Protein AF-0000000079272754 (afdb_homodimer)

Structure (mmCIF, N/CA/C/O backbone):
data_AF-0000000079272754-model_v1
#
loop_
_entity.id
_entity.type
_entity.pdbx_description
1 polymer 'C2H2-type domain-containing protein'
#
loop_
_atom_site.group_PDB
_atom_site.id
_atom_site.type_symbol
_atom_site.label_atom_id
_atom_site.label_alt_id
_atom_site.label_comp_id
_atom_site.label_asym_id
_atom_site.label_entity_id
_atom_site.label_seq_id
_atom_site.pdbx_PDB_ins_code
_atom_site.Cartn_x
_atom_site.Cartn_y
_atom_site.Cartn_z
_atom_site.occupancy
_atom_site.B_iso_or_equiv
_atom_site.auth_seq_id
_atom_site.auth_comp_id
_atom_site.auth_asym_id
_atom_site.auth_atom_id
_atom_site.pdbx_PDB_model_num
ATOM 1 N N . MET A 1 1 ? 47.031 -36.406 32.594 1 21.75 1 MET A N 1
ATOM 2 C CA . MET A 1 1 ? 46.781 -36.312 31.172 1 21.75 1 MET A CA 1
ATOM 3 C C . MET A 1 1 ? 46.438 -34.906 30.766 1 21.75 1 MET A C 1
ATOM 5 O O . MET A 1 1 ? 45.438 -34.344 31.234 1 21.75 1 MET A O 1
ATOM 9 N N . GLY A 1 2 ? 47.312 -34.031 30.391 1 20.77 2 GLY A N 1
ATOM 10 C CA . GLY A 1 2 ? 47.938 -32.781 30.734 1 20.77 2 GLY A CA 1
ATOM 11 C C . GLY A 1 2 ? 47.562 -31.641 29.797 1 20.77 2 GLY A C 1
ATOM 12 O O . GLY A 1 2 ? 47.281 -31.875 28.625 1 20.77 2 GLY A O 1
ATOM 13 N N . LYS A 1 3 ? 46.906 -30.625 30.281 1 23.05 3 LYS A N 1
ATOM 14 C CA . LYS A 1 3 ? 45.938 -29.672 29.719 1 23.05 3 LYS A CA 1
ATOM 15 C C . LYS A 1 3 ? 46.562 -28.828 28.625 1 23.05 3 LYS A C 1
ATOM 17 O O . LYS A 1 3 ? 47.375 -27.922 28.922 1 23.05 3 LYS A O 1
ATOM 22 N N . THR A 1 4 ? 47.156 -29.562 27.641 1 20.47 4 THR A N 1
ATOM 23 C CA . THR A 1 4 ? 48.188 -28.891 26.812 1 20.47 4 THR A CA 1
ATOM 24 C C . THR A 1 4 ? 47.594 -27.656 26.141 1 20.47 4 THR A C 1
ATOM 26 O O . THR A 1 4 ? 46.469 -27.719 25.578 1 20.47 4 THR A O 1
ATOM 29 N N . LYS A 1 5 ? 48.031 -26.531 26.547 1 23.23 5 LYS A N 1
ATOM 30 C CA . LYS A 1 5 ? 47.688 -25.141 26.281 1 23.23 5 LYS A CA 1
ATOM 31 C C . LYS A 1 5 ? 47.812 -24.812 24.797 1 23.23 5 LYS A C 1
ATOM 33 O O . LYS A 1 5 ? 48.875 -24.938 24.203 1 23.23 5 LYS A O 1
ATOM 38 N N . PRO A 1 6 ? 46.781 -25.141 23.984 1 23.52 6 PRO A N 1
ATOM 39 C CA . PRO A 1 6 ? 47.062 -25.219 22.547 1 23.52 6 PRO A CA 1
ATOM 40 C C . PRO A 1 6 ? 47.625 -23.922 21.984 1 23.52 6 PRO A C 1
ATOM 42 O O . PRO A 1 6 ? 47.25 -22.828 22.453 1 23.52 6 PRO A O 1
ATOM 45 N N . VAL A 1 7 ? 48.844 -23.938 21.562 1 22.88 7 VAL A N 1
ATOM 46 C CA . VAL A 1 7 ? 49.75 -22.891 21.109 1 22.88 7 VAL A CA 1
ATOM 47 C C . VAL A 1 7 ? 49.094 -22.047 20.031 1 22.88 7 VAL A C 1
ATOM 49 O O . VAL A 1 7 ? 48.5 -22.594 19.078 1 22.88 7 VAL A O 1
ATOM 52 N N . ALA A 1 8 ? 48.75 -20.844 20.359 1 24.11 8 ALA A N 1
ATOM 53 C CA . ALA A 1 8 ? 48.094 -19.719 19.719 1 24.11 8 ALA A CA 1
ATOM 54 C C . ALA A 1 8 ? 48.688 -19.406 18.359 1 24.11 8 ALA A C 1
ATOM 56 O O . ALA A 1 8 ? 49.844 -18.938 18.281 1 24.11 8 ALA A O 1
ATOM 57 N N . GLN A 1 9 ? 48.719 -20.438 17.5 1 20.28 9 GLN A N 1
ATOM 58 C CA . GLN A 1 9 ? 49.531 -20.281 16.312 1 20.28 9 GLN A CA 1
ATOM 59 C C . GLN A 1 9 ? 49.344 -18.906 15.68 1 20.28 9 GLN A C 1
ATOM 61 O O . GLN A 1 9 ? 48.188 -18.438 15.555 1 20.28 9 GLN A O 1
ATOM 66 N N . ARG A 1 10 ? 50.344 -18.094 15.664 1 21.95 10 ARG A N 1
ATOM 67 C CA . ARG A 1 10 ? 50.594 -16.75 15.172 1 21.95 10 ARG A CA 1
ATOM 68 C C . ARG A 1 10 ? 50.188 -16.609 13.711 1 21.95 10 ARG A C 1
ATOM 70 O O . ARG A 1 10 ? 50.688 -17.344 12.844 1 21.95 10 ARG A O 1
ATOM 77 N N . ARG A 1 11 ? 48.969 -16.25 13.492 1 21.3 11 ARG A N 1
ATOM 78 C CA . ARG A 1 11 ? 48.375 -16.078 12.156 1 21.3 11 ARG A CA 1
ATOM 79 C C . ARG A 1 11 ? 49.281 -15.211 11.281 1 21.3 11 ARG A C 1
ATOM 81 O O . ARG A 1 11 ? 49.531 -14.047 11.609 1 21.3 11 ARG A O 1
ATOM 88 N N . THR A 1 12 ? 50.344 -15.758 10.758 1 20.27 12 THR A N 1
ATOM 89 C CA . THR A 1 12 ? 51.25 -15.039 9.852 1 20.27 12 THR A CA 1
ATOM 90 C C . THR A 1 12 ? 50.438 -14.336 8.758 1 20.27 12 THR A C 1
ATOM 92 O O . THR A 1 12 ? 49.531 -14.914 8.188 1 20.27 12 THR A O 1
ATOM 95 N N . ARG A 1 13 ? 50.375 -13.016 8.75 1 22.41 13 ARG A N 1
ATOM 96 C CA . ARG A 1 13 ? 49.844 -11.93 7.93 1 22.41 13 ARG A CA 1
ATOM 97 C C . ARG A 1 13 ? 50.25 -12.109 6.465 1 22.41 13 ARG A C 1
ATOM 99 O O . ARG A 1 13 ? 51.406 -12 6.121 1 22.41 13 ARG A O 1
ATOM 106 N N . SER A 1 14 ? 49.875 -13.227 5.871 1 19.48 14 SER A N 1
ATOM 107 C CA . SER A 1 14 ? 50.281 -13.359 4.48 1 19.48 14 SER A CA 1
ATOM 108 C C . SER A 1 14 ? 50 -12.086 3.693 1 19.48 14 SER A C 1
ATOM 110 O O . SER A 1 14 ? 48.875 -11.57 3.727 1 19.48 14 SER A O 1
ATOM 112 N N . SER A 1 15 ? 51 -11.234 3.277 1 20.02 15 SER A N 1
ATOM 113 C CA . SER A 1 15 ? 51.312 -9.93 2.703 1 20.02 15 SER A CA 1
ATOM 114 C C . SER A 1 15 ? 50.625 -9.742 1.356 1 20.02 15 SER A C 1
ATOM 116 O O . SER A 1 15 ? 50.094 -8.656 1.068 1 20.02 15 SER A O 1
ATOM 118 N N . ALA A 1 16 ? 50.938 -10.57 0.319 1 23.11 16 ALA A N 1
ATOM 119 C CA . ALA A 1 16 ? 51.188 -10.008 -1.006 1 23.11 16 ALA A CA 1
ATOM 120 C C . ALA A 1 16 ? 49.875 -9.773 -1.757 1 23.11 16 ALA A C 1
ATOM 122 O O . ALA A 1 16 ? 49.906 -9.508 -2.961 1 23.11 16 ALA A O 1
ATOM 123 N N . GLY A 1 17 ? 48.781 -10.016 -1.236 1 22.55 17 GLY A N 1
ATOM 124 C CA . GLY A 1 17 ? 47.719 -10.148 -2.205 1 22.55 17 GLY A CA 1
ATOM 125 C C . GLY A 1 17 ? 47.594 -8.961 -3.135 1 22.55 17 GLY A C 1
ATOM 126 O O . GLY A 1 17 ? 47.781 -7.812 -2.709 1 22.55 17 GLY A O 1
ATOM 127 N N . ASP A 1 18 ? 47.781 -9.203 -4.469 1 23.08 18 ASP A N 1
ATOM 128 C CA . ASP A 1 18 ? 47.938 -8.297 -5.602 1 23.08 18 ASP A CA 1
ATOM 129 C C . ASP A 1 18 ? 46.844 -7.227 -5.629 1 23.08 18 ASP A C 1
ATOM 131 O O . ASP A 1 18 ? 45.656 -7.547 -5.727 1 23.08 18 ASP A O 1
ATOM 135 N N . SER A 1 19 ? 46.875 -6.211 -4.859 1 24.22 19 SER A N 1
ATOM 136 C CA . SER A 1 19 ? 46.094 -4.992 -4.707 1 24.22 19 SER A CA 1
ATOM 137 C C . SER A 1 19 ? 45.844 -4.32 -6.055 1 24.22 19 SER A C 1
ATOM 139 O O . SER A 1 19 ? 46.75 -3.662 -6.594 1 24.22 19 SER A O 1
ATOM 141 N N . SER A 1 20 ? 45.281 -5.109 -7.008 1 24.42 20 SER A N 1
ATOM 142 C CA . SER A 1 20 ? 45.062 -4.488 -8.312 1 24.42 20 SER A CA 1
ATOM 143 C C . SER A 1 20 ? 44.469 -3.096 -8.172 1 24.42 20 SER A C 1
ATOM 145 O O . SER A 1 20 ? 43.281 -2.959 -7.883 1 24.42 20 SER A O 1
ATOM 147 N N . TRP A 1 21 ? 45.156 -2.191 -7.5 1 25.19 21 TRP A N 1
ATOM 148 C CA . TRP A 1 21 ? 44.938 -0.749 -7.488 1 25.19 21 TRP A CA 1
ATOM 149 C C . TRP A 1 21 ? 44.656 -0.228 -8.891 1 25.19 21 TRP A C 1
ATOM 151 O O . TRP A 1 21 ? 45.438 -0.428 -9.812 1 25.19 21 TRP A O 1
ATOM 161 N N . SER A 1 22 ? 43.5 -0.342 -9.352 1 26.34 22 SER A N 1
ATOM 162 C CA . SER A 1 22 ? 43.188 0.251 -10.648 1 26.34 22 SER A CA 1
ATOM 163 C C . SER A 1 22 ? 43.969 1.544 -10.859 1 26.34 22 SER A C 1
ATOM 165 O O . SER A 1 22 ? 43.938 2.434 -10.008 1 26.34 22 SER A O 1
ATOM 167 N N . GLN A 1 23 ? 45.125 1.495 -11.469 1 28.06 23 GLN A N 1
ATOM 168 C CA . GLN A 1 23 ? 46 2.561 -11.891 1 28.06 23 GLN A CA 1
ATOM 169 C C . GLN A 1 23 ? 45.219 3.793 -12.344 1 28.06 23 GLN A C 1
ATOM 171 O O . GLN A 1 23 ? 44.25 3.678 -13.07 1 28.06 23 GLN A O 1
ATOM 176 N N . PHE A 1 24 ? 45.188 4.797 -11.562 1 31 24 PHE A N 1
ATOM 177 C CA . PHE A 1 24 ? 44.75 6.152 -11.891 1 31 24 PHE A CA 1
ATOM 178 C C . PHE A 1 24 ? 45.125 6.512 -13.32 1 31 24 PHE A C 1
ATOM 180 O O . PHE A 1 24 ? 46.312 6.719 -13.617 1 31 24 PHE A O 1
ATOM 187 N N . THR A 1 25 ? 44.531 6.004 -14.281 1 40.19 25 THR A N 1
ATOM 188 C CA . THR A 1 25 ? 44.906 6.289 -15.664 1 40.19 25 THR A CA 1
ATOM 189 C C . THR A 1 25 ? 44.969 7.797 -15.906 1 40.19 25 THR A C 1
ATOM 191 O O . THR A 1 25 ? 44.031 8.531 -15.539 1 40.19 25 THR A O 1
ATOM 194 N N . LYS A 1 26 ? 46.062 8.469 -16.094 1 54.81 26 LYS A N 1
ATOM 195 C CA . LYS A 1 26 ? 46.344 9.82 -16.562 1 54.81 26 LYS A CA 1
ATOM 196 C C . LYS A 1 26 ? 45.531 10.164 -17.812 1 54.81 26 LYS A C 1
ATOM 198 O O . LYS A 1 26 ? 45.531 9.422 -18.797 1 54.81 26 LYS A O 1
ATOM 203 N N . SER A 1 27 ? 44.406 10.898 -17.609 1 65.44 27 SER A N 1
ATOM 204 C CA . SER A 1 27 ? 43.625 11.305 -18.781 1 65.44 27 SER A CA 1
ATOM 205 C C . SER A 1 27 ? 43.812 12.789 -19.078 1 65.44 27 SER A C 1
ATOM 207 O O . SER A 1 27 ? 44.219 13.562 -18.203 1 65.44 27 SER A O 1
ATOM 209 N N . CYS A 1 28 ? 43.562 13.289 -20.219 1 69.19 28 CYS A N 1
ATOM 210 C CA . CYS A 1 28 ? 43.656 14.68 -20.656 1 69.19 28 CYS A CA 1
ATOM 211 C C . CYS A 1 28 ? 42.594 15.539 -19.984 1 69.19 28 CYS A C 1
ATOM 213 O O . CYS A 1 28 ? 41.438 15.156 -19.938 1 69.19 28 CYS A O 1
ATOM 215 N N . LYS A 1 29 ? 42.969 16.688 -19.359 1 67.31 29 LYS A N 1
ATOM 216 C CA . LYS A 1 29 ? 42.094 17.578 -18.594 1 67.31 29 LYS A CA 1
ATOM 217 C C . LYS A 1 29 ? 41.531 18.688 -19.469 1 67.31 29 LYS A C 1
ATOM 219 O O . LYS A 1 29 ? 40.938 19.625 -18.953 1 67.31 29 LYS A O 1
ATOM 224 N N . CYS A 1 30 ? 41.656 18.656 -20.766 1 71.94 30 CYS A N 1
ATOM 225 C CA . CYS A 1 30 ? 41.125 19.609 -21.734 1 71.94 30 CYS A CA 1
ATOM 226 C C . CYS A 1 30 ? 39.625 19.406 -21.922 1 71.94 30 CYS A C 1
ATOM 228 O O . CYS A 1 30 ? 39.188 18.297 -22.266 1 71.94 30 CYS A O 1
ATOM 230 N N . ILE A 1 31 ? 38.844 20.422 -21.688 1 72.5 31 ILE A N 1
ATOM 231 C CA . ILE A 1 31 ? 37.375 20.375 -21.734 1 72.5 31 ILE A CA 1
ATOM 232 C C . ILE A 1 31 ? 36.938 20.047 -23.156 1 72.5 31 ILE A C 1
ATOM 234 O O . ILE A 1 31 ? 35.844 19.5 -23.344 1 72.5 31 ILE A O 1
ATOM 238 N N . MET A 1 32 ? 37.812 20.25 -24.141 1 71.06 32 MET A N 1
ATOM 239 C CA . MET A 1 32 ? 37.469 20.016 -25.547 1 71.06 32 MET A CA 1
ATOM 240 C C . MET A 1 32 ? 38.094 18.734 -26.062 1 71.06 32 MET A C 1
ATOM 242 O O . MET A 1 32 ? 38.25 18.547 -27.266 1 71.06 32 MET A O 1
ATOM 246 N N . HIS A 1 33 ? 38.531 17.828 -25.234 1 73.5 33 HIS A N 1
ATOM 247 C CA . HIS A 1 33 ? 39.281 16.625 -25.609 1 73.5 33 HIS A CA 1
ATOM 248 C C . HIS A 1 33 ? 38.5 15.773 -26.609 1 73.5 33 HIS A C 1
ATOM 250 O O . HIS A 1 33 ? 39.062 15.305 -27.594 1 73.5 33 HIS A O 1
ATOM 256 N N . ASP A 1 34 ? 37.344 15.703 -26.531 1 73.75 34 ASP A N 1
ATOM 257 C CA . ASP A 1 34 ? 36.531 14.82 -27.375 1 73.75 34 ASP A CA 1
ATOM 258 C C . ASP A 1 34 ? 36.406 15.367 -28.797 1 73.75 34 ASP A C 1
ATOM 260 O O . ASP A 1 34 ? 36.188 14.602 -29.734 1 73.75 34 ASP A O 1
ATOM 264 N N . VAL A 1 35 ? 36.562 16.672 -28.922 1 74.5 35 VAL A N 1
ATOM 265 C CA . VAL A 1 35 ? 36.5 17.328 -30.219 1 74.5 35 VAL A CA 1
ATOM 266 C C . VAL A 1 35 ? 37.906 17.344 -30.844 1 74.5 35 VAL A C 1
ATOM 268 O O . VAL A 1 35 ? 38.062 17.156 -32.062 1 74.5 35 VAL A O 1
ATOM 271 N N . PHE A 1 36 ? 38.906 17.391 -29.938 1 74 36 PHE A N 1
ATOM 272 C CA . PHE A 1 36 ? 40.281 17.625 -30.406 1 74 36 PHE A CA 1
ATOM 273 C C . PHE A 1 36 ? 41 16.297 -30.594 1 74 36 PHE A C 1
ATOM 275 O O . PHE A 1 36 ? 42.062 16.25 -31.25 1 74 36 PHE A O 1
ATOM 282 N N . LYS A 1 37 ? 40.406 15.305 -30 1 74.06 37 LYS A N 1
ATOM 283 C CA . LYS A 1 37 ? 41.094 14.016 -30.016 1 74.06 37 LYS A CA 1
ATOM 284 C C . LYS A 1 37 ? 41.094 13.398 -31.406 1 74.06 37 LYS A C 1
ATOM 286 O O . LYS A 1 37 ? 40.031 13.273 -32.031 1 74.06 37 LYS A O 1
ATOM 291 N N . THR A 1 38 ? 42.156 13.172 -32 1 75.38 38 THR A N 1
ATOM 292 C CA . THR A 1 38 ? 42.312 12.57 -33.344 1 75.38 38 THR A CA 1
ATOM 293 C C . THR A 1 38 ? 42.688 11.094 -33.219 1 75.38 38 THR A C 1
ATOM 295 O O . THR A 1 38 ? 42.594 10.344 -34.188 1 75.38 38 THR A O 1
ATOM 298 N N . SER A 1 39 ? 43.312 10.797 -32.094 1 69.62 39 SER A N 1
ATOM 299 C CA . SER A 1 39 ? 43.688 9.406 -31.891 1 69.62 39 SER A CA 1
ATOM 300 C C . SER A 1 39 ? 42.969 8.789 -30.719 1 69.62 39 SER A C 1
ATOM 302 O O . SER A 1 39 ? 42.5 9.5 -29.812 1 69.62 39 SER A O 1
ATOM 304 N N . GLU A 1 40 ? 42.656 7.57 -30.688 1 71.88 40 GLU A N 1
ATOM 305 C CA . GLU A 1 40 ? 41.875 6.867 -29.672 1 71.88 40 GLU A CA 1
ATOM 306 C C . GLU A 1 40 ? 42.594 6.863 -28.328 1 71.88 40 GLU A C 1
ATOM 308 O O . GLU A 1 40 ? 41.938 6.914 -27.281 1 71.88 40 GLU A O 1
ATOM 313 N N . SER A 1 41 ? 43.938 6.84 -28.281 1 66.94 41 SER A N 1
ATOM 314 C CA . SER A 1 41 ? 44.75 6.875 -27.062 1 66.94 41 SER A CA 1
ATOM 315 C C . SER A 1 41 ? 45.875 7.891 -27.172 1 66.94 41 SER A C 1
ATOM 317 O O . SER A 1 41 ? 47.031 7.523 -27.344 1 66.94 41 SER A O 1
ATOM 319 N N . PRO A 1 42 ? 45.469 9.242 -27.094 1 70.12 42 PRO A N 1
ATOM 320 C CA . PRO A 1 42 ? 46.531 10.227 -27.312 1 70.12 42 PRO A CA 1
ATOM 321 C C . PRO A 1 42 ? 47.531 10.289 -26.156 1 70.12 42 PRO A C 1
ATOM 323 O O . PRO A 1 42 ? 47.188 9.992 -25.016 1 70.12 42 PRO A O 1
ATOM 326 N N . LYS A 1 43 ? 48.875 10.469 -26.391 1 75 43 LYS A N 1
ATOM 327 C CA . LYS A 1 43 ? 49.938 10.609 -25.391 1 75 43 LYS A CA 1
ATOM 328 C C . LYS A 1 43 ? 49.656 11.773 -24.438 1 75 43 LYS A C 1
ATOM 330 O O . LYS A 1 43 ? 49.344 12.883 -24.891 1 75 43 LYS A O 1
ATOM 335 N N . LEU A 1 44 ? 49.625 11.469 -23.188 1 71 44 LEU A N 1
ATOM 336 C CA . LEU A 1 44 ? 49.344 12.469 -22.156 1 71 44 LEU A CA 1
ATOM 337 C C . LEU A 1 44 ? 50.625 13.164 -21.703 1 71 44 LEU A C 1
ATOM 339 O O . LEU A 1 44 ? 51.688 12.523 -21.578 1 71 44 LEU A O 1
ATOM 343 N N . PHE A 1 45 ? 50.656 14.531 -21.625 1 72 45 PHE A N 1
ATOM 344 C CA . PHE A 1 45 ? 51.75 15.336 -21.109 1 72 45 PHE A CA 1
ATOM 345 C C . PHE A 1 45 ? 51.438 15.859 -19.703 1 72 45 PHE A C 1
ATOM 347 O O . PHE A 1 45 ? 50.281 16.281 -19.453 1 72 45 PHE A O 1
ATOM 354 N N . ASN A 1 46 ? 52.375 15.82 -18.812 1 70.44 46 ASN A N 1
ATOM 355 C CA . ASN A 1 46 ? 52.312 16.469 -17.516 1 70.44 46 ASN A CA 1
ATOM 356 C C . ASN A 1 46 ? 52.688 17.938 -17.594 1 70.44 46 ASN A C 1
ATOM 358 O O . ASN A 1 46 ? 53.812 18.281 -17.922 1 70.44 46 ASN A O 1
ATOM 362 N N . ILE A 1 47 ? 51.75 18.797 -17.312 1 66.38 47 ILE A N 1
ATOM 363 C CA . ILE A 1 47 ? 51.906 20.234 -17.484 1 66.38 47 ILE A CA 1
ATOM 364 C C . ILE A 1 47 ? 53.062 20.75 -16.609 1 66.38 47 ILE A C 1
ATOM 366 O O . ILE A 1 47 ? 53.781 21.688 -16.984 1 66.38 47 ILE A O 1
ATOM 370 N N . ALA A 1 48 ? 53.406 20.219 -15.398 1 60 48 ALA A N 1
ATOM 371 C CA . ALA A 1 48 ? 54.469 20.672 -14.516 1 60 48 ALA A CA 1
ATOM 372 C C . ALA A 1 48 ? 55.844 20.297 -15.078 1 60 48 ALA A C 1
ATOM 374 O O . ALA A 1 48 ? 56.875 20.859 -14.672 1 60 48 ALA A O 1
ATOM 375 N N . LEU A 1 49 ? 55.938 19.344 -15.953 1 51.69 49 LEU A N 1
ATOM 376 C CA . LEU A 1 49 ? 57.25 18.938 -16.453 1 51.69 49 LEU A CA 1
ATOM 377 C C . LEU A 1 49 ? 57.719 19.875 -17.562 1 51.69 49 LEU A C 1
ATOM 379 O O . LEU A 1 49 ? 56.906 20.297 -18.406 1 51.69 49 LEU A O 1
ATOM 383 N N . LYS A 1 50 ? 58.812 20.766 -17.453 1 47.78 50 LYS A N 1
ATOM 384 C CA . LYS A 1 50 ? 59.5 21.891 -18.094 1 47.78 50 LYS A CA 1
ATOM 385 C C . LYS A 1 50 ? 59.562 21.688 -19.609 1 47.78 50 LYS A C 1
ATOM 387 O O . LYS A 1 50 ? 59.656 22.656 -20.359 1 47.78 50 LYS A O 1
ATOM 392 N N . SER A 1 51 ? 59.594 20.469 -20.156 1 47.72 51 SER A N 1
ATOM 393 C CA . SER A 1 51 ? 60.062 20.438 -21.547 1 47.72 51 SER A CA 1
ATOM 394 C C . SER A 1 51 ? 58.969 20.859 -22.516 1 47.72 51 SER A C 1
ATOM 396 O O . SER A 1 51 ? 59.094 20.688 -23.719 1 47.72 51 SER A O 1
ATOM 398 N N . HIS A 1 52 ? 57.781 21.297 -22.109 1 49.19 52 HIS A N 1
ATOM 399 C CA . HIS A 1 52 ? 56.594 21.234 -22.984 1 49.19 52 HIS A CA 1
ATOM 400 C C . HIS A 1 52 ? 56.438 22.531 -23.766 1 49.19 52 HIS A C 1
ATOM 402 O O . HIS A 1 52 ? 56.906 23.578 -23.344 1 49.19 52 HIS A O 1
ATOM 408 N N . PRO A 1 53 ? 56.031 22.406 -25.031 1 55.16 53 PRO A N 1
ATOM 409 C CA . PRO A 1 53 ? 55.812 23.625 -25.828 1 55.16 53 PRO A CA 1
ATOM 410 C C . PRO A 1 53 ? 54.844 24.594 -25.172 1 55.16 53 PRO A C 1
ATOM 412 O O . PRO A 1 53 ? 53.656 24.344 -25.125 1 55.16 53 PRO A O 1
ATOM 415 N N . THR A 1 54 ? 55.25 25.484 -24.359 1 62.19 54 THR A N 1
ATOM 416 C CA . THR A 1 54 ? 54.656 26.469 -23.453 1 62.19 54 THR A CA 1
ATOM 417 C C . THR A 1 54 ? 53.594 27.281 -24.172 1 62.19 54 THR A C 1
ATOM 419 O O . THR A 1 54 ? 52.562 27.609 -23.578 1 62.19 54 THR A O 1
ATOM 422 N N . ARG A 1 55 ? 53.75 27.453 -25.453 1 68.12 55 ARG A N 1
ATOM 423 C CA . ARG A 1 55 ? 52.844 28.328 -26.188 1 68.12 55 ARG A CA 1
ATOM 424 C C . ARG A 1 55 ? 51.531 27.625 -26.484 1 68.12 55 ARG A C 1
ATOM 426 O O . ARG A 1 55 ? 50.469 28.234 -26.375 1 68.12 55 ARG A O 1
ATOM 433 N N . LYS A 1 56 ? 51.531 26.344 -26.953 1 71.44 56 LYS A N 1
ATOM 434 C CA . LYS A 1 56 ? 50.312 25.562 -27.219 1 71.44 56 LYS A CA 1
ATOM 435 C C . LYS A 1 56 ? 49.5 25.328 -25.953 1 71.44 56 LYS A C 1
ATOM 437 O O . LYS A 1 56 ? 48.281 25.438 -25.953 1 71.44 56 LYS A O 1
ATOM 442 N N . LEU A 1 57 ? 50.25 25.172 -24.875 1 72 57 LEU A N 1
ATOM 443 C CA . LEU A 1 57 ? 49.625 25.031 -23.547 1 72 57 LEU A CA 1
ATOM 444 C C . LEU A 1 57 ? 48.969 26.344 -23.125 1 72 57 LEU A C 1
ATOM 446 O O . LEU A 1 57 ? 47.844 26.328 -22.641 1 72 57 LEU A O 1
ATOM 450 N N . GLN A 1 58 ? 49.656 27.469 -23.391 1 74.38 58 GLN A N 1
ATOM 451 C CA . GLN A 1 58 ? 49.156 28.797 -23.047 1 74.38 58 GLN A CA 1
ATOM 452 C C . GLN A 1 58 ? 47.906 29.109 -23.875 1 74.38 58 GLN A C 1
ATOM 454 O O . GLN A 1 58 ? 46.938 29.703 -23.359 1 74.38 58 GLN A O 1
ATOM 459 N N . TRP A 1 59 ? 47.812 28.672 -25.141 1 76 59 TRP A N 1
ATOM 460 C CA . TRP A 1 59 ? 46.625 28.859 -25.984 1 76 59 TRP A CA 1
ATOM 461 C C . TRP A 1 59 ? 45.438 28.094 -25.422 1 76 59 TRP A C 1
ATOM 463 O O . TRP A 1 59 ? 44.344 28.641 -25.328 1 76 59 TRP A O 1
ATOM 473 N N . LEU A 1 60 ? 45.594 26.875 -24.906 1 74.94 60 LEU A N 1
ATOM 474 C CA . LEU A 1 60 ? 44.531 26.078 -24.312 1 74.94 60 LEU A CA 1
ATOM 475 C C . LEU A 1 60 ? 44.062 26.719 -23 1 74.94 60 LEU A C 1
ATOM 477 O O . LEU A 1 60 ? 42.875 26.719 -22.703 1 74.94 60 LEU A O 1
ATOM 481 N N . LEU A 1 61 ? 45 27.328 -22.25 1 74.56 61 LEU A N 1
ATOM 482 C CA . LEU A 1 61 ? 44.719 28.016 -20.984 1 74.56 61 LEU A CA 1
ATOM 483 C C . LEU A 1 61 ? 44 29.328 -21.219 1 74.56 61 LEU A C 1
ATOM 485 O O . LEU A 1 61 ? 43 29.641 -20.531 1 74.56 61 LEU A O 1
ATOM 489 N N . ASP A 1 62 ? 44.344 30.016 -22.297 1 72.25 62 ASP A N 1
ATOM 490 C CA . ASP A 1 62 ? 43.75 31.297 -22.672 1 72.25 62 ASP A CA 1
ATOM 491 C C . ASP A 1 62 ? 42.312 31.109 -23.188 1 72.25 62 ASP A C 1
ATOM 493 O O . ASP A 1 62 ? 41.438 31.922 -22.891 1 72.25 62 ASP A O 1
ATOM 497 N N . LYS A 1 63 ? 42.125 30.016 -23.938 1 71.69 63 LYS A N 1
ATOM 498 C CA . LYS A 1 63 ? 40.812 29.75 -24.516 1 71.69 63 LYS A CA 1
ATOM 499 C C . LYS A 1 63 ? 39.938 29.031 -23.5 1 71.69 63 LYS A C 1
ATOM 501 O O . LYS A 1 63 ? 38.781 28.672 -23.828 1 71.69 63 LYS A O 1
ATOM 506 N N . LYS A 1 64 ? 40.5 28.828 -22.219 1 70 64 LYS A N 1
ATOM 507 C CA . LYS A 1 64 ? 39.844 28.219 -21.062 1 70 64 LYS A CA 1
ATOM 508 C C . LYS A 1 64 ? 39.406 26.797 -21.375 1 70 64 LYS A C 1
ATOM 510 O O . LYS A 1 64 ? 38.406 26.312 -20.797 1 70 64 LYS A O 1
ATOM 515 N N . TYR A 1 65 ? 40.062 26.109 -22.344 1 76 65 TYR A N 1
ATOM 516 C CA . TYR A 1 65 ? 39.812 24.719 -22.656 1 76 65 TYR A CA 1
ATOM 517 C C . TYR A 1 65 ? 40.5 23.797 -21.641 1 76 65 TYR A C 1
ATOM 519 O O . TYR A 1 65 ? 40.094 22.641 -21.484 1 76 65 TYR A O 1
ATOM 527 N N . LEU A 1 66 ? 41.531 24.484 -20.969 1 72.12 66 LEU A N 1
ATOM 528 C CA . LEU A 1 66 ? 42.312 23.781 -19.953 1 72.12 66 LEU A CA 1
ATOM 529 C C . LEU A 1 66 ? 42.375 24.578 -18.656 1 72.12 66 LEU A C 1
ATOM 531 O O . LEU A 1 66 ? 42.625 25.781 -18.688 1 72.12 66 LEU A O 1
ATOM 535 N N . SER A 1 67 ? 42.031 24.016 -17.562 1 71.5 67 SER A N 1
ATOM 536 C CA . SER A 1 67 ? 42.125 24.656 -16.266 1 71.5 67 SER A CA 1
ATOM 537 C C . SER A 1 67 ? 43.594 24.906 -15.891 1 71.5 67 SER A C 1
ATOM 539 O O . SER A 1 67 ? 44.469 24.062 -16.156 1 71.5 67 SER A O 1
ATOM 541 N N . PRO A 1 68 ? 43.969 26.109 -15.312 1 68.12 68 PRO A N 1
ATOM 542 C CA . PRO A 1 68 ? 45.344 26.375 -14.891 1 68.12 68 PRO A CA 1
ATOM 543 C C . PRO A 1 68 ? 45.875 25.344 -13.914 1 68.12 68 PRO A C 1
ATOM 545 O O . PRO A 1 68 ? 47.094 25.188 -13.766 1 68.12 68 PRO A O 1
ATOM 548 N N . ARG A 1 69 ? 45.156 24.609 -13.305 1 63.88 69 ARG A N 1
ATOM 549 C CA . ARG A 1 69 ? 45.562 23.594 -12.344 1 63.88 69 ARG A CA 1
ATOM 550 C C . ARG A 1 69 ? 45.594 22.203 -12.977 1 63.88 69 ARG A C 1
ATOM 552 O O . ARG A 1 69 ? 45.75 21.203 -12.289 1 63.88 69 ARG A O 1
ATOM 559 N N . ALA A 1 70 ? 45.344 22.094 -14.234 1 67.81 70 ALA A N 1
ATOM 560 C CA . ALA A 1 70 ? 45.375 20.828 -14.945 1 67.81 70 ALA A CA 1
ATOM 561 C C . ALA A 1 70 ? 46.781 20.188 -14.867 1 67.81 70 ALA A C 1
ATOM 563 O O . ALA A 1 70 ? 47.781 20.859 -15.047 1 67.81 70 ALA A O 1
ATOM 564 N N . LYS A 1 71 ? 46.875 18.938 -14.602 1 71.62 71 LYS A N 1
ATOM 565 C CA . LYS A 1 71 ? 48.188 18.281 -14.469 1 71.62 71 LYS A CA 1
ATOM 566 C C . LYS A 1 71 ? 48.562 17.547 -15.75 1 71.62 71 LYS A C 1
ATOM 568 O O . LYS A 1 71 ? 49.75 17.344 -16.031 1 71.62 71 LYS A O 1
ATOM 573 N N . HIS A 1 72 ? 47.5 17.125 -16.625 1 74.5 72 HIS A N 1
ATOM 574 C CA . HIS A 1 72 ? 47.781 16.359 -17.828 1 74.5 72 HIS A CA 1
ATOM 575 C C . HIS A 1 72 ? 47 16.875 -19.016 1 74.5 72 HIS A C 1
ATOM 577 O O . HIS A 1 72 ? 45.844 17.281 -18.859 1 74.5 72 HIS A O 1
ATOM 583 N N . VAL A 1 73 ? 47.562 17.031 -20.219 1 76.38 73 VAL A N 1
ATOM 584 C CA . VAL A 1 73 ? 46.938 17.328 -21.516 1 76.38 73 VAL A CA 1
ATOM 585 C C . VAL A 1 73 ? 47.469 16.391 -22.578 1 76.38 73 VAL A C 1
ATOM 587 O O . VAL A 1 73 ? 48.656 16.031 -22.562 1 76.38 73 VAL A O 1
ATOM 590 N N . CYS A 1 74 ? 46.562 16 -23.469 1 74.75 74 CYS A N 1
ATOM 591 C CA . CYS A 1 74 ? 47.031 15.062 -24.469 1 74.75 74 CYS A CA 1
ATOM 592 C C . CYS A 1 74 ? 47.625 15.797 -25.688 1 74.75 74 CYS A C 1
ATOM 594 O O . CYS A 1 74 ? 47.344 16.984 -25.859 1 74.75 74 CYS A O 1
ATOM 596 N N . ILE A 1 75 ? 48.438 15.203 -26.578 1 76.44 75 ILE A N 1
ATOM 597 C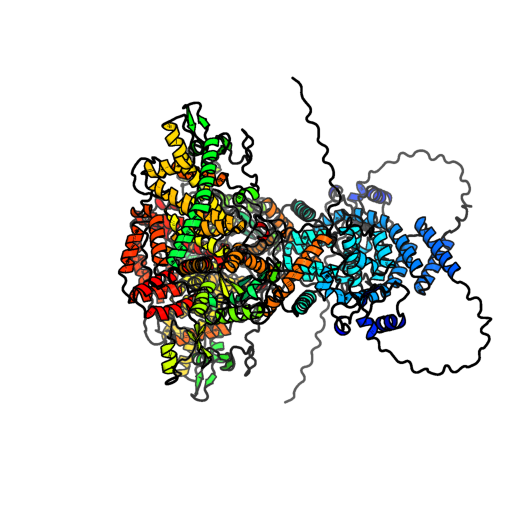 CA . ILE A 1 75 ? 49.125 15.773 -27.734 1 76.44 75 ILE A CA 1
ATOM 598 C C . ILE A 1 75 ? 48.094 16.25 -28.766 1 76.44 75 ILE A C 1
ATOM 600 O O . ILE A 1 75 ? 48.312 17.266 -29.422 1 76.44 75 ILE A O 1
ATOM 604 N N . ASP A 1 76 ? 46.906 15.656 -28.828 1 77.19 76 ASP A N 1
ATOM 605 C CA . ASP A 1 76 ? 45.906 16.016 -29.812 1 77.19 76 ASP A CA 1
ATOM 606 C C . ASP A 1 76 ? 45.281 17.375 -29.5 1 77.19 76 ASP A C 1
ATOM 608 O O . ASP A 1 76 ? 45.094 18.203 -30.391 1 77.19 76 ASP A O 1
ATOM 612 N N . CYS A 1 77 ? 45.062 17.609 -28.219 1 76.19 77 CYS A N 1
ATOM 613 C CA . CYS A 1 77 ? 44.5 18.875 -27.781 1 76.19 77 CYS A CA 1
ATOM 614 C C . CYS A 1 77 ? 45.5 20.016 -27.906 1 76.19 77 CYS A C 1
ATOM 616 O O . CYS A 1 77 ? 45.156 21.141 -28.25 1 76.19 77 CYS A O 1
ATOM 618 N N . LEU A 1 78 ? 46.75 19.688 -27.734 1 75 78 LEU A N 1
ATOM 619 C CA . LEU A 1 78 ? 47.812 20.672 -27.891 1 75 78 LEU A CA 1
ATOM 620 C C . LEU A 1 78 ? 48 21.047 -29.359 1 75 78 LEU A C 1
ATOM 622 O O . LEU A 1 78 ? 48.219 22.219 -29.672 1 75 78 LEU A O 1
ATOM 626 N N . ASP A 1 79 ? 47.844 20.172 -30.234 1 74.88 79 ASP A N 1
ATOM 627 C CA . ASP A 1 79 ? 48.156 20.344 -31.656 1 74.88 79 ASP A CA 1
ATOM 628 C C . ASP A 1 79 ? 47.062 21.125 -32.375 1 74.88 79 ASP A C 1
ATOM 630 O O . ASP A 1 79 ? 47.25 21.578 -33.5 1 74.88 79 ASP A O 1
ATOM 634 N N . GLN A 1 80 ? 45.875 21.234 -31.766 1 72.5 80 GLN A N 1
ATOM 635 C CA . GLN A 1 80 ? 44.812 22 -32.406 1 72.5 80 GLN A CA 1
ATOM 636 C C . GLN A 1 80 ? 45.031 23.5 -32.25 1 72.5 80 GLN A C 1
ATOM 638 O O . GLN A 1 80 ? 44.344 24.312 -32.875 1 72.5 80 GLN A O 1
ATOM 643 N N . ALA A 1 81 ? 45.781 23.953 -31.406 1 64.88 81 ALA A N 1
ATOM 644 C CA . ALA A 1 81 ? 46.156 25.359 -31.312 1 64.88 81 ALA A CA 1
ATOM 645 C C . ALA A 1 81 ? 46.812 25.844 -32.625 1 64.88 81 ALA A C 1
ATOM 647 O O . ALA A 1 81 ? 47.625 25.125 -33.219 1 64.88 81 ALA A O 1
ATOM 648 N N . PRO A 1 82 ? 46.062 26.859 -33.312 1 58.34 82 PRO A N 1
ATOM 649 C CA . PRO A 1 82 ? 46.594 27.297 -34.594 1 58.34 82 PRO A CA 1
ATOM 650 C C . PRO A 1 82 ? 48.094 27.531 -34.594 1 58.34 82 PRO A C 1
ATOM 652 O O . PRO A 1 82 ? 48.656 27.875 -33.562 1 58.34 82 PRO A O 1
ATOM 655 N N . SER A 1 83 ? 48.719 26.969 -35.562 1 45.59 83 SER A N 1
ATOM 656 C CA . SER A 1 83 ? 50.125 27.266 -35.812 1 45.59 83 SER A CA 1
ATOM 657 C C . SER A 1 83 ? 50.312 28.734 -36.188 1 45.59 83 SER A C 1
ATOM 659 O O . SER A 1 83 ? 49.938 29.156 -37.281 1 45.59 83 SER A O 1
ATOM 661 N N . THR A 1 84 ? 49.781 29.812 -35.531 1 36.16 84 THR A N 1
ATOM 662 C CA . THR A 1 84 ? 50.031 31.141 -36.094 1 36.16 84 THR A CA 1
ATOM 663 C C . THR A 1 84 ? 51.469 31.281 -36.594 1 36.16 84 THR A C 1
ATOM 665 O O . THR A 1 84 ? 52.406 31.109 -35.781 1 36.16 84 THR A O 1
ATOM 668 N N . SER A 1 85 ? 51.688 31 -37.906 1 33.28 85 SER A N 1
ATOM 669 C CA . SER A 1 85 ? 52.875 31.484 -38.594 1 33.28 85 SER A CA 1
ATOM 670 C C . SER A 1 85 ? 53.125 32.969 -38.312 1 33.28 85 SER A C 1
ATOM 672 O O . SER A 1 85 ? 52.344 33.812 -38.688 1 33.28 85 SER A O 1
ATOM 674 N N . GLY A 1 86 ? 53.625 33.406 -37.25 1 29.77 86 GLY A N 1
ATOM 675 C CA . GLY A 1 86 ? 53.938 34.781 -36.938 1 29.77 86 GLY A CA 1
ATOM 676 C C . GLY A 1 86 ? 54.75 35.469 -38 1 29.77 86 GLY A C 1
ATOM 677 O O . GLY A 1 86 ? 55.781 34.938 -38.438 1 29.77 86 GLY A O 1
ATOM 678 N N . THR A 1 87 ? 54.156 36.031 -39.062 1 28.72 87 THR A N 1
ATOM 679 C CA . THR A 1 87 ? 54.906 37.031 -39.844 1 28.72 87 THR A CA 1
ATOM 680 C C . THR A 1 87 ? 55.812 37.875 -38.938 1 28.72 87 THR A C 1
ATOM 682 O O . THR A 1 87 ? 55.438 38.219 -37.812 1 28.72 87 THR A O 1
ATOM 685 N N . GLY A 1 88 ? 57.188 38 -39.281 1 26.97 88 GLY A N 1
ATOM 686 C CA . GLY A 1 88 ? 58.438 38.5 -38.719 1 26.97 88 GLY A CA 1
ATOM 687 C C . GLY A 1 88 ? 58.438 40 -38.5 1 26.97 88 GLY A C 1
ATOM 688 O O . GLY A 1 88 ? 59.031 40.75 -39.25 1 26.97 88 GLY A O 1
ATOM 689 N N . SER A 1 89 ? 57.375 40.781 -38.312 1 23.23 89 SER A N 1
ATOM 690 C CA . SER A 1 89 ? 57.656 42.219 -38.344 1 23.23 89 SER A CA 1
ATOM 691 C C . SER A 1 89 ? 58.938 42.531 -37.562 1 23.23 89 SER A C 1
ATOM 693 O O . SER A 1 89 ? 59.156 42 -36.5 1 23.23 89 SER A O 1
ATOM 695 N N . LYS A 1 90 ? 59.875 43.344 -38.344 1 25.58 90 LYS A N 1
ATOM 696 C CA . LYS A 1 90 ? 61.219 43.844 -38.156 1 25.58 90 LYS A CA 1
ATOM 697 C C . LYS A 1 90 ? 61.375 44.562 -36.812 1 25.58 90 LYS A C 1
ATOM 699 O O . LYS A 1 90 ? 60.656 45.5 -36.531 1 25.58 90 LYS A O 1
ATOM 704 N N . ARG A 1 91 ? 61.781 43.906 -35.875 1 25.97 91 ARG A N 1
ATOM 705 C CA . ARG A 1 91 ? 62.344 44.562 -34.688 1 25.97 91 ARG A CA 1
ATOM 706 C C . ARG A 1 91 ? 63.469 45.5 -35.031 1 25.97 91 ARG A C 1
ATOM 708 O O . ARG A 1 91 ? 64.438 45.094 -35.625 1 25.97 91 ARG A O 1
ATOM 715 N N . ASP A 1 92 ? 63.125 46.719 -35.375 1 22.09 92 ASP A N 1
ATOM 716 C CA . ASP A 1 92 ? 64.188 47.719 -35.469 1 22.09 92 ASP A CA 1
ATOM 717 C C . ASP A 1 92 ? 65.188 47.562 -34.312 1 22.09 92 ASP A C 1
ATOM 719 O O . ASP A 1 92 ? 64.75 47.312 -33.156 1 22.09 92 ASP A O 1
ATOM 723 N N . THR A 1 93 ? 66.438 47.281 -34.562 1 23.67 93 THR A N 1
ATOM 724 C CA . THR A 1 93 ? 67.688 46.938 -33.906 1 23.67 93 THR A CA 1
ATOM 725 C C . THR A 1 93 ? 68.125 48.031 -32.938 1 23.67 93 THR A C 1
ATOM 727 O O . THR A 1 93 ? 69.25 48.031 -32.469 1 23.67 93 THR A O 1
ATOM 730 N N . THR A 1 94 ? 67.375 49.125 -32.719 1 23.77 94 THR A N 1
ATOM 731 C CA . THR A 1 94 ? 68.125 50.25 -32.156 1 23.77 94 THR A CA 1
ATOM 732 C C . THR A 1 94 ? 68.938 49.844 -30.906 1 23.77 94 THR A C 1
ATOM 734 O O . THR A 1 94 ? 68.562 48.812 -30.281 1 23.77 94 THR A O 1
ATOM 737 N N . GLY A 1 95 ? 69.875 50.719 -30.422 1 22.91 95 GLY A N 1
ATOM 738 C CA . GLY A 1 95 ? 71.125 50.562 -29.688 1 22.91 95 GLY A CA 1
ATOM 739 C C . GLY A 1 95 ? 71 49.875 -28.359 1 22.91 95 GLY A C 1
ATOM 740 O O . GLY A 1 95 ? 69.875 49.812 -27.812 1 22.91 95 GLY A O 1
ATOM 741 N N . LYS A 1 96 ? 71.875 49 -27.984 1 27.86 96 LYS A N 1
ATOM 742 C CA . LYS A 1 96 ? 72 48.094 -26.859 1 27.86 96 LYS A CA 1
ATOM 743 C C . LYS A 1 96 ? 72.062 48.844 -25.531 1 27.86 96 LYS A C 1
ATOM 745 O O . LYS A 1 96 ? 73.062 49.375 -25.156 1 27.86 96 LYS A O 1
ATOM 750 N N . LYS A 1 97 ? 71.312 49.969 -25.359 1 27.61 97 LYS A N 1
ATOM 751 C CA . LYS A 1 97 ? 71.938 50.594 -24.188 1 27.61 97 LYS A CA 1
ATOM 752 C C . LYS A 1 97 ? 72.062 49.594 -23.047 1 27.61 97 LYS A C 1
ATOM 754 O O . LYS A 1 97 ? 71.312 48.625 -22.969 1 27.61 97 LYS A O 1
ATOM 759 N N . ASP A 1 98 ? 73.25 49.625 -22.297 1 24.95 98 ASP A N 1
ATOM 760 C CA . ASP A 1 98 ? 73.875 48.75 -21.328 1 24.95 98 ASP A CA 1
ATOM 761 C C . ASP A 1 98 ? 72.938 48.438 -20.172 1 24.95 98 ASP A C 1
ATOM 763 O O . ASP A 1 98 ? 72.438 49.312 -19.469 1 24.95 98 ASP A O 1
ATOM 767 N N . PRO A 1 99 ? 71.938 47.656 -20.344 1 26.69 99 PRO A N 1
ATOM 768 C CA . PRO A 1 99 ? 70.75 47.531 -19.562 1 26.69 99 PRO A CA 1
ATOM 769 C C . PRO A 1 99 ? 71 47.219 -18.094 1 26.69 99 PRO A C 1
ATOM 771 O O . PRO A 1 99 ? 70.062 46.75 -17.391 1 26.69 99 PRO A O 1
ATOM 774 N N . SER A 1 100 ? 72.25 47.375 -17.641 1 26.42 100 SER A N 1
ATOM 775 C CA . SER A 1 100 ? 72.75 46.969 -16.344 1 26.42 100 SER A CA 1
ATOM 776 C C . SER A 1 100 ? 71.938 47.562 -15.195 1 26.42 100 SER A C 1
ATOM 778 O O . SER A 1 100 ? 71.938 47 -14.102 1 26.42 100 SER A O 1
ATOM 780 N N . GLN A 1 101 ? 71.875 48.875 -15.266 1 25.89 101 GLN A N 1
ATOM 781 C CA . GLN A 1 101 ? 71.562 49.594 -14.047 1 25.89 101 GLN A CA 1
ATOM 782 C C . GLN A 1 101 ? 70.062 49.5 -13.711 1 25.89 101 GLN A C 1
ATOM 784 O O . GLN A 1 101 ? 69.312 50.375 -14.039 1 25.89 101 GLN A O 1
ATOM 789 N N . LEU A 1 102 ? 69.562 48.469 -14 1 26.34 102 LEU A N 1
ATOM 790 C CA . LEU A 1 102 ? 68.125 48.375 -13.711 1 26.34 102 LEU A CA 1
ATOM 791 C C . LEU A 1 102 ? 67.812 48.719 -12.258 1 26.34 102 LEU A C 1
ATOM 793 O O . LEU A 1 102 ? 68.5 48.25 -11.352 1 26.34 102 LEU A O 1
ATOM 797 N N . PRO A 1 103 ? 67.312 49.938 -12.086 1 26.75 103 PRO A N 1
ATOM 798 C CA . PRO A 1 103 ? 67.312 50.281 -10.672 1 26.75 103 PRO A CA 1
ATOM 799 C C . PRO A 1 103 ? 66.75 49.188 -9.781 1 26.75 103 PRO A C 1
ATOM 801 O O . PRO A 1 103 ? 66 48.344 -10.258 1 26.75 103 PRO A O 1
ATOM 804 N N . GLU A 1 104 ? 67.5 48.875 -8.641 1 24.08 104 GLU A N 1
ATOM 805 C CA . GLU A 1 104 ? 67.062 47.969 -7.562 1 24.08 104 GLU A CA 1
ATOM 806 C C . GLU A 1 104 ? 65.625 48.125 -7.203 1 24.08 104 GLU A C 1
ATOM 808 O O . GLU A 1 104 ? 65.188 49.25 -6.859 1 24.08 104 GLU A O 1
ATOM 813 N N . GLU A 1 105 ? 64.812 47.75 -8.031 1 27.67 105 GLU A N 1
ATOM 814 C CA . GLU A 1 105 ? 63.406 47.719 -7.668 1 27.67 105 GLU A CA 1
ATOM 815 C C . GLU A 1 105 ? 63.219 47.438 -6.184 1 27.67 105 GLU A C 1
ATOM 817 O O . GLU A 1 105 ? 63.75 46.438 -5.66 1 27.67 105 GLU A O 1
ATOM 822 N N . GLU A 1 106 ? 63.125 48.438 -5.48 1 27.89 106 GLU A N 1
ATOM 823 C CA . GLU A 1 106 ? 63 48.469 -4.027 1 27.89 106 GLU A CA 1
ATOM 824 C C . GLU A 1 106 ? 62.062 47.375 -3.531 1 27.89 106 GLU A C 1
ATOM 826 O O . GLU A 1 106 ? 60.969 47.219 -4.043 1 27.89 106 GLU A O 1
ATOM 831 N N . GLU A 1 107 ? 62.562 46.312 -3.205 1 30.16 107 GLU A N 1
ATOM 832 C CA . GLU A 1 107 ? 61.969 45.125 -2.57 1 30.16 107 GLU A CA 1
ATOM 833 C C . GLU A 1 107 ? 60.844 45.531 -1.612 1 30.16 107 GLU A C 1
ATOM 835 O O . GLU A 1 107 ? 61.094 46.094 -0.557 1 30.16 107 GLU A O 1
ATOM 840 N N . PRO A 1 108 ? 59.938 46.094 -2.08 1 37.97 108 PRO A N 1
ATOM 841 C CA . PRO A 1 108 ? 58.812 46.438 -1.201 1 37.97 108 PRO A CA 1
ATOM 842 C C . PRO A 1 108 ? 58.469 45.312 -0.23 1 37.97 108 PRO A C 1
ATOM 844 O O . PRO A 1 108 ? 57.375 45.344 0.389 1 37.97 108 PRO A O 1
ATOM 847 N N . SER A 1 109 ? 58.906 44.219 -0.431 1 43.91 109 SER A N 1
ATOM 848 C CA . SER A 1 109 ? 58.719 42.938 0.216 1 43.91 109 SER A CA 1
ATOM 849 C C . SER A 1 109 ? 59.031 43 1.71 1 43.91 109 SER A C 1
ATOM 851 O O . SER A 1 109 ? 58.562 42.188 2.486 1 43.91 109 SER A O 1
ATOM 853 N N . ASN A 1 110 ? 59.875 43.812 1.936 1 52.56 110 ASN A N 1
ATOM 854 C CA . ASN A 1 110 ? 60.375 43.875 3.307 1 52.56 110 ASN A CA 1
ATOM 855 C C . ASN A 1 110 ? 59.344 44.469 4.258 1 52.56 110 ASN A C 1
ATOM 857 O O . ASN A 1 110 ? 59.188 44 5.395 1 52.56 110 ASN A O 1
ATOM 861 N N . SER A 1 111 ? 58.625 45.438 3.621 1 64.88 111 SER A N 1
ATOM 862 C CA . SER A 1 111 ? 57.688 46.125 4.508 1 64.88 111 SER A CA 1
ATOM 863 C C . SER A 1 111 ? 56.469 45.25 4.754 1 64.88 111 SER A C 1
ATOM 865 O O . SER A 1 111 ? 55.969 45.156 5.883 1 64.88 111 SER A O 1
ATOM 867 N N . GLU A 1 112 ? 55.938 44.562 3.627 1 74.81 112 GLU A N 1
ATOM 868 C CA . GLU A 1 112 ? 54.781 43.656 3.789 1 74.81 112 GLU A CA 1
ATOM 869 C C . GLU A 1 112 ? 55.125 42.531 4.77 1 74.81 112 GLU A C 1
ATOM 871 O O . GLU A 1 112 ? 54.344 42.25 5.672 1 74.81 112 GLU A O 1
ATOM 876 N N . SER A 1 113 ? 56.344 42 4.473 1 78.19 113 SER A N 1
ATOM 877 C CA . SER A 1 113 ? 56.75 40.875 5.309 1 78.19 113 SER A CA 1
ATOM 878 C C . SER A 1 113 ? 56.875 41.281 6.77 1 78.19 113 SER A C 1
ATOM 880 O O . SER A 1 113 ? 56.562 40.5 7.672 1 78.19 113 SER A O 1
ATOM 882 N N . ALA A 1 114 ? 57.25 42.531 6.906 1 79.44 114 ALA A N 1
ATOM 883 C CA . ALA A 1 114 ? 57.406 43.031 8.273 1 79.44 114 ALA A CA 1
ATOM 884 C C . ALA A 1 114 ? 56.062 43.219 8.945 1 79.44 114 ALA A C 1
ATOM 886 O O . ALA A 1 114 ? 55.844 42.812 10.086 1 79.44 114 ALA A O 1
ATOM 887 N N . ILE A 1 115 ? 55.125 43.812 8.133 1 84.81 115 ILE A N 1
ATOM 888 C CA . ILE A 1 115 ? 53.781 44.094 8.672 1 84.81 115 ILE A CA 1
ATOM 889 C C . ILE A 1 115 ? 53.062 42.781 8.938 1 84.81 115 ILE A C 1
ATOM 891 O O . ILE A 1 115 ? 52.406 42.625 9.969 1 84.81 115 ILE A O 1
ATOM 895 N N . VAL A 1 116 ? 53.156 41.781 7.996 1 89.38 116 VAL A N 1
ATOM 896 C CA . VAL A 1 116 ? 52.5 40.5 8.133 1 89.38 116 VAL A CA 1
ATOM 897 C C . VAL A 1 116 ? 53.125 39.719 9.305 1 89.38 116 VAL A C 1
ATOM 899 O O . VAL A 1 116 ? 52.406 39.062 10.07 1 89.38 116 VAL A O 1
ATOM 902 N N . GLY A 1 117 ? 54.438 39.812 9.414 1 88 117 GLY A N 1
ATOM 903 C CA . GLY A 1 117 ? 55.094 39.188 10.547 1 88 117 GLY A CA 1
ATOM 904 C C . GLY A 1 117 ? 54.625 39.719 11.883 1 88 117 GLY A C 1
ATOM 905 O O . GLY A 1 117 ? 54.469 38.969 12.836 1 88 117 GLY A O 1
ATOM 906 N N . GLU A 1 118 ? 54.375 40.969 11.945 1 86.94 118 GLU A N 1
ATOM 907 C CA . GLU A 1 118 ? 53.938 41.594 13.18 1 86.94 118 GLU A CA 1
ATOM 908 C C . GLU A 1 118 ? 52.5 41.188 13.539 1 86.94 118 GLU A C 1
ATOM 910 O O . GLU A 1 118 ? 52.219 40.875 14.703 1 86.94 118 GLU A O 1
ATOM 915 N N . ILE A 1 119 ? 51.625 41.188 12.523 1 88.62 119 ILE A N 1
ATOM 916 C CA . ILE A 1 119 ? 50.25 40.812 12.805 1 88.62 119 ILE A CA 1
ATOM 917 C C . ILE A 1 119 ? 50.219 39.344 13.211 1 88.62 119 ILE A C 1
ATOM 919 O O . ILE A 1 119 ? 49.438 38.938 14.102 1 88.62 119 ILE A O 1
ATOM 923 N N . LEU A 1 120 ? 50.969 38.5 12.539 1 91.38 120 LEU A N 1
ATOM 924 C CA . LEU A 1 120 ? 51 37.094 12.875 1 91.38 120 LEU A CA 1
ATOM 925 C C . LEU A 1 120 ? 51.5 36.875 14.305 1 91.38 120 LEU A C 1
ATOM 927 O O . LEU A 1 120 ? 51.031 36 15.023 1 91.38 120 LEU A O 1
ATOM 931 N N . ASN A 1 121 ? 52.438 37.688 14.664 1 87.5 121 ASN A N 1
ATOM 932 C CA . ASN A 1 121 ? 52.938 37.656 16.031 1 87.5 121 ASN A CA 1
ATOM 933 C C . ASN A 1 121 ? 51.875 38.062 17.031 1 87.5 121 ASN A C 1
ATOM 935 O O . ASN A 1 121 ? 51.75 37.469 18.109 1 87.5 121 ASN A O 1
ATOM 939 N N . LEU A 1 122 ? 51.156 39.094 16.656 1 89.56 122 LEU A N 1
ATOM 940 C CA . LEU A 1 122 ? 50.094 39.562 17.531 1 89.56 122 LEU A CA 1
ATOM 941 C C . LEU A 1 122 ? 49 38.5 17.672 1 89.56 122 LEU A C 1
ATOM 943 O O . LEU A 1 122 ? 48.469 38.312 18.766 1 89.56 122 LEU A O 1
ATOM 947 N N . ILE A 1 123 ? 48.719 37.781 16.562 1 88.19 123 ILE A N 1
ATOM 948 C CA . ILE A 1 123 ? 47.719 36.719 16.562 1 88.19 123 ILE A CA 1
ATOM 949 C C . ILE A 1 123 ? 48.219 35.531 17.391 1 88.19 123 ILE A C 1
ATOM 951 O O . ILE A 1 123 ? 47.5 35 18.234 1 88.19 123 ILE A O 1
ATOM 955 N N . ALA A 1 124 ? 49.406 35.094 17.234 1 87.19 124 ALA A N 1
ATOM 956 C CA . ALA A 1 124 ? 50 33.938 17.922 1 87.19 124 ALA A CA 1
ATOM 957 C C . ALA A 1 124 ? 50 34.156 19.438 1 87.19 124 ALA A C 1
ATOM 959 O O . ALA A 1 124 ? 49.812 33.219 20.203 1 87.19 124 ALA A O 1
ATOM 960 N N . ASN A 1 125 ? 50.219 35.438 19.797 1 81.06 125 ASN A N 1
ATOM 961 C CA . ASN A 1 125 ? 50.344 35.75 21.219 1 81.06 125 ASN A CA 1
ATOM 962 C C . ASN A 1 125 ? 49.031 36.219 21.797 1 81.06 125 ASN A C 1
ATOM 964 O O . ASN A 1 125 ? 48.969 36.656 22.953 1 81.06 125 ASN A O 1
ATOM 968 N N . ARG A 1 126 ? 47.938 36.281 20.953 1 85.38 126 ARG A N 1
ATOM 969 C CA . ARG A 1 126 ? 46.562 36.656 21.359 1 85.38 126 ARG A CA 1
ATOM 970 C C . ARG A 1 126 ? 46.531 38.062 21.906 1 85.38 126 ARG A C 1
ATOM 972 O O . ARG A 1 126 ? 45.938 38.312 22.969 1 85.38 126 ARG A O 1
ATOM 979 N N . LYS A 1 127 ? 47.219 39.031 21.266 1 83.5 127 LYS A N 1
ATOM 980 C CA . LYS A 1 127 ? 47.312 40.406 21.719 1 83.5 127 LYS A CA 1
ATOM 981 C C . LYS A 1 127 ? 46.344 41.312 20.953 1 83.5 127 LYS A C 1
ATOM 983 O O . LYS A 1 127 ? 46.188 42.5 21.297 1 83.5 127 LYS A O 1
ATOM 988 N N . LEU A 1 128 ? 45.688 40.688 20.016 1 88.81 128 LEU A N 1
ATOM 989 C CA . LEU A 1 128 ? 44.719 41.469 19.266 1 88.81 128 LEU A CA 1
ATOM 990 C C . LEU A 1 128 ? 43.375 41.562 20.016 1 88.81 128 LEU A C 1
ATOM 992 O O . LEU A 1 128 ? 42.906 40.531 20.516 1 88.81 128 LEU A O 1
ATOM 996 N N . SER A 1 129 ? 42.781 42.812 20.062 1 87.88 129 SER A N 1
ATOM 997 C CA . SER A 1 129 ? 41.469 42.969 20.625 1 87.88 129 SER A CA 1
ATOM 998 C C . SER A 1 129 ? 40.406 42.281 19.766 1 87.88 129 SER A C 1
ATOM 1000 O O . SER A 1 129 ? 40.625 42.031 18.578 1 87.88 129 SER A O 1
ATOM 1002 N N . GLN A 1 130 ? 39.281 41.938 20.281 1 87.88 130 GLN A N 1
ATOM 1003 C CA . GLN A 1 130 ? 38.188 41.281 19.547 1 87.88 130 GLN A CA 1
ATOM 1004 C C . GLN A 1 130 ? 37.688 42.156 18.391 1 87.88 130 GLN A C 1
ATOM 1006 O O . GLN A 1 130 ? 37.344 41.656 17.328 1 87.88 130 GLN A O 1
ATOM 1011 N N . GLU A 1 131 ? 37.688 43.406 18.625 1 89.75 131 GLU A N 1
ATOM 1012 C CA . GLU A 1 131 ? 37.25 44.344 17.594 1 89.75 131 GLU A CA 1
ATOM 1013 C C . GLU A 1 131 ? 38.219 44.344 16.406 1 89.75 131 GLU A C 1
ATOM 1015 O O . GLU A 1 131 ? 37.781 44.344 15.25 1 89.75 131 GLU A O 1
ATOM 1020 N N . SER A 1 132 ? 39.469 44.344 16.75 1 90.5 132 SER A N 1
ATOM 1021 C CA . SER A 1 132 ? 40.5 44.344 15.703 1 90.5 132 SER A CA 1
ATOM 1022 C C . SER A 1 132 ? 40.438 43.031 14.898 1 90.5 132 SER A C 1
ATOM 1024 O O . SER A 1 132 ? 40.562 43.062 13.672 1 90.5 132 SER A O 1
ATOM 1026 N N . VAL A 1 133 ? 40.25 41.906 15.602 1 92.44 133 VAL A N 1
ATOM 1027 C CA . VAL A 1 133 ? 40.125 40.625 14.922 1 92.44 133 VAL A CA 1
ATOM 1028 C C . VAL A 1 133 ? 38.938 40.625 13.984 1 92.44 133 VAL A C 1
ATOM 1030 O O . VAL A 1 133 ? 39.031 40.188 12.844 1 92.44 133 VAL A O 1
ATOM 1033 N N . THR A 1 134 ? 37.781 41.125 14.445 1 94.19 134 THR A N 1
ATOM 1034 C CA . THR A 1 134 ? 36.562 41.188 13.664 1 94.19 134 THR A CA 1
ATOM 1035 C C . THR A 1 134 ? 36.75 42.062 12.414 1 94.19 134 THR A C 1
ATOM 1037 O O . THR A 1 134 ? 36.281 41.688 11.328 1 94.19 134 THR A O 1
ATOM 1040 N N . ARG A 1 135 ? 37.438 43.156 12.562 1 92.81 135 ARG A N 1
ATOM 1041 C CA . ARG A 1 135 ? 37.688 44.031 11.438 1 92.81 135 ARG A CA 1
ATOM 1042 C C . ARG A 1 135 ? 38.562 43.375 10.391 1 92.81 135 ARG A C 1
ATOM 1044 O O . ARG A 1 135 ? 38.312 43.5 9.188 1 92.81 135 ARG A O 1
ATOM 1051 N N . VAL A 1 136 ? 39.594 42.688 10.883 1 92.5 136 VAL A N 1
ATOM 1052 C CA . VAL A 1 136 ? 40.5 42 9.969 1 92.5 136 VAL A CA 1
ATOM 1053 C C . VAL A 1 136 ? 39.75 40.875 9.25 1 92.5 136 VAL A C 1
ATOM 1055 O O . VAL A 1 136 ? 39.906 40.719 8.039 1 92.5 136 VAL A O 1
ATOM 1058 N N . CYS A 1 137 ? 38.969 40.156 10 1 94.81 137 CYS A N 1
ATOM 1059 C CA . CYS A 1 137 ? 38.188 39.062 9.414 1 94.81 137 CYS A CA 1
ATOM 1060 C C . CYS A 1 137 ? 37.219 39.562 8.367 1 94.81 137 CYS A C 1
ATOM 1062 O O . CYS A 1 137 ? 37.062 39 7.297 1 94.81 137 CYS A O 1
ATOM 1064 N N . SER A 1 138 ? 36.5 40.656 8.664 1 94.25 138 SER A N 1
ATOM 1065 C CA . SER A 1 138 ? 35.562 41.25 7.723 1 94.25 138 SER A CA 1
ATOM 1066 C C . SER A 1 138 ? 36.281 41.688 6.453 1 94.25 138 SER A C 1
ATOM 1068 O O . SER A 1 138 ? 35.781 41.469 5.348 1 94.25 138 SER A O 1
ATOM 1070 N N . ALA A 1 139 ? 37.438 42.312 6.66 1 93.75 139 ALA A N 1
ATOM 1071 C CA . ALA A 1 139 ? 38.219 42.812 5.523 1 93.75 139 ALA A CA 1
ATOM 1072 C C . ALA A 1 139 ? 38.688 41.656 4.652 1 93.75 139 ALA A C 1
ATOM 1074 O O . ALA A 1 139 ? 38.656 41.75 3.424 1 93.75 139 ALA A O 1
ATOM 1075 N N . LEU A 1 140 ? 39.156 40.656 5.293 1 93.44 140 LEU A N 1
ATOM 1076 C CA . LEU A 1 140 ? 39.594 39.469 4.555 1 93.44 140 LEU A CA 1
ATOM 1077 C C . LEU A 1 140 ? 38.438 38.812 3.812 1 93.44 140 LEU A C 1
ATOM 1079 O O . LEU A 1 140 ? 38.594 38.375 2.674 1 93.44 140 LEU A O 1
ATOM 1083 N N . GLY A 1 141 ? 37.281 38.688 4.555 1 94.88 141 GLY A N 1
ATOM 1084 C CA . GLY A 1 141 ? 36.125 38.156 3.9 1 94.88 141 GLY A CA 1
ATOM 1085 C C . GLY A 1 141 ? 35.75 38.938 2.639 1 94.88 141 GLY A C 1
ATOM 1086 O O . GLY A 1 141 ? 35.438 38.312 1.609 1 94.88 141 GLY A O 1
ATOM 1087 N N . ASN A 1 142 ? 35.781 40.188 2.699 1 93.44 142 ASN A N 1
ATOM 1088 C CA . ASN A 1 142 ? 35.469 41.031 1.546 1 93.44 142 ASN A CA 1
ATOM 1089 C C . ASN A 1 142 ? 36.469 40.844 0.421 1 93.44 142 ASN A C 1
ATOM 1091 O O . ASN A 1 142 ? 36.125 40.844 -0.756 1 93.44 142 ASN A O 1
ATOM 1095 N N . LEU A 1 143 ? 37.688 40.719 0.828 1 92.81 143 LEU A N 1
ATOM 1096 C CA . LEU A 1 143 ? 38.75 40.5 -0.145 1 92.81 143 LEU A CA 1
ATOM 1097 C C . LEU A 1 143 ? 38.562 39.188 -0.904 1 92.81 143 LEU A C 1
ATOM 1099 O O . LEU A 1 143 ? 38.688 39.156 -2.129 1 92.81 143 LEU A O 1
ATOM 1103 N N . LEU A 1 144 ? 38.219 38.156 -0.18 1 94.06 144 LEU A N 1
ATOM 1104 C CA . LEU A 1 144 ? 38.125 36.812 -0.746 1 94.06 144 LEU A CA 1
ATOM 1105 C C . LEU A 1 144 ? 36.781 36.625 -1.476 1 94.06 144 LEU A C 1
ATOM 1107 O O . LEU A 1 144 ? 36.625 35.688 -2.26 1 94.06 144 LEU A O 1
ATOM 1111 N N . SER A 1 145 ? 35.781 37.438 -1.182 1 95.31 145 SER A N 1
ATOM 1112 C CA . SER A 1 145 ? 34.438 37.312 -1.72 1 95.31 145 SER A CA 1
ATOM 1113 C C . SER A 1 145 ? 34.469 37.219 -3.242 1 95.31 145 SER A C 1
ATOM 1115 O O . SER A 1 145 ? 33.75 36.406 -3.838 1 95.31 145 SER A O 1
ATOM 1117 N N . SER A 1 146 ? 35.281 38.062 -3.865 1 91.44 146 SER A N 1
ATOM 1118 C CA . SER A 1 146 ? 35.344 38.062 -5.32 1 91.44 146 SER A CA 1
ATOM 1119 C C . SER A 1 146 ? 36 36.781 -5.84 1 91.44 146 SER A C 1
ATOM 1121 O O . SER A 1 146 ? 35.594 36.25 -6.879 1 91.44 146 SER A O 1
ATOM 1123 N N . ASP A 1 147 ? 37.031 36.312 -5.125 1 90.88 147 ASP A N 1
ATOM 1124 C CA . ASP A 1 147 ? 37.688 35.062 -5.508 1 90.88 147 ASP A CA 1
ATOM 1125 C C . ASP A 1 147 ? 36.688 33.875 -5.43 1 90.88 147 ASP A C 1
ATOM 1127 O O . ASP A 1 147 ? 36.719 33 -6.293 1 90.88 147 ASP A O 1
ATOM 1131 N N . ILE A 1 148 ? 35.969 33.844 -4.438 1 94.25 148 ILE A N 1
ATOM 1132 C CA . ILE A 1 148 ? 35 32.781 -4.211 1 94.25 148 ILE A CA 1
ATOM 1133 C C . ILE A 1 148 ? 33.938 32.812 -5.316 1 94.25 148 ILE A C 1
ATOM 1135 O O . ILE A 1 148 ? 33.531 31.781 -5.82 1 94.25 148 ILE A O 1
ATOM 1139 N N . LEU A 1 149 ? 33.469 33.969 -5.609 1 95.12 149 LEU A N 1
ATOM 1140 C CA . LEU A 1 149 ? 32.5 34.125 -6.684 1 95.12 149 LEU A CA 1
ATOM 1141 C C . LEU A 1 149 ? 33.062 33.594 -8 1 95.12 149 LEU A C 1
ATOM 1143 O O . LEU A 1 149 ? 32.375 32.844 -8.711 1 95.12 149 LEU A O 1
ATOM 1147 N N . GLN A 1 150 ? 34.281 33.938 -8.289 1 92.5 150 GLN A N 1
ATOM 1148 C CA . GLN A 1 150 ? 34.906 33.5 -9.531 1 92.5 150 GLN A CA 1
ATOM 1149 C C . GLN A 1 150 ? 35.125 31.984 -9.523 1 92.5 150 GLN A C 1
ATOM 1151 O O . GLN A 1 150 ? 34.875 31.312 -10.523 1 92.5 150 GLN A O 1
ATOM 1156 N N . ASP A 1 151 ? 35.594 31.484 -8.453 1 95.12 151 ASP A N 1
ATOM 1157 C CA . ASP A 1 151 ? 35.812 30.047 -8.344 1 95.12 151 ASP A CA 1
ATOM 1158 C C . ASP A 1 151 ? 34.5 29.281 -8.438 1 95.12 151 ASP A C 1
ATOM 1160 O O . ASP A 1 151 ? 34.469 28.203 -9.023 1 95.12 151 ASP A O 1
ATOM 1164 N N . SER A 1 152 ? 33.469 29.75 -7.793 1 95.31 152 SER A N 1
ATOM 1165 C CA . SER A 1 152 ? 32.156 29.109 -7.852 1 95.31 152 SER A CA 1
ATOM 1166 C C . SER A 1 152 ? 31.625 29.031 -9.281 1 95.31 152 SER A C 1
ATOM 1168 O O . SER A 1 152 ? 30.984 28.047 -9.664 1 95.31 152 SER A O 1
ATOM 1170 N N . LYS A 1 153 ? 31.906 30.047 -10.039 1 93.25 153 LYS A N 1
ATOM 1171 C CA . LYS A 1 153 ? 31.5 30.031 -11.445 1 93.25 153 LYS A CA 1
ATOM 1172 C C . LYS A 1 153 ? 32.312 29 -12.242 1 93.25 153 LYS A C 1
ATOM 1174 O O . LYS A 1 153 ? 31.781 28.375 -13.156 1 93.25 153 LYS A O 1
ATOM 1179 N N . ALA A 1 154 ? 33.5 28.812 -11.805 1 90.75 154 ALA A N 1
ATOM 1180 C CA . ALA A 1 154 ? 34.375 27.875 -12.5 1 90.75 154 ALA A CA 1
ATOM 1181 C C . ALA A 1 154 ? 33.938 26.438 -12.234 1 90.75 154 ALA A C 1
ATOM 1183 O O . ALA A 1 154 ? 34.094 25.562 -13.102 1 90.75 154 ALA A O 1
ATOM 1184 N N . VAL A 1 155 ? 33.375 26.156 -11.078 1 91.31 155 VAL A N 1
ATOM 1185 C CA . VAL A 1 155 ? 33.031 24.797 -10.656 1 91.31 155 VAL A CA 1
ATOM 1186 C C . VAL A 1 155 ? 31.562 24.516 -10.977 1 91.31 155 VAL A C 1
ATOM 1188 O O . VAL A 1 155 ? 31.156 23.359 -11.023 1 91.31 155 VAL A O 1
ATOM 1191 N N . GLN A 1 156 ? 30.688 25.422 -11.172 1 85.62 156 GLN A N 1
ATOM 1192 C CA . GLN A 1 156 ? 29.234 25.359 -11.297 1 85.62 156 GLN A CA 1
ATOM 1193 C C . GLN A 1 156 ? 28.828 24.344 -12.359 1 85.62 156 GLN A C 1
ATOM 1195 O O . GLN A 1 156 ? 27.766 23.703 -12.25 1 85.62 156 GLN A O 1
ATOM 1200 N N . GLY A 1 157 ? 29.594 23.906 -13.289 1 83.88 157 GLY A N 1
ATOM 1201 C CA . GLY A 1 157 ? 29.219 23 -14.352 1 83.88 157 GLY A CA 1
ATOM 1202 C C . GLY A 1 157 ? 29.609 21.562 -14.07 1 83.88 157 GLY A C 1
ATOM 1203 O O . GLY A 1 157 ? 29.156 20.641 -14.75 1 83.88 157 GLY A O 1
ATOM 1204 N N . SER A 1 158 ? 30.172 21.312 -12.945 1 87.94 158 SER A N 1
ATOM 1205 C CA . SER A 1 158 ? 30.75 20 -12.688 1 87.94 158 SER A CA 1
ATOM 1206 C C . SER A 1 158 ? 29.688 19 -12.289 1 87.94 158 SER A C 1
ATOM 1208 O O . SER A 1 158 ? 29.859 17.797 -12.453 1 87.94 158 SER A O 1
ATOM 1210 N N . TYR A 1 159 ? 28.578 19.438 -11.719 1 92.44 159 TYR A N 1
ATOM 1211 C CA . TYR A 1 159 ? 27.547 18.531 -11.234 1 92.44 159 TYR A CA 1
ATOM 1212 C C . TYR A 1 159 ? 26.703 18.016 -12.383 1 92.44 159 TYR A C 1
ATOM 1214 O O . TYR A 1 159 ? 25.984 17.016 -12.234 1 92.44 159 TYR A O 1
ATOM 1222 N N . LYS A 1 160 ? 26.703 18.594 -13.5 1 90 160 LYS A N 1
ATOM 1223 C CA . LYS A 1 160 ? 25.797 18.328 -14.609 1 90 160 LYS A CA 1
ATOM 1224 C C . LYS A 1 160 ? 26.094 16.969 -15.25 1 90 160 LYS A C 1
ATOM 1226 O O . LYS A 1 160 ? 25.234 16.406 -15.922 1 90 160 LYS A O 1
ATOM 1231 N N . ASN A 1 161 ? 27.281 16.469 -15.039 1 86.69 161 ASN A N 1
ATOM 1232 C CA . ASN A 1 161 ? 27.656 15.164 -15.57 1 86.69 161 ASN A CA 1
ATOM 1233 C C . ASN A 1 161 ? 27.766 14.125 -14.461 1 86.69 161 ASN A C 1
ATOM 1235 O O . ASN A 1 161 ? 28.641 14.227 -13.586 1 86.69 161 ASN A O 1
ATOM 1239 N N . LEU A 1 162 ? 27.062 13.117 -14.555 1 87.12 162 LEU A N 1
ATOM 1240 C CA . LEU A 1 162 ? 27.016 12.094 -13.516 1 87.12 162 LEU A CA 1
ATOM 1241 C C . LEU A 1 162 ? 28.344 11.367 -13.398 1 87.12 162 LEU A C 1
ATOM 1243 O O . LEU A 1 162 ? 28.734 10.945 -12.312 1 87.12 162 LEU A O 1
ATOM 1247 N N . GLU A 1 163 ? 29 11.188 -14.484 1 84.69 163 GLU A N 1
ATOM 1248 C CA . GLU A 1 163 ? 30.281 10.484 -14.461 1 84.69 163 GLU A CA 1
ATOM 1249 C C . GLU A 1 163 ? 31.328 11.258 -13.656 1 84.69 163 GLU A C 1
ATOM 1251 O O . GLU A 1 163 ? 32.156 10.664 -12.984 1 84.69 163 GLU A O 1
ATOM 1256 N N . ASN A 1 164 ? 31.188 12.586 -13.773 1 86.38 164 ASN A N 1
ATOM 1257 C CA . ASN A 1 164 ? 32.094 13.43 -12.984 1 86.38 164 ASN A CA 1
ATOM 1258 C C . ASN A 1 164 ? 31.875 13.234 -11.492 1 86.38 164 ASN A C 1
ATOM 1260 O O . ASN A 1 164 ? 32.812 13.383 -10.695 1 86.38 164 ASN A O 1
ATOM 1264 N N . LEU A 1 165 ? 30.703 12.93 -11.102 1 89.69 165 LEU A N 1
ATOM 1265 C CA . LEU A 1 165 ? 30.359 12.789 -9.695 1 89.69 165 LEU A CA 1
ATOM 1266 C C . LEU A 1 165 ? 30.969 11.516 -9.109 1 89.69 165 LEU A C 1
ATOM 1268 O O . LEU A 1 165 ? 31.203 11.43 -7.902 1 89.69 165 LEU A O 1
ATOM 1272 N N . LEU A 1 166 ? 31.219 10.562 -9.961 1 87.69 166 LEU A N 1
ATOM 1273 C CA . LEU A 1 166 ? 31.734 9.273 -9.531 1 87.69 166 LEU A CA 1
ATOM 1274 C C . LEU A 1 166 ? 33.188 9.383 -9.109 1 87.69 166 LEU A C 1
ATOM 1276 O O . LEU A 1 166 ? 33.656 8.656 -8.227 1 87.69 166 LEU A O 1
ATOM 1280 N N . ASP A 1 167 ? 33.875 10.305 -9.703 1 85.06 167 ASP A N 1
ATOM 1281 C CA . ASP A 1 167 ? 35.312 10.414 -9.5 1 85.06 167 ASP A CA 1
ATOM 1282 C C . ASP A 1 167 ? 35.656 11.562 -8.547 1 85.06 167 ASP A C 1
ATOM 1284 O O . ASP A 1 167 ? 36.812 11.961 -8.43 1 85.06 167 ASP A O 1
ATOM 1288 N N . LEU A 1 168 ? 34.656 12.039 -7.883 1 89.12 168 LEU A N 1
ATOM 1289 C CA . LEU A 1 168 ? 34.906 13.148 -6.969 1 89.12 168 LEU A CA 1
ATOM 1290 C C . LEU A 1 168 ? 35.781 12.711 -5.801 1 89.12 168 LEU A C 1
ATOM 1292 O O . LEU A 1 168 ? 35.469 11.719 -5.125 1 89.12 168 LEU A O 1
ATOM 1296 N N . ASN A 1 169 ? 36.844 13.336 -5.691 1 88.88 169 ASN A N 1
ATOM 1297 C CA . ASN A 1 169 ? 37.781 13.141 -4.586 1 88.88 169 ASN A CA 1
ATOM 1298 C C . ASN A 1 169 ? 37.875 14.383 -3.709 1 88.88 169 ASN A C 1
ATOM 1300 O O . ASN A 1 169 ? 38.281 15.445 -4.172 1 88.88 169 ASN A O 1
ATOM 1304 N N . CYS A 1 170 ? 37.594 14.289 -2.457 1 92.19 170 CYS A N 1
ATOM 1305 C CA . CYS A 1 170 ? 37.469 15.43 -1.552 1 92.19 170 CYS A CA 1
ATOM 1306 C C . CYS A 1 170 ? 38.812 16.141 -1.391 1 92.19 170 CYS A C 1
ATOM 1308 O O . CYS A 1 170 ? 38.875 17.359 -1.315 1 92.19 170 CYS A O 1
ATOM 1310 N N . VAL A 1 171 ? 39.875 15.406 -1.357 1 90.75 171 VAL A N 1
ATOM 1311 C CA . VAL A 1 171 ? 41.219 15.977 -1.166 1 90.75 171 VAL A CA 1
ATOM 1312 C C . VAL A 1 171 ? 41.625 16.797 -2.395 1 90.75 171 VAL A C 1
ATOM 1314 O O . VAL A 1 171 ? 42.094 17.922 -2.268 1 90.75 171 VAL A O 1
ATOM 1317 N N . GLU A 1 172 ? 41.375 16.219 -3.516 1 90.5 172 GLU A N 1
ATOM 1318 C CA . GLU A 1 172 ? 41.656 16.922 -4.758 1 90.5 172 GLU A CA 1
ATOM 1319 C C . GLU A 1 172 ? 40.75 18.156 -4.902 1 90.5 172 GLU A C 1
ATOM 1321 O O . GLU A 1 172 ? 41.219 19.219 -5.34 1 90.5 172 GLU A O 1
ATOM 1326 N N . TYR A 1 173 ? 39.562 18.016 -4.484 1 93.31 173 TYR A N 1
ATOM 1327 C CA . TYR A 1 173 ? 38.625 19.109 -4.551 1 93.31 173 TYR A CA 1
ATOM 1328 C C . TYR A 1 173 ? 39.062 20.281 -3.678 1 93.31 173 TYR A C 1
ATOM 1330 O O . TYR A 1 173 ? 39.031 21.438 -4.109 1 93.31 173 TYR A O 1
ATOM 1338 N N . LEU A 1 174 ? 39.469 20.016 -2.527 1 93.94 174 LEU A N 1
ATOM 1339 C CA . LEU A 1 174 ? 39.906 21.047 -1.598 1 93.94 174 LEU A CA 1
ATOM 1340 C C . LEU A 1 174 ? 41.188 21.703 -2.084 1 93.94 174 LEU A C 1
ATOM 1342 O O . LEU A 1 174 ? 41.406 22.906 -1.869 1 93.94 174 LEU A O 1
ATOM 1346 N N . GLY A 1 175 ? 42.031 20.906 -2.756 1 91.19 175 GLY A N 1
ATOM 1347 C CA . GLY A 1 175 ? 43.281 21.438 -3.275 1 91.19 175 GLY A CA 1
ATOM 1348 C C . GLY A 1 175 ? 43.094 22.438 -4.395 1 91.19 175 GLY A C 1
ATOM 1349 O O . GLY A 1 175 ? 43.969 23.281 -4.625 1 91.19 175 GLY A O 1
ATOM 1350 N N . GLU A 1 176 ? 41.938 22.391 -5.035 1 92.19 176 GLU A N 1
ATOM 1351 C CA . GLU A 1 176 ? 41.688 23.25 -6.184 1 92.19 176 GLU A CA 1
ATOM 1352 C C . GLU A 1 176 ? 40.906 24.5 -5.762 1 92.19 176 GLU A C 1
ATOM 1354 O O . GLU A 1 176 ? 40.688 25.391 -6.574 1 92.19 176 GLU A O 1
ATOM 1359 N N . ARG A 1 177 ? 40.531 24.594 -4.484 1 94.19 177 ARG A N 1
ATOM 1360 C CA . ARG A 1 177 ? 39.781 25.75 -3.977 1 94.19 177 ARG A CA 1
ATOM 1361 C C . ARG A 1 177 ? 40.75 26.859 -3.543 1 94.19 177 ARG A C 1
ATOM 1363 O O . ARG A 1 177 ? 41.938 26.625 -3.357 1 94.19 177 ARG A O 1
ATOM 1370 N N . PRO A 1 178 ? 40.188 28.109 -3.43 1 94.5 178 PRO A N 1
ATOM 1371 C CA . PRO A 1 178 ? 41.062 29.172 -2.932 1 94.5 178 PRO A CA 1
ATOM 1372 C C . PRO A 1 178 ? 41.75 28.781 -1.629 1 94.5 178 PRO A C 1
ATOM 1374 O O . PRO A 1 178 ? 41.094 28.531 -0.619 1 94.5 178 PRO A O 1
ATOM 1377 N N . PRO A 1 179 ? 43.062 28.781 -1.617 1 94.12 179 PRO A N 1
ATOM 1378 C CA . PRO A 1 179 ? 43.812 28.25 -0.477 1 94.12 179 PRO A CA 1
ATOM 1379 C C . PRO A 1 179 ? 43.531 29.016 0.816 1 94.12 179 PRO A C 1
ATOM 1381 O O . PRO A 1 179 ? 43.531 28.438 1.898 1 94.12 179 PRO A O 1
ATOM 1384 N N . ALA A 1 180 ? 43.344 30.359 0.697 1 95 180 ALA A N 1
ATOM 1385 C CA . ALA A 1 180 ? 43.094 31.172 1.889 1 95 180 ALA A CA 1
ATOM 1386 C C . ALA A 1 180 ? 41.812 30.703 2.607 1 95 180 ALA A C 1
ATOM 1388 O O . ALA A 1 180 ? 41.812 30.609 3.836 1 95 180 ALA A O 1
ATOM 1389 N N . LEU A 1 181 ? 40.781 30.422 1.819 1 96.25 181 LEU A N 1
ATOM 1390 C CA . LEU A 1 181 ? 39.531 29.953 2.391 1 96.25 181 LEU A CA 1
ATOM 1391 C C . LEU A 1 181 ? 39.688 28.578 3.021 1 96.25 181 LEU A C 1
ATOM 1393 O O . LEU A 1 181 ? 39.25 28.359 4.152 1 96.25 181 LEU A O 1
ATOM 1397 N N . VAL A 1 182 ? 40.312 27.641 2.289 1 96.12 182 VAL A N 1
ATOM 1398 C CA . VAL A 1 182 ? 40.5 26.266 2.754 1 96.12 182 VAL A CA 1
ATOM 1399 C C . VAL A 1 182 ? 41.344 26.25 4.031 1 96.12 182 VAL A C 1
ATOM 1401 O O . VAL A 1 182 ? 41 25.547 4.984 1 96.12 182 VAL A O 1
ATOM 1404 N N . SER A 1 183 ? 42.375 27.141 4.027 1 94.94 183 SER A N 1
ATOM 1405 C CA . SER A 1 183 ? 43.25 27.203 5.191 1 94.94 183 SER A CA 1
ATOM 1406 C C . SER A 1 183 ? 42.531 27.75 6.41 1 94.94 183 SER A C 1
ATOM 1408 O O . SER A 1 183 ? 42.719 27.281 7.527 1 94.94 183 SER A O 1
ATOM 1410 N N . PHE A 1 184 ? 41.75 28.781 6.227 1 96.12 184 PHE A N 1
ATOM 1411 C CA . PHE A 1 184 ? 40.969 29.359 7.32 1 96.12 184 PHE A CA 1
ATOM 1412 C C . PHE A 1 184 ? 40.031 28.312 7.91 1 96.12 184 PHE A C 1
ATOM 1414 O O . PHE A 1 184 ? 40 28.094 9.125 1 96.12 184 PHE A O 1
ATOM 1421 N N . LEU A 1 185 ? 39.219 27.625 6.957 1 96.69 185 LEU A N 1
ATOM 1422 C CA . LEU A 1 185 ? 38.156 26.703 7.387 1 96.69 185 LEU A CA 1
ATOM 1423 C C . LEU A 1 185 ? 38.781 25.438 7.988 1 96.69 185 LEU A C 1
ATOM 1425 O O . LEU A 1 185 ? 38.281 24.891 8.961 1 96.69 185 LEU A O 1
ATOM 1429 N N . SER A 1 186 ? 39.844 24.938 7.418 1 95.44 186 SER A N 1
ATOM 1430 C CA . SER A 1 186 ? 40.531 23.75 7.961 1 95.44 186 SER A CA 1
ATOM 1431 C C . SER A 1 186 ? 41.125 24.047 9.336 1 95.44 186 SER A C 1
ATOM 1433 O O . SER A 1 186 ? 41.062 23.188 10.227 1 95.44 186 SER A O 1
ATOM 1435 N N . SER A 1 187 ? 41.656 25.281 9.508 1 95.06 187 SER A N 1
ATOM 1436 C CA . SER A 1 187 ? 42.281 25.656 10.773 1 95.06 187 SER A CA 1
ATOM 1437 C C . SER A 1 187 ? 41.219 25.891 11.859 1 95.06 187 SER A C 1
ATOM 1439 O O . SER A 1 187 ? 41.406 25.438 12.992 1 95.06 187 SER A O 1
ATOM 1441 N N . ILE A 1 188 ? 40.188 26.594 11.391 1 95.94 188 ILE A N 1
ATOM 1442 C CA . ILE A 1 188 ? 39.156 26.906 12.375 1 95.94 188 ILE A CA 1
ATOM 1443 C C . ILE A 1 188 ? 38.469 25.625 12.828 1 95.94 188 ILE A C 1
ATOM 1445 O O . ILE A 1 188 ? 38.062 25.5 13.992 1 95.94 188 ILE A O 1
ATOM 1449 N N . SER A 1 189 ? 38.281 24.609 11.953 1 94 189 SER A N 1
ATOM 1450 C CA . SER A 1 189 ? 37.594 23.359 12.25 1 94 189 SER A CA 1
ATOM 1451 C C . SER A 1 189 ? 38.562 22.297 12.727 1 94 189 SER A C 1
ATOM 1453 O O . SER A 1 189 ? 38.156 21.203 13.148 1 94 189 SER A O 1
ATOM 1455 N N . ASN A 1 190 ? 39.812 22.516 12.664 1 91 190 ASN A N 1
ATOM 1456 C CA . ASN A 1 190 ? 40.844 21.578 13.055 1 91 190 ASN A CA 1
ATOM 1457 C C . ASN A 1 190 ? 40.781 20.297 12.25 1 91 190 ASN A C 1
ATOM 1459 O O . ASN A 1 190 ? 40.75 19.203 12.82 1 91 190 ASN A O 1
ATOM 1463 N N . VAL A 1 191 ? 40.562 20.406 10.969 1 91.06 191 VAL A N 1
ATOM 1464 C CA . VAL A 1 191 ? 40.5 19.266 10.055 1 91.06 191 VAL A CA 1
ATOM 1465 C C . VAL A 1 191 ? 41.812 19.188 9.258 1 91.06 191 VAL A C 1
ATOM 1467 O O . VAL A 1 191 ? 42.219 20.156 8.625 1 91.06 191 VAL A O 1
ATOM 1470 N N . THR A 1 192 ? 42.438 18.062 9.391 1 86.69 192 THR A N 1
ATOM 1471 C CA . THR A 1 192 ? 43.625 17.828 8.586 1 86.69 192 THR A CA 1
ATOM 1472 C C . THR A 1 192 ? 43.25 17.188 7.25 1 86.69 192 THR A C 1
ATOM 1474 O O . THR A 1 192 ? 42.562 16.172 7.207 1 86.69 192 THR A O 1
ATOM 1477 N N . ILE A 1 193 ? 43.656 17.922 6.293 1 85.88 193 ILE A N 1
ATOM 1478 C CA . ILE A 1 193 ? 43.406 17.406 4.949 1 85.88 193 ILE A CA 1
ATOM 1479 C C . ILE A 1 193 ? 44.469 16.391 4.562 1 85.88 193 ILE A C 1
ATOM 1481 O O . ILE A 1 193 ? 45.594 16.75 4.25 1 85.88 193 ILE A O 1
ATOM 1485 N N . ASP A 1 194 ? 44.344 15.133 5.203 1 70.62 194 ASP A N 1
ATOM 1486 C CA . ASP A 1 194 ? 45.312 14.07 4.945 1 70.62 194 ASP A CA 1
ATOM 1487 C C . ASP A 1 194 ? 44.781 13.094 3.885 1 70.62 194 ASP A C 1
ATOM 1489 O O . ASP A 1 194 ? 43.562 12.875 3.777 1 70.62 194 ASP A O 1
ATOM 1493 N N . LYS A 1 195 ? 45.656 12.805 3.057 1 58.72 195 LYS A N 1
ATOM 1494 C CA . LYS A 1 195 ? 45.375 11.844 1.993 1 58.72 195 LYS A CA 1
ATOM 1495 C C . LYS A 1 195 ? 44.906 10.508 2.566 1 58.72 195 LYS A C 1
ATOM 1497 O O . LYS A 1 195 ? 44.281 9.719 1.874 1 58.72 195 LYS A O 1
ATOM 1502 N N . ASP A 1 196 ? 45.281 10.273 3.838 1 55.19 196 ASP A N 1
ATOM 1503 C CA . ASP A 1 196 ? 44.969 8.953 4.367 1 55.19 196 ASP A CA 1
ATOM 1504 C C . ASP A 1 196 ? 43.531 8.898 4.871 1 55.19 196 ASP A C 1
ATOM 1506 O O . ASP A 1 196 ? 42.969 9.914 5.293 1 55.19 196 ASP A O 1
ATOM 1510 N N . GLN A 1 197 ? 42.656 8.109 4.293 1 55.81 197 GLN A N 1
ATOM 1511 C CA . GLN A 1 197 ? 41.25 7.773 4.344 1 55.81 197 GLN A CA 1
ATOM 1512 C C . GLN A 1 197 ? 40.688 7.859 5.773 1 55.81 197 GLN A C 1
ATOM 1514 O O . GLN A 1 197 ? 39.5 7.637 6.012 1 55.81 197 GLN A O 1
ATOM 1519 N N . GLN A 1 198 ? 41.531 8.188 6.793 1 54.66 198 GLN A N 1
ATOM 1520 C CA . GLN A 1 198 ? 41.031 8.031 8.156 1 54.66 198 GLN A CA 1
ATOM 1521 C C . GLN A 1 198 ? 40.031 9.133 8.508 1 54.66 198 GLN A C 1
ATOM 1523 O O . GLN A 1 198 ? 39.125 8.914 9.297 1 54.66 198 GLN A O 1
ATOM 1528 N N . ASN A 1 199 ? 40.062 10.242 7.656 1 77.5 199 ASN A N 1
ATOM 1529 C CA . ASN A 1 199 ? 39.188 11.352 8.023 1 77.5 199 ASN A CA 1
ATOM 1530 C C . ASN A 1 199 ? 38.25 11.734 6.887 1 77.5 199 ASN A C 1
ATOM 1532 O O . ASN A 1 199 ? 38 12.914 6.66 1 77.5 199 ASN A O 1
ATOM 1536 N N . ALA A 1 200 ? 37.844 10.703 6.238 1 81.06 200 ALA A N 1
ATOM 1537 C CA . ALA A 1 200 ? 37.031 10.93 5.047 1 81.06 200 ALA A CA 1
ATOM 1538 C C . ALA A 1 200 ? 35.781 11.703 5.387 1 81.06 200 ALA A C 1
ATOM 1540 O O . ALA A 1 200 ? 35.375 12.625 4.664 1 81.06 200 ALA A O 1
ATOM 1541 N N . LYS A 1 201 ? 35.188 11.414 6.445 1 87.44 201 LYS A N 1
ATOM 1542 C CA . LYS A 1 201 ? 33.938 12.062 6.863 1 87.44 201 LYS A CA 1
ATOM 1543 C C . LYS A 1 201 ? 34.156 13.555 7.098 1 87.44 201 LYS A C 1
ATOM 1545 O O . LYS A 1 201 ? 33.375 14.383 6.637 1 87.44 201 LYS A O 1
ATOM 1550 N N . LYS A 1 202 ? 35.25 13.945 7.703 1 90.06 202 LYS A N 1
ATOM 1551 C CA . LYS A 1 202 ? 35.531 15.344 8.023 1 90.06 202 LYS A CA 1
ATOM 1552 C C . LYS A 1 202 ? 35.938 16.125 6.77 1 90.06 202 LYS A C 1
ATOM 1554 O O . LYS A 1 202 ? 35.562 17.281 6.605 1 90.06 202 LYS A O 1
ATOM 1559 N N . THR A 1 203 ? 36.719 15.406 5.996 1 92.44 203 THR A N 1
ATOM 1560 C CA . THR A 1 203 ? 37.125 16.047 4.754 1 92.44 203 THR A CA 1
ATOM 1561 C C . THR A 1 203 ? 35.906 16.312 3.865 1 92.44 203 THR A C 1
ATOM 1563 O O . THR A 1 203 ? 35.812 17.375 3.23 1 92.44 203 THR A O 1
ATOM 1566 N N . ASN A 1 204 ? 35.062 15.359 3.824 1 93.38 204 ASN A N 1
ATOM 1567 C CA . ASN A 1 204 ? 33.812 15.555 3.082 1 93.38 204 ASN A CA 1
ATOM 1568 C C . ASN A 1 204 ? 32.969 16.688 3.662 1 93.38 204 ASN A C 1
ATOM 1570 O O . ASN A 1 204 ? 32.406 17.484 2.918 1 93.38 204 ASN A O 1
ATOM 1574 N N . GLY A 1 205 ? 32.938 16.75 4.961 1 93.69 205 GLY A N 1
ATOM 1575 C CA . GLY A 1 205 ? 32.219 17.828 5.621 1 93.69 205 GLY A CA 1
ATOM 1576 C C . GLY A 1 205 ? 32.75 19.203 5.262 1 93.69 205 GLY A C 1
ATOM 1577 O O . GLY A 1 205 ? 31.969 20.141 5.066 1 93.69 205 GLY A O 1
ATOM 1578 N N . LEU A 1 206 ? 34 19.281 5.18 1 95.5 206 LEU A N 1
ATOM 1579 C CA . LEU A 1 206 ? 34.656 20.547 4.824 1 95.5 206 LEU A CA 1
ATOM 1580 C C . LEU A 1 206 ? 34.281 20.953 3.402 1 95.5 206 LEU A C 1
ATOM 1582 O O . LEU A 1 206 ? 34.031 22.141 3.141 1 95.5 206 LEU A O 1
ATOM 1586 N N . CYS A 1 207 ? 34.281 19.984 2.539 1 96.31 207 CYS A N 1
ATOM 1587 C CA . CYS A 1 207 ? 33.875 20.266 1.163 1 96.31 207 CYS A CA 1
ATOM 1588 C C . CYS A 1 207 ? 32.469 20.812 1.104 1 96.31 207 CYS A C 1
ATOM 1590 O O . CYS A 1 207 ? 32.188 21.766 0.381 1 96.31 207 CYS A O 1
ATOM 1592 N N . LEU A 1 208 ? 31.594 20.219 1.857 1 96.62 208 LEU A N 1
ATOM 1593 C CA . LEU A 1 208 ? 30.188 20.609 1.844 1 96.62 208 LEU A CA 1
ATOM 1594 C C . LEU A 1 208 ? 30.031 22.031 2.391 1 96.62 208 LEU A C 1
ATOM 1596 O O . LEU A 1 208 ? 29.188 22.797 1.898 1 96.62 208 LEU A O 1
ATOM 1600 N N . VAL A 1 209 ? 30.797 22.391 3.355 1 97.31 209 VAL A N 1
ATOM 1601 C CA . VAL A 1 209 ? 30.75 23.734 3.914 1 97.31 209 VAL A CA 1
ATOM 1602 C C . VAL A 1 209 ? 31.172 24.75 2.85 1 97.31 209 VAL A C 1
ATOM 1604 O O . VAL A 1 209 ? 30.516 25.781 2.682 1 97.31 209 VAL A O 1
ATOM 1607 N N . ILE A 1 210 ? 32.219 24.438 2.201 1 97.38 210 ILE A N 1
ATOM 1608 C CA . ILE A 1 210 ? 32.719 25.328 1.16 1 97.38 210 ILE A CA 1
ATOM 1609 C C . ILE A 1 210 ? 31.641 25.516 0.082 1 97.38 210 ILE A C 1
ATOM 1611 O O . ILE A 1 210 ? 31.359 26.641 -0.34 1 97.38 210 ILE A O 1
ATOM 1615 N N . GLU A 1 211 ? 31.047 24.438 -0.288 1 97.25 211 GLU A N 1
ATOM 1616 C CA . GLU A 1 211 ? 30 24.5 -1.311 1 97.25 211 GLU A CA 1
ATOM 1617 C C . GLU A 1 211 ? 28.812 25.344 -0.836 1 97.25 211 GLU A C 1
ATOM 1619 O O . GLU A 1 211 ? 28.203 26.062 -1.625 1 97.25 211 GLU A O 1
ATOM 1624 N N . ASN A 1 212 ? 28.547 25.25 0.394 1 96.62 212 ASN A N 1
ATOM 1625 C CA . ASN A 1 212 ? 27.438 26.031 0.923 1 96.62 212 ASN A CA 1
ATOM 1626 C C . ASN A 1 212 ? 27.766 27.531 0.938 1 96.62 212 ASN A C 1
ATOM 1628 O O . ASN A 1 212 ? 26.891 28.359 0.733 1 96.62 212 ASN A O 1
ATOM 1632 N N . ILE A 1 213 ? 28.984 27.828 1.228 1 97.38 213 ILE A N 1
ATOM 1633 C CA . ILE A 1 213 ? 29.422 29.219 1.168 1 97.38 213 ILE A CA 1
ATOM 1634 C C . ILE A 1 213 ? 29.312 29.734 -0.264 1 97.38 213 ILE A C 1
ATOM 1636 O O . ILE A 1 213 ? 28.828 30.844 -0.49 1 97.38 213 ILE A O 1
ATOM 1640 N N . TYR A 1 214 ? 29.75 28.875 -1.153 1 97.44 214 TYR A N 1
ATOM 1641 C CA . TYR A 1 214 ? 29.625 29.234 -2.561 1 97.44 214 TYR A CA 1
ATOM 1642 C C . TYR A 1 214 ? 28.172 29.5 -2.924 1 97.44 214 TYR A C 1
ATOM 1644 O O . TYR A 1 214 ? 27.859 30.469 -3.629 1 97.44 214 TYR A O 1
ATOM 1652 N N . ALA A 1 215 ? 27.266 28.672 -2.457 1 95.56 215 ALA A N 1
ATOM 1653 C CA . ALA A 1 215 ? 25.844 28.781 -2.789 1 95.56 215 ALA A CA 1
ATOM 1654 C C . ALA A 1 215 ? 25.234 30.047 -2.197 1 95.56 215 ALA A C 1
ATOM 1656 O O . ALA A 1 215 ? 24.312 30.641 -2.775 1 95.56 215 ALA A O 1
ATOM 1657 N N . LEU A 1 216 ? 25.703 30.469 -1.069 1 94.5 216 LEU A N 1
ATOM 1658 C CA . LEU A 1 216 ? 25.234 31.703 -0.449 1 94.5 216 LEU A CA 1
ATOM 1659 C C . LEU A 1 216 ? 25.672 32.906 -1.253 1 94.5 216 LEU A C 1
ATOM 1661 O O . LEU A 1 216 ? 24.922 33.875 -1.4 1 94.5 216 LEU A O 1
ATOM 1665 N N . ARG A 1 217 ? 26.891 32.812 -1.71 1 95.81 217 ARG A N 1
ATOM 1666 C CA . ARG A 1 217 ? 27.453 33.938 -2.463 1 95.81 217 ARG A CA 1
ATOM 1667 C C . ARG A 1 217 ? 26.891 34 -3.879 1 95.81 217 ARG A C 1
ATOM 1669 O O . ARG A 1 217 ? 26.688 35.062 -4.434 1 95.81 217 ARG A O 1
ATOM 1676 N N . ASN A 1 218 ? 26.75 32.812 -4.473 1 94.25 218 ASN A N 1
ATOM 1677 C CA . ASN A 1 218 ? 26.219 32.625 -5.82 1 94.25 218 ASN A CA 1
ATOM 1678 C C . ASN A 1 218 ? 24.969 31.781 -5.812 1 94.25 218 ASN A C 1
ATOM 1680 O O . ASN A 1 218 ? 25.031 30.547 -5.844 1 94.25 218 ASN A O 1
ATOM 1684 N N . ALA A 1 219 ? 23.859 32.406 -5.965 1 88.12 219 ALA A N 1
ATOM 1685 C CA . ALA A 1 219 ? 22.562 31.75 -5.82 1 88.12 219 ALA A CA 1
ATOM 1686 C C . ALA A 1 219 ? 22.359 30.672 -6.887 1 88.12 219 ALA A C 1
ATOM 1688 O O . ALA A 1 219 ? 21.578 29.75 -6.707 1 88.12 219 ALA A O 1
ATOM 1689 N N . ASN A 1 220 ? 23.109 30.734 -7.93 1 90.56 220 ASN A N 1
ATOM 1690 C CA . ASN A 1 220 ? 22.953 29.766 -9.023 1 90.56 220 ASN A CA 1
ATOM 1691 C C . ASN A 1 220 ? 23.922 28.609 -8.891 1 90.56 220 ASN A C 1
ATOM 1693 O O . ASN A 1 220 ? 23.906 27.688 -9.711 1 90.56 220 ASN A O 1
ATOM 1697 N N . PHE A 1 221 ? 24.688 28.656 -7.848 1 95.38 221 PHE A N 1
ATOM 1698 C CA . PHE A 1 221 ? 25.719 27.641 -7.688 1 95.38 221 PHE A CA 1
ATOM 1699 C C . PHE A 1 221 ? 25.094 26.328 -7.188 1 95.38 221 PHE A C 1
ATOM 1701 O O . PHE A 1 221 ? 24.328 26.328 -6.23 1 95.38 221 PHE A O 1
ATOM 1708 N N . VAL A 1 222 ? 25.438 25.188 -7.859 1 96.19 222 VAL A N 1
ATOM 1709 C CA . VAL A 1 222 ? 25.156 23.828 -7.41 1 96.19 222 VAL A CA 1
ATOM 1710 C C . VAL A 1 222 ? 26.469 23.078 -7.203 1 96.19 222 VAL A C 1
ATOM 1712 O O . VAL A 1 222 ? 27.266 22.922 -8.133 1 96.19 222 VAL A O 1
ATOM 1715 N N . GLY A 1 223 ? 26.703 22.703 -5.957 1 96.38 223 GLY A N 1
ATOM 1716 C CA . GLY A 1 223 ? 27.938 22 -5.648 1 96.38 223 GLY A CA 1
ATOM 1717 C C . GLY A 1 223 ? 27.891 20.531 -6.055 1 96.38 223 GLY A C 1
ATOM 1718 O O . GLY A 1 223 ? 26.906 19.844 -5.824 1 96.38 223 GLY A O 1
ATOM 1719 N N . PRO A 1 224 ? 28.922 20.047 -6.652 1 95.62 224 PRO A N 1
ATOM 1720 C CA . PRO A 1 224 ? 28.938 18.656 -7.105 1 95.62 224 PRO A CA 1
ATOM 1721 C C . PRO A 1 224 ? 28.766 17.656 -5.957 1 95.62 224 PRO A C 1
ATOM 1723 O O . PRO A 1 224 ? 28.062 16.656 -6.094 1 95.62 224 PRO A O 1
ATOM 1726 N N . LEU A 1 225 ? 29.422 17.891 -4.879 1 95.44 225 LEU A N 1
ATOM 1727 C CA . LEU A 1 225 ? 29.344 16.953 -3.762 1 95.44 225 LEU A CA 1
ATOM 1728 C C . LEU A 1 225 ? 27.969 16.984 -3.111 1 95.44 225 LEU A C 1
ATOM 1730 O O . LEU A 1 225 ? 27.391 15.938 -2.816 1 95.44 225 LEU A O 1
ATOM 1734 N N . SER A 1 226 ? 27.438 18.188 -2.922 1 95.62 226 SER A N 1
ATOM 1735 C CA . SER A 1 226 ? 26.109 18.328 -2.354 1 95.62 226 SER A CA 1
ATOM 1736 C C . SER A 1 226 ? 25.047 17.75 -3.279 1 95.62 226 SER A C 1
ATOM 1738 O O . SER A 1 226 ? 24.078 17.141 -2.816 1 95.62 226 SER A O 1
ATOM 1740 N N . PHE A 1 227 ? 25.219 18 -4.504 1 96 227 PHE A N 1
ATOM 1741 C CA . PHE A 1 227 ? 24.281 17.469 -5.488 1 96 227 PHE A CA 1
ATOM 1742 C C . PHE A 1 227 ? 24.297 15.938 -5.484 1 96 227 PHE A C 1
ATOM 1744 O O . PHE A 1 227 ? 23.25 15.305 -5.531 1 96 227 PHE A O 1
ATOM 1751 N N . SER A 1 228 ? 25.469 15.391 -5.48 1 94.94 228 SER A N 1
ATOM 1752 C CA . SER A 1 228 ? 25.625 13.945 -5.438 1 94.94 228 SER A CA 1
ATOM 1753 C C . SER A 1 228 ? 24.891 13.344 -4.242 1 94.94 228 SER A C 1
ATOM 1755 O O . SER A 1 228 ? 24.219 12.32 -4.375 1 94.94 228 SER A O 1
ATOM 1757 N N . GLN A 1 229 ? 25.016 13.945 -3.168 1 93.44 229 GLN A N 1
ATOM 1758 C CA . GLN A 1 229 ? 24.328 13.484 -1.97 1 93.44 229 GLN A CA 1
ATOM 1759 C C . GLN A 1 229 ? 22.812 13.625 -2.119 1 93.44 229 GLN A C 1
ATOM 1761 O O . GLN A 1 229 ? 22.062 12.75 -1.694 1 93.44 229 GLN A O 1
ATOM 1766 N N . GLY A 1 230 ? 22.453 14.742 -2.662 1 92.69 230 GLY A N 1
ATOM 1767 C CA . GLY A 1 230 ? 21.047 14.961 -2.928 1 92.69 230 GLY A CA 1
ATOM 1768 C C . GLY A 1 230 ? 20.453 13.914 -3.852 1 92.69 230 GLY A C 1
ATOM 1769 O O . GLY A 1 230 ? 19.312 13.477 -3.65 1 92.69 230 GLY A O 1
ATOM 1770 N N . LEU A 1 231 ? 21.188 13.539 -4.773 1 91.75 231 LEU A N 1
ATOM 1771 C CA . LEU A 1 231 ? 20.75 12.531 -5.73 1 91.75 231 LEU A CA 1
ATOM 1772 C C . LEU A 1 231 ? 20.516 11.195 -5.039 1 91.75 231 LEU A C 1
ATOM 1774 O O . LEU A 1 231 ? 19.531 10.5 -5.34 1 91.75 231 LEU A O 1
ATOM 1778 N N . VAL A 1 232 ? 21.375 10.828 -4.188 1 90.56 232 VAL A N 1
ATOM 1779 C CA . VAL A 1 232 ? 21.25 9.57 -3.463 1 90.56 232 VAL A CA 1
ATOM 1780 C C . VAL A 1 232 ? 20.016 9.609 -2.561 1 90.56 232 VAL A C 1
ATOM 1782 O O . VAL A 1 232 ? 19.25 8.656 -2.512 1 90.56 232 VAL A O 1
ATOM 1785 N N . LYS A 1 233 ? 19.812 10.688 -1.89 1 90.31 233 LYS A N 1
ATOM 1786 C CA . LYS A 1 233 ? 18.641 10.828 -1.026 1 90.31 233 LYS A CA 1
ATOM 1787 C C . LYS A 1 233 ? 17.344 10.734 -1.833 1 90.31 233 LYS A C 1
ATOM 1789 O O . LYS A 1 233 ? 16.391 10.094 -1.405 1 90.31 233 LYS A O 1
ATOM 1794 N N . TRP A 1 234 ? 17.406 11.367 -2.93 1 87.88 234 TRP A N 1
ATOM 1795 C CA . TRP A 1 234 ? 16.266 11.32 -3.828 1 87.88 234 TRP A CA 1
ATOM 1796 C C . TRP A 1 234 ? 15.977 9.883 -4.266 1 87.88 234 TRP A C 1
ATOM 1798 O O . TRP A 1 234 ? 14.812 9.469 -4.309 1 87.88 234 TRP A O 1
ATOM 1808 N N . SER A 1 235 ? 16.938 9.172 -4.547 1 83.62 235 SER A N 1
ATOM 1809 C CA . SER A 1 235 ? 16.781 7.797 -5 1 83.62 235 SER A CA 1
ATOM 1810 C C . SER A 1 235 ? 16.234 6.91 -3.891 1 83.62 235 SER A C 1
ATOM 1812 O O . SER A 1 235 ? 15.594 5.891 -4.164 1 83.62 235 SER A O 1
ATOM 1814 N N . ILE A 1 236 ? 16.484 7.258 -2.674 1 83.19 236 ILE A N 1
ATOM 1815 C CA . ILE A 1 236 ? 16.078 6.434 -1.542 1 83.19 236 ILE A CA 1
ATOM 1816 C C . ILE A 1 236 ? 14.633 6.762 -1.165 1 83.19 236 ILE A C 1
ATOM 1818 O O . ILE A 1 236 ? 13.82 5.855 -0.967 1 83.19 236 ILE A O 1
ATOM 1822 N N . ASN A 1 237 ? 14.289 7.988 -1.051 1 80 237 ASN A N 1
ATOM 1823 C CA . ASN A 1 237 ? 12.969 8.305 -0.507 1 80 237 ASN A CA 1
ATOM 1824 C C . ASN A 1 237 ? 12.039 8.867 -1.579 1 80 237 ASN A C 1
ATOM 1826 O O . ASN A 1 237 ? 10.82 8.852 -1.417 1 80 237 ASN A O 1
ATOM 1830 N N . GLY A 1 238 ? 12.562 9.422 -2.646 1 78.12 238 GLY A N 1
ATOM 1831 C CA . GLY A 1 238 ? 11.773 9.883 -3.777 1 78.12 238 GLY A CA 1
ATOM 1832 C C . GLY A 1 238 ? 10.938 11.109 -3.461 1 78.12 238 GLY A C 1
ATOM 1833 O O . GLY A 1 238 ? 10.008 11.445 -4.199 1 78.12 238 GLY A O 1
ATOM 1834 N N . SER A 1 239 ? 11.172 11.859 -2.412 1 82.56 239 SER A N 1
ATOM 1835 C CA . SER A 1 239 ? 10.336 12.984 -1.987 1 82.56 239 SER A CA 1
ATOM 1836 C C . SER A 1 239 ? 10.773 14.281 -2.654 1 82.56 239 SER A C 1
ATOM 1838 O O . SER A 1 239 ? 11.859 14.789 -2.383 1 82.56 239 SER A O 1
ATOM 1840 N N . LYS A 1 240 ? 9.867 14.852 -3.387 1 83.81 240 LYS A N 1
ATOM 1841 C CA . LYS A 1 240 ? 10.125 16.141 -4.02 1 83.81 240 LYS A CA 1
ATOM 1842 C C . LYS A 1 240 ? 10.266 17.25 -2.975 1 83.81 240 LYS A C 1
ATOM 1844 O O . LYS A 1 240 ? 11.117 18.125 -3.107 1 83.81 240 LYS A O 1
ATOM 1849 N N . THR A 1 241 ? 9.523 17.141 -1.922 1 87.12 241 THR A N 1
ATOM 1850 C CA . THR A 1 241 ? 9.5 18.172 -0.892 1 87.12 241 THR A CA 1
ATOM 1851 C C . THR A 1 241 ? 10.812 18.188 -0.111 1 87.12 241 THR A C 1
ATOM 1853 O O . THR A 1 241 ? 11.375 19.25 0.141 1 87.12 241 THR A O 1
ATOM 1856 N N . THR A 1 242 ? 11.281 17.031 0.232 1 89.75 242 THR A N 1
ATOM 1857 C CA . THR A 1 242 ? 12.523 16.984 0.998 1 89.75 242 THR A CA 1
ATOM 1858 C C . THR A 1 242 ? 13.703 17.438 0.145 1 89.75 242 THR A C 1
ATOM 1860 O O . THR A 1 242 ? 14.625 18.078 0.646 1 89.75 242 THR A O 1
ATOM 1863 N N . HIS A 1 243 ? 13.656 17.109 -1.1 1 91.31 243 HIS A N 1
ATOM 1864 C CA . HIS A 1 243 ? 14.742 17.578 -1.968 1 91.31 243 HIS A CA 1
ATOM 1865 C C . HIS A 1 243 ? 14.688 19.094 -2.162 1 91.31 243 HIS A C 1
ATOM 1867 O O . HIS A 1 243 ? 15.727 19.75 -2.24 1 91.31 243 HIS A O 1
ATOM 1873 N N . ALA A 1 244 ? 13.508 19.594 -2.307 1 90.69 244 ALA A N 1
ATOM 1874 C CA . ALA A 1 244 ? 13.359 21.047 -2.428 1 90.69 244 ALA A CA 1
ATOM 1875 C C . ALA A 1 244 ? 13.883 21.75 -1.183 1 90.69 244 ALA A C 1
ATOM 1877 O O . ALA A 1 244 ? 14.5 22.812 -1.282 1 90.69 244 ALA A O 1
ATOM 1878 N N . LEU A 1 245 ? 13.617 21.203 -0.083 1 90.94 245 LEU A N 1
ATOM 1879 C CA . LEU A 1 245 ? 14.117 21.766 1.166 1 90.94 245 LEU A CA 1
ATOM 1880 C C . LEU A 1 245 ? 15.641 21.734 1.205 1 90.94 245 LEU A C 1
ATOM 1882 O O . LEU A 1 245 ? 16.281 22.688 1.653 1 90.94 245 LEU A O 1
ATOM 1886 N N . ASP A 1 246 ? 16.203 20.672 0.727 1 91.81 246 ASP A N 1
ATOM 1887 C CA . ASP A 1 246 ? 17.656 20.562 0.65 1 91.81 246 ASP A CA 1
ATOM 1888 C C . ASP A 1 246 ? 18.219 21.609 -0.302 1 91.81 246 ASP A C 1
ATOM 1890 O O . ASP A 1 246 ? 19.25 22.219 -0.012 1 91.81 246 ASP A O 1
ATOM 1894 N N . GLY A 1 247 ? 17.547 21.75 -1.388 1 90.12 247 GLY A N 1
ATOM 1895 C CA . GLY A 1 247 ? 18 22.734 -2.365 1 90.12 247 GLY A CA 1
ATOM 1896 C C . GLY A 1 247 ? 17.953 24.156 -1.856 1 90.12 247 GLY A C 1
ATOM 1897 O O . GLY A 1 247 ? 18.719 25.016 -2.301 1 90.12 247 GLY A O 1
ATOM 1898 N N . ALA A 1 248 ? 17.125 24.406 -0.924 1 88.38 248 ALA A N 1
ATOM 1899 C CA . ALA A 1 248 ? 16.984 25.75 -0.354 1 88.38 248 ALA A CA 1
ATOM 1900 C C . ALA A 1 248 ? 18.016 25.984 0.743 1 88.38 248 ALA A C 1
ATOM 1902 O O . ALA A 1 248 ? 18.375 27.125 1.025 1 88.38 248 ALA A O 1
ATOM 1903 N N . SER A 1 249 ? 18.516 24.891 1.269 1 88.38 249 SER A N 1
ATOM 1904 C CA . SER A 1 249 ? 19.344 25.016 2.459 1 88.38 249 SER A CA 1
ATOM 1905 C C . SER A 1 249 ? 20.797 24.625 2.166 1 88.38 249 SER A C 1
ATOM 1907 O O . SER A 1 249 ? 21.672 24.812 3.012 1 88.38 249 SER A O 1
ATOM 1909 N N . SER A 1 250 ? 21 24.016 1.047 1 91.5 250 SER A N 1
ATOM 1910 C CA . SER A 1 250 ? 22.344 23.578 0.67 1 91.5 250 SER A CA 1
ATOM 1911 C C . SER A 1 250 ? 22.578 23.766 -0.825 1 91.5 250 SER A C 1
ATOM 1913 O O . SER A 1 250 ? 21.688 24.203 -1.554 1 91.5 250 SER A O 1
ATOM 1915 N N . ALA A 1 251 ? 23.781 23.406 -1.191 1 95.31 251 ALA A N 1
ATOM 1916 C CA . ALA A 1 251 ? 24.172 23.578 -2.59 1 95.31 251 ALA A CA 1
ATOM 1917 C C . ALA A 1 251 ? 23.75 22.359 -3.422 1 95.31 251 ALA A C 1
ATOM 1919 O O . ALA A 1 251 ? 24.391 22.047 -4.43 1 95.31 251 ALA A O 1
ATOM 1920 N N . SER A 1 252 ? 22.688 21.641 -2.998 1 93.81 252 SER A N 1
ATOM 1921 C CA . SER A 1 252 ? 22.312 20.391 -3.631 1 93.81 252 SER A CA 1
ATOM 1922 C C . SER A 1 252 ? 21.5 20.641 -4.906 1 93.81 252 SER A C 1
ATOM 1924 O O . SER A 1 252 ? 21.234 19.703 -5.66 1 93.81 252 SER A O 1
ATOM 1926 N N . GLY A 1 253 ? 21.125 21.812 -5.207 1 92.62 253 GLY A N 1
ATOM 1927 C CA . GLY A 1 253 ? 20.375 22.109 -6.406 1 92.62 253 GLY A CA 1
ATOM 1928 C C . GLY A 1 253 ? 18.875 21.906 -6.23 1 92.62 253 GLY A C 1
ATOM 1929 O O . GLY A 1 253 ? 18.438 21.359 -5.223 1 92.62 253 GLY A O 1
ATOM 1930 N N . SER A 1 254 ? 18.125 22.344 -7.184 1 90.44 254 SER A N 1
ATOM 1931 C CA . SER A 1 254 ? 16.672 22.25 -7.168 1 90.44 254 SER A CA 1
ATOM 1932 C C . SER A 1 254 ? 16.188 20.938 -7.773 1 90.44 254 SER A C 1
ATOM 1934 O O . SER A 1 254 ? 17 20.188 -8.336 1 90.44 254 SER A O 1
ATOM 1936 N N . VAL A 1 255 ? 14.922 20.672 -7.633 1 88.94 255 VAL A N 1
ATOM 1937 C CA . VAL A 1 255 ? 14.328 19.484 -8.242 1 88.94 255 VAL A CA 1
ATOM 1938 C C . VAL A 1 255 ? 14.484 19.547 -9.758 1 88.94 255 VAL A C 1
ATOM 1940 O O . VAL A 1 255 ? 14.719 18.531 -10.406 1 88.94 255 VAL A O 1
ATOM 1943 N N . THR A 1 256 ? 14.414 20.719 -10.266 1 88.94 256 THR A N 1
ATOM 1944 C CA . THR A 1 256 ? 14.562 20.922 -11.703 1 88.94 256 THR A CA 1
ATOM 1945 C C . THR A 1 256 ? 15.977 20.578 -12.156 1 88.94 256 THR A C 1
ATOM 1947 O O . THR A 1 256 ? 16.172 19.938 -13.195 1 88.94 256 THR A O 1
ATOM 1950 N N . SER A 1 257 ? 16.984 21.047 -11.383 1 91.31 257 SER A N 1
ATOM 1951 C CA . SER A 1 257 ? 18.359 20.703 -11.695 1 91.31 257 SER A CA 1
ATOM 1952 C C . SER A 1 257 ? 18.578 19.203 -11.703 1 91.31 257 SER A C 1
ATOM 1954 O O . SER A 1 257 ? 19.266 18.672 -12.578 1 91.31 257 SER A O 1
ATOM 1956 N N . LEU A 1 258 ? 18.031 18.625 -10.742 1 90.44 258 LEU A N 1
ATOM 1957 C CA . LEU A 1 258 ? 18.156 17.172 -10.641 1 90.44 258 LEU A CA 1
ATOM 1958 C C . LEU A 1 258 ? 17.547 16.484 -11.859 1 90.44 258 LEU A C 1
ATOM 1960 O O . LEU A 1 258 ? 18.188 15.617 -12.469 1 90.44 258 LEU A O 1
ATOM 1964 N N . LYS A 1 259 ? 16.344 16.812 -12.25 1 85.94 259 LYS A N 1
ATOM 1965 C CA . LYS A 1 259 ? 15.664 16.219 -13.398 1 85.94 259 LYS A CA 1
ATOM 1966 C C . LYS A 1 259 ? 16.438 16.469 -14.688 1 85.94 259 LYS A C 1
ATOM 1968 O O . LYS A 1 259 ? 16.547 15.586 -15.539 1 85.94 259 LYS A O 1
ATOM 1973 N N . LYS A 1 260 ? 17 17.641 -14.773 1 88.81 260 LYS A N 1
ATOM 1974 C CA . LYS A 1 260 ? 17.766 18 -15.961 1 88.81 260 LYS A CA 1
ATOM 1975 C C . LYS A 1 260 ? 19.031 17.141 -16.078 1 88.81 260 LYS A C 1
ATOM 1977 O O . LYS A 1 260 ? 19.375 16.688 -17.172 1 88.81 260 LYS A O 1
ATOM 1982 N N . VAL A 1 261 ? 19.672 16.984 -15 1 91.06 261 VAL A N 1
ATOM 1983 C CA . VAL A 1 261 ? 20.891 16.172 -15.016 1 91.06 261 VAL A CA 1
ATOM 1984 C C . VAL A 1 261 ? 20.547 14.734 -15.398 1 91.06 261 VAL A C 1
ATOM 1986 O O . VAL A 1 261 ? 21.266 14.117 -16.203 1 91.06 261 VAL A O 1
ATOM 1989 N N . LEU A 1 262 ? 19.547 14.188 -14.836 1 88.94 262 LEU A N 1
ATOM 1990 C CA . LEU A 1 262 ? 19.141 12.828 -15.164 1 88.94 262 LEU A CA 1
ATOM 1991 C C . LEU A 1 262 ? 18.75 12.711 -16.625 1 88.94 262 LEU A C 1
ATOM 1993 O O . LEU A 1 262 ? 19.094 11.734 -17.297 1 88.94 262 LEU A O 1
ATOM 1997 N N . GLN A 1 263 ? 18.078 13.719 -17.094 1 88.31 263 GLN A N 1
ATOM 1998 C CA . GLN A 1 263 ? 17.672 13.727 -18.5 1 88.31 263 GLN A CA 1
ATOM 1999 C C . GLN A 1 263 ? 18.891 13.797 -19.422 1 88.31 263 GLN A C 1
ATOM 2001 O O . GLN A 1 263 ? 18.969 13.062 -20.406 1 88.31 263 GLN A O 1
ATOM 2006 N N . ASN A 1 264 ? 19.797 14.633 -19.062 1 88.81 264 ASN A N 1
ATOM 2007 C CA . ASN A 1 264 ? 21 14.766 -19.875 1 88.81 264 ASN A CA 1
ATOM 2008 C C . ASN A 1 264 ? 21.859 13.5 -19.828 1 88.81 264 ASN A C 1
ATOM 2010 O O . ASN A 1 264 ? 22.453 13.117 -20.828 1 88.81 264 ASN A O 1
ATOM 2014 N N . SER A 1 265 ? 21.922 12.914 -18.734 1 88.5 265 SER A N 1
ATOM 2015 C CA . SER A 1 265 ? 22.719 11.703 -18.578 1 88.5 265 SER A CA 1
ATOM 2016 C C . SER A 1 265 ? 22.062 10.516 -19.297 1 88.5 265 SER A C 1
ATOM 2018 O O . SER A 1 265 ? 22.719 9.508 -19.547 1 88.5 265 SER A O 1
ATOM 2020 N N . SER A 1 266 ? 20.875 10.656 -19.594 1 89.19 266 SER A N 1
ATOM 2021 C CA . SER A 1 266 ? 20.141 9.578 -20.25 1 89.19 266 SER A CA 1
ATOM 2022 C C . SER A 1 266 ? 20.25 9.695 -21.766 1 89.19 266 SER A C 1
ATOM 2024 O O . SER A 1 266 ? 19.578 8.961 -22.5 1 89.19 266 SER A O 1
ATOM 2026 N N . ALA A 1 267 ? 21.031 10.625 -22.266 1 87.75 267 ALA A N 1
ATOM 2027 C CA . ALA A 1 267 ? 21.172 10.82 -23.719 1 87.75 267 ALA A CA 1
ATOM 2028 C C . ALA A 1 267 ? 21.875 9.633 -24.359 1 87.75 267 ALA A C 1
ATOM 2030 O O . ALA A 1 267 ? 21.609 9.281 -25.5 1 87.75 267 ALA A O 1
ATOM 2031 N N . LYS A 1 268 ? 22.766 9.039 -23.578 1 86.62 268 LYS A N 1
ATOM 2032 C CA . LYS A 1 268 ? 23.469 7.883 -24.125 1 86.62 268 LYS A CA 1
ATOM 2033 C C . LYS A 1 268 ? 22.656 6.605 -23.953 1 86.62 268 LYS A C 1
ATOM 2035 O O . LYS A 1 268 ? 22.156 6.324 -22.859 1 86.62 268 LYS A O 1
ATOM 2040 N N . SER A 1 269 ? 22.578 5.871 -24.984 1 91.75 269 SER A N 1
ATOM 2041 C CA . SER A 1 269 ? 21.812 4.629 -24.953 1 91.75 269 SER A CA 1
ATOM 2042 C C . SER A 1 269 ? 22.609 3.51 -24.281 1 91.75 269 SER A C 1
ATOM 2044 O O . SER A 1 269 ? 23.844 3.523 -24.281 1 91.75 269 SER A O 1
ATOM 2046 N N . ASN A 1 270 ? 21.875 2.676 -23.625 1 93.25 270 ASN A N 1
ATOM 2047 C CA . ASN A 1 270 ? 22.484 1.45 -23.125 1 93.25 270 ASN A CA 1
ATOM 2048 C C . ASN A 1 270 ? 22.906 0.524 -24.266 1 93.25 270 ASN A C 1
ATOM 2050 O O . ASN A 1 270 ? 22.203 0.406 -25.266 1 93.25 270 ASN A O 1
ATOM 2054 N N . VAL A 1 271 ? 24.062 -0.002 -24.141 1 92.62 271 VAL A N 1
ATOM 2055 C CA . VAL A 1 271 ? 24.562 -0.895 -25.172 1 92.62 271 VAL A CA 1
ATOM 2056 C C . VAL A 1 271 ? 24.953 -2.236 -24.562 1 92.62 271 VAL A C 1
ATOM 2058 O O . VAL A 1 271 ? 25.438 -2.291 -23.422 1 92.62 271 VAL A O 1
ATOM 2061 N N . CYS A 1 272 ? 24.688 -3.297 -25.297 1 95.88 272 CYS A N 1
ATOM 2062 C CA . CYS A 1 272 ? 25.109 -4.641 -24.906 1 95.88 272 CYS A CA 1
ATOM 2063 C C . CYS A 1 272 ? 26.625 -4.785 -24.953 1 95.88 272 CYS A C 1
ATOM 2065 O O . CYS A 1 272 ? 27.312 -3.889 -25.438 1 95.88 272 CYS A O 1
ATOM 2067 N N . PHE A 1 273 ? 27.062 -5.895 -24.453 1 94.38 273 PHE A N 1
ATOM 2068 C CA . PHE A 1 273 ? 28.484 -6.223 -24.547 1 94.38 273 PHE A CA 1
ATOM 2069 C C . PHE A 1 273 ? 28.906 -6.402 -26 1 94.38 273 PHE A C 1
ATOM 2071 O O . PHE A 1 273 ? 28.156 -6.984 -26.797 1 94.38 273 PHE A O 1
ATOM 2078 N N . SER A 1 274 ? 30.062 -5.875 -26.359 1 88.31 274 SER A N 1
ATOM 2079 C CA . SER A 1 274 ? 30.5 -5.93 -27.75 1 88.31 274 SER A CA 1
ATOM 2080 C C . SER A 1 274 ? 31.094 -7.293 -28.094 1 88.31 274 SER A C 1
ATOM 2082 O O . SER A 1 274 ? 31.141 -7.68 -29.25 1 88.31 274 SER A O 1
ATOM 2084 N N . SER A 1 275 ? 31.562 -7.93 -27.078 1 89.5 275 SER A N 1
ATOM 2085 C CA . SER A 1 275 ? 32.156 -9.234 -27.328 1 89.5 275 SER A CA 1
ATOM 2086 C C . SER A 1 275 ? 31.734 -10.242 -26.25 1 89.5 275 SER A C 1
ATOM 2088 O O . SER A 1 275 ? 31.172 -9.867 -25.234 1 89.5 275 SER A O 1
ATOM 2090 N N . GLY A 1 276 ? 31.938 -11.547 -26.625 1 91.38 276 GLY A N 1
ATOM 2091 C CA . GLY A 1 276 ? 31.594 -12.602 -25.688 1 91.38 276 GLY A CA 1
ATOM 2092 C C . GLY A 1 276 ? 30.156 -13.062 -25.797 1 91.38 276 GLY A C 1
ATOM 2093 O O . GLY A 1 276 ? 29.359 -12.477 -26.531 1 91.38 276 GLY A O 1
ATOM 2094 N N . ASP A 1 277 ? 29.859 -14.172 -25.172 1 95.38 277 ASP A N 1
ATOM 2095 C CA . ASP A 1 277 ? 28.5 -14.703 -25.141 1 95.38 277 ASP A CA 1
ATOM 2096 C C . ASP A 1 277 ? 27.656 -13.984 -24.094 1 95.38 277 ASP A C 1
ATOM 2098 O O . ASP A 1 277 ? 28.156 -13.602 -23.047 1 95.38 277 ASP A O 1
ATOM 2102 N N . VAL A 1 278 ? 26.391 -13.734 -24.484 1 96.38 278 VAL A N 1
ATOM 2103 C CA . VAL A 1 278 ? 25.531 -12.977 -23.594 1 96.38 278 VAL A CA 1
ATOM 2104 C C . VAL A 1 278 ? 24.203 -13.703 -23.422 1 96.38 278 VAL A C 1
ATOM 2106 O O . VAL A 1 278 ? 23.672 -14.289 -24.375 1 96.38 278 VAL A O 1
ATOM 2109 N N . ASP A 1 279 ? 23.734 -13.789 -22.188 1 97.06 279 ASP A N 1
ATOM 2110 C CA . ASP A 1 279 ? 22.375 -14.188 -21.891 1 97.06 279 ASP A CA 1
ATOM 2111 C C . ASP A 1 279 ? 21.453 -12.977 -21.766 1 97.06 279 ASP A C 1
ATOM 2113 O O . ASP A 1 279 ? 21.734 -12.062 -20.969 1 97.06 279 ASP A O 1
ATOM 2117 N N . VAL A 1 280 ? 20.391 -12.992 -22.547 1 97.94 280 VAL A N 1
ATOM 2118 C CA . VAL A 1 280 ? 19.453 -11.867 -22.562 1 97.94 280 VAL A CA 1
ATOM 2119 C C . VAL A 1 280 ? 18.172 -12.25 -21.828 1 97.94 280 VAL A C 1
ATOM 2121 O O . VAL A 1 280 ? 17.547 -13.266 -22.141 1 97.94 280 VAL A O 1
ATOM 2124 N N . PHE A 1 281 ? 17.828 -11.484 -20.844 1 97.62 281 PHE A N 1
ATOM 2125 C CA . PHE A 1 281 ? 16.562 -11.688 -20.156 1 97.62 281 PHE A CA 1
ATOM 2126 C C . PHE A 1 281 ? 15.664 -10.461 -20.281 1 97.62 281 PHE A C 1
ATOM 2128 O O . PHE A 1 281 ? 16.141 -9.328 -20.219 1 97.62 281 PHE A O 1
ATOM 2135 N N . ALA A 1 282 ? 14.406 -10.688 -20.562 1 95.94 282 ALA A N 1
ATOM 2136 C CA . ALA A 1 282 ? 13.43 -9.609 -20.688 1 95.94 282 ALA A CA 1
ATOM 2137 C C . ALA A 1 282 ? 12.219 -9.859 -19.797 1 95.94 282 ALA A C 1
ATOM 2139 O O . ALA A 1 282 ? 11.766 -10.992 -19.656 1 95.94 282 ALA A O 1
ATOM 2140 N N . ASP A 1 283 ? 11.734 -8.836 -19.156 1 92.19 283 ASP A N 1
ATOM 2141 C CA . ASP A 1 283 ? 10.586 -8.898 -18.25 1 92.19 283 ASP A CA 1
ATOM 2142 C C . ASP A 1 283 ? 9.742 -7.629 -18.359 1 92.19 283 ASP A C 1
ATOM 2144 O O . ASP A 1 283 ? 10.273 -6.527 -18.5 1 92.19 283 ASP A O 1
ATOM 2148 N N . ASN A 1 284 ? 8.461 -7.867 -18.375 1 87.69 284 ASN A N 1
ATOM 2149 C CA . ASN A 1 284 ? 7.598 -6.695 -18.375 1 87.69 284 ASN A CA 1
ATOM 2150 C C . ASN A 1 284 ? 7.457 -6.105 -16.969 1 87.69 284 ASN A C 1
ATOM 2152 O O . ASN A 1 284 ? 7.422 -6.844 -15.992 1 87.69 284 ASN A O 1
ATOM 2156 N N . THR A 1 285 ? 7.539 -4.832 -16.875 1 84.56 285 THR A N 1
ATOM 2157 C CA . THR A 1 285 ? 7.355 -4.109 -15.617 1 84.56 285 THR A CA 1
ATOM 2158 C C . THR A 1 285 ? 6.316 -3.004 -15.781 1 84.56 285 THR A C 1
ATOM 2160 O O . THR A 1 285 ? 6.129 -2.475 -16.875 1 84.56 285 THR A O 1
ATOM 2163 N N . GLN A 1 286 ? 5.523 -2.879 -14.75 1 79.75 286 GLN A N 1
ATOM 2164 C CA . GLN A 1 286 ? 4.457 -1.884 -14.82 1 79.75 286 GLN A CA 1
ATOM 2165 C C . GLN A 1 286 ? 4.453 -0.997 -13.578 1 79.75 286 GLN A C 1
ATOM 2167 O O . GLN A 1 286 ? 4.969 -1.388 -12.523 1 79.75 286 GLN A O 1
ATOM 2172 N N . ARG A 1 287 ? 4.09 0.198 -13.695 1 80.31 287 ARG A N 1
ATOM 2173 C CA . ARG A 1 287 ? 3.773 1.12 -12.609 1 80.31 287 ARG A CA 1
ATOM 2174 C C . ARG A 1 287 ? 2.373 1.698 -12.773 1 80.31 287 ARG A C 1
ATOM 2176 O O . ARG A 1 287 ? 2.002 2.148 -13.859 1 80.31 287 ARG A O 1
ATOM 2183 N N . ILE A 1 288 ? 1.589 1.548 -11.68 1 67.31 288 ILE A N 1
ATOM 2184 C CA . ILE A 1 288 ? 0.207 2.018 -11.68 1 67.31 288 ILE A CA 1
ATOM 2185 C C . ILE A 1 288 ? 0.115 3.357 -10.953 1 67.31 288 ILE A C 1
ATOM 2187 O O . ILE A 1 288 ? 0.755 3.555 -9.922 1 67.31 288 ILE A O 1
ATOM 2191 N N . GLY A 1 289 ? -0.481 4.27 -11.664 1 64.44 289 GLY A N 1
ATOM 2192 C CA . GLY A 1 289 ? -0.712 5.562 -11.039 1 64.44 289 GLY A CA 1
ATOM 2193 C C . GLY A 1 289 ? -2.021 5.633 -10.273 1 64.44 289 GLY A C 1
ATOM 2194 O O . GLY A 1 289 ? -3.025 5.055 -10.703 1 64.44 289 GLY A O 1
ATOM 2195 N N . LYS A 1 290 ? -1.933 6.133 -9.031 1 58.34 290 LYS A N 1
ATOM 2196 C CA . LYS A 1 290 ? -3.164 6.359 -8.281 1 58.34 290 LYS A CA 1
ATOM 2197 C C . LYS A 1 290 ? -3.809 7.688 -8.664 1 58.34 290 LYS A C 1
ATOM 2199 O O . LYS A 1 290 ? -3.129 8.711 -8.75 1 58.34 290 LYS A O 1
ATOM 2204 N N . THR A 1 291 ? -4.988 7.523 -9.391 1 63.72 291 THR A N 1
ATOM 2205 C CA . THR A 1 291 ? -5.703 8.766 -9.656 1 63.72 291 THR A CA 1
ATOM 2206 C C . THR A 1 291 ? -6.938 8.883 -8.766 1 63.72 291 THR A C 1
ATOM 2208 O O . THR A 1 291 ? -7.641 7.898 -8.539 1 63.72 291 THR A O 1
ATOM 2211 N N . GLY A 1 292 ? -7.031 9.945 -8.055 1 65.5 292 GLY A N 1
ATOM 2212 C CA . GLY A 1 292 ? -8.227 10.195 -7.262 1 65.5 292 GLY A CA 1
ATOM 2213 C C . GLY A 1 292 ? -9.406 10.656 -8.094 1 65.5 292 GLY A C 1
ATOM 2214 O O . GLY A 1 292 ? -10.508 10.82 -7.57 1 65.5 292 GLY A O 1
ATOM 2215 N N . ARG A 1 293 ? -9.195 10.812 -9.445 1 74.5 293 ARG A N 1
ATOM 2216 C CA . ARG A 1 293 ? -10.258 11.344 -10.297 1 74.5 293 ARG A CA 1
ATOM 2217 C C . ARG A 1 293 ? -11 10.227 -11.016 1 74.5 293 ARG A C 1
ATOM 2219 O O . ARG A 1 293 ? -10.383 9.297 -11.539 1 74.5 293 ARG A O 1
ATOM 2226 N N . VAL A 1 294 ? -12.305 10.352 -10.914 1 84.25 294 VAL A N 1
ATOM 2227 C CA . VAL A 1 294 ? -13.164 9.43 -11.648 1 84.25 294 VAL A CA 1
ATOM 2228 C C . VAL A 1 294 ? -13.398 9.961 -13.062 1 84.25 294 VAL A C 1
ATOM 2230 O O . VAL A 1 294 ? -13.703 11.141 -13.25 1 84.25 294 VAL A O 1
ATOM 2233 N N . ARG A 1 295 ? -13.133 9.172 -14.094 1 79.25 295 ARG A N 1
ATOM 2234 C CA . ARG A 1 295 ? -13.328 9.547 -15.492 1 79.25 295 ARG A CA 1
ATOM 2235 C C . ARG A 1 295 ? -14.109 8.477 -16.25 1 79.25 295 ARG A C 1
ATOM 2237 O O . ARG A 1 295 ? -14.102 7.305 -15.852 1 79.25 295 ARG A O 1
ATOM 2244 N N . THR A 1 296 ? -14.734 8.969 -17.234 1 78.5 296 THR A N 1
ATOM 2245 C CA . THR A 1 296 ? -15.414 8.016 -18.109 1 78.5 296 THR A CA 1
ATOM 2246 C C . THR A 1 296 ? -14.414 7.086 -18.781 1 78.5 296 THR A C 1
ATOM 2248 O O . THR A 1 296 ? -13.406 7.539 -19.344 1 78.5 296 THR A O 1
ATOM 2251 N N . GLY A 1 297 ? -14.695 5.879 -18.734 1 71.62 297 GLY A N 1
ATOM 2252 C CA . GLY A 1 297 ? -13.773 4.906 -19.297 1 71.62 297 GLY A CA 1
ATOM 2253 C C . GLY A 1 297 ? -12.406 4.926 -18.641 1 71.62 297 GLY A C 1
ATOM 2254 O O . GLY A 1 297 ? -11.438 4.395 -19.188 1 71.62 297 GLY A O 1
ATOM 2255 N N . GLY A 1 298 ? -12.477 5.605 -17.516 1 66.25 298 GLY A N 1
ATOM 2256 C CA . GLY A 1 298 ? -11.18 5.793 -16.875 1 66.25 298 GLY A CA 1
ATOM 2257 C C . GLY A 1 298 ? -10.656 4.535 -16.219 1 66.25 298 GLY A C 1
ATOM 2258 O O . GLY A 1 298 ? -11.383 3.865 -15.477 1 66.25 298 GLY A O 1
ATOM 2259 N N . THR A 1 299 ? -9.547 3.945 -16.828 1 63.03 299 THR A N 1
ATOM 2260 C CA . THR A 1 299 ? -8.82 2.873 -16.156 1 63.03 299 THR A CA 1
ATOM 2261 C C . THR A 1 299 ? -7.66 3.434 -15.336 1 63.03 299 THR A C 1
ATOM 2263 O O . THR A 1 299 ? -7.25 4.578 -15.531 1 63.03 299 THR A O 1
ATOM 2266 N N . THR A 1 300 ? -7.383 2.752 -14.25 1 61.81 300 THR A N 1
ATOM 2267 C CA . THR A 1 300 ? -6.18 3.158 -13.539 1 61.81 300 THR A CA 1
ATOM 2268 C C . THR A 1 300 ? -5.004 3.301 -14.5 1 61.81 300 THR A C 1
ATOM 2270 O O . THR A 1 300 ? -4.691 2.373 -15.25 1 61.81 300 THR A O 1
ATOM 2273 N N . PRO A 1 301 ? -4.582 4.527 -14.664 1 65.25 301 PRO A N 1
ATOM 2274 C CA . PRO A 1 301 ? -3.459 4.715 -15.578 1 65.25 301 PRO A CA 1
ATOM 2275 C C . PRO A 1 301 ? -2.262 3.83 -15.242 1 65.25 301 PRO A C 1
ATOM 2277 O O . PRO A 1 301 ? -1.883 3.725 -14.07 1 65.25 301 PRO A O 1
ATOM 2280 N N . ALA A 1 302 ? -1.87 2.973 -16.141 1 68.81 302 ALA A N 1
ATOM 2281 C CA . ALA A 1 302 ? -0.687 2.131 -15.977 1 68.81 302 ALA A CA 1
ATOM 2282 C C . ALA A 1 302 ? 0.218 2.225 -17.203 1 68.81 302 ALA A C 1
ATOM 2284 O O . ALA A 1 302 ? -0.253 2.486 -18.312 1 68.81 302 ALA A O 1
ATOM 2285 N N . ASN A 1 303 ? 1.479 2.332 -17.016 1 77.62 303 ASN A N 1
ATOM 2286 C CA . ASN A 1 303 ? 2.455 2.189 -18.078 1 77.62 303 ASN A CA 1
ATOM 2287 C C . ASN A 1 303 ? 3.264 0.903 -17.938 1 77.62 303 ASN A C 1
ATOM 2289 O O . ASN A 1 303 ? 3.82 0.631 -16.875 1 77.62 303 ASN A O 1
ATOM 2293 N N . VAL A 1 304 ? 3.201 0.087 -19.031 1 83.81 304 VAL A N 1
ATOM 2294 C CA . VAL A 1 304 ? 3.914 -1.187 -19.031 1 83.81 304 VAL A CA 1
ATOM 2295 C C . VAL A 1 304 ? 5.043 -1.144 -20.062 1 83.81 304 VAL A C 1
ATOM 2297 O O . VAL A 1 304 ? 4.836 -0.731 -21.203 1 83.81 304 VAL A O 1
ATOM 2300 N N . VAL A 1 305 ? 6.18 -1.452 -19.625 1 91.06 305 VAL A N 1
ATOM 2301 C CA . VAL A 1 305 ? 7.336 -1.533 -20.516 1 91.06 305 VAL A CA 1
ATOM 2302 C C . VAL A 1 305 ? 8.055 -2.865 -20.312 1 91.06 305 VAL A C 1
ATOM 2304 O O . VAL A 1 305 ? 7.773 -3.586 -19.359 1 91.06 305 VAL A O 1
ATOM 2307 N N . THR A 1 306 ? 8.898 -3.225 -21.25 1 94.69 306 THR A N 1
ATOM 2308 C CA . THR A 1 306 ? 9.734 -4.414 -21.141 1 94.69 306 THR A CA 1
ATOM 2309 C C . THR A 1 306 ? 11.18 -4.031 -20.859 1 94.69 306 THR A C 1
ATOM 2311 O O . THR A 1 306 ? 11.805 -3.328 -21.656 1 94.69 306 THR A O 1
ATOM 2314 N N . ASN A 1 307 ? 11.617 -4.477 -19.719 1 94.38 307 ASN A N 1
ATOM 2315 C CA . ASN A 1 307 ? 13.016 -4.266 -19.359 1 94.38 307 ASN A CA 1
ATOM 2316 C C . ASN A 1 307 ? 13.914 -5.363 -19.922 1 94.38 307 ASN A C 1
ATOM 2318 O O . ASN A 1 307 ? 13.477 -6.508 -20.078 1 94.38 307 ASN A O 1
ATOM 2322 N N . VAL A 1 308 ? 15.125 -4.984 -20.281 1 96.75 308 VAL A N 1
ATOM 2323 C CA . VAL A 1 308 ? 16.094 -5.91 -20.859 1 96.75 308 VAL A CA 1
ATOM 2324 C C . VAL A 1 308 ? 17.375 -5.918 -20.031 1 96.75 308 VAL A C 1
ATOM 2326 O O . VAL A 1 308 ? 17.891 -4.859 -19.672 1 96.75 308 VAL A O 1
ATOM 2329 N N . VAL A 1 309 ? 17.875 -7.098 -19.719 1 96.94 309 VAL A N 1
ATOM 2330 C CA . VAL A 1 309 ? 19.125 -7.25 -18.969 1 96.94 309 VAL A CA 1
ATOM 2331 C C . VAL A 1 309 ? 20.062 -8.195 -19.719 1 96.94 309 VAL A C 1
ATOM 2333 O O . VAL A 1 309 ? 19.641 -9.242 -20.203 1 96.94 309 VAL A O 1
ATOM 2336 N N . PHE A 1 310 ? 21.297 -7.801 -19.922 1 97.19 310 PHE A N 1
ATOM 2337 C CA . PHE A 1 310 ? 22.359 -8.625 -20.5 1 97.19 310 PHE A CA 1
ATOM 2338 C C . PHE A 1 310 ? 23.266 -9.172 -19.406 1 97.19 310 PHE A C 1
ATOM 2340 O O . PHE A 1 310 ? 23.75 -8.422 -18.562 1 97.19 310 PHE A O 1
ATOM 2347 N N . ILE A 1 311 ? 23.5 -10.461 -19.375 1 96.56 311 ILE A N 1
ATOM 2348 C CA . ILE A 1 311 ? 24.391 -11.086 -18.422 1 96.56 311 ILE A CA 1
ATOM 2349 C C . ILE A 1 311 ? 25.547 -11.766 -19.156 1 96.56 311 ILE A C 1
ATOM 2351 O O . ILE A 1 311 ? 25.312 -12.562 -20.078 1 96.56 311 ILE A O 1
ATOM 2355 N N . GLN A 1 312 ? 26.75 -11.43 -18.781 1 94.75 312 GLN A N 1
ATOM 2356 C CA . GLN A 1 312 ? 27.938 -12.039 -19.359 1 94.75 312 GLN A CA 1
ATOM 2357 C C . GLN A 1 312 ? 28.797 -12.711 -18.297 1 94.75 312 GLN A C 1
ATOM 2359 O O . GLN A 1 312 ? 29.359 -12.039 -17.422 1 94.75 312 GLN A O 1
ATOM 2364 N N . SER A 1 313 ? 28.844 -13.953 -18.312 1 89.69 313 SER A N 1
ATOM 2365 C CA . SER A 1 313 ? 29.609 -14.711 -17.328 1 89.69 313 SER A CA 1
ATOM 2366 C C . SER A 1 313 ? 31.078 -14.859 -17.75 1 89.69 313 SER A C 1
ATOM 2368 O O . SER A 1 313 ? 31.969 -14.852 -16.906 1 89.69 313 SER A O 1
ATOM 2370 N N . ARG A 1 314 ? 31.344 -15.117 -19.094 1 86.5 314 ARG A N 1
ATOM 2371 C CA . ARG A 1 314 ? 32.688 -15.305 -19.609 1 86.5 314 ARG A CA 1
ATOM 2372 C C . ARG A 1 314 ? 32.938 -14.406 -20.812 1 86.5 314 ARG A C 1
ATOM 2374 O O . ARG A 1 314 ? 32.625 -14.773 -21.953 1 86.5 314 ARG A O 1
ATOM 2381 N N . PRO A 1 315 ? 33.656 -13.406 -20.641 1 85.44 315 PRO A N 1
ATOM 2382 C CA . PRO A 1 315 ? 33.906 -12.445 -21.719 1 85.44 315 PRO A CA 1
ATOM 2383 C C . PRO A 1 315 ? 34.688 -13.039 -22.875 1 85.44 315 PRO A C 1
ATOM 2385 O O . PRO A 1 315 ? 34.594 -12.57 -24.016 1 85.44 315 PRO A O 1
ATOM 2388 N N . ALA A 1 316 ? 35.375 -14.117 -22.625 1 85.12 316 ALA A N 1
ATOM 2389 C CA . ALA A 1 316 ? 36.281 -14.68 -23.656 1 85.12 316 ALA A CA 1
ATOM 2390 C C . ALA A 1 316 ? 35.562 -15.727 -24.484 1 85.12 316 ALA A C 1
ATOM 2392 O O . ALA A 1 316 ? 36.031 -16.125 -25.547 1 85.12 316 ALA A O 1
ATOM 2393 N N . SER A 1 317 ? 34.375 -16.094 -24.047 1 89.56 317 SER A N 1
ATOM 2394 C CA . SER A 1 317 ? 33.625 -17.125 -24.766 1 89.56 317 SER A CA 1
ATOM 2395 C C . SER A 1 317 ? 33.094 -16.578 -26.094 1 89.56 317 SER A C 1
ATOM 2397 O O . SER A 1 317 ? 32.688 -15.414 -26.172 1 89.56 317 SER A O 1
ATOM 2399 N N . ASN A 1 318 ? 33.094 -17.391 -27.25 1 93.19 318 ASN A N 1
ATOM 2400 C CA . ASN A 1 318 ? 32.688 -16.938 -28.562 1 93.19 318 ASN A CA 1
ATOM 2401 C C . ASN A 1 318 ? 31.719 -17.906 -29.234 1 93.19 318 ASN A C 1
ATOM 2403 O O . ASN A 1 318 ? 31.719 -18.047 -30.453 1 93.19 318 ASN A O 1
ATOM 2407 N N . LEU A 1 319 ? 31.016 -18.641 -28.484 1 96.81 319 LEU A N 1
ATOM 2408 C CA . LEU A 1 319 ? 30.078 -19.625 -29.016 1 96.81 319 LEU A CA 1
ATOM 2409 C C . LEU A 1 319 ? 29.016 -18.953 -29.891 1 96.81 319 LEU A C 1
ATOM 2411 O O . LEU A 1 319 ? 28.609 -19.516 -30.922 1 96.81 319 LEU A O 1
ATOM 2415 N N . GLN A 1 320 ? 28.625 -17.781 -29.594 1 97 320 GLN A N 1
ATOM 2416 C CA . GLN A 1 320 ? 27.531 -17.109 -30.266 1 97 320 GLN A CA 1
ATOM 2417 C C . GLN A 1 320 ? 27.984 -16.469 -31.562 1 97 320 GLN A C 1
ATOM 2419 O O . GLN A 1 320 ? 27.172 -16.031 -32.375 1 97 320 GLN A O 1
ATOM 2424 N N . THR A 1 321 ? 29.25 -16.375 -31.766 1 95.5 321 THR A N 1
ATOM 2425 C CA . THR A 1 321 ? 29.766 -15.891 -33.031 1 95.5 321 THR A CA 1
ATOM 2426 C C . THR A 1 321 ? 29.781 -17 -34.094 1 95.5 321 THR A C 1
ATOM 2428 O O . THR A 1 321 ? 29.922 -16.734 -35.281 1 95.5 321 THR A O 1
ATOM 2431 N N . GLN A 1 322 ? 29.609 -18.234 -33.625 1 95.62 322 GLN A N 1
ATOM 2432 C CA . GLN A 1 322 ? 29.625 -19.406 -34.5 1 95.62 322 GLN A CA 1
ATOM 2433 C C . GLN A 1 322 ? 28.219 -19.719 -35.031 1 95.62 322 GLN A C 1
ATOM 2435 O O . GLN A 1 322 ? 27.438 -20.391 -34.344 1 95.62 322 GLN A O 1
ATOM 2440 N N . GLY A 1 323 ? 27.984 -19.453 -36.25 1 93.19 323 GLY A N 1
ATOM 2441 C CA . GLY A 1 323 ? 26.672 -19.609 -36.875 1 93.19 323 GLY A CA 1
ATOM 2442 C C . GLY A 1 323 ? 26.203 -21.047 -36.906 1 93.19 323 GLY A C 1
ATOM 2443 O O . GLY A 1 323 ? 25 -21.312 -36.844 1 93.19 323 GLY A O 1
ATOM 2444 N N . GLN A 1 324 ? 27.078 -22 -36.875 1 93.31 324 GLN A N 1
ATOM 2445 C CA . GLN A 1 324 ? 26.75 -23.406 -36.969 1 93.31 324 GLN A CA 1
ATOM 2446 C C . GLN A 1 324 ? 26.141 -23.906 -35.656 1 93.31 324 GLN A C 1
ATOM 2448 O O . GLN A 1 324 ? 25.469 -24.953 -35.625 1 93.31 324 GLN A O 1
ATOM 2453 N N . LEU A 1 325 ? 26.359 -23.109 -34.625 1 95.81 325 LEU A N 1
ATOM 2454 C CA . LEU A 1 325 ? 25.844 -23.516 -33.312 1 95.81 325 LEU A CA 1
ATOM 2455 C C . LEU A 1 325 ? 24.484 -22.891 -33.062 1 95.81 325 LEU A C 1
ATOM 2457 O O . LEU A 1 325 ? 23.922 -23.062 -31.969 1 95.81 325 LEU A O 1
ATOM 2461 N N . ALA A 1 326 ? 23.969 -22.172 -34.062 1 95.44 326 ALA A N 1
ATOM 2462 C CA . ALA A 1 326 ? 22.625 -21.594 -33.906 1 95.44 326 ALA A CA 1
ATOM 2463 C C . ALA A 1 326 ? 21.578 -22.688 -33.75 1 95.44 326 ALA A C 1
ATOM 2465 O O . ALA A 1 326 ? 21.672 -23.75 -34.375 1 95.44 326 ALA A O 1
ATOM 2466 N N . PRO A 1 327 ? 20.484 -22.422 -32.938 1 95.12 327 PRO A N 1
ATOM 2467 C CA . PRO A 1 327 ? 19.438 -23.438 -32.719 1 95.12 327 PRO A CA 1
ATOM 2468 C C . PRO A 1 327 ? 18.797 -23.938 -34 1 95.12 327 PRO A C 1
ATOM 2470 O O . PRO A 1 327 ? 18.344 -25.078 -34.062 1 95.12 327 PRO A O 1
ATOM 2473 N N . SER A 1 328 ? 18.828 -23.156 -35.062 1 90.5 328 SER A N 1
ATOM 2474 C CA . SER A 1 328 ? 18.219 -23.516 -36.344 1 90.5 328 SER A CA 1
ATOM 2475 C C . SER A 1 328 ? 18.828 -24.797 -36.906 1 90.5 328 SER A C 1
ATOM 2477 O O . SER A 1 328 ? 18.172 -25.531 -37.656 1 90.5 328 SER A O 1
ATOM 2479 N N . HIS A 1 329 ? 19.969 -25.172 -36.469 1 92.69 329 HIS A N 1
ATOM 2480 C CA . HIS A 1 329 ? 20.719 -26.281 -37.062 1 92.69 329 HIS A CA 1
ATOM 2481 C C . HIS A 1 329 ? 20.516 -27.562 -36.281 1 92.69 329 HIS A C 1
ATOM 2483 O O . HIS A 1 329 ? 20.797 -28.656 -36.812 1 92.69 329 HIS A O 1
ATOM 2489 N N . TRP A 1 330 ? 20.062 -27.453 -35.125 1 94.19 330 TRP A N 1
ATOM 2490 C CA . TRP A 1 330 ? 20.062 -28.688 -34.344 1 94.19 330 TRP A CA 1
ATOM 2491 C C . TRP A 1 330 ? 18.75 -28.859 -33.594 1 94.19 330 TRP A C 1
ATOM 2493 O O . TRP A 1 330 ? 18.406 -29.969 -33.156 1 94.19 330 TRP A O 1
ATOM 2503 N N . LEU A 1 331 ? 17.953 -27.859 -33.344 1 93.44 331 LEU A N 1
ATOM 2504 C CA . LEU A 1 331 ? 16.734 -27.953 -32.562 1 93.44 331 LEU A CA 1
ATOM 2505 C C . LEU A 1 331 ? 15.57 -28.469 -33.406 1 93.44 331 LEU A C 1
ATOM 2507 O O . LEU A 1 331 ? 15.383 -28.016 -34.531 1 93.44 331 LEU A O 1
ATOM 2511 N N . ASP A 1 332 ? 14.742 -29.375 -32.938 1 88.69 332 ASP A N 1
ATOM 2512 C CA . ASP A 1 332 ? 13.57 -29.969 -33.531 1 88.69 332 ASP A CA 1
ATOM 2513 C C . ASP A 1 332 ? 13.961 -30.891 -34.688 1 88.69 332 ASP A C 1
ATOM 2515 O O . ASP A 1 332 ? 13.242 -30.984 -35.688 1 88.69 332 ASP A O 1
ATOM 2519 N N . LYS A 1 333 ? 15.078 -31.5 -34.594 1 86.81 333 LYS A N 1
ATOM 2520 C CA . LYS A 1 333 ? 15.547 -32.344 -35.688 1 86.81 333 LYS A CA 1
ATOM 2521 C C . LYS A 1 333 ? 15.688 -33.781 -35.25 1 86.81 333 LYS A C 1
ATOM 2523 O O . LYS A 1 333 ? 15.883 -34.688 -36.062 1 86.81 333 LYS A O 1
ATOM 2528 N N . THR A 1 334 ? 15.477 -34 -34.031 1 85.81 334 THR A N 1
ATOM 2529 C CA . THR A 1 334 ? 15.648 -35.344 -33.5 1 85.81 334 THR A CA 1
ATOM 2530 C C . THR A 1 334 ? 14.32 -36.094 -33.5 1 85.81 334 THR A C 1
ATOM 2532 O O . THR A 1 334 ? 13.305 -35.562 -33.031 1 85.81 334 THR A O 1
ATOM 2535 N N . GLU A 1 335 ? 14.242 -37.281 -34.125 1 82.31 335 GLU A N 1
ATOM 2536 C CA . GLU A 1 335 ? 13.023 -38.094 -34.188 1 82.31 335 GLU A CA 1
ATOM 2537 C C . GLU A 1 335 ? 12.703 -38.75 -32.844 1 82.31 335 GLU A C 1
ATOM 2539 O O . GLU A 1 335 ? 11.539 -38.844 -32.469 1 82.31 335 GLU A O 1
ATOM 2544 N N . ASP A 1 336 ? 13.68 -39.156 -32.031 1 89.69 336 ASP A N 1
ATOM 2545 C CA . ASP A 1 336 ? 13.445 -39.875 -30.781 1 89.69 336 ASP A CA 1
ATOM 2546 C C . ASP A 1 336 ? 13.719 -39 -29.578 1 89.69 336 ASP A C 1
ATOM 2548 O O . ASP A 1 336 ? 14.461 -39.375 -28.672 1 89.69 336 ASP A O 1
ATOM 2552 N N . VAL A 1 337 ? 13.023 -37.844 -29.609 1 93.19 337 VAL A N 1
ATOM 2553 C CA . VAL A 1 337 ? 13.297 -36.875 -28.578 1 93.19 337 VAL A CA 1
ATOM 2554 C C . VAL A 1 337 ? 12.758 -37.375 -27.234 1 93.19 337 VAL A C 1
ATOM 2556 O O . VAL A 1 337 ? 13.398 -37.188 -26.203 1 93.19 337 VAL A O 1
ATOM 2559 N N . ALA A 1 338 ? 11.586 -38 -27.203 1 93.56 338 ALA A N 1
ATOM 2560 C CA . ALA A 1 338 ? 10.961 -38.5 -25.984 1 93.56 338 ALA A CA 1
ATOM 2561 C C . ALA A 1 338 ? 11.859 -39.5 -25.266 1 93.56 338 ALA A C 1
ATOM 2563 O O . ALA A 1 338 ? 12.023 -39.469 -24.047 1 93.56 338 ALA A O 1
ATOM 2564 N N . ASP A 1 339 ? 12.461 -40.406 -26.031 1 93.62 339 ASP A N 1
ATOM 2565 C CA . ASP A 1 339 ? 13.336 -41.438 -25.469 1 93.62 339 ASP A CA 1
ATOM 2566 C C . ASP A 1 339 ? 14.617 -40.812 -24.922 1 93.62 339 ASP A C 1
ATOM 2568 O O . ASP A 1 339 ? 15.125 -41.25 -23.875 1 93.62 339 ASP A O 1
ATOM 2572 N N . LYS A 1 340 ? 15.07 -39.844 -25.578 1 95 340 LYS A N 1
ATOM 2573 C CA . LYS A 1 340 ? 16.281 -39.188 -25.125 1 95 340 LYS A CA 1
ATOM 2574 C C . LYS A 1 340 ? 16.047 -38.438 -23.812 1 95 340 LYS A C 1
ATOM 2576 O O . LYS A 1 340 ? 16.906 -38.438 -22.938 1 95 340 LYS A O 1
ATOM 2581 N N . ILE A 1 341 ? 14.922 -37.781 -23.75 1 96.19 341 ILE A N 1
ATOM 2582 C CA . ILE A 1 341 ? 14.578 -37.094 -22.516 1 96.19 341 ILE A CA 1
ATOM 2583 C C . ILE A 1 341 ? 14.461 -38.094 -21.375 1 96.19 341 ILE A C 1
ATOM 2585 O O . ILE A 1 341 ? 14.984 -37.875 -20.281 1 96.19 341 ILE A O 1
ATOM 2589 N N . THR A 1 342 ? 13.828 -39.188 -21.641 1 95.81 342 THR A N 1
ATOM 2590 C CA . THR A 1 342 ? 13.641 -40.219 -20.625 1 95.81 342 THR A CA 1
ATOM 2591 C C . THR A 1 342 ? 14.984 -40.781 -20.156 1 95.81 342 THR A C 1
ATOM 2593 O O . THR A 1 342 ? 15.195 -40.969 -18.969 1 95.81 342 THR A O 1
ATOM 2596 N N . ALA A 1 343 ? 15.828 -41 -21.109 1 95.5 343 ALA A N 1
ATOM 2597 C CA . ALA A 1 343 ? 17.156 -41.5 -20.766 1 95.5 343 ALA A CA 1
ATOM 2598 C C . ALA A 1 343 ? 17.938 -40.5 -19.938 1 95.5 343 ALA A C 1
ATOM 2600 O O . ALA A 1 343 ? 18.609 -40.875 -18.969 1 95.5 343 ALA A O 1
ATOM 2601 N N . PHE A 1 344 ? 17.875 -39.312 -20.359 1 96.38 344 PHE A N 1
ATOM 2602 C CA . PHE A 1 344 ? 18.562 -38.25 -19.656 1 96.38 344 PHE A CA 1
ATOM 2603 C C . PHE A 1 344 ? 18.031 -38.094 -18.234 1 96.38 344 PHE A C 1
ATOM 2605 O O . PHE A 1 344 ? 18.797 -37.938 -17.281 1 96.38 344 PHE A O 1
ATOM 2612 N N . GLU A 1 345 ? 16.766 -38.125 -18.062 1 96.81 345 GLU A N 1
ATOM 2613 C CA . GLU A 1 345 ? 16.125 -38 -16.75 1 96.81 345 GLU A CA 1
ATOM 2614 C C . GLU A 1 345 ? 16.516 -39.188 -15.852 1 96.81 345 GLU A C 1
ATOM 2616 O O . GLU A 1 345 ? 16.719 -39 -14.648 1 96.81 345 GLU A O 1
ATOM 2621 N N . LYS A 1 346 ? 16.578 -40.344 -16.438 1 95.38 346 LYS A N 1
ATOM 2622 C CA . LYS A 1 346 ? 16.984 -41.5 -15.672 1 95.38 346 LYS A CA 1
ATOM 2623 C C . LYS A 1 346 ? 18.422 -41.375 -15.164 1 95.38 346 LYS A C 1
ATOM 2625 O O . LYS A 1 346 ? 18.719 -41.719 -14.023 1 95.38 346 LYS A O 1
ATOM 2630 N N . GLU A 1 347 ? 19.203 -40.906 -15.969 1 95.69 347 GLU A N 1
ATOM 2631 C CA . GLU A 1 347 ? 20.578 -40.656 -15.578 1 95.69 347 GLU A CA 1
ATOM 2632 C C . GLU A 1 347 ? 20.672 -39.656 -14.43 1 95.69 347 GLU A C 1
ATOM 2634 O O . GLU A 1 347 ? 21.375 -39.875 -13.453 1 95.69 347 GLU A O 1
ATOM 2639 N N . LEU A 1 348 ? 19.969 -38.594 -14.594 1 96.94 348 LEU A N 1
ATOM 2640 C CA . LEU A 1 348 ? 19.953 -37.562 -13.562 1 96.94 348 LEU A CA 1
ATOM 2641 C C . LEU A 1 348 ? 19.375 -38.125 -12.258 1 96.94 348 LEU A C 1
ATOM 2643 O O . LEU A 1 348 ? 19.875 -37.781 -11.172 1 96.94 348 LEU A O 1
ATOM 2647 N N . ASN A 1 349 ? 18.359 -38.844 -12.391 1 96.25 349 ASN A N 1
ATOM 2648 C CA . ASN A 1 349 ? 17.75 -39.438 -11.195 1 96.25 349 ASN A CA 1
ATOM 2649 C C . ASN A 1 349 ? 18.719 -40.375 -10.477 1 96.25 349 ASN A C 1
ATOM 2651 O O . ASN A 1 349 ? 18.875 -40.281 -9.258 1 96.25 349 ASN A O 1
ATOM 2655 N N . ASP A 1 350 ? 19.406 -41.25 -11.219 1 95.12 350 ASP A N 1
ATOM 2656 C CA . ASP A 1 350 ? 20.25 -42.281 -10.641 1 95.12 350 ASP A CA 1
ATOM 2657 C C . ASP A 1 350 ? 21.547 -41.688 -10.094 1 95.12 350 ASP A C 1
ATOM 2659 O O . ASP A 1 350 ? 22.031 -42.125 -9.039 1 95.12 350 ASP A O 1
ATOM 2663 N N . ASN A 1 351 ? 22.016 -40.688 -10.742 1 94.81 351 ASN A N 1
ATOM 2664 C CA . ASN A 1 351 ? 23.359 -40.219 -10.406 1 94.81 351 ASN A CA 1
ATOM 2665 C C . ASN A 1 351 ? 23.312 -38.969 -9.508 1 94.81 351 ASN A C 1
ATOM 2667 O O . ASN A 1 351 ? 24.297 -38.656 -8.844 1 94.81 351 ASN A O 1
ATOM 2671 N N . VAL A 1 352 ? 22.219 -38.344 -9.539 1 97.5 352 VAL A N 1
ATOM 2672 C CA . VAL A 1 352 ? 22.219 -37.094 -8.828 1 97.5 352 VAL A CA 1
ATOM 2673 C C . VAL A 1 352 ? 21.125 -37.094 -7.762 1 97.5 352 VAL A C 1
ATOM 2675 O O . VAL A 1 352 ? 21.422 -37 -6.566 1 97.5 352 VAL A O 1
ATOM 2678 N N . PHE A 1 353 ? 19.859 -37.281 -8.141 1 97.75 353 PHE A N 1
ATOM 2679 C CA . PHE A 1 353 ? 18.781 -37.094 -7.191 1 97.75 353 PHE A CA 1
ATOM 2680 C C . PHE A 1 353 ? 18.75 -38.219 -6.16 1 97.75 353 PHE A C 1
ATOM 2682 O O . PHE A 1 353 ? 18.547 -37.969 -4.969 1 97.75 353 PHE A O 1
ATOM 2689 N N . ARG A 1 354 ? 18.922 -39.469 -6.609 1 96.06 354 ARG A N 1
ATOM 2690 C CA . ARG A 1 354 ? 18.891 -40.594 -5.688 1 96.06 354 ARG A CA 1
ATOM 2691 C C . ARG A 1 354 ? 19.938 -40.438 -4.598 1 96.06 354 ARG A C 1
ATOM 2693 O O . ARG A 1 354 ? 19.625 -40.562 -3.41 1 96.06 354 ARG A O 1
ATOM 2700 N N . PRO A 1 355 ? 21.172 -40.156 -4.957 1 95 355 PRO A N 1
ATOM 2701 C CA . PRO A 1 355 ? 22.156 -39.906 -3.896 1 95 355 PRO A CA 1
ATOM 2702 C C . PRO A 1 355 ? 21.781 -38.719 -3.014 1 95 355 PRO A C 1
ATOM 2704 O O . PRO A 1 355 ? 22.016 -38.719 -1.802 1 95 355 PRO A O 1
ATOM 2707 N N . TYR A 1 356 ? 21.266 -37.719 -3.633 1 96.25 356 TYR A N 1
ATOM 2708 C CA . TYR A 1 356 ? 20.844 -36.531 -2.877 1 96.25 356 TYR A CA 1
ATOM 2709 C C . TYR A 1 356 ? 19.75 -36.906 -1.872 1 96.25 356 TYR A C 1
ATOM 2711 O O . TYR A 1 356 ? 19.812 -36.5 -0.709 1 96.25 356 TYR A O 1
ATOM 2719 N N . ARG A 1 357 ? 18.75 -37.625 -2.318 1 96.56 357 ARG A N 1
ATOM 2720 C CA . ARG A 1 357 ? 17.672 -38.062 -1.447 1 96.56 357 ARG A CA 1
ATOM 2721 C C . ARG A 1 357 ? 18.203 -38.938 -0.312 1 96.56 357 ARG A C 1
ATOM 2723 O O . ARG A 1 357 ? 17.797 -38.781 0.841 1 96.56 357 ARG A O 1
ATOM 2730 N N . HIS A 1 358 ? 19.141 -39.812 -0.666 1 95.56 358 HIS A N 1
ATOM 2731 C CA . HIS A 1 358 ? 19.734 -40.688 0.336 1 95.56 358 HIS A CA 1
ATOM 2732 C C . HIS A 1 358 ? 20.469 -39.875 1.397 1 95.56 358 HIS A C 1
ATOM 2734 O O . HIS A 1 358 ? 20.359 -40.156 2.592 1 95.56 358 HIS A O 1
ATOM 2740 N N . MET A 1 359 ? 21.172 -39 0.948 1 95.31 359 MET A N 1
ATOM 2741 C CA . MET A 1 359 ? 21.906 -38.125 1.861 1 95.31 359 MET A CA 1
ATOM 2742 C C . MET A 1 359 ? 20.953 -37.375 2.797 1 95.31 359 MET A C 1
ATOM 2744 O O . MET A 1 359 ? 21.188 -37.312 4.008 1 95.31 359 MET A O 1
ATOM 2748 N N . CYS A 1 360 ? 19.906 -36.812 2.252 1 95.81 360 CYS A N 1
ATOM 2749 C CA . CYS A 1 360 ? 18.938 -36.094 3.051 1 95.81 360 CYS A CA 1
ATOM 2750 C C . CYS A 1 360 ? 18.25 -37 4.059 1 95.81 360 CYS A C 1
ATOM 2752 O O . CYS A 1 360 ? 18.094 -36.625 5.227 1 95.81 360 CYS A O 1
ATOM 2754 N N . GLN A 1 361 ? 17.859 -38.188 3.615 1 97.06 361 GLN A N 1
ATOM 2755 C CA . GLN A 1 361 ? 17.234 -39.156 4.5 1 97.06 361 GLN A CA 1
ATOM 2756 C C . GLN A 1 361 ? 18.156 -39.531 5.645 1 97.06 361 GLN A C 1
ATOM 2758 O O . GLN A 1 361 ? 17.719 -39.656 6.793 1 97.06 361 GLN A O 1
ATOM 2763 N N . SER A 1 362 ? 19.391 -39.688 5.328 1 96.06 362 SER A N 1
ATOM 2764 C CA . SER A 1 362 ? 20.359 -40 6.355 1 96.06 362 SER A CA 1
ATOM 2765 C C . SER A 1 362 ? 20.469 -38.906 7.395 1 96.06 362 SER A C 1
ATOM 2767 O O . SER A 1 362 ? 20.547 -39.188 8.594 1 96.06 362 SER A O 1
ATOM 2769 N N . LYS A 1 363 ? 20.438 -37.719 6.938 1 94.94 363 LYS A N 1
ATOM 2770 C CA . LYS A 1 363 ? 20.531 -36.594 7.84 1 94.94 363 LYS A CA 1
ATOM 2771 C C . LYS A 1 363 ? 19.297 -36.5 8.75 1 94.94 363 LYS A C 1
ATOM 2773 O O . LYS A 1 363 ? 19.422 -36.219 9.945 1 94.94 363 LYS A O 1
ATOM 2778 N N . PHE A 1 364 ? 18.172 -36.75 8.18 1 96.75 364 PHE A N 1
ATOM 2779 C CA . PHE A 1 364 ? 16.938 -36.688 8.969 1 96.75 364 PHE A CA 1
ATOM 2780 C C . PHE A 1 364 ? 16.922 -37.812 10 1 96.75 364 PHE A C 1
ATOM 2782 O O . PHE A 1 364 ? 16.484 -37.625 11.141 1 96.75 364 PHE A O 1
ATOM 2789 N N . ILE A 1 365 ? 17.359 -38.969 9.602 1 96.62 365 ILE A N 1
ATOM 2790 C CA . ILE A 1 365 ? 17.391 -40.125 10.5 1 96.62 365 ILE A CA 1
ATOM 2791 C C . ILE A 1 365 ? 18.375 -39.844 11.641 1 96.62 365 ILE A C 1
ATOM 2793 O O . ILE A 1 365 ? 18.094 -40.125 12.805 1 96.62 365 ILE A O 1
ATOM 2797 N N . GLU A 1 366 ? 19.469 -39.25 11.312 1 94.94 366 GLU A N 1
ATOM 2798 C CA . GLU A 1 366 ? 20.453 -38.906 12.336 1 94.94 366 GLU A CA 1
ATOM 2799 C C . GLU A 1 366 ? 19.891 -37.875 13.312 1 94.94 366 GLU A C 1
ATOM 2801 O O . GLU A 1 366 ? 20.156 -37.938 14.516 1 94.94 366 GLU A O 1
ATOM 2806 N N . GLN A 1 367 ? 19.203 -36.969 12.773 1 93.12 367 GLN A N 1
ATOM 2807 C CA . GLN A 1 367 ? 18.578 -35.969 13.625 1 93.12 367 GLN A CA 1
ATOM 2808 C C . GLN A 1 367 ? 17.562 -36.594 14.578 1 93.12 367 GLN A C 1
ATOM 2810 O O . GLN A 1 367 ? 17.531 -36.281 15.766 1 93.12 367 GLN A O 1
ATOM 2815 N N . VAL A 1 368 ? 16.719 -37.469 14.062 1 94.5 368 VAL A N 1
ATOM 2816 C CA . VAL A 1 368 ? 15.727 -38.125 14.875 1 94.5 368 VAL A CA 1
ATOM 2817 C C . VAL A 1 368 ? 16.406 -38.938 15.969 1 94.5 368 VAL A C 1
ATOM 2819 O O . VAL A 1 368 ? 15.984 -38.938 17.125 1 94.5 368 VAL A O 1
ATOM 2822 N N . LYS A 1 369 ? 17.5 -39.562 15.633 1 90.38 369 LYS A N 1
ATOM 2823 C CA . LYS A 1 369 ? 18.266 -40.312 16.609 1 90.38 369 LYS A CA 1
ATOM 2824 C C . LYS A 1 369 ? 18.781 -39.438 17.734 1 90.38 369 LYS A C 1
ATOM 2826 O O . LYS A 1 369 ? 18.734 -39.812 18.906 1 90.38 369 LYS A O 1
ATOM 2831 N N . SER A 1 370 ? 19.234 -38.375 17.297 1 87.81 370 SER A N 1
ATOM 2832 C CA . SER A 1 370 ? 19.828 -37.438 18.266 1 87.81 370 SER A CA 1
ATOM 2833 C C . SER A 1 370 ? 18.75 -36.844 19.172 1 87.81 370 SER A C 1
ATOM 2835 O O . SER A 1 370 ? 19.047 -36.438 20.297 1 87.81 370 SER A O 1
ATOM 2837 N N . GLU A 1 371 ? 17.562 -36.75 18.688 1 89.25 371 GLU A N 1
ATOM 2838 C CA . GLU A 1 371 ? 16.469 -36.125 19.422 1 89.25 371 GLU A CA 1
ATOM 2839 C C . GLU A 1 371 ? 15.852 -37.094 20.422 1 89.25 371 GLU A C 1
ATOM 2841 O O . GLU A 1 371 ? 15.203 -36.656 21.391 1 89.25 371 GLU A O 1
ATOM 2846 N N . LEU A 1 372 ? 16.047 -38.312 20.172 1 87.25 372 LEU A N 1
ATOM 2847 C CA . LEU A 1 372 ? 15.422 -39.312 21.016 1 87.25 372 LEU A CA 1
ATOM 2848 C C . LEU A 1 372 ? 16.156 -39.469 22.344 1 87.25 372 LEU A C 1
ATOM 2850 O O . LEU A 1 372 ? 17.375 -39.531 22.375 1 87.25 372 LEU A O 1
ATOM 2854 N N . HIS A 1 373 ? 15.344 -39.25 23.375 1 80.69 373 HIS A N 1
ATOM 2855 C CA . HIS A 1 373 ? 15.828 -39.469 24.734 1 80.69 373 HIS A CA 1
ATOM 2856 C C . HIS A 1 373 ? 15.086 -40.594 25.422 1 80.69 373 HIS A C 1
ATOM 2858 O O . HIS A 1 373 ? 13.945 -40.906 25.078 1 80.69 373 HIS A O 1
ATOM 2864 N N . VAL A 1 374 ? 15.805 -41.219 26.328 1 77.12 374 VAL A N 1
ATOM 2865 C CA . VAL A 1 374 ? 15.172 -42.312 27.062 1 77.12 374 VAL A CA 1
ATOM 2866 C C . VAL A 1 374 ? 14.484 -41.75 28.297 1 77.12 374 VAL A C 1
ATOM 2868 O O . VAL A 1 374 ? 15.102 -41.031 29.109 1 77.12 374 VAL A O 1
ATOM 2871 N N . ASP A 1 375 ? 13.203 -41.938 28.297 1 74.56 375 ASP A N 1
ATOM 2872 C CA . ASP A 1 375 ? 12.43 -41.531 29.469 1 74.56 375 ASP A CA 1
ATOM 2873 C C . ASP A 1 375 ? 12.805 -42.375 30.688 1 74.56 375 ASP A C 1
ATOM 2875 O O . ASP A 1 375 ? 12.711 -43.594 30.641 1 74.56 375 ASP A O 1
ATOM 2879 N N . ASP A 1 376 ? 13.195 -41.781 31.734 1 69.62 376 ASP A N 1
ATOM 2880 C CA . ASP A 1 376 ? 13.711 -42.469 32.906 1 69.62 376 ASP A CA 1
ATOM 2881 C C . ASP A 1 376 ? 12.617 -43.312 33.594 1 69.62 376 ASP A C 1
ATOM 2883 O O . ASP A 1 376 ? 12.914 -44.312 34.219 1 69.62 376 ASP A O 1
ATOM 2887 N N . ILE A 1 377 ? 11.375 -42.844 33.438 1 68.69 377 ILE A N 1
ATOM 2888 C CA . ILE A 1 377 ? 10.281 -43.5 34.125 1 68.69 377 ILE A CA 1
ATOM 2889 C C . ILE A 1 377 ? 9.812 -44.719 33.344 1 68.69 377 ILE A C 1
ATOM 2891 O O . ILE A 1 377 ? 9.656 -45.781 33.906 1 68.69 377 ILE A O 1
ATOM 2895 N N . THR A 1 378 ? 9.68 -44.562 32.094 1 72.62 378 THR A N 1
ATOM 2896 C CA . THR A 1 378 ? 9.047 -45.625 31.297 1 72.62 378 THR A CA 1
ATOM 2897 C C . THR A 1 378 ? 10.094 -46.438 30.562 1 72.62 378 THR A C 1
ATOM 2899 O O . THR A 1 378 ? 9.82 -47.562 30.109 1 72.62 378 THR A O 1
ATOM 2902 N N . GLY A 1 379 ? 11.281 -45.906 30.516 1 70.31 379 GLY A N 1
ATOM 2903 C CA . GLY A 1 379 ? 12.328 -46.562 29.766 1 70.31 379 GLY A CA 1
ATOM 2904 C C . GLY A 1 379 ? 12.141 -46.469 28.266 1 70.31 379 GLY A C 1
ATOM 2905 O O . GLY A 1 379 ? 12.914 -47.031 27.484 1 70.31 379 GLY A O 1
ATOM 2906 N N . GLU A 1 380 ? 11.07 -45.688 27.922 1 75.19 380 GLU A N 1
ATOM 2907 C CA . GLU A 1 380 ? 10.75 -45.531 26.516 1 75.19 380 GLU A CA 1
ATOM 2908 C C . GLU A 1 380 ? 11.516 -44.375 25.891 1 75.19 380 GLU A C 1
ATOM 2910 O O . GLU A 1 380 ? 11.781 -43.375 26.547 1 75.19 380 GLU A O 1
ATOM 2915 N N . SER A 1 381 ? 11.852 -44.594 24.609 1 78.31 381 SER A N 1
ATOM 2916 C CA . SER A 1 381 ? 12.516 -43.531 23.875 1 78.31 381 SER A CA 1
ATOM 2917 C C . SER A 1 381 ? 11.508 -42.5 23.375 1 78.31 381 SER A C 1
ATOM 2919 O O . SER A 1 381 ? 10.609 -42.812 22.594 1 78.31 381 SER A O 1
ATOM 2921 N N . LYS A 1 382 ? 11.656 -41.312 23.938 1 84.31 382 LYS A N 1
ATOM 2922 C CA . LYS A 1 382 ? 10.75 -40.25 23.578 1 84.31 382 LYS A CA 1
ATOM 2923 C C . LYS A 1 382 ? 11.516 -39 23.125 1 84.31 382 LYS A C 1
ATOM 2925 O O . LYS A 1 382 ? 12.656 -38.781 23.531 1 84.31 382 LYS A O 1
ATOM 2930 N N . ASP A 1 383 ? 10.906 -38.281 22.188 1 88.19 383 ASP A N 1
ATOM 2931 C CA . ASP A 1 383 ? 11.523 -37.031 21.734 1 88.19 383 ASP A CA 1
ATOM 2932 C C . ASP A 1 383 ? 10.773 -35.844 22.281 1 88.19 383 ASP A C 1
ATOM 2934 O O . ASP A 1 383 ? 9.828 -35.969 23.062 1 88.19 383 ASP A O 1
ATOM 2938 N N . HIS A 1 384 ? 11.32 -34.688 21.938 1 86.44 384 HIS A N 1
ATOM 2939 C CA . HIS A 1 384 ? 10.758 -33.438 22.438 1 86.44 384 HIS A CA 1
ATOM 2940 C C . HIS A 1 384 ? 9.344 -33.219 21.922 1 86.44 384 HIS A C 1
ATOM 2942 O O . HIS A 1 384 ? 8.531 -32.562 22.594 1 86.44 384 HIS A O 1
ATOM 2948 N N . VAL A 1 385 ? 8.969 -33.688 20.75 1 90.25 385 VAL A N 1
ATOM 2949 C CA . VAL A 1 385 ? 7.637 -33.5 20.172 1 90.25 385 VAL A CA 1
ATOM 2950 C C . VAL A 1 385 ? 6.613 -34.281 21.016 1 90.25 385 VAL A C 1
ATOM 2952 O O . VAL A 1 385 ? 5.492 -33.812 21.219 1 90.25 385 VAL A O 1
ATOM 2955 N N . TYR A 1 386 ? 7.023 -35.406 21.484 1 85.88 386 TYR A N 1
ATOM 2956 C CA . TYR A 1 386 ? 6.168 -36.188 22.375 1 85.88 386 TYR A CA 1
ATOM 2957 C C . TYR A 1 386 ? 5.754 -35.375 23.594 1 85.88 386 TYR A C 1
ATOM 2959 O O . TYR A 1 386 ? 4.57 -35.312 23.938 1 85.88 386 TYR A O 1
ATOM 2967 N N . TYR A 1 387 ? 6.676 -34.75 24.156 1 84.12 387 TYR A N 1
ATOM 2968 C CA . TYR A 1 387 ? 6.414 -33.938 25.344 1 84.12 387 TYR A CA 1
ATOM 2969 C C . TYR A 1 387 ? 5.57 -32.719 25.016 1 84.12 387 TYR A C 1
ATOM 2971 O O . TYR A 1 387 ? 4.758 -32.281 25.828 1 84.12 387 TYR A O 1
ATOM 2979 N N . SER A 1 388 ? 5.758 -32.188 23.828 1 87.12 388 SER A N 1
ATOM 2980 C CA . SER A 1 388 ? 5.004 -31.016 23.375 1 87.12 388 SER A CA 1
ATOM 2981 C C . SER A 1 388 ? 3.523 -31.344 23.219 1 87.12 388 SER A C 1
ATOM 2983 O O . SER A 1 388 ? 2.67 -30.469 23.375 1 87.12 388 SER A O 1
ATOM 2985 N N . CYS A 1 389 ? 3.221 -32.469 22.859 1 84.44 389 CYS A N 1
ATOM 2986 C CA . CYS A 1 389 ? 1.839 -32.906 22.656 1 84.44 389 CYS A CA 1
ATOM 2987 C C . CYS A 1 389 ? 1.054 -32.812 23.969 1 84.44 389 CYS A C 1
ATOM 2989 O O . CYS A 1 389 ? -0.157 -32.594 23.953 1 84.44 389 CYS A O 1
ATOM 2991 N N . SER A 1 390 ? 1.728 -32.906 25.062 1 78.94 390 SER A N 1
ATOM 2992 C CA . SER A 1 390 ? 1.069 -32.875 26.359 1 78.94 390 SER A CA 1
ATOM 2993 C C . SER A 1 390 ? 1.236 -31.516 27.031 1 78.94 390 SER A C 1
ATOM 2995 O O . SER A 1 390 ? 0.615 -31.25 28.062 1 78.94 390 SER A O 1
ATOM 2997 N N . ALA A 1 391 ? 2.061 -30.766 26.453 1 79.81 391 ALA A N 1
ATOM 2998 C CA . ALA A 1 391 ? 2.363 -29.469 27.047 1 79.81 391 ALA A CA 1
ATOM 2999 C C . ALA A 1 391 ? 1.201 -28.5 26.875 1 79.81 391 ALA A C 1
ATOM 3001 O O . ALA A 1 391 ? 0.424 -28.609 25.922 1 79.81 391 ALA A O 1
ATOM 3002 N N . GLN A 1 392 ? 1.13 -27.578 27.797 1 73.25 392 GLN A N 1
ATOM 3003 C CA . GLN A 1 392 ? 0.103 -26.531 27.734 1 73.25 392 GLN A CA 1
ATOM 3004 C C . GLN A 1 392 ? 0.424 -25.5 26.656 1 73.25 392 GLN A C 1
ATOM 3006 O O . GLN A 1 392 ? 1.567 -25.406 26.219 1 73.25 392 GLN A O 1
ATOM 3011 N N . GLU A 1 393 ? -0.512 -24.797 26.234 1 71.88 393 GLU A N 1
ATOM 3012 C CA . GLU A 1 393 ? -0.398 -23.828 25.141 1 71.88 393 GLU A CA 1
ATOM 3013 C C . GLU A 1 393 ? 0.622 -22.75 25.469 1 71.88 393 GLU A C 1
ATOM 3015 O O . GLU A 1 393 ? 1.273 -22.203 24.578 1 71.88 393 GLU A O 1
ATOM 3020 N N . GLN A 1 394 ? 0.816 -22.422 26.75 1 73.69 394 GLN A N 1
ATOM 3021 C CA . GLN A 1 394 ? 1.705 -21.344 27.156 1 73.69 394 GLN A CA 1
ATOM 3022 C C . GLN A 1 394 ? 3.145 -21.844 27.281 1 73.69 394 GLN A C 1
ATOM 3024 O O . GLN A 1 394 ? 4.07 -21.031 27.422 1 73.69 394 GLN A O 1
ATOM 3029 N N . ASP A 1 395 ? 3.234 -23.188 27.188 1 79.25 395 ASP A N 1
ATOM 3030 C CA . ASP A 1 395 ? 4.547 -23.797 27.375 1 79.25 395 ASP A CA 1
ATOM 3031 C C . ASP A 1 395 ? 5.207 -24.125 26.047 1 79.25 395 ASP A C 1
ATOM 3033 O O . ASP A 1 395 ? 4.527 -24.266 25.031 1 79.25 395 ASP A O 1
ATOM 3037 N N . CYS A 1 396 ? 6.52 -24.047 26.078 1 82 396 CYS A N 1
ATOM 3038 C CA . CYS A 1 396 ? 7.312 -24.547 24.953 1 82 396 CYS A CA 1
ATOM 3039 C C . CYS A 1 396 ? 8.281 -25.625 25.406 1 82 396 CYS A C 1
ATOM 3041 O O . CYS A 1 396 ? 8.68 -25.672 26.578 1 82 396 CYS A O 1
ATOM 3043 N N . VAL A 1 397 ? 8.531 -26.594 24.656 1 86.44 397 VAL A N 1
ATOM 3044 C CA . VAL A 1 397 ? 9.461 -27.672 24.953 1 86.44 397 VAL A CA 1
ATOM 3045 C C . VAL A 1 397 ? 10.742 -27.484 24.141 1 86.44 397 VAL A C 1
ATOM 3047 O O . VAL A 1 397 ? 10.688 -27.328 22.922 1 86.44 397 VAL A O 1
ATOM 3050 N N . CYS A 1 398 ? 11.781 -27.438 24.797 1 85.56 398 CYS A N 1
ATOM 3051 C CA . CYS A 1 398 ? 13.07 -27.25 24.141 1 85.56 398 CYS A CA 1
ATOM 3052 C C . CYS A 1 398 ? 13.375 -28.406 23.203 1 85.56 398 CYS A C 1
ATOM 3054 O O . CYS A 1 398 ? 13.336 -29.578 23.594 1 85.56 398 CYS A O 1
ATOM 3056 N N . PRO A 1 399 ? 13.781 -28.156 22 1 80.69 399 PRO A N 1
ATOM 3057 C CA . PRO A 1 399 ? 14.078 -29.219 21.047 1 80.69 399 PRO A CA 1
ATOM 3058 C C . PRO A 1 399 ? 15.391 -29.938 21.344 1 80.69 399 PRO A C 1
ATOM 3060 O O . PRO A 1 399 ? 15.633 -31.031 20.844 1 80.69 399 PRO A O 1
ATOM 3063 N N . LYS A 1 400 ? 16.172 -29.391 22.188 1 79.25 400 LYS A N 1
ATOM 3064 C CA . LYS A 1 400 ? 17.469 -29.984 22.484 1 79.25 400 LYS A CA 1
ATOM 3065 C C . LYS A 1 400 ? 17.422 -30.812 23.766 1 79.25 400 LYS A C 1
ATOM 3067 O O . LYS A 1 400 ? 17.922 -31.938 23.797 1 79.25 400 LYS A O 1
ATOM 3072 N N . CYS A 1 401 ? 16.875 -30.25 24.828 1 82.44 401 CYS A N 1
ATOM 3073 C CA . CYS A 1 401 ? 16.938 -30.938 26.109 1 82.44 401 CYS A CA 1
ATOM 3074 C C . CYS A 1 401 ? 15.539 -31.344 26.578 1 82.44 401 CYS A C 1
ATOM 3076 O O . CYS A 1 401 ? 15.383 -31.859 27.688 1 82.44 401 CYS A O 1
ATOM 3078 N N . CYS A 1 402 ? 14.492 -31 25.891 1 85.06 402 CYS A N 1
ATOM 3079 C CA . CYS A 1 402 ? 13.109 -31.391 26.109 1 85.06 402 CYS A CA 1
ATOM 3080 C C . CYS A 1 402 ? 12.547 -30.734 27.359 1 85.06 402 CYS A C 1
ATOM 3082 O O . CYS A 1 402 ? 11.477 -31.109 27.844 1 85.06 402 CYS A O 1
ATOM 3084 N N . LYS A 1 403 ? 13.25 -29.75 27.875 1 84.62 403 LYS A N 1
ATOM 3085 C CA . LYS A 1 403 ? 12.742 -29.031 29.047 1 84.62 403 LYS A CA 1
ATOM 3086 C C . LYS A 1 403 ? 11.539 -28.172 28.672 1 84.62 403 LYS A C 1
ATOM 3088 O O . LYS A 1 403 ? 11.523 -27.531 27.625 1 84.62 403 LYS A O 1
ATOM 3093 N N . VAL A 1 404 ? 10.547 -28.281 29.516 1 86.38 404 VAL A N 1
ATOM 3094 C CA . VAL A 1 404 ? 9.367 -27.438 29.359 1 86.38 404 VAL A CA 1
ATOM 3095 C C . VAL A 1 404 ? 9.609 -26.078 30.016 1 86.38 404 VAL A C 1
ATOM 3097 O O . VAL A 1 404 ? 10.125 -26 31.125 1 86.38 404 VAL A O 1
ATOM 3100 N N . TYR A 1 405 ? 9.406 -25.031 29.328 1 84.81 405 TYR A N 1
ATOM 3101 C CA . TYR A 1 405 ? 9.562 -23.688 29.875 1 84.81 405 TYR A CA 1
ATOM 3102 C C . TYR A 1 405 ? 8.547 -22.734 29.266 1 84.81 405 TYR A C 1
ATOM 3104 O O . TYR A 1 405 ? 7.84 -23.094 28.312 1 84.81 405 TYR A O 1
ATOM 3112 N N . ASP A 1 406 ? 8.43 -21.531 29.75 1 79.44 406 ASP A N 1
ATOM 3113 C CA . ASP A 1 406 ? 7.445 -20.547 29.344 1 79.44 406 ASP A CA 1
ATOM 3114 C C . ASP A 1 406 ? 7.797 -19.953 27.969 1 79.44 406 ASP A C 1
ATOM 3116 O O . ASP A 1 406 ? 8.961 -19.672 27.703 1 79.44 406 ASP A O 1
ATOM 3120 N N . LYS A 1 407 ? 6.789 -19.797 27.109 1 74.5 407 LYS A N 1
ATOM 3121 C CA . LYS A 1 407 ? 6.949 -19.312 25.734 1 74.5 407 LYS A CA 1
ATOM 3122 C C . LYS A 1 407 ? 7.555 -17.906 25.719 1 74.5 407 LYS A C 1
ATOM 3124 O O . LYS A 1 407 ? 8.156 -17.484 24.734 1 74.5 407 LYS A O 1
ATOM 3129 N N . VAL A 1 408 ? 7.395 -17.172 26.781 1 68.12 408 VAL A N 1
ATOM 3130 C CA . VAL A 1 408 ? 7.887 -15.805 26.859 1 68.12 408 VAL A CA 1
ATOM 3131 C C . VAL A 1 408 ? 9.406 -15.812 27.016 1 68.12 408 VAL A C 1
ATOM 3133 O O . VAL A 1 408 ? 10.078 -14.844 26.656 1 68.12 408 VAL A O 1
ATOM 3136 N N . THR A 1 409 ? 9.914 -17 27.516 1 73.69 409 THR A N 1
ATOM 3137 C CA . THR A 1 409 ? 11.352 -17.125 27.734 1 73.69 409 THR A CA 1
ATOM 3138 C C . THR A 1 409 ? 12.062 -17.375 26.406 1 73.69 409 THR A C 1
ATOM 3140 O O . THR A 1 409 ? 11.719 -18.312 25.688 1 73.69 409 THR A O 1
ATOM 3143 N N . VAL A 1 410 ? 13.07 -16.531 26.062 1 74.81 410 VAL A N 1
ATOM 3144 C CA . VAL A 1 410 ? 13.734 -16.578 24.766 1 74.81 410 VAL A CA 1
ATOM 3145 C C . VAL A 1 410 ? 14.742 -17.734 24.75 1 74.81 410 VAL A C 1
ATOM 3147 O O . VAL A 1 410 ? 14.836 -18.453 23.75 1 74.81 410 VAL A O 1
ATOM 3150 N N . GLU A 1 411 ? 15.453 -17.938 25.859 1 83.06 411 GLU A N 1
ATOM 3151 C CA . GLU A 1 411 ? 16.5 -18.969 25.953 1 83.06 411 GLU A CA 1
ATOM 3152 C C . GLU A 1 411 ? 16.078 -20.094 26.891 1 83.06 411 GLU A C 1
ATOM 3154 O O . GLU A 1 411 ? 15.594 -19.844 28 1 83.06 411 GLU A O 1
ATOM 3159 N N . CYS A 1 412 ? 16.281 -21.297 26.344 1 86.25 412 CYS A N 1
ATOM 3160 C CA . CYS A 1 412 ? 15.969 -22.453 27.188 1 86.25 412 CYS A CA 1
ATOM 3161 C C . CYS A 1 412 ? 16.828 -22.469 28.438 1 86.25 412 CYS A C 1
ATOM 3163 O O . CYS A 1 412 ? 18.047 -22.453 28.359 1 86.25 412 CYS A O 1
ATOM 3165 N N . PRO A 1 413 ? 16.281 -22.438 29.609 1 84.5 413 PRO A N 1
ATOM 3166 C CA . PRO A 1 413 ? 17.031 -22.422 30.859 1 84.5 413 PRO A CA 1
ATOM 3167 C C . PRO A 1 413 ? 17.844 -23.703 31.078 1 84.5 413 PRO A C 1
ATOM 3169 O O . PRO A 1 413 ? 18.812 -23.703 31.828 1 84.5 413 PRO A O 1
ATOM 3172 N N . GLY A 1 414 ? 17.469 -24.734 30.469 1 82.31 414 GLY A N 1
ATOM 3173 C CA . GLY A 1 414 ? 18.141 -26.016 30.672 1 82.31 414 GLY A CA 1
ATOM 3174 C C . GLY A 1 414 ? 19.438 -26.125 29.875 1 82.31 414 GLY A C 1
ATOM 3175 O O . GLY A 1 414 ? 20.453 -26.578 30.406 1 82.31 414 GLY A O 1
ATOM 3176 N N . CYS A 1 415 ? 19.422 -25.734 28.625 1 86.94 415 CYS A N 1
ATOM 3177 C CA . CYS A 1 415 ? 20.594 -26 27.797 1 86.94 415 CYS A CA 1
ATOM 3178 C C . CYS A 1 415 ? 21.047 -24.734 27.078 1 86.94 415 CYS A C 1
ATOM 3180 O O . CYS A 1 415 ? 22 -24.766 26.297 1 86.94 415 CYS A O 1
ATOM 3182 N N . GLY A 1 416 ? 20.344 -23.641 27.172 1 81.88 416 GLY A N 1
ATOM 3183 C CA . GLY A 1 416 ? 20.75 -22.391 26.547 1 81.88 416 GLY A CA 1
ATOM 3184 C C . GLY A 1 416 ? 20.328 -22.266 25.094 1 81.88 416 GLY A C 1
ATOM 3185 O O . GLY A 1 416 ? 20.781 -21.359 24.391 1 81.88 416 GLY A O 1
ATOM 3186 N N . TYR A 1 417 ? 19.609 -23.219 24.688 1 81.88 417 TYR A N 1
ATOM 3187 C CA . TYR A 1 417 ? 19.125 -23.156 23.312 1 81.88 417 TYR A CA 1
ATOM 3188 C C . TYR A 1 417 ? 18.344 -21.875 23.062 1 81.88 417 TYR A C 1
ATOM 3190 O O . TYR A 1 417 ? 17.469 -21.516 23.859 1 81.88 417 TYR A O 1
ATOM 3198 N N . ASN A 1 418 ? 18.812 -21.078 21.906 1 79.69 418 ASN A N 1
ATOM 3199 C CA . ASN A 1 418 ? 18.156 -19.828 21.531 1 79.69 418 ASN A CA 1
ATOM 3200 C C . ASN A 1 418 ? 17.578 -19.922 20.125 1 79.69 418 ASN A C 1
ATOM 3202 O O . ASN A 1 418 ? 18.312 -19.922 19.141 1 79.69 418 ASN A O 1
ATOM 3206 N N . PRO A 1 419 ? 16.234 -19.953 20.141 1 72.88 419 PRO A N 1
ATOM 3207 C CA . PRO A 1 419 ? 15.586 -20.125 18.844 1 72.88 419 PRO A CA 1
ATOM 3208 C C . PRO A 1 419 ? 15.766 -18.922 17.922 1 72.88 419 PRO A C 1
ATOM 3210 O O . PRO A 1 419 ? 15.539 -19.016 16.719 1 72.88 419 PRO A O 1
ATOM 3213 N N . VAL A 1 420 ? 16.188 -17.75 18.344 1 65.5 420 VAL A N 1
ATOM 3214 C CA . VAL A 1 420 ? 16.328 -16.531 17.547 1 65.5 420 VAL A CA 1
ATOM 3215 C C . VAL A 1 420 ? 17.641 -16.562 16.781 1 65.5 420 VAL A C 1
ATOM 3217 O O . VAL A 1 420 ? 17.797 -15.859 15.773 1 65.5 420 VAL A O 1
ATOM 3220 N N . ASN A 1 421 ? 18.516 -17.391 17.141 1 62.72 421 ASN A N 1
ATOM 3221 C CA . ASN A 1 421 ? 19.812 -17.438 16.484 1 62.72 421 ASN A CA 1
ATOM 3222 C C . ASN A 1 421 ? 19.688 -17.922 15.039 1 62.72 421 ASN A C 1
ATOM 3224 O O . ASN A 1 421 ? 19.047 -18.938 14.773 1 62.72 421 ASN A O 1
ATOM 3228 N N . VAL A 1 422 ? 20.172 -17.062 14.062 1 63.44 422 VAL A N 1
ATOM 3229 C CA . VAL A 1 422 ? 20.094 -17.266 12.617 1 63.44 422 VAL A CA 1
ATOM 3230 C C . VAL A 1 422 ? 21.078 -18.328 12.172 1 63.44 422 VAL A C 1
ATOM 3232 O O . VAL A 1 422 ? 22.266 -18.266 12.5 1 63.44 422 VAL A O 1
ATOM 3235 N N . PRO A 1 423 ? 20.469 -19.391 11.539 1 62.5 423 PRO A N 1
ATOM 3236 C CA . PRO A 1 423 ? 21.406 -20.391 11.008 1 62.5 423 PRO A CA 1
ATOM 3237 C C . PRO A 1 423 ? 22.281 -19.828 9.891 1 62.5 423 PRO A C 1
ATOM 3239 O O . PRO A 1 423 ? 21.906 -18.844 9.234 1 62.5 423 PRO A O 1
ATOM 3242 N N . ASP A 1 424 ? 23.484 -20.266 9.758 1 63.31 424 ASP A N 1
ATOM 3243 C CA . ASP A 1 424 ? 24.406 -19.938 8.672 1 63.31 424 ASP A CA 1
ATOM 3244 C C . ASP A 1 424 ? 23.828 -20.344 7.32 1 63.31 424 ASP A C 1
ATOM 3246 O O . ASP A 1 424 ? 23.281 -21.438 7.168 1 63.31 424 ASP A O 1
ATOM 3250 N N . ARG A 1 425 ? 23.766 -19.562 6.289 1 62.12 425 ARG A N 1
ATOM 3251 C CA . ARG A 1 425 ? 23.281 -19.828 4.941 1 62.12 425 ARG A CA 1
ATOM 3252 C C . ARG A 1 425 ? 24 -21.031 4.336 1 62.12 425 ARG A C 1
ATOM 3254 O O . ARG A 1 425 ? 23.453 -21.734 3.492 1 62.12 425 ARG A O 1
ATOM 3261 N N . SER A 1 426 ? 25.188 -21.141 4.723 1 63.81 426 SER A N 1
ATOM 3262 C CA . SER A 1 426 ? 25.969 -22.281 4.223 1 63.81 426 SER A CA 1
ATOM 3263 C C . SER A 1 426 ? 25.312 -23.609 4.586 1 63.81 426 SER A C 1
ATOM 3265 O O . SER A 1 426 ? 25.406 -24.578 3.832 1 63.81 426 SER A O 1
ATOM 3267 N N . SER A 1 427 ? 24.594 -23.531 5.543 1 63.53 427 SER A N 1
ATOM 3268 C CA . SER A 1 427 ? 23.938 -24.75 6 1 63.53 427 SER A CA 1
ATOM 3269 C C . SER A 1 427 ? 22.688 -25.047 5.184 1 63.53 427 SER A C 1
ATOM 3271 O O . SER A 1 427 ? 22.219 -26.188 5.133 1 63.53 427 SER A O 1
ATOM 3273 N N . MET A 1 428 ? 22.297 -24.125 4.441 1 75.75 428 MET A N 1
ATOM 3274 C CA . MET A 1 428 ? 21.047 -24.328 3.727 1 75.75 428 MET A CA 1
ATOM 3275 C C . MET A 1 428 ? 21.297 -24.938 2.354 1 75.75 428 MET A C 1
ATOM 3277 O O . MET A 1 428 ? 20.547 -25.812 1.915 1 75.75 428 MET A O 1
ATOM 3281 N N . TYR A 1 429 ? 22.359 -24.578 1.662 1 85.31 429 TYR A N 1
ATOM 3282 C CA . TYR A 1 429 ? 22.562 -25.031 0.288 1 85.31 429 TYR A CA 1
ATOM 3283 C C . TYR A 1 429 ? 23.938 -25.641 0.106 1 85.31 429 TYR A C 1
ATOM 3285 O O . TYR A 1 429 ? 24.312 -26.031 -1.001 1 85.31 429 TYR A O 1
ATOM 3293 N N . GLY A 1 430 ? 24.672 -25.844 1.179 1 81.81 430 GLY A N 1
ATOM 3294 C CA . GLY A 1 430 ? 26.047 -26.297 1.12 1 81.81 430 GLY A CA 1
ATOM 3295 C C . GLY A 1 430 ? 26.172 -27.766 0.752 1 81.81 430 GLY A C 1
ATOM 3296 O O . GLY A 1 430 ? 27.266 -28.234 0.388 1 81.81 430 GLY A O 1
ATOM 3297 N N . ASP A 1 431 ? 25.047 -28.438 0.72 1 85.5 431 ASP A N 1
ATOM 3298 C CA . ASP A 1 431 ? 25.078 -29.875 0.413 1 85.5 431 ASP A CA 1
ATOM 3299 C C . ASP A 1 431 ? 25.297 -30.109 -1.08 1 85.5 431 ASP A C 1
ATOM 3301 O O . ASP A 1 431 ? 25.656 -31.203 -1.493 1 85.5 431 ASP A O 1
ATOM 3305 N N . VAL A 1 432 ? 25.109 -29.109 -1.868 1 94.06 432 VAL A N 1
ATOM 3306 C CA . VAL A 1 432 ? 25.266 -29.188 -3.316 1 94.06 432 VAL A CA 1
ATOM 3307 C C . VAL A 1 432 ? 26.547 -28.469 -3.732 1 94.06 432 VAL A C 1
ATOM 3309 O O . VAL A 1 432 ? 26.781 -27.328 -3.318 1 94.06 432 VAL A O 1
ATOM 3312 N N . PRO A 1 433 ? 27.375 -29.109 -4.484 1 93.44 433 PRO A N 1
ATOM 3313 C CA . PRO A 1 433 ? 28.594 -28.453 -4.938 1 93.44 433 PRO A CA 1
ATOM 3314 C C . PRO A 1 433 ? 28.312 -27.234 -5.816 1 93.44 433 PRO A C 1
ATOM 3316 O O . PRO A 1 433 ? 27.406 -27.25 -6.637 1 93.44 433 PRO A O 1
ATOM 3319 N N . SER A 1 434 ? 29.203 -26.219 -5.66 1 93.94 434 SER A N 1
ATOM 3320 C CA . SER A 1 434 ? 29.031 -25 -6.449 1 93.94 434 SER A CA 1
ATOM 3321 C C . SER A 1 434 ? 29.703 -25.141 -7.816 1 93.94 434 SER A C 1
ATOM 3323 O O . SER A 1 434 ? 30.797 -25.703 -7.93 1 93.94 434 SER A O 1
ATOM 3325 N N . CYS A 1 435 ? 29 -24.641 -8.82 1 94.31 435 CYS A N 1
ATOM 3326 C CA . CYS A 1 435 ? 29.562 -24.641 -10.164 1 94.31 435 CYS A CA 1
ATOM 3327 C C . CYS A 1 435 ? 29.656 -23.219 -10.703 1 94.31 435 CYS A C 1
ATOM 3329 O O . CYS A 1 435 ? 29.703 -23.016 -11.922 1 94.31 435 CYS A O 1
ATOM 3331 N N . HIS A 1 436 ? 29.672 -22.297 -9.766 1 92.31 436 HIS A N 1
ATOM 3332 C CA . HIS A 1 436 ? 29.844 -20.906 -10.188 1 92.31 436 HIS A CA 1
ATOM 3333 C C . HIS A 1 436 ? 31.25 -20.672 -10.727 1 92.31 436 HIS A C 1
ATOM 3335 O O . HIS A 1 436 ? 32.219 -21.266 -10.25 1 92.31 436 HIS A O 1
ATOM 3341 N N . SER A 1 437 ? 31.25 -19.766 -11.695 1 85.5 437 SER A N 1
ATOM 3342 C CA . SER A 1 437 ? 32.562 -19.344 -12.164 1 85.5 437 SER A CA 1
ATOM 3343 C C . SER A 1 437 ? 33.312 -18.531 -11.102 1 85.5 437 SER A C 1
ATOM 3345 O O . SER A 1 437 ? 32.688 -18 -10.18 1 85.5 437 SER A O 1
ATOM 3347 N N . LYS A 1 438 ? 34.625 -18.547 -11.258 1 80.88 438 LYS A N 1
ATOM 3348 C CA . LYS A 1 438 ? 35.438 -17.797 -10.312 1 80.88 438 LYS A CA 1
ATOM 3349 C C . LYS A 1 438 ? 35.188 -16.297 -10.43 1 80.88 438 LYS A C 1
ATOM 3351 O O . LYS A 1 438 ? 35.188 -15.578 -9.43 1 80.88 438 LYS A O 1
ATOM 3356 N N . GLU A 1 439 ? 34.938 -15.969 -11.688 1 81.69 439 GLU A N 1
ATOM 3357 C CA . GLU A 1 439 ? 34.688 -14.547 -11.898 1 81.69 439 GLU A CA 1
ATOM 3358 C C . GLU A 1 439 ? 33.219 -14.219 -11.773 1 81.69 439 GLU A C 1
ATOM 3360 O O . GLU A 1 439 ? 32.375 -15 -12.195 1 81.69 439 GLU A O 1
ATOM 3365 N N . LYS A 1 440 ? 32.969 -13.086 -11.211 1 88.12 440 LYS A N 1
ATOM 3366 C CA . LYS A 1 440 ? 31.578 -12.602 -11.094 1 88.12 440 LYS A CA 1
ATOM 3367 C C . LYS A 1 440 ? 31.016 -12.211 -12.461 1 88.12 440 LYS A C 1
ATOM 3369 O O . LYS A 1 440 ? 31.688 -11.547 -13.25 1 88.12 440 LYS A O 1
ATOM 3374 N N . PRO A 1 441 ? 29.812 -12.625 -12.758 1 92.62 441 PRO A N 1
ATOM 3375 C CA . PRO A 1 441 ? 29.203 -12.234 -14.039 1 92.62 441 PRO A CA 1
ATOM 3376 C C . PRO A 1 441 ? 28.938 -10.734 -14.125 1 92.62 441 PRO A C 1
ATOM 3378 O O . PRO A 1 441 ? 28.578 -10.109 -13.125 1 92.62 441 PRO A O 1
ATOM 3381 N N . ALA A 1 442 ? 29.094 -10.211 -15.328 1 92.81 442 ALA A N 1
ATOM 3382 C CA . ALA A 1 442 ? 28.766 -8.805 -15.57 1 92.81 442 ALA A CA 1
ATOM 3383 C C . ALA A 1 442 ? 27.297 -8.648 -15.984 1 92.81 442 ALA A C 1
ATOM 3385 O O . ALA A 1 442 ? 26.797 -9.414 -16.797 1 92.81 442 ALA A O 1
ATOM 3386 N N . VAL A 1 443 ? 26.656 -7.77 -15.312 1 93.56 443 VAL A N 1
ATOM 3387 C CA . VAL A 1 443 ? 25.25 -7.52 -15.609 1 93.56 443 VAL A CA 1
ATOM 3388 C C . VAL A 1 443 ? 25.078 -6.098 -16.141 1 93.56 443 VAL A C 1
ATOM 3390 O O . VAL A 1 443 ? 25.547 -5.137 -15.516 1 93.56 443 VAL A O 1
ATOM 3393 N N . LYS A 1 444 ? 24.422 -5.926 -17.328 1 93.5 444 LYS A N 1
ATOM 3394 C CA . LYS A 1 444 ? 24.125 -4.621 -17.922 1 93.5 444 LYS A CA 1
ATOM 3395 C C . LYS A 1 444 ? 22.656 -4.492 -18.281 1 93.5 444 LYS A C 1
ATOM 3397 O O . LYS A 1 444 ? 22.031 -5.457 -18.734 1 93.5 444 LYS A O 1
ATOM 3402 N N . MET A 1 445 ? 22.234 -3.311 -18.109 1 94.25 445 MET A N 1
ATOM 3403 C CA . MET A 1 445 ? 20.875 -3.021 -18.531 1 94.25 445 MET A CA 1
ATOM 3404 C C . MET A 1 445 ? 20.812 -2.734 -20.031 1 94.25 445 MET A C 1
ATOM 3406 O O . MET A 1 445 ? 21.719 -2.104 -20.578 1 94.25 445 MET A O 1
ATOM 3410 N N . GLY A 1 446 ? 19.719 -3.25 -20.672 1 95.44 446 GLY A N 1
ATOM 3411 C CA . GLY A 1 446 ? 19.453 -2.887 -22.047 1 95.44 446 GLY A CA 1
ATOM 3412 C C . GLY A 1 446 ? 18.5 -1.712 -22.188 1 95.44 446 GLY A C 1
ATOM 3413 O O . GLY A 1 446 ? 18.141 -1.086 -21.188 1 95.44 446 GLY A O 1
ATOM 3414 N N . GLU A 1 447 ? 18.188 -1.373 -23.422 1 95.44 447 GLU A N 1
ATOM 3415 C CA . GLU A 1 447 ? 17.219 -0.317 -23.688 1 95.44 447 GLU A CA 1
ATOM 3416 C C . GLU A 1 447 ? 15.797 -0.795 -23.406 1 95.44 447 GLU A C 1
ATOM 3418 O O . GLU A 1 447 ? 15.445 -1.931 -23.734 1 95.44 447 GLU A O 1
ATOM 3423 N N . ILE A 1 448 ? 15.102 0.108 -22.844 1 95.06 448 ILE A N 1
ATOM 3424 C CA . ILE A 1 448 ? 13.711 -0.201 -22.547 1 95.06 448 ILE A CA 1
ATOM 3425 C C . ILE A 1 448 ? 12.93 -0.373 -23.859 1 95.06 448 ILE A C 1
ATOM 3427 O O . ILE A 1 448 ? 13.125 0.389 -24.812 1 95.06 448 ILE A O 1
ATOM 3431 N N . ILE A 1 449 ? 12.117 -1.416 -23.891 1 96 449 ILE A N 1
ATOM 3432 C CA . ILE A 1 449 ? 11.195 -1.61 -25.016 1 96 449 ILE A CA 1
ATOM 3433 C C . ILE A 1 449 ? 9.789 -1.184 -24.609 1 96 449 ILE A C 1
ATOM 3435 O O . ILE A 1 449 ? 9.18 -1.796 -23.734 1 96 449 ILE A O 1
ATOM 3439 N N . PRO A 1 450 ? 9.273 -0.152 -25.172 1 92.5 450 PRO A N 1
ATOM 3440 C CA . PRO A 1 450 ? 7.973 0.37 -24.766 1 92.5 450 PRO A CA 1
ATOM 3441 C C . PRO A 1 450 ? 6.809 -0.489 -25.25 1 92.5 450 PRO A C 1
ATOM 3443 O O . PRO A 1 450 ? 5.844 0.034 -25.812 1 92.5 450 PRO A O 1
ATOM 3446 N N . ILE A 1 451 ? 6.867 -1.752 -25.094 1 91.81 451 ILE A N 1
ATOM 3447 C CA . ILE A 1 451 ? 5.859 -2.713 -25.531 1 91.81 451 ILE A CA 1
ATOM 3448 C C . ILE A 1 451 ? 5.586 -3.721 -24.422 1 91.81 451 ILE A C 1
ATOM 3450 O O . ILE A 1 451 ? 6.512 -4.176 -23.75 1 91.81 451 ILE A O 1
ATOM 3454 N N . ASN A 1 452 ? 4.336 -3.951 -24.156 1 85.56 452 ASN A N 1
ATOM 3455 C CA . ASN A 1 452 ? 3.938 -5.066 -23.312 1 85.56 452 ASN A CA 1
ATOM 3456 C C . ASN A 1 452 ? 3.914 -6.383 -24.078 1 85.56 452 ASN A C 1
ATOM 3458 O O . ASN A 1 452 ? 3.146 -6.535 -25.031 1 85.56 452 ASN A O 1
ATOM 3462 N N . PRO A 1 453 ? 4.77 -7.297 -23.75 1 88.38 453 PRO A N 1
ATOM 3463 C CA . PRO A 1 453 ? 4.836 -8.555 -24.5 1 88.38 453 PRO A CA 1
ATOM 3464 C C . PRO A 1 453 ? 3.68 -9.5 -24.156 1 88.38 453 PRO A C 1
ATOM 3466 O O . PRO A 1 453 ? 3.889 -10.539 -23.531 1 88.38 453 PRO A O 1
ATOM 3469 N N . ASN A 1 454 ? 2.5 -9.188 -24.734 1 77.38 454 ASN A N 1
ATOM 3470 C CA . ASN A 1 454 ? 1.32 -9.945 -24.328 1 77.38 454 ASN A CA 1
ATOM 3471 C C . ASN A 1 454 ? 0.613 -10.562 -25.531 1 77.38 454 ASN A C 1
ATOM 3473 O O . ASN A 1 454 ? -0.454 -11.156 -25.391 1 77.38 454 ASN A O 1
ATOM 3477 N N . SER A 1 455 ? 1.148 -10.383 -26.781 1 79.56 455 SER A N 1
ATOM 3478 C CA . SER A 1 455 ? 0.583 -10.961 -28 1 79.56 455 SER A CA 1
ATOM 3479 C C . SER A 1 455 ? 1.679 -11.461 -28.938 1 79.56 455 SER A C 1
ATOM 3481 O O . SER A 1 455 ? 2.855 -11.133 -28.75 1 79.56 455 SER A O 1
ATOM 3483 N N . LYS A 1 456 ? 1.286 -12.227 -29.906 1 83.25 456 LYS A N 1
ATOM 3484 C CA . LYS A 1 456 ? 2.258 -12.734 -30.875 1 83.25 456 LYS A CA 1
ATOM 3485 C C . LYS A 1 456 ? 2.973 -11.586 -31.578 1 83.25 456 LYS A C 1
ATOM 3487 O O . LYS A 1 456 ? 4.191 -11.625 -31.766 1 83.25 456 LYS A O 1
ATOM 3492 N N . ALA A 1 457 ? 2.15 -10.609 -31.906 1 83 457 ALA A N 1
ATOM 3493 C CA . ALA A 1 457 ? 2.713 -9.469 -32.625 1 83 457 ALA A CA 1
ATOM 3494 C C . ALA A 1 457 ? 3.693 -8.695 -31.75 1 83 457 ALA A C 1
ATOM 3496 O O . ALA A 1 457 ? 4.777 -8.312 -32.219 1 83 457 ALA A O 1
ATOM 3497 N N . THR A 1 458 ? 3.332 -8.484 -30.531 1 89.81 458 THR A N 1
ATOM 3498 C CA . THR A 1 458 ? 4.168 -7.684 -29.641 1 89.81 458 THR A CA 1
ATOM 3499 C C . THR A 1 458 ? 5.414 -8.461 -29.219 1 89.81 458 THR A C 1
ATOM 3501 O O . THR A 1 458 ? 6.492 -7.883 -29.078 1 89.81 458 THR A O 1
ATOM 3504 N N . ILE A 1 459 ? 5.312 -9.711 -29.047 1 93.25 459 ILE A N 1
ATOM 3505 C CA . ILE A 1 459 ? 6.469 -10.531 -28.688 1 93.25 459 ILE A CA 1
ATOM 3506 C C . ILE A 1 459 ? 7.449 -10.586 -29.844 1 93.25 459 ILE A C 1
ATOM 3508 O O . ILE A 1 459 ? 8.664 -10.57 -29.641 1 93.25 459 ILE A O 1
ATOM 3512 N N . LYS A 1 460 ? 6.84 -10.719 -31.062 1 93.19 460 LYS A N 1
ATOM 3513 C CA . LYS A 1 460 ? 7.703 -10.68 -32.25 1 93.19 460 LYS A CA 1
ATOM 3514 C C . LYS A 1 460 ? 8.531 -9.398 -32.281 1 93.19 460 LYS A C 1
ATOM 3516 O O . LYS A 1 460 ? 9.742 -9.445 -32.5 1 93.19 460 LYS A O 1
ATOM 3521 N N . GLU A 1 461 ? 7.84 -8.352 -31.953 1 94.38 461 GLU A N 1
ATOM 3522 C CA . GLU A 1 461 ? 8.531 -7.066 -31.938 1 94.38 461 GLU A CA 1
ATOM 3523 C C . GLU A 1 461 ? 9.594 -7.02 -30.844 1 94.38 461 GLU A C 1
ATOM 3525 O O . GLU A 1 461 ? 10.688 -6.492 -31.047 1 94.38 461 GLU A O 1
ATOM 3530 N N . VAL A 1 462 ? 9.297 -7.508 -29.703 1 96.62 462 VAL A N 1
ATOM 3531 C CA . VAL A 1 462 ? 10.234 -7.531 -28.594 1 96.62 462 VAL A CA 1
ATOM 3532 C C . VAL A 1 462 ? 11.445 -8.383 -28.953 1 96.62 462 VAL A C 1
ATOM 3534 O O . VAL A 1 462 ? 12.594 -7.98 -28.719 1 96.62 462 VAL A O 1
ATOM 3537 N N . LEU A 1 463 ? 11.234 -9.539 -29.578 1 97.12 463 LEU A N 1
ATOM 3538 C CA . LEU A 1 463 ? 12.328 -10.438 -29.938 1 97.12 463 LEU A CA 1
ATOM 3539 C C . LEU A 1 463 ? 13.234 -9.797 -30.984 1 97.12 463 LEU A C 1
ATOM 3541 O O . LEU A 1 463 ? 14.453 -9.938 -30.922 1 97.12 463 LEU A O 1
ATOM 3545 N N . LEU A 1 464 ? 12.602 -9.125 -31.938 1 95.81 464 LEU A N 1
ATOM 3546 C CA . LEU A 1 464 ? 13.391 -8.445 -32.969 1 95.81 464 LEU A CA 1
ATOM 3547 C C . LEU A 1 464 ? 14.25 -7.348 -32.344 1 95.81 464 LEU A C 1
ATOM 3549 O O . LEU A 1 464 ? 15.414 -7.184 -32.688 1 95.81 464 LEU A O 1
ATOM 3553 N N . ASN A 1 465 ? 13.648 -6.652 -31.422 1 96.75 465 ASN A N 1
ATOM 3554 C CA . ASN A 1 465 ? 14.383 -5.609 -30.719 1 96.75 465 ASN A CA 1
ATOM 3555 C C . ASN A 1 465 ? 15.531 -6.184 -29.906 1 96.75 465 ASN A C 1
ATOM 3557 O O . ASN A 1 465 ? 16.625 -5.605 -29.859 1 96.75 465 ASN A O 1
ATOM 3561 N N . LEU A 1 466 ? 15.344 -7.328 -29.234 1 97.69 466 LEU A N 1
ATOM 3562 C CA . LEU A 1 466 ? 16.391 -7.969 -28.438 1 97.69 466 LEU A CA 1
ATOM 3563 C C . LEU A 1 466 ? 17.562 -8.398 -29.312 1 97.69 466 LEU A C 1
ATOM 3565 O O . LEU A 1 466 ? 18.719 -8.242 -28.922 1 97.69 466 LEU A O 1
ATOM 3569 N N . LYS A 1 467 ? 17.234 -8.914 -30.5 1 96.69 467 LYS A N 1
ATOM 3570 C CA . LYS A 1 467 ? 18.281 -9.297 -31.438 1 96.69 467 LYS A CA 1
ATOM 3571 C C . LYS A 1 467 ? 19.125 -8.094 -31.844 1 96.69 467 LYS A C 1
ATOM 3573 O O . LYS A 1 467 ? 20.359 -8.18 -31.859 1 96.69 467 LYS A O 1
ATOM 3578 N N . GLN A 1 468 ? 18.406 -7.066 -32.094 1 96.06 468 GLN A N 1
ATOM 3579 C CA . GLN A 1 468 ? 19.109 -5.848 -32.5 1 96.06 468 GLN A CA 1
ATOM 3580 C C . GLN A 1 468 ? 20 -5.328 -31.375 1 96.06 468 GLN A C 1
ATOM 3582 O O . GLN A 1 468 ? 21.172 -5.008 -31.609 1 96.06 468 GLN A O 1
ATOM 3587 N N . GLN A 1 469 ? 19.5 -5.289 -30.172 1 96.81 469 GLN A N 1
ATOM 3588 C CA . GLN A 1 469 ? 20.266 -4.77 -29.047 1 96.81 469 GLN A CA 1
ATOM 3589 C C . GLN A 1 469 ? 21.453 -5.664 -28.734 1 96.81 469 GLN A C 1
ATOM 3591 O O . GLN A 1 469 ? 22.5 -5.18 -28.297 1 96.81 469 GLN A O 1
ATOM 3596 N N . ALA A 1 470 ? 21.25 -6.98 -28.906 1 97.25 470 ALA A N 1
ATOM 3597 C CA . ALA A 1 470 ? 22.297 -7.934 -28.562 1 97.25 470 ALA A CA 1
ATOM 3598 C C . ALA A 1 470 ? 23.344 -8.031 -29.688 1 97.25 470 ALA A C 1
ATOM 3600 O O . ALA A 1 470 ? 24.391 -8.648 -29.5 1 97.25 470 ALA A O 1
ATOM 3601 N N . GLY A 1 471 ? 23.078 -7.457 -30.844 1 95.31 471 GLY A N 1
ATOM 3602 C CA . GLY A 1 471 ? 24.016 -7.43 -31.953 1 95.31 471 GLY A CA 1
ATOM 3603 C C . GLY A 1 471 ? 23.984 -8.68 -32.812 1 95.31 471 GLY A C 1
ATOM 3604 O O . GLY A 1 471 ? 25.016 -9.156 -33.281 1 95.31 471 GLY A O 1
ATOM 3605 N N . VAL A 1 472 ? 22.844 -9.305 -32.906 1 96.12 472 VAL A N 1
ATOM 3606 C CA . VAL A 1 472 ? 22.719 -10.461 -33.781 1 96.12 472 VAL A CA 1
ATOM 3607 C C . VAL A 1 472 ? 22.812 -10.008 -35.219 1 96.12 472 VAL A C 1
ATOM 3609 O O . VAL A 1 472 ? 22.062 -9.133 -35.656 1 96.12 472 VAL A O 1
ATOM 3612 N N . GLY A 1 473 ? 23.625 -10.602 -36.062 1 91.69 473 GLY A N 1
ATOM 3613 C CA . GLY A 1 473 ? 23.891 -10.195 -37.438 1 91.69 473 GLY A CA 1
ATOM 3614 C C . GLY A 1 473 ? 25.156 -9.367 -37.562 1 91.69 473 GLY A C 1
ATOM 3615 O O . GLY A 1 473 ? 25.703 -9.25 -38.656 1 91.69 473 GLY A O 1
ATOM 3616 N N . THR A 1 474 ? 25.594 -8.789 -36.406 1 92.88 474 THR A N 1
ATOM 3617 C CA . THR A 1 474 ? 26.812 -7.984 -36.438 1 92.88 474 THR A CA 1
ATOM 3618 C C . THR A 1 474 ? 27.875 -8.594 -35.5 1 92.88 474 THR A C 1
ATOM 3620 O O . THR A 1 474 ? 28.844 -9.195 -36 1 92.88 474 THR A O 1
ATOM 3623 N N . ASP A 1 475 ? 27.547 -8.648 -34.188 1 91.81 475 ASP A N 1
ATOM 3624 C CA . ASP A 1 475 ? 28.5 -9.109 -33.188 1 91.81 475 ASP A CA 1
ATOM 3625 C C . ASP A 1 475 ? 28.344 -10.602 -32.906 1 91.81 475 ASP A C 1
ATOM 3627 O O . ASP A 1 475 ? 29.281 -11.273 -32.469 1 91.81 475 ASP A O 1
ATOM 3631 N N . ARG A 1 476 ? 27.188 -11.078 -33.156 1 96 476 ARG A N 1
ATOM 3632 C CA . ARG A 1 476 ? 26.828 -12.453 -32.844 1 96 476 ARG A CA 1
ATOM 3633 C C . ARG A 1 476 ? 25.922 -13.031 -33.938 1 96 476 ARG A C 1
ATOM 3635 O O . ARG A 1 476 ? 25.312 -12.289 -34.719 1 96 476 ARG A O 1
ATOM 3642 N N . SER A 1 477 ? 25.844 -14.359 -33.969 1 96.06 477 SER A N 1
ATOM 3643 C CA . SER A 1 477 ? 24.984 -15.023 -34.969 1 96.06 477 SER A CA 1
ATOM 3644 C C . SER A 1 477 ? 23.688 -15.5 -34.312 1 96.06 477 SER A C 1
ATOM 3646 O O . SER A 1 477 ? 22.688 -15.703 -35.031 1 96.06 477 SER A O 1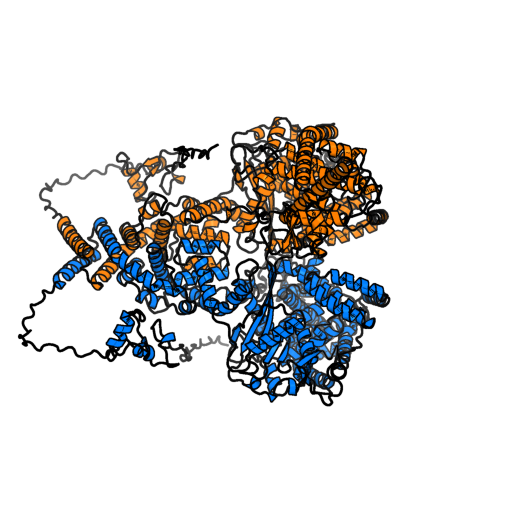
ATOM 3648 N N . TRP A 1 478 ? 23.703 -15.797 -33.094 1 97.19 478 TRP A N 1
ATOM 3649 C CA . TRP A 1 478 ? 22.531 -16.234 -32.344 1 97.19 478 TRP A CA 1
ATOM 3650 C C . TRP A 1 478 ? 22.625 -15.805 -30.875 1 97.19 478 TRP A C 1
ATOM 3652 O O . TRP A 1 478 ? 23.688 -15.336 -30.438 1 97.19 478 TRP A O 1
ATOM 3662 N N . ILE A 1 479 ? 21.547 -15.82 -30.172 1 97.19 479 ILE A N 1
ATOM 3663 C CA . ILE A 1 479 ? 21.578 -15.414 -28.766 1 97.19 479 ILE A CA 1
ATOM 3664 C C . ILE A 1 479 ? 20.641 -16.312 -27.953 1 97.19 479 ILE A C 1
ATOM 3666 O O . ILE A 1 479 ? 19.766 -16.969 -28.516 1 97.19 479 ILE A O 1
ATOM 3670 N N . ARG A 1 480 ? 20.859 -16.391 -26.641 1 97.44 480 ARG A N 1
ATOM 3671 C CA . ARG A 1 480 ? 19.969 -17.016 -25.688 1 97.44 480 ARG A CA 1
ATOM 3672 C C . ARG A 1 480 ? 19.094 -15.992 -24.969 1 97.44 480 ARG A C 1
ATOM 3674 O O . ARG A 1 480 ? 19.609 -15 -24.438 1 97.44 480 ARG A O 1
ATOM 3681 N N . VAL A 1 481 ? 17.797 -16.203 -25.016 1 97.62 481 VAL A N 1
ATOM 3682 C CA . VAL A 1 481 ? 16.844 -15.234 -24.469 1 97.62 481 VAL A CA 1
ATOM 3683 C C . VAL A 1 481 ? 15.984 -15.906 -23.406 1 97.62 481 VAL A C 1
ATOM 3685 O O . VAL A 1 481 ? 15.43 -16.984 -23.625 1 97.62 481 VAL A O 1
ATOM 3688 N N . GLY A 1 482 ? 15.961 -15.266 -22.219 1 96.38 482 GLY A N 1
ATOM 3689 C CA . GLY A 1 482 ? 15.109 -15.758 -21.141 1 96.38 482 GLY A CA 1
ATOM 3690 C C . GLY A 1 482 ? 13.82 -14.977 -20.984 1 96.38 482 GLY A C 1
ATOM 3691 O O . GLY A 1 482 ? 13.82 -13.75 -21 1 96.38 482 GLY A O 1
ATOM 3692 N N . PHE A 1 483 ? 12.625 -15.727 -20.969 1 92.75 483 PHE A N 1
ATOM 3693 C CA . PHE A 1 483 ? 11.297 -15.203 -20.688 1 92.75 483 PHE A CA 1
ATOM 3694 C C . PHE A 1 483 ? 10.609 -16.016 -19.609 1 92.75 483 PHE A C 1
ATOM 3696 O O . PHE A 1 483 ? 10.945 -17.188 -19.391 1 92.75 483 PHE A O 1
ATOM 3703 N N . ASP A 1 484 ? 9.625 -15.297 -19.016 1 86.69 484 ASP A N 1
ATOM 3704 C CA . ASP A 1 484 ? 8.852 -16.016 -18 1 86.69 484 ASP A CA 1
ATOM 3705 C C . ASP A 1 484 ? 7.418 -16.25 -18.484 1 86.69 484 ASP A C 1
ATOM 3707 O O . ASP A 1 484 ? 6.867 -15.445 -19.234 1 86.69 484 ASP A O 1
ATOM 3711 N N . GLY A 1 485 ? 6.891 -17.391 -18.234 1 82.31 485 GLY A N 1
ATOM 3712 C CA . GLY A 1 485 ? 5.465 -17.656 -18.297 1 82.31 485 GLY A CA 1
ATOM 3713 C C . GLY A 1 485 ? 4.891 -17.531 -19.703 1 82.31 485 GLY A C 1
ATOM 3714 O O . GLY A 1 485 ? 5.367 -18.188 -20.625 1 82.31 485 GLY A O 1
ATOM 3715 N N . VAL A 1 486 ? 4.012 -16.609 -19.891 1 78.88 486 VAL A N 1
ATOM 3716 C CA . VAL A 1 486 ? 3.213 -16.453 -21.094 1 78.88 486 VAL A CA 1
ATOM 3717 C C . VAL A 1 486 ? 4.086 -15.93 -22.234 1 78.88 486 VAL A C 1
ATOM 3719 O O . VAL A 1 486 ? 4.062 -16.469 -23.344 1 78.88 486 VAL A O 1
ATOM 3722 N N . PRO A 1 487 ? 4.934 -15 -21.906 1 89.06 487 PRO A N 1
ATOM 3723 C CA . PRO A 1 487 ? 5.797 -14.531 -22.984 1 89.06 487 PRO A CA 1
ATOM 3724 C C . PRO A 1 487 ? 6.688 -15.641 -23.547 1 89.06 487 PRO A C 1
ATOM 3726 O O . PRO A 1 487 ? 6.918 -15.688 -24.766 1 89.06 487 PRO A O 1
ATOM 3729 N N . TYR A 1 488 ? 7.145 -16.5 -22.688 1 92.81 488 TYR A N 1
ATOM 3730 C CA . TYR A 1 488 ? 7.945 -17.625 -23.156 1 92.81 488 TYR A CA 1
ATOM 3731 C C . TYR A 1 488 ? 7.137 -18.516 -24.109 1 92.81 488 TYR A C 1
ATOM 3733 O O . TYR A 1 488 ? 7.625 -18.906 -25.156 1 92.81 488 TYR A O 1
ATOM 3741 N N . ARG A 1 489 ? 5.93 -18.828 -23.719 1 87.62 489 ARG A N 1
ATOM 3742 C CA . ARG A 1 489 ? 5.074 -19.703 -24.516 1 87.62 489 ARG A CA 1
ATOM 3743 C C . ARG A 1 489 ? 4.789 -19.109 -25.891 1 87.62 489 ARG A C 1
ATOM 3745 O O . ARG A 1 489 ? 4.91 -19.797 -26.906 1 87.62 489 ARG A O 1
ATOM 3752 N N . ILE A 1 490 ? 4.492 -17.906 -25.922 1 87.12 490 ILE A N 1
ATOM 3753 C CA . ILE A 1 490 ? 4.164 -17.25 -27.172 1 87.12 490 ILE A CA 1
ATOM 3754 C C . ILE A 1 490 ? 5.41 -17.156 -28.047 1 87.12 490 ILE A C 1
ATOM 3756 O O . ILE A 1 490 ? 5.344 -17.391 -29.266 1 87.12 490 ILE A O 1
ATOM 3760 N N . ALA A 1 491 ? 6.5 -16.859 -27.422 1 93.12 491 ALA A N 1
ATOM 3761 C CA . ALA A 1 491 ? 7.758 -16.781 -28.156 1 93.12 491 ALA A CA 1
ATOM 3762 C C . ALA A 1 491 ? 8.102 -18.125 -28.781 1 93.12 491 ALA A C 1
ATOM 3764 O O . ALA A 1 491 ? 8.539 -18.188 -29.938 1 93.12 491 ALA A O 1
ATOM 3765 N N . ASN A 1 492 ? 7.891 -19.141 -28 1 91.5 492 ASN A N 1
ATOM 3766 C CA . ASN A 1 492 ? 8.18 -20.484 -28.5 1 91.5 492 ASN A CA 1
ATOM 3767 C C . ASN A 1 492 ? 7.293 -20.828 -29.688 1 91.5 492 ASN A C 1
ATOM 3769 O O . ASN A 1 492 ? 7.766 -21.391 -30.672 1 91.5 492 ASN A O 1
ATOM 3773 N N . LEU A 1 493 ? 6.059 -20.547 -29.656 1 87.31 493 LEU A N 1
ATOM 3774 C CA . LEU A 1 493 ? 5.121 -20.797 -30.75 1 87.31 493 LEU A CA 1
ATOM 3775 C C . LEU A 1 493 ? 5.484 -19.984 -31.984 1 87.31 493 LEU A C 1
ATOM 3777 O O . LEU A 1 493 ? 5.391 -20.484 -33.094 1 87.31 493 LEU A O 1
ATOM 3781 N N . LEU A 1 494 ? 5.867 -18.844 -31.734 1 90.31 494 LEU A N 1
ATOM 3782 C CA . LEU A 1 494 ? 6.266 -17.953 -32.812 1 90.31 494 LEU A CA 1
ATOM 3783 C C . LEU A 1 494 ? 7.48 -18.516 -33.562 1 90.31 494 LEU A C 1
ATOM 3785 O O . LEU A 1 494 ? 7.496 -18.578 -34.781 1 90.31 494 LEU A O 1
ATOM 3789 N N . ILE A 1 495 ? 8.445 -18.938 -32.812 1 91.69 495 ILE A N 1
ATOM 3790 C CA . ILE A 1 495 ? 9.688 -19.438 -33.375 1 91.69 495 ILE A CA 1
ATOM 3791 C C . ILE A 1 495 ? 9.422 -20.766 -34.094 1 91.69 495 ILE A C 1
ATOM 3793 O O . ILE A 1 495 ? 9.969 -21.016 -35.188 1 91.69 495 ILE A O 1
ATOM 3797 N N . LYS A 1 496 ? 8.57 -21.5 -33.594 1 87.25 496 LYS A N 1
ATOM 3798 C CA . LYS A 1 496 ? 8.297 -22.828 -34.156 1 87.25 496 LYS A CA 1
ATOM 3799 C C . LYS A 1 496 ? 7.41 -22.75 -35.375 1 87.25 496 LYS A C 1
ATOM 3801 O O . LYS A 1 496 ? 7.551 -23.547 -36.312 1 87.25 496 LYS A O 1
ATOM 3806 N N . ASN A 1 497 ? 6.516 -21.797 -35.406 1 85.75 497 ASN A N 1
ATOM 3807 C CA . ASN A 1 497 ? 5.426 -21.891 -36.344 1 85.75 497 ASN A CA 1
ATOM 3808 C C . ASN A 1 497 ? 5.523 -20.812 -37.406 1 85.75 497 ASN A C 1
ATOM 3810 O O . ASN A 1 497 ? 4.844 -20.875 -38.438 1 85.75 497 ASN A O 1
ATOM 3814 N N . THR A 1 498 ? 6.312 -19.891 -37.219 1 88.56 498 THR A N 1
ATOM 3815 C CA . THR A 1 498 ? 6.316 -18.781 -38.156 1 88.56 498 THR A CA 1
ATOM 3816 C C . THR A 1 498 ? 7.43 -18.953 -39.188 1 88.56 498 THR A C 1
ATOM 3818 O O . THR A 1 498 ? 8.594 -19.125 -38.812 1 88.56 498 THR A O 1
ATOM 3821 N N . ILE A 1 499 ? 6.984 -18.969 -40.438 1 89.25 499 ILE A N 1
ATOM 3822 C CA . ILE A 1 499 ? 7.934 -19.078 -41.531 1 89.25 499 ILE A CA 1
ATOM 3823 C C . ILE A 1 499 ? 7.777 -17.859 -42.469 1 89.25 499 ILE A C 1
ATOM 3825 O O . ILE A 1 499 ? 6.734 -17.203 -42.469 1 89.25 499 ILE A O 1
ATOM 3829 N N . MET A 1 500 ? 8.875 -17.516 -43.094 1 87.75 500 MET A N 1
ATOM 3830 C CA . MET A 1 500 ? 8.844 -16.453 -44.094 1 87.75 500 MET A CA 1
ATOM 3831 C C . MET A 1 500 ? 8.945 -17.016 -45.5 1 87.75 500 MET A C 1
ATOM 3833 O O . MET A 1 500 ? 9.836 -17.828 -45.781 1 87.75 500 MET A O 1
ATOM 3837 N N . CYS A 1 501 ? 7.996 -16.625 -46.312 1 88.69 501 CYS A N 1
ATOM 3838 C CA . CYS A 1 501 ? 8.039 -17.016 -47.719 1 88.69 501 CYS A CA 1
ATOM 3839 C C . CYS A 1 501 ? 9.18 -16.312 -48.438 1 88.69 501 CYS A C 1
ATOM 3841 O O . CYS A 1 501 ? 9.305 -15.086 -48.375 1 88.69 501 CYS A O 1
ATOM 3843 N N . GLU A 1 502 ? 10.008 -17.047 -49.031 1 86.5 502 GLU A N 1
ATOM 3844 C CA . GLU A 1 502 ? 11.203 -16.5 -49.688 1 86.5 502 GLU A CA 1
ATOM 3845 C C . GLU A 1 502 ? 10.852 -15.672 -50.906 1 86.5 502 GLU A C 1
ATOM 3847 O O . GLU A 1 502 ? 11.648 -14.859 -51.375 1 86.5 502 GLU A O 1
ATOM 3852 N N . VAL A 1 503 ? 9.703 -15.891 -51.375 1 86.75 503 VAL A N 1
ATOM 3853 C CA . VAL A 1 503 ? 9.289 -15.195 -52.594 1 86.75 503 VAL A CA 1
ATOM 3854 C C . VAL A 1 503 ? 8.602 -13.883 -52.25 1 86.75 503 VAL A C 1
ATOM 3856 O O . VAL A 1 503 ? 8.984 -12.82 -52.75 1 86.75 503 VAL A O 1
ATOM 3859 N N . CYS A 1 504 ? 7.637 -13.859 -51.375 1 87.56 504 CYS A N 1
ATOM 3860 C CA . CYS A 1 504 ? 6.883 -12.656 -51.062 1 87.56 504 CYS A CA 1
ATOM 3861 C C . CYS A 1 504 ? 7.312 -12.078 -49.719 1 87.56 504 CYS A C 1
ATOM 3863 O O . CYS A 1 504 ? 6.852 -11.016 -49.312 1 87.56 504 CYS A O 1
ATOM 3865 N N . ASN A 1 505 ? 8.07 -12.664 -48.938 1 84.06 505 ASN A N 1
ATOM 3866 C CA . ASN A 1 505 ? 8.609 -12.242 -47.656 1 84.06 505 ASN A CA 1
ATOM 3867 C C . ASN A 1 505 ? 7.504 -12.094 -46.625 1 84.06 505 ASN A C 1
ATOM 3869 O O . ASN A 1 505 ? 7.688 -11.414 -45.594 1 84.06 505 ASN A O 1
ATOM 3873 N N . GLU A 1 506 ? 6.418 -12.68 -46.875 1 86.56 506 GLU A N 1
ATOM 3874 C CA . GLU A 1 506 ? 5.332 -12.656 -45.906 1 86.56 506 GLU A CA 1
ATOM 3875 C C . GLU A 1 506 ? 5.57 -13.672 -44.781 1 86.56 506 GLU A C 1
ATOM 3877 O O . GLU A 1 506 ? 6.059 -14.773 -45.031 1 86.56 506 GLU A O 1
ATOM 3882 N N . HIS A 1 507 ? 5.227 -13.195 -43.562 1 87.25 507 HIS A N 1
ATOM 3883 C CA . HIS A 1 507 ? 5.316 -14.086 -42.406 1 87.25 507 HIS A CA 1
ATOM 3884 C C . HIS A 1 507 ? 4.035 -14.891 -42.219 1 87.25 507 HIS A C 1
ATOM 3886 O O . HIS A 1 507 ? 2.955 -14.312 -42.062 1 87.25 507 HIS A O 1
ATOM 3892 N N . ILE A 1 508 ? 4.184 -16.25 -42.312 1 85.88 508 ILE A N 1
ATOM 3893 C CA . ILE A 1 508 ? 3.033 -17.141 -42.281 1 85.88 508 ILE A CA 1
ATOM 3894 C C . ILE A 1 508 ? 3.109 -18.016 -41.031 1 85.88 508 ILE A C 1
ATOM 3896 O O . ILE A 1 508 ? 4.152 -18.594 -40.719 1 85.88 508 ILE A O 1
ATOM 3900 N N . ASP A 1 509 ? 2.074 -18.016 -40.312 1 82.88 509 ASP A N 1
ATOM 3901 C CA . ASP A 1 509 ? 1.918 -18.984 -39.219 1 82.88 509 ASP A CA 1
ATOM 3902 C C . ASP A 1 509 ? 1.384 -20.312 -39.75 1 82.88 509 ASP A C 1
ATOM 3904 O O . ASP A 1 509 ? 0.199 -20.438 -40.062 1 82.88 509 ASP A O 1
ATOM 3908 N N . ILE A 1 510 ? 2.221 -21.234 -39.781 1 84.62 510 ILE A N 1
ATOM 3909 C CA . ILE A 1 510 ? 1.926 -22.516 -40.438 1 84.62 510 ILE A CA 1
ATOM 3910 C C . ILE A 1 510 ? 0.887 -23.281 -39.625 1 84.62 510 ILE A C 1
ATOM 3912 O O . ILE A 1 510 ? 0.274 -24.219 -40.125 1 84.62 510 ILE A O 1
ATOM 3916 N N . SER A 1 511 ? 0.817 -22.891 -38.344 1 74.81 511 SER A N 1
ATOM 3917 C CA . SER A 1 511 ? -0.206 -23.562 -37.531 1 74.81 511 SER A CA 1
ATOM 3918 C C . SER A 1 511 ? -1.605 -23.125 -37.969 1 74.81 511 SER A C 1
ATOM 3920 O O . SER A 1 511 ? -2.58 -23.844 -37.719 1 74.81 511 SER A O 1
ATOM 3922 N N . VAL A 1 512 ? -1.692 -21.984 -38.594 1 71.81 512 VAL A N 1
ATOM 3923 C CA . VAL A 1 512 ? -2.973 -21.438 -39.031 1 71.81 512 VAL A CA 1
ATOM 3924 C C . VAL A 1 512 ? -3.17 -21.719 -40.531 1 71.81 512 VAL A C 1
ATOM 3926 O O . VAL A 1 512 ? -4.223 -22.203 -40.938 1 71.81 512 VAL A O 1
ATOM 3929 N N . THR A 1 513 ? -2.107 -21.328 -41.312 1 78.19 513 THR A N 1
ATOM 3930 C CA . THR A 1 513 ? -2.137 -21.516 -42.781 1 78.19 513 THR A CA 1
ATOM 3931 C C . THR A 1 513 ? -0.95 -22.359 -43.219 1 78.19 513 THR A C 1
ATOM 3933 O O . THR A 1 513 ? 0.192 -21.891 -43.219 1 78.19 513 THR A O 1
ATOM 3936 N N . PRO A 1 514 ? -1.329 -23.578 -43.625 1 85.25 514 PRO A N 1
ATOM 3937 C CA . PRO A 1 514 ? -0.22 -24.375 -44.125 1 85.25 514 PRO A CA 1
ATOM 3938 C C . PRO A 1 514 ? 0.508 -23.703 -45.281 1 85.25 514 PRO A C 1
ATOM 3940 O O . PRO A 1 514 ? -0.122 -23.016 -46.125 1 85.25 514 PRO A O 1
ATOM 3943 N N . PHE A 1 515 ? 1.794 -23.906 -45.344 1 87.19 515 PHE A N 1
ATOM 3944 C CA . PHE A 1 515 ? 2.635 -23.219 -46.312 1 87.19 515 PHE A CA 1
ATOM 3945 C C . PHE A 1 515 ? 2.209 -23.547 -47.719 1 87.19 515 PHE A C 1
ATOM 3947 O O . PHE A 1 515 ? 2.23 -22.688 -48.625 1 87.19 515 PHE A O 1
ATOM 3954 N N . ASP A 1 516 ? 1.806 -24.828 -47.938 1 85.31 516 ASP A N 1
ATOM 3955 C CA . ASP A 1 516 ? 1.367 -25.25 -49.281 1 85.31 516 ASP A CA 1
ATOM 3956 C C . ASP A 1 516 ? 0.136 -24.453 -49.719 1 85.31 516 ASP A C 1
ATOM 3958 O O . ASP A 1 516 ? 0.023 -24.078 -50.875 1 85.31 516 ASP A O 1
ATOM 3962 N N . ALA A 1 517 ? -0.663 -24.219 -48.812 1 87.06 517 ALA A N 1
ATOM 3963 C CA . ALA A 1 517 ? -1.862 -23.438 -49.094 1 87.06 517 ALA A CA 1
ATOM 3964 C C . ALA A 1 517 ? -1.506 -22 -49.469 1 87.06 517 ALA A C 1
ATOM 3966 O O . ALA A 1 517 ? -2.115 -21.406 -50.344 1 87.06 517 ALA A O 1
ATOM 3967 N N . HIS A 1 518 ? -0.572 -21.5 -48.719 1 88.88 518 HIS A N 1
ATOM 3968 C CA . HIS A 1 518 ? -0.079 -20.156 -49.031 1 88.88 518 HIS A CA 1
ATOM 3969 C C . HIS A 1 518 ? 0.47 -20.094 -50.438 1 88.88 518 HIS A C 1
ATOM 3971 O O . HIS A 1 518 ? 0.174 -19.141 -51.188 1 88.88 518 HIS A O 1
ATOM 3977 N N . CYS A 1 519 ? 1.189 -21.078 -50.781 1 89.31 519 CYS A N 1
ATOM 3978 C CA . CYS A 1 519 ? 1.806 -21.125 -52.094 1 89.31 519 CYS A CA 1
ATOM 3979 C C . CYS A 1 519 ? 0.75 -21.25 -53.188 1 89.31 519 CYS A C 1
ATOM 3981 O O . CYS A 1 519 ? 0.856 -20.625 -54.25 1 89.31 519 CYS A O 1
ATOM 3983 N N . GLU A 1 520 ? -0.257 -21.984 -52.906 1 86.94 520 GLU A N 1
ATOM 3984 C CA . GLU A 1 520 ? -1.331 -22.188 -53.875 1 86.94 520 GLU A CA 1
ATOM 3985 C C . GLU A 1 520 ? -2.131 -20.906 -54.094 1 86.94 520 GLU A C 1
ATOM 3987 O O . GLU A 1 520 ? -2.539 -20.609 -55.219 1 86.94 520 GLU A O 1
ATOM 3992 N N . ILE A 1 521 ? -2.256 -20.188 -53.031 1 88.19 521 ILE A N 1
ATOM 3993 C CA . ILE A 1 521 ? -3.129 -19.016 -53.062 1 88.19 521 ILE A CA 1
ATOM 3994 C C . ILE A 1 521 ? -2.359 -17.812 -53.594 1 88.19 521 ILE A C 1
ATOM 3996 O O . ILE A 1 521 ? -2.859 -17.078 -54.438 1 88.19 521 ILE A O 1
ATOM 4000 N N . LYS A 1 522 ? -1.151 -17.641 -53.125 1 87.88 522 LYS A N 1
ATOM 4001 C CA . LYS A 1 522 ? -0.437 -16.406 -53.406 1 87.88 522 LYS A CA 1
ATOM 4002 C C . LYS A 1 522 ? 0.515 -16.578 -54.594 1 87.88 522 LYS A C 1
ATOM 4004 O O . LYS A 1 522 ? 0.839 -15.609 -55.281 1 87.88 522 LYS A O 1
ATOM 4009 N N . HIS A 1 523 ? 1.033 -17.797 -54.75 1 90 523 HIS A N 1
ATOM 4010 C CA . HIS A 1 523 ? 2.01 -18.031 -55.781 1 90 523 HIS A CA 1
ATOM 4011 C C . HIS A 1 523 ? 1.584 -19.203 -56.688 1 90 523 HIS A C 1
ATOM 4013 O O . HIS A 1 523 ? 2.305 -20.188 -56.812 1 90 523 HIS A O 1
ATOM 4019 N N . PRO A 1 524 ? 0.464 -19 -57.375 1 82.81 524 PRO A N 1
ATOM 4020 C CA . PRO A 1 524 ? 0.007 -20.109 -58.188 1 82.81 524 PRO A CA 1
ATOM 4021 C C . PRO A 1 524 ? 0.969 -20.422 -59.344 1 82.81 524 PRO A C 1
ATOM 4023 O O . PRO A 1 524 ? 1.445 -19.516 -60.031 1 82.81 524 PRO A O 1
ATOM 4026 N N . GLY A 1 525 ? 1.369 -21.625 -59.656 1 81.69 525 GLY A N 1
ATOM 4027 C CA . GLY A 1 525 ? 2.168 -22.062 -60.781 1 81.69 525 GLY A CA 1
ATOM 4028 C C . GLY A 1 525 ? 3.66 -22.062 -60.5 1 81.69 525 GLY A C 1
ATOM 4029 O O . GLY A 1 525 ? 4.461 -22.438 -61.375 1 81.69 525 GLY A O 1
ATOM 4030 N N . VAL A 1 526 ? 4.027 -21.312 -59.438 1 79.19 526 VAL A N 1
ATOM 4031 C CA . VAL A 1 526 ? 5.449 -21.297 -59.125 1 79.19 526 VAL A CA 1
ATOM 4032 C C . VAL A 1 526 ? 5.793 -22.516 -58.25 1 79.19 526 VAL A C 1
ATOM 4034 O O . VAL A 1 526 ? 5.164 -22.766 -57.219 1 79.19 526 VAL A O 1
ATOM 4037 N N . TYR A 1 527 ? 6.664 -23.422 -58.812 1 76.62 527 TYR A N 1
ATOM 4038 C CA . TYR A 1 527 ? 7.016 -24.656 -58.094 1 76.62 527 TYR A CA 1
ATOM 4039 C C . TYR A 1 527 ? 8.305 -24.469 -57.312 1 76.62 527 TYR A C 1
ATOM 4041 O O . TYR A 1 527 ? 9.125 -23.594 -57.625 1 76.62 527 TYR A O 1
ATOM 4049 N N . ASP A 1 528 ? 8.562 -25.062 -56.125 1 81.25 528 ASP A N 1
ATOM 4050 C CA . ASP A 1 528 ? 9.766 -25.203 -55.312 1 81.25 528 ASP A CA 1
ATOM 4051 C C . ASP A 1 528 ? 10.094 -23.906 -54.562 1 81.25 528 ASP A C 1
ATOM 4053 O O . ASP A 1 528 ? 11.211 -23.391 -54.656 1 81.25 528 ASP A O 1
ATOM 4057 N N . ILE A 1 529 ? 8.945 -23.25 -54.031 1 84.44 529 ILE A N 1
ATOM 4058 C CA . ILE A 1 529 ? 9.156 -22.047 -53.219 1 84.44 529 ILE A CA 1
ATOM 4059 C C . ILE A 1 529 ? 9.727 -22.422 -51.875 1 84.44 529 ILE A C 1
ATOM 4061 O O . ILE A 1 529 ? 9.18 -23.281 -51.156 1 84.44 529 ILE A O 1
ATOM 4065 N N . GLY A 1 530 ? 10.891 -21.875 -51.562 1 82.25 530 GLY A N 1
ATOM 4066 C CA . GLY A 1 530 ? 11.523 -22.125 -50.281 1 82.25 530 GLY A CA 1
ATOM 4067 C C . GLY A 1 530 ? 10.969 -21.281 -49.156 1 82.25 530 GLY A C 1
ATOM 4068 O O . GLY A 1 530 ? 10.242 -20.312 -49.406 1 82.25 530 GLY A O 1
ATOM 4069 N N . SER A 1 531 ? 11.008 -21.812 -47.875 1 85.38 531 SER A N 1
ATOM 4070 C CA . SER A 1 531 ? 10.633 -21.062 -46.688 1 85.38 531 SER A CA 1
ATOM 4071 C C . SER A 1 531 ? 11.766 -21.047 -45.688 1 85.38 531 SER A C 1
ATOM 4073 O O . SER A 1 531 ? 12.602 -21.953 -45.656 1 85.38 531 SER A O 1
ATOM 4075 N N . LYS A 1 532 ? 11.836 -19.844 -45 1 83.12 532 LYS A N 1
ATOM 4076 C CA . LYS A 1 532 ? 12.82 -19.703 -43.938 1 83.12 532 LYS A CA 1
ATOM 4077 C C . LYS A 1 532 ? 12.141 -19.469 -42.594 1 83.12 532 LYS A C 1
ATOM 4079 O O . LYS A 1 532 ? 11.195 -18.672 -42.5 1 83.12 532 LYS A O 1
ATOM 4084 N N . LYS A 1 533 ? 12.625 -20.219 -41.594 1 86.88 533 LYS A N 1
ATOM 4085 C CA . LYS A 1 533 ? 12.086 -20.016 -40.25 1 86.88 533 LYS A CA 1
ATOM 4086 C C . LYS A 1 533 ? 12.469 -18.641 -39.688 1 86.88 533 LYS A C 1
ATOM 4088 O O . LYS A 1 533 ? 13.594 -18.188 -39.906 1 86.88 533 LYS A O 1
ATOM 4093 N N . LEU A 1 534 ? 11.461 -18.062 -39.156 1 87.5 534 LEU A N 1
ATOM 4094 C CA . LEU A 1 534 ? 11.68 -16.75 -38.531 1 87.5 534 LEU A CA 1
ATOM 4095 C C . LEU A 1 534 ? 12.258 -16.891 -37.125 1 87.5 534 LEU A C 1
ATOM 4097 O O . LEU A 1 534 ? 11.82 -17.75 -36.375 1 87.5 534 LEU A O 1
ATOM 4101 N N . LEU A 1 535 ? 13.32 -16.141 -36.719 1 92.5 535 LEU A N 1
ATOM 4102 C CA . LEU A 1 535 ? 13.875 -16.016 -35.375 1 92.5 535 LEU A CA 1
ATOM 4103 C C . LEU A 1 535 ? 14.5 -17.328 -34.906 1 92.5 535 LEU A C 1
ATOM 4105 O O . LEU A 1 535 ? 14.414 -17.672 -33.719 1 92.5 535 LEU A O 1
ATOM 4109 N N . ASP A 1 536 ? 14.945 -18.125 -35.812 1 90.81 536 ASP A N 1
ATOM 4110 C CA . ASP A 1 536 ? 15.516 -19.422 -35.5 1 90.81 536 ASP A CA 1
ATOM 4111 C C . ASP A 1 536 ? 16.938 -19.297 -34.969 1 90.81 536 ASP A C 1
ATOM 4113 O O . ASP A 1 536 ? 17.641 -20.281 -34.781 1 90.81 536 ASP A O 1
ATOM 4117 N N . ASP A 1 537 ? 17.359 -18.062 -34.812 1 94.88 537 ASP A N 1
ATOM 4118 C CA . ASP A 1 537 ? 18.656 -17.75 -34.219 1 94.88 537 ASP A CA 1
ATOM 4119 C C . ASP A 1 537 ? 18.516 -17.391 -32.75 1 94.88 537 ASP A C 1
ATOM 4121 O O . ASP A 1 537 ? 19.469 -16.922 -32.125 1 94.88 537 ASP A O 1
ATOM 4125 N N . ILE A 1 538 ? 17.359 -17.641 -32.188 1 96.69 538 ILE A N 1
ATOM 4126 C CA . ILE A 1 538 ? 17.109 -17.359 -30.781 1 96.69 538 ILE A CA 1
ATOM 4127 C C . ILE A 1 538 ? 16.906 -18.672 -30.031 1 96.69 538 ILE A C 1
ATOM 4129 O O . ILE A 1 538 ? 16.078 -19.5 -30.422 1 96.69 538 ILE A O 1
ATOM 4133 N N . LEU A 1 539 ? 17.672 -18.828 -29.016 1 97.25 539 LEU A N 1
ATOM 4134 C CA . LEU A 1 539 ? 17.484 -19.938 -28.078 1 97.25 539 LEU A CA 1
ATOM 4135 C C . LEU A 1 539 ? 16.719 -19.484 -26.844 1 97.25 539 LEU A C 1
ATOM 4137 O O . LEU A 1 539 ? 17.234 -18.688 -26.047 1 97.25 539 LEU A O 1
ATOM 4141 N N . LEU A 1 540 ? 15.578 -20.031 -26.609 1 95.94 540 LEU A N 1
ATOM 4142 C CA . LEU A 1 540 ? 14.75 -19.609 -25.484 1 95.94 540 LEU A CA 1
ATOM 4143 C C . LEU A 1 540 ? 15.109 -20.406 -24.219 1 95.94 540 LEU A C 1
ATOM 4145 O O . LEU A 1 540 ? 15.406 -21.594 -24.297 1 95.94 540 LEU A O 1
ATOM 4149 N N . THR A 1 541 ? 15.055 -19.75 -23.141 1 95.75 541 THR A N 1
ATOM 4150 C CA . THR A 1 541 ? 15.25 -20.391 -21.844 1 95.75 541 THR A CA 1
ATOM 4151 C C . THR A 1 541 ? 14.227 -19.891 -20.828 1 95.75 541 THR A C 1
ATOM 4153 O O . THR A 1 541 ? 13.914 -18.688 -20.797 1 95.75 541 THR A O 1
ATOM 4156 N N . PRO A 1 542 ? 13.664 -20.766 -20.078 1 94 542 PRO A N 1
ATOM 4157 C CA . PRO A 1 542 ? 12.734 -20.312 -19.031 1 94 542 PRO A CA 1
ATOM 4158 C C . PRO A 1 542 ? 13.438 -19.75 -17.812 1 94 542 PRO A C 1
ATOM 4160 O O . PRO A 1 542 ? 14.562 -20.156 -17.484 1 94 542 PRO A O 1
ATOM 4163 N N . GLY A 1 543 ? 12.719 -18.875 -17.125 1 93.06 543 GLY A N 1
ATOM 4164 C CA . GLY A 1 543 ? 13.25 -18.359 -15.867 1 93.06 543 GLY A CA 1
ATOM 4165 C C . GLY A 1 543 ? 13.18 -19.375 -14.734 1 93.06 543 GLY A C 1
ATOM 4166 O O . GLY A 1 543 ? 12.125 -19.953 -14.469 1 93.06 543 GLY A O 1
ATOM 4167 N N . ALA A 1 544 ? 14.266 -19.609 -14.094 1 94 544 ALA A N 1
ATOM 4168 C CA . ALA A 1 544 ? 14.344 -20.594 -13.016 1 94 544 ALA A CA 1
ATOM 4169 C C . ALA A 1 544 ? 13.5 -20.156 -11.82 1 94 544 ALA A C 1
ATOM 4171 O O . ALA A 1 544 ? 12.914 -21 -11.133 1 94 544 ALA A O 1
ATOM 4172 N N . GLY A 1 545 ? 13.547 -18.906 -11.547 1 92.44 545 GLY A N 1
ATOM 4173 C CA . GLY A 1 545 ? 12.719 -18.406 -10.461 1 92.44 545 GLY A CA 1
ATOM 4174 C C . GLY A 1 545 ? 11.234 -18.609 -10.688 1 92.44 545 GLY A C 1
ATOM 4175 O O . GLY A 1 545 ? 10.516 -19.031 -9.781 1 92.44 545 GLY A O 1
ATOM 4176 N N . HIS A 1 546 ? 10.828 -18.344 -11.828 1 90.44 546 HIS A N 1
ATOM 4177 C CA . HIS A 1 546 ? 9.422 -18.531 -12.18 1 90.44 546 HIS A CA 1
ATOM 4178 C C . HIS A 1 546 ? 9.047 -20.016 -12.125 1 90.44 546 HIS A C 1
ATOM 4180 O O . HIS A 1 546 ? 7.934 -20.359 -11.719 1 90.44 546 HIS A O 1
ATOM 4186 N N . ALA A 1 547 ? 9.922 -20.828 -12.562 1 92.44 547 ALA A N 1
ATOM 4187 C CA . ALA A 1 547 ? 9.68 -22.266 -12.461 1 92.44 547 ALA A CA 1
ATOM 4188 C C . ALA A 1 547 ? 9.484 -22.688 -11.008 1 92.44 547 ALA A C 1
ATOM 4190 O O . ALA A 1 547 ? 8.594 -23.484 -10.703 1 92.44 547 ALA A O 1
ATOM 4191 N N . GLU A 1 548 ? 10.305 -22.156 -10.164 1 93.81 548 GLU A N 1
ATOM 4192 C CA . GLU A 1 548 ? 10.203 -22.469 -8.742 1 93.81 548 GLU A CA 1
ATOM 4193 C C . GLU A 1 548 ? 8.852 -22.047 -8.18 1 93.81 548 GLU A C 1
ATOM 4195 O O . GLU A 1 548 ? 8.188 -22.812 -7.488 1 93.81 548 GLU A O 1
ATOM 4200 N N . ILE A 1 549 ? 8.484 -20.844 -8.5 1 91.88 549 ILE A N 1
ATOM 4201 C CA . ILE A 1 549 ? 7.238 -20.266 -7.996 1 91.88 549 ILE A CA 1
ATOM 4202 C C . ILE A 1 549 ? 6.059 -21.141 -8.43 1 91.88 549 ILE A C 1
ATOM 4204 O O . ILE A 1 549 ? 5.184 -21.453 -7.617 1 91.88 549 ILE A O 1
ATOM 4208 N N . ASN A 1 550 ? 6.074 -21.531 -9.656 1 89.44 550 ASN A N 1
ATOM 4209 C CA . ASN A 1 550 ? 4.926 -22.266 -10.172 1 89.44 550 ASN A CA 1
ATOM 4210 C C . ASN A 1 550 ? 4.918 -23.703 -9.672 1 89.44 550 ASN A C 1
ATOM 4212 O O . ASN A 1 550 ? 3.85 -24.297 -9.469 1 89.44 550 ASN A O 1
ATOM 4216 N N . LEU A 1 551 ? 6.051 -24.328 -9.477 1 93.75 551 LEU A N 1
ATOM 4217 C CA . LEU A 1 551 ? 6.109 -25.656 -8.867 1 93.75 551 LEU A CA 1
ATOM 4218 C C . LEU A 1 551 ? 5.539 -25.625 -7.453 1 93.75 551 LEU A C 1
ATOM 4220 O O . LEU A 1 551 ? 4.762 -26.5 -7.078 1 93.75 551 LEU A O 1
ATOM 4224 N N . LEU A 1 552 ? 5.906 -24.594 -6.715 1 95.38 552 LEU A N 1
ATOM 4225 C CA . LEU A 1 552 ? 5.406 -24.469 -5.348 1 95.38 552 LEU A CA 1
ATOM 4226 C C . LEU A 1 552 ? 3.896 -24.266 -5.34 1 95.38 552 LEU A C 1
ATOM 4228 O O . LEU A 1 552 ? 3.193 -24.859 -4.52 1 95.38 552 LEU A O 1
ATOM 4232 N N . ARG A 1 553 ? 3.459 -23.484 -6.246 1 91.44 553 ARG A N 1
ATOM 4233 C CA . ARG A 1 553 ? 2.021 -23.266 -6.344 1 91.44 553 ARG A CA 1
ATOM 4234 C C . ARG A 1 553 ? 1.279 -24.562 -6.637 1 91.44 553 ARG A C 1
ATOM 4236 O O . ARG A 1 553 ? 0.224 -24.828 -6.055 1 91.44 553 ARG A O 1
ATOM 4243 N N . ALA A 1 554 ? 1.819 -25.328 -7.52 1 91.69 554 ALA A N 1
ATOM 4244 C CA . ALA A 1 554 ? 1.204 -26.609 -7.883 1 91.69 554 ALA A CA 1
ATOM 4245 C C . ALA A 1 554 ? 1.162 -27.562 -6.691 1 91.69 554 ALA A C 1
ATOM 4247 O O . ALA A 1 554 ? 0.149 -28.219 -6.449 1 91.69 554 ALA A O 1
ATOM 4248 N N . ILE A 1 555 ? 2.188 -27.578 -5.926 1 95.06 555 ILE A N 1
ATOM 4249 C CA . ILE A 1 555 ? 2.291 -28.469 -4.781 1 95.06 555 ILE A CA 1
ATOM 4250 C C . ILE A 1 555 ? 1.314 -28.047 -3.693 1 95.06 555 ILE A C 1
ATOM 4252 O O . ILE A 1 555 ? 0.631 -28.875 -3.094 1 95.06 555 ILE A O 1
ATOM 4256 N N . PHE A 1 556 ? 1.299 -26.766 -3.438 1 95.31 556 PHE A N 1
ATOM 4257 C CA . PHE A 1 556 ? 0.422 -26.234 -2.395 1 95.31 556 PHE A CA 1
ATOM 4258 C C . PHE A 1 556 ? -1.042 -26.453 -2.76 1 95.31 556 PHE A C 1
ATOM 4260 O O . PHE A 1 556 ? -1.859 -26.797 -1.898 1 95.31 556 PHE A O 1
ATOM 4267 N N . SER A 1 557 ? -1.318 -26.328 -4.023 1 89.88 557 SER A N 1
ATOM 4268 C CA . SER A 1 557 ? -2.682 -26.562 -4.484 1 89.88 557 SER A CA 1
ATOM 4269 C C . SER A 1 557 ? -3.043 -28.047 -4.371 1 89.88 557 SER A C 1
ATOM 4271 O O . SER A 1 557 ? -4.164 -28.391 -3.986 1 89.88 557 SER A O 1
ATOM 4273 N N . LEU A 1 558 ? -2.146 -28.875 -4.703 1 92.06 558 LEU A N 1
ATOM 4274 C CA . LEU A 1 558 ? -2.355 -30.312 -4.668 1 92.06 558 LEU A CA 1
ATOM 4275 C C . LEU A 1 558 ? -2.557 -30.797 -3.234 1 92.06 558 LEU A C 1
ATOM 4277 O O . LEU A 1 558 ? -3.371 -31.688 -2.982 1 92.06 558 LEU A O 1
ATOM 4281 N N . THR A 1 559 ? -1.877 -30.219 -2.316 1 95.69 559 THR A N 1
ATOM 4282 C CA . THR A 1 559 ? -1.866 -30.719 -0.946 1 95.69 559 THR A CA 1
ATOM 4283 C C . THR A 1 559 ? -2.805 -29.906 -0.065 1 95.69 559 THR A C 1
ATOM 4285 O O . THR A 1 559 ? -2.781 -30.031 1.161 1 95.69 559 THR A O 1
ATOM 4288 N N . ARG A 1 560 ? -3.551 -29.062 -0.665 1 94.12 560 ARG A N 1
ATOM 4289 C CA . ARG A 1 560 ? -4.418 -28.141 0.08 1 94.12 560 ARG A CA 1
ATOM 4290 C C . ARG A 1 560 ? -5.254 -28.906 1.106 1 94.12 560 ARG A C 1
ATOM 4292 O O . ARG A 1 560 ? -5.168 -28.625 2.305 1 94.12 560 ARG A O 1
ATOM 4299 N N . VAL A 1 561 ? -5.949 -29.953 0.643 1 93 561 VAL A N 1
ATOM 4300 C CA . VAL A 1 561 ? -6.91 -30.688 1.473 1 93 561 VAL A CA 1
ATOM 4301 C C . VAL A 1 561 ? -6.18 -31.672 2.365 1 93 561 VAL A C 1
ATOM 4303 O O . VAL A 1 561 ? -6.621 -31.969 3.479 1 93 561 VAL A O 1
ATOM 4306 N N . ILE A 1 562 ? -5.078 -32.156 1.889 1 96.06 562 ILE A N 1
ATOM 4307 C CA . ILE A 1 562 ? -4.352 -33.188 2.598 1 96.06 562 ILE A CA 1
ATOM 4308 C C . ILE A 1 562 ? -3.811 -32.656 3.916 1 96.06 562 ILE A C 1
ATOM 4310 O O . ILE A 1 562 ? -4.035 -33.25 4.977 1 96.06 562 ILE A O 1
ATOM 4314 N N . PHE A 1 563 ? -3.084 -31.484 3.773 1 97.19 563 PHE A N 1
ATOM 4315 C CA . PHE A 1 563 ? -2.551 -31.016 5.043 1 97.19 563 PHE A CA 1
ATOM 4316 C C . PHE A 1 563 ? -2.252 -29.516 4.973 1 97.19 563 PHE A C 1
ATOM 4318 O O . PHE A 1 563 ? -2.066 -28.859 6 1 97.19 563 PHE A O 1
ATOM 4325 N N . MET A 1 564 ? -2.154 -28.891 3.807 1 96.62 564 MET A N 1
ATOM 4326 C CA . MET A 1 564 ? -1.599 -27.547 3.684 1 96.62 564 MET A CA 1
ATOM 4327 C C . MET A 1 564 ? -2.533 -26.516 4.301 1 96.62 564 MET A C 1
ATOM 4329 O O . MET A 1 564 ? -2.078 -25.531 4.906 1 96.62 564 MET A O 1
ATOM 4333 N N . GLU A 1 565 ? -3.77 -26.625 4.07 1 93.94 565 GLU A N 1
ATOM 4334 C CA . GLU A 1 565 ? -4.738 -25.703 4.645 1 93.94 565 GLU A CA 1
ATOM 4335 C C . GLU A 1 565 ? -4.68 -25.719 6.168 1 93.94 565 GLU A C 1
ATOM 4337 O O . GLU A 1 565 ? -4.754 -24.656 6.809 1 93.94 565 GLU A O 1
ATOM 4342 N N . HIS A 1 566 ? -4.57 -26.875 6.715 1 93.75 566 HIS A N 1
ATOM 4343 C CA . HIS A 1 566 ? -4.453 -27.031 8.156 1 93.75 566 HIS A CA 1
ATOM 4344 C C . HIS A 1 566 ? -3.164 -26.406 8.68 1 93.75 566 HIS A C 1
ATOM 4346 O O . HIS A 1 566 ? -3.182 -25.656 9.664 1 93.75 566 HIS A O 1
ATOM 4352 N N . ILE A 1 567 ? -2.146 -26.641 7.988 1 96 567 ILE A N 1
ATOM 4353 C CA . ILE A 1 567 ? -0.844 -26.141 8.406 1 96 567 ILE A CA 1
ATOM 4354 C C . ILE A 1 567 ? -0.831 -24.609 8.305 1 96 567 ILE A C 1
ATOM 4356 O O . ILE A 1 567 ? -0.277 -23.938 9.164 1 96 567 ILE A O 1
ATOM 4360 N N . ALA A 1 568 ? -1.396 -24.109 7.25 1 93.62 568 ALA A N 1
ATOM 4361 C CA . ALA A 1 568 ? -1.525 -22.656 7.141 1 93.62 568 ALA A CA 1
ATOM 4362 C C . ALA A 1 568 ? -2.238 -22.078 8.359 1 93.62 568 ALA A C 1
ATOM 4364 O O . ALA A 1 568 ? -1.813 -21.062 8.914 1 93.62 568 ALA A O 1
ATOM 4365 N N . GLY A 1 569 ? -3.289 -22.766 8.828 1 89.06 569 GLY A N 1
ATOM 4366 C CA . GLY A 1 569 ? -4.008 -22.328 10.016 1 89.06 569 GLY A CA 1
ATOM 4367 C C . GLY A 1 569 ? -3.15 -22.359 11.266 1 89.06 569 GLY A C 1
ATOM 4368 O O . GLY A 1 569 ? -3.207 -21.438 12.086 1 89.06 569 GLY A O 1
ATOM 4369 N N . CYS A 1 570 ? -2.287 -23.344 11.359 1 90.81 570 CYS A N 1
ATOM 4370 C CA . CYS A 1 570 ? -1.396 -23.484 12.508 1 90.81 570 CYS A CA 1
ATOM 4371 C C . CYS A 1 570 ? -0.356 -22.359 12.523 1 90.81 570 CYS A C 1
ATOM 4373 O O . CYS A 1 570 ? 0.096 -21.953 13.594 1 90.81 570 CYS A O 1
ATOM 4375 N N . LEU A 1 571 ? -0.079 -21.922 11.336 1 90.69 571 LEU A N 1
ATOM 4376 C CA . LEU A 1 571 ? 0.962 -20.906 11.211 1 90.69 571 LEU A CA 1
ATOM 4377 C C . LEU A 1 571 ? 0.364 -19.516 11.258 1 90.69 571 LEU A C 1
ATOM 4379 O O . LEU A 1 571 ? 1.05 -18.531 10.969 1 90.69 571 LEU A O 1
ATOM 4383 N N . GLY A 1 572 ? -0.811 -19.406 11.508 1 81.5 572 GLY A N 1
ATOM 4384 C CA . GLY A 1 572 ? -1.421 -18.109 11.773 1 81.5 572 GLY A CA 1
ATOM 4385 C C . GLY A 1 572 ? -2.287 -17.609 10.633 1 81.5 572 GLY A C 1
ATOM 4386 O O . GLY A 1 572 ? -2.928 -16.562 10.742 1 81.5 572 GLY A O 1
ATOM 4387 N N . PHE A 1 573 ? -2.35 -18.297 9.523 1 85.81 573 PHE A N 1
ATOM 4388 C CA . PHE A 1 573 ? -3.217 -17.953 8.406 1 85.81 573 PHE A CA 1
ATOM 4389 C C . PHE A 1 573 ? -4.586 -18.609 8.555 1 85.81 573 PHE A C 1
ATOM 4391 O O . PHE A 1 573 ? -4.863 -19.625 7.914 1 85.81 573 PHE A O 1
ATOM 4398 N N . CYS A 1 574 ? -5.461 -18.016 9.281 1 78.56 574 CYS A N 1
ATOM 4399 C CA . CYS A 1 574 ? -6.652 -18.703 9.766 1 78.56 574 CYS A CA 1
ATOM 4400 C C . CYS A 1 574 ? -7.859 -18.391 8.891 1 78.56 574 CYS A C 1
ATOM 4402 O O . CYS A 1 574 ? -8.664 -19.266 8.586 1 78.56 574 CYS A O 1
ATOM 4404 N N . SER A 1 575 ? -7.977 -17.203 8.422 1 67.81 575 SER A N 1
ATOM 4405 C CA . SER A 1 575 ? -9.133 -16.844 7.605 1 67.81 575 SER A CA 1
ATOM 4406 C C . SER A 1 575 ? -9.07 -17.516 6.238 1 67.81 575 SER A C 1
ATOM 4408 O O . SER A 1 575 ? -8 -17.953 5.797 1 67.81 575 SER A O 1
ATOM 4410 N N . LYS A 1 576 ? -10.219 -17.672 5.613 1 72.19 576 LYS A N 1
ATOM 4411 C CA . LYS A 1 576 ? -10.266 -18.281 4.289 1 72.19 576 LYS A CA 1
ATOM 4412 C C . LYS A 1 576 ? -9.352 -17.547 3.312 1 72.19 576 LYS A C 1
ATOM 4414 O O . LYS A 1 576 ? -8.609 -18.172 2.555 1 72.19 576 LYS A O 1
ATOM 4419 N N . ARG A 1 577 ? -9.32 -16.281 3.361 1 66.19 577 ARG A N 1
ATOM 4420 C CA . ARG A 1 577 ? -8.484 -15.484 2.473 1 66.19 577 ARG A CA 1
ATOM 4421 C C . ARG A 1 577 ? -7.008 -15.695 2.775 1 66.19 577 ARG A C 1
ATOM 4423 O O . ARG A 1 577 ? -6.18 -15.734 1.86 1 66.19 577 ARG A O 1
ATOM 4430 N N . ALA A 1 578 ? -6.699 -15.734 4.07 1 75.56 578 ALA A N 1
ATOM 4431 C CA . ALA A 1 578 ? -5.312 -15.961 4.473 1 75.56 578 ALA A CA 1
ATOM 4432 C C . ALA A 1 578 ? -4.824 -17.328 4.012 1 75.56 578 ALA A C 1
ATOM 4434 O O . ALA A 1 578 ? -3.68 -17.469 3.574 1 75.56 578 ALA A O 1
ATOM 4435 N N . LYS A 1 579 ? -5.715 -18.234 4.137 1 85.5 579 LYS A N 1
ATOM 4436 C CA . LYS A 1 579 ? -5.363 -19.578 3.686 1 85.5 579 LYS A CA 1
ATOM 4437 C C . LYS A 1 579 ? -5.191 -19.625 2.17 1 85.5 579 LYS A C 1
ATOM 4439 O O . LYS A 1 579 ? -4.254 -20.25 1.663 1 85.5 579 LYS A O 1
ATOM 4444 N N . ASP A 1 580 ? -6.102 -18.891 1.533 1 81.19 580 ASP A N 1
ATOM 4445 C CA . ASP A 1 580 ? -5.98 -18.812 0.081 1 81.19 580 ASP A CA 1
ATOM 4446 C C . ASP A 1 580 ? -4.688 -18.109 -0.325 1 81.19 580 ASP A C 1
ATOM 4448 O O . ASP A 1 580 ? -4.062 -18.469 -1.321 1 81.19 580 ASP A O 1
ATOM 4452 N N . PHE A 1 581 ? -4.238 -17.094 0.449 1 82.69 581 PHE A N 1
ATOM 4453 C CA . PHE A 1 581 ? -2.982 -16.391 0.231 1 82.69 581 PHE A CA 1
ATOM 4454 C C . PHE A 1 581 ? -1.802 -17.344 0.258 1 82.69 581 PHE A C 1
ATOM 4456 O O . PHE A 1 581 ? -0.906 -17.266 -0.585 1 82.69 581 PHE A O 1
ATOM 4463 N N . VAL A 1 582 ? -1.848 -18.312 1.102 1 88.62 582 VAL A N 1
ATOM 4464 C CA . VAL A 1 582 ? -0.771 -19.281 1.25 1 88.62 582 VAL A CA 1
ATOM 4465 C C . VAL A 1 582 ? -0.829 -20.297 0.108 1 88.62 582 VAL A C 1
ATOM 4467 O O . VAL A 1 582 ? 0.188 -20.578 -0.53 1 88.62 582 VAL A O 1
ATOM 4470 N N . ILE A 1 583 ? -2.008 -20.797 -0.125 1 91.44 583 ILE A N 1
ATOM 4471 C CA . ILE A 1 583 ? -2.18 -21.859 -1.102 1 91.44 583 ILE A CA 1
ATOM 4472 C C . ILE A 1 583 ? -1.839 -21.344 -2.498 1 91.44 583 ILE A C 1
ATOM 4474 O O . ILE A 1 583 ? -1.232 -22.062 -3.299 1 91.44 583 ILE A O 1
ATOM 4478 N N . ARG A 1 584 ? -2.041 -20.094 -2.711 1 84.81 584 ARG A N 1
ATOM 4479 C CA . ARG A 1 584 ? -1.792 -19.5 -4.02 1 84.81 584 ARG A CA 1
ATOM 4480 C C . ARG A 1 584 ? -0.333 -19.078 -4.16 1 84.81 584 ARG A C 1
ATOM 4482 O O . ARG A 1 584 ? 0.122 -18.75 -5.258 1 84.81 584 ARG A O 1
ATOM 4489 N N . GLY A 1 585 ? 0.337 -19.156 -3.111 1 88.06 585 GLY A N 1
ATOM 4490 C CA . GLY A 1 585 ? 1.722 -18.719 -3.172 1 88.06 585 GLY A CA 1
ATOM 4491 C C . GLY A 1 585 ? 1.865 -17.25 -3.521 1 88.06 585 GLY A C 1
ATOM 4492 O O . GLY A 1 585 ? 2.695 -16.891 -4.355 1 88.06 585 GLY A O 1
ATOM 4493 N N . SER A 1 586 ? 1.041 -16.359 -2.869 1 79.38 586 SER A N 1
ATOM 4494 C CA . SER A 1 586 ? 0.955 -14.945 -3.211 1 79.38 586 SER A CA 1
ATOM 4495 C C . SER A 1 586 ? 2.23 -14.203 -2.822 1 79.38 586 SER A C 1
ATOM 4497 O O . SER A 1 586 ? 2.512 -13.125 -3.346 1 79.38 586 SER A O 1
ATOM 4499 N N . ASN A 1 587 ? 2.975 -14.656 -1.906 1 85.19 587 ASN A N 1
ATOM 4500 C CA . ASN A 1 587 ? 4.285 -14.164 -1.501 1 85.19 587 ASN A CA 1
ATOM 4501 C C . ASN A 1 587 ? 5.332 -15.273 -1.512 1 85.19 587 ASN A C 1
ATOM 4503 O O . ASN A 1 587 ? 5.301 -16.172 -0.667 1 85.19 587 ASN A O 1
ATOM 4507 N N . HIS A 1 588 ? 6.234 -15.086 -2.344 1 87.12 588 HIS A N 1
ATOM 4508 C CA . HIS A 1 588 ? 7.18 -16.172 -2.58 1 87.12 588 HIS A CA 1
ATOM 4509 C C . HIS A 1 588 ? 8.023 -16.438 -1.341 1 87.12 588 HIS A C 1
ATOM 4511 O O . HIS A 1 588 ? 8.359 -17.594 -1.054 1 87.12 588 HIS A O 1
ATOM 4517 N N . HIS A 1 589 ? 8.383 -15.414 -0.652 1 85.38 589 HIS A N 1
ATOM 4518 C CA . HIS A 1 589 ? 9.211 -15.602 0.536 1 85.38 589 HIS A CA 1
ATOM 4519 C C . HIS A 1 589 ? 8.445 -16.359 1.622 1 85.38 589 HIS A C 1
ATOM 4521 O O . HIS A 1 589 ? 9 -17.25 2.26 1 85.38 589 HIS A O 1
ATOM 4527 N N . VAL A 1 590 ? 7.258 -16.031 1.809 1 87.44 590 VAL A N 1
ATOM 4528 C CA . VAL A 1 590 ? 6.406 -16.719 2.777 1 87.44 590 VAL A CA 1
ATOM 4529 C C . VAL A 1 590 ? 6.18 -18.172 2.34 1 87.44 590 VAL A C 1
ATOM 4531 O O . VAL A 1 590 ? 6.27 -19.094 3.154 1 87.44 590 VAL A O 1
ATOM 4534 N N . THR A 1 591 ? 5.953 -18.312 1.064 1 91.94 591 THR A N 1
ATOM 4535 C CA . THR A 1 591 ? 5.688 -19.641 0.518 1 91.94 591 THR A CA 1
ATOM 4536 C C . THR A 1 591 ? 6.895 -20.562 0.717 1 91.94 591 THR A C 1
ATOM 4538 O O . THR A 1 591 ? 6.742 -21.719 1.106 1 91.94 591 THR A O 1
ATOM 4541 N N . TRP A 1 592 ? 7.992 -20.047 0.48 1 92.88 592 TRP A N 1
ATOM 4542 C CA . TRP A 1 592 ? 9.203 -20.844 0.643 1 92.88 592 TRP A CA 1
ATOM 4543 C C . TRP A 1 592 ? 9.406 -21.234 2.104 1 92.88 592 TRP A C 1
ATOM 4545 O O . TRP A 1 592 ? 9.828 -22.344 2.402 1 92.88 592 TRP A O 1
ATOM 4555 N N . GLN A 1 593 ? 9.18 -20.328 2.992 1 92.25 593 GLN A N 1
ATOM 4556 C CA . GLN A 1 593 ? 9.32 -20.641 4.41 1 92.25 593 GLN A CA 1
ATOM 4557 C C . GLN A 1 593 ? 8.375 -21.75 4.828 1 92.25 593 GLN A C 1
ATOM 4559 O O . GLN A 1 593 ? 8.773 -22.688 5.52 1 92.25 593 GLN A O 1
ATOM 4564 N N . ILE A 1 594 ? 7.203 -21.641 4.355 1 95.81 594 ILE A N 1
ATOM 4565 C CA . ILE A 1 594 ? 6.207 -22.641 4.703 1 95.81 594 ILE A CA 1
ATOM 4566 C C . ILE A 1 594 ? 6.594 -23.984 4.086 1 95.81 594 ILE A C 1
ATOM 4568 O O . ILE A 1 594 ? 6.484 -25.031 4.734 1 95.81 594 ILE A O 1
ATOM 4572 N N . PHE A 1 595 ? 7.07 -23.891 2.902 1 96.94 595 PHE A N 1
ATOM 4573 C CA . PHE A 1 595 ? 7.539 -25.094 2.207 1 96.94 595 PHE A CA 1
ATOM 4574 C C . PHE A 1 595 ? 8.625 -25.781 3.01 1 96.94 595 PHE A C 1
ATOM 4576 O O . PHE A 1 595 ? 8.562 -27 3.229 1 96.94 595 PHE A O 1
ATOM 4583 N N . ASP A 1 596 ? 9.516 -25.047 3.43 1 94.62 596 ASP A N 1
ATOM 4584 C CA . ASP A 1 596 ? 10.648 -25.594 4.172 1 94.62 596 ASP A CA 1
ATOM 4585 C C . ASP A 1 596 ? 10.195 -26.188 5.504 1 94.62 596 ASP A C 1
ATOM 4587 O O . ASP A 1 596 ? 10.68 -27.25 5.918 1 94.62 596 ASP A O 1
ATOM 4591 N N . ILE A 1 597 ? 9.328 -25.562 6.148 1 96.06 597 ILE A N 1
ATOM 4592 C CA . ILE A 1 597 ? 8.781 -26.047 7.418 1 96.06 597 ILE A CA 1
ATOM 4593 C C . ILE A 1 597 ? 8.07 -27.375 7.203 1 96.06 597 ILE A C 1
ATOM 4595 O O . ILE A 1 597 ? 8.297 -28.344 7.953 1 96.06 597 ILE A O 1
ATOM 4599 N N . VAL A 1 598 ? 7.305 -27.438 6.191 1 98 598 VAL A N 1
ATOM 4600 C CA . VAL A 1 598 ? 6.5 -28.625 5.898 1 98 598 VAL A CA 1
ATOM 4601 C C . VAL A 1 598 ? 7.414 -29.797 5.52 1 98 598 VAL A C 1
ATOM 4603 O O . VAL A 1 598 ? 7.246 -30.906 6.02 1 98 598 VAL A O 1
ATOM 4606 N N . LEU A 1 599 ? 8.359 -29.516 4.656 1 98 599 LEU A N 1
ATOM 4607 C CA . LEU A 1 599 ? 9.305 -30.547 4.238 1 98 599 LEU A CA 1
ATOM 4608 C C . LEU A 1 599 ? 10.023 -31.156 5.441 1 98 599 LEU A C 1
ATOM 4610 O O . LEU A 1 599 ? 10.031 -32.375 5.617 1 98 599 LEU A O 1
ATOM 4614 N N . LYS A 1 600 ? 10.477 -30.344 6.281 1 96.69 600 LYS A N 1
ATOM 4615 C CA . LYS A 1 600 ? 11.258 -30.828 7.422 1 96.69 600 LYS A CA 1
ATOM 4616 C C . LYS A 1 600 ? 10.375 -31.547 8.43 1 96.69 600 LYS A C 1
ATOM 4618 O O . LYS A 1 600 ? 10.742 -32.594 8.945 1 96.69 600 LYS A O 1
ATOM 4623 N N . ALA A 1 601 ? 9.281 -30.969 8.672 1 97.88 601 ALA A N 1
ATOM 4624 C CA . ALA A 1 601 ? 8.383 -31.547 9.672 1 97.88 601 ALA A CA 1
ATOM 4625 C C . ALA A 1 601 ? 7.934 -32.938 9.266 1 97.88 601 ALA A C 1
ATOM 4627 O O . ALA A 1 601 ? 8.039 -33.906 10.047 1 97.88 601 ALA A O 1
ATOM 4628 N N . PHE A 1 602 ? 7.477 -33.125 8.086 1 98.44 602 PHE A N 1
ATOM 4629 C CA . PHE A 1 602 ? 6.984 -34.406 7.613 1 98.44 602 PHE A CA 1
ATOM 4630 C C . PHE A 1 602 ? 8.133 -35.406 7.449 1 98.44 602 PHE A C 1
ATOM 4632 O O . PHE A 1 602 ? 7.98 -36.594 7.746 1 98.44 602 PHE A O 1
ATOM 4639 N N . ALA A 1 603 ? 9.25 -34.906 6.934 1 98.38 603 ALA A N 1
ATOM 4640 C CA . ALA A 1 603 ? 10.406 -35.781 6.781 1 98.38 603 ALA A CA 1
ATOM 4641 C C . ALA A 1 603 ? 10.828 -36.375 8.125 1 98.38 603 ALA A C 1
ATOM 4643 O O . ALA A 1 603 ? 11.078 -37.562 8.234 1 98.38 603 ALA A O 1
ATOM 4644 N N . LEU A 1 604 ? 10.883 -35.594 9.102 1 97.5 604 LEU A N 1
ATOM 4645 C CA . LEU A 1 604 ? 11.289 -36.031 10.43 1 97.5 604 LEU A CA 1
ATOM 4646 C C . LEU A 1 604 ? 10.266 -36.969 11.023 1 97.5 604 LEU A C 1
ATOM 4648 O O . LEU A 1 604 ? 10.633 -37.969 11.672 1 97.5 604 LEU A O 1
ATOM 4652 N N . GLU A 1 605 ? 9.016 -36.719 10.812 1 97.44 605 GLU A N 1
ATOM 4653 C CA . GLU A 1 605 ? 7.98 -37.594 11.375 1 97.44 605 GLU A CA 1
ATOM 4654 C C . GLU A 1 605 ? 7.941 -38.938 10.664 1 97.44 605 GLU A C 1
ATOM 4656 O O . GLU A 1 605 ? 7.648 -39.969 11.281 1 97.44 605 GLU A O 1
ATOM 4661 N N . LEU A 1 606 ? 8.164 -38.969 9.328 1 97.94 606 LEU A N 1
ATOM 4662 C CA . LEU A 1 606 ? 8.297 -40.219 8.602 1 97.94 606 LEU A CA 1
ATOM 4663 C C . LEU A 1 606 ? 9.469 -41.031 9.148 1 97.94 606 LEU A C 1
ATOM 4665 O O . LEU A 1 606 ? 9.32 -42.219 9.406 1 97.94 606 LEU A O 1
ATOM 4669 N N . CYS A 1 607 ? 10.586 -40.375 9.312 1 97.31 607 CYS A N 1
ATOM 4670 C CA . CYS A 1 607 ? 11.773 -41.031 9.836 1 97.31 607 CYS A CA 1
ATOM 4671 C C . CYS A 1 607 ? 11.555 -41.5 11.281 1 97.31 607 CYS A C 1
ATOM 4673 O O . CYS A 1 607 ? 12.023 -42.562 11.68 1 97.31 607 CYS A O 1
ATOM 4675 N N . TYR A 1 608 ? 10.914 -40.625 12.008 1 96.19 608 TYR A N 1
ATOM 4676 C CA . TYR A 1 608 ? 10.602 -40.969 13.391 1 96.19 608 TYR A CA 1
ATOM 4677 C C . TYR A 1 608 ? 9.797 -42.281 13.469 1 96.19 608 TYR A C 1
ATOM 4679 O O . TYR A 1 608 ? 10.102 -43.156 14.273 1 96.19 608 TYR A O 1
ATOM 4687 N N . THR A 1 609 ? 8.742 -42.375 12.688 1 95.38 609 THR A N 1
ATOM 4688 C CA . THR A 1 609 ? 7.906 -43.562 12.664 1 95.38 609 THR A CA 1
ATOM 4689 C C . THR A 1 609 ? 8.742 -44.781 12.336 1 95.38 609 THR A C 1
ATOM 4691 O O . THR A 1 609 ? 8.594 -45.844 12.969 1 95.38 609 THR A O 1
ATOM 4694 N N . TYR A 1 610 ? 9.672 -44.719 11.406 1 95.06 610 TYR A N 1
ATOM 4695 C CA . TYR A 1 610 ? 10.586 -45.781 11.016 1 95.06 610 TYR A CA 1
ATOM 4696 C C . TYR A 1 610 ? 11.492 -46.156 12.172 1 95.06 610 TYR A C 1
ATOM 4698 O O . TYR A 1 610 ? 11.57 -47.344 12.539 1 95.06 610 TYR A O 1
ATOM 4706 N N . VAL A 1 611 ? 12.086 -45.156 12.758 1 94.06 611 VAL A N 1
ATOM 4707 C CA . VAL A 1 611 ? 13.055 -45.406 13.812 1 94.06 611 VAL A CA 1
ATOM 4708 C C . VAL A 1 611 ? 12.344 -45.969 15.039 1 94.06 611 VAL A C 1
ATOM 4710 O O . VAL A 1 611 ? 12.781 -46.969 15.633 1 94.06 611 VAL A O 1
ATOM 4713 N N . SER A 1 612 ? 11.266 -45.375 15.414 1 90.31 612 SER A N 1
ATOM 4714 C CA . SER A 1 612 ? 10.531 -45.781 16.609 1 90.31 612 SER A CA 1
ATOM 4715 C C . SER A 1 612 ? 9.953 -47.188 16.484 1 90.31 612 SER A C 1
ATOM 4717 O O . SER A 1 612 ? 10.07 -48 17.406 1 90.31 612 SER A O 1
ATOM 4719 N N . GLN A 1 613 ? 9.375 -47.531 15.359 1 89.62 613 GLN A N 1
ATOM 4720 C CA . GLN A 1 613 ? 8.766 -48.844 15.141 1 89.62 613 GLN A CA 1
ATOM 4721 C C . GLN A 1 613 ? 9.812 -49.938 15.148 1 89.62 613 GLN A C 1
ATOM 4723 O O . GLN A 1 613 ? 9.602 -51.031 15.734 1 89.62 613 GLN A O 1
ATOM 4728 N N . ASN A 1 614 ? 10.938 -49.719 14.578 1 89.44 614 ASN A N 1
ATOM 4729 C CA . ASN A 1 614 ? 11.977 -50.75 14.492 1 89.44 614 ASN A CA 1
ATOM 4730 C C . ASN A 1 614 ? 12.711 -50.906 15.828 1 89.44 614 ASN A C 1
ATOM 4732 O O . ASN A 1 614 ? 13.148 -52 16.172 1 89.44 614 ASN A O 1
ATOM 4736 N N . ARG A 1 615 ? 12.781 -49.875 16.516 1 86.81 615 ARG A N 1
ATOM 4737 C CA . ARG A 1 615 ? 13.406 -49.969 17.828 1 86.81 615 ARG A CA 1
ATOM 4738 C C . ARG A 1 615 ? 12.5 -50.688 18.812 1 86.81 615 ARG A C 1
ATOM 4740 O O . ARG A 1 615 ? 12.984 -51.312 19.766 1 86.81 615 ARG A O 1
ATOM 4747 N N . GLU A 1 616 ? 11.273 -50.5 18.656 1 83.06 616 GLU A N 1
ATOM 4748 C CA . GLU A 1 616 ? 10.328 -51.219 19.484 1 83.06 616 GLU A CA 1
ATOM 4749 C C . GLU A 1 616 ? 10.445 -52.75 19.234 1 83.06 616 GLU A C 1
ATOM 4751 O O . GLU A 1 616 ? 10.297 -53.531 20.156 1 83.06 616 GLU A O 1
ATOM 4756 N N . GLU A 1 617 ? 10.781 -53.062 18.031 1 82.88 617 GLU A N 1
ATOM 4757 C CA . GLU A 1 617 ? 10.93 -54.469 17.656 1 82.88 617 GLU A CA 1
ATOM 4758 C C . GLU A 1 617 ? 12.312 -54.969 18.031 1 82.88 617 GLU A C 1
ATOM 4760 O O . GLU A 1 617 ? 12.461 -56.125 18.438 1 82.88 617 GLU A O 1
ATOM 4765 N N . ASN A 1 618 ? 13.352 -54.094 17.781 1 83.69 618 ASN A N 1
ATOM 4766 C CA . ASN A 1 618 ? 14.734 -54.438 18.109 1 83.69 618 ASN A CA 1
ATOM 4767 C C . ASN A 1 618 ? 15.453 -53.25 18.75 1 83.69 618 ASN A C 1
ATOM 4769 O O . ASN A 1 618 ? 15.883 -52.312 18.047 1 83.69 618 ASN A O 1
ATOM 4773 N N . GLU A 1 619 ? 15.648 -53.344 20 1 77.69 619 GLU A N 1
ATOM 4774 C CA . GLU A 1 619 ? 16.234 -52.25 20.781 1 77.69 619 GLU A CA 1
ATOM 4775 C C . GLU A 1 619 ? 17.609 -51.875 20.234 1 77.69 619 GLU A C 1
ATOM 4777 O O . GLU A 1 619 ? 18.016 -50.688 20.344 1 77.69 619 GLU A O 1
ATOM 4782 N N . ASN A 1 620 ? 18.359 -52.75 19.609 1 79.31 620 ASN A N 1
ATOM 4783 C CA . ASN A 1 620 ? 19.719 -52.5 19.141 1 79.31 620 ASN A CA 1
ATOM 4784 C C . ASN A 1 620 ? 19.734 -52.125 17.656 1 79.31 620 ASN A C 1
ATOM 4786 O O . ASN A 1 620 ? 20.797 -52.156 17.031 1 79.31 620 ASN A O 1
ATOM 4790 N N . PHE A 1 621 ? 18.578 -51.75 17.219 1 86.56 621 PHE A N 1
ATOM 4791 C CA . PHE A 1 621 ? 18.438 -51.406 15.805 1 86.56 621 PHE A CA 1
ATOM 4792 C C . PHE A 1 621 ? 19.188 -50.125 15.461 1 86.56 621 PHE A C 1
ATOM 4794 O O . PHE A 1 621 ? 19.016 -49.125 16.125 1 86.56 621 PHE A O 1
ATOM 4801 N N . LEU A 1 622 ? 20.109 -50.25 14.461 1 88.44 622 LEU A N 1
ATOM 4802 C CA . LEU A 1 622 ? 20.797 -49.094 13.938 1 88.44 622 LEU A CA 1
ATOM 4803 C C . LEU A 1 622 ? 20.156 -48.594 12.641 1 88.44 622 LEU A C 1
ATOM 4805 O O . LEU A 1 622 ? 20.5 -49.094 11.555 1 88.44 622 LEU A O 1
ATOM 4809 N N . PRO A 1 623 ? 19.312 -47.625 12.742 1 91.56 623 PRO A N 1
ATOM 4810 C CA . PRO A 1 623 ? 18.562 -47.188 11.57 1 91.56 623 PRO A CA 1
ATOM 4811 C C . PRO A 1 623 ? 19.453 -46.531 10.508 1 91.56 623 PRO A C 1
ATOM 4813 O O . PRO A 1 623 ? 20.297 -45.719 10.836 1 91.56 623 PRO A O 1
ATOM 4816 N N . THR A 1 624 ? 19.344 -46.875 9.234 1 92.94 624 THR A N 1
ATOM 4817 C CA . THR A 1 624 ? 20.031 -46.312 8.094 1 92.94 624 THR A CA 1
ATOM 4818 C C . THR A 1 624 ? 19.031 -45.875 7.016 1 92.94 624 THR A C 1
ATOM 4820 O O . THR A 1 624 ? 17.875 -46.281 7.043 1 92.94 624 THR A O 1
ATOM 4823 N N . ALA A 1 625 ? 19.5 -45.094 6.125 1 94.25 625 ALA A N 1
ATOM 4824 C CA . ALA A 1 625 ? 18.625 -44.625 5.051 1 94.25 625 ALA A CA 1
ATOM 4825 C C . ALA A 1 625 ? 18.25 -45.75 4.109 1 94.25 625 ALA A C 1
ATOM 4827 O O . ALA A 1 625 ? 17.125 -45.781 3.58 1 94.25 625 ALA A O 1
ATOM 4828 N N . GLU A 1 626 ? 19.109 -46.688 3.924 1 91.31 626 GLU A N 1
ATOM 4829 C CA . GLU A 1 626 ? 18.859 -47.844 3.057 1 91.31 626 GLU A CA 1
ATOM 4830 C C . GLU A 1 626 ? 17.766 -48.75 3.635 1 91.31 626 GLU A C 1
ATOM 4832 O O . GLU A 1 626 ? 16.844 -49.125 2.924 1 91.31 626 GLU A O 1
ATOM 4837 N N . ASP A 1 627 ? 17.922 -48.938 4.863 1 92.94 627 ASP A N 1
ATOM 4838 C CA . ASP A 1 627 ? 16.922 -49.781 5.527 1 92.94 627 ASP A CA 1
ATOM 4839 C C . ASP A 1 627 ? 15.562 -49.094 5.566 1 92.94 627 ASP A C 1
ATOM 4841 O O . ASP A 1 627 ? 14.523 -49.75 5.527 1 92.94 627 ASP A O 1
ATOM 4845 N N . PHE A 1 628 ? 15.602 -47.781 5.691 1 95.19 628 PHE A N 1
ATOM 4846 C CA . PHE A 1 628 ? 14.359 -47 5.703 1 95.19 628 PHE A CA 1
ATOM 4847 C C . PHE A 1 628 ? 13.578 -47.219 4.41 1 95.19 628 PHE A C 1
ATOM 4849 O O . PHE A 1 628 ? 12.367 -47.469 4.445 1 95.19 628 PHE A O 1
ATOM 4856 N N . VAL A 1 629 ? 14.305 -47.156 3.295 1 93.94 629 VAL A N 1
ATOM 4857 C CA . VAL A 1 629 ? 13.672 -47.312 1.989 1 93.94 629 VAL A CA 1
ATOM 4858 C C . VAL A 1 629 ? 13.172 -48.75 1.836 1 93.94 629 VAL A C 1
ATOM 4860 O O . VAL A 1 629 ? 12.062 -48.969 1.333 1 93.94 629 VAL A O 1
ATOM 4863 N N . MET A 1 630 ? 13.906 -49.688 2.312 1 92.94 630 MET A N 1
ATOM 4864 C CA . MET A 1 630 ? 13.523 -51.094 2.242 1 92.94 630 MET A CA 1
ATOM 4865 C C . MET A 1 630 ? 12.297 -51.375 3.111 1 92.94 630 MET A C 1
ATOM 4867 O O . MET A 1 630 ? 11.359 -52.062 2.684 1 92.94 630 MET A O 1
ATOM 4871 N N . TRP A 1 631 ? 12.383 -50.844 4.285 1 95.62 631 TRP A N 1
ATOM 4872 C CA . TRP A 1 631 ? 11.273 -51 5.223 1 95.62 631 TRP A CA 1
ATOM 4873 C C . TRP A 1 631 ? 9.992 -50.406 4.641 1 95.62 631 TRP A C 1
ATOM 4875 O O . TRP A 1 631 ? 8.938 -51.062 4.684 1 95.62 631 TRP A O 1
ATOM 4885 N N . LYS A 1 632 ? 10.055 -49.25 4.062 1 95.25 632 LYS A N 1
ATOM 4886 C CA . LYS A 1 632 ? 8.906 -48.562 3.463 1 95.25 632 LYS A CA 1
ATOM 4887 C C . LYS A 1 632 ? 8.312 -49.406 2.322 1 95.25 632 LYS A C 1
ATOM 4889 O O . LYS A 1 632 ? 7.094 -49.531 2.217 1 95.25 632 LYS A O 1
ATOM 4894 N N . ASN A 1 633 ? 9.164 -50 1.495 1 91.81 633 ASN A N 1
ATOM 4895 C CA . ASN A 1 633 ? 8.719 -50.688 0.297 1 91.81 633 ASN A CA 1
ATOM 4896 C C . ASN A 1 633 ? 8.211 -52.094 0.625 1 91.81 633 ASN A C 1
ATOM 4898 O O . ASN A 1 633 ? 7.387 -52.656 -0.105 1 91.81 633 ASN A O 1
ATOM 4902 N N . THR A 1 634 ? 8.609 -52.688 1.804 1 92 634 THR A N 1
ATOM 4903 C CA . THR A 1 634 ? 8.32 -54.125 2.049 1 92 634 THR A CA 1
ATOM 4904 C C . THR A 1 634 ? 7.309 -54.281 3.178 1 92 634 THR A C 1
ATOM 4906 O O . THR A 1 634 ? 6.527 -55.219 3.188 1 92 634 THR A O 1
ATOM 4909 N N . ARG A 1 635 ? 7.316 -53.375 4.109 1 93.38 635 ARG A N 1
ATOM 4910 C CA . ARG A 1 635 ? 6.562 -53.656 5.328 1 93.38 635 ARG A CA 1
ATOM 4911 C C . ARG A 1 635 ? 5.406 -52.656 5.488 1 93.38 635 ARG A C 1
ATOM 4913 O O . ARG A 1 635 ? 4.398 -53 6.129 1 93.38 635 ARG A O 1
ATOM 4920 N N . VAL A 1 636 ? 5.578 -51.5 5.023 1 95.56 636 VAL A N 1
ATOM 4921 C CA . VAL A 1 636 ? 4.59 -50.469 5.277 1 95.56 636 VAL A CA 1
ATOM 4922 C C . VAL A 1 636 ? 3.408 -50.625 4.328 1 95.56 636 VAL A C 1
ATOM 4924 O O . VAL A 1 636 ? 3.584 -50.656 3.107 1 95.56 636 VAL A O 1
ATOM 4927 N N . ILE A 1 637 ? 2.199 -50.688 4.863 1 94.38 637 ILE A N 1
ATOM 4928 C CA . ILE A 1 637 ? 0.989 -50.875 4.07 1 94.38 637 ILE A CA 1
ATOM 4929 C C . ILE A 1 637 ? 0.079 -49.656 4.223 1 94.38 637 ILE A C 1
ATOM 4931 O O . ILE A 1 637 ? -0.807 -49.438 3.396 1 94.38 637 ILE A O 1
ATOM 4935 N N . ASN A 1 638 ? 0.297 -48.906 5.266 1 94.81 638 ASN A N 1
ATOM 4936 C CA . ASN A 1 638 ? -0.498 -47.688 5.543 1 94.81 638 ASN A CA 1
ATOM 4937 C C . ASN A 1 638 ? -0.479 -46.719 4.371 1 94.81 638 ASN A C 1
ATOM 4939 O O . ASN A 1 638 ? 0.572 -46.188 4.027 1 94.81 638 ASN A O 1
ATOM 4943 N N . PRO A 1 639 ? -1.639 -46.5 3.746 1 95.62 639 PRO A N 1
ATOM 4944 C CA . PRO A 1 639 ? -1.667 -45.656 2.549 1 95.62 639 PRO A CA 1
ATOM 4945 C C . PRO A 1 639 ? -1.25 -44.219 2.828 1 95.62 639 PRO A C 1
ATOM 4947 O O . PRO A 1 639 ? -0.661 -43.562 1.964 1 95.62 639 PRO A O 1
ATOM 4950 N N . ASN A 1 640 ? -1.594 -43.688 4.023 1 96.75 640 ASN A N 1
ATOM 4951 C CA . ASN A 1 640 ? -1.174 -42.344 4.363 1 96.75 640 ASN A CA 1
ATOM 4952 C C . ASN A 1 640 ? 0.347 -42.219 4.383 1 96.75 640 ASN A C 1
ATOM 4954 O O . ASN A 1 640 ? 0.9 -41.25 3.863 1 96.75 640 ASN A O 1
ATOM 4958 N N . PHE A 1 641 ? 0.965 -43.219 4.973 1 96.75 641 PHE A N 1
ATOM 4959 C CA . PHE A 1 641 ? 2.422 -43.188 5.039 1 96.75 641 PHE A CA 1
ATOM 4960 C C . PHE A 1 641 ? 3.031 -43.25 3.645 1 96.75 641 PHE A C 1
ATOM 4962 O O . PHE A 1 641 ? 3.969 -42.5 3.352 1 96.75 641 PHE A O 1
ATOM 4969 N N . ASN A 1 642 ? 2.48 -44.031 2.803 1 95.88 642 ASN A N 1
ATOM 4970 C CA . ASN A 1 642 ? 2.988 -44.188 1.442 1 95.88 642 ASN A CA 1
ATOM 4971 C C . ASN A 1 642 ? 2.805 -42.875 0.644 1 95.88 642 ASN A C 1
ATOM 4973 O O . ASN A 1 642 ? 3.719 -42.438 -0.061 1 95.88 642 ASN A O 1
ATOM 4977 N N . LEU A 1 643 ? 1.637 -42.312 0.771 1 96.88 643 LEU A N 1
ATOM 4978 C CA . LEU A 1 643 ? 1.353 -41.062 0.071 1 96.88 643 LEU A CA 1
ATOM 4979 C C . LEU A 1 643 ? 2.305 -39.969 0.519 1 96.88 643 LEU A C 1
ATOM 4981 O O . LEU A 1 643 ? 2.904 -39.281 -0.314 1 96.88 643 LEU A O 1
ATOM 4985 N N . ILE A 1 644 ? 2.426 -39.781 1.821 1 97.94 644 ILE A N 1
ATOM 4986 C CA . ILE A 1 644 ? 3.24 -38.688 2.363 1 97.94 644 ILE A CA 1
ATOM 4987 C C . ILE A 1 644 ? 4.707 -38.938 2.018 1 97.94 644 ILE A C 1
ATOM 4989 O O . ILE A 1 644 ? 5.449 -37.969 1.758 1 97.94 644 ILE A O 1
ATOM 4993 N N . TYR A 1 645 ? 5.141 -40.156 2.049 1 97.38 645 TYR A N 1
ATOM 4994 C CA . TYR A 1 645 ? 6.504 -40.469 1.646 1 97.38 645 TYR A CA 1
ATOM 4995 C C . TYR A 1 645 ? 6.781 -40 0.229 1 97.38 645 TYR A C 1
ATOM 4997 O O . TYR A 1 645 ? 7.805 -39.344 -0.028 1 97.38 645 TYR A O 1
ATOM 5005 N N . ASP A 1 646 ? 5.926 -40.281 -0.673 1 96.75 646 ASP A N 1
ATOM 5006 C CA . ASP A 1 646 ? 6.109 -39.875 -2.064 1 96.75 646 ASP A CA 1
ATOM 5007 C C . ASP A 1 646 ? 6.086 -38.375 -2.207 1 96.75 646 ASP A C 1
ATOM 5009 O O . ASP A 1 646 ? 6.902 -37.781 -2.934 1 96.75 646 ASP A O 1
ATOM 5013 N N . LEU A 1 647 ? 5.141 -37.781 -1.517 1 97.44 647 LEU A N 1
ATOM 5014 C CA . LEU A 1 647 ? 5.043 -36.344 -1.572 1 97.44 647 LEU A CA 1
ATOM 5015 C C . LEU A 1 647 ? 6.32 -35.688 -1.052 1 97.44 647 LEU A C 1
ATOM 5017 O O . LEU A 1 647 ? 6.859 -34.75 -1.683 1 97.44 647 LEU A O 1
ATOM 5021 N N . ILE A 1 648 ? 6.84 -36.156 0.024 1 98.12 648 ILE A N 1
ATOM 5022 C CA . ILE A 1 648 ? 7.918 -35.5 0.731 1 98.12 648 ILE A CA 1
ATOM 5023 C C . ILE A 1 648 ? 9.258 -35.844 0.094 1 98.12 648 ILE A C 1
ATOM 5025 O O . ILE A 1 648 ? 10.062 -34.969 -0.222 1 98.12 648 ILE A O 1
ATOM 5029 N N . PHE A 1 649 ? 9.547 -37.062 -0.19 1 97.88 649 PHE A N 1
ATOM 5030 C CA . PHE A 1 649 ? 10.891 -37.5 -0.546 1 97.88 649 PHE A CA 1
ATOM 5031 C C . PHE A 1 649 ? 11.055 -37.562 -2.059 1 97.88 649 PHE A C 1
ATOM 5033 O O . PHE A 1 649 ? 12.156 -37.812 -2.561 1 97.88 649 PHE A O 1
ATOM 5040 N N . HIS A 1 650 ? 9.984 -37.344 -2.807 1 96.69 650 HIS A N 1
ATOM 5041 C CA . HIS A 1 650 ? 10.102 -37.219 -4.254 1 96.69 650 HIS A CA 1
ATOM 5042 C C . HIS A 1 650 ? 9.75 -35.812 -4.723 1 96.69 650 HIS A C 1
ATOM 5044 O O . HIS A 1 650 ? 10.562 -35.156 -5.367 1 96.69 650 HIS A O 1
ATOM 5050 N N . ILE A 1 651 ? 8.672 -35.375 -4.277 1 97.25 651 ILE A N 1
ATOM 5051 C CA . ILE A 1 651 ? 8.156 -34.125 -4.828 1 97.25 651 ILE A CA 1
ATOM 5052 C C . ILE A 1 651 ? 8.758 -32.938 -4.07 1 97.25 651 ILE A C 1
ATOM 5054 O O . ILE A 1 651 ? 9.438 -32.094 -4.66 1 97.25 651 ILE A O 1
ATOM 5058 N N . PHE A 1 652 ? 8.547 -32.812 -2.725 1 98.31 652 PHE A N 1
ATOM 5059 C CA . PHE A 1 652 ? 9.055 -31.688 -1.943 1 98.31 652 PHE A CA 1
ATOM 5060 C C . PHE A 1 652 ? 10.578 -31.641 -1.995 1 98.31 652 PHE A C 1
ATOM 5062 O O . PHE A 1 652 ? 11.156 -30.578 -2.217 1 98.31 652 PHE A O 1
ATOM 5069 N N . LEU A 1 653 ? 11.164 -32.719 -1.799 1 97.5 653 LEU A N 1
ATOM 5070 C CA . LEU A 1 653 ? 12.625 -32.781 -1.818 1 97.5 653 LEU A CA 1
ATOM 5071 C C . LEU A 1 653 ? 13.156 -32.406 -3.201 1 97.5 653 LEU A C 1
ATOM 5073 O O . LEU A 1 653 ? 14.242 -31.844 -3.322 1 97.5 653 LEU A O 1
ATOM 5077 N N . GLY A 1 654 ? 12.406 -32.812 -4.215 1 97.88 654 GLY A N 1
ATOM 5078 C CA . GLY A 1 654 ? 12.773 -32.406 -5.562 1 97.88 654 GLY A CA 1
ATOM 5079 C C . GLY A 1 654 ? 12.883 -30.906 -5.723 1 97.88 654 GLY A C 1
ATOM 5080 O O . GLY A 1 654 ? 13.836 -30.422 -6.328 1 97.88 654 GLY A O 1
ATOM 5081 N N . VAL A 1 655 ? 11.961 -30.203 -5.168 1 97.69 655 VAL A N 1
ATOM 5082 C CA . VAL A 1 655 ? 11.969 -28.75 -5.254 1 97.69 655 VAL A CA 1
ATOM 5083 C C . VAL A 1 655 ? 13.156 -28.188 -4.469 1 97.69 655 VAL A C 1
ATOM 5085 O O . VAL A 1 655 ? 13.805 -27.234 -4.91 1 97.69 655 VAL A O 1
ATOM 5088 N N . LYS A 1 656 ? 13.406 -28.719 -3.303 1 96.81 656 LYS A N 1
ATOM 5089 C CA . LYS A 1 656 ? 14.562 -28.297 -2.525 1 96.81 656 LYS A CA 1
ATOM 5090 C C . LYS A 1 656 ? 15.859 -28.5 -3.303 1 96.81 656 LYS A C 1
ATOM 5092 O O . LYS A 1 656 ? 16.734 -27.641 -3.311 1 96.81 656 LYS A O 1
ATOM 5097 N N . CYS A 1 657 ? 15.977 -29.641 -3.908 1 97.5 657 CYS A N 1
ATOM 5098 C CA . CYS A 1 657 ? 17.141 -29.953 -4.738 1 97.5 657 CYS A CA 1
ATOM 5099 C C . CYS A 1 657 ? 17.266 -28.953 -5.879 1 97.5 657 CYS A C 1
ATOM 5101 O O . CYS A 1 657 ? 18.375 -28.453 -6.156 1 97.5 657 CYS A O 1
ATOM 5103 N N . PHE A 1 658 ? 16.188 -28.688 -6.527 1 97.25 658 PHE A N 1
ATOM 5104 C CA . PHE A 1 658 ? 16.156 -27.719 -7.609 1 97.25 658 PHE A CA 1
ATOM 5105 C C . PHE A 1 658 ? 16.688 -26.359 -7.133 1 97.25 658 PHE A C 1
ATOM 5107 O O . PHE A 1 658 ? 17.594 -25.797 -7.742 1 97.25 658 PHE A O 1
ATOM 5114 N N . ARG A 1 659 ? 16.141 -25.891 -6.059 1 96.44 659 ARG A N 1
ATOM 5115 C CA . ARG A 1 659 ? 16.562 -24.594 -5.52 1 96.44 659 ARG A CA 1
ATOM 5116 C C . ARG A 1 659 ? 18.031 -24.609 -5.141 1 96.44 659 ARG A C 1
ATOM 5118 O O . ARG A 1 659 ? 18.766 -23.656 -5.422 1 96.44 659 ARG A O 1
ATOM 5125 N N . SER A 1 660 ? 18.422 -25.672 -4.477 1 95.62 660 SER A N 1
ATOM 5126 C CA . SER A 1 660 ? 19.828 -25.781 -4.105 1 95.62 660 SER A CA 1
ATOM 5127 C C . SER A 1 660 ? 20.719 -25.75 -5.336 1 95.62 660 SER A C 1
ATOM 5129 O O . SER A 1 660 ? 21.797 -25.125 -5.316 1 95.62 660 SER A O 1
ATOM 5131 N N . GLY A 1 661 ? 20.266 -26.438 -6.332 1 97.06 661 GLY A N 1
ATOM 5132 C CA . GLY A 1 661 ? 21.016 -26.422 -7.578 1 97.06 661 GLY A CA 1
ATOM 5133 C C . GLY A 1 661 ? 21.125 -25.031 -8.188 1 97.06 661 GLY A C 1
ATOM 5134 O O . GLY A 1 661 ? 22.188 -24.656 -8.672 1 97.06 661 GLY A O 1
ATOM 5135 N N . ILE A 1 662 ? 20.094 -24.297 -8.148 1 96.94 662 ILE A N 1
ATOM 5136 C CA . ILE A 1 662 ? 20.078 -22.953 -8.703 1 96.94 662 ILE A CA 1
ATOM 5137 C C . ILE A 1 662 ? 20.969 -22.031 -7.867 1 96.94 662 ILE A C 1
ATOM 5139 O O . ILE A 1 662 ? 21.781 -21.281 -8.414 1 96.94 662 ILE A O 1
ATOM 5143 N N . ARG A 1 663 ? 20.844 -22.078 -6.551 1 95 663 ARG A N 1
ATOM 5144 C CA . ARG A 1 663 ? 21.625 -21.234 -5.672 1 95 663 ARG A CA 1
ATOM 5145 C C . ARG A 1 663 ? 23.125 -21.484 -5.852 1 95 663 ARG A C 1
ATOM 5147 O O . ARG A 1 663 ? 23.938 -20.578 -5.688 1 95 663 ARG A O 1
ATOM 5154 N N . ARG A 1 664 ? 23.438 -22.719 -6.324 1 96.12 664 ARG A N 1
ATOM 5155 C CA . ARG A 1 664 ? 24.844 -23.125 -6.445 1 96.12 664 ARG A CA 1
ATOM 5156 C C . ARG A 1 664 ? 25.266 -23.188 -7.91 1 96.12 664 ARG A C 1
ATOM 5158 O O . ARG A 1 664 ? 26.375 -23.625 -8.219 1 96.12 664 ARG A O 1
ATOM 5165 N N . ASN A 1 665 ? 24.438 -22.797 -8.773 1 96.56 665 ASN A N 1
ATOM 5166 C CA . ASN A 1 665 ? 24.641 -22.891 -10.211 1 96.56 665 ASN A CA 1
ATOM 5167 C C . ASN A 1 665 ? 25.094 -24.297 -10.625 1 96.56 665 ASN A C 1
ATOM 5169 O O . ASN A 1 665 ? 26.047 -24.453 -11.383 1 96.56 665 ASN A O 1
ATOM 5173 N N . ASN A 1 666 ? 24.5 -25.25 -10.016 1 97.62 666 ASN A N 1
ATOM 5174 C CA . ASN A 1 666 ? 24.703 -26.656 -10.383 1 97.62 666 ASN A CA 1
ATOM 5175 C C . ASN A 1 666 ? 23.531 -27.188 -11.219 1 97.62 666 ASN A C 1
ATOM 5177 O O . ASN A 1 666 ? 22.547 -27.672 -10.664 1 97.62 666 ASN A O 1
ATOM 5181 N N . SER A 1 667 ? 23.75 -27.219 -12.484 1 97.25 667 SER A N 1
ATOM 5182 C CA . SER A 1 667 ? 22.688 -27.531 -13.438 1 97.25 667 SER A CA 1
ATOM 5183 C C . SER A 1 667 ? 22.188 -28.953 -13.25 1 97.25 667 SER A C 1
ATOM 5185 O O . SER A 1 667 ? 20.984 -29.219 -13.375 1 97.25 667 SER A O 1
ATOM 5187 N N . GLN A 1 668 ? 23.062 -29.844 -12.898 1 96.94 668 GLN A N 1
ATOM 5188 C CA . GLN A 1 668 ? 22.656 -31.25 -12.742 1 96.94 668 GLN A CA 1
ATOM 5189 C C . GLN A 1 668 ? 21.688 -31.406 -11.586 1 96.94 668 GLN A C 1
ATOM 5191 O O . GLN A 1 668 ? 20.625 -32.031 -11.742 1 96.94 668 GLN A O 1
ATOM 5196 N N . HIS A 1 669 ? 22.031 -30.844 -10.523 1 97.56 669 HIS A N 1
ATOM 5197 C CA . HIS A 1 669 ? 21.141 -30.906 -9.375 1 97.56 669 HIS A CA 1
ATOM 5198 C C . HIS A 1 669 ? 19.844 -30.156 -9.648 1 97.56 669 HIS A C 1
ATOM 5200 O O . HIS A 1 669 ? 18.766 -30.625 -9.266 1 97.56 669 HIS A O 1
ATOM 5206 N N . ALA A 1 670 ? 19.953 -28.984 -10.32 1 98.06 670 ALA A N 1
ATOM 5207 C CA . ALA A 1 670 ? 18.766 -28.188 -10.609 1 98.06 670 ALA A CA 1
ATOM 5208 C C . ALA A 1 670 ? 17.766 -28.969 -11.469 1 98.06 670 ALA A C 1
ATOM 5210 O O . ALA A 1 670 ? 16.594 -29.078 -11.117 1 98.06 670 ALA A O 1
ATOM 5211 N N . ILE A 1 671 ? 18.266 -29.547 -12.477 1 98 671 ILE A N 1
ATOM 5212 C CA . ILE A 1 671 ? 17.375 -30.234 -13.422 1 98 671 ILE A CA 1
ATOM 5213 C C . ILE A 1 671 ? 16.906 -31.547 -12.82 1 98 671 ILE A C 1
ATOM 5215 O O . ILE A 1 671 ? 15.742 -31.953 -13.008 1 98 671 ILE A O 1
ATOM 5219 N N . ALA A 1 672 ? 17.828 -32.219 -12.102 1 98.25 672 ALA A N 1
ATOM 5220 C CA . ALA A 1 672 ? 17.422 -33.469 -11.438 1 98.25 672 ALA A CA 1
ATOM 5221 C C . ALA A 1 672 ? 16.25 -33.219 -10.492 1 98.25 672 ALA A C 1
ATOM 5223 O O . ALA A 1 672 ? 15.266 -33.969 -10.508 1 98.25 672 ALA A O 1
ATOM 5224 N N . GLY A 1 673 ? 16.422 -32.188 -9.703 1 97.81 673 GLY A N 1
ATOM 5225 C CA . GLY A 1 673 ? 15.359 -31.844 -8.766 1 97.81 673 GLY A CA 1
ATOM 5226 C C . GLY A 1 673 ? 14.078 -31.422 -9.453 1 97.81 673 GLY A C 1
ATOM 5227 O O . GLY A 1 673 ? 12.992 -31.891 -9.086 1 97.81 673 GLY A O 1
ATOM 5228 N N . ARG A 1 674 ? 14.141 -30.547 -10.445 1 97.31 674 ARG A N 1
ATOM 5229 C CA . ARG A 1 674 ? 12.969 -30.047 -11.164 1 97.31 674 ARG A CA 1
ATOM 5230 C C . ARG A 1 674 ? 12.203 -31.203 -11.812 1 97.31 674 ARG A C 1
ATOM 5232 O O . ARG A 1 674 ? 10.977 -31.266 -11.727 1 97.31 674 ARG A O 1
ATOM 5239 N N . GLN A 1 675 ? 12.945 -32.125 -12.422 1 96 675 GLN A N 1
ATOM 5240 C CA . GLN A 1 675 ? 12.312 -33.188 -13.195 1 96 675 GLN A CA 1
ATOM 5241 C C . GLN A 1 675 ? 11.68 -34.219 -12.289 1 96 675 GLN A C 1
ATOM 5243 O O . GLN A 1 675 ? 10.773 -34.969 -12.711 1 96 675 GLN A O 1
ATOM 5248 N N . LYS A 1 676 ? 12.133 -34.281 -11.109 1 96 676 LYS A N 1
ATOM 5249 C CA . LYS A 1 676 ? 11.477 -35.156 -10.141 1 96 676 LYS A CA 1
ATOM 5250 C C . LYS A 1 676 ? 10.102 -34.625 -9.758 1 96 676 LYS A C 1
ATOM 5252 O O . LYS A 1 676 ? 9.188 -35.406 -9.453 1 96 676 LYS A O 1
ATOM 5257 N N . THR A 1 677 ? 9.961 -33.344 -9.758 1 95.94 677 THR A N 1
ATOM 5258 C CA . THR A 1 677 ? 8.734 -32.688 -9.32 1 95.94 677 THR A CA 1
ATOM 5259 C C . THR A 1 677 ? 7.855 -32.344 -10.516 1 95.94 677 THR A C 1
ATOM 5261 O O . THR A 1 677 ? 6.633 -32.25 -10.391 1 95.94 677 THR A O 1
ATOM 5264 N N . ALA A 1 678 ? 8.336 -32.156 -11.672 1 94.25 678 ALA A N 1
ATOM 5265 C CA . ALA A 1 678 ? 7.691 -31.625 -12.875 1 94.25 678 ALA A CA 1
ATOM 5266 C C . ALA A 1 678 ? 6.445 -32.438 -13.227 1 94.25 678 ALA A C 1
ATOM 5268 O O . ALA A 1 678 ? 5.453 -31.875 -13.703 1 94.25 678 ALA A O 1
ATOM 5269 N N . PRO A 1 679 ? 6.426 -33.75 -12.969 1 94.06 679 PRO A N 1
ATOM 5270 C CA . PRO A 1 679 ? 5.262 -34.531 -13.359 1 94.06 679 PRO A CA 1
ATOM 5271 C C . PRO A 1 679 ? 3.965 -34.031 -12.734 1 94.06 679 PRO A C 1
ATOM 5273 O O . PRO A 1 679 ? 2.887 -34.219 -13.305 1 94.06 679 PRO A O 1
ATOM 5276 N N . ILE A 1 680 ? 4.098 -33.375 -11.633 1 93.06 680 ILE A N 1
ATOM 5277 C CA . ILE A 1 680 ? 2.896 -32.906 -10.953 1 93.06 680 ILE A CA 1
ATOM 5278 C C . ILE A 1 680 ? 2.188 -31.859 -11.805 1 93.06 680 ILE A C 1
ATOM 5280 O O . ILE A 1 680 ? 0.995 -31.609 -11.617 1 93.06 680 ILE A O 1
ATOM 5284 N N . MET A 1 681 ? 2.932 -31.281 -12.711 1 91.31 681 MET A N 1
ATOM 5285 C CA . MET A 1 681 ? 2.354 -30.266 -13.586 1 91.31 681 MET A CA 1
ATOM 5286 C C . MET A 1 681 ? 1.42 -30.906 -14.609 1 91.31 681 MET A C 1
ATOM 5288 O O . MET A 1 681 ? 0.63 -30.203 -15.25 1 91.31 681 MET A O 1
ATOM 5292 N N . TYR A 1 682 ? 1.449 -32.219 -14.742 1 90.19 682 TYR A N 1
ATOM 5293 C CA . TYR A 1 682 ? 0.709 -32.906 -15.797 1 90.19 682 TYR A CA 1
ATOM 5294 C C . TYR A 1 682 ? -0.537 -33.594 -15.242 1 90.19 682 TYR A C 1
ATOM 5296 O O . TYR A 1 682 ? -1.178 -34.375 -15.93 1 90.19 682 TYR A O 1
ATOM 5304 N N . ILE A 1 683 ? -0.835 -33.438 -14 1 85.62 683 ILE A N 1
ATOM 5305 C CA . ILE A 1 683 ? -2.088 -33.938 -13.438 1 85.62 683 ILE A CA 1
ATOM 5306 C C . ILE A 1 683 ? -3.092 -32.781 -13.336 1 85.62 683 ILE A C 1
ATOM 5308 O O . ILE A 1 683 ? -4.297 -33.031 -13.227 1 85.62 683 ILE A O 1
ATOM 5312 N N . GLY A 1 684 ? -2.57 -31.562 -13.258 1 66.06 684 GLY A N 1
ATOM 5313 C CA . GLY A 1 684 ? -3.447 -30.406 -13.125 1 66.06 684 GLY A CA 1
ATOM 5314 C C . GLY A 1 684 ? -3.572 -29.594 -14.398 1 66.06 684 GLY A C 1
ATOM 5315 O O . GLY A 1 684 ? -3.273 -30.094 -15.484 1 66.06 684 GLY A O 1
ATOM 5316 N N . LYS A 1 685 ? -4.277 -28.469 -14.297 1 62.06 685 LYS A N 1
ATOM 5317 C CA . LYS A 1 685 ? -4.582 -27.547 -15.383 1 62.06 685 LYS A CA 1
ATOM 5318 C C . LYS A 1 685 ? -3.479 -26.5 -15.547 1 62.06 685 LYS A C 1
ATOM 5320 O O . LYS A 1 685 ? -3.713 -25.312 -15.367 1 62.06 685 LYS A O 1
ATOM 5325 N N . HIS A 1 686 ? -2.125 -27.047 -15.898 1 74.44 686 HIS A N 1
ATOM 5326 C CA . HIS A 1 686 ? -0.997 -26.141 -16.031 1 74.44 686 HIS A CA 1
ATOM 5327 C C . HIS A 1 686 ? -0.564 -26.016 -17.5 1 74.44 686 HIS A C 1
ATOM 5329 O O . HIS A 1 686 ? 0.585 -26.312 -17.828 1 74.44 686 HIS A O 1
ATOM 5335 N N . GLY A 1 687 ? -1.424 -25.469 -18.375 1 72.25 687 GLY A N 1
ATOM 5336 C CA . GLY A 1 687 ? -1.257 -25.469 -19.828 1 72.25 687 GLY A CA 1
ATOM 5337 C C . GLY A 1 687 ? -0.079 -24.625 -20.281 1 72.25 687 GLY A C 1
ATOM 5338 O O . GLY A 1 687 ? 0.44 -24.828 -21.375 1 72.25 687 GLY A O 1
ATOM 5339 N N . ILE A 1 688 ? 0.418 -23.734 -19.516 1 77.94 688 ILE A N 1
ATOM 5340 C CA . ILE A 1 688 ? 1.544 -22.891 -19.891 1 77.94 688 ILE A CA 1
ATOM 5341 C C . ILE A 1 688 ? 2.855 -23.578 -19.516 1 77.94 688 ILE A C 1
ATOM 5343 O O . ILE A 1 688 ? 3.822 -23.531 -20.281 1 77.94 688 ILE A O 1
ATOM 5347 N N . TYR A 1 689 ? 2.834 -24.281 -18.453 1 85.12 689 TYR A N 1
ATOM 5348 C CA . TYR A 1 689 ? 4.102 -24.766 -17.922 1 85.12 689 TYR A CA 1
ATOM 5349 C C . TYR A 1 689 ? 4.422 -26.156 -18.438 1 85.12 689 TYR A C 1
ATOM 5351 O O . TYR A 1 689 ? 5.586 -26.562 -18.469 1 85.12 689 TYR A O 1
ATOM 5359 N N . GLN A 1 690 ? 3.389 -26.969 -18.906 1 88.56 690 GLN A N 1
ATOM 5360 C CA . GLN A 1 690 ? 3.645 -28.297 -19.453 1 88.56 690 GLN A CA 1
ATOM 5361 C C . GLN A 1 690 ? 4.516 -28.219 -20.703 1 88.56 690 GLN A C 1
ATOM 5363 O O . GLN A 1 690 ? 5.609 -28.781 -20.75 1 88.56 690 GLN A O 1
ATOM 5368 N N . PRO A 1 691 ? 4.113 -27.328 -21.609 1 87.94 691 PRO A N 1
ATOM 5369 C CA . PRO A 1 691 ? 4.961 -27.234 -22.797 1 87.94 691 PRO A CA 1
ATOM 5370 C C . PRO A 1 691 ? 6.309 -26.578 -22.5 1 87.94 691 PRO A C 1
ATOM 5372 O O . PRO A 1 691 ? 7.312 -26.906 -23.141 1 87.94 691 PRO A O 1
ATOM 5375 N N . LEU A 1 692 ? 6.363 -25.672 -21.609 1 91.94 692 LEU A N 1
ATOM 5376 C CA . LEU A 1 692 ? 7.59 -24.969 -21.25 1 91.94 692 LEU A CA 1
ATOM 5377 C C . LEU A 1 692 ? 8.633 -25.953 -20.719 1 91.94 692 LEU A C 1
ATOM 5379 O O . LEU A 1 692 ? 9.789 -25.922 -21.156 1 91.94 692 LEU A O 1
ATOM 5383 N N . LEU A 1 693 ? 8.242 -26.812 -19.812 1 92.69 693 LEU A N 1
ATOM 5384 C CA . LEU A 1 693 ? 9.164 -27.766 -19.203 1 92.69 693 LEU A CA 1
ATOM 5385 C C . LEU A 1 693 ? 9.633 -28.797 -20.234 1 92.69 693 LEU A C 1
ATOM 5387 O O . LEU A 1 693 ? 10.812 -29.156 -20.266 1 92.69 693 LEU A O 1
ATOM 5391 N N . PHE A 1 694 ? 8.711 -29.188 -21.016 1 93.44 694 PHE A N 1
ATOM 5392 C CA . PHE A 1 694 ? 9.062 -30.156 -22.062 1 93.44 694 PHE A CA 1
ATOM 5393 C C . PHE A 1 694 ? 10.055 -29.547 -23.047 1 93.44 694 PHE A C 1
ATOM 5395 O O . PHE A 1 694 ? 11.055 -30.172 -23.406 1 93.44 694 PHE A O 1
ATOM 5402 N N . ARG A 1 695 ? 9.805 -28.312 -23.453 1 94.25 695 ARG A N 1
ATOM 5403 C CA . ARG A 1 695 ? 10.656 -27.641 -24.422 1 94.25 695 ARG A CA 1
ATOM 5404 C C . ARG A 1 695 ? 12.07 -27.453 -23.875 1 94.25 695 ARG A C 1
ATOM 5406 O O . ARG A 1 695 ? 13.055 -27.609 -24.594 1 94.25 695 ARG A O 1
ATOM 5413 N N . ASP A 1 696 ? 12.164 -27.094 -22.703 1 95.56 696 ASP A N 1
ATOM 5414 C CA . ASP A 1 696 ? 13.469 -26.906 -22.078 1 95.56 696 ASP A CA 1
ATOM 5415 C C . ASP A 1 696 ? 14.266 -28.219 -22.078 1 95.56 696 ASP A C 1
ATOM 5417 O O . ASP A 1 696 ? 15.469 -28.219 -22.359 1 95.56 696 ASP A O 1
ATOM 5421 N N . MET A 1 697 ? 13.57 -29.328 -21.766 1 96.06 697 MET A N 1
ATOM 5422 C CA . MET A 1 697 ? 14.242 -30.625 -21.766 1 96.06 697 MET A CA 1
ATOM 5423 C C . MET A 1 697 ? 14.641 -31.031 -23.172 1 96.06 697 MET A C 1
ATOM 5425 O O . MET A 1 697 ? 15.711 -31.609 -23.391 1 96.06 697 MET A O 1
ATOM 5429 N N . GLN A 1 698 ? 13.797 -30.688 -24.094 1 95.69 698 GLN A N 1
ATOM 5430 C CA . GLN A 1 698 ? 14.125 -30.953 -25.5 1 95.69 698 GLN A CA 1
ATOM 5431 C C . GLN A 1 698 ? 15.406 -30.234 -25.906 1 95.69 698 GLN A C 1
ATOM 5433 O O . GLN A 1 698 ? 16.281 -30.828 -26.531 1 95.69 698 GLN A O 1
ATOM 5438 N N . VAL A 1 699 ? 15.5 -29.016 -25.547 1 96.38 699 VAL A N 1
ATOM 5439 C CA . VAL A 1 699 ? 16.672 -28.219 -25.859 1 96.38 699 VAL A CA 1
ATOM 5440 C C . VAL A 1 699 ? 17.922 -28.875 -25.25 1 96.38 699 VAL A C 1
ATOM 5442 O O . VAL A 1 699 ? 18.953 -28.984 -25.922 1 96.38 699 VAL A O 1
ATOM 5445 N N . ARG A 1 700 ? 17.844 -29.328 -24.062 1 96 700 ARG A N 1
ATOM 5446 C CA . ARG A 1 700 ? 18.984 -29.859 -23.328 1 96 700 ARG A CA 1
ATOM 5447 C C . ARG A 1 700 ? 19.469 -31.172 -23.938 1 96 700 ARG A C 1
ATOM 5449 O O . ARG A 1 700 ? 20.672 -31.453 -23.922 1 96 700 ARG A O 1
ATOM 5456 N N . VAL A 1 701 ? 18.547 -31.953 -24.531 1 96.06 701 VAL A N 1
ATOM 5457 C CA . VAL A 1 701 ? 18.953 -33.25 -25.047 1 96.06 701 VAL A CA 1
ATOM 5458 C C . VAL A 1 701 ? 19.406 -33.125 -26.5 1 96.06 701 VAL A C 1
ATOM 5460 O O . VAL A 1 701 ? 20.203 -33.938 -26.969 1 96.06 701 VAL A O 1
ATOM 5463 N N . GLU A 1 702 ? 18.922 -32.125 -27.188 1 96.31 702 GLU A N 1
ATOM 5464 C CA . GLU A 1 702 ? 19.234 -31.953 -28.609 1 96.31 702 GLU A CA 1
ATOM 5465 C C . GLU A 1 702 ? 20.453 -31.062 -28.812 1 96.31 702 GLU A C 1
ATOM 5467 O O . GLU A 1 702 ? 21.094 -31.109 -29.859 1 96.31 702 GLU A O 1
ATOM 5472 N N . ALA A 1 703 ? 20.797 -30.312 -27.828 1 96.69 703 ALA A N 1
ATOM 5473 C CA . ALA A 1 703 ? 21.875 -29.328 -27.969 1 96.69 703 ALA A CA 1
ATOM 5474 C C . ALA A 1 703 ? 23.219 -30.016 -28.203 1 96.69 703 ALA A C 1
ATOM 5476 O O . ALA A 1 703 ? 23.5 -31.062 -27.594 1 96.69 703 ALA A O 1
ATOM 5477 N N . PRO A 1 704 ? 23.984 -29.438 -29.078 1 96.06 704 PRO A N 1
ATOM 5478 C CA . PRO A 1 704 ? 25.344 -29.953 -29.219 1 96.06 704 PRO A CA 1
ATOM 5479 C C . PRO A 1 704 ? 26.172 -29.797 -27.938 1 96.06 704 PRO A C 1
ATOM 5481 O O . PRO A 1 704 ? 25.812 -28.984 -27.078 1 96.06 704 PRO A O 1
ATOM 5484 N N . PRO A 1 705 ? 27.25 -30.484 -27.797 1 95.62 705 PRO A N 1
ATOM 5485 C CA . PRO A 1 705 ? 28 -30.531 -26.547 1 95.62 705 PRO A CA 1
ATOM 5486 C C . PRO A 1 705 ? 28.438 -29.156 -26.047 1 95.62 705 PRO A C 1
ATOM 5488 O O . PRO A 1 705 ? 28.359 -28.859 -24.859 1 95.62 705 PRO A O 1
ATOM 5491 N N . ASP A 1 706 ? 28.875 -28.297 -26.984 1 95 706 ASP A N 1
ATOM 5492 C CA . ASP A 1 706 ? 29.328 -26.969 -26.594 1 95 706 ASP A CA 1
ATOM 5493 C C . ASP A 1 706 ? 28.172 -26.141 -26.031 1 95 706 ASP A C 1
ATOM 5495 O O . ASP A 1 706 ? 28.359 -25.406 -25.047 1 95 706 ASP A O 1
ATOM 5499 N N . ILE A 1 707 ? 27.047 -26.266 -26.641 1 96.56 707 ILE A N 1
ATOM 5500 C CA . ILE A 1 707 ? 25.875 -25.531 -26.203 1 96.56 707 ILE A CA 1
ATOM 5501 C C . ILE A 1 707 ? 25.359 -26.109 -24.891 1 96.56 707 ILE A C 1
ATOM 5503 O O . ILE A 1 707 ? 24.906 -25.359 -24 1 96.56 707 ILE A O 1
ATOM 5507 N N . LYS A 1 708 ? 25.375 -27.406 -24.734 1 96.31 708 LYS A N 1
ATOM 5508 C CA . LYS A 1 708 ? 24.984 -28.047 -23.484 1 96.31 708 LYS A CA 1
ATOM 5509 C C . LYS A 1 708 ? 25.828 -27.531 -22.312 1 96.31 708 LYS A C 1
ATOM 5511 O O . LYS A 1 708 ? 25.312 -27.203 -21.25 1 96.31 708 LYS A O 1
ATOM 5516 N N . LYS A 1 709 ? 27.094 -27.484 -22.609 1 95.12 709 LYS A N 1
ATOM 5517 C CA . LYS A 1 709 ? 28.016 -26.984 -21.594 1 95.12 709 LYS A CA 1
ATOM 5518 C C . LYS A 1 709 ? 27.719 -25.516 -21.25 1 95.12 709 LYS A C 1
ATOM 5520 O O . LYS A 1 709 ? 27.734 -25.125 -20.094 1 95.12 709 LYS A O 1
ATOM 5525 N N . TYR A 1 710 ? 27.438 -24.781 -22.312 1 95.62 710 TYR A N 1
ATOM 5526 C CA . TYR A 1 710 ? 27.094 -23.375 -22.125 1 95.62 710 TYR A CA 1
ATOM 5527 C C . TYR A 1 710 ? 25.859 -23.219 -21.234 1 95.62 710 TYR A C 1
ATOM 5529 O O . TYR A 1 710 ? 25.859 -22.391 -20.328 1 95.62 710 TYR A O 1
ATOM 5537 N N . ILE A 1 711 ? 24.844 -24.016 -21.469 1 96.38 711 ILE A N 1
ATOM 5538 C CA . ILE A 1 711 ? 23.594 -23.969 -20.703 1 96.38 711 ILE A CA 1
ATOM 5539 C C . ILE A 1 711 ? 23.859 -24.359 -19.266 1 96.38 711 ILE A C 1
ATOM 5541 O O . ILE A 1 711 ? 23.391 -23.688 -18.328 1 96.38 711 ILE A O 1
ATOM 5545 N N . GLU A 1 712 ? 24.672 -25.344 -19.016 1 95.56 712 GLU A N 1
ATOM 5546 C CA . GLU A 1 712 ? 24.969 -25.859 -17.688 1 95.56 712 GLU A CA 1
ATOM 5547 C C . GLU A 1 712 ? 25.766 -24.844 -16.875 1 95.56 712 GLU A C 1
ATOM 5549 O O . GLU A 1 712 ? 25.547 -24.719 -15.664 1 95.56 712 GLU A O 1
ATOM 5554 N N . GLU A 1 713 ? 26.594 -24.156 -17.531 1 94.19 713 GLU A N 1
ATOM 5555 C CA . GLU A 1 713 ? 27.453 -23.188 -16.844 1 94.19 713 GLU A CA 1
ATOM 5556 C C . GLU A 1 713 ? 26.703 -21.906 -16.531 1 94.19 713 GLU A C 1
ATOM 5558 O O . GLU A 1 713 ? 27.141 -21.109 -15.703 1 94.19 713 GLU A O 1
ATOM 5563 N N . ASN A 1 714 ? 25.578 -21.719 -17.234 1 95.06 714 ASN A N 1
ATOM 5564 C CA . ASN A 1 714 ? 24.828 -20.469 -17.078 1 95.06 714 ASN A CA 1
ATOM 5565 C C . ASN A 1 714 ? 23.391 -20.734 -16.656 1 95.06 714 ASN A C 1
ATOM 5567 O O . ASN A 1 714 ? 22.453 -20.094 -17.156 1 95.06 714 ASN A O 1
ATOM 5571 N N . GLU A 1 715 ? 23.281 -21.75 -15.758 1 95.25 715 GLU A N 1
ATOM 5572 C CA . GLU A 1 715 ? 21.984 -22.062 -15.203 1 95.25 715 GLU A CA 1
ATOM 5573 C C . GLU A 1 715 ? 21.484 -20.969 -14.273 1 95.25 715 GLU A C 1
ATOM 5575 O O . GLU A 1 715 ? 20.281 -20.672 -14.227 1 95.25 715 GLU A O 1
ATOM 5580 N N . ALA A 1 716 ? 22.391 -20.422 -13.555 1 95.5 716 ALA A N 1
ATOM 5581 C CA . ALA A 1 716 ? 22.141 -19.359 -12.594 1 95.5 716 ALA A CA 1
ATOM 5582 C C . ALA A 1 716 ? 23.328 -18.406 -12.5 1 95.5 716 ALA A C 1
ATOM 5584 O O . ALA A 1 716 ? 24.422 -18.734 -12.93 1 95.5 716 ALA A O 1
ATOM 5585 N N . PHE A 1 717 ? 23.031 -17.219 -11.961 1 95.19 717 PHE A N 1
ATOM 5586 C CA . PHE A 1 717 ? 24.031 -16.156 -11.898 1 95.19 717 PHE A CA 1
ATOM 5587 C C . PHE A 1 717 ? 24.062 -15.531 -10.508 1 95.19 717 PHE A C 1
ATOM 5589 O O . PHE A 1 717 ? 23.031 -15.297 -9.891 1 95.19 717 PHE A O 1
ATOM 5596 N N . SER A 1 718 ? 25.234 -15.344 -9.984 1 91.75 718 SER A N 1
ATOM 5597 C CA . SER A 1 718 ? 25.391 -14.609 -8.734 1 91.75 718 SER A CA 1
ATOM 5598 C C . SER A 1 718 ? 25.859 -13.18 -8.992 1 91.75 718 SER A C 1
ATOM 5600 O O . SER A 1 718 ? 27.047 -12.961 -9.289 1 91.75 718 SER A O 1
ATOM 5602 N N . ARG A 1 719 ? 25.141 -12.227 -8.75 1 82.06 719 ARG A N 1
ATOM 5603 C CA . ARG A 1 719 ? 25.469 -10.82 -8.984 1 82.06 719 ARG A CA 1
ATOM 5604 C C . ARG A 1 719 ? 26.562 -10.344 -8.031 1 82.06 719 ARG A C 1
ATOM 5606 O O . ARG A 1 719 ? 27.344 -9.461 -8.375 1 82.06 719 ARG A O 1
ATOM 5613 N N . SER A 1 720 ? 26.516 -10.914 -6.832 1 79.19 720 SER A N 1
ATOM 5614 C CA . SER A 1 720 ? 27.438 -10.477 -5.785 1 79.19 720 SER A CA 1
ATOM 5615 C C . SER A 1 720 ? 28.75 -11.25 -5.844 1 79.19 720 SER A C 1
ATOM 5617 O O . SER A 1 720 ? 29.75 -10.844 -5.234 1 79.19 720 SER A O 1
ATOM 5619 N N . GLY A 1 721 ? 28.703 -12.336 -6.484 1 83.75 721 GLY A N 1
ATOM 5620 C CA . GLY A 1 721 ? 29.859 -13.219 -6.488 1 83.75 721 GLY A CA 1
ATOM 5621 C C . GLY A 1 721 ? 29.812 -14.266 -5.395 1 83.75 721 GLY A C 1
ATOM 5622 O O . GLY A 1 721 ? 30.672 -15.156 -5.344 1 83.75 721 GLY A O 1
ATOM 5623 N N . ASN A 1 722 ? 28.844 -14.172 -4.523 1 84.88 722 ASN A N 1
ATOM 5624 C CA . ASN A 1 722 ? 28.672 -15.172 -3.479 1 84.88 722 ASN A CA 1
ATOM 5625 C C . ASN A 1 722 ? 28.109 -16.469 -4.047 1 84.88 722 ASN A C 1
ATOM 5627 O O . ASN A 1 722 ? 27.016 -16.484 -4.613 1 84.88 722 ASN A O 1
ATOM 5631 N N . ASN A 1 723 ? 28.781 -17.547 -3.811 1 88.25 723 ASN A N 1
ATOM 5632 C CA . ASN A 1 723 ? 28.469 -18.828 -4.441 1 88.25 723 ASN A CA 1
ATOM 5633 C C . ASN A 1 723 ? 27.234 -19.469 -3.805 1 88.25 723 ASN A C 1
ATOM 5635 O O . ASN A 1 723 ? 26.812 -20.547 -4.207 1 88.25 723 ASN A O 1
ATOM 5639 N N . LEU A 1 724 ? 26.641 -18.859 -2.807 1 87.25 724 LEU A N 1
ATOM 5640 C CA . LEU A 1 724 ? 25.438 -19.359 -2.17 1 87.25 724 LEU A CA 1
ATOM 5641 C C . LEU A 1 724 ? 24.219 -18.547 -2.605 1 87.25 724 LEU A C 1
ATOM 5643 O O . LEU A 1 724 ? 23.109 -18.797 -2.131 1 87.25 724 LEU A O 1
ATOM 5647 N N . ARG A 1 725 ? 24.438 -17.578 -3.58 1 88.25 725 ARG A N 1
ATOM 5648 C CA . ARG A 1 725 ? 23.359 -16.672 -3.93 1 88.25 725 ARG A CA 1
ATOM 5649 C C . ARG A 1 725 ? 23.125 -16.641 -5.438 1 88.25 725 ARG A C 1
ATOM 5651 O O . ARG A 1 725 ? 22.922 -15.578 -6.023 1 88.25 725 ARG A O 1
ATOM 5658 N N . GLY A 1 726 ? 23.219 -17.828 -6.012 1 92.12 726 GLY A N 1
ATOM 5659 C CA . GLY A 1 726 ? 22.859 -17.922 -7.418 1 92.12 726 GLY A CA 1
ATOM 5660 C C . GLY A 1 726 ? 21.359 -17.781 -7.66 1 92.12 726 GLY A C 1
ATOM 5661 O O . GLY A 1 726 ? 20.547 -18.234 -6.859 1 92.12 726 GLY A O 1
ATOM 5662 N N . GLU A 1 727 ? 21.031 -17.078 -8.711 1 93.62 727 GLU A N 1
ATOM 5663 C CA . GLU A 1 727 ? 19.641 -16.875 -9.109 1 93.62 727 GLU A CA 1
ATOM 5664 C C . GLU A 1 727 ? 19.469 -17.031 -10.617 1 93.62 727 GLU A C 1
ATOM 5666 O O . GLU A 1 727 ? 20.422 -16.828 -11.375 1 93.62 727 GLU A O 1
ATOM 5671 N N . GLY A 1 728 ? 18.234 -17.422 -10.969 1 94.88 728 GLY A N 1
ATOM 5672 C CA . GLY A 1 728 ? 17.953 -17.406 -12.391 1 94.88 728 GLY A CA 1
ATOM 5673 C C . GLY A 1 728 ? 18.016 -16.016 -13 1 94.88 728 GLY A C 1
ATOM 5674 O O . GLY A 1 728 ? 17.922 -15.023 -12.289 1 94.88 728 GLY A O 1
ATOM 5675 N N . GLY A 1 729 ? 18.25 -15.953 -14.281 1 95.12 729 GLY A N 1
ATOM 5676 C CA . GLY A 1 729 ? 18.328 -14.672 -14.961 1 95.12 729 GLY A CA 1
ATOM 5677 C C . GLY A 1 729 ? 17.078 -13.828 -14.781 1 95.12 729 GLY A C 1
ATOM 5678 O O . GLY A 1 729 ? 17.141 -12.594 -14.82 1 95.12 729 GLY A O 1
ATOM 5679 N N . ASP A 1 730 ? 15.992 -14.453 -14.547 1 93.69 730 ASP A N 1
ATOM 5680 C CA . ASP A 1 730 ? 14.727 -13.758 -14.328 1 93.69 730 ASP A CA 1
ATOM 5681 C C . ASP A 1 730 ? 14.742 -13 -13.008 1 93.69 730 ASP A C 1
ATOM 5683 O O . ASP A 1 730 ? 14.352 -11.828 -12.953 1 93.69 730 ASP A O 1
ATOM 5687 N N . TYR A 1 731 ? 15.281 -13.609 -11.945 1 92.81 731 TYR A N 1
ATOM 5688 C CA . TYR A 1 731 ? 15.367 -12.938 -10.656 1 92.81 731 TYR A CA 1
ATOM 5689 C C . TYR A 1 731 ? 16.406 -11.82 -10.688 1 92.81 731 TYR A C 1
ATOM 5691 O O . TYR A 1 731 ? 16.234 -10.797 -10.023 1 92.81 731 TYR A O 1
ATOM 5699 N N . VAL A 1 732 ? 17.406 -12.055 -11.477 1 94.25 732 VAL A N 1
ATOM 5700 C CA . VAL A 1 732 ? 18.375 -10.984 -11.672 1 94.25 732 VAL A CA 1
ATOM 5701 C C . VAL A 1 732 ? 17.688 -9.773 -12.305 1 94.25 732 VAL A C 1
ATOM 5703 O O . VAL A 1 732 ? 17.906 -8.633 -11.875 1 94.25 732 VAL A O 1
ATOM 5706 N N . THR A 1 733 ? 16.906 -10.07 -13.258 1 93.81 733 THR A N 1
ATOM 5707 C CA . THR A 1 733 ? 16.188 -9.008 -13.953 1 93.81 733 THR A CA 1
ATOM 5708 C C . THR A 1 733 ? 15.18 -8.344 -13.023 1 93.81 733 THR A C 1
ATOM 5710 O O . THR A 1 733 ? 14.992 -7.125 -13.07 1 93.81 733 THR A O 1
ATOM 5713 N N . GLU A 1 734 ? 14.578 -9.078 -12.195 1 89.56 734 GLU A N 1
ATOM 5714 C CA . GLU A 1 734 ? 13.625 -8.539 -11.227 1 89.56 734 GLU A CA 1
ATOM 5715 C C . GLU A 1 734 ? 14.312 -7.582 -10.258 1 89.56 734 GLU A C 1
ATOM 5717 O O . GLU A 1 734 ? 13.742 -6.551 -9.883 1 89.56 734 GLU A O 1
ATOM 5722 N N . ASN A 1 735 ? 15.461 -7.941 -9.844 1 86.88 735 ASN A N 1
ATOM 5723 C CA . ASN A 1 735 ? 16.219 -7.07 -8.961 1 86.88 735 ASN A CA 1
ATOM 5724 C C . ASN A 1 735 ? 16.562 -5.746 -9.633 1 86.88 735 ASN A C 1
ATOM 5726 O O . ASN A 1 735 ? 16.516 -4.691 -8.992 1 86.88 735 ASN A O 1
ATOM 5730 N N . GLU A 1 736 ? 16.891 -5.871 -10.867 1 89.19 736 GLU A N 1
ATOM 5731 C CA . GLU A 1 736 ? 17.172 -4.652 -11.617 1 89.19 736 GLU A CA 1
ATOM 5732 C C . GLU A 1 736 ? 15.914 -3.809 -11.805 1 89.19 736 GLU A C 1
ATOM 5734 O O . GLU A 1 736 ? 15.977 -2.578 -11.75 1 89.19 736 GLU A O 1
ATOM 5739 N N . ASN A 1 737 ? 14.867 -4.473 -12.055 1 87.88 737 ASN A N 1
ATOM 5740 C CA . ASN A 1 737 ? 13.586 -3.777 -12.164 1 87.88 737 ASN A CA 1
ATOM 5741 C C . ASN A 1 737 ? 13.242 -3.039 -10.875 1 87.88 737 ASN A C 1
ATOM 5743 O O . ASN A 1 737 ? 12.711 -1.927 -10.914 1 87.88 737 ASN A O 1
ATOM 5747 N N . ARG A 1 738 ? 13.484 -3.613 -9.836 1 82.12 738 ARG A N 1
ATOM 5748 C CA . ARG A 1 738 ? 13.227 -2.979 -8.547 1 82.12 738 ARG A CA 1
ATOM 5749 C C . ARG A 1 738 ? 14.078 -1.729 -8.367 1 82.12 738 ARG A C 1
ATOM 5751 O O . ARG A 1 738 ? 13.617 -0.72 -7.832 1 82.12 738 ARG A O 1
ATOM 5758 N N . SER A 1 739 ? 15.266 -1.847 -8.781 1 80.56 739 SER A N 1
ATOM 5759 C CA . SER A 1 739 ? 16.172 -0.703 -8.711 1 80.56 739 SER A CA 1
ATOM 5760 C C . SER A 1 739 ? 15.688 0.44 -9.594 1 80.56 739 SER A C 1
ATOM 5762 O O . SER A 1 739 ? 15.742 1.606 -9.203 1 80.56 739 SER A O 1
ATOM 5764 N N . LEU A 1 740 ? 15.219 0.069 -10.742 1 86.94 740 LEU A N 1
ATOM 5765 C CA . LEU A 1 740 ? 14.695 1.074 -11.664 1 86.94 740 LEU A CA 1
ATOM 5766 C C . LEU A 1 740 ? 13.492 1.793 -11.062 1 86.94 740 LEU A C 1
ATOM 5768 O O . LEU A 1 740 ? 13.383 3.018 -11.148 1 86.94 740 LEU A O 1
ATOM 5772 N N . LYS A 1 741 ? 12.648 1.1 -10.516 1 82.25 741 LYS A N 1
ATOM 5773 C CA . LYS A 1 741 ? 11.422 1.659 -9.961 1 82.25 741 LYS A CA 1
ATOM 5774 C C . LYS A 1 741 ? 11.719 2.605 -8.797 1 82.25 741 LYS A C 1
ATOM 5776 O O . LYS A 1 741 ? 10.992 3.574 -8.578 1 82.25 741 LYS A O 1
ATOM 5781 N N . SER A 1 742 ? 12.789 2.326 -8.102 1 73.38 742 SER A N 1
ATOM 5782 C CA . SER A 1 742 ? 13.156 3.17 -6.969 1 73.38 742 SER A CA 1
ATOM 5783 C C . SER A 1 742 ? 13.617 4.547 -7.434 1 73.38 742 SER A C 1
ATOM 5785 O O . SER A 1 742 ? 13.57 5.516 -6.672 1 73.38 742 SER A O 1
ATOM 5787 N N . ILE A 1 743 ? 14.062 4.59 -8.625 1 76.31 743 ILE A N 1
ATOM 5788 C CA . ILE A 1 743 ? 14.586 5.828 -9.195 1 76.31 743 ILE A CA 1
ATOM 5789 C C . ILE A 1 743 ? 13.43 6.664 -9.75 1 76.31 743 ILE A C 1
ATOM 5791 O O . ILE A 1 743 ? 13.523 7.891 -9.828 1 76.31 743 ILE A O 1
ATOM 5795 N N . LEU A 1 744 ? 12.359 6.004 -10.094 1 80.19 744 LEU A N 1
ATOM 5796 C CA . LEU A 1 744 ? 11.227 6.676 -10.727 1 80.19 744 LEU A CA 1
ATOM 5797 C C . LEU A 1 744 ? 10.406 7.449 -9.695 1 80.19 744 LEU A C 1
ATOM 5799 O O . LEU A 1 744 ? 10.188 6.961 -8.586 1 80.19 744 LEU A O 1
ATOM 5803 N N . PRO A 1 745 ? 10.07 8.656 -10.023 1 70.19 745 PRO A N 1
ATOM 5804 C CA . PRO A 1 745 ? 9.164 9.383 -9.133 1 70.19 745 PRO A CA 1
ATOM 5805 C C . PRO A 1 745 ? 7.789 8.727 -9.023 1 70.19 745 PRO A C 1
ATOM 5807 O O . PRO A 1 745 ? 7.43 7.891 -9.859 1 70.19 745 PRO A O 1
ATOM 5810 N N . PRO A 1 746 ? 7.121 9.086 -7.945 1 67.31 746 PRO A N 1
ATOM 5811 C CA . PRO A 1 746 ? 5.758 8.555 -7.836 1 67.31 746 PRO A CA 1
ATOM 5812 C C . PRO A 1 746 ? 4.875 8.945 -9.016 1 67.31 746 PRO A C 1
ATOM 5814 O O . PRO A 1 746 ? 5.074 10.008 -9.617 1 67.31 746 PRO A O 1
ATOM 5817 N N . GLY A 1 747 ? 3.83 8.125 -9.344 1 70.62 747 GLY A N 1
ATOM 5818 C CA . GLY A 1 747 ? 2.949 8.32 -10.484 1 70.62 747 GLY A CA 1
ATOM 5819 C C . GLY A 1 747 ? 3.254 7.387 -11.641 1 70.62 747 GLY A C 1
ATOM 5820 O O . GLY A 1 747 ? 4.121 6.516 -11.531 1 70.62 747 GLY A O 1
ATOM 5821 N N . VAL A 1 748 ? 2.594 7.617 -12.695 1 76.12 748 VAL A N 1
ATOM 5822 C CA . VAL A 1 748 ? 2.811 6.785 -13.875 1 76.12 748 VAL A CA 1
ATOM 5823 C C . VAL A 1 748 ? 3.945 7.363 -14.711 1 76.12 748 VAL A C 1
ATOM 5825 O O . VAL A 1 748 ? 3.838 8.484 -15.219 1 76.12 748 VAL A O 1
ATOM 5828 N N . PRO A 1 749 ? 4.98 6.691 -14.805 1 84.44 749 PRO A N 1
ATOM 5829 C CA . PRO A 1 749 ? 6.09 7.211 -15.609 1 84.44 749 PRO A CA 1
ATOM 5830 C C . PRO A 1 749 ? 5.816 7.148 -17.109 1 84.44 749 PRO A C 1
ATOM 5832 O O . PRO A 1 749 ? 5.102 6.258 -17.578 1 84.44 749 PRO A O 1
ATOM 5835 N N . THR A 1 750 ? 6.285 8.086 -17.875 1 84.69 750 THR A N 1
ATOM 5836 C CA . THR A 1 750 ? 6.309 8.008 -19.344 1 84.69 750 THR A CA 1
ATOM 5837 C C . THR A 1 750 ? 7.406 7.059 -19.812 1 84.69 750 THR A C 1
ATOM 5839 O O . THR A 1 750 ? 8.25 6.637 -19.016 1 84.69 750 THR A O 1
ATOM 5842 N N . VAL A 1 751 ? 7.398 6.699 -21.062 1 88.12 751 VAL A N 1
ATOM 5843 C CA . VAL A 1 751 ? 8.422 5.832 -21.625 1 88.12 751 VAL A CA 1
ATOM 5844 C C . VAL A 1 751 ? 9.789 6.488 -21.5 1 88.12 751 VAL A C 1
ATOM 5846 O O . VAL A 1 751 ? 10.781 5.82 -21.188 1 88.12 751 VAL A O 1
ATOM 5849 N N . GLU A 1 752 ? 9.75 7.785 -21.656 1 87.5 752 GLU A N 1
ATOM 5850 C CA . GLU A 1 752 ? 11 8.539 -21.562 1 87.5 752 GLU A CA 1
ATOM 5851 C C . GLU A 1 752 ? 11.586 8.453 -20.141 1 87.5 752 GLU A C 1
ATOM 5853 O O . GLU A 1 752 ? 12.797 8.375 -19.984 1 87.5 752 GLU A O 1
ATOM 5858 N N . ARG A 1 753 ? 10.742 8.438 -19.234 1 88.62 753 ARG A N 1
ATOM 5859 C CA . ARG A 1 753 ? 11.195 8.359 -17.844 1 88.62 753 ARG A CA 1
ATOM 5860 C C . ARG A 1 753 ? 11.75 6.977 -17.531 1 88.62 753 ARG A C 1
ATOM 5862 O O . ARG A 1 753 ? 12.703 6.844 -16.75 1 88.62 753 ARG A O 1
ATOM 5869 N N . TRP A 1 754 ? 11.125 5.984 -18.078 1 91.94 754 TRP A N 1
ATOM 5870 C CA . TRP A 1 754 ? 11.664 4.637 -17.922 1 91.94 754 TRP A CA 1
ATOM 5871 C C . TRP A 1 754 ? 13.062 4.539 -18.531 1 91.94 754 TRP A C 1
ATOM 5873 O O . TRP A 1 754 ? 13.961 3.951 -17.938 1 91.94 754 TRP A O 1
ATOM 5883 N N . GLN A 1 755 ? 13.172 5.094 -19.719 1 92.62 755 GLN A N 1
ATOM 5884 C CA . GLN A 1 755 ? 14.461 5.09 -20.422 1 92.62 755 GLN A CA 1
ATOM 5885 C C . GLN A 1 755 ? 15.523 5.84 -19.609 1 92.62 755 GLN A C 1
ATOM 5887 O O . GLN A 1 755 ? 16.656 5.375 -19.5 1 92.62 755 GLN A O 1
ATOM 5892 N N . MET A 1 756 ? 15.086 6.887 -19.109 1 91.38 756 MET A N 1
ATOM 5893 C CA . MET A 1 756 ? 15.992 7.676 -18.281 1 91.38 756 MET A CA 1
ATOM 5894 C C . MET A 1 756 ? 16.469 6.875 -17.062 1 91.38 756 MET A C 1
ATOM 5896 O O . MET A 1 756 ? 17.672 6.836 -16.781 1 91.38 756 MET A O 1
ATOM 5900 N N . ALA A 1 757 ? 15.555 6.293 -16.391 1 90.69 757 ALA A N 1
ATOM 5901 C CA . ALA A 1 757 ? 15.891 5.504 -15.203 1 90.69 757 ALA A CA 1
ATOM 5902 C C . ALA A 1 757 ? 16.828 4.359 -15.547 1 90.69 757 ALA A C 1
ATOM 5904 O O . ALA A 1 757 ? 17.797 4.09 -14.82 1 90.69 757 ALA A O 1
ATOM 5905 N N . SER A 1 758 ? 16.547 3.691 -16.641 1 93.25 758 SER A N 1
ATOM 5906 C CA . SER A 1 758 ? 17.359 2.559 -17.062 1 93.25 758 SER A CA 1
ATOM 5907 C C . SER A 1 758 ? 18.766 3 -17.422 1 93.25 758 SER A C 1
ATOM 5909 O O . SER A 1 758 ? 19.75 2.373 -17 1 93.25 758 SER A O 1
ATOM 5911 N N . ARG A 1 759 ? 18.953 4.07 -18.141 1 93.06 759 ARG A N 1
ATOM 5912 C CA . ARG A 1 759 ? 20.234 4.543 -18.656 1 93.06 759 ARG A CA 1
ATOM 5913 C C . ARG A 1 759 ? 21.078 5.152 -17.531 1 93.06 759 ARG A C 1
ATOM 5915 O O . ARG A 1 759 ? 22.312 5.145 -17.594 1 93.06 759 ARG A O 1
ATOM 5922 N N . CYS A 1 760 ? 20.406 5.598 -16.469 1 91.12 760 CYS A N 1
ATOM 5923 C CA . CYS A 1 760 ? 21.125 6.246 -15.375 1 91.12 760 CYS A CA 1
ATOM 5924 C C . CYS A 1 760 ? 21.375 5.27 -14.234 1 91.12 760 CYS A C 1
ATOM 5926 O O . CYS A 1 760 ? 22.172 5.551 -13.336 1 91.12 760 CYS A O 1
ATOM 5928 N N . SER A 1 761 ? 20.719 4.121 -14.219 1 89.5 761 SER A N 1
ATOM 5929 C CA . SER A 1 761 ? 20.688 3.209 -13.078 1 89.5 761 SER A CA 1
ATOM 5930 C C . SER A 1 761 ? 22.094 2.809 -12.656 1 89.5 761 SER A C 1
ATOM 5932 O O . SER A 1 761 ? 22.438 2.863 -11.469 1 89.5 761 SER A O 1
ATOM 5934 N N . ALA A 1 762 ? 22.922 2.395 -13.516 1 88.12 762 ALA A N 1
ATOM 5935 C CA . ALA A 1 762 ? 24.281 1.938 -13.195 1 88.12 762 ALA A CA 1
ATOM 5936 C C . ALA A 1 762 ? 25.078 3.047 -12.523 1 88.12 762 ALA A C 1
ATOM 5938 O O . ALA A 1 762 ? 25.75 2.811 -11.516 1 88.12 762 ALA A O 1
ATOM 5939 N N . ASN A 1 763 ? 25.016 4.211 -13.102 1 88.81 763 ASN A N 1
ATOM 5940 C CA . ASN A 1 763 ? 25.75 5.348 -12.555 1 88.81 763 ASN A CA 1
ATOM 5941 C C . ASN A 1 763 ? 25.203 5.766 -11.188 1 88.81 763 ASN A C 1
ATOM 5943 O O . ASN A 1 763 ? 25.969 6.184 -10.312 1 88.81 763 ASN A O 1
ATOM 5947 N N . LEU A 1 764 ? 24 5.719 -11.023 1 89.31 764 LEU A N 1
ATOM 5948 C CA . LEU A 1 764 ? 23.391 6.082 -9.75 1 89.31 764 LEU A CA 1
ATOM 5949 C C . LEU A 1 764 ? 23.797 5.109 -8.656 1 89.31 764 LEU A C 1
ATOM 5951 O O . LEU A 1 764 ? 24.016 5.512 -7.508 1 89.31 764 LEU A O 1
ATOM 5955 N N . GLN A 1 765 ? 23.891 3.881 -8.969 1 86.88 765 GLN A N 1
ATOM 5956 C CA . GLN A 1 765 ? 24.328 2.895 -7.992 1 86.88 765 GLN A CA 1
ATOM 5957 C C . GLN A 1 765 ? 25.781 3.139 -7.59 1 86.88 765 GLN A C 1
ATOM 5959 O O . GLN A 1 765 ? 26.141 3.018 -6.414 1 86.88 765 GLN A O 1
ATOM 5964 N N . LYS A 1 766 ? 26.578 3.449 -8.555 1 88.81 766 LYS A N 1
ATOM 5965 C CA . LYS A 1 766 ? 27.969 3.779 -8.258 1 88.81 766 LYS A CA 1
ATOM 5966 C C . LYS A 1 766 ? 28.062 5.035 -7.398 1 88.81 766 LYS A C 1
ATOM 5968 O O . LYS A 1 766 ? 28.891 5.109 -6.488 1 88.81 766 LYS A O 1
ATOM 5973 N N . ASN A 1 767 ? 27.266 5.969 -7.789 1 91.5 767 ASN A N 1
ATOM 5974 C CA . ASN A 1 767 ? 27.234 7.199 -7.004 1 91.5 767 ASN A CA 1
ATOM 5975 C C . ASN A 1 767 ? 26.812 6.93 -5.559 1 91.5 767 ASN A C 1
ATOM 5977 O O . ASN A 1 767 ? 27.344 7.539 -4.629 1 91.5 767 ASN A O 1
ATOM 5981 N N . ARG A 1 768 ? 25.844 6.102 -5.348 1 90.44 768 ARG A N 1
ATOM 5982 C CA . ARG A 1 768 ? 25.406 5.734 -4.008 1 90.44 768 ARG A CA 1
ATOM 5983 C C . ARG A 1 768 ? 26.547 5.152 -3.189 1 90.44 768 ARG A C 1
ATOM 5985 O O . ARG A 1 768 ? 26.781 5.57 -2.053 1 90.44 768 ARG A O 1
ATOM 5992 N N . LYS A 1 769 ? 27.266 4.316 -3.762 1 88.19 769 LYS A N 1
ATOM 5993 C CA . LYS A 1 769 ? 28.422 3.725 -3.074 1 88.19 769 LYS A CA 1
ATOM 5994 C C . LYS A 1 769 ? 29.453 4.789 -2.715 1 88.19 769 LYS A C 1
ATOM 5996 O O . LYS A 1 769 ? 29.984 4.789 -1.606 1 88.19 769 LYS A O 1
ATOM 6001 N N . ALA A 1 770 ? 29.734 5.648 -3.656 1 91.25 770 ALA A N 1
ATOM 6002 C CA . ALA A 1 770 ? 30.719 6.707 -3.451 1 91.25 770 ALA A CA 1
ATOM 6003 C C . ALA A 1 770 ? 30.297 7.637 -2.314 1 91.25 770 ALA A C 1
ATOM 6005 O O . ALA A 1 770 ? 31.109 8.016 -1.479 1 91.25 770 ALA A O 1
ATOM 6006 N N . VAL A 1 771 ? 29.062 8.016 -2.301 1 92.94 771 VAL A N 1
ATOM 6007 C CA . VAL A 1 771 ? 28.547 8.945 -1.296 1 92.94 771 VAL A CA 1
ATOM 6008 C C . VAL A 1 771 ? 28.625 8.297 0.087 1 92.94 771 VAL A C 1
ATOM 6010 O O . VAL A 1 771 ? 29.047 8.938 1.053 1 92.94 771 VAL A O 1
ATOM 6013 N N . PHE A 1 772 ? 28.234 7.074 0.181 1 90.81 772 PHE A N 1
ATOM 6014 C CA . PHE A 1 772 ? 28.281 6.391 1.467 1 90.81 772 PHE A CA 1
ATOM 6015 C C . PHE A 1 772 ? 29.719 6.234 1.951 1 90.81 772 PHE A C 1
ATOM 6017 O O . PHE A 1 772 ? 30 6.383 3.143 1 90.81 772 PHE A O 1
ATOM 6024 N N . GLN A 1 773 ? 30.562 6.004 1.064 1 87.81 773 GLN A N 1
ATOM 6025 C CA . GLN A 1 773 ? 31.969 5.902 1.412 1 87.81 773 GLN A CA 1
ATOM 6026 C C . GLN A 1 773 ? 32.5 7.238 1.913 1 87.81 773 GLN A C 1
ATOM 6028 O O . GLN A 1 773 ? 33.219 7.289 2.922 1 87.81 773 GLN A O 1
ATOM 6033 N N . ARG A 1 774 ? 32.156 8.273 1.252 1 89.5 774 ARG A N 1
ATOM 6034 C CA . ARG A 1 774 ? 32.625 9.609 1.642 1 89.5 774 ARG A CA 1
ATOM 6035 C C . ARG A 1 774 ? 32.062 10.008 2.992 1 89.5 774 ARG A C 1
ATOM 6037 O O . ARG A 1 774 ? 32.688 10.711 3.771 1 89.5 774 ARG A O 1
ATOM 6044 N N . ALA A 1 775 ? 30.844 9.594 3.219 1 88.5 775 ALA A N 1
ATOM 6045 C CA . ALA A 1 775 ? 30.156 9.961 4.453 1 88.5 775 ALA A CA 1
ATOM 6046 C C . ALA A 1 775 ? 30.578 9.062 5.609 1 88.5 775 ALA A C 1
ATOM 6048 O O . ALA A 1 775 ? 30.234 9.32 6.766 1 88.5 775 ALA A O 1
ATOM 6049 N N . GLY A 1 776 ? 31.312 7.969 5.348 1 79.75 776 GLY A N 1
ATOM 6050 C CA . GLY A 1 776 ? 31.766 7.051 6.375 1 79.75 776 GLY A CA 1
ATOM 6051 C C . GLY A 1 776 ? 30.672 6.152 6.91 1 79.75 776 GLY A C 1
ATOM 6052 O O . GLY A 1 776 ? 30.672 5.781 8.086 1 79.75 776 GLY A O 1
ATOM 6053 N N . PHE A 1 777 ? 29.641 5.992 6.102 1 75.19 777 PHE A N 1
ATOM 6054 C CA . PHE A 1 777 ? 28.484 5.191 6.469 1 75.19 777 PHE A CA 1
ATOM 6055 C C . PHE A 1 777 ? 28.391 3.936 5.613 1 75.19 777 PHE A C 1
ATOM 6057 O O . PHE A 1 777 ? 28.734 3.959 4.43 1 75.19 777 PHE A O 1
ATOM 6064 N N . GLN A 1 778 ? 28.078 2.822 6.355 1 73.44 778 GLN A N 1
ATOM 6065 C CA . GLN A 1 778 ? 27.828 1.602 5.594 1 73.44 778 GLN A CA 1
ATOM 6066 C C . GLN A 1 778 ? 26.438 1.609 4.973 1 73.44 778 GLN A C 1
ATOM 6068 O O . GLN A 1 778 ? 25.453 1.946 5.641 1 73.44 778 GLN A O 1
ATOM 6073 N N . ASP A 1 779 ? 26.359 1.25 3.701 1 73.62 779 ASP A N 1
ATOM 6074 C CA . ASP A 1 779 ? 25.078 1.183 3.014 1 73.62 779 ASP A CA 1
ATOM 6075 C C . ASP A 1 779 ? 24.234 0.015 3.529 1 73.62 779 ASP A C 1
ATOM 6077 O O . ASP A 1 779 ? 24.625 -1.146 3.391 1 73.62 779 ASP A O 1
ATOM 6081 N N . PRO A 1 780 ? 23.141 0.365 4.195 1 65.31 780 PRO A N 1
ATOM 6082 C CA . PRO A 1 780 ? 22.281 -0.711 4.699 1 65.31 780 PRO A CA 1
ATOM 6083 C C . PRO A 1 780 ? 21.719 -1.588 3.584 1 65.31 780 PRO A C 1
ATOM 6085 O O . PRO A 1 780 ? 21.375 -2.75 3.82 1 65.31 780 PRO A O 1
ATOM 6088 N N . GLY A 1 781 ? 21.594 -1.042 2.49 1 60.16 781 GLY A N 1
ATOM 6089 C CA . GLY A 1 781 ? 21.062 -1.805 1.37 1 60.16 781 GLY A CA 1
ATOM 6090 C C . GLY A 1 781 ? 21.938 -2.982 0.986 1 60.16 781 GLY A C 1
ATOM 6091 O O . GLY A 1 781 ? 21.484 -3.906 0.31 1 60.16 781 GLY A O 1
ATOM 6092 N N . GLU A 1 782 ? 23.125 -2.873 1.383 1 56.19 782 GLU A N 1
ATOM 6093 C CA . GLU A 1 782 ? 24.047 -3.955 1.048 1 56.19 782 GLU A CA 1
ATOM 6094 C C . GLU A 1 782 ? 23.922 -5.113 2.035 1 56.19 782 GLU A C 1
ATOM 6096 O O . GLU A 1 782 ? 24.359 -6.227 1.748 1 56.19 782 GLU A O 1
ATOM 6101 N N . GLN A 1 783 ? 23.375 -4.812 3.252 1 52.09 783 GLN A N 1
ATOM 6102 C CA . GLN A 1 783 ? 23.281 -5.848 4.277 1 52.09 783 GLN A CA 1
ATOM 6103 C C . GLN A 1 783 ? 22.094 -6.77 4.016 1 52.09 783 GLN A C 1
ATOM 6105 O O . GLN A 1 783 ? 20.953 -6.305 3.914 1 52.09 783 GLN A O 1
ATOM 6110 N N . ARG A 1 784 ? 22.406 -7.902 3.322 1 51 784 ARG A N 1
ATOM 6111 C CA . ARG A 1 784 ? 21.5 -8.922 2.801 1 51 784 ARG A CA 1
ATOM 6112 C C . ARG A 1 784 ? 20.625 -9.492 3.912 1 51 784 ARG A C 1
ATOM 6114 O O . ARG A 1 784 ? 21.016 -9.484 5.082 1 51 784 ARG A O 1
ATOM 6121 N N . GLY A 1 785 ? 19.344 -9.828 3.602 1 55.88 785 GLY A N 1
ATOM 6122 C CA . GLY A 1 785 ? 18.172 -10.359 4.254 1 55.88 785 GLY A CA 1
ATOM 6123 C C . GLY A 1 785 ? 18.469 -11.492 5.219 1 55.88 785 GLY A C 1
ATOM 6124 O O . GLY A 1 785 ? 19.344 -12.328 4.945 1 55.88 785 GLY A O 1
ATOM 6125 N N . SER A 1 786 ? 18.266 -11.32 6.453 1 58.44 786 SER A N 1
ATOM 6126 C CA . SER A 1 786 ? 18.453 -12.273 7.543 1 58.44 786 SER A CA 1
ATOM 6127 C C . SER A 1 786 ? 17.625 -13.531 7.324 1 58.44 786 SER A C 1
ATOM 6129 O O . SER A 1 786 ? 16.516 -13.469 6.789 1 58.44 786 SER A O 1
ATOM 6131 N N . VAL A 1 787 ? 18.375 -14.719 7.281 1 68.56 787 VAL A N 1
ATOM 6132 C CA . VAL A 1 787 ? 17.703 -16.016 7.324 1 68.56 787 VAL A CA 1
ATOM 6133 C C . VAL A 1 787 ? 17.109 -16.234 8.711 1 68.56 787 VAL A C 1
ATOM 6135 O O . VAL A 1 787 ? 17.688 -15.852 9.719 1 68.56 787 VAL A O 1
ATOM 6138 N N . PHE A 1 788 ? 15.844 -16.766 8.781 1 72.94 788 PHE A N 1
ATOM 6139 C CA . PHE A 1 788 ? 15.164 -17.016 10.047 1 72.94 788 PHE A CA 1
ATOM 6140 C C . PHE A 1 788 ? 15.297 -18.469 10.469 1 72.94 788 PHE A C 1
ATOM 6142 O O . PHE A 1 788 ? 15.242 -19.375 9.633 1 72.94 788 PHE A O 1
ATOM 6149 N N . ASN A 1 789 ? 15.602 -18.656 11.758 1 79.69 789 ASN A N 1
ATOM 6150 C CA . ASN A 1 789 ? 15.5 -20 12.305 1 79.69 789 ASN A CA 1
ATOM 6151 C C . ASN A 1 789 ? 14.039 -20.453 12.414 1 79.69 789 ASN A C 1
ATOM 6153 O O . ASN A 1 789 ? 13.234 -19.797 13.078 1 79.69 789 ASN A O 1
ATOM 6157 N N . ARG A 1 790 ? 13.758 -21.609 11.852 1 86.56 790 ARG A N 1
ATOM 6158 C CA . ARG A 1 790 ? 12.359 -22.031 11.766 1 86.56 790 ARG A CA 1
ATOM 6159 C C . ARG A 1 790 ? 12.117 -23.281 12.609 1 86.56 790 ARG A C 1
ATOM 6161 O O . ARG A 1 790 ? 11.094 -23.953 12.445 1 86.56 790 ARG A O 1
ATOM 6168 N N . GLU A 1 791 ? 12.961 -23.578 13.508 1 84.88 791 GLU A N 1
ATOM 6169 C CA . GLU A 1 791 ? 12.898 -24.828 14.258 1 84.88 791 GLU A CA 1
ATOM 6170 C C . GLU A 1 791 ? 11.648 -24.891 15.133 1 84.88 791 GLU A C 1
ATOM 6172 O O . GLU A 1 791 ? 11.055 -25.953 15.297 1 84.88 791 GLU A O 1
ATOM 6177 N N . LEU A 1 792 ? 11.297 -23.844 15.703 1 83.94 792 LEU A N 1
ATOM 6178 C CA . LEU A 1 792 ? 10.102 -23.812 16.547 1 83.94 792 LEU A CA 1
ATOM 6179 C C . LEU A 1 792 ? 8.852 -24.094 15.727 1 83.94 792 LEU A C 1
ATOM 6181 O O . LEU A 1 792 ? 7.93 -24.766 16.203 1 83.94 792 LEU A O 1
ATOM 6185 N N . GLU A 1 793 ? 8.797 -23.547 14.555 1 90.25 793 GLU A N 1
ATOM 6186 C CA . GLU A 1 793 ? 7.656 -23.797 13.672 1 90.25 793 GLU A CA 1
ATOM 6187 C C . GLU A 1 793 ? 7.617 -25.25 13.211 1 90.25 793 GLU A C 1
ATOM 6189 O O . GLU A 1 793 ? 6.543 -25.844 13.125 1 90.25 793 GLU A O 1
ATOM 6194 N N . VAL A 1 794 ? 8.789 -25.766 12.93 1 94.19 794 VAL A N 1
ATOM 6195 C CA . VAL A 1 794 ? 8.875 -27.172 12.539 1 94.19 794 VAL A CA 1
ATOM 6196 C C . VAL A 1 794 ? 8.352 -28.062 13.664 1 94.19 794 VAL A C 1
ATOM 6198 O O . VAL A 1 794 ? 7.566 -28.984 13.422 1 94.19 794 VAL A O 1
ATOM 6201 N N . GLN A 1 795 ? 8.719 -27.797 14.852 1 91 795 GLN A N 1
ATOM 6202 C CA . GLN A 1 795 ? 8.273 -28.578 16 1 91 795 GLN A CA 1
ATOM 6203 C C . GLN A 1 795 ? 6.762 -28.484 16.172 1 91 795 GLN A C 1
ATOM 6205 O O . GLN A 1 795 ? 6.113 -29.484 16.5 1 91 795 GLN A O 1
ATOM 6210 N N . ALA A 1 796 ? 6.273 -27.375 16.047 1 91.56 796 ALA A N 1
ATOM 6211 C CA . ALA A 1 796 ? 4.832 -27.172 16.188 1 91.56 796 ALA A CA 1
ATOM 6212 C C . ALA A 1 796 ? 4.059 -28.016 15.172 1 91.56 796 ALA A C 1
ATOM 6214 O O . ALA A 1 796 ? 3.016 -28.594 15.5 1 91.56 796 ALA A O 1
ATOM 6215 N N . ILE A 1 797 ? 4.559 -28.031 13.953 1 95.44 797 ILE A N 1
ATOM 6216 C CA . ILE A 1 797 ? 3.865 -28.781 12.914 1 95.44 797 ILE A CA 1
ATOM 6217 C C . ILE A 1 797 ? 4.055 -30.281 13.141 1 95.44 797 ILE A C 1
ATOM 6219 O O . ILE A 1 797 ? 3.143 -31.078 12.891 1 95.44 797 ILE A O 1
ATOM 6223 N N . ARG A 1 798 ? 5.246 -30.688 13.625 1 96.06 798 ARG A N 1
ATOM 6224 C CA . ARG A 1 798 ? 5.457 -32.094 13.984 1 96.06 798 ARG A CA 1
ATOM 6225 C C . ARG A 1 798 ? 4.441 -32.531 15.031 1 96.06 798 ARG A C 1
ATOM 6227 O O . ARG A 1 798 ? 3.92 -33.656 14.953 1 96.06 798 ARG A O 1
ATOM 6234 N N . LYS A 1 799 ? 4.223 -31.688 15.977 1 94.06 799 LYS A N 1
ATOM 6235 C CA . LYS A 1 799 ? 3.223 -31.969 17 1 94.06 799 LYS A CA 1
ATOM 6236 C C . LYS A 1 799 ? 1.85 -32.219 16.375 1 94.06 799 LYS A C 1
ATOM 6238 O O . LYS A 1 799 ? 1.153 -33.156 16.734 1 94.06 799 LYS A O 1
ATOM 6243 N N . GLU A 1 800 ? 1.474 -31.359 15.422 1 94.5 800 GLU A N 1
ATOM 6244 C CA . GLU A 1 800 ? 0.186 -31.484 14.742 1 94.5 800 GLU A CA 1
ATOM 6245 C C . GLU A 1 800 ? 0.088 -32.812 13.984 1 94.5 800 GLU A C 1
ATOM 6247 O O . GLU A 1 800 ? -0.965 -33.438 13.977 1 94.5 800 GLU A O 1
ATOM 6252 N N . ILE A 1 801 ? 1.155 -33.219 13.32 1 96.5 801 ILE A N 1
ATOM 6253 C CA . ILE A 1 801 ? 1.191 -34.438 12.555 1 96.5 801 ILE A CA 1
ATOM 6254 C C . ILE A 1 801 ? 1.023 -35.625 13.5 1 96.5 801 ILE A C 1
ATOM 6256 O O . ILE A 1 801 ? 0.24 -36.562 13.219 1 96.5 801 ILE A O 1
ATOM 6260 N N . ARG A 1 802 ? 1.686 -35.656 14.609 1 94 802 ARG A N 1
ATOM 6261 C CA . ARG A 1 802 ? 1.626 -36.719 15.578 1 94 802 ARG A CA 1
ATOM 6262 C C . ARG A 1 802 ? 0.232 -36.844 16.188 1 94 802 ARG A C 1
ATOM 6264 O O . ARG A 1 802 ? -0.296 -37.938 16.344 1 94 802 ARG A O 1
ATOM 6271 N N . LEU A 1 803 ? -0.346 -35.719 16.516 1 93.38 803 LEU A N 1
ATOM 6272 C CA . LEU A 1 803 ? -1.668 -35.719 17.141 1 93.38 803 LEU A CA 1
ATOM 6273 C C . LEU A 1 803 ? -2.732 -36.188 16.156 1 93.38 803 LEU A C 1
ATOM 6275 O O . LEU A 1 803 ? -3.719 -36.812 16.562 1 93.38 803 LEU A O 1
ATOM 6279 N N . SER A 1 804 ? -2.537 -35.938 14.914 1 93.81 804 SER A N 1
ATOM 6280 C CA . SER A 1 804 ? -3.504 -36.344 13.906 1 93.81 804 SER A CA 1
ATOM 6281 C C . SER A 1 804 ? -3.523 -37.875 13.766 1 93.81 804 SER A C 1
ATOM 6283 O O . SER A 1 804 ? -4.516 -38.438 13.312 1 93.81 804 SER A O 1
ATOM 6285 N N . GLY A 1 805 ? -2.369 -38.5 14.016 1 92.19 805 GLY A N 1
ATOM 6286 C CA . GLY A 1 805 ? -2.25 -39.969 13.883 1 92.19 805 GLY A CA 1
ATOM 6287 C C . GLY A 1 805 ? -2.162 -40.406 12.438 1 92.19 805 GLY A C 1
ATOM 6288 O O . GLY A 1 805 ? -2.271 -41.625 12.156 1 92.19 805 GLY A O 1
ATOM 6289 N N . MET A 1 806 ? -1.929 -39.562 11.547 1 93.5 806 MET A N 1
ATOM 6290 C CA . MET A 1 806 ? -1.952 -39.875 10.117 1 93.5 806 MET A CA 1
ATOM 6291 C C . MET A 1 806 ? -0.834 -40.844 9.766 1 93.5 806 MET A C 1
ATOM 6293 O O . MET A 1 806 ? -0.971 -41.656 8.836 1 93.5 806 MET A O 1
ATOM 6297 N N . LEU A 1 807 ? 0.286 -40.75 10.484 1 95 807 LEU A N 1
ATOM 6298 C CA . LEU A 1 807 ? 1.438 -41.562 10.172 1 95 807 LEU A CA 1
ATOM 6299 C C . LEU A 1 807 ? 1.623 -42.656 11.219 1 95 807 LEU A C 1
ATOM 6301 O O . LEU A 1 807 ? 2.664 -43.312 11.258 1 95 807 LEU A O 1
ATOM 6305 N N . LYS A 1 808 ? 0.48 -42.688 11.914 1 89.62 808 LYS A N 1
ATOM 6306 C CA . LYS A 1 808 ? 0.546 -43.719 12.969 1 89.62 808 LYS A CA 1
ATOM 6307 C C . LYS A 1 808 ? 0.292 -45.094 12.406 1 89.62 808 LYS A C 1
ATOM 6309 O O . LYS A 1 808 ? -0.318 -45.25 11.344 1 89.62 808 LYS A O 1
ATOM 6314 N N . ASN A 1 809 ? 0.685 -46.219 12.875 1 90 809 ASN A N 1
ATOM 6315 C CA . ASN A 1 809 ? 0.466 -47.625 12.562 1 90 809 ASN A CA 1
ATOM 6316 C C . ASN A 1 809 ? 0.845 -47.938 11.125 1 90 809 ASN A C 1
ATOM 6318 O O . ASN A 1 809 ? -0.02 -48.25 10.305 1 90 809 ASN A O 1
ATOM 6322 N N . PRO A 1 810 ? 2.082 -47.906 10.773 1 94.12 810 PRO A N 1
ATOM 6323 C CA . PRO A 1 810 ? 2.551 -48.094 9.398 1 94.12 810 PRO A CA 1
ATOM 6324 C C . PRO A 1 810 ? 2.172 -49.438 8.82 1 94.12 810 PRO A C 1
ATOM 6326 O O . PRO A 1 810 ? 2.115 -49.625 7.594 1 94.12 810 PRO A O 1
ATOM 6329 N N . TYR A 1 811 ? 1.732 -50.438 9.672 1 94.06 811 TYR A N 1
ATOM 6330 C CA . TYR A 1 811 ? 1.497 -51.812 9.211 1 94.06 811 TYR A CA 1
ATOM 6331 C C . TYR A 1 811 ? 0.009 -52.062 9 1 94.06 811 TYR A C 1
ATOM 6333 O O . TYR A 1 811 ? -0.389 -53.156 8.609 1 94.06 811 TYR A O 1
ATOM 6341 N N . GLU A 1 812 ? -0.831 -51.125 9.18 1 92.88 812 GLU A N 1
ATOM 6342 C CA . GLU A 1 812 ? -2.277 -51.312 9.078 1 92.88 812 GLU A CA 1
ATOM 6343 C C . GLU A 1 812 ? -2.828 -50.625 7.82 1 92.88 812 GLU A C 1
ATOM 6345 O O . GLU A 1 812 ? -2.375 -49.562 7.438 1 92.88 812 GLU A O 1
ATOM 6350 N N . GLU A 1 813 ? -3.758 -51.375 7.246 1 91.12 813 GLU A N 1
ATOM 6351 C CA . GLU A 1 813 ? -4.469 -50.781 6.109 1 91.12 813 GLU A CA 1
ATOM 6352 C C . GLU A 1 813 ? -5.645 -49.938 6.57 1 91.12 813 GLU A C 1
ATOM 6354 O O . GLU A 1 813 ? -6.648 -50.469 7.051 1 91.12 813 GLU A O 1
ATOM 6359 N N . ILE A 1 814 ? -5.449 -48.688 6.547 1 90.94 814 ILE A N 1
ATOM 6360 C CA . ILE A 1 814 ? -6.488 -47.75 6.957 1 90.94 814 ILE A CA 1
ATOM 6361 C C . ILE A 1 814 ? -6.938 -46.938 5.754 1 90.94 814 ILE A C 1
ATOM 6363 O O . ILE A 1 814 ? -6.223 -46.844 4.754 1 90.94 814 ILE A O 1
ATOM 6367 N N . PRO A 1 815 ? -8.156 -46.406 5.859 1 92.88 815 PRO A N 1
ATOM 6368 C CA . PRO A 1 815 ? -8.57 -45.5 4.781 1 92.88 815 PRO A CA 1
ATOM 6369 C C . PRO A 1 815 ? -7.684 -44.25 4.668 1 92.88 815 PRO A C 1
ATOM 6371 O O . PRO A 1 815 ? -7.215 -43.75 5.684 1 92.88 815 PRO A O 1
ATOM 6374 N N . LEU A 1 816 ? -7.488 -43.875 3.438 1 95.69 816 LEU A N 1
ATOM 6375 C CA . LEU A 1 816 ? -6.688 -42.688 3.178 1 95.69 816 LEU A CA 1
ATOM 6376 C C . LEU A 1 816 ? -7.391 -41.438 3.697 1 95.69 816 LEU A C 1
ATOM 6378 O O . LEU A 1 816 ? -8.523 -41.156 3.303 1 95.69 816 LEU A O 1
ATOM 6382 N N . LYS A 1 817 ? -6.711 -40.719 4.605 1 95.19 817 LYS A N 1
ATOM 6383 C CA . LYS A 1 817 ? -7.332 -39.531 5.242 1 95.19 817 LYS A CA 1
ATOM 6384 C C . LYS A 1 817 ? -6.379 -38.344 5.262 1 95.19 817 LYS A C 1
ATOM 6386 O O . LYS A 1 817 ? -5.16 -38.531 5.188 1 95.19 817 LYS A O 1
ATOM 6391 N N . SER A 1 818 ? -6.949 -37.219 5.289 1 95.94 818 SER A N 1
ATOM 6392 C CA . SER A 1 818 ? -6.18 -35.969 5.477 1 95.94 818 SER A CA 1
ATOM 6393 C C . SER A 1 818 ? -5.738 -35.812 6.93 1 95.94 818 SER A C 1
ATOM 6395 O O . SER A 1 818 ? -6.129 -36.625 7.793 1 95.94 818 SER A O 1
ATOM 6397 N N . ILE A 1 819 ? -4.961 -34.781 7.148 1 96.31 819 ILE A N 1
ATOM 6398 C CA . ILE A 1 819 ? -4.438 -34.531 8.484 1 96.31 819 ILE A CA 1
ATOM 6399 C C . ILE A 1 819 ? -5.586 -34.219 9.445 1 96.31 819 ILE A C 1
ATOM 6401 O O . ILE A 1 819 ? -5.492 -34.5 10.641 1 96.31 819 ILE A O 1
ATOM 6405 N N . GLU A 1 820 ? -6.746 -33.719 8.93 1 93.25 820 GLU A N 1
ATOM 6406 C CA . GLU A 1 820 ? -7.914 -33.375 9.734 1 93.25 820 GLU A CA 1
ATOM 6407 C C . GLU A 1 820 ? -8.898 -34.562 9.797 1 93.25 820 GLU A C 1
ATOM 6409 O O . GLU A 1 820 ? -9.984 -34.438 10.359 1 93.25 820 GLU A O 1
ATOM 6414 N N . GLY A 1 821 ? -8.539 -35.625 9.117 1 92.19 821 GLY A N 1
ATOM 6415 C CA . GLY A 1 821 ? -9.367 -36.812 9.18 1 92.19 821 GLY A CA 1
ATOM 6416 C C . GLY A 1 821 ? -10.367 -36.906 8.039 1 92.19 821 GLY A C 1
ATOM 6417 O O . GLY A 1 821 ? -11.203 -37.812 8.016 1 92.19 821 GLY A O 1
ATOM 6418 N N . LYS A 1 822 ? -10.297 -36.062 7.117 1 91.94 822 LYS A N 1
ATOM 6419 C CA . LYS A 1 822 ? -11.195 -36.094 5.961 1 91.94 822 LYS A CA 1
ATOM 6420 C C . LYS A 1 822 ? -10.828 -37.25 5.031 1 91.94 822 LYS A C 1
ATOM 6422 O O . LYS A 1 822 ? -9.648 -37.469 4.746 1 91.94 822 LYS A O 1
ATOM 6427 N N . LEU A 1 823 ? -11.812 -37.906 4.562 1 93.19 823 LEU A N 1
ATOM 6428 C CA . LEU A 1 823 ? -11.594 -39.031 3.645 1 93.19 823 LEU A CA 1
ATOM 6429 C C . LEU A 1 823 ? -11.148 -38.5 2.275 1 93.19 823 LEU A C 1
ATOM 6431 O O . LEU A 1 823 ? -11.773 -37.625 1.71 1 93.19 823 LEU A O 1
ATOM 6435 N N . LEU A 1 824 ? -10.07 -39.125 1.766 1 95.12 824 LEU A N 1
ATOM 6436 C CA . LEU A 1 824 ? -9.562 -38.781 0.444 1 95.12 824 LEU A CA 1
ATOM 6437 C C . LEU A 1 824 ? -9.898 -39.875 -0.569 1 95.12 824 LEU A C 1
ATOM 6439 O O . LEU A 1 824 ? -10.312 -40.969 -0.191 1 95.12 824 LEU A O 1
ATOM 6443 N N . HIS A 1 825 ? -9.836 -39.562 -1.812 1 94.38 825 HIS A N 1
ATOM 6444 C CA . HIS A 1 825 ? -10.062 -40.531 -2.867 1 94.38 825 HIS A CA 1
ATOM 6445 C C . HIS A 1 825 ? -9.062 -41.688 -2.779 1 94.38 825 HIS A C 1
ATOM 6447 O O . HIS A 1 825 ? -7.863 -41.438 -2.607 1 94.38 825 HIS A O 1
ATOM 6453 N N . GLN A 1 826 ? -9.453 -42.812 -2.98 1 91.25 826 GLN A N 1
ATOM 6454 C CA . GLN A 1 826 ? -8.617 -44 -2.771 1 91.25 826 GLN A CA 1
ATOM 6455 C C . GLN A 1 826 ? -7.469 -44.062 -3.775 1 91.25 826 GLN A C 1
ATOM 6457 O O . GLN A 1 826 ? -6.359 -44.469 -3.434 1 91.25 826 GLN A O 1
ATOM 6462 N N . ASP A 1 827 ? -7.719 -43.594 -4.965 1 91.88 827 ASP A N 1
ATOM 6463 C CA . ASP A 1 827 ? -6.707 -43.688 -6.016 1 91.88 827 ASP A CA 1
ATOM 6464 C C . ASP A 1 827 ? -5.645 -42.594 -5.84 1 91.88 827 ASP A C 1
ATOM 6466 O O . ASP A 1 827 ? -4.605 -42.625 -6.508 1 91.88 827 ASP A O 1
ATOM 6470 N N . PHE A 1 828 ? -5.922 -41.719 -4.883 1 95.5 828 PHE A N 1
ATOM 6471 C CA . PHE A 1 828 ? -5.016 -40.594 -4.715 1 95.5 828 PHE A CA 1
ATOM 6472 C C . PHE A 1 828 ? -3.674 -41.062 -4.16 1 95.5 828 PHE A C 1
ATOM 6474 O O . PHE A 1 828 ? -2.664 -40.375 -4.309 1 95.5 828 PHE A O 1
ATOM 6481 N N . VAL A 1 829 ? -3.625 -42.219 -3.537 1 94.44 829 VAL A N 1
ATOM 6482 C CA . VAL A 1 829 ? -2.393 -42.781 -2.998 1 94.44 829 VAL A CA 1
ATOM 6483 C C . VAL A 1 829 ? -1.372 -42.938 -4.121 1 94.44 829 VAL A C 1
ATOM 6485 O O . VAL A 1 829 ? -0.164 -42.875 -3.889 1 94.44 829 VAL A O 1
ATOM 6488 N N . ASN A 1 830 ? -1.827 -43.031 -5.367 1 93.56 830 ASN A N 1
ATOM 6489 C CA . ASN A 1 830 ? -0.965 -43.281 -6.52 1 93.56 830 ASN A CA 1
ATOM 6490 C C . ASN A 1 830 ? -0.744 -42 -7.332 1 93.56 830 ASN A C 1
ATOM 6492 O O . ASN A 1 830 ? -0.427 -42.062 -8.523 1 93.56 830 ASN A O 1
ATOM 6496 N N . VAL A 1 831 ? -0.941 -40.938 -6.711 1 94.69 831 VAL A N 1
ATOM 6497 C CA . VAL A 1 831 ? -0.919 -39.656 -7.418 1 94.69 831 VAL A CA 1
ATOM 6498 C C . VAL A 1 831 ? 0.423 -39.469 -8.125 1 94.69 831 VAL A C 1
ATOM 6500 O O . VAL A 1 831 ? 0.477 -39 -9.25 1 94.69 831 VAL A O 1
ATOM 6503 N N . TYR A 1 832 ? 1.511 -39.812 -7.504 1 94.94 832 TYR A N 1
ATOM 6504 C CA . TYR A 1 832 ? 2.83 -39.625 -8.094 1 94.94 832 TYR A CA 1
ATOM 6505 C C . TYR A 1 832 ? 3.018 -40.5 -9.32 1 94.94 832 TYR A C 1
ATOM 6507 O O . TYR A 1 832 ? 3.539 -40.062 -10.344 1 94.94 832 TYR A O 1
ATOM 6515 N N . ASN A 1 833 ? 2.582 -41.719 -9.195 1 94.31 833 ASN A N 1
ATOM 6516 C CA . ASN A 1 833 ? 2.684 -42.625 -10.328 1 94.31 833 ASN A CA 1
ATOM 6517 C C . ASN A 1 833 ? 1.806 -42.188 -11.492 1 94.31 833 ASN A C 1
ATOM 6519 O O . ASN A 1 833 ? 2.215 -42.25 -12.656 1 94.31 833 ASN A O 1
ATOM 6523 N N . THR A 1 834 ? 0.636 -41.781 -11.172 1 95.06 834 THR A N 1
ATOM 6524 C CA . THR A 1 834 ? -0.245 -41.25 -12.203 1 95.06 834 THR A CA 1
ATOM 6525 C C . THR A 1 834 ? 0.387 -40.031 -12.875 1 95.06 834 THR A C 1
ATOM 6527 O O . THR A 1 834 ? 0.288 -39.844 -14.094 1 95.06 834 THR A O 1
ATOM 6530 N N . ALA A 1 835 ? 1.012 -39.188 -12.062 1 95.38 835 ALA A N 1
ATOM 6531 C CA . ALA A 1 835 ? 1.695 -38.031 -12.594 1 95.38 835 ALA A CA 1
ATOM 6532 C C . ALA A 1 835 ? 2.816 -38.406 -13.547 1 95.38 835 ALA A C 1
ATOM 6534 O O . ALA A 1 835 ? 2.988 -37.812 -14.602 1 95.38 835 ALA A O 1
ATOM 6535 N N . LEU A 1 836 ? 3.572 -39.438 -13.18 1 95 836 LEU A N 1
ATOM 6536 C CA . LEU A 1 836 ? 4.664 -39.938 -14.016 1 95 836 LEU A CA 1
ATOM 6537 C C . LEU A 1 836 ? 4.129 -40.469 -15.328 1 95 836 LEU A C 1
ATOM 6539 O O . LEU A 1 836 ? 4.707 -40.219 -16.391 1 95 836 LEU A O 1
ATOM 6543 N N . GLU A 1 837 ? 3.061 -41.156 -15.266 1 94.62 837 GLU A N 1
ATOM 6544 C CA . GLU A 1 837 ? 2.447 -41.75 -16.469 1 94.62 837 GLU A CA 1
ATOM 6545 C C . GLU A 1 837 ? 1.933 -40.656 -17.391 1 94.62 837 GLU A C 1
ATOM 6547 O O . GLU A 1 837 ? 2.105 -40.719 -18.609 1 94.62 837 GLU A O 1
ATOM 6552 N N . ASN A 1 838 ? 1.276 -39.719 -16.812 1 94.38 838 ASN A N 1
ATOM 6553 C CA . ASN A 1 838 ? 0.805 -38.562 -17.594 1 94.38 838 ASN A CA 1
ATOM 6554 C C . ASN A 1 838 ? 1.961 -37.844 -18.266 1 94.38 838 ASN A C 1
ATOM 6556 O O . ASN A 1 838 ? 1.846 -37.438 -19.422 1 94.38 838 ASN A O 1
ATOM 6560 N N . TYR A 1 839 ? 3.057 -37.656 -17.516 1 94.75 839 TYR A N 1
ATOM 6561 C CA . TYR A 1 839 ? 4.234 -37 -18.062 1 94.75 839 TYR A CA 1
ATOM 6562 C C . TYR A 1 839 ? 4.824 -37.781 -19.219 1 94.75 839 TYR A C 1
ATOM 6564 O O . TYR A 1 839 ? 5.184 -37.219 -20.25 1 94.75 839 TYR A O 1
ATOM 6572 N N . ASP A 1 840 ? 4.828 -39.031 -19.094 1 93.44 840 ASP A N 1
ATOM 6573 C CA . ASP A 1 840 ? 5.336 -39.906 -20.156 1 93.44 840 ASP A CA 1
ATOM 6574 C C . ASP A 1 840 ? 4.422 -39.875 -21.375 1 93.44 840 ASP A C 1
ATOM 6576 O O . ASP A 1 840 ? 4.895 -39.875 -22.516 1 93.44 840 ASP A O 1
ATOM 6580 N N . ALA A 1 841 ? 3.203 -39.875 -21.062 1 93.12 841 ALA A N 1
ATOM 6581 C CA . ALA A 1 841 ? 2.236 -39.781 -22.156 1 93.12 841 ALA A CA 1
ATOM 6582 C C . ALA A 1 841 ? 2.404 -38.469 -22.922 1 93.12 841 ALA A C 1
ATOM 6584 O O . ALA A 1 841 ? 2.307 -38.438 -24.156 1 93.12 841 ALA A O 1
ATOM 6585 N N . TYR A 1 842 ? 2.664 -37.438 -22.188 1 92.38 842 TYR A N 1
ATOM 6586 C CA . TYR A 1 842 ? 2.855 -36.125 -22.812 1 92.38 842 TYR A CA 1
ATOM 6587 C C . TYR A 1 842 ? 4.105 -36.125 -23.672 1 92.38 842 TYR A C 1
ATOM 6589 O O . TYR A 1 842 ? 4.098 -35.562 -24.781 1 92.38 842 TYR A O 1
ATOM 6597 N N . LYS A 1 843 ? 5.156 -36.656 -23.188 1 91.94 843 LYS A N 1
ATOM 6598 C CA . LYS A 1 843 ? 6.406 -36.719 -23.938 1 91.94 843 LYS A CA 1
ATOM 6599 C C . LYS A 1 843 ? 6.211 -37.406 -25.281 1 91.94 843 LYS A C 1
ATOM 6601 O O . LYS A 1 843 ? 6.773 -36.969 -26.297 1 91.94 843 LYS A O 1
ATOM 6606 N N . LYS A 1 844 ? 5.387 -38.344 -25.25 1 89.56 844 LYS A N 1
ATOM 6607 C CA . LYS A 1 844 ? 5.168 -39.125 -26.453 1 89.56 844 LYS A CA 1
ATOM 6608 C C . LYS A 1 844 ? 4.254 -38.406 -27.438 1 89.56 844 LYS A C 1
ATOM 6610 O O . LYS A 1 844 ? 4.453 -38.5 -28.641 1 89.56 844 LYS A O 1
ATOM 6615 N N . SER A 1 845 ? 3.283 -37.719 -26.828 1 87.31 845 SER A N 1
ATOM 6616 C CA . SER A 1 845 ? 2.344 -37 -27.688 1 87.31 845 SER A CA 1
ATOM 6617 C C . SER A 1 845 ? 2.008 -35.625 -27.094 1 87.31 845 SER A C 1
ATOM 6619 O O . SER A 1 845 ? 0.916 -35.406 -26.562 1 87.31 845 SER A O 1
ATOM 6621 N N . PRO A 1 846 ? 2.908 -34.719 -27.375 1 81.19 846 PRO A N 1
ATOM 6622 C CA . PRO A 1 846 ? 2.707 -33.406 -26.75 1 81.19 846 PRO A CA 1
ATOM 6623 C C . PRO A 1 846 ? 1.506 -32.656 -27.328 1 81.19 846 PRO A C 1
ATOM 6625 O O . PRO A 1 846 ? 0.92 -31.812 -26.656 1 81.19 846 PRO A O 1
ATOM 6628 N N . HIS A 1 847 ? 1.056 -32.969 -28.5 1 73.5 847 HIS A N 1
ATOM 6629 C CA . HIS A 1 847 ? -0.012 -32.219 -29.172 1 73.5 847 HIS A CA 1
ATOM 6630 C C . HIS A 1 847 ? -1.384 -32.75 -28.75 1 73.5 847 HIS A C 1
ATOM 6632 O O . HIS A 1 847 ? -2.377 -32.031 -28.828 1 73.5 847 HIS A O 1
ATOM 6638 N N . ALA A 1 848 ? -1.518 -33.969 -28.359 1 71.19 848 ALA A N 1
ATOM 6639 C CA . ALA A 1 848 ? -2.783 -34.562 -27.922 1 71.19 848 ALA A CA 1
ATOM 6640 C C . ALA A 1 848 ? -2.562 -35.562 -26.797 1 71.19 848 ALA A C 1
ATOM 6642 O O . ALA A 1 848 ? -2.826 -36.75 -26.969 1 71.19 848 ALA A O 1
ATOM 6643 N N . PRO A 1 849 ? -2.186 -34.938 -25.703 1 78.06 849 PRO A N 1
ATOM 6644 C CA . PRO A 1 849 ? -1.869 -35.906 -24.625 1 78.06 849 PRO A CA 1
ATOM 6645 C C . PRO A 1 849 ? -3.117 -36.469 -23.969 1 78.06 849 PRO A C 1
ATOM 6647 O O . PRO A 1 849 ? -4.109 -35.781 -23.797 1 78.06 849 PRO A O 1
ATOM 6650 N N . ASN A 1 850 ? -3.123 -37.75 -23.828 1 80.12 850 ASN A N 1
ATOM 6651 C CA . ASN A 1 850 ? -4.16 -38.438 -23.047 1 80.12 850 ASN A CA 1
ATOM 6652 C C . ASN A 1 850 ? -3.812 -38.469 -21.562 1 80.12 850 ASN A C 1
ATOM 6654 O O . ASN A 1 850 ? -3.221 -39.438 -21.078 1 80.12 850 ASN A O 1
ATOM 6658 N N . LEU A 1 851 ? -4.191 -37.5 -20.875 1 85.19 851 LEU A N 1
ATOM 6659 C CA . LEU A 1 851 ? -3.826 -37.375 -19.469 1 85.19 851 LEU A CA 1
ATOM 6660 C C . LEU A 1 851 ? -4.953 -37.875 -18.578 1 85.19 851 LEU A C 1
ATOM 6662 O O . LEU A 1 851 ? -6.125 -37.594 -18.812 1 85.19 851 LEU A O 1
ATOM 6666 N N . GLN A 1 852 ? -4.609 -38.656 -17.609 1 86 852 GLN A N 1
ATOM 6667 C CA . GLN A 1 852 ? -5.562 -39.156 -16.625 1 86 852 GLN A CA 1
ATOM 6668 C C . GLN A 1 852 ? -5.844 -38.094 -15.539 1 86 852 GLN A C 1
ATOM 6670 O O . GLN A 1 852 ? -4.918 -37.469 -15.023 1 86 852 GLN A O 1
ATOM 6675 N N . PRO A 1 853 ? -7.133 -37.906 -15.211 1 84.69 853 PRO A N 1
ATOM 6676 C CA . PRO A 1 853 ? -7.441 -36.969 -14.141 1 84.69 853 PRO A CA 1
ATOM 6677 C C . PRO A 1 853 ? -7.105 -37.531 -12.758 1 84.69 853 PRO A C 1
ATOM 6679 O O . PRO A 1 853 ? -7.129 -38.75 -12.547 1 84.69 853 PRO A O 1
ATOM 6682 N N . VAL A 1 854 ? -6.742 -36.656 -11.859 1 89 854 VAL A N 1
ATOM 6683 C CA . VAL A 1 854 ? -6.48 -37.031 -10.469 1 89 854 VAL A CA 1
ATOM 6684 C C . VAL A 1 854 ? -7.496 -36.344 -9.562 1 89 854 VAL A C 1
ATOM 6686 O O . VAL A 1 854 ? -7.727 -35.125 -9.68 1 89 854 VAL A O 1
ATOM 6689 N N . PHE A 1 855 ? -8.148 -37.125 -8.703 1 90.12 855 PHE A N 1
ATOM 6690 C CA . PHE A 1 855 ? -9.117 -36.594 -7.754 1 90.12 855 PHE A CA 1
ATOM 6691 C C . PHE A 1 855 ? -8.594 -36.688 -6.328 1 90.12 855 PHE A C 1
ATOM 6693 O O . PHE A 1 855 ? -8.141 -37.75 -5.898 1 90.12 855 PHE A O 1
ATOM 6700 N N . VAL A 1 856 ? -8.672 -35.594 -5.602 1 90.25 856 VAL A N 1
ATOM 6701 C CA . VAL A 1 856 ? -8.219 -35.594 -4.215 1 90.25 856 VAL A CA 1
ATOM 6702 C C . VAL A 1 856 ? -9.32 -36.125 -3.312 1 90.25 856 VAL A C 1
ATOM 6704 O O . VAL A 1 856 ? -9.055 -36.906 -2.383 1 90.25 856 VAL A O 1
ATOM 6707 N N . THR A 1 857 ? -10.562 -35.688 -3.66 1 90.69 857 THR A N 1
ATOM 6708 C CA . THR A 1 857 ? -11.719 -36.188 -2.92 1 90.69 857 THR A CA 1
ATOM 6709 C C . THR A 1 857 ? -12.766 -36.75 -3.867 1 90.69 857 THR A C 1
ATOM 6711 O O . THR A 1 857 ? -12.664 -36.594 -5.086 1 90.69 857 THR A O 1
ATOM 6714 N N . SER A 1 858 ? -13.664 -37.406 -3.221 1 87.75 858 SER A N 1
ATOM 6715 C CA . SER A 1 858 ? -14.75 -37.969 -4.023 1 87.75 858 SER A CA 1
ATOM 6716 C C . SER A 1 858 ? -15.617 -36.844 -4.605 1 87.75 858 SER A C 1
ATOM 6718 O O . SER A 1 858 ? -16.203 -37 -5.676 1 87.75 858 SER A O 1
ATOM 6720 N N . GLU A 1 859 ? -15.672 -35.812 -3.949 1 82.25 859 GLU A N 1
ATOM 6721 C CA . GLU A 1 859 ? -16.422 -34.656 -4.434 1 82.25 859 GLU A CA 1
ATOM 6722 C C . GLU A 1 859 ? -15.805 -34.094 -5.723 1 82.25 859 GLU A C 1
ATOM 6724 O O . GLU A 1 859 ? -16.516 -33.656 -6.617 1 82.25 859 GLU A O 1
ATOM 6729 N N . ASP A 1 860 ? -14.5 -34.188 -5.855 1 82.06 860 ASP A N 1
ATOM 6730 C CA . ASP A 1 860 ? -13.805 -33.75 -7.062 1 82.06 860 ASP A CA 1
ATOM 6731 C C . ASP A 1 860 ? -14.219 -34.594 -8.273 1 82.06 860 ASP A C 1
ATOM 6733 O O . ASP A 1 860 ? -14.375 -34.062 -9.375 1 82.06 860 ASP A O 1
ATOM 6737 N N . GLU A 1 861 ? -14.344 -35.812 -7.949 1 86.38 861 GLU A N 1
ATOM 6738 C CA . GLU A 1 861 ? -14.742 -36.719 -9.023 1 86.38 861 GLU A CA 1
ATOM 6739 C C . GLU A 1 861 ? -16.172 -36.406 -9.484 1 86.38 861 GLU A C 1
ATOM 6741 O O . GLU A 1 861 ? -16.453 -36.406 -10.68 1 86.38 861 GLU A O 1
ATOM 6746 N N . GLN A 1 862 ? -17 -36.188 -8.523 1 81.81 862 GLN A N 1
ATOM 6747 C CA . GLN A 1 862 ? -18.391 -35.875 -8.836 1 81.81 862 GLN A CA 1
ATOM 6748 C C . GLN A 1 862 ? -18.484 -34.594 -9.648 1 81.81 862 GLN A C 1
ATOM 6750 O O . GLN A 1 862 ? -19.234 -34.531 -10.625 1 81.81 862 GLN A O 1
ATOM 6755 N N . MET A 1 863 ? -17.781 -33.656 -9.258 1 74.5 863 MET A N 1
ATOM 6756 C CA . MET A 1 863 ? -17.797 -32.375 -9.961 1 74.5 863 MET A CA 1
ATOM 6757 C C . MET A 1 863 ? -17.266 -32.562 -11.391 1 74.5 863 MET A C 1
ATOM 6759 O O . MET A 1 863 ? -17.781 -31.922 -12.32 1 74.5 863 MET A O 1
ATOM 6763 N N . TYR A 1 864 ? -16.172 -33.312 -11.516 1 73.12 864 TYR A N 1
ATOM 6764 C CA . TYR A 1 864 ? -15.594 -33.594 -12.82 1 73.12 864 TYR A CA 1
ATOM 6765 C C . TYR A 1 864 ? -16.594 -34.281 -13.734 1 73.12 864 TYR A C 1
ATOM 6767 O O . TYR A 1 864 ? -16.734 -33.938 -14.906 1 73.12 864 TYR A O 1
ATOM 6775 N N . ASN A 1 865 ? -17.281 -35.188 -13.203 1 75.38 865 ASN A N 1
ATOM 6776 C CA . ASN A 1 865 ? -18.266 -35.938 -13.977 1 75.38 865 ASN A CA 1
ATOM 6777 C C . ASN A 1 865 ? -19.469 -35.062 -14.352 1 75.38 865 ASN A C 1
ATOM 6779 O O . ASN A 1 865 ? -20 -35.188 -15.453 1 75.38 865 ASN A O 1
ATOM 6783 N N . ASP A 1 866 ? -19.797 -34.188 -13.523 1 70.5 866 ASP A N 1
ATOM 6784 C CA . ASP A 1 866 ? -20.891 -33.25 -13.805 1 70.5 866 ASP A CA 1
ATOM 6785 C C . ASP A 1 866 ? -20.531 -32.312 -14.953 1 70.5 866 ASP A C 1
ATOM 6787 O O . ASP A 1 866 ? -21.359 -32.031 -15.812 1 70.5 866 ASP A O 1
ATOM 6791 N N . MET A 1 867 ? -19.297 -31.844 -14.898 1 66.19 867 MET A N 1
ATOM 6792 C CA . MET A 1 867 ? -18.812 -30.922 -15.93 1 66.19 867 MET A CA 1
ATOM 6793 C C . MET A 1 867 ? -18.75 -31.609 -17.281 1 66.19 867 MET A C 1
ATOM 6795 O O . MET A 1 867 ? -19.047 -31 -18.312 1 66.19 867 MET A O 1
ATOM 6799 N N . ASN A 1 868 ? -18.297 -32.812 -17.281 1 62.5 868 ASN A N 1
ATOM 6800 C CA . ASN A 1 868 ? -18.188 -33.562 -18.516 1 62.5 868 ASN A CA 1
ATOM 6801 C C . ASN A 1 868 ? -19.547 -33.781 -19.156 1 62.5 868 ASN A C 1
ATOM 6803 O O . ASN A 1 868 ? -19.641 -34.031 -20.375 1 62.5 868 ASN A O 1
ATOM 6807 N N . ASN A 1 869 ? -20.516 -33.5 -18.328 1 68.19 869 ASN A N 1
ATOM 6808 C CA . ASN A 1 869 ? -21.875 -33.656 -18.844 1 68.19 869 ASN A CA 1
ATOM 6809 C C . ASN A 1 869 ? -22.438 -32.344 -19.328 1 68.19 869 ASN A C 1
ATOM 6811 O O . ASN A 1 869 ? -23.578 -32.281 -19.812 1 68.19 869 ASN A O 1
ATOM 6815 N N . TRP A 1 870 ? -21.609 -31.281 -19.25 1 71.44 870 TRP A N 1
ATOM 6816 C CA . TRP A 1 870 ? -22.094 -30 -19.75 1 71.44 870 TRP A CA 1
ATOM 6817 C C . TRP A 1 870 ? -22.219 -30.016 -21.266 1 71.44 870 TRP A C 1
ATOM 6819 O O . TRP A 1 870 ? -21.438 -30.672 -21.953 1 71.44 870 TRP A O 1
ATOM 6829 N N . THR A 1 871 ? -23.266 -29.344 -21.797 1 70.19 871 THR A N 1
ATOM 6830 C CA . THR A 1 871 ? -23.406 -29.172 -23.234 1 70.19 871 THR A CA 1
ATOM 6831 C C . THR A 1 871 ? -22.359 -28.188 -23.766 1 70.19 871 THR A C 1
ATOM 6833 O O . THR A 1 871 ? -21.781 -27.422 -22.984 1 70.19 871 THR A O 1
ATOM 6836 N N . ALA A 1 872 ? -22.016 -28.203 -25.047 1 69.06 872 ALA A N 1
ATOM 6837 C CA . ALA A 1 872 ? -21.109 -27.281 -25.703 1 69.06 872 ALA A CA 1
ATOM 6838 C C . ALA A 1 872 ? -21.531 -25.828 -25.484 1 69.06 872 ALA A C 1
ATOM 6840 O O . ALA A 1 872 ? -20.688 -24.953 -25.266 1 69.06 872 ALA A O 1
ATOM 6841 N N . ARG A 1 873 ? -22.75 -25.609 -25.484 1 66.19 873 ARG A N 1
ATOM 6842 C CA . ARG A 1 873 ? -23.297 -24.266 -25.281 1 66.19 873 ARG A CA 1
ATOM 6843 C C . ARG A 1 873 ? -23.047 -23.781 -23.859 1 66.19 873 ARG A C 1
ATOM 6845 O O . ARG A 1 873 ? -22.625 -22.641 -23.656 1 66.19 873 ARG A O 1
ATOM 6852 N N . LYS A 1 874 ? -23.328 -24.609 -22.953 1 73.25 874 LYS A N 1
ATOM 6853 C CA . LYS A 1 874 ? -23.094 -24.219 -21.562 1 73.25 874 LYS A CA 1
ATOM 6854 C C . LYS A 1 874 ? -21.609 -23.953 -21.297 1 73.25 874 LYS A C 1
ATOM 6856 O O . LYS A 1 874 ? -21.25 -23.016 -20.578 1 73.25 874 LYS A O 1
ATOM 6861 N N . LEU A 1 875 ? -20.812 -24.734 -21.938 1 72.94 875 LEU A N 1
ATOM 6862 C CA . LEU A 1 875 ? -19.359 -24.578 -21.797 1 72.94 875 LEU A CA 1
ATOM 6863 C C . LEU A 1 875 ? -18.922 -23.203 -22.312 1 72.94 875 LEU A C 1
ATOM 6865 O O . LEU A 1 875 ? -18.094 -22.547 -21.688 1 72.94 875 LEU A O 1
ATOM 6869 N N . THR A 1 876 ? -19.516 -22.859 -23.375 1 72.31 876 THR A N 1
ATOM 6870 C CA . THR A 1 876 ? -19.188 -21.562 -23.938 1 72.31 876 THR A CA 1
ATOM 6871 C C . THR A 1 876 ? -19.672 -20.438 -23.031 1 72.31 876 THR A C 1
ATOM 6873 O O . THR A 1 876 ? -18.938 -19.469 -22.797 1 72.31 876 THR A O 1
ATOM 6876 N N . GLU A 1 877 ? -20.781 -20.609 -22.562 1 70.31 877 GLU A N 1
ATOM 6877 C CA . GLU A 1 877 ? -21.359 -19.609 -21.672 1 70.31 877 GLU A CA 1
ATOM 6878 C C . GLU A 1 877 ? -20.547 -19.469 -20.391 1 70.31 877 GLU A C 1
ATOM 6880 O O . GLU A 1 877 ? -20.25 -18.359 -19.953 1 70.31 877 GLU A O 1
ATOM 6885 N N . GLU A 1 878 ? -20.156 -20.625 -19.938 1 71.25 878 GLU A N 1
ATOM 6886 C CA . GLU A 1 878 ? -19.391 -20.609 -18.688 1 71.25 878 GLU A CA 1
ATOM 6887 C C . GLU A 1 878 ? -17.984 -20.062 -18.922 1 71.25 878 GLU A C 1
ATOM 6889 O O . GLU A 1 878 ? -17.453 -19.359 -18.047 1 71.25 878 GLU A O 1
ATOM 6894 N N . THR A 1 879 ? -17.5 -20.344 -20.047 1 73.38 879 THR A N 1
ATOM 6895 C CA . THR A 1 879 ? -16.188 -19.812 -20.391 1 73.38 879 THR A CA 1
ATOM 6896 C C . THR A 1 879 ? -16.219 -18.297 -20.516 1 73.38 879 THR A C 1
ATOM 6898 O O . THR A 1 879 ? -15.328 -17.609 -20.016 1 73.38 879 THR A O 1
ATOM 6901 N N . MET A 1 880 ? -17.266 -17.859 -21.078 1 70.31 880 MET A N 1
ATOM 6902 C CA . MET A 1 880 ? -17.406 -16.422 -21.25 1 70.31 880 MET A CA 1
ATOM 6903 C C . MET A 1 880 ? -17.609 -15.734 -19.891 1 70.31 880 MET A C 1
ATOM 6905 O O . MET A 1 880 ? -17.062 -14.656 -19.656 1 70.31 880 MET A O 1
ATOM 6909 N N . LYS A 1 881 ? -18.25 -16.422 -19.047 1 66.81 881 LYS A N 1
ATOM 6910 C CA . LYS A 1 881 ? -18.422 -15.891 -17.688 1 66.81 881 LYS A CA 1
ATOM 6911 C C . LYS A 1 881 ? -17.094 -15.789 -16.953 1 66.81 881 LYS A C 1
ATOM 6913 O O . LYS A 1 881 ? -16.844 -14.82 -16.234 1 66.81 881 LYS A O 1
ATOM 6918 N N . LEU A 1 882 ? -16.281 -16.812 -17.219 1 69.44 882 LEU A N 1
ATOM 6919 C CA . LEU A 1 882 ? -14.969 -16.828 -16.578 1 69.44 882 LEU A CA 1
ATOM 6920 C C . LEU A 1 882 ? -14.086 -15.719 -17.109 1 69.44 882 LEU A C 1
ATOM 6922 O O . LEU A 1 882 ? -13.352 -15.078 -16.344 1 69.44 882 LEU A O 1
ATOM 6926 N N . LEU A 1 883 ? -14.266 -15.539 -18.375 1 68.31 883 LEU A N 1
ATOM 6927 C CA . LEU A 1 883 ? -13.438 -14.523 -19.016 1 68.31 883 LEU A CA 1
ATOM 6928 C C . LEU A 1 883 ? -13.805 -13.125 -18.531 1 68.31 883 LEU A C 1
ATOM 6930 O O . LEU A 1 883 ? -12.945 -12.242 -18.453 1 68.31 883 LEU A O 1
ATOM 6934 N N . GLU A 1 884 ? -15.008 -13.031 -18.125 1 60.22 884 GLU A N 1
ATOM 6935 C CA . GLU A 1 884 ? -15.492 -11.75 -17.625 1 60.22 884 GLU A CA 1
ATOM 6936 C C . GLU A 1 884 ? -14.938 -11.469 -16.234 1 60.22 884 GLU A C 1
ATOM 6938 O O . GLU A 1 884 ? -14.938 -10.32 -15.781 1 60.22 884 GLU A O 1
ATOM 6943 N N . GLN A 1 885 ? -14.281 -12.516 -15.727 1 57.59 885 GLN A N 1
ATOM 6944 C CA . GLN A 1 885 ? -13.805 -12.391 -14.352 1 57.59 885 GLN A CA 1
ATOM 6945 C C . GLN A 1 885 ? -12.336 -11.977 -14.312 1 57.59 885 GLN A C 1
ATOM 6947 O O . GLN A 1 885 ? -11.781 -11.742 -13.234 1 57.59 885 GLN A O 1
ATOM 6952 N N . PHE A 1 886 ? -11.805 -11.922 -15.461 1 57.28 886 PHE A N 1
ATOM 6953 C CA . PHE A 1 886 ? -10.406 -11.523 -15.5 1 57.28 886 PHE A CA 1
ATOM 6954 C C . PHE A 1 886 ? -10.25 -10.07 -15.086 1 57.28 886 PHE A C 1
ATOM 6956 O O . PHE A 1 886 ? -11.008 -9.203 -15.523 1 57.28 886 PHE A O 1
ATOM 6963 N N . SER A 1 887 ? -9.406 -9.859 -14.047 1 51.38 887 SER A N 1
ATOM 6964 C CA . SER A 1 887 ? -9.148 -8.5 -13.578 1 51.38 887 SER A CA 1
ATOM 6965 C C . SER A 1 887 ? -8.43 -7.676 -14.641 1 51.38 887 SER A C 1
ATOM 6967 O O . SER A 1 887 ? -8.664 -6.473 -14.773 1 51.38 887 SER A O 1
ATOM 6969 N N . ASP A 1 888 ? -7.504 -8.219 -15.312 1 47.91 888 ASP A N 1
ATOM 6970 C CA . ASP A 1 888 ? -6.715 -7.586 -16.359 1 47.91 888 ASP A CA 1
ATOM 6971 C C . ASP A 1 888 ? -7.363 -7.793 -17.734 1 47.91 888 ASP A C 1
ATOM 6973 O O . ASP A 1 888 ? -7.488 -8.922 -18.203 1 47.91 888 ASP A O 1
ATOM 6977 N N . GLN A 1 889 ? -7.848 -6.703 -18.219 1 52.16 889 GLN A N 1
ATOM 6978 C CA . GLN A 1 889 ? -8.562 -6.754 -19.484 1 52.16 889 GLN A CA 1
ATOM 6979 C C . GLN A 1 889 ? -7.684 -7.336 -20.594 1 52.16 889 GLN A C 1
ATOM 6981 O O . GLN A 1 889 ? -8.18 -8.023 -21.484 1 52.16 889 GLN A O 1
ATOM 6986 N N . ASP A 1 890 ? -6.445 -7.039 -20.453 1 48.5 890 ASP A N 1
ATOM 6987 C CA . ASP A 1 890 ? -5.566 -7.543 -21.5 1 48.5 890 ASP A CA 1
ATOM 6988 C C . ASP A 1 890 ? -5.527 -9.07 -21.5 1 48.5 890 ASP A C 1
ATOM 6990 O O . ASP A 1 890 ? -5.59 -9.695 -22.562 1 48.5 890 ASP A O 1
ATOM 6994 N N . SER A 1 891 ? -5.48 -9.508 -20.328 1 56.25 891 SER A N 1
ATOM 6995 C CA . SER A 1 891 ? -5.496 -10.961 -20.219 1 56.25 891 SER A CA 1
ATOM 6996 C C . SER A 1 891 ? -6.828 -11.531 -20.703 1 56.25 891 SER A C 1
ATOM 6998 O O . SER A 1 891 ? -6.859 -12.547 -21.406 1 56.25 891 SER A O 1
ATOM 7000 N N . ALA A 1 892 ? -7.832 -10.742 -20.312 1 60.41 892 ALA A N 1
ATOM 7001 C CA . ALA A 1 892 ? -9.148 -11.188 -20.75 1 60.41 892 ALA A CA 1
ATOM 7002 C C . ALA A 1 892 ? -9.242 -11.188 -22.281 1 60.41 892 ALA A C 1
ATOM 7004 O O . ALA A 1 892 ? -9.758 -12.141 -22.875 1 60.41 892 ALA A O 1
ATOM 7005 N N . ASP A 1 893 ? -8.656 -10.156 -22.844 1 57.56 893 ASP A N 1
ATOM 7006 C CA . ASP A 1 893 ? -8.719 -10.039 -24.297 1 57.56 893 ASP A CA 1
ATOM 7007 C C . ASP A 1 893 ? -7.879 -11.125 -24.969 1 57.56 893 ASP A C 1
ATOM 7009 O O . ASP A 1 893 ? -8.289 -11.695 -25.984 1 57.56 893 ASP A O 1
ATOM 7013 N N . MET A 1 894 ? -6.766 -11.359 -24.453 1 59.38 894 MET A N 1
ATOM 7014 C CA . MET A 1 894 ? -5.918 -12.422 -24.969 1 59.38 894 MET A CA 1
ATOM 7015 C C . MET A 1 894 ? -6.66 -13.758 -24.984 1 59.38 894 MET A C 1
ATOM 7017 O O . MET A 1 894 ? -6.684 -14.445 -26.016 1 59.38 894 MET A O 1
ATOM 7021 N N . TYR A 1 895 ? -7.352 -13.969 -23.922 1 66.56 895 TYR A N 1
ATOM 7022 C CA . TYR A 1 895 ? -8.031 -15.258 -23.844 1 66.56 895 TYR A CA 1
ATOM 7023 C C . TYR A 1 895 ? -9.328 -15.242 -24.641 1 66.56 895 TYR A C 1
ATOM 7025 O O . TYR A 1 895 ? -9.781 -16.281 -25.125 1 66.56 895 TYR A O 1
ATOM 7033 N N . ARG A 1 896 ? -9.766 -14.023 -24.875 1 65.31 896 ARG A N 1
ATOM 7034 C CA . ARG A 1 896 ? -10.906 -13.914 -25.766 1 65.31 896 ARG A CA 1
ATOM 7035 C C . ARG A 1 896 ? -10.508 -14.234 -27.203 1 65.31 896 ARG A C 1
ATOM 7037 O O . ARG A 1 896 ? -11.25 -14.914 -27.922 1 65.31 896 ARG A O 1
ATOM 7044 N N . GLU A 1 897 ? -9.32 -13.734 -27.531 1 60.91 897 GLU A N 1
ATOM 7045 C CA . GLU A 1 897 ? -8.797 -14.062 -28.844 1 60.91 897 GLU A CA 1
ATOM 7046 C C . GLU A 1 897 ? -8.539 -15.555 -28.984 1 60.91 897 GLU A C 1
ATOM 7048 O O . GLU A 1 897 ? -8.906 -16.172 -29.984 1 60.91 897 GLU A O 1
ATOM 7053 N N . MET A 1 898 ? -8.016 -16.094 -28.016 1 64 898 MET A N 1
ATOM 7054 C CA . MET A 1 898 ? -7.762 -17.531 -28.031 1 64 898 MET A CA 1
ATOM 7055 C C . MET A 1 898 ? -9.07 -18.312 -28.062 1 64 898 MET A C 1
ATOM 7057 O O . MET A 1 898 ? -9.156 -19.359 -28.719 1 64 898 MET A O 1
ATOM 7061 N N . HIS A 1 899 ? -10.023 -17.672 -27.375 1 67.06 899 HIS A N 1
ATOM 7062 C CA . HIS A 1 899 ? -11.336 -18.312 -27.328 1 67.06 899 HIS A CA 1
ATOM 7063 C C . HIS A 1 899 ? -11.977 -18.344 -28.719 1 67.06 899 HIS A C 1
ATOM 7065 O O . HIS A 1 899 ? -12.68 -19.297 -29.062 1 67.06 899 HIS A O 1
ATOM 7071 N N . SER A 1 900 ? -11.766 -17.297 -29.484 1 64.44 900 SER A N 1
ATOM 7072 C CA . SER A 1 900 ? -12.312 -17.266 -30.828 1 64.44 900 SER A CA 1
ATOM 7073 C C . SER A 1 900 ? -11.773 -18.422 -31.672 1 64.44 900 SER A C 1
ATOM 7075 O O . SER A 1 900 ? -12.5 -19 -32.5 1 64.44 900 SER A O 1
ATOM 7077 N N . ASP A 1 901 ? -10.648 -18.812 -31.422 1 59.72 901 ASP A N 1
ATOM 7078 C CA . ASP A 1 901 ? -10.047 -19.938 -32.094 1 59.72 901 ASP A CA 1
ATOM 7079 C C . ASP A 1 901 ? -10.57 -21.266 -31.547 1 59.72 901 ASP A C 1
ATOM 7081 O O . ASP A 1 901 ? -10.836 -22.203 -32.312 1 59.72 901 ASP A O 1
ATOM 7085 N N . VAL A 1 902 ? -10.797 -21.266 -30.219 1 63.94 902 VAL A N 1
ATOM 7086 C CA . VAL A 1 902 ? -11.219 -22.469 -29.516 1 63.94 902 VAL A CA 1
ATOM 7087 C C . VAL A 1 902 ? -12.711 -22.703 -29.734 1 63.94 902 VAL A C 1
ATOM 7089 O O . VAL A 1 902 ? -13.18 -23.844 -29.703 1 63.94 902 VAL A O 1
ATOM 7092 N N . ALA A 1 903 ? -13.453 -21.625 -29.953 1 65.31 903 ALA A N 1
ATOM 7093 C CA . ALA A 1 903 ? -14.906 -21.719 -30.125 1 65.31 903 ALA A CA 1
ATOM 7094 C C . ALA A 1 903 ? -15.266 -22.672 -31.25 1 65.31 903 ALA A C 1
ATOM 7096 O O . ALA A 1 903 ? -16.312 -23.328 -31.219 1 65.31 903 ALA A O 1
ATOM 7097 N N . LYS A 1 904 ? -14.383 -22.844 -32.219 1 62 904 LYS A N 1
ATOM 7098 C CA . LYS A 1 904 ? -14.617 -23.703 -33.375 1 62 904 LYS A CA 1
ATOM 7099 C C . LYS A 1 904 ? -14.008 -25.078 -33.188 1 62 904 LYS A C 1
ATOM 7101 O O . LYS A 1 904 ? -14.141 -25.953 -34.031 1 62 904 LYS A O 1
ATOM 7106 N N . ALA A 1 905 ? -13.375 -25.281 -32.188 1 62.22 905 ALA A N 1
ATOM 7107 C CA . ALA A 1 905 ? -12.625 -26.516 -31.953 1 62.22 905 ALA A CA 1
ATOM 7108 C C . ALA A 1 905 ? -13.5 -27.578 -31.312 1 62.22 905 ALA A C 1
ATOM 7110 O O . ALA A 1 905 ? -14.68 -27.344 -31.047 1 62.22 905 ALA A O 1
ATOM 7111 N N . ALA A 1 906 ? -12.945 -28.812 -31.281 1 64.44 906 ALA A N 1
ATOM 7112 C CA . ALA A 1 906 ? -13.617 -29.953 -30.656 1 64.44 906 ALA A CA 1
ATOM 7113 C C . ALA A 1 906 ? -13.945 -29.672 -29.203 1 64.44 906 ALA A C 1
ATOM 7115 O O . ALA A 1 906 ? -13.328 -28.812 -28.562 1 64.44 906 ALA A O 1
ATOM 7116 N N . LYS A 1 907 ? -15.008 -30.281 -28.672 1 67.38 907 LYS A N 1
ATOM 7117 C CA . LYS A 1 907 ? -15.484 -30.078 -27.312 1 67.38 907 LYS A CA 1
ATOM 7118 C C . LYS A 1 907 ? -14.344 -30.234 -26.312 1 67.38 907 LYS A C 1
ATOM 7120 O O . LYS A 1 907 ? -14.25 -29.484 -25.344 1 67.38 907 LYS A O 1
ATOM 7125 N N . SER A 1 908 ? -13.547 -31.203 -26.641 1 64.69 908 SER A N 1
ATOM 7126 C CA . SER A 1 908 ? -12.422 -31.453 -25.75 1 64.69 908 SER A CA 1
ATOM 7127 C C . SER A 1 908 ? -11.508 -30.234 -25.641 1 64.69 908 SER A C 1
ATOM 7129 O O . SER A 1 908 ? -11.008 -29.922 -24.562 1 64.69 908 SER A O 1
ATOM 7131 N N . VAL A 1 909 ? -11.461 -29.578 -26.688 1 64.75 909 VAL A N 1
ATOM 7132 C CA . VAL A 1 909 ? -10.625 -28.391 -26.734 1 64.75 909 VAL A CA 1
ATOM 7133 C C . VAL A 1 909 ? -11.305 -27.25 -26 1 64.75 909 VAL A C 1
ATOM 7135 O O . VAL A 1 909 ? -10.656 -26.484 -25.281 1 64.75 909 VAL A O 1
ATOM 7138 N N . LYS A 1 910 ? -12.531 -27.297 -26.125 1 68.94 910 LYS A N 1
ATOM 7139 C CA . LYS A 1 910 ? -13.312 -26.266 -25.453 1 68.94 910 LYS A CA 1
ATOM 7140 C C . LYS A 1 910 ? -13.25 -26.438 -23.938 1 68.94 910 LYS A C 1
ATOM 7142 O O . LYS A 1 910 ? -13.141 -25.453 -23.188 1 68.94 910 LYS A O 1
ATOM 7147 N N . ILE A 1 911 ? -13.359 -27.609 -23.594 1 66 911 ILE A N 1
ATOM 7148 C CA . ILE A 1 911 ? -13.281 -27.922 -22.172 1 66 911 ILE A CA 1
ATOM 7149 C C . ILE A 1 911 ? -11.906 -27.531 -21.641 1 66 911 ILE A C 1
ATOM 7151 O O . ILE A 1 911 ? -11.797 -26.922 -20.578 1 66 911 ILE A O 1
ATOM 7155 N N . GLN A 1 912 ? -10.992 -27.812 -22.438 1 64.38 912 GLN A N 1
ATOM 7156 C CA . GLN A 1 912 ? -9.633 -27.484 -22.031 1 64.38 912 GLN A CA 1
ATOM 7157 C C . GLN A 1 912 ? -9.453 -25.984 -21.906 1 64.38 912 GLN A C 1
ATOM 7159 O O . GLN A 1 912 ? -8.828 -25.5 -20.953 1 64.38 912 GLN A O 1
ATOM 7164 N N . PHE A 1 913 ? -9.984 -25.391 -22.75 1 68.25 913 PHE A N 1
ATOM 7165 C CA . PHE A 1 913 ? -9.883 -23.938 -22.734 1 68.25 913 PHE A CA 1
ATOM 7166 C C . PHE A 1 913 ? -10.602 -23.359 -21.516 1 68.25 913 PHE A C 1
ATOM 7168 O O . PHE A 1 913 ? -10.07 -22.469 -20.844 1 68.25 913 PHE A O 1
ATOM 7175 N N . TYR A 1 914 ? -11.734 -23.875 -21.297 1 66.88 914 TYR A N 1
ATOM 7176 C CA . TYR A 1 914 ? -12.484 -23.453 -20.125 1 66.88 914 TYR A CA 1
ATOM 7177 C C . TYR A 1 914 ? -11.68 -23.688 -18.844 1 66.88 914 TYR A C 1
ATOM 7179 O O . TYR A 1 914 ? -11.617 -22.828 -17.984 1 66.88 914 TYR A O 1
ATOM 7187 N N . GLN A 1 915 ? -11.094 -24.734 -18.922 1 61.69 915 GLN A N 1
ATOM 7188 C CA . GLN A 1 915 ? -10.305 -25.094 -17.75 1 61.69 915 GLN A CA 1
ATOM 7189 C C . GLN A 1 915 ? -9.07 -24.203 -17.625 1 61.69 915 GLN A C 1
ATOM 7191 O O . GLN A 1 915 ? -8.703 -23.812 -16.516 1 61.69 915 GLN A O 1
ATOM 7196 N N . ASP A 1 916 ? -8.609 -23.906 -18.734 1 60.19 916 ASP A N 1
ATOM 7197 C CA . ASP A 1 916 ? -7.445 -23.016 -18.75 1 60.19 916 ASP A CA 1
ATOM 7198 C C . ASP A 1 916 ? -7.797 -21.641 -18.203 1 60.19 916 ASP A C 1
ATOM 7200 O O . ASP A 1 916 ? -7.082 -21.094 -17.359 1 60.19 916 ASP A O 1
ATOM 7204 N N . ILE A 1 917 ? -8.852 -21.188 -18.688 1 64.31 917 ILE A N 1
ATOM 7205 C CA . ILE A 1 917 ? -9.289 -19.844 -18.297 1 64.31 917 ILE A CA 1
ATOM 7206 C C . ILE A 1 917 ? -9.68 -19.844 -16.828 1 64.31 917 ILE A C 1
ATOM 7208 O O . ILE A 1 917 ? -9.352 -18.906 -16.094 1 64.31 917 ILE A O 1
ATOM 7212 N N . SER A 1 918 ? -10.344 -20.844 -16.531 1 59.69 918 SER A N 1
ATOM 7213 C CA . SER A 1 918 ? -10.758 -20.969 -15.133 1 59.69 918 SER A CA 1
ATOM 7214 C C . SER A 1 918 ? -9.555 -21 -14.195 1 59.69 918 SER A C 1
ATOM 7216 O O . SER A 1 918 ? -9.57 -20.391 -13.125 1 59.69 918 SER A O 1
ATOM 7218 N N . GLN A 1 919 ? -8.586 -21.5 -14.727 1 53.78 919 GLN A N 1
ATOM 7219 C CA . GLN A 1 919 ? -7.363 -21.609 -13.938 1 53.78 919 GLN A CA 1
ATOM 7220 C C . GLN A 1 919 ? -6.645 -20.266 -13.859 1 53.78 919 GLN A C 1
ATOM 7222 O O . GLN A 1 919 ? -6.148 -19.891 -12.797 1 53.78 919 GLN A O 1
ATOM 7227 N N . ILE A 1 920 ? -6.625 -19.719 -15.039 1 54.88 920 ILE A N 1
ATOM 7228 C CA . ILE A 1 920 ? -5.941 -18.438 -15.094 1 54.88 920 ILE A CA 1
ATOM 7229 C C . ILE A 1 920 ? -6.668 -17.422 -14.219 1 54.88 920 ILE A C 1
ATOM 7231 O O . ILE A 1 920 ? -6.031 -16.656 -13.5 1 54.88 920 ILE A O 1
ATOM 7235 N N . LEU A 1 921 ? -7.918 -17.453 -14.383 1 55.72 921 LEU A N 1
ATOM 7236 C CA . LEU A 1 921 ? -8.734 -16.547 -13.586 1 55.72 921 LEU A CA 1
ATOM 7237 C C . LEU A 1 921 ? -8.555 -16.812 -12.094 1 55.72 921 LEU A C 1
ATOM 7239 O O . LEU A 1 921 ? -8.516 -15.891 -11.289 1 55.72 921 LEU A O 1
ATOM 7243 N N . ASN A 1 922 ? -8.516 -18 -11.914 1 47.78 922 ASN A N 1
ATOM 7244 C CA . ASN A 1 922 ? -8.234 -18.328 -10.523 1 47.78 922 ASN A CA 1
ATOM 7245 C C . ASN A 1 922 ? -6.863 -17.812 -10.086 1 47.78 922 ASN A C 1
ATOM 7247 O O . ASN A 1 922 ? -6.703 -17.344 -8.961 1 47.78 922 ASN A O 1
ATOM 7251 N N . LEU A 1 923 ? -6.086 -17.906 -11.062 1 43.22 923 LEU A N 1
ATOM 7252 C CA . LEU A 1 923 ? -4.742 -17.406 -10.781 1 43.22 923 LEU A CA 1
ATOM 7253 C C . LEU A 1 923 ? -4.723 -15.883 -10.773 1 43.22 923 LEU A C 1
ATOM 7255 O O . LEU A 1 923 ? -4.07 -15.273 -9.922 1 43.22 923 LEU A O 1
ATOM 7259 N N . GLU A 1 924 ? -5.324 -15.273 -11.797 1 44.44 924 GLU A N 1
ATOM 7260 C CA . GLU A 1 924 ? -5.371 -13.82 -11.914 1 44.44 924 GLU A CA 1
ATOM 7261 C C . GLU A 1 924 ? -6.133 -13.203 -10.75 1 44.44 924 GLU A C 1
ATOM 7263 O O . GLU A 1 924 ? -5.754 -12.141 -10.25 1 44.44 924 GLU A O 1
ATOM 7268 N N . ARG A 1 925 ? -7.223 -13.742 -10.562 1 41.59 925 ARG A N 1
ATOM 7269 C CA . ARG A 1 925 ? -7.973 -13.281 -9.398 1 41.59 925 ARG A CA 1
ATOM 7270 C C . ARG A 1 925 ? -7.066 -13.164 -8.18 1 41.59 925 ARG A C 1
ATOM 7272 O O . ARG A 1 925 ? -7.227 -12.25 -7.367 1 41.59 925 ARG A O 1
ATOM 7279 N N . GLU A 1 926 ? -6.203 -14.117 -8.227 1 35.28 926 GLU A N 1
ATOM 7280 C CA . GLU A 1 926 ? -5.27 -14.18 -7.105 1 35.28 926 GLU A CA 1
ATOM 7281 C C . GLU A 1 926 ? -4.176 -13.125 -7.242 1 35.28 926 GLU A C 1
ATOM 7283 O O . GLU A 1 926 ? -3.771 -12.508 -6.25 1 35.28 926 GLU A O 1
ATOM 7288 N N . LEU A 1 927 ? -3.773 -12.969 -8.5 1 33.12 927 LEU A N 1
ATOM 7289 C CA . LEU A 1 927 ? -2.703 -12.008 -8.742 1 33.12 927 LEU A CA 1
ATOM 7290 C C . LEU A 1 927 ? -3.205 -10.578 -8.555 1 33.12 927 LEU A C 1
ATOM 7292 O O . LEU A 1 927 ? -2.494 -9.734 -8.008 1 33.12 927 LEU A O 1
ATOM 7296 N N . LEU A 1 928 ? -4.305 -10.336 -9.172 1 34.59 928 LEU A N 1
ATOM 7297 C CA . LEU A 1 928 ? -4.84 -8.984 -9.062 1 34.59 928 LEU A CA 1
ATOM 7298 C C . LEU A 1 928 ? -5.281 -8.688 -7.637 1 34.59 928 LEU A C 1
ATOM 7300 O O . LEU A 1 928 ? -5.273 -7.527 -7.211 1 34.59 928 LEU A O 1
ATOM 7304 N N . ALA A 1 929 ? -5.848 -9.703 -7.07 1 31.92 929 ALA A N 1
ATOM 7305 C CA . ALA A 1 929 ? -6.082 -9.438 -5.652 1 31.92 929 ALA A CA 1
ATOM 7306 C C . ALA A 1 929 ? -4.801 -8.969 -4.965 1 31.92 929 ALA A C 1
ATOM 7308 O O . ALA A 1 929 ? -4.852 -8.219 -3.99 1 31.92 929 ALA A O 1
ATOM 7309 N N . PHE A 1 930 ? -3.713 -9.555 -5.387 1 28.2 930 PHE A N 1
ATOM 7310 C CA . PHE A 1 930 ? -2.387 -9.219 -4.883 1 28.2 930 PHE A CA 1
ATOM 7311 C C . PHE A 1 930 ? -1.934 -7.863 -5.422 1 28.2 930 PHE A C 1
ATOM 7313 O O . PHE A 1 930 ? -1.128 -7.176 -4.789 1 28.2 930 PHE A O 1
ATOM 7320 N N . GLY A 1 931 ? -2.217 -7.637 -6.645 1 29.23 931 GLY A N 1
ATOM 7321 C CA . GLY A 1 931 ? -1.587 -6.457 -7.219 1 29.23 931 GLY A CA 1
ATOM 7322 C C . GLY A 1 931 ? -1.88 -5.188 -6.441 1 29.23 931 GLY A C 1
ATOM 7323 O O . GLY A 1 931 ? -1.149 -4.199 -6.559 1 29.23 931 GLY A O 1
ATOM 7324 N N . ASN A 1 932 ? -3.096 -5.137 -6.094 1 28.59 932 ASN A N 1
ATOM 7325 C CA . ASN A 1 932 ? -3.285 -3.877 -5.383 1 28.59 932 ASN A CA 1
ATOM 7326 C C . ASN A 1 932 ? -2.545 -3.867 -4.051 1 28.59 932 ASN A C 1
ATOM 7328 O O . ASN A 1 932 ? -2.297 -2.805 -3.48 1 28.59 932 ASN A O 1
ATOM 7332 N N . GLU A 1 933 ? -2.375 -5.035 -3.436 1 28.09 933 GLU A N 1
ATOM 7333 C CA . GLU A 1 933 ? -1.653 -5.105 -2.168 1 28.09 933 GLU A CA 1
ATOM 7334 C C . GLU A 1 933 ? -0.146 -5.008 -2.385 1 28.09 933 GLU A C 1
ATOM 7336 O O . GLU A 1 933 ? 0.578 -4.488 -1.535 1 28.09 933 GLU A O 1
ATOM 7341 N N . ASP A 1 934 ? 0.411 -5.703 -3.348 1 27.02 934 ASP A N 1
ATOM 7342 C CA . ASP A 1 934 ? 1.861 -5.715 -3.514 1 27.02 934 ASP A CA 1
ATOM 7343 C C . ASP A 1 934 ? 2.385 -4.328 -3.871 1 27.02 934 ASP A C 1
ATOM 7345 O O . ASP A 1 934 ? 3.578 -4.051 -3.729 1 27.02 934 ASP A O 1
ATOM 7349 N N . ILE A 1 935 ? 1.65 -3.641 -4.582 1 27.52 935 ILE A N 1
ATOM 7350 C CA . ILE A 1 935 ? 2.301 -2.406 -5.008 1 27.52 935 ILE A CA 1
ATOM 7351 C C . ILE A 1 935 ? 2.566 -1.515 -3.799 1 27.52 935 ILE A C 1
ATOM 7353 O O . ILE A 1 935 ? 3.463 -0.67 -3.826 1 27.52 935 ILE A O 1
ATOM 7357 N N . GLU A 1 936 ? 1.734 -1.599 -2.828 1 28.8 936 GLU A N 1
ATOM 7358 C CA . GLU A 1 936 ? 2.061 -0.729 -1.702 1 28.8 936 GLU A CA 1
ATOM 7359 C C . GLU A 1 936 ? 3.266 -1.258 -0.93 1 28.8 936 GLU A C 1
ATOM 7361 O O . GLU A 1 936 ? 3.631 -0.711 0.114 1 28.8 936 GLU A O 1
ATOM 7366 N N . GLN A 1 937 ? 3.631 -2.463 -1.138 1 28.11 937 GLN A N 1
ATOM 7367 C CA . GLN A 1 937 ? 4.859 -2.795 -0.426 1 28.11 937 GLN A CA 1
ATOM 7368 C C . GLN A 1 937 ? 5.996 -1.852 -0.818 1 28.11 937 GLN A C 1
ATOM 7370 O O . GLN A 1 937 ? 6.566 -1.979 -1.902 1 28.11 937 GLN A O 1
ATOM 7375 N N . LYS A 1 938 ? 5.844 -0.661 -0.634 1 29.22 938 LYS A N 1
ATOM 7376 C CA . LYS A 1 938 ? 7.035 0.177 -0.737 1 29.22 938 LYS A CA 1
ATOM 7377 C C . LYS A 1 938 ? 8.281 -0.577 -0.276 1 29.22 938 LYS A C 1
ATOM 7379 O O . LYS A 1 938 ? 8.195 -1.461 0.578 1 29.22 938 LYS A O 1
ATOM 7384 N N . ASP A 1 939 ? 9.359 -0.236 -0.934 1 27.22 939 ASP A N 1
ATOM 7385 C CA . ASP A 1 939 ? 10.797 -0.503 -0.885 1 27.22 939 ASP A CA 1
ATOM 7386 C C . ASP A 1 939 ? 11.281 -0.63 0.556 1 27.22 939 ASP A C 1
ATOM 7388 O O . ASP A 1 939 ? 12.461 -0.883 0.798 1 27.22 939 ASP A O 1
ATOM 7392 N N . ASP A 1 940 ? 10.492 -0.251 1.45 1 27.27 940 ASP A N 1
ATOM 7393 C CA . ASP A 1 940 ? 11.266 -0.346 2.682 1 27.27 940 ASP A CA 1
ATOM 7394 C C . ASP A 1 940 ? 11.555 -1.803 3.037 1 27.27 940 ASP A C 1
ATOM 7396 O O . ASP A 1 940 ? 12.461 -2.088 3.828 1 27.27 940 ASP A O 1
ATOM 7400 N N . ASP A 1 941 ? 10.625 -2.68 2.643 1 28.45 941 ASP A N 1
ATOM 7401 C CA . ASP A 1 941 ? 10.977 -4.031 3.072 1 28.45 941 ASP A CA 1
ATOM 7402 C C . ASP A 1 941 ? 12.102 -4.605 2.219 1 28.45 941 ASP A C 1
ATOM 7404 O O . ASP A 1 941 ? 12.492 -5.762 2.393 1 28.45 941 ASP A O 1
ATOM 7408 N N . MET A 1 942 ? 12.328 -4.191 1.146 1 27.97 942 MET A N 1
ATOM 7409 C CA . MET A 1 942 ? 13.523 -4.793 0.562 1 27.97 942 MET A CA 1
ATOM 7410 C C . MET A 1 942 ? 14.648 -4.867 1.585 1 27.97 942 MET A C 1
ATOM 7412 O O . MET A 1 942 ? 15.727 -5.395 1.294 1 27.97 942 MET A O 1
ATOM 7416 N N . GLU A 1 943 ? 14.5 -4.133 2.621 1 26.94 943 GLU A N 1
ATOM 7417 C CA . GLU A 1 943 ? 15.609 -4.414 3.529 1 26.94 943 GLU A CA 1
ATOM 7418 C C . GLU A 1 943 ? 15.469 -5.797 4.16 1 26.94 943 GLU A C 1
ATOM 7420 O O . GLU A 1 943 ? 16.438 -6.34 4.695 1 26.94 943 GLU A O 1
ATOM 7425 N N . GLN A 1 944 ? 14.164 -6.32 4.273 1 24.78 944 GLN A N 1
ATOM 7426 C CA . GLN A 1 944 ? 14.172 -7.578 5.008 1 24.78 944 GLN A CA 1
ATOM 7427 C C . GLN A 1 944 ? 14.328 -8.766 4.059 1 24.78 944 GLN A C 1
ATOM 7429 O O . GLN A 1 944 ? 14.336 -9.922 4.496 1 24.78 944 GLN A O 1
ATOM 7434 N N . THR A 1 945 ? 13.93 -8.719 2.838 1 21.39 945 THR A N 1
ATOM 7435 C CA . THR A 1 945 ? 13.789 -9.984 2.119 1 21.39 945 THR A CA 1
ATOM 7436 C C . THR A 1 945 ? 15.125 -10.719 2.049 1 21.39 945 THR A C 1
ATOM 7438 O O . THR A 1 945 ? 15.164 -11.914 1.761 1 21.39 945 THR A O 1
ATOM 7441 N N . GLU A 1 946 ? 16.297 -10.266 1.827 1 18.73 946 GLU A N 1
ATOM 7442 C CA . GLU A 1 946 ? 17.156 -11.406 1.533 1 18.73 946 GLU A CA 1
ATOM 7443 C C . GLU A 1 946 ? 17.25 -12.344 2.732 1 18.73 946 GLU A C 1
ATOM 7445 O O . GLU A 1 946 ? 17.484 -11.891 3.859 1 18.73 946 GLU A O 1
ATOM 7450 N N . MET B 1 1 ? -22.625 58.125 -31.359 1 22.03 1 MET B N 1
ATOM 7451 C CA . MET B 1 1 ? -22.453 58.375 -29.938 1 22.03 1 MET B CA 1
ATOM 7452 C C . MET B 1 1 ? -21.281 57.562 -29.375 1 22.03 1 MET B C 1
ATOM 7454 O O . MET B 1 1 ? -21.078 56.406 -29.734 1 22.03 1 MET B O 1
ATOM 7458 N N . GLY B 1 2 ? -20.281 58.25 -28.781 1 20.5 2 GLY B N 1
ATOM 7459 C CA . GLY B 1 2 ? -18.875 58.188 -28.469 1 20.5 2 GLY B CA 1
ATOM 7460 C C . GLY B 1 2 ? -18.547 57.188 -27.375 1 20.5 2 GLY B C 1
ATOM 7461 O O . GLY B 1 2 ? -19.453 56.719 -26.656 1 20.5 2 GLY B O 1
ATOM 7462 N N . LYS B 1 3 ? -17.219 56.688 -27.359 1 22.78 3 LYS B N 1
ATOM 7463 C CA . LYS B 1 3 ? -16.297 55.656 -26.875 1 22.78 3 LYS B CA 1
ATOM 7464 C C . LYS B 1 3 ? -16.016 55.844 -25.375 1 22.78 3 LYS B C 1
ATOM 7466 O O . LYS B 1 3 ? -15.055 56.5 -25 1 22.78 3 LYS B O 1
ATOM 7471 N N . THR B 1 4 ? -17.125 56.281 -24.672 1 22.8 4 THR B N 1
ATOM 7472 C CA . THR B 1 4 ? -16.734 56.844 -23.391 1 22.8 4 THR B CA 1
ATOM 7473 C C . THR B 1 4 ? -15.875 55.844 -22.594 1 22.8 4 THR B C 1
ATOM 7475 O O . THR B 1 4 ? -16.219 54.688 -22.484 1 22.8 4 THR B O 1
ATOM 7478 N N . LYS B 1 5 ? -14.617 56.219 -22.375 1 23.91 5 LYS B N 1
ATOM 7479 C CA . LYS B 1 5 ? -13.383 55.625 -21.875 1 23.91 5 LYS B CA 1
ATOM 7480 C C . LYS B 1 5 ? -13.5 55.281 -20.391 1 23.91 5 LYS B C 1
ATOM 7482 O O . LYS B 1 5 ? -13.75 56.156 -19.562 1 23.91 5 LYS B O 1
ATOM 7487 N N . PRO B 1 6 ? -14.211 54.219 -20.031 1 25.77 6 PRO B N 1
ATOM 7488 C CA . PRO B 1 6 ? -14.594 54.125 -18.625 1 25.77 6 PRO B CA 1
ATOM 7489 C C . PRO B 1 6 ? -13.422 54.312 -17.672 1 25.77 6 PRO B C 1
ATOM 7491 O O . PRO B 1 6 ? -12.289 53.938 -17.984 1 25.77 6 PRO B O 1
ATOM 7494 N N . VAL B 1 7 ? -13.469 55.375 -16.875 1 23.33 7 VAL B N 1
ATOM 7495 C CA . VAL B 1 7 ? -12.508 56 -15.969 1 23.33 7 VAL B CA 1
ATOM 7496 C C . VAL B 1 7 ? -12.039 55 -14.938 1 23.33 7 VAL B C 1
ATOM 7498 O O . VAL B 1 7 ? -12.844 54.281 -14.352 1 23.33 7 VAL B O 1
ATOM 7501 N N . ALA B 1 8 ? -10.734 54.656 -14.961 1 25.52 8 ALA B N 1
ATOM 7502 C CA . ALA B 1 8 ? -9.797 53.75 -14.328 1 25.52 8 ALA B CA 1
ATOM 7503 C C . ALA B 1 8 ? -9.805 53.938 -12.805 1 25.52 8 ALA B C 1
ATOM 7505 O O . ALA B 1 8 ? -9.367 54.969 -12.289 1 25.52 8 ALA B O 1
ATOM 7506 N N . GLN B 1 9 ? -11.086 53.812 -12.242 1 23.33 9 GLN B N 1
ATOM 7507 C CA . GLN B 1 9 ? -11.164 54.219 -10.852 1 23.33 9 GLN B CA 1
ATOM 7508 C C . GLN B 1 9 ? -9.961 53.719 -10.055 1 23.33 9 GLN B C 1
ATOM 7510 O O . GLN B 1 9 ? -9.578 52.562 -10.172 1 23.33 9 GLN B O 1
ATOM 7515 N N . ARG B 1 10 ? -9.148 54.594 -9.578 1 22.38 10 ARG B N 1
ATOM 7516 C CA . ARG B 1 10 ? -7.93 54.594 -8.773 1 22.38 10 ARG B CA 1
ATOM 7517 C C . ARG B 1 10 ? -8.125 53.812 -7.488 1 22.38 10 ARG B C 1
ATOM 7519 O O . ARG B 1 10 ? -9.047 54.062 -6.715 1 22.38 10 ARG B O 1
ATOM 7526 N N . ARG B 1 11 ? -7.676 52.594 -7.465 1 23.41 11 ARG B N 1
ATOM 7527 C CA . ARG B 1 11 ? -7.652 51.625 -6.367 1 23.41 11 ARG B CA 1
ATOM 7528 C C . ARG B 1 11 ? -7.023 52.25 -5.121 1 23.41 11 ARG B C 1
ATOM 7530 O O . ARG B 1 11 ? -5.848 52.625 -5.129 1 23.41 11 ARG B O 1
ATOM 7537 N N . THR B 1 12 ? -7.727 53.188 -4.48 1 21.31 12 THR B N 1
ATOM 7538 C CA . THR B 1 12 ? -7.145 53.75 -3.277 1 21.31 12 THR B CA 1
ATOM 7539 C C . THR B 1 12 ? -6.668 52.656 -2.326 1 21.31 12 THR B C 1
ATOM 7541 O O . THR B 1 12 ? -7.348 51.656 -2.139 1 21.31 12 THR B O 1
ATOM 7544 N N . ARG B 1 13 ? -5.344 52.594 -1.958 1 22.69 13 ARG B N 1
ATOM 7545 C CA . ARG B 1 13 ? -4.383 51.812 -1.185 1 22.69 13 ARG B CA 1
ATOM 7546 C C . ARG B 1 13 ? -4.805 51.719 0.277 1 22.69 13 ARG B C 1
ATOM 7548 O O . ARG B 1 13 ? -4.738 52.719 1.016 1 22.69 13 ARG B O 1
ATOM 7555 N N . SER B 1 14 ? -6.094 51.406 0.537 1 21.14 14 SER B N 1
ATOM 7556 C CA . SER B 1 14 ? -6.375 51.438 1.968 1 21.14 14 SER B CA 1
ATOM 7557 C C . SER B 1 14 ? -5.27 50.781 2.768 1 21.14 14 SER B C 1
ATOM 7559 O O . SER B 1 14 ? -4.852 49.656 2.438 1 21.14 14 SER B O 1
ATOM 7561 N N . SER B 1 15 ? -4.516 51.531 3.619 1 19.52 15 SER B N 1
ATOM 7562 C CA . SER B 1 15 ? -3.271 51.469 4.383 1 19.52 15 SER B CA 1
ATOM 7563 C C . SER B 1 15 ? -3.225 50.25 5.281 1 19.52 15 SER B C 1
ATOM 7565 O O . SER B 1 15 ? -2.285 49.469 5.203 1 19.52 15 SER B O 1
ATOM 7567 N N . ALA B 1 16 ? -3.318 50.5 6.656 1 23.53 16 ALA B N 1
ATOM 7568 C CA . ALA B 1 16 ? -2.48 50.125 7.793 1 23.53 16 ALA B CA 1
ATOM 7569 C C . ALA B 1 16 ? -2.949 48.812 8.406 1 23.53 16 ALA B C 1
ATOM 7571 O O . ALA B 1 16 ? -3.961 48.781 9.109 1 23.53 16 ALA B O 1
ATOM 7572 N N . GLY B 1 17 ? -3.42 47.938 7.793 1 22.45 17 GLY B N 1
ATOM 7573 C CA . GLY B 1 17 ? -4.027 46.781 8.461 1 22.45 17 GLY B CA 1
ATOM 7574 C C . GLY B 1 17 ? -3.188 46.25 9.594 1 22.45 17 GLY B C 1
ATOM 7575 O O . GLY B 1 17 ? -1.957 46.25 9.516 1 22.45 17 GLY B O 1
ATOM 7576 N N . ASP B 1 18 ? -3.766 46.281 10.836 1 22.53 18 ASP B N 1
ATOM 7577 C CA . ASP B 1 18 ? -3.219 46 12.164 1 22.53 18 ASP B CA 1
ATOM 7578 C C . ASP B 1 18 ? -2.416 44.688 12.172 1 22.53 18 ASP B C 1
ATOM 7580 O O . ASP B 1 18 ? -2.951 43.625 11.875 1 22.53 18 ASP B O 1
ATOM 7584 N N . SER B 1 19 ? -1.178 44.688 11.719 1 24.17 19 SER B N 1
ATOM 7585 C CA . SER B 1 19 ? -0.095 43.688 11.781 1 24.17 19 SER B CA 1
ATOM 7586 C C . SER B 1 19 ? 0.032 43.094 13.172 1 24.17 19 SER B C 1
ATOM 7588 O O . SER B 1 19 ? 0.529 43.75 14.094 1 24.17 19 SER B O 1
ATOM 7590 N N . SER B 1 20 ? -1.08 42.531 13.695 1 24.08 20 SER B N 1
ATOM 7591 C CA . SER B 1 20 ? -0.994 41.906 15.008 1 24.08 20 SER B CA 1
ATOM 7592 C C . SER B 1 20 ? 0.303 41.094 15.164 1 24.08 20 SER B C 1
ATOM 7594 O O . SER B 1 20 ? 0.438 40 14.609 1 24.08 20 SER B O 1
ATOM 7596 N N . TRP B 1 21 ? 1.462 41.812 15.07 1 25.3 21 TRP B N 1
ATOM 7597 C CA . TRP B 1 21 ? 2.787 41.344 15.469 1 25.3 21 TRP B CA 1
ATOM 7598 C C . TRP B 1 21 ? 2.74 40.656 16.828 1 25.3 21 TRP B C 1
ATOM 7600 O O . TRP B 1 21 ? 2.275 41.219 17.812 1 25.3 21 TRP B O 1
ATOM 7610 N N . SER B 1 22 ? 2.432 39.469 16.922 1 26.66 22 SER B N 1
ATOM 7611 C CA . SER B 1 22 ? 2.523 38.719 18.172 1 26.66 22 SER B CA 1
ATOM 7612 C C . SER B 1 22 ? 3.717 39.188 19 1 26.66 22 SER B C 1
ATOM 7614 O O . SER B 1 22 ? 4.844 39.25 18.5 1 26.66 22 SER B O 1
ATOM 7616 N N . GLN B 1 23 ? 3.553 40.156 19.891 1 27.92 23 GLN B N 1
ATOM 7617 C CA . GLN B 1 23 ? 4.469 40.719 20.875 1 27.92 23 GLN B CA 1
ATOM 7618 C C . GLN B 1 23 ? 5.387 39.656 21.453 1 27.92 23 GLN B C 1
ATOM 7620 O O . GLN B 1 23 ? 4.93 38.594 21.859 1 27.92 23 GLN B O 1
ATOM 7625 N N . PHE B 1 24 ? 6.617 39.594 21.062 1 31.58 24 PHE B N 1
ATOM 7626 C CA . PHE B 1 24 ? 7.738 38.844 21.641 1 31.58 24 PHE B CA 1
ATOM 7627 C C . PHE B 1 24 ? 7.676 38.875 23.156 1 31.58 24 PHE B C 1
ATOM 7629 O O . PHE B 1 24 ? 7.871 39.906 23.781 1 31.58 24 PHE B O 1
ATOM 7636 N N . THR B 1 25 ? 6.91 38.125 23.797 1 41.19 25 THR B N 1
ATOM 7637 C CA . THR B 1 25 ? 6.82 38.125 25.25 1 41.19 25 THR B CA 1
ATOM 7638 C C . THR B 1 25 ? 8.203 37.969 25.875 1 41.19 25 THR B C 1
ATOM 7640 O O . THR B 1 25 ? 8.945 37.062 25.516 1 41.19 25 THR B O 1
ATOM 7643 N N . LYS B 1 26 ? 8.852 38.938 26.484 1 56.72 26 LYS B N 1
ATOM 7644 C CA . LYS B 1 26 ? 10.055 38.969 27.328 1 56.72 26 LYS B CA 1
ATOM 7645 C C . LYS B 1 26 ? 10.008 37.906 28.406 1 56.72 26 LYS B C 1
ATOM 7647 O O . LYS B 1 26 ? 9.023 37.781 29.141 1 56.72 26 LYS B O 1
ATOM 7652 N N . SER B 1 27 ? 10.781 36.75 28.234 1 66.81 27 SER B N 1
ATOM 7653 C CA . SER B 1 27 ? 10.82 35.75 29.281 1 66.81 27 SER B CA 1
ATOM 7654 C C . SER B 1 27 ? 12.18 35.719 29.984 1 66.81 27 SER B C 1
ATOM 7656 O O . SER B 1 27 ? 13.172 36.188 29.422 1 66.81 27 SER B O 1
ATOM 7658 N N . CYS B 1 28 ? 12.359 35.188 31.109 1 69 28 CYS B N 1
ATOM 7659 C CA . CYS B 1 28 ? 13.578 35.062 31.891 1 69 28 CYS B CA 1
ATOM 7660 C C . CYS B 1 28 ? 14.547 34.062 31.25 1 69 28 CYS B C 1
ATOM 7662 O O . CYS B 1 28 ? 14.141 32.969 30.859 1 69 28 CYS B O 1
ATOM 7664 N N . LYS B 1 29 ? 15.844 34.438 31.062 1 67.88 29 LYS B N 1
ATOM 7665 C CA . LYS B 1 29 ? 16.859 33.656 30.359 1 67.88 29 LYS B CA 1
ATOM 7666 C C . LYS B 1 29 ? 17.688 32.844 31.344 1 67.88 29 LYS B C 1
ATOM 7668 O O . LYS B 1 29 ? 18.688 32.219 30.953 1 67.88 29 LYS B O 1
ATOM 7673 N N . CYS B 1 30 ? 17.328 32.688 32.625 1 71.94 30 CYS B N 1
ATOM 7674 C CA . CYS B 1 30 ? 17.969 31.875 33.625 1 71.94 30 CYS B CA 1
ATOM 7675 C C . CYS B 1 30 ? 17.641 30.391 33.438 1 71.94 30 CYS B C 1
ATOM 7677 O O . CYS B 1 30 ? 16.469 30.016 33.406 1 71.94 30 CYS B O 1
ATOM 7679 N N . ILE B 1 31 ? 18.641 29.578 33.312 1 72.56 31 ILE B N 1
ATOM 7680 C CA . ILE B 1 31 ? 18.5 28.156 33.031 1 72.56 31 ILE B CA 1
ATOM 7681 C C . ILE B 1 31 ? 17.797 27.453 34.188 1 72.56 31 ILE B C 1
ATOM 7683 O O . ILE B 1 31 ? 17.156 26.422 34 1 72.56 31 ILE B O 1
ATOM 7687 N N . MET B 1 32 ? 17.766 28.078 35.375 1 70.06 32 MET B N 1
ATOM 7688 C CA . MET B 1 32 ? 17.172 27.5 36.594 1 70.06 32 MET B CA 1
ATOM 7689 C C . MET B 1 32 ? 15.828 28.156 36.906 1 70.06 32 MET B C 1
ATOM 7691 O O . MET B 1 32 ? 15.344 28.078 38.031 1 70.06 32 MET B O 1
ATOM 7695 N N . HIS B 1 33 ? 15.188 28.828 35.969 1 73.44 33 HIS B N 1
ATOM 7696 C CA . HIS B 1 33 ? 13.977 29.609 36.188 1 73.44 33 HIS B CA 1
ATOM 7697 C C . HIS B 1 33 ? 12.852 28.75 36.781 1 73.44 33 HIS B C 1
ATOM 7699 O O . HIS B 1 33 ? 12.172 29.172 37.719 1 73.44 33 HIS B O 1
ATOM 7705 N N . ASP B 1 34 ? 12.719 27.641 36.438 1 73.31 34 ASP B N 1
ATOM 7706 C CA . ASP B 1 34 ? 11.602 26.797 36.844 1 73.31 34 ASP B CA 1
ATOM 7707 C C . ASP B 1 34 ? 11.75 26.344 38.281 1 73.31 34 ASP B C 1
ATOM 7709 O O . ASP B 1 34 ? 10.766 26.031 38.969 1 73.31 34 ASP B O 1
ATOM 7713 N N . VAL B 1 35 ? 12.977 26.344 38.75 1 74.31 35 VAL B N 1
ATOM 7714 C CA . VAL B 1 35 ? 13.266 25.969 40.125 1 74.31 35 VAL B CA 1
ATOM 7715 C C . VAL B 1 35 ? 13.219 27.219 41 1 74.31 35 VAL B C 1
ATOM 7717 O O . VAL B 1 35 ? 12.742 27.156 42.156 1 74.31 35 VAL B O 1
ATOM 7720 N N . PHE B 1 36 ? 13.555 28.359 40.375 1 74 36 PHE B N 1
ATOM 7721 C CA . PHE B 1 36 ? 13.742 29.562 41.188 1 74 36 PHE B CA 1
ATOM 7722 C C . PHE B 1 36 ? 12.469 30.406 41.188 1 74 36 PHE B C 1
ATOM 7724 O O . PHE B 1 36 ? 12.32 31.297 42.031 1 74 36 PHE B O 1
ATOM 7731 N N . LYS B 1 37 ? 11.609 30.047 40.281 1 73.88 37 LYS B N 1
ATOM 7732 C CA . LYS B 1 37 ? 10.414 30.859 40.125 1 73.88 37 LYS B CA 1
ATOM 7733 C C . LYS B 1 37 ? 9.461 30.656 41.312 1 73.88 37 LYS B C 1
ATOM 7735 O O . LYS B 1 37 ? 9.117 29.516 41.656 1 73.88 37 LYS B O 1
ATOM 7740 N N . THR B 1 38 ? 9.125 31.625 42.031 1 74.94 38 THR B N 1
ATOM 7741 C CA . THR B 1 38 ? 8.211 31.578 43.188 1 74.94 38 THR B CA 1
ATOM 7742 C C . THR B 1 38 ? 6.84 32.125 42.781 1 74.94 38 THR B C 1
ATOM 7744 O O . THR B 1 38 ? 5.863 31.922 43.5 1 74.94 38 THR B O 1
ATOM 7747 N N . SER B 1 39 ? 6.844 32.969 41.781 1 69.75 39 SER B N 1
ATOM 7748 C CA . SER B 1 39 ? 5.582 33.531 41.344 1 69.75 39 SER B CA 1
ATOM 7749 C C . SER B 1 39 ? 5.254 33.094 39.906 1 69.75 39 SER B C 1
ATOM 7751 O O . SER B 1 39 ? 6.156 32.75 39.125 1 69.75 39 SER B O 1
ATOM 7753 N N . GLU B 1 40 ? 4.062 32.938 39.5 1 71.69 40 GLU B N 1
ATOM 7754 C CA . GLU B 1 40 ? 3.617 32.438 38.219 1 71.69 40 GLU B CA 1
ATOM 7755 C C . GLU B 1 40 ? 4.012 33.406 37.094 1 71.69 40 GLU B C 1
ATOM 7757 O O . GLU B 1 40 ? 4.305 32.969 35.969 1 71.69 40 GLU B O 1
ATOM 7762 N N . SER B 1 41 ? 4.074 34.719 37.344 1 67.31 41 SER B N 1
ATOM 7763 C CA . SER B 1 41 ? 4.477 35.719 36.344 1 67.31 41 SER B CA 1
ATOM 7764 C C . SER B 1 41 ? 5.496 36.688 36.938 1 67.31 41 SER B C 1
ATOM 7766 O O . SER B 1 41 ? 5.16 37.844 37.281 1 67.31 41 SER B O 1
ATOM 7768 N N . PRO B 1 42 ? 6.77 36.188 37.094 1 70.12 42 PRO B N 1
ATOM 7769 C CA . PRO B 1 42 ? 7.727 37.062 37.75 1 70.12 42 PRO B CA 1
ATOM 7770 C C . PRO B 1 42 ? 8.141 38.25 36.906 1 70.12 42 PRO B C 1
ATOM 7772 O O . PRO B 1 42 ? 8.141 38.156 35.688 1 70.12 42 PRO B O 1
ATOM 7775 N N . LYS B 1 43 ? 8.375 39.469 37.438 1 75.25 43 LYS B N 1
ATOM 7776 C CA . LYS B 1 43 ? 8.82 40.688 36.781 1 75.25 43 LYS B CA 1
ATOM 7777 C C . LYS B 1 43 ? 10.172 40.469 36.094 1 75.25 43 LYS B C 1
ATOM 7779 O O . LYS B 1 43 ? 11.117 40 36.719 1 75.25 43 LYS B O 1
ATOM 7784 N N . LEU B 1 44 ? 10.18 40.75 34.844 1 71.06 44 LEU B N 1
ATOM 7785 C CA . LEU B 1 44 ? 11.398 40.562 34.062 1 71.06 44 LEU B CA 1
ATOM 7786 C C . LEU B 1 44 ? 12.25 41.844 34.062 1 71.06 44 LEU B C 1
ATOM 7788 O O . LEU B 1 44 ? 11.727 42.938 34.031 1 71.06 44 LEU B O 1
ATOM 7792 N N . PHE B 1 45 ? 13.594 41.688 34.312 1 71.69 45 PHE B N 1
ATOM 7793 C CA . PHE B 1 45 ? 14.57 42.781 34.25 1 71.69 45 PHE B CA 1
ATOM 7794 C C . PHE B 1 45 ? 15.43 42.656 33 1 71.69 45 PHE B C 1
ATOM 7796 O O . PHE B 1 45 ? 15.844 41.562 32.625 1 71.69 45 PHE B O 1
ATOM 7803 N N . ASN B 1 46 ? 15.672 43.781 32.344 1 70.31 46 ASN B N 1
ATOM 7804 C CA . ASN B 1 46 ? 16.625 43.875 31.25 1 70.31 46 ASN B CA 1
ATOM 7805 C C . ASN B 1 46 ? 18.062 44.062 31.766 1 70.31 46 ASN B C 1
ATOM 7807 O O . ASN B 1 46 ? 18.375 45.062 32.406 1 70.31 46 ASN B O 1
ATOM 7811 N N . ILE B 1 47 ? 18.922 43.156 31.5 1 66.25 47 ILE B N 1
ATOM 7812 C CA . ILE B 1 47 ? 20.266 43.125 32.062 1 66.25 47 ILE B CA 1
ATOM 7813 C C . ILE B 1 47 ? 21.062 44.312 31.562 1 66.25 47 ILE B C 1
ATOM 7815 O O . ILE B 1 47 ? 21.906 44.844 32.281 1 66.25 47 ILE B O 1
ATOM 7819 N N . ALA B 1 48 ? 20.906 44.875 30.328 1 59.06 48 ALA B N 1
ATOM 7820 C CA . ALA B 1 48 ? 21.641 46.031 29.797 1 59.06 48 ALA B CA 1
ATOM 7821 C C . ALA B 1 48 ? 21.234 47.312 30.516 1 59.06 48 ALA B C 1
ATOM 7823 O O . ALA B 1 48 ? 21.953 48.312 30.453 1 59.06 48 ALA B O 1
ATOM 7824 N N . LEU B 1 49 ? 20.078 47.375 31.125 1 51.22 49 LEU B N 1
ATOM 7825 C CA . LEU B 1 49 ? 19.656 48.625 31.734 1 51.22 49 LEU B CA 1
ATOM 7826 C C . LEU B 1 49 ? 20.281 48.781 33.125 1 51.22 49 LEU B C 1
ATOM 7828 O O . LEU B 1 49 ? 20.406 47.812 33.875 1 51.22 49 LEU B O 1
ATOM 7832 N N . LYS B 1 50 ? 21.234 49.781 33.469 1 47.16 50 LYS B N 1
ATOM 7833 C CA . LYS B 1 50 ? 22.203 50.219 34.469 1 47.16 50 LYS B CA 1
ATOM 7834 C C . LYS B 1 50 ? 21.688 49.969 35.875 1 47.16 50 LYS B C 1
ATOM 7836 O O . LYS B 1 50 ? 22.484 49.781 36.812 1 47.16 50 LYS B O 1
ATOM 7841 N N . SER B 1 51 ? 20.391 50.094 36.156 1 46.75 51 SER B N 1
ATOM 7842 C CA . SER B 1 51 ? 20.141 50.344 37.594 1 46.75 51 SER B CA 1
ATOM 7843 C C . SER B 1 51 ? 20.219 49.062 38.375 1 46.75 51 SER B C 1
ATOM 7845 O O . SER B 1 51 ? 19.875 49.031 39.562 1 46.75 51 SER B O 1
ATOM 7847 N N . HIS B 1 52 ? 20.484 47.906 37.812 1 48.56 52 HIS B N 1
ATOM 7848 C CA . HIS B 1 52 ? 20.062 46.656 38.469 1 48.56 52 HIS B CA 1
ATOM 7849 C C . HIS B 1 52 ? 21.141 46.156 39.406 1 48.56 52 HIS B C 1
ATOM 7851 O O . HIS B 1 52 ? 22.312 46.469 39.25 1 48.56 52 HIS B O 1
ATOM 7857 N N . PRO B 1 53 ? 20.766 45.531 40.531 1 54.59 53 PRO B N 1
ATOM 7858 C CA . PRO B 1 53 ? 21.703 45.031 41.531 1 54.59 53 PRO B CA 1
ATOM 7859 C C . PRO B 1 53 ? 22.734 44.062 40.938 1 54.59 53 PRO B C 1
ATOM 7861 O O . PRO B 1 53 ? 22.391 42.938 40.562 1 54.59 53 PRO B O 1
ATOM 7864 N N . THR B 1 54 ? 23.812 44.469 40.469 1 61.88 54 THR B N 1
ATOM 7865 C CA . THR B 1 54 ? 24.953 43.969 39.719 1 61.88 54 THR B CA 1
ATOM 7866 C C . THR B 1 54 ? 25.5 42.719 40.375 1 61.88 54 THR B C 1
ATOM 7868 O O . THR B 1 54 ? 25.922 41.781 39.656 1 61.88 54 THR B O 1
ATOM 7871 N N . ARG B 1 55 ? 25.328 42.594 41.688 1 67.44 55 ARG B N 1
ATOM 7872 C CA . ARG B 1 55 ? 25.938 41.469 42.375 1 67.44 55 ARG B CA 1
ATOM 7873 C C . ARG B 1 55 ? 25.109 40.219 42.219 1 67.44 55 ARG B C 1
ATOM 7875 O O . ARG B 1 55 ? 25.656 39.125 42.062 1 67.44 55 ARG B O 1
ATOM 7882 N N . LYS B 1 56 ? 23.734 40.25 42.344 1 71.12 56 LYS B N 1
ATOM 7883 C CA . LYS B 1 56 ? 22.859 39.094 42.156 1 71.12 56 LYS B CA 1
ATOM 7884 C C . LYS B 1 56 ? 22.906 38.562 40.75 1 71.12 56 LYS B C 1
ATOM 7886 O O . LYS B 1 56 ? 22.953 37.375 40.531 1 71.12 56 LYS B O 1
ATOM 7891 N N . LEU B 1 57 ? 23.062 39.531 39.844 1 72.12 57 LEU B N 1
ATOM 7892 C CA . LEU B 1 57 ? 23.234 39.188 38.438 1 72.12 57 LEU B CA 1
ATOM 7893 C C . LEU B 1 57 ? 24.562 38.469 38.219 1 72.12 57 LEU B C 1
ATOM 7895 O O . LEU B 1 57 ? 24.625 37.469 37.5 1 72.12 57 LEU B O 1
ATOM 7899 N N . GLN B 1 58 ? 25.641 39 38.875 1 74.19 58 GLN B N 1
ATOM 7900 C CA . GLN B 1 58 ? 26.969 38.406 38.781 1 74.19 58 GLN B CA 1
ATOM 7901 C C . GLN B 1 58 ? 27 37 39.375 1 74.19 58 GLN B C 1
ATOM 7903 O O . GLN B 1 58 ? 27.641 36.094 38.812 1 74.19 58 GLN B O 1
ATOM 7908 N N . TRP B 1 59 ? 26.25 36.719 40.469 1 75.75 59 TRP B N 1
ATOM 7909 C CA . TRP B 1 59 ? 26.141 35.406 41.062 1 75.75 59 TRP B CA 1
ATOM 7910 C C . TRP B 1 59 ? 25.5 34.406 40.062 1 75.75 59 TRP B C 1
ATOM 7912 O O . TRP B 1 59 ? 25.984 33.312 39.875 1 75.75 59 TRP B O 1
ATOM 7922 N N . LEU B 1 60 ? 24.469 34.781 39.344 1 75 60 LEU B N 1
ATOM 7923 C CA . LEU B 1 60 ? 23.812 33.938 38.344 1 75 60 LEU B CA 1
ATOM 7924 C C . LEU B 1 60 ? 24.719 33.656 37.156 1 75 60 LEU B C 1
ATOM 7926 O O . LEU B 1 60 ? 24.734 32.562 36.625 1 75 60 LEU B O 1
ATOM 7930 N N . LEU B 1 61 ? 25.547 34.656 36.812 1 74.38 61 LEU B N 1
ATOM 7931 C CA . LEU B 1 61 ? 26.516 34.562 35.719 1 74.38 61 LEU B CA 1
ATOM 7932 C C . LEU B 1 61 ? 27.688 33.656 36.094 1 74.38 61 LEU B C 1
ATOM 7934 O O . LEU B 1 61 ? 28.094 32.812 35.312 1 74.38 61 LEU B O 1
ATOM 7938 N N . ASP B 1 62 ? 28.078 33.75 37.375 1 72.31 62 ASP B N 1
ATOM 7939 C CA . ASP B 1 62 ? 29.188 32.938 37.906 1 72.31 62 ASP B CA 1
ATOM 7940 C C . ASP B 1 62 ? 28.797 31.484 38.031 1 72.31 62 ASP B C 1
ATOM 7942 O O . ASP B 1 62 ? 29.594 30.594 37.781 1 72.31 62 ASP B O 1
ATOM 7946 N N . LYS B 1 63 ? 27.531 31.281 38.438 1 71.44 63 LYS B N 1
ATOM 7947 C CA . LYS B 1 63 ? 27.047 29.922 38.625 1 71.44 63 LYS B CA 1
ATOM 7948 C C . LYS B 1 63 ? 26.578 29.312 37.312 1 71.44 63 LYS B C 1
ATOM 7950 O O . LYS B 1 63 ? 26.078 28.188 37.281 1 71.44 63 LYS B O 1
ATOM 7955 N N . LYS B 1 64 ? 26.75 30.141 36.156 1 70.25 64 LYS B N 1
ATOM 7956 C CA . LYS B 1 64 ? 26.422 29.812 34.781 1 70.25 64 LYS B CA 1
ATOM 7957 C C . LYS B 1 64 ? 24.953 29.453 34.625 1 70.25 64 LYS B C 1
ATOM 7959 O O . LYS B 1 64 ? 24.578 28.672 33.75 1 70.25 64 LYS B O 1
ATOM 7964 N N . TYR B 1 65 ? 24.078 30 35.531 1 75.94 65 TYR B N 1
ATOM 7965 C CA . TYR B 1 65 ? 22.625 29.828 35.438 1 75.94 65 TYR B CA 1
ATOM 7966 C C . TYR B 1 65 ? 22.031 30.797 34.406 1 75.94 65 TYR B C 1
ATOM 7968 O O . TYR B 1 65 ? 20.938 30.578 33.906 1 75.94 65 TYR B O 1
ATOM 7976 N N . LEU B 1 66 ? 22.938 31.828 34.156 1 71.75 66 LEU B N 1
ATOM 7977 C CA . LEU B 1 66 ? 22.562 32.875 33.188 1 71.75 66 LEU B CA 1
ATOM 7978 C C . LEU B 1 66 ? 23.672 33.094 32.156 1 71.75 66 LEU B C 1
ATOM 7980 O O . LEU B 1 66 ? 24.844 33.219 32.531 1 71.75 66 LEU B O 1
ATOM 7984 N N . SER B 1 67 ? 23.391 33.031 30.922 1 70.94 67 SER B N 1
ATOM 7985 C CA . SER B 1 67 ? 24.359 33.344 29.875 1 70.94 67 SER B CA 1
ATOM 7986 C C . SER B 1 67 ? 24.75 34.812 29.891 1 70.94 67 SER B C 1
ATOM 7988 O O . SER B 1 67 ? 23.922 35.688 30.109 1 70.94 67 SER B O 1
ATOM 7990 N N . PRO B 1 68 ? 26.094 35.156 29.703 1 67.62 68 PRO B N 1
ATOM 7991 C CA . PRO B 1 68 ? 26.531 36.562 29.672 1 67.62 68 PRO B CA 1
ATOM 7992 C C . PRO B 1 68 ? 25.812 37.375 28.594 1 67.62 68 PRO B C 1
ATOM 7994 O O . PRO B 1 68 ? 25.766 38.594 28.672 1 67.62 68 PRO B O 1
ATOM 7997 N N . ARG B 1 69 ? 25.219 36.875 27.703 1 64.25 69 ARG B N 1
ATOM 7998 C CA . ARG B 1 69 ? 24.5 37.531 26.625 1 64.25 69 ARG B CA 1
ATOM 7999 C C . ARG B 1 69 ? 23 37.594 26.891 1 64.25 69 ARG B C 1
ATOM 8001 O O . ARG B 1 69 ? 22.219 38 26.031 1 64.25 69 ARG B O 1
ATOM 8008 N N . ALA B 1 70 ? 22.547 37.125 28.031 1 68.12 70 ALA B N 1
ATOM 8009 C CA . ALA B 1 70 ? 21.125 37.156 28.406 1 68.12 70 ALA B CA 1
ATOM 8010 C C . ALA B 1 70 ? 20.609 38.594 28.469 1 68.12 70 ALA B C 1
ATOM 8012 O O . ALA B 1 70 ? 21.266 39.5 29.016 1 68.12 70 ALA B O 1
ATOM 8013 N N . LYS B 1 71 ? 19.469 38.906 27.953 1 71.12 71 LYS B N 1
ATOM 8014 C CA . LYS B 1 71 ? 18.938 40.25 27.953 1 71.12 71 LYS B CA 1
ATOM 8015 C C . LYS B 1 71 ? 17.922 40.469 29.062 1 71.12 71 LYS B C 1
ATOM 8017 O O . LYS B 1 71 ? 17.734 41.594 29.547 1 71.12 71 LYS B O 1
ATOM 8022 N N . HIS B 1 72 ? 17.234 39.312 29.562 1 74.62 72 HIS B N 1
ATOM 8023 C CA . HIS B 1 72 ? 16.203 39.469 30.594 1 74.62 72 HIS B CA 1
ATOM 8024 C C . HIS B 1 72 ? 16.344 38.375 31.656 1 74.62 72 HIS B C 1
ATOM 8026 O O . HIS B 1 72 ? 16.703 37.25 31.359 1 74.62 72 HIS B O 1
ATOM 8032 N N . VAL B 1 73 ? 16.188 38.688 32.969 1 75.94 73 VAL B N 1
ATOM 8033 C CA . VAL B 1 73 ? 16.109 37.781 34.125 1 75.94 73 VAL B CA 1
ATOM 8034 C C . VAL B 1 73 ? 14.969 38.219 35.031 1 75.94 73 VAL B C 1
ATOM 8036 O O . VAL B 1 73 ? 14.695 39.406 35.156 1 75.94 73 VAL B O 1
ATOM 8039 N N . CYS B 1 74 ? 14.32 37.219 35.562 1 74.75 74 CYS B N 1
ATOM 8040 C CA . CYS B 1 74 ? 13.188 37.594 36.375 1 74.75 74 CYS B CA 1
ATOM 8041 C C . CYS B 1 74 ? 13.625 37.844 37.812 1 74.75 74 CYS B C 1
ATOM 8043 O O . CYS B 1 74 ? 14.703 37.406 38.219 1 74.75 74 CYS B O 1
ATOM 8045 N N . ILE B 1 75 ? 12.867 38.531 38.688 1 76.31 75 ILE B N 1
ATOM 8046 C CA . ILE B 1 75 ? 13.172 38.906 40.062 1 76.31 75 ILE B CA 1
ATOM 8047 C C . ILE B 1 75 ? 13.305 37.688 40.938 1 76.31 75 ILE B C 1
ATOM 8049 O O . ILE B 1 75 ? 14.133 37.656 41.844 1 76.31 75 ILE B O 1
ATOM 8053 N N . ASP B 1 76 ? 12.648 36.562 40.594 1 77.25 76 ASP B N 1
ATOM 8054 C CA . ASP B 1 76 ? 12.68 35.375 41.406 1 77.25 76 ASP B CA 1
ATOM 8055 C C . ASP B 1 76 ? 14.031 34.656 41.312 1 77.25 76 ASP B C 1
ATOM 8057 O O . ASP B 1 76 ? 14.594 34.219 42.312 1 77.25 76 ASP B O 1
ATOM 8061 N N . CYS B 1 77 ? 14.555 34.688 40.125 1 76.25 77 CYS B N 1
ATOM 8062 C CA . CYS B 1 77 ? 15.852 34.062 39.875 1 76.25 77 CYS B CA 1
ATOM 8063 C C . CYS B 1 77 ? 16.984 34.906 40.469 1 76.25 77 CYS B C 1
ATOM 8065 O O . CYS B 1 77 ? 17.953 34.375 41 1 76.25 77 CYS B O 1
ATOM 8067 N N . LEU B 1 78 ? 16.766 36.156 40.469 1 75.12 78 LEU B N 1
ATOM 8068 C CA . LEU B 1 78 ? 17.75 37.031 41.062 1 75.12 78 LEU B CA 1
ATOM 8069 C C . LEU B 1 78 ? 17.75 36.906 42.594 1 75.12 78 LEU B C 1
ATOM 8071 O O . LEU B 1 78 ? 18.812 36.938 43.219 1 75.12 78 LEU B O 1
ATOM 8075 N N . ASP B 1 79 ? 16.656 36.656 43.188 1 75.12 79 ASP B N 1
ATOM 8076 C CA . ASP B 1 79 ? 16.484 36.688 44.625 1 75.12 79 ASP B CA 1
ATOM 8077 C C . ASP B 1 79 ? 16.984 35.375 45.25 1 75.12 79 ASP B C 1
ATOM 8079 O O . ASP B 1 79 ? 17.141 35.281 46.469 1 75.12 79 ASP B O 1
ATOM 8083 N N . GLN B 1 80 ? 17.156 34.312 44.438 1 72.06 80 GLN B N 1
ATOM 8084 C CA . GLN B 1 80 ? 17.672 33.062 45 1 72.06 80 GLN B CA 1
ATOM 8085 C C . GLN B 1 80 ? 19.172 33.156 45.25 1 72.06 80 GLN B C 1
ATOM 8087 O O . GLN B 1 80 ? 19.75 32.281 45.906 1 72.06 80 GLN B O 1
ATOM 8092 N N . ALA B 1 81 ? 19.812 33.969 44.688 1 64.38 81 ALA B N 1
ATOM 8093 C CA . ALA B 1 81 ? 21.219 34.188 45 1 64.38 81 ALA B CA 1
ATOM 8094 C C . ALA B 1 81 ? 21.391 34.5 46.5 1 64.38 81 ALA B C 1
ATOM 8096 O O . ALA B 1 81 ? 20.625 35.281 47.062 1 64.38 81 ALA B O 1
ATOM 8097 N N . PRO B 1 82 ? 22.078 33.469 47.156 1 58.53 82 PRO B N 1
ATOM 8098 C CA . PRO B 1 82 ? 22.188 33.656 48.625 1 58.53 82 PRO B CA 1
ATOM 8099 C C . PRO B 1 82 ? 22.547 35.094 49 1 58.53 82 PRO B C 1
ATOM 8101 O O . PRO B 1 82 ? 23.203 35.781 48.219 1 58.53 82 PRO B O 1
ATOM 8104 N N . SER B 1 83 ? 21.703 35.562 49.812 1 45.16 83 SER B N 1
ATOM 8105 C CA . SER B 1 83 ? 22.078 36.812 50.438 1 45.16 83 SER B CA 1
ATOM 8106 C C . SER B 1 83 ? 23.406 36.688 51.188 1 45.16 83 SER B C 1
ATOM 8108 O O . SER B 1 83 ? 23.469 36.062 52.25 1 45.16 83 SER B O 1
ATOM 8110 N N . THR B 1 84 ? 24.469 36.062 50.625 1 36.5 84 THR B N 1
ATOM 8111 C CA . THR B 1 84 ? 25.609 35.969 51.5 1 36.5 84 THR B CA 1
ATOM 8112 C C . THR B 1 84 ? 25.766 37.219 52.344 1 36.5 84 THR B C 1
ATOM 8114 O O . THR B 1 84 ? 25.906 38.312 51.812 1 36.5 84 THR B O 1
ATOM 8117 N N . SER B 1 85 ? 25.094 37.156 53.5 1 33.16 85 SER B N 1
ATOM 8118 C CA . SER B 1 85 ? 25.531 38.031 54.562 1 33.16 85 SER B CA 1
ATOM 8119 C C . SER B 1 85 ? 27.047 38.094 54.656 1 33.16 85 SER B C 1
ATOM 8121 O O . SER B 1 85 ? 27.688 37.094 55 1 33.16 85 SER B O 1
ATOM 8123 N N . GLY B 1 86 ? 27.672 38.656 53.719 1 29.2 86 GLY B N 1
ATOM 8124 C CA . GLY B 1 86 ? 29.109 38.875 53.844 1 29.2 86 GLY B CA 1
ATOM 8125 C C . GLY B 1 86 ? 29.531 39.344 55.219 1 29.2 86 GLY B C 1
ATOM 8126 O O . GLY B 1 86 ? 28.984 40.312 55.75 1 29.2 86 GLY B O 1
ATOM 8127 N N . THR B 1 87 ? 29.703 38.438 56.156 1 27.83 87 THR B N 1
ATOM 8128 C CA . THR B 1 87 ? 30.594 38.781 57.281 1 27.83 87 THR B CA 1
ATOM 8129 C C . THR B 1 87 ? 31.75 39.625 56.812 1 27.83 87 THR B C 1
ATOM 8131 O O . THR B 1 87 ? 32.312 39.406 55.719 1 27.83 87 THR B O 1
ATOM 8134 N N . GLY B 1 88 ? 31.922 40.875 57.406 1 25.52 88 GLY B N 1
ATOM 8135 C CA . GLY B 1 88 ? 32.781 42.031 57.25 1 25.52 88 GLY B CA 1
ATOM 8136 C C . GLY B 1 88 ? 34.25 41.688 57.344 1 25.52 88 GLY B C 1
ATOM 8137 O O . GLY B 1 88 ? 34.781 41.406 58.406 1 25.52 88 GLY B O 1
ATOM 8138 N N . SER B 1 89 ? 34.781 40.688 56.719 1 23.55 89 SER B N 1
ATOM 8139 C CA . SER B 1 89 ? 36.219 40.562 57.031 1 23.55 89 SER B CA 1
ATOM 8140 C C . SER B 1 89 ? 36.906 41.906 57 1 23.55 89 SER B C 1
ATOM 8142 O O . SER B 1 89 ? 36.688 42.719 56.062 1 23.55 89 SER B O 1
ATOM 8144 N N . LYS B 1 90 ? 37.312 42.281 58.281 1 27.33 90 LYS B N 1
ATOM 8145 C CA . LYS B 1 90 ? 38.125 43.469 58.594 1 27.33 90 LYS B CA 1
ATOM 8146 C C . LYS B 1 90 ? 39.25 43.625 57.594 1 27.33 90 LYS B C 1
ATOM 8148 O O . LYS B 1 90 ? 39.969 42.688 57.281 1 27.33 90 LYS B O 1
ATOM 8153 N N . ARG B 1 91 ? 39.062 44.531 56.781 1 28.2 91 ARG B N 1
ATOM 8154 C CA . ARG B 1 91 ? 40.062 45.094 55.875 1 28.2 91 ARG B CA 1
ATOM 8155 C C . ARG B 1 91 ? 41.344 45.406 56.625 1 28.2 91 ARG B C 1
ATOM 8157 O O . ARG B 1 91 ? 41.344 46.219 57.562 1 28.2 91 ARG B O 1
ATOM 8164 N N . ASP B 1 92 ? 42.094 44.406 57 1 21.78 92 ASP B N 1
ATOM 8165 C CA . ASP B 1 92 ? 43.406 44.844 57.5 1 21.78 92 ASP B CA 1
ATOM 8166 C C . ASP B 1 92 ? 44 45.969 56.656 1 21.78 92 ASP B C 1
ATOM 8168 O O . ASP B 1 92 ? 43.938 45.906 55.438 1 21.78 92 ASP B O 1
ATOM 8172 N N . THR B 1 93 ? 44.062 47.188 57.219 1 22.77 93 THR B N 1
ATOM 8173 C CA . THR B 1 93 ? 44.406 48.562 56.938 1 22.77 93 THR B CA 1
ATOM 8174 C C . THR B 1 93 ? 45.781 48.688 56.312 1 22.77 93 THR B C 1
ATOM 8176 O O . THR B 1 93 ? 46.312 49.781 56.156 1 22.77 93 THR B O 1
ATOM 8179 N N . THR B 1 94 ? 46.531 47.625 56.156 1 23.61 94 THR B N 1
ATOM 8180 C CA . THR B 1 94 ? 47.938 47.969 56.094 1 23.61 94 THR B CA 1
ATOM 8181 C C . THR B 1 94 ? 48.188 49.094 55.062 1 23.61 94 THR B C 1
ATOM 8183 O O . THR B 1 94 ? 47.344 49.344 54.219 1 23.61 94 THR B O 1
ATOM 8186 N N . GLY B 1 95 ? 49.5 49.594 55 1 23 95 GLY B N 1
ATOM 8187 C CA . GLY B 1 95 ? 50.062 50.906 54.719 1 23 95 GLY B CA 1
ATOM 8188 C C . GLY B 1 95 ? 49.719 51.406 53.344 1 23 95 GLY B C 1
ATOM 8189 O O . GLY B 1 95 ? 49.5 50.625 52.406 1 23 95 GLY B O 1
ATOM 8190 N N . LYS B 1 96 ? 49.188 52.469 53.281 1 29.02 96 LYS B N 1
ATOM 8191 C CA . LYS B 1 96 ? 48.719 53.406 52.25 1 29.02 96 LYS B CA 1
ATOM 8192 C C . LYS B 1 96 ? 49.812 53.688 51.219 1 29.02 96 LYS B C 1
ATOM 8194 O O . LYS B 1 96 ? 50.531 54.688 51.344 1 29.02 96 LYS B O 1
ATOM 8199 N N . LYS B 1 97 ? 50.844 52.719 51.125 1 28.48 97 LYS B N 1
ATOM 8200 C CA . LYS B 1 97 ? 51.875 53.469 50.406 1 28.48 97 LYS B CA 1
ATOM 8201 C C . LYS B 1 97 ? 51.281 54.156 49.188 1 28.48 97 LYS B C 1
ATOM 8203 O O . LYS B 1 97 ? 50.281 53.688 48.625 1 28.48 97 LYS B O 1
ATOM 8208 N N . ASP B 1 98 ? 51.625 55.406 49.062 1 25.33 98 ASP B N 1
ATOM 8209 C CA . ASP B 1 98 ? 51.25 56.531 48.219 1 25.33 98 ASP B CA 1
ATOM 8210 C C . ASP B 1 98 ? 51.25 56.156 46.719 1 25.33 98 ASP B C 1
ATOM 8212 O O . ASP B 1 98 ? 52.312 55.844 46.188 1 25.33 98 ASP B O 1
ATOM 8216 N N . PRO B 1 99 ? 50.5 55.156 46.375 1 27.45 99 PRO B N 1
ATOM 8217 C CA . PRO B 1 99 ? 50.781 54.406 45.125 1 27.45 99 PRO B CA 1
ATOM 8218 C C . PRO B 1 99 ? 50.844 55.312 43.906 1 27.45 99 PRO B C 1
ATOM 8220 O O . PRO B 1 99 ? 49.844 55.562 43.25 1 27.45 99 PRO B O 1
ATOM 8223 N N . SER B 1 100 ? 51.281 56.594 44.062 1 26.09 100 SER B N 1
ATOM 8224 C CA . SER B 1 100 ? 51.344 57.656 43.062 1 26.09 100 SER B CA 1
ATOM 8225 C C . SER B 1 100 ? 51.906 57.156 41.719 1 26.09 100 SER B C 1
ATOM 8227 O O . SER B 1 100 ? 51.5 57.625 40.656 1 26.09 100 SER B O 1
ATOM 8229 N N . GLN B 1 101 ? 53.156 56.75 41.812 1 27.19 101 GLN B N 1
ATOM 8230 C CA . GLN B 1 101 ? 54.031 56.75 40.656 1 27.19 101 GLN B CA 1
ATOM 8231 C C . GLN B 1 101 ? 53.656 55.594 39.688 1 27.19 101 GLN B C 1
ATOM 8233 O O . GLN B 1 101 ? 54.406 54.625 39.594 1 27.19 101 GLN B O 1
ATOM 8238 N N . LEU B 1 102 ? 52.562 55.156 39.75 1 27.08 102 LEU B N 1
ATOM 8239 C CA . LEU B 1 102 ? 52.438 53.969 38.938 1 27.08 102 LEU B CA 1
ATOM 8240 C C . LEU B 1 102 ? 52.781 54.25 37.469 1 27.08 102 LEU B C 1
ATOM 8242 O O . LEU B 1 102 ? 52.375 55.281 36.938 1 27.08 102 LEU B O 1
ATOM 8246 N N . PRO B 1 103 ? 53.938 53.688 36.969 1 27.94 103 PRO B N 1
ATOM 8247 C CA . PRO B 1 103 ? 54.344 54.188 35.656 1 27.94 103 PRO B CA 1
ATOM 8248 C C . PRO B 1 103 ? 53.156 54.219 34.688 1 27.94 103 PRO B C 1
ATOM 8250 O O . PRO B 1 103 ? 52.156 53.531 34.844 1 27.94 103 PRO B O 1
ATOM 8253 N N . GLU B 1 104 ? 53.031 55.375 33.938 1 25.16 104 GLU B N 1
ATOM 8254 C CA . GLU B 1 104 ? 52.188 55.625 32.781 1 25.16 104 GLU B CA 1
ATOM 8255 C C . GLU B 1 104 ? 52.031 54.375 31.922 1 25.16 104 GLU B C 1
ATOM 8257 O O . GLU B 1 104 ? 53 53.844 31.422 1 25.16 104 GLU B O 1
ATOM 8262 N N . GLU B 1 105 ? 51.406 53.469 32.375 1 27.94 105 GLU B N 1
ATOM 8263 C CA . GLU B 1 105 ? 51.156 52.281 31.547 1 27.94 105 GLU B CA 1
ATOM 8264 C C . GLU B 1 105 ? 50.938 52.656 30.094 1 27.94 105 GLU B C 1
ATOM 8266 O O . GLU B 1 105 ? 50.094 53.5 29.781 1 27.94 105 GLU B O 1
ATOM 8271 N N . GLU B 1 106 ? 52.031 52.625 29.359 1 27.98 106 GLU B N 1
ATOM 8272 C CA . GLU B 1 106 ? 52.125 52.969 27.938 1 27.98 106 GLU B CA 1
ATOM 8273 C C . GLU B 1 106 ? 50.906 52.438 27.172 1 27.98 106 GLU B C 1
ATOM 8275 O O . GLU B 1 106 ? 50.5 51.281 27.344 1 27.98 106 GLU B O 1
ATOM 8280 N N . GLU B 1 107 ? 50.031 53.188 26.922 1 30.98 107 GLU B N 1
ATOM 8281 C CA . GLU B 1 107 ? 48.875 53.031 26.062 1 30.98 107 GLU B CA 1
ATOM 8282 C C . GLU B 1 107 ? 49.219 52.156 24.844 1 30.98 107 GLU B C 1
ATOM 8284 O O . GLU B 1 107 ? 49.969 52.562 23.969 1 30.98 107 GLU B O 1
ATOM 8289 N N . PRO B 1 108 ? 49.594 51 25.062 1 38.5 108 PRO B N 1
ATOM 8290 C CA . PRO B 1 108 ? 49.938 50.062 23.969 1 38.5 108 PRO B CA 1
ATOM 8291 C C . PRO B 1 108 ? 49 50.188 22.781 1 38.5 108 PRO B C 1
ATOM 8293 O O . PRO B 1 108 ? 48.969 49.312 21.906 1 38.5 108 PRO B O 1
ATOM 8296 N N . SER B 1 109 ? 47.969 50.75 22.906 1 43.94 109 SER B N 1
ATOM 8297 C CA . SER B 1 109 ? 46.812 50.906 22.031 1 43.94 109 SER B CA 1
ATOM 8298 C C . SER B 1 109 ? 47.219 51.5 20.688 1 43.94 109 SER B C 1
ATOM 8300 O O . SER B 1 109 ? 46.531 51.312 19.672 1 43.94 109 SER B O 1
ATOM 8302 N N . ASN B 1 110 ? 48.219 52.25 20.75 1 53.16 110 ASN B N 1
ATOM 8303 C CA . ASN B 1 110 ? 48.594 53 19.562 1 53.16 110 ASN B CA 1
ATOM 8304 C C . ASN B 1 110 ? 49.312 52.125 18.547 1 53.16 110 ASN B C 1
ATOM 8306 O O . ASN B 1 110 ? 49.094 52.281 17.328 1 53.16 110 ASN B O 1
ATOM 8310 N N . SER B 1 111 ? 50.062 51.156 19.109 1 65.62 111 SER B N 1
ATOM 8311 C CA . SER B 1 111 ? 50.844 50.344 18.172 1 65.62 111 SER B CA 1
ATOM 8312 C C . SER B 1 111 ? 49.969 49.312 17.453 1 65.62 111 SER B C 1
ATOM 8314 O O . SER B 1 111 ? 50.125 49.094 16.25 1 65.62 111 SER B O 1
ATOM 8316 N N . GLU B 1 112 ? 49.031 48.625 18.188 1 75.06 112 GLU B N 1
ATOM 8317 C CA . GLU B 1 112 ? 48.125 47.688 17.578 1 75.06 112 GLU B CA 1
ATOM 8318 C C . GLU B 1 112 ? 47.281 48.375 16.484 1 75.06 112 GLU B C 1
ATOM 8320 O O . GLU B 1 112 ? 47.156 47.812 15.383 1 75.06 112 GLU B O 1
ATOM 8325 N N . SER B 1 113 ? 46.812 49.531 16.906 1 78.19 113 SER B N 1
ATOM 8326 C CA . SER B 1 113 ? 45.938 50.25 15.977 1 78.19 113 SER B CA 1
ATOM 8327 C C . SER B 1 113 ? 46.688 50.625 14.703 1 78.19 113 SER B C 1
ATOM 8329 O O . SER B 1 113 ? 46.125 50.594 13.609 1 78.19 113 SER B O 1
ATOM 8331 N N . ALA B 1 114 ? 47.969 50.844 14.953 1 80.38 114 ALA B N 1
ATOM 8332 C CA . ALA B 1 114 ? 48.781 51.219 13.805 1 80.38 114 ALA B CA 1
ATOM 8333 C C . ALA B 1 114 ? 49.062 50.031 12.891 1 80.38 114 ALA B C 1
ATOM 8335 O O . ALA B 1 114 ? 48.906 50.125 11.664 1 80.38 114 ALA B O 1
ATOM 8336 N N . ILE B 1 115 ? 49.375 48.844 13.539 1 85.12 115 ILE B N 1
ATOM 8337 C CA . ILE B 1 115 ? 49.688 47.656 12.773 1 85.12 115 ILE B CA 1
ATOM 8338 C C . ILE B 1 115 ? 48.406 47.156 12.07 1 85.12 115 ILE B C 1
ATOM 8340 O O . ILE B 1 115 ? 48.438 46.781 10.906 1 85.12 115 ILE B O 1
ATOM 8344 N N . VAL B 1 116 ? 47.219 47.156 12.766 1 89.31 116 VAL B N 1
ATOM 8345 C CA . VAL B 1 116 ? 45.938 46.719 12.211 1 89.31 116 VAL B CA 1
ATOM 8346 C C . VAL B 1 116 ? 45.531 47.688 11.078 1 89.31 116 VAL B C 1
ATOM 8348 O O . VAL B 1 116 ? 45.031 47.219 10.047 1 89.31 116 VAL B O 1
ATOM 8351 N N . GLY B 1 117 ? 45.75 48.969 11.305 1 87.75 117 GLY B N 1
ATOM 8352 C CA . GLY B 1 117 ? 45.469 49.938 10.258 1 87.75 117 GLY B CA 1
ATOM 8353 C C . GLY B 1 117 ? 46.281 49.688 8.992 1 87.75 117 GLY B C 1
ATOM 8354 O O . GLY B 1 117 ? 45.75 49.812 7.883 1 87.75 117 GLY B O 1
ATOM 8355 N N . GLU B 1 118 ? 47.438 49.281 9.141 1 86.69 118 GLU B N 1
ATOM 8356 C CA . GLU B 1 118 ? 48.344 49.031 8.008 1 86.69 118 GLU B CA 1
ATOM 8357 C C . GLU B 1 118 ? 47.906 47.781 7.234 1 86.69 118 GLU B C 1
ATOM 8359 O O . GLU B 1 118 ? 47.875 47.812 6 1 86.69 118 GLU B O 1
ATOM 8364 N N . ILE B 1 119 ? 47.625 46.75 8.008 1 88.12 119 ILE B N 1
ATOM 8365 C CA . ILE B 1 119 ? 47.219 45.531 7.332 1 88.12 119 ILE B CA 1
ATOM 8366 C C . ILE B 1 119 ? 45.875 45.75 6.617 1 88.12 119 ILE B C 1
ATOM 8368 O O . ILE B 1 119 ? 45.656 45.25 5.516 1 88.12 119 ILE B O 1
ATOM 8372 N N . LEU B 1 120 ? 44.938 46.406 7.234 1 91.25 120 LEU B N 1
ATOM 8373 C CA . LEU B 1 120 ? 43.656 46.719 6.617 1 91.25 120 LEU B CA 1
ATOM 8374 C C . LEU B 1 120 ? 43.844 47.531 5.336 1 91.25 120 LEU B C 1
ATOM 8376 O O . LEU B 1 120 ? 43.156 47.312 4.352 1 91.25 120 LEU B O 1
ATOM 8380 N N . ASN B 1 121 ? 44.812 48.406 5.402 1 87.75 121 ASN B N 1
ATOM 8381 C CA . ASN B 1 121 ? 45.125 49.188 4.215 1 87.75 121 ASN B CA 1
ATOM 8382 C C . ASN B 1 121 ? 45.688 48.312 3.104 1 87.75 121 ASN B C 1
ATOM 8384 O O . ASN B 1 121 ? 45.375 48.5 1.931 1 87.75 121 ASN B O 1
ATOM 8388 N N . LEU B 1 122 ? 46.531 47.406 3.52 1 89.5 122 LEU B N 1
ATOM 8389 C CA . LEU B 1 122 ? 47.094 46.5 2.541 1 89.5 122 LEU B CA 1
ATOM 8390 C C . LEU B 1 122 ? 46.031 45.625 1.923 1 89.5 122 LEU B C 1
ATOM 8392 O O . LEU B 1 122 ? 46.062 45.344 0.721 1 89.5 122 LEU B O 1
ATOM 8396 N N . ILE B 1 123 ? 45.031 45.188 2.756 1 88.38 123 ILE B N 1
ATOM 8397 C CA . ILE B 1 123 ? 43.938 44.344 2.293 1 88.38 123 ILE B CA 1
ATOM 8398 C C . ILE B 1 123 ? 43.031 45.156 1.364 1 88.38 123 ILE B C 1
ATOM 8400 O O . ILE B 1 123 ? 42.688 44.688 0.284 1 88.38 123 ILE B O 1
ATOM 8404 N N . ALA B 1 124 ? 42.656 46.344 1.686 1 86.75 124 ALA B N 1
ATOM 8405 C CA . ALA B 1 124 ? 41.75 47.219 0.923 1 86.75 124 ALA B CA 1
ATOM 8406 C C . ALA B 1 124 ? 42.312 47.531 -0.458 1 86.75 124 ALA B C 1
ATOM 8408 O O . ALA B 1 124 ? 41.562 47.594 -1.438 1 86.75 124 ALA B O 1
ATOM 8409 N N . ASN B 1 125 ? 43.656 47.656 -0.463 1 81.31 125 ASN B N 1
ATOM 8410 C CA . ASN B 1 125 ? 44.312 48.031 -1.714 1 81.31 125 ASN B CA 1
ATOM 8411 C C . ASN B 1 125 ? 44.812 46.812 -2.469 1 81.31 125 ASN B C 1
ATOM 8413 O O . ASN B 1 125 ? 45.5 46.938 -3.488 1 81.31 125 ASN B O 1
ATOM 8417 N N . ARG B 1 126 ? 44.594 45.562 -1.922 1 85.44 126 ARG B N 1
ATOM 8418 C CA . ARG B 1 126 ? 44.906 44.281 -2.547 1 85.44 126 ARG B CA 1
ATOM 8419 C C . ARG B 1 126 ? 46.406 44.156 -2.779 1 85.44 126 ARG B C 1
ATOM 8421 O O . ARG B 1 126 ? 46.844 43.781 -3.865 1 85.44 126 ARG B O 1
ATOM 8428 N N . LYS B 1 127 ? 47.25 44.562 -1.796 1 83.62 127 LYS B N 1
ATOM 8429 C CA . LYS B 1 127 ? 48.719 44.562 -1.916 1 83.62 127 LYS B CA 1
ATOM 8430 C C . LYS B 1 127 ? 49.312 43.344 -1.227 1 83.62 127 LYS B C 1
ATOM 8432 O O . LYS B 1 127 ? 50.531 43.125 -1.329 1 83.62 127 LYS B O 1
ATOM 8437 N N . LEU B 1 128 ? 48.469 42.594 -0.636 1 88.88 128 LEU B N 1
ATOM 8438 C CA . LEU B 1 128 ? 48.969 41.375 0.018 1 88.88 128 LEU B CA 1
ATOM 8439 C C . LEU B 1 128 ? 49.094 40.25 -0.982 1 88.88 128 LEU B C 1
ATOM 8441 O O . LEU B 1 128 ? 48.188 40 -1.791 1 88.88 128 LEU B O 1
ATOM 8445 N N . SER B 1 129 ? 50.281 39.531 -0.895 1 87.94 129 SER B N 1
ATOM 8446 C CA . SER B 1 129 ? 50.469 38.344 -1.715 1 87.94 129 SER B CA 1
ATOM 8447 C C . SER B 1 129 ? 49.5 37.219 -1.28 1 87.94 129 SER B C 1
ATOM 8449 O O . SER B 1 129 ? 49.031 37.219 -0.147 1 87.94 129 SER B O 1
ATOM 8451 N N . GLN B 1 130 ? 49.219 36.25 -2.111 1 87.94 130 GLN B N 1
ATOM 8452 C CA . GLN B 1 130 ? 48.344 35.156 -1.808 1 87.94 130 GLN B CA 1
ATOM 8453 C C . GLN B 1 130 ? 48.906 34.312 -0.647 1 87.94 130 GLN B C 1
ATOM 8455 O O . GLN B 1 130 ? 48.125 33.812 0.169 1 87.94 130 GLN B O 1
ATOM 8460 N N . GLU B 1 131 ? 50.156 34.188 -0.604 1 89.75 131 GLU B N 1
ATOM 8461 C CA . GLU B 1 131 ? 50.781 33.438 0.472 1 89.75 131 GLU B CA 1
ATOM 8462 C C . GLU B 1 131 ? 50.594 34.125 1.82 1 89.75 131 GLU B C 1
ATOM 8464 O O . GLU B 1 131 ? 50.281 33.469 2.82 1 89.75 131 GLU B O 1
ATOM 8469 N N . SER B 1 132 ? 50.75 35.406 1.782 1 90.69 132 SER B N 1
ATOM 8470 C CA . SER B 1 132 ? 50.562 36.188 3.01 1 90.69 132 SER B CA 1
ATOM 8471 C C . SER B 1 132 ? 49.125 36.125 3.496 1 90.69 132 SER B C 1
ATOM 8473 O O . SER B 1 132 ? 48.875 35.969 4.691 1 90.69 132 SER B O 1
ATOM 8475 N N . VAL B 1 133 ? 48.188 36.219 2.541 1 92.56 133 VAL B N 1
ATOM 8476 C CA . VAL B 1 133 ? 46.781 36.156 2.887 1 92.56 133 VAL B CA 1
ATOM 8477 C C . VAL B 1 133 ? 46.469 34.781 3.494 1 92.56 133 VAL B C 1
ATOM 8479 O O . VAL B 1 133 ? 45.781 34.688 4.508 1 92.56 133 VAL B O 1
ATOM 8482 N N . THR B 1 134 ? 47 33.719 2.904 1 94.12 134 THR B N 1
ATOM 8483 C CA . THR B 1 134 ? 46.781 32.344 3.365 1 94.12 134 THR B CA 1
ATOM 8484 C C . THR B 1 134 ? 47.312 32.156 4.773 1 94.12 134 THR B C 1
ATOM 8486 O O . THR B 1 134 ? 46.688 31.531 5.617 1 94.12 134 THR B O 1
ATOM 8489 N N . ARG B 1 135 ? 48.469 32.719 5.023 1 92.75 135 ARG B N 1
ATOM 8490 C CA . ARG B 1 135 ? 49.094 32.594 6.336 1 92.75 135 ARG B CA 1
ATOM 8491 C C . ARG B 1 135 ? 48.281 33.312 7.402 1 92.75 135 ARG B C 1
ATOM 8493 O O . ARG B 1 135 ? 48.094 32.812 8.508 1 92.75 135 ARG B O 1
ATOM 8500 N N . VAL B 1 136 ? 47.812 34.5 7.035 1 92.69 136 VAL B N 1
ATOM 8501 C CA . VAL B 1 136 ? 47 35.281 7.973 1 92.69 136 VAL B CA 1
ATOM 8502 C C . VAL B 1 136 ? 45.688 34.531 8.242 1 92.69 136 VAL B C 1
ATOM 8504 O O . VAL B 1 136 ? 45.25 34.469 9.391 1 92.69 136 VAL B O 1
ATOM 8507 N N . CYS B 1 137 ? 45.094 34.031 7.188 1 94.88 137 CYS B N 1
ATOM 8508 C CA . CYS B 1 137 ? 43.844 33.281 7.324 1 94.88 137 CYS B CA 1
ATOM 8509 C C . CYS B 1 137 ? 44.031 32.031 8.195 1 94.88 137 CYS B C 1
ATOM 8511 O O . CYS B 1 137 ? 43.188 31.75 9.055 1 94.88 137 CYS B O 1
ATOM 8513 N N . SER B 1 138 ? 45.062 31.312 7.973 1 94.31 138 SER B N 1
ATOM 8514 C CA . SER B 1 138 ? 45.375 30.141 8.773 1 94.31 138 SER B CA 1
ATOM 8515 C C . SER B 1 138 ? 45.562 30.5 10.242 1 94.31 138 SER B C 1
ATOM 8517 O O . SER B 1 138 ? 45.062 29.812 11.133 1 94.31 138 SER B O 1
ATOM 8519 N N . ALA B 1 139 ? 46.281 31.578 10.453 1 93.56 139 ALA B N 1
ATOM 8520 C CA . ALA B 1 139 ? 46.562 32.031 11.812 1 93.56 139 ALA B CA 1
ATOM 8521 C C . ALA B 1 139 ? 45.25 32.469 12.508 1 93.56 139 ALA B C 1
ATOM 8523 O O . ALA B 1 139 ? 45.062 32.156 13.688 1 93.56 139 ALA B O 1
ATOM 8524 N N . LEU B 1 140 ? 44.469 33.188 11.797 1 93.44 140 LEU B N 1
ATOM 8525 C CA . LEU B 1 140 ? 43.188 33.594 12.352 1 93.44 140 LEU B CA 1
ATOM 8526 C C . LEU B 1 140 ? 42.312 32.406 12.641 1 93.44 140 LEU B C 1
ATOM 8528 O O . LEU B 1 140 ? 41.625 32.375 13.664 1 93.44 140 LEU B O 1
ATOM 8532 N N . GLY B 1 141 ? 42.281 31.453 11.648 1 94.88 141 GLY B N 1
ATOM 8533 C CA . GLY B 1 141 ? 41.531 30.234 11.875 1 94.88 141 GLY B CA 1
ATOM 8534 C C . GLY B 1 141 ? 41.938 29.516 13.141 1 94.88 141 GLY B C 1
ATOM 8535 O O . GLY B 1 141 ? 41.062 29.094 13.93 1 94.88 141 GLY B O 1
ATOM 8536 N N . ASN B 1 142 ? 43.156 29.391 13.359 1 93.38 142 ASN B N 1
ATOM 8537 C CA . ASN B 1 142 ? 43.688 28.734 14.555 1 93.38 142 ASN B CA 1
ATOM 8538 C C . ASN B 1 142 ? 43.312 29.5 15.82 1 93.38 142 ASN B C 1
ATOM 8540 O O . ASN B 1 142 ? 43.031 28.906 16.859 1 93.38 142 ASN B O 1
ATOM 8544 N N . LEU B 1 143 ? 43.375 30.781 15.695 1 92.56 143 LEU B N 1
ATOM 8545 C CA . LEU B 1 143 ? 43 31.641 16.828 1 92.56 143 LEU B CA 1
ATOM 8546 C C . LEU B 1 143 ? 41.562 31.438 17.219 1 92.56 143 LEU B C 1
ATOM 8548 O O . LEU B 1 143 ? 41.25 31.328 18.406 1 92.56 143 LEU B O 1
ATOM 8552 N N . LEU B 1 144 ? 40.688 31.438 16.25 1 94.12 144 LEU B N 1
ATOM 8553 C CA . LEU B 1 144 ? 39.25 31.391 16.469 1 94.12 144 LEU B CA 1
ATOM 8554 C C . LEU B 1 144 ? 38.812 29.969 16.812 1 94.12 144 LEU B C 1
ATOM 8556 O O . LEU B 1 144 ? 37.688 29.766 17.328 1 94.12 144 LEU B O 1
ATOM 8560 N N . SER B 1 145 ? 39.594 28.969 16.469 1 95.25 145 SER B N 1
ATOM 8561 C CA . SER B 1 145 ? 39.2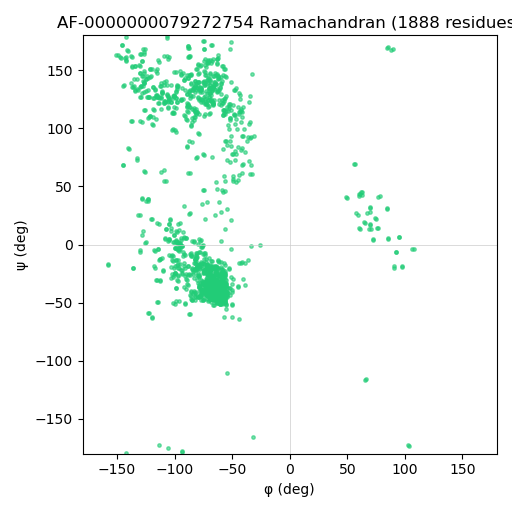19 27.562 16.641 1 95.25 145 SER B CA 1
ATOM 8562 C C . SER B 1 145 ? 38.812 27.266 18.078 1 95.25 145 SER B C 1
ATOM 8564 O O . SER B 1 145 ? 37.812 26.562 18.297 1 95.25 145 SER B O 1
ATOM 8566 N N . SER B 1 146 ? 39.531 27.812 19.016 1 91.25 146 SER B N 1
ATOM 8567 C CA . SER B 1 146 ? 39.188 27.594 20.422 1 91.25 146 SER B CA 1
ATOM 8568 C C . SER B 1 146 ? 37.875 28.266 20.797 1 91.25 146 SER B C 1
ATOM 8570 O O . SER B 1 146 ? 37.094 27.734 21.594 1 91.25 146 SER B O 1
ATOM 8572 N N . ASP B 1 147 ? 37.656 29.469 20.266 1 90.94 147 ASP B N 1
ATOM 8573 C CA . ASP B 1 147 ? 36.406 30.188 20.516 1 90.94 147 ASP B CA 1
ATOM 8574 C C . ASP B 1 147 ? 35.219 29.406 19.969 1 90.94 147 ASP B C 1
ATOM 8576 O O . ASP B 1 147 ? 34.156 29.344 20.609 1 90.94 147 ASP B O 1
ATOM 8580 N N . ILE B 1 148 ? 35.375 28.891 18.844 1 94.31 148 ILE B N 1
ATOM 8581 C CA . ILE B 1 148 ? 34.312 28.125 18.188 1 94.31 148 ILE B CA 1
ATOM 8582 C C . ILE B 1 148 ? 34.031 26.859 18.984 1 94.31 148 ILE B C 1
ATOM 8584 O O . ILE B 1 148 ? 32.875 26.484 19.141 1 94.31 148 ILE B O 1
ATOM 8588 N N . LEU B 1 149 ? 35.031 26.219 19.391 1 94.94 149 LEU B N 1
ATOM 8589 C CA . LEU B 1 149 ? 34.844 25.031 20.203 1 94.94 149 LEU B CA 1
ATOM 8590 C C . LEU B 1 149 ? 34.094 25.359 21.484 1 94.94 149 LEU B C 1
ATOM 8592 O O . LEU B 1 149 ? 33.156 24.641 21.844 1 94.94 149 LEU B O 1
ATOM 8596 N N . GLN B 1 150 ? 34.469 26.438 22.141 1 92.38 150 GLN B N 1
ATOM 8597 C CA . GLN B 1 150 ? 33.781 26.844 23.375 1 92.38 150 GLN B CA 1
ATOM 8598 C C . GLN B 1 150 ? 32.344 27.25 23.109 1 92.38 150 GLN B C 1
ATOM 8600 O O . GLN B 1 150 ? 31.438 26.875 23.859 1 92.38 150 GLN B O 1
ATOM 8605 N N . ASP B 1 151 ? 32.156 28 22.094 1 95.12 151 ASP B N 1
ATOM 8606 C CA . ASP B 1 151 ? 30.797 28.422 21.75 1 95.12 151 ASP B CA 1
ATOM 8607 C C . ASP B 1 151 ? 29.922 27.219 21.375 1 95.12 151 ASP B C 1
ATOM 8609 O O . ASP B 1 151 ? 28.734 27.172 21.703 1 95.12 151 ASP B O 1
ATOM 8613 N N . SER B 1 152 ? 30.438 26.266 20.594 1 95.25 152 SER B N 1
ATOM 8614 C CA . SER B 1 152 ? 29.703 25.062 20.203 1 95.25 152 SER B CA 1
ATOM 8615 C C . SER B 1 152 ? 29.25 24.266 21.438 1 95.25 152 SER B C 1
ATOM 8617 O O . SER B 1 152 ? 28.172 23.688 21.438 1 95.25 152 SER B O 1
ATOM 8619 N N . LYS B 1 153 ? 30.078 24.25 22.422 1 92.94 153 LYS B N 1
ATOM 8620 C CA . LYS B 1 153 ? 29.719 23.578 23.656 1 92.94 153 LYS B CA 1
ATOM 8621 C C . LYS B 1 153 ? 28.609 24.312 24.406 1 92.94 153 LYS B C 1
ATOM 8623 O O . LYS B 1 153 ? 27.75 23.688 25.016 1 92.94 153 LYS B O 1
ATOM 8628 N N . ALA B 1 154 ? 28.625 25.609 24.25 1 90.31 154 ALA B N 1
ATOM 8629 C CA . ALA B 1 154 ? 27.625 26.438 24.922 1 90.31 154 ALA B CA 1
ATOM 8630 C C . ALA B 1 154 ? 26.25 26.25 24.266 1 90.31 154 ALA B C 1
ATOM 8632 O O . ALA B 1 154 ? 25.219 26.312 24.953 1 90.31 154 ALA B O 1
ATOM 8633 N N . VAL B 1 155 ? 26.203 25.953 22.984 1 91.06 155 VAL B N 1
ATOM 8634 C CA . VAL B 1 155 ? 24.953 25.891 22.219 1 91.06 155 VAL B CA 1
ATOM 8635 C C . VAL B 1 155 ? 24.484 24.438 22.125 1 91.06 155 VAL B C 1
ATOM 8637 O O . VAL B 1 155 ? 23.328 24.172 21.828 1 91.06 155 VAL B O 1
ATOM 8640 N N . GLN B 1 156 ? 25.25 23.406 22.297 1 84.75 156 GLN B N 1
ATOM 8641 C CA . GLN B 1 156 ? 25.047 21.984 22.062 1 84.75 156 GLN B CA 1
ATOM 8642 C C . GLN B 1 156 ? 23.781 21.5 22.75 1 84.75 156 GLN B C 1
ATOM 8644 O O . GLN B 1 156 ? 23.109 20.578 22.266 1 84.75 156 GLN B O 1
ATOM 8649 N N . GLY B 1 157 ? 23.219 22.109 23.734 1 83.38 157 GLY B N 1
ATOM 8650 C CA . GLY B 1 157 ? 22.047 21.641 24.453 1 83.38 157 GLY B CA 1
ATOM 8651 C C . GLY B 1 157 ? 20.75 22.266 23.984 1 83.38 157 GLY B C 1
ATOM 8652 O O . GLY B 1 157 ? 19.656 21.797 24.328 1 83.38 157 GLY B O 1
ATOM 8653 N N . SER B 1 158 ? 20.844 23.078 23 1 87.56 158 SER B N 1
ATOM 8654 C CA . SER B 1 158 ? 19.672 23.875 22.609 1 87.56 158 SER B CA 1
ATOM 8655 C C . SER B 1 158 ? 18.703 23.047 21.766 1 87.56 158 SER B C 1
ATOM 8657 O O . SER B 1 158 ? 17.516 23.344 21.719 1 87.56 158 SER B O 1
ATOM 8659 N N . TYR B 1 159 ? 19.188 22.047 21.062 1 92.38 159 TYR B N 1
ATOM 8660 C CA . TYR B 1 159 ? 18.344 21.266 20.172 1 92.38 159 TYR B CA 1
ATOM 8661 C C . TYR B 1 159 ? 17.5 20.266 20.953 1 92.38 159 TYR B C 1
ATOM 8663 O O . TYR B 1 159 ? 16.516 19.734 20.422 1 92.38 159 TYR B O 1
ATOM 8671 N N . LYS B 1 160 ? 17.797 19.969 22.125 1 89.69 160 LYS B N 1
ATOM 8672 C CA . LYS B 1 160 ? 17.219 18.875 22.906 1 89.69 160 LYS B CA 1
ATOM 8673 C C . LYS B 1 160 ? 15.773 19.188 23.312 1 89.69 160 LYS B C 1
ATOM 8675 O O . LYS B 1 160 ? 15 18.297 23.625 1 89.69 160 LYS B O 1
ATOM 8680 N N . ASN B 1 161 ? 15.414 20.453 23.281 1 86.69 161 ASN B N 1
ATOM 8681 C CA . ASN B 1 161 ? 14.047 20.859 23.594 1 86.69 161 ASN B CA 1
ATOM 8682 C C . ASN B 1 161 ? 13.305 21.344 22.359 1 86.69 161 ASN B C 1
ATOM 8684 O O . ASN B 1 161 ? 13.688 22.344 21.75 1 86.69 161 ASN B O 1
ATOM 8688 N N . LEU B 1 162 ? 12.266 20.75 22.078 1 87.19 162 LEU B N 1
ATOM 8689 C CA . LEU B 1 162 ? 11.508 21.047 20.859 1 87.19 162 LEU B CA 1
ATOM 8690 C C . LEU B 1 162 ? 10.938 22.469 20.922 1 87.19 162 LEU B C 1
ATOM 8692 O O . LEU B 1 162 ? 10.797 23.125 19.891 1 87.19 162 LEU B O 1
ATOM 8696 N N . GLU B 1 163 ? 10.555 22.906 22.062 1 84.75 163 GLU B N 1
ATOM 8697 C CA . GLU B 1 163 ? 9.984 24.234 22.219 1 84.75 163 GLU B CA 1
ATOM 8698 C C . GLU B 1 163 ? 11.008 25.312 21.844 1 84.75 163 GLU B C 1
ATOM 8700 O O . GLU B 1 163 ? 10.648 26.359 21.281 1 84.75 163 GLU B O 1
ATOM 8705 N N . ASN B 1 164 ? 12.258 24.984 22.203 1 86.12 164 ASN B N 1
ATOM 8706 C CA . ASN B 1 164 ? 13.32 25.922 21.844 1 86.12 164 ASN B CA 1
ATOM 8707 C C . ASN B 1 164 ? 13.453 26.062 20.328 1 86.12 164 ASN B C 1
ATOM 8709 O O . ASN B 1 164 ? 13.859 27.109 19.828 1 86.12 164 ASN B O 1
ATOM 8713 N N . LEU B 1 165 ? 13.156 25.031 19.625 1 89.75 165 LEU B N 1
ATOM 8714 C CA . LEU B 1 165 ? 13.32 25.016 18.172 1 89.75 165 LEU B CA 1
ATOM 8715 C C . LEU B 1 165 ? 12.266 25.891 17.5 1 89.75 165 LEU B C 1
ATOM 8717 O O . LEU B 1 165 ? 12.477 26.391 16.391 1 89.75 165 LEU B O 1
ATOM 8721 N N . LEU B 1 166 ? 11.148 26.078 18.172 1 87.62 166 LEU B N 1
ATOM 8722 C CA . LEU B 1 166 ? 10.039 26.844 17.625 1 87.62 166 LEU B CA 1
ATOM 8723 C C . LEU B 1 166 ? 10.367 28.344 17.594 1 87.62 166 LEU B C 1
ATOM 8725 O O . LEU B 1 166 ? 9.891 29.062 16.719 1 87.62 166 LEU B O 1
ATOM 8729 N N . ASP B 1 167 ? 11.195 28.734 18.5 1 85.19 167 ASP B N 1
ATOM 8730 C CA . ASP B 1 167 ? 11.469 30.156 18.688 1 85.19 167 ASP B CA 1
ATOM 8731 C C . ASP B 1 167 ? 12.812 30.547 18.078 1 85.19 167 ASP B C 1
ATOM 8733 O O . ASP B 1 167 ? 13.312 31.641 18.312 1 85.19 167 ASP B O 1
ATOM 8737 N N . LEU B 1 168 ? 13.359 29.672 17.312 1 89.12 168 LEU B N 1
ATOM 8738 C CA . LEU B 1 168 ? 14.664 29.953 16.719 1 89.12 168 LEU B CA 1
ATOM 8739 C C . LEU B 1 168 ? 14.562 31.109 15.727 1 89.12 168 LEU B C 1
ATOM 8741 O O . LEU B 1 168 ? 13.727 31.078 14.82 1 89.12 168 LEU B O 1
ATOM 8745 N N . ASN B 1 169 ? 15.281 32.094 15.984 1 88.94 169 ASN B N 1
ATOM 8746 C CA . ASN B 1 169 ? 15.422 33.25 15.109 1 88.94 169 ASN B CA 1
ATOM 8747 C C . ASN B 1 169 ? 16.844 33.375 14.555 1 88.94 169 ASN B C 1
ATOM 8749 O O . ASN B 1 169 ? 17.797 33.562 15.312 1 88.94 169 ASN B O 1
ATOM 8753 N N . CYS B 1 170 ? 17 33.375 13.281 1 92.12 170 CYS B N 1
ATOM 8754 C CA . CYS B 1 170 ? 18.297 33.312 12.633 1 92.12 170 CYS B CA 1
ATOM 8755 C C . CYS B 1 170 ? 19.125 34.531 12.945 1 92.12 170 CYS B C 1
ATOM 8757 O O . CYS B 1 170 ? 20.344 34.438 13.133 1 92.12 170 CYS B O 1
ATOM 8759 N N . VAL B 1 171 ? 18.516 35.688 13.023 1 90.69 171 VAL B N 1
ATOM 8760 C CA . VAL B 1 171 ? 19.219 36.938 13.266 1 90.69 171 VAL B CA 1
ATOM 8761 C C . VAL B 1 171 ? 19.766 36.969 14.695 1 90.69 171 VAL B C 1
ATOM 8763 O O . VAL B 1 171 ? 20.922 37.312 14.922 1 90.69 171 VAL B O 1
ATOM 8766 N N . GLU B 1 172 ? 18.922 36.562 15.594 1 90.44 172 GLU B N 1
ATOM 8767 C CA . GLU B 1 172 ? 19.359 36.5 16.984 1 90.44 172 GLU B CA 1
ATOM 8768 C C . GLU B 1 172 ? 20.438 35.438 17.172 1 90.44 172 GLU B C 1
ATOM 8770 O O . GLU B 1 172 ? 21.406 35.656 17.922 1 90.44 172 GLU B O 1
ATOM 8775 N N . TYR B 1 173 ? 20.297 34.375 16.469 1 93.25 173 TYR B N 1
ATOM 8776 C CA . TYR B 1 173 ? 21.266 33.312 16.531 1 93.25 173 TYR B CA 1
ATOM 8777 C C . TYR B 1 173 ? 22.641 33.781 16.062 1 93.25 173 TYR B C 1
ATOM 8779 O O . TYR B 1 173 ? 23.656 33.5 16.688 1 93.25 173 TYR B O 1
ATOM 8787 N N . LEU B 1 174 ? 22.672 34.438 14.992 1 94 174 LEU B N 1
ATOM 8788 C CA . LEU B 1 174 ? 23.922 34.938 14.43 1 94 174 LEU B CA 1
ATOM 8789 C C . LEU B 1 174 ? 24.547 36 15.328 1 94 174 LEU B C 1
ATOM 8791 O O . LEU B 1 174 ? 25.781 36.094 15.422 1 94 174 LEU B O 1
ATOM 8795 N N . GLY B 1 175 ? 23.703 36.75 16.016 1 91.12 175 GLY B N 1
ATOM 8796 C CA . GLY B 1 175 ? 24.188 37.812 16.906 1 91.12 175 GLY B CA 1
ATOM 8797 C C . GLY B 1 175 ? 24.891 37.25 18.125 1 91.12 175 GLY B C 1
ATOM 8798 O O . GLY B 1 175 ? 25.719 37.938 18.734 1 91.12 175 GLY B O 1
ATOM 8799 N N . GLU B 1 176 ? 24.609 36 18.453 1 92.06 176 GLU B N 1
ATOM 8800 C CA . GLU B 1 176 ? 25.156 35.375 19.656 1 92.06 176 GLU B CA 1
ATOM 8801 C C . GLU B 1 176 ? 26.406 34.562 19.344 1 92.06 176 GLU B C 1
ATOM 8803 O O . GLU B 1 176 ? 27.062 34.062 20.234 1 92.06 176 GLU B O 1
ATOM 8808 N N . ARG B 1 177 ? 26.75 34.469 18.062 1 94 177 ARG B N 1
ATOM 8809 C CA . ARG B 1 177 ? 27.922 33.719 17.641 1 94 177 ARG B CA 1
ATOM 8810 C C . ARG B 1 177 ? 29.172 34.594 17.688 1 94 177 ARG B C 1
ATOM 8812 O O . ARG B 1 177 ? 29.078 35.844 17.734 1 94 177 ARG B O 1
ATOM 8819 N N . PRO B 1 178 ? 30.375 33.938 17.688 1 94.38 178 PRO B N 1
ATOM 8820 C CA . PRO B 1 178 ? 31.578 34.75 17.641 1 94.38 178 PRO B CA 1
ATOM 8821 C C . PRO B 1 178 ? 31.578 35.75 16.484 1 94.38 178 PRO B C 1
ATOM 8823 O O . PRO B 1 178 ? 31.516 35.344 15.32 1 94.38 178 PRO B O 1
ATOM 8826 N N . PRO B 1 179 ? 31.672 37 16.781 1 94.12 179 PRO B N 1
ATOM 8827 C CA . PRO B 1 179 ? 31.484 38.031 15.766 1 94.12 179 PRO B CA 1
ATOM 8828 C C . PRO B 1 179 ? 32.5 37.938 14.633 1 94.12 179 PRO B C 1
ATOM 8830 O O . PRO B 1 179 ? 32.188 38.25 13.484 1 94.12 179 PRO B O 1
ATOM 8833 N N . ALA B 1 180 ? 33.75 37.594 14.984 1 94.94 180 ALA B N 1
ATOM 8834 C CA . ALA B 1 180 ? 34.812 37.5 13.969 1 94.94 180 ALA B CA 1
ATOM 8835 C C . ALA B 1 180 ? 34.438 36.469 12.891 1 94.94 180 ALA B C 1
ATOM 8837 O O . ALA B 1 180 ? 34.625 36.719 11.703 1 94.94 180 ALA B O 1
ATOM 8838 N N . LEU B 1 181 ? 33.875 35.344 13.344 1 96.25 181 LEU B N 1
ATOM 8839 C CA . LEU B 1 181 ? 33.469 34.312 12.414 1 96.25 181 LEU B CA 1
ATOM 8840 C C . LEU B 1 181 ? 32.281 34.781 11.555 1 96.25 181 LEU B C 1
ATOM 8842 O O . LEU B 1 181 ? 32.312 34.594 10.328 1 96.25 181 LEU B O 1
ATOM 8846 N N . VAL B 1 182 ? 31.25 35.312 12.188 1 96.12 182 VAL B N 1
ATOM 8847 C CA . VAL B 1 182 ? 30.047 35.75 11.5 1 96.12 182 VAL B CA 1
ATOM 8848 C C . VAL B 1 182 ? 30.406 36.844 10.477 1 96.12 182 VAL B C 1
ATOM 8850 O O . VAL B 1 182 ? 29.906 36.812 9.344 1 96.12 182 VAL B O 1
ATOM 8853 N N . SER B 1 183 ? 31.328 37.75 10.914 1 95 183 SER B N 1
ATOM 8854 C CA . SER B 1 183 ? 31.719 38.844 10.023 1 95 183 SER B CA 1
ATOM 8855 C C . SER B 1 183 ? 32.5 38.312 8.812 1 95 183 SER B C 1
ATOM 8857 O O . SER B 1 183 ? 32.312 38.812 7.695 1 95 183 SER B O 1
ATOM 8859 N N . PHE B 1 184 ? 33.375 37.375 9.031 1 96 184 PHE B N 1
ATOM 8860 C CA . PHE B 1 184 ? 34.125 36.781 7.934 1 96 184 PHE B CA 1
ATOM 8861 C C . PHE B 1 184 ? 33.188 36.125 6.938 1 96 184 PHE B C 1
ATOM 8863 O O . PHE B 1 184 ? 33.25 36.375 5.734 1 96 184 PHE B O 1
ATOM 8870 N N . LEU B 1 185 ? 32.25 35.219 7.5 1 96.75 185 LEU B N 1
ATOM 8871 C CA . LEU B 1 185 ? 31.375 34.406 6.648 1 96.75 185 LEU B CA 1
ATOM 8872 C C . LEU B 1 185 ? 30.328 35.281 5.957 1 96.75 185 LEU B C 1
ATOM 8874 O O . LEU B 1 185 ? 30 35.062 4.793 1 96.75 185 LEU B O 1
ATOM 8878 N N . SER B 1 186 ? 29.781 36.281 6.625 1 95.56 186 SER B N 1
ATOM 8879 C CA . SER B 1 186 ? 28.828 37.188 6.016 1 95.56 186 SER B CA 1
ATOM 8880 C C . SER B 1 186 ? 29.469 38.031 4.906 1 95.56 186 SER B C 1
ATOM 8882 O O . SER B 1 186 ? 28.844 38.281 3.869 1 95.56 186 SER B O 1
ATOM 8884 N N . SER B 1 187 ? 30.75 38.438 5.145 1 95.12 187 SER B N 1
ATOM 8885 C CA . SER B 1 187 ? 31.453 39.25 4.164 1 95.12 187 SER B CA 1
ATOM 8886 C C . SER B 1 187 ? 31.844 38.438 2.941 1 95.12 187 SER B C 1
ATOM 8888 O O . SER B 1 187 ? 31.688 38.875 1.806 1 95.12 187 SER B O 1
ATOM 8890 N N . ILE B 1 188 ? 32.344 37.25 3.293 1 95.94 188 ILE B N 1
ATOM 8891 C CA . ILE B 1 188 ? 32.812 36.406 2.189 1 95.94 188 ILE B CA 1
ATOM 8892 C C . ILE B 1 188 ? 31.609 36 1.323 1 95.94 188 ILE B C 1
ATOM 8894 O O . ILE B 1 188 ? 31.75 35.875 0.104 1 95.94 188 ILE B O 1
ATOM 8898 N N . SER B 1 189 ? 30.422 35.75 1.897 1 94.19 189 SER B N 1
ATOM 8899 C CA . SER B 1 189 ? 29.234 35.312 1.186 1 94.19 189 SER B CA 1
ATOM 8900 C C . SER B 1 189 ? 28.391 36.5 0.738 1 94.19 189 SER B C 1
ATOM 8902 O O . SER B 1 189 ? 27.406 36.344 0.011 1 94.19 189 SER B O 1
ATOM 8904 N N . ASN B 1 190 ? 28.672 37.656 1.146 1 91.25 190 ASN B N 1
ATOM 8905 C CA . ASN B 1 190 ? 27.938 38.906 0.832 1 91.25 190 ASN B CA 1
ATOM 8906 C C . ASN B 1 190 ? 26.484 38.812 1.308 1 91.25 190 ASN B C 1
ATOM 8908 O O . ASN B 1 190 ? 25.562 39.062 0.533 1 91.25 190 ASN B O 1
ATOM 8912 N N . VAL B 1 191 ? 26.281 38.312 2.48 1 91.31 191 VAL B N 1
ATOM 8913 C CA . VAL B 1 191 ? 24.969 38.219 3.088 1 91.31 191 VAL B CA 1
ATOM 8914 C C . VAL B 1 191 ? 24.797 39.312 4.133 1 91.31 191 VAL B C 1
ATOM 8916 O O . VAL B 1 191 ? 25.625 39.469 5.035 1 91.31 191 VAL B O 1
ATOM 8919 N N . THR B 1 192 ? 23.781 40.094 3.916 1 86.81 192 THR B N 1
ATOM 8920 C CA . THR B 1 192 ? 23.438 41.094 4.906 1 86.81 192 THR B CA 1
ATOM 8921 C C . THR B 1 192 ? 22.484 40.562 5.957 1 86.81 192 THR B C 1
ATOM 8923 O O . THR B 1 192 ? 21.453 39.969 5.621 1 86.81 192 THR B O 1
ATOM 8926 N N . ILE B 1 193 ? 22.984 40.625 7.121 1 85.5 193 ILE B N 1
ATOM 8927 C CA . ILE B 1 193 ? 22.172 40.156 8.227 1 85.5 193 ILE B CA 1
ATOM 8928 C C . ILE B 1 193 ? 21.172 41.219 8.641 1 85.5 193 ILE B C 1
ATOM 8930 O O . ILE B 1 193 ? 21.531 42.219 9.273 1 85.5 193 ILE B O 1
ATOM 8934 N N . ASP B 1 194 ? 20.047 41.375 7.742 1 71.44 194 ASP B N 1
ATOM 8935 C CA . ASP B 1 194 ? 19.047 42.406 7.988 1 71.44 194 ASP B CA 1
ATOM 8936 C C . ASP B 1 194 ? 17.828 41.812 8.703 1 71.44 194 ASP B C 1
ATOM 8938 O O . ASP B 1 194 ? 17.484 40.625 8.492 1 71.44 194 ASP B O 1
ATOM 8942 N N . LYS B 1 195 ? 17.422 42.531 9.633 1 59.75 195 LYS B N 1
ATOM 8943 C CA . LYS B 1 195 ? 16.234 42.125 10.398 1 59.75 195 LYS B CA 1
ATOM 8944 C C . LYS B 1 195 ? 15.016 42 9.492 1 59.75 195 LYS B C 1
ATOM 8946 O O . LYS B 1 195 ? 14.047 41.312 9.836 1 59.75 195 LYS B O 1
ATOM 8951 N N . ASP B 1 196 ? 15.102 42.688 8.312 1 55.59 196 ASP B N 1
ATOM 8952 C CA . ASP B 1 196 ? 13.898 42.688 7.477 1 55.59 196 ASP B CA 1
ATOM 8953 C C . ASP B 1 196 ? 13.859 41.438 6.605 1 55.59 196 ASP B C 1
ATOM 8955 O O . ASP B 1 196 ? 14.906 40.938 6.176 1 55.59 196 ASP B O 1
ATOM 8959 N N . GLN B 1 197 ? 13 40.5 6.848 1 56.5 197 GLN B N 1
ATOM 8960 C CA . GLN B 1 197 ? 12.602 39.156 6.367 1 56.5 197 GLN B CA 1
ATOM 8961 C C . GLN B 1 197 ? 12.977 38.969 4.898 1 56.5 197 GLN B C 1
ATOM 8963 O O . GLN B 1 197 ? 12.719 37.938 4.32 1 56.5 197 GLN B O 1
ATOM 8968 N N . GLN B 1 198 ? 13.609 40 4.199 1 55.41 198 GLN B N 1
ATOM 8969 C CA . GLN B 1 198 ? 13.734 39.844 2.752 1 55.41 198 GLN B CA 1
ATOM 8970 C C . GLN B 1 198 ? 14.781 38.781 2.391 1 55.41 198 GLN B C 1
ATOM 8972 O O . GLN B 1 198 ? 14.664 38.125 1.368 1 55.41 198 GLN B O 1
ATOM 8977 N N . ASN B 1 199 ? 15.68 38.5 3.402 1 78.12 199 ASN B N 1
ATOM 8978 C CA . ASN B 1 199 ? 16.75 37.562 3.07 1 78.12 199 ASN B CA 1
ATOM 8979 C C . ASN B 1 199 ? 16.766 36.344 4.012 1 78.12 199 ASN B C 1
ATOM 8981 O O . ASN B 1 199 ? 17.844 35.875 4.406 1 78.12 199 ASN B O 1
ATOM 8985 N N . ALA B 1 200 ? 15.586 35.969 4.324 1 80.94 200 ALA B N 1
ATOM 8986 C CA . ALA B 1 200 ? 15.453 34.906 5.312 1 80.94 200 ALA B CA 1
ATOM 8987 C C . ALA B 1 200 ? 16.172 33.625 4.855 1 80.94 200 ALA B C 1
ATOM 8989 O O . ALA B 1 200 ? 16.875 33 5.645 1 80.94 200 ALA B O 1
ATOM 8990 N N . LYS B 1 201 ? 16.109 33.312 3.658 1 87.69 201 LYS B N 1
ATOM 8991 C CA . LYS B 1 201 ? 16.734 3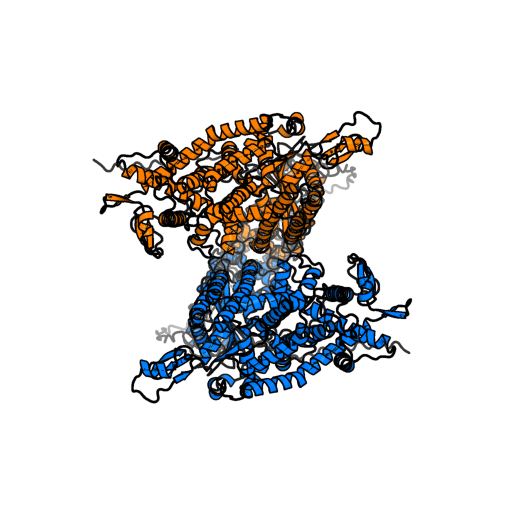2.125 3.111 1 87.69 201 LYS B CA 1
ATOM 8992 C C . LYS B 1 201 ? 18.25 32.188 3.246 1 87.69 201 LYS B C 1
ATOM 8994 O O . LYS B 1 201 ? 18.891 31.219 3.672 1 87.69 201 LYS B O 1
ATOM 8999 N N . LYS B 1 202 ? 18.844 33.312 2.992 1 90.12 202 LYS B N 1
ATOM 9000 C CA . LYS B 1 202 ? 20.297 33.469 3.049 1 90.12 202 LYS B CA 1
ATOM 9001 C C . LYS B 1 202 ? 20.797 33.469 4.492 1 90.12 202 LYS B C 1
ATOM 9003 O O . LYS B 1 202 ? 21.844 32.938 4.797 1 90.12 202 LYS B O 1
ATOM 9008 N N . THR B 1 203 ? 20 34.188 5.266 1 92.5 203 THR B N 1
ATOM 9009 C CA . THR B 1 203 ? 20.375 34.25 6.676 1 92.5 203 THR B CA 1
ATOM 9010 C C . THR B 1 203 ? 20.312 32.844 7.293 1 92.5 203 THR B C 1
ATOM 9012 O O . THR B 1 203 ? 21.188 32.469 8.086 1 92.5 203 THR B O 1
ATOM 9015 N N . ASN B 1 204 ? 19.312 32.125 6.949 1 93.44 204 ASN B N 1
ATOM 9016 C CA . ASN B 1 204 ? 19.234 30.734 7.402 1 93.44 204 ASN B CA 1
ATOM 9017 C C . ASN B 1 204 ? 20.406 29.891 6.891 1 93.44 204 ASN B C 1
ATOM 9019 O O . ASN B 1 204 ? 20.953 29.062 7.625 1 93.44 204 ASN B O 1
ATOM 9023 N N . GLY B 1 205 ? 20.734 30.109 5.652 1 93.88 205 GLY B N 1
ATOM 9024 C CA . GLY B 1 205 ? 21.891 29.422 5.086 1 93.88 205 GLY B CA 1
ATOM 9025 C C . GLY B 1 205 ? 23.172 29.672 5.836 1 93.88 205 GLY B C 1
ATOM 9026 O O . GLY B 1 205 ? 23.984 28.766 6.035 1 93.88 205 GLY B O 1
ATOM 9027 N N . LEU B 1 206 ? 23.344 30.891 6.219 1 95.56 206 LEU B N 1
ATOM 9028 C CA . LEU B 1 206 ? 24.531 31.266 6.973 1 95.56 206 LEU B CA 1
ATOM 9029 C C . LEU B 1 206 ? 24.578 30.562 8.32 1 95.56 206 LEU B C 1
ATOM 9031 O O . LEU B 1 206 ? 25.625 30.109 8.758 1 95.56 206 LEU B O 1
ATOM 9035 N N . CYS B 1 207 ? 23.438 30.5 8.945 1 96.25 207 CYS B N 1
ATOM 9036 C CA . CYS B 1 207 ? 23.359 29.781 10.211 1 96.25 207 CYS B CA 1
ATOM 9037 C C . CYS B 1 207 ? 23.766 28.328 10.055 1 96.25 207 CYS B C 1
ATOM 9039 O O . CYS B 1 207 ? 24.5 27.797 10.875 1 96.25 207 CYS B O 1
ATOM 9041 N N . LEU B 1 208 ? 23.297 27.719 9.016 1 96.56 208 LEU B N 1
ATOM 9042 C CA . LEU B 1 208 ? 23.562 26.297 8.781 1 96.56 208 LEU B CA 1
ATOM 9043 C C . LEU B 1 208 ? 25.047 26.078 8.516 1 96.56 208 LEU B C 1
ATOM 9045 O O . LEU B 1 208 ? 25.625 25.062 8.945 1 96.56 208 LEU B O 1
ATOM 9049 N N . VAL B 1 209 ? 25.672 26.984 7.848 1 97.31 209 VAL B N 1
ATOM 9050 C CA . VAL B 1 209 ? 27.109 26.891 7.586 1 97.31 209 VAL B CA 1
ATOM 9051 C C . VAL B 1 209 ? 27.875 26.938 8.906 1 97.31 209 VAL B C 1
ATOM 9053 O O . VAL B 1 209 ? 28.781 26.141 9.117 1 97.31 209 VAL B O 1
ATOM 9056 N N . ILE B 1 210 ? 27.516 27.859 9.703 1 97.31 210 ILE B N 1
ATOM 9057 C CA . ILE B 1 210 ? 28.188 28 10.992 1 97.31 210 ILE B CA 1
ATOM 9058 C C . ILE B 1 210 ? 28.016 26.719 11.797 1 97.31 210 ILE B C 1
ATOM 9060 O O . ILE B 1 210 ? 28.984 26.203 12.367 1 97.31 210 ILE B O 1
ATOM 9064 N N . GLU B 1 211 ? 26.844 26.188 11.797 1 97.25 211 GLU B N 1
ATOM 9065 C CA . GLU B 1 211 ? 26.594 24.969 12.539 1 97.25 211 GLU B CA 1
ATOM 9066 C C . GLU B 1 211 ? 27.422 23.797 11.984 1 97.25 211 GLU B C 1
ATOM 9068 O O . GLU B 1 211 ? 27.891 22.953 12.742 1 97.25 211 GLU B O 1
ATOM 9073 N N . ASN B 1 212 ? 27.578 23.797 10.727 1 96.5 212 ASN B N 1
ATOM 9074 C CA . ASN B 1 212 ? 28.375 22.734 10.133 1 96.5 212 ASN B CA 1
ATOM 9075 C C . ASN B 1 212 ? 29.844 22.875 10.492 1 96.5 212 ASN B C 1
ATOM 9077 O O . ASN B 1 212 ? 30.547 21.859 10.648 1 96.5 212 ASN B O 1
ATOM 9081 N N . ILE B 1 213 ? 30.297 24.078 10.57 1 97.31 213 ILE B N 1
ATOM 9082 C CA . ILE B 1 213 ? 31.672 24.312 11.016 1 97.31 213 ILE B CA 1
ATOM 9083 C C . ILE B 1 213 ? 31.844 23.844 12.453 1 97.31 213 ILE B C 1
ATOM 9085 O O . ILE B 1 213 ? 32.844 23.188 12.789 1 97.31 213 ILE B O 1
ATOM 9089 N N . TYR B 1 214 ? 30.844 24.188 13.234 1 97.25 214 TYR B N 1
ATOM 9090 C CA . TYR B 1 214 ? 30.875 23.719 14.617 1 97.25 214 TYR B CA 1
ATOM 9091 C C . TYR B 1 214 ? 30.938 22.203 14.68 1 97.25 214 TYR B C 1
ATOM 9093 O O . TYR B 1 214 ? 31.688 21.641 15.469 1 97.25 214 TYR B O 1
ATOM 9101 N N . ALA B 1 215 ? 30.156 21.531 13.859 1 95.31 215 ALA B N 1
ATOM 9102 C CA . ALA B 1 215 ? 30.078 20.078 13.867 1 95.31 215 ALA B CA 1
ATOM 9103 C C . ALA B 1 215 ? 31.406 19.453 13.422 1 95.31 215 ALA B C 1
ATOM 9105 O O . ALA B 1 215 ? 31.766 18.359 13.875 1 95.31 215 ALA B O 1
ATOM 9106 N N . LEU B 1 216 ? 32.094 20.094 12.539 1 94.44 216 LEU B N 1
ATOM 9107 C CA . LEU B 1 216 ? 33.375 19.609 12.094 1 94.44 216 LEU B CA 1
ATOM 9108 C C . LEU B 1 216 ? 34.406 19.719 13.219 1 94.44 216 LEU B C 1
ATOM 9110 O O . LEU B 1 216 ? 35.25 18.828 13.375 1 94.44 216 LEU B O 1
ATOM 9114 N N . ARG B 1 217 ? 34.312 20.797 13.914 1 95.69 217 ARG B N 1
ATOM 9115 C CA . ARG B 1 217 ? 35.281 21.062 15 1 95.69 217 ARG B CA 1
ATOM 9116 C C . ARG B 1 217 ? 34.938 20.203 16.219 1 95.69 217 ARG B C 1
ATOM 9118 O O . ARG B 1 217 ? 35.844 19.734 16.922 1 95.69 217 ARG B O 1
ATOM 9125 N N . ASN B 1 218 ? 33.656 20.094 16.5 1 94.19 218 ASN B N 1
ATOM 9126 C CA . ASN B 1 218 ? 33.125 19.328 17.609 1 94.19 218 ASN B CA 1
ATOM 9127 C C . ASN B 1 218 ? 32.219 18.203 17.141 1 94.19 218 ASN B C 1
ATOM 9129 O O . ASN B 1 218 ? 31.016 18.422 16.938 1 94.19 218 ASN B O 1
ATOM 9133 N N . ALA B 1 219 ? 32.688 17.016 17.141 1 87.94 219 ALA B N 1
ATOM 9134 C CA . ALA B 1 219 ? 31.984 15.867 16.562 1 87.94 219 ALA B CA 1
ATOM 9135 C C . ALA B 1 219 ? 30.688 15.594 17.312 1 87.94 219 ALA B C 1
ATOM 9137 O O . ALA B 1 219 ? 29.766 14.977 16.766 1 87.94 219 ALA B O 1
ATOM 9138 N N . ASN B 1 220 ? 30.562 16.078 18.5 1 90.25 220 ASN B N 1
ATOM 9139 C CA . ASN B 1 220 ? 29.375 15.828 19.312 1 90.25 220 ASN B CA 1
ATOM 9140 C C . ASN B 1 220 ? 28.344 16.938 19.172 1 90.25 220 ASN B C 1
ATOM 9142 O O . ASN B 1 220 ? 27.266 16.875 19.75 1 90.25 220 ASN B O 1
ATOM 9146 N N . PHE B 1 221 ? 28.703 17.922 18.375 1 95.25 221 PHE B N 1
ATOM 9147 C CA . PHE B 1 221 ? 27.828 19.078 18.25 1 95.25 221 PHE B CA 1
ATOM 9148 C C . PHE B 1 221 ? 26.625 18.75 17.359 1 95.25 221 PHE B C 1
ATOM 9150 O O . PHE B 1 221 ? 26.797 18.219 16.266 1 95.25 221 PHE B O 1
ATOM 9157 N N . VAL B 1 222 ? 25.391 19.078 17.828 1 96.06 222 VAL B N 1
ATOM 9158 C CA . VAL B 1 222 ? 24.156 19.078 17.062 1 96.06 222 VAL B CA 1
ATOM 9159 C C . VAL B 1 222 ? 23.578 20.484 17.016 1 96.06 222 VAL B C 1
ATOM 9161 O O . VAL B 1 222 ? 23.281 21.078 18.047 1 96.06 222 VAL B O 1
ATOM 9164 N N . GLY B 1 223 ? 23.516 21.031 15.805 1 96.25 223 GLY B N 1
ATOM 9165 C CA . GLY B 1 223 ? 23 22.375 15.648 1 96.25 223 GLY B CA 1
ATOM 9166 C C . GLY B 1 223 ? 21.484 22.438 15.727 1 96.25 223 GLY B C 1
ATOM 9167 O O . GLY B 1 223 ? 20.781 21.609 15.133 1 96.25 223 GLY B O 1
ATOM 9168 N N . PRO B 1 224 ? 20.953 23.359 16.438 1 95.5 224 PRO B N 1
ATOM 9169 C CA . PRO B 1 224 ? 19.5 23.453 16.578 1 95.5 224 PRO B CA 1
ATOM 9170 C C . PRO B 1 224 ? 18.781 23.672 15.242 1 95.5 224 PRO B C 1
ATOM 9172 O O . PRO B 1 224 ? 17.734 23.078 15 1 95.5 224 PRO B O 1
ATOM 9175 N N . LEU B 1 225 ? 19.297 24.5 14.422 1 95.31 225 LEU B N 1
ATOM 9176 C CA . LEU B 1 225 ? 18.656 24.781 13.148 1 95.31 225 LEU B CA 1
ATOM 9177 C C . LEU B 1 225 ? 18.734 23.578 12.211 1 95.31 225 LEU B C 1
ATOM 9179 O O . LEU B 1 225 ? 17.734 23.219 11.578 1 95.31 225 LEU B O 1
ATOM 9183 N N . SER B 1 226 ? 19.891 22.969 12.164 1 95.56 226 SER B N 1
ATOM 9184 C CA . SER B 1 226 ? 20.062 21.766 11.344 1 95.56 226 SER B CA 1
ATOM 9185 C C . SER B 1 226 ? 19.203 20.609 11.852 1 95.56 226 SER B C 1
ATOM 9187 O O . SER B 1 226 ? 18.656 19.859 11.055 1 95.56 226 SER B O 1
ATOM 9189 N N . PHE B 1 227 ? 19.172 20.5 13.102 1 95.75 227 PHE B N 1
ATOM 9190 C CA . PHE B 1 227 ? 18.359 19.453 13.703 1 95.75 227 PHE B CA 1
ATOM 9191 C C . PHE B 1 227 ? 16.875 19.672 13.391 1 95.75 227 PHE B C 1
ATOM 9193 O O . PHE B 1 227 ? 16.172 18.719 13.055 1 95.75 227 PHE B O 1
ATOM 9200 N N . SER B 1 228 ? 16.438 20.859 13.547 1 94.88 228 SER B N 1
ATOM 9201 C CA . SER B 1 228 ? 15.055 21.203 13.242 1 94.88 228 SER B CA 1
ATOM 9202 C C . SER B 1 228 ? 14.688 20.812 11.812 1 94.88 228 SER B C 1
ATOM 9204 O O . SER B 1 228 ? 13.617 20.266 11.57 1 94.88 228 SER B O 1
ATOM 9206 N N . GLN B 1 229 ? 15.531 21.094 10.945 1 93.44 229 GLN B N 1
ATOM 9207 C CA . GLN B 1 229 ? 15.312 20.734 9.555 1 93.44 229 GLN B CA 1
ATOM 9208 C C . GLN B 1 229 ? 15.297 19.219 9.375 1 93.44 229 GLN B C 1
ATOM 9210 O O . GLN B 1 229 ? 14.484 18.688 8.609 1 93.44 229 GLN B O 1
ATOM 9215 N N . GLY B 1 230 ? 16.219 18.609 10.023 1 92.62 230 GLY B N 1
ATOM 9216 C CA . GLY B 1 230 ? 16.266 17.156 9.992 1 92.62 230 GLY B CA 1
ATOM 9217 C C . GLY B 1 230 ? 14.992 16.516 10.523 1 92.62 230 GLY B C 1
ATOM 9218 O O . GLY B 1 230 ? 14.523 15.516 9.977 1 92.62 230 GLY B O 1
ATOM 9219 N N . LEU B 1 231 ? 14.469 17.094 11.5 1 91.75 231 LEU B N 1
ATOM 9220 C CA . LEU B 1 231 ? 13.234 16.609 12.102 1 91.75 231 LEU B CA 1
ATOM 9221 C C . LEU B 1 231 ? 12.078 16.688 11.109 1 91.75 231 LEU B C 1
ATOM 9223 O O . LEU B 1 231 ? 11.258 15.773 11.031 1 91.75 231 LEU B O 1
ATOM 9227 N N . VAL B 1 232 ? 12 17.75 10.43 1 90.56 232 VAL B N 1
ATOM 9228 C CA . VAL B 1 232 ? 10.938 17.938 9.445 1 90.56 232 VAL B CA 1
ATOM 9229 C C . VAL B 1 232 ? 11.086 16.922 8.312 1 90.56 232 VAL B C 1
ATOM 9231 O O . VAL B 1 232 ? 10.102 16.312 7.891 1 90.56 232 VAL B O 1
ATOM 9234 N N . LYS B 1 233 ? 12.266 16.734 7.855 1 90.5 233 LYS B N 1
ATOM 9235 C CA . LYS B 1 233 ? 12.5 15.75 6.797 1 90.5 233 LYS B CA 1
ATOM 9236 C C . LYS B 1 233 ? 12.133 14.344 7.25 1 90.5 233 LYS B C 1
ATOM 9238 O O . LYS B 1 233 ? 11.531 13.578 6.488 1 90.5 233 LYS B O 1
ATOM 9243 N N . TRP B 1 234 ? 12.508 14.102 8.43 1 87.75 234 TRP B N 1
ATOM 9244 C CA . TRP B 1 234 ? 12.164 12.812 9.008 1 87.75 234 TRP B CA 1
ATOM 9245 C C . TRP B 1 234 ? 10.648 12.617 9.055 1 87.75 234 TRP B C 1
ATOM 9247 O O . TRP B 1 234 ? 10.141 11.539 8.742 1 87.75 234 TRP B O 1
ATOM 9257 N N . SER B 1 235 ? 9.953 13.586 9.406 1 84 235 SER B N 1
ATOM 9258 C CA . SER B 1 235 ? 8.5 13.516 9.508 1 84 235 SER B CA 1
ATOM 9259 C C . SER B 1 235 ? 7.855 13.328 8.141 1 84 235 SER B C 1
ATOM 9261 O O . SER B 1 235 ? 6.75 12.789 8.039 1 84 235 SER B O 1
ATOM 9263 N N . ILE B 1 236 ? 8.516 13.789 7.117 1 83.19 236 ILE B N 1
ATOM 9264 C CA . ILE B 1 236 ? 7.945 13.727 5.773 1 83.19 236 ILE B CA 1
ATOM 9265 C C . ILE B 1 236 ? 8.234 12.359 5.156 1 83.19 236 ILE B C 1
ATOM 9267 O O . ILE B 1 236 ? 7.336 11.719 4.594 1 83.19 236 ILE B O 1
ATOM 9271 N N . ASN B 1 237 ? 9.414 11.883 5.219 1 79.56 237 ASN B N 1
ATOM 9272 C CA . ASN B 1 237 ? 9.734 10.672 4.469 1 79.56 237 ASN B CA 1
ATOM 9273 C C . ASN B 1 237 ? 9.969 9.484 5.395 1 79.56 237 ASN B C 1
ATOM 9275 O O . ASN B 1 237 ? 9.898 8.328 4.961 1 79.56 237 ASN B O 1
ATOM 9279 N N . GLY B 1 238 ? 10.305 9.695 6.645 1 77.62 238 GLY B N 1
ATOM 9280 C CA . GLY B 1 238 ? 10.445 8.641 7.633 1 77.62 238 GLY B CA 1
ATOM 9281 C C . GLY B 1 238 ? 11.641 7.742 7.383 1 77.62 238 GLY B C 1
ATOM 9282 O O . GLY B 1 238 ? 11.727 6.641 7.934 1 77.62 238 GLY B O 1
ATOM 9283 N N . SER B 1 239 ? 12.633 8.102 6.594 1 82.25 239 SER B N 1
ATOM 9284 C CA . SER B 1 239 ? 13.75 7.234 6.219 1 82.25 239 SER B CA 1
ATOM 9285 C C . SER B 1 239 ? 14.891 7.344 7.219 1 82.25 239 SER B C 1
ATOM 9287 O O . SER B 1 239 ? 15.539 8.391 7.316 1 82.25 239 SER B O 1
ATOM 9289 N N . LYS B 1 240 ? 15.195 6.234 7.82 1 83.56 240 LYS B N 1
ATOM 9290 C CA . LYS B 1 240 ? 16.328 6.188 8.742 1 83.56 240 LYS B CA 1
ATOM 9291 C C . LYS B 1 240 ? 17.641 6.398 8.008 1 83.56 240 LYS B C 1
ATOM 9293 O O . LYS B 1 240 ? 18.531 7.082 8.516 1 83.56 240 LYS B O 1
ATOM 9298 N N . THR B 1 241 ? 17.734 5.902 6.828 1 87 241 THR B N 1
ATOM 9299 C CA . THR B 1 241 ? 18.969 5.961 6.055 1 87 241 THR B CA 1
ATOM 9300 C C . THR B 1 241 ? 19.266 7.395 5.621 1 87 241 THR B C 1
ATOM 9302 O O . THR B 1 241 ? 20.406 7.859 5.738 1 87 241 THR B O 1
ATOM 9305 N N . THR B 1 242 ? 18.266 8.07 5.156 1 89.56 242 THR B N 1
ATOM 9306 C CA . THR B 1 242 ? 18.5 9.438 4.707 1 89.56 242 THR B CA 1
ATOM 9307 C C . THR B 1 242 ? 18.828 10.344 5.887 1 89.56 242 THR B C 1
ATOM 9309 O O . THR B 1 242 ? 19.656 11.266 5.758 1 89.56 242 THR B O 1
ATOM 9312 N N . HIS B 1 243 ? 18.234 10.094 7.004 1 91.38 243 HIS B N 1
ATOM 9313 C CA . HIS B 1 243 ? 18.562 10.898 8.18 1 91.38 243 HIS B CA 1
ATOM 9314 C C . HIS B 1 243 ? 19.984 10.609 8.664 1 91.38 243 HIS B C 1
ATOM 9316 O O . HIS B 1 243 ? 20.688 11.516 9.117 1 91.38 243 HIS B O 1
ATOM 9322 N N . ALA B 1 244 ? 20.344 9.383 8.602 1 90.5 244 ALA B N 1
ATOM 9323 C CA . ALA B 1 244 ? 21.719 9.023 8.977 1 90.5 244 ALA B CA 1
ATOM 9324 C C . ALA B 1 244 ? 22.734 9.703 8.062 1 90.5 244 ALA B C 1
ATOM 9326 O O . ALA B 1 244 ? 23.781 10.148 8.523 1 90.5 244 ALA B O 1
ATOM 9327 N N . LEU B 1 245 ? 22.406 9.773 6.859 1 90.88 245 LEU B N 1
ATOM 9328 C CA . LEU B 1 245 ? 23.281 10.453 5.906 1 90.88 245 LEU B CA 1
ATOM 9329 C C . LEU B 1 245 ? 23.375 11.945 6.227 1 90.88 245 LEU B C 1
ATOM 9331 O O . LEU B 1 245 ? 24.453 12.531 6.148 1 90.88 245 LEU B O 1
ATOM 9335 N N . ASP B 1 246 ? 22.281 12.523 6.586 1 91.75 246 ASP B N 1
ATOM 9336 C CA . ASP B 1 246 ? 22.266 13.93 6.98 1 91.75 246 ASP B CA 1
ATOM 9337 C C . ASP B 1 246 ? 23.109 14.156 8.234 1 91.75 246 ASP B C 1
ATOM 9339 O O . ASP B 1 246 ? 23.844 15.141 8.328 1 91.75 246 ASP B O 1
ATOM 9343 N N . GLY B 1 247 ? 22.953 13.234 9.148 1 89.81 247 GLY B N 1
ATOM 9344 C CA . GLY B 1 247 ? 23.703 13.352 10.383 1 89.81 247 GLY B CA 1
ATOM 9345 C C . GLY B 1 247 ? 25.203 13.227 10.188 1 89.81 247 GLY B C 1
ATOM 9346 O O . GLY B 1 247 ? 25.984 13.781 10.961 1 89.81 247 GLY B O 1
ATOM 9347 N N . ALA B 1 248 ? 25.594 12.578 9.156 1 88.44 248 ALA B N 1
ATOM 9348 C CA . ALA B 1 248 ? 27.016 12.398 8.859 1 88.44 248 ALA B CA 1
ATOM 9349 C C . ALA B 1 248 ? 27.578 13.602 8.109 1 88.44 248 ALA B C 1
ATOM 9351 O O . ALA B 1 248 ? 28.781 13.867 8.172 1 88.44 248 ALA B O 1
ATOM 9352 N N . SER B 1 249 ? 26.672 14.32 7.488 1 88.25 249 SER B N 1
ATOM 9353 C CA . SER B 1 249 ? 27.141 15.359 6.582 1 88.25 249 SER B CA 1
ATOM 9354 C C . SER B 1 249 ? 26.812 16.75 7.117 1 88.25 249 SER B C 1
ATOM 9356 O O . SER B 1 249 ? 27.25 17.75 6.555 1 88.25 249 SER B O 1
ATOM 9358 N N . SER B 1 250 ? 25.984 16.797 8.109 1 91.62 250 SER B N 1
ATOM 9359 C CA . SER B 1 250 ? 25.578 18.078 8.688 1 91.62 250 SER B CA 1
ATOM 9360 C C . SER B 1 250 ? 25.438 17.984 10.203 1 91.62 250 SER B C 1
ATOM 9362 O O . SER B 1 250 ? 25.656 16.906 10.781 1 91.62 250 SER B O 1
ATOM 9364 N N . ALA B 1 251 ? 25.062 19.109 10.742 1 95.25 251 ALA B N 1
ATOM 9365 C CA . ALA B 1 251 ? 24.938 19.188 12.195 1 95.25 251 ALA B CA 1
ATOM 9366 C C . ALA B 1 251 ? 23.547 18.75 12.641 1 95.25 251 ALA B C 1
ATOM 9368 O O . ALA B 1 251 ? 23.047 19.188 13.688 1 95.25 251 ALA B O 1
ATOM 9369 N N . SER B 1 252 ? 22.859 17.891 11.844 1 93.75 252 SER B N 1
ATOM 9370 C CA . SER B 1 252 ? 21.469 17.531 12.094 1 93.75 252 SER B CA 1
ATOM 9371 C C . SER B 1 252 ? 21.344 16.453 13.172 1 93.75 252 SER B C 1
ATOM 9373 O O . SER B 1 252 ? 20.25 16.156 13.633 1 93.75 252 SER B O 1
ATOM 9375 N N . GLY B 1 253 ? 22.406 15.906 13.609 1 92.5 253 GLY B N 1
ATOM 9376 C CA . GLY B 1 253 ? 22.359 14.883 14.641 1 92.5 253 GLY B CA 1
ATOM 9377 C C . GLY B 1 253 ? 22.094 13.492 14.08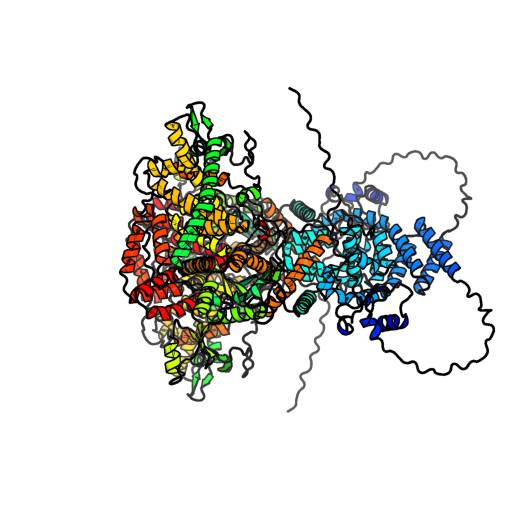6 1 92.5 253 GLY B C 1
ATOM 9378 O O . GLY B 1 253 ? 21.734 13.344 12.914 1 92.5 253 GLY B O 1
ATOM 9379 N N . SER B 1 254 ? 22.25 12.5 14.906 1 90.38 254 SER B N 1
ATOM 9380 C CA . SER B 1 254 ? 22.047 11.102 14.531 1 90.38 254 SER B CA 1
ATOM 9381 C C . SER B 1 254 ? 20.594 10.688 14.727 1 90.38 254 SER B C 1
ATOM 9383 O O . SER B 1 254 ? 19.797 11.445 15.281 1 90.38 254 SER B O 1
ATOM 9385 N N . VAL B 1 255 ? 20.281 9.508 14.242 1 88.62 255 VAL B N 1
ATOM 9386 C CA . VAL B 1 255 ? 18.938 8.953 14.438 1 88.62 255 VAL B CA 1
ATOM 9387 C C . VAL B 1 255 ? 18.672 8.781 15.93 1 88.62 255 VAL B C 1
ATOM 9389 O O . VAL B 1 255 ? 17.547 9 16.391 1 88.62 255 VAL B O 1
ATOM 9392 N N . THR B 1 256 ? 19.672 8.469 16.641 1 88.56 256 THR B N 1
ATOM 9393 C CA . THR B 1 256 ? 19.547 8.281 18.078 1 88.56 256 THR B CA 1
ATOM 9394 C C . THR B 1 256 ? 19.219 9.609 18.766 1 88.56 256 THR B C 1
ATOM 9396 O O . THR B 1 256 ? 18.375 9.656 19.672 1 88.56 256 THR B O 1
ATOM 9399 N N . SER B 1 257 ? 19.906 10.688 18.359 1 91.25 257 SER B N 1
ATOM 9400 C CA . SER B 1 257 ? 19.625 12.008 18.906 1 91.25 257 SER B CA 1
ATOM 9401 C C . SER B 1 257 ? 18.172 12.406 18.656 1 91.25 257 SER B C 1
ATOM 9403 O O . SER B 1 257 ? 17.5 12.945 19.531 1 91.25 257 SER B O 1
ATOM 9405 N N . LEU B 1 258 ? 17.797 12.125 17.484 1 90.12 258 LEU B N 1
ATOM 9406 C CA . LEU B 1 258 ? 16.422 12.453 17.109 1 90.12 258 LEU B CA 1
ATOM 9407 C C . LEU B 1 258 ? 15.43 11.703 18 1 90.12 258 LEU B C 1
ATOM 9409 O O . LEU B 1 258 ? 14.5 12.305 18.547 1 90.12 258 LEU B O 1
ATOM 9413 N N . LYS B 1 259 ? 15.586 10.422 18.156 1 85.44 259 LYS B N 1
ATOM 9414 C CA . LYS B 1 259 ? 14.695 9.602 18.969 1 85.44 259 LYS B CA 1
ATOM 9415 C C . LYS B 1 259 ? 14.703 10.055 20.438 1 85.44 259 LYS B C 1
ATOM 9417 O O . LYS B 1 259 ? 13.656 10.078 21.078 1 85.44 259 LYS B O 1
ATOM 9422 N N . LYS B 1 260 ? 15.852 10.422 20.875 1 88.56 260 LYS B N 1
ATOM 9423 C CA . LYS B 1 260 ? 15.977 10.875 22.266 1 88.56 260 LYS B CA 1
ATOM 9424 C C . LYS B 1 260 ? 15.227 12.18 22.484 1 88.56 260 LYS B C 1
ATOM 9426 O O . LYS B 1 260 ? 14.562 12.352 23.516 1 88.56 260 LYS B O 1
ATOM 9431 N N . VAL B 1 261 ? 15.352 13.039 21.562 1 90.94 261 VAL B N 1
ATOM 9432 C CA . VAL B 1 261 ? 14.664 14.32 21.688 1 90.94 261 VAL B CA 1
ATOM 9433 C C . VAL B 1 261 ? 13.156 14.102 21.688 1 90.94 261 VAL B C 1
ATOM 9435 O O . VAL B 1 261 ? 12.43 14.695 22.484 1 90.94 261 VAL B O 1
ATOM 9438 N N . LEU B 1 262 ? 12.688 13.297 20.812 1 88.69 262 LEU B N 1
ATOM 9439 C CA . LEU B 1 262 ? 11.266 13.008 20.734 1 88.69 262 LEU B CA 1
ATOM 9440 C C . LEU B 1 262 ? 10.781 12.336 22.016 1 88.69 262 LEU B C 1
ATOM 9442 O O . LEU B 1 262 ? 9.711 12.664 22.531 1 88.69 262 LEU B O 1
ATOM 9446 N N . GLN B 1 263 ? 11.586 11.469 22.531 1 88.25 263 GLN B N 1
ATOM 9447 C CA . GLN B 1 263 ? 11.25 10.781 23.781 1 88.25 263 GLN B CA 1
ATOM 9448 C C . GLN B 1 263 ? 11.203 11.75 24.953 1 88.25 263 GLN B C 1
ATOM 9450 O O . GLN B 1 263 ? 10.273 11.711 25.766 1 88.25 263 GLN B O 1
ATOM 9455 N N . ASN B 1 264 ? 12.172 12.617 24.984 1 88.5 264 ASN B N 1
ATOM 9456 C CA . ASN B 1 264 ? 12.211 13.602 26.062 1 88.5 264 ASN B CA 1
ATOM 9457 C C . ASN B 1 264 ? 11.055 14.594 25.953 1 88.5 264 ASN B C 1
ATOM 9459 O O . ASN B 1 264 ? 10.508 15.016 26.969 1 88.5 264 ASN B O 1
ATOM 9463 N N . SER B 1 265 ? 10.727 14.945 24.797 1 88.38 265 SER B N 1
ATOM 9464 C CA . SER B 1 265 ? 9.648 15.906 24.578 1 88.38 265 SER B CA 1
ATOM 9465 C C . SER B 1 265 ? 8.289 15.281 24.875 1 88.38 265 SER B C 1
ATOM 9467 O O . SER B 1 265 ? 7.301 15.992 25.047 1 88.38 265 SER B O 1
ATOM 9469 N N . SER B 1 266 ? 8.281 14.031 24.906 1 89.19 266 SER B N 1
ATOM 9470 C CA . SER B 1 266 ? 7.027 13.328 25.141 1 89.19 266 SER B CA 1
ATOM 9471 C C . SER B 1 266 ? 6.797 13.102 26.641 1 89.19 266 SER B C 1
ATOM 9473 O O . SER B 1 266 ? 5.871 12.391 27.031 1 89.19 266 SER B O 1
ATOM 9475 N N . ALA B 1 267 ? 7.641 13.648 27.469 1 87.12 267 ALA B N 1
ATOM 9476 C CA . ALA B 1 267 ? 7.512 13.453 28.906 1 87.12 267 ALA B CA 1
ATOM 9477 C C . ALA B 1 267 ? 6.266 14.156 29.438 1 87.12 267 ALA B C 1
ATOM 9479 O O . ALA B 1 267 ? 5.645 13.688 30.406 1 87.12 267 ALA B O 1
ATOM 9480 N N . LYS B 1 268 ? 5.91 15.242 28.797 1 86.25 268 LYS B N 1
ATOM 9481 C CA . LYS B 1 268 ? 4.715 15.953 29.234 1 86.25 268 LYS B CA 1
ATOM 9482 C C . LYS B 1 268 ? 3.459 15.359 28.609 1 86.25 268 LYS B C 1
ATOM 9484 O O . LYS B 1 268 ? 3.402 15.141 27.391 1 86.25 268 LYS B O 1
ATOM 9489 N N . SER B 1 269 ? 2.512 15.156 29.422 1 91.56 269 SER B N 1
ATOM 9490 C CA . SER B 1 269 ? 1.26 14.57 28.953 1 91.56 269 SER B CA 1
ATOM 9491 C C . SER B 1 269 ? 0.383 15.609 28.266 1 91.56 269 SER B C 1
ATOM 9493 O O . SER B 1 269 ? 0.486 16.812 28.562 1 91.56 269 SER B O 1
ATOM 9495 N N . ASN B 1 270 ? -0.334 15.141 27.312 1 93.31 270 ASN B N 1
ATOM 9496 C CA . ASN B 1 270 ? -1.365 15.984 26.719 1 93.31 270 ASN B CA 1
ATOM 9497 C C . ASN B 1 270 ? -2.494 16.266 27.703 1 93.31 270 ASN B C 1
ATOM 9499 O O . ASN B 1 270 ? -2.898 15.383 28.469 1 93.31 270 ASN B O 1
ATOM 9503 N N . VAL B 1 271 ? -2.887 17.469 27.766 1 92.62 271 VAL B N 1
ATOM 9504 C CA . VAL B 1 271 ? -3.953 17.844 28.688 1 92.62 271 VAL B CA 1
ATOM 9505 C C . VAL B 1 271 ? -5.086 18.531 27.922 1 92.62 271 VAL B C 1
ATOM 9507 O O . VAL B 1 271 ? -4.84 19.25 26.953 1 92.62 271 VAL B O 1
ATOM 9510 N N . CYS B 1 272 ? -6.297 18.25 28.328 1 95.88 272 CYS B N 1
ATOM 9511 C CA . CYS B 1 272 ? -7.477 18.906 27.766 1 95.88 272 CYS B CA 1
ATOM 9512 C C . CYS B 1 272 ? -7.52 20.375 28.156 1 95.88 272 CYS B C 1
ATOM 9514 O O . CYS B 1 272 ? -6.707 20.844 28.969 1 95.88 272 CYS B O 1
ATOM 9516 N N . PHE B 1 273 ? -8.453 21.062 27.547 1 94.38 273 PHE B N 1
ATOM 9517 C CA . PHE B 1 273 ? -8.688 22.469 27.906 1 94.38 273 PHE B CA 1
ATOM 9518 C C . PHE B 1 273 ? -9.164 22.578 29.344 1 94.38 273 PHE B C 1
ATOM 9520 O O . PHE B 1 273 ? -9.969 21.766 29.797 1 94.38 273 PHE B O 1
ATOM 9527 N N . SER B 1 274 ? -8.656 23.547 30.078 1 88.38 274 SER B N 1
ATOM 9528 C CA . SER B 1 274 ? -8.992 23.688 31.5 1 88.38 274 SER B CA 1
ATOM 9529 C C . SER B 1 274 ? -10.352 24.344 31.672 1 88.38 274 SER B C 1
ATOM 9531 O O . SER B 1 274 ? -10.984 24.203 32.719 1 88.38 274 SER B O 1
ATOM 9533 N N . SER B 1 275 ? -10.711 25.109 30.688 1 89.62 275 SER B N 1
ATOM 9534 C CA . SER B 1 275 ? -11.992 25.797 30.781 1 89.62 275 SER B CA 1
ATOM 9535 C C . SER B 1 275 ? -12.75 25.734 29.469 1 89.62 275 SER B C 1
ATOM 9537 O O . SER B 1 275 ? -12.188 25.375 28.438 1 89.62 275 SER B O 1
ATOM 9539 N N . GLY B 1 276 ? -14.086 25.984 29.594 1 91.44 276 GLY B N 1
ATOM 9540 C CA . GLY B 1 276 ? -14.922 26 28.406 1 91.44 276 GLY B CA 1
ATOM 9541 C C . GLY B 1 276 ? -15.5 24.641 28.078 1 91.44 276 GLY B C 1
ATOM 9542 O O . GLY B 1 276 ? -15.156 23.641 28.703 1 91.44 276 GLY B O 1
ATOM 9543 N N . ASP B 1 277 ? -16.438 24.625 27.172 1 95.31 277 ASP B N 1
ATOM 9544 C CA . ASP B 1 277 ? -17.047 23.391 26.719 1 95.31 277 ASP B CA 1
ATOM 9545 C C . ASP B 1 277 ? -16.188 22.688 25.672 1 95.31 277 ASP B C 1
ATOM 9547 O O . ASP B 1 277 ? -15.523 23.344 24.875 1 95.31 277 ASP B O 1
ATOM 9551 N N . VAL B 1 278 ? -16.125 21.359 25.812 1 96.44 278 VAL B N 1
ATOM 9552 C CA . VAL B 1 278 ? -15.258 20.609 24.922 1 96.44 278 VAL B CA 1
ATOM 9553 C C . VAL B 1 278 ? -16.031 19.453 24.281 1 96.44 278 VAL B C 1
ATOM 9555 O O . VAL B 1 278 ? -16.859 18.812 24.953 1 96.44 278 VAL B O 1
ATOM 9558 N N . ASP B 1 279 ? -15.844 19.266 23 1 97.06 279 ASP B N 1
ATOM 9559 C CA . ASP B 1 279 ? -16.266 18.062 22.312 1 97.06 279 ASP B CA 1
ATOM 9560 C C . ASP B 1 279 ? -15.125 17.047 22.219 1 97.06 279 ASP B C 1
ATOM 9562 O O . ASP B 1 279 ? -14.047 17.359 21.719 1 97.06 279 ASP B O 1
ATOM 9566 N N . VAL B 1 280 ? -15.406 15.844 22.719 1 98 280 VAL B N 1
ATOM 9567 C CA . VAL B 1 280 ? -14.391 14.797 22.75 1 98 280 VAL B CA 1
ATOM 9568 C C . VAL B 1 280 ? -14.688 13.758 21.672 1 98 280 VAL B C 1
ATOM 9570 O O . VAL B 1 280 ? -15.797 13.211 21.609 1 98 280 VAL B O 1
ATOM 9573 N N . PHE B 1 281 ? -13.75 13.547 20.812 1 97.62 281 PHE B N 1
ATOM 9574 C CA . PHE B 1 281 ? -13.891 12.492 19.812 1 97.62 281 PHE B CA 1
ATOM 9575 C C . PHE B 1 281 ? -12.789 11.453 19.969 1 97.62 281 PHE B C 1
ATOM 9577 O O . PHE B 1 281 ? -11.641 11.789 20.266 1 97.62 281 PHE B O 1
ATOM 9584 N N . ALA B 1 282 ? -13.164 10.195 19.891 1 96 282 ALA B N 1
ATOM 9585 C CA . ALA B 1 282 ? -12.211 9.094 20 1 96 282 ALA B CA 1
ATOM 9586 C C . ALA B 1 282 ? -12.336 8.141 18.812 1 96 282 ALA B C 1
ATOM 9588 O O . ALA B 1 282 ? -13.438 7.879 18.328 1 96 282 ALA B O 1
ATOM 9589 N N . ASP B 1 283 ? -11.219 7.676 18.312 1 92.25 283 ASP B N 1
ATOM 9590 C CA . ASP B 1 283 ? -11.148 6.77 17.172 1 92.25 283 ASP B CA 1
ATOM 9591 C C . ASP B 1 283 ? -10.008 5.77 17.328 1 92.25 283 ASP B C 1
ATOM 9593 O O . ASP B 1 283 ? -8.938 6.117 17.828 1 92.25 283 ASP B O 1
ATOM 9597 N N . ASN B 1 284 ? -10.344 4.566 17 1 87.75 284 ASN B N 1
ATOM 9598 C CA . ASN B 1 284 ? -9.273 3.578 17.047 1 87.75 284 ASN B CA 1
ATOM 9599 C C . ASN B 1 284 ? -8.383 3.668 15.805 1 87.75 284 ASN B C 1
ATOM 9601 O O . ASN B 1 284 ? -8.875 3.924 14.703 1 87.75 284 ASN B O 1
ATOM 9605 N N . THR B 1 285 ? -7.113 3.631 15.992 1 84.62 285 THR B N 1
ATOM 9606 C CA . THR B 1 285 ? -6.133 3.643 14.914 1 84.62 285 THR B CA 1
ATOM 9607 C C . THR B 1 285 ? -5.172 2.465 15.039 1 84.62 285 THR B C 1
ATOM 9609 O O . THR B 1 285 ? -4.906 1.992 16.156 1 84.62 285 THR B O 1
ATOM 9612 N N . GLN B 1 286 ? -4.887 1.896 13.914 1 79.31 286 GLN B N 1
ATOM 9613 C CA . GLN B 1 286 ? -4.012 0.727 13.938 1 79.31 286 GLN B CA 1
ATOM 9614 C C . GLN B 1 286 ? -2.877 0.871 12.93 1 79.31 286 GLN B C 1
ATOM 9616 O O . GLN B 1 286 ? -2.98 1.644 11.977 1 79.31 286 GLN B O 1
ATOM 9621 N N . ARG B 1 287 ? -1.769 0.356 13.195 1 79.62 287 ARG B N 1
ATOM 9622 C CA . ARG B 1 287 ? -0.652 0.163 12.273 1 79.62 287 ARG B CA 1
ATOM 9623 C C . ARG B 1 287 ? -0.243 -1.305 12.211 1 79.62 287 ARG B C 1
ATOM 9625 O O . ARG B 1 287 ? -0.077 -1.954 13.242 1 79.62 287 ARG B O 1
ATOM 9632 N N . ILE B 1 288 ? -0.195 -1.811 10.953 1 67 288 ILE B N 1
ATOM 9633 C CA . ILE B 1 288 ? 0.149 -3.209 10.727 1 67 288 ILE B CA 1
ATOM 9634 C C . ILE B 1 288 ? 1.607 -3.316 10.281 1 67 288 ILE B C 1
ATOM 9636 O O . ILE B 1 288 ? 2.082 -2.51 9.484 1 67 288 ILE B O 1
ATOM 9640 N N . GLY B 1 289 ? 2.297 -4.133 11.023 1 64.38 289 GLY B N 1
ATOM 9641 C CA . GLY B 1 289 ? 3.676 -4.391 10.633 1 64.38 289 GLY B CA 1
ATOM 9642 C C . GLY B 1 289 ? 3.811 -5.52 9.625 1 64.38 289 GLY B C 1
ATOM 9643 O O . GLY B 1 289 ? 3.072 -6.504 9.688 1 64.38 289 GLY B O 1
ATOM 9644 N N . LYS B 1 290 ? 4.605 -5.234 8.578 1 58.31 290 LYS B N 1
ATOM 9645 C CA . LYS B 1 290 ? 4.898 -6.312 7.637 1 58.31 290 LYS B CA 1
ATOM 9646 C C . LYS B 1 290 ? 6.047 -7.184 8.141 1 58.31 290 LYS B C 1
ATOM 9648 O O . LYS B 1 290 ? 7.066 -6.668 8.602 1 58.31 290 LYS B O 1
ATOM 9653 N N . THR B 1 291 ? 5.625 -8.445 8.531 1 63.91 291 THR B N 1
ATOM 9654 C CA . THR B 1 291 ? 6.711 -9.352 8.883 1 63.91 291 THR B CA 1
ATOM 9655 C C . THR B 1 291 ? 6.934 -10.383 7.785 1 63.91 291 THR B C 1
ATOM 9657 O O . THR B 1 291 ? 5.977 -10.906 7.215 1 63.91 291 THR B O 1
ATOM 9660 N N . GLY B 1 292 ? 8.141 -10.477 7.324 1 65.81 292 GLY B N 1
ATOM 9661 C CA . GLY B 1 292 ? 8.477 -11.508 6.355 1 65.81 292 GLY B CA 1
ATOM 9662 C C . GLY B 1 292 ? 8.633 -12.883 6.977 1 65.81 292 GLY B C 1
ATOM 9663 O O . GLY B 1 292 ? 8.812 -13.867 6.266 1 65.81 292 GLY B O 1
ATOM 9664 N N . ARG B 1 293 ? 8.492 -12.969 8.336 1 74.69 293 ARG B N 1
ATOM 9665 C CA . ARG B 1 293 ? 8.727 -14.234 9.016 1 74.69 293 ARG B CA 1
ATOM 9666 C C . ARG B 1 293 ? 7.414 -14.961 9.297 1 74.69 293 ARG B C 1
ATOM 9668 O O . ARG B 1 293 ? 6.453 -14.352 9.781 1 74.69 293 ARG B O 1
ATOM 9675 N N . VAL B 1 294 ? 7.441 -16.203 8.93 1 84.44 294 VAL B N 1
ATOM 9676 C CA . VAL B 1 294 ? 6.305 -17.062 9.234 1 84.44 294 VAL B CA 1
ATOM 9677 C C . VAL B 1 294 ? 6.469 -17.641 10.641 1 84.44 294 VAL B C 1
ATOM 9679 O O . VAL B 1 294 ? 7.543 -18.141 10.992 1 84.44 294 VAL B O 1
ATOM 9682 N N . ARG B 1 295 ? 5.465 -17.516 11.539 1 79.25 295 ARG B N 1
ATOM 9683 C CA . ARG B 1 295 ? 5.488 -18.047 12.906 1 79.25 295 ARG B CA 1
ATOM 9684 C C . ARG B 1 295 ? 4.215 -18.828 13.211 1 79.25 295 ARG B C 1
ATOM 9686 O O . ARG B 1 295 ? 3.174 -18.594 12.594 1 79.25 295 ARG B O 1
ATOM 9693 N N . THR B 1 296 ? 4.422 -19.688 14.102 1 78.88 296 THR B N 1
ATOM 9694 C CA . THR B 1 296 ? 3.246 -20.406 14.578 1 78.88 296 THR B CA 1
ATOM 9695 C C . THR B 1 296 ? 2.26 -19.453 15.242 1 78.88 296 THR B C 1
ATOM 9697 O O . THR B 1 296 ? 2.643 -18.656 16.094 1 78.88 296 THR B O 1
ATOM 9700 N N . GLY B 1 297 ? 1.078 -19.562 14.867 1 71.25 297 GLY B N 1
ATOM 9701 C CA . GLY B 1 297 ? 0.07 -18.656 15.406 1 71.25 297 GLY B CA 1
ATOM 9702 C C . GLY B 1 297 ? 0.339 -17.203 15.094 1 71.25 297 GLY B C 1
ATOM 9703 O O . GLY B 1 297 ? -0.256 -16.312 15.711 1 71.25 297 GLY B O 1
ATOM 9704 N N . GLY B 1 298 ? 1.276 -17.125 14.164 1 65.69 298 GLY B N 1
ATOM 9705 C CA . GLY B 1 298 ? 1.698 -15.766 13.883 1 65.69 298 GLY B CA 1
ATOM 9706 C C . GLY B 1 298 ? 0.675 -14.977 13.094 1 65.69 298 GLY B C 1
ATOM 9707 O O . GLY B 1 298 ? 0.125 -15.469 12.109 1 65.69 298 GLY B O 1
ATOM 9708 N N . THR B 1 299 ? 0.07 -13.938 13.773 1 63 299 THR B N 1
ATOM 9709 C CA . THR B 1 299 ? -0.755 -12.977 13.055 1 63 299 THR B CA 1
ATOM 9710 C C . THR B 1 299 ? 0.065 -11.742 12.672 1 63 299 THR B C 1
ATOM 9712 O O . THR B 1 299 ? 1.159 -11.531 13.203 1 63 299 THR B O 1
ATOM 9715 N N . THR B 1 300 ? -0.329 -11.172 11.562 1 60.91 300 THR B N 1
ATOM 9716 C CA . THR B 1 300 ? 0.325 -9.906 11.25 1 60.91 300 THR B CA 1
ATOM 9717 C C . THR B 1 300 ? 0.335 -8.992 12.469 1 60.91 300 THR B C 1
ATOM 9719 O O . THR B 1 300 ? -0.712 -8.727 13.07 1 60.91 300 THR B O 1
ATOM 9722 N N . PRO B 1 301 ? 1.521 -8.797 12.984 1 64.06 301 PRO B N 1
ATOM 9723 C CA . PRO B 1 301 ? 1.576 -7.938 14.164 1 64.06 301 PRO B CA 1
ATOM 9724 C C . PRO B 1 301 ? 0.9 -6.586 13.945 1 64.06 301 PRO B C 1
ATOM 9726 O O . PRO B 1 301 ? 1.111 -5.949 12.906 1 64.06 301 PRO B O 1
ATOM 9729 N N . ALA B 1 302 ? -0.127 -6.297 14.68 1 67.19 302 ALA B N 1
ATOM 9730 C CA . ALA B 1 302 ? -0.811 -5.008 14.641 1 67.19 302 ALA B CA 1
ATOM 9731 C C . ALA B 1 302 ? -0.924 -4.41 16.047 1 67.19 302 ALA B C 1
ATOM 9733 O O . ALA B 1 302 ? -0.97 -5.137 17.031 1 67.19 302 ALA B O 1
ATOM 9734 N N . ASN B 1 303 ? -0.675 -3.172 16.188 1 76.5 303 ASN B N 1
ATOM 9735 C CA . ASN B 1 303 ? -0.979 -2.436 17.406 1 76.5 303 ASN B CA 1
ATOM 9736 C C . ASN B 1 303 ? -2.131 -1.455 17.203 1 76.5 303 ASN B C 1
ATOM 9738 O O . ASN B 1 303 ? -2.1 -0.642 16.281 1 76.5 303 ASN B O 1
ATOM 9742 N N . VAL B 1 304 ? -3.182 -1.664 18.047 1 83.44 304 VAL B N 1
ATOM 9743 C CA . VAL B 1 304 ? -4.359 -0.806 17.953 1 83.44 304 VAL B CA 1
ATOM 9744 C C . VAL B 1 304 ? -4.465 0.06 19.203 1 83.44 304 VAL B C 1
ATOM 9746 O O . VAL B 1 304 ? -4.344 -0.441 20.328 1 83.44 304 VAL B O 1
ATOM 9749 N N . VAL B 1 305 ? -4.578 1.297 19 1 90.81 305 VAL B N 1
ATOM 9750 C CA . VAL B 1 305 ? -4.777 2.234 20.109 1 90.81 305 VAL B CA 1
ATOM 9751 C C . VAL B 1 305 ? -5.965 3.145 19.797 1 90.81 305 VAL B C 1
ATOM 9753 O O . VAL B 1 305 ? -6.469 3.166 18.672 1 90.81 305 VAL B O 1
ATOM 9756 N N . THR B 1 306 ? -6.465 3.795 20.812 1 94.62 306 THR B N 1
ATOM 9757 C CA . THR B 1 306 ? -7.531 4.777 20.656 1 94.62 306 THR B CA 1
ATOM 9758 C C . THR B 1 306 ? -6.988 6.195 20.812 1 94.62 306 THR B C 1
ATOM 9760 O O . THR B 1 306 ? -6.441 6.539 21.859 1 94.62 306 THR B O 1
ATOM 9763 N N . ASN B 1 307 ? -7.137 6.918 19.734 1 94.44 307 ASN B N 1
ATOM 9764 C CA . ASN B 1 307 ? -6.75 8.328 19.766 1 94.44 307 ASN B CA 1
ATOM 9765 C C . ASN B 1 307 ? -7.883 9.203 20.297 1 94.44 307 ASN B C 1
ATOM 9767 O O . ASN B 1 307 ? -9.062 8.898 20.094 1 94.44 307 ASN B O 1
ATOM 9771 N N . VAL B 1 308 ? -7.504 10.258 20.984 1 96.81 308 VAL B N 1
ATOM 9772 C CA . VAL B 1 308 ? -8.469 11.18 21.578 1 96.81 308 VAL B CA 1
ATOM 9773 C C . VAL B 1 308 ? -8.195 12.602 21.094 1 96.81 308 VAL B C 1
ATOM 9775 O O . VAL B 1 308 ? -7.043 13.047 21.094 1 96.81 308 VAL B O 1
ATOM 9778 N N . VAL B 1 309 ? -9.227 13.297 20.656 1 97.06 309 VAL B N 1
ATOM 9779 C CA . VAL B 1 309 ? -9.117 14.688 20.219 1 97.06 309 VAL B CA 1
ATOM 9780 C C . VAL B 1 309 ? -10.133 15.547 20.953 1 97.06 309 VAL B C 1
ATOM 9782 O O . VAL B 1 309 ? -11.289 15.156 21.109 1 97.06 309 VAL B O 1
ATOM 9785 N N . PHE B 1 310 ? -9.711 16.672 21.516 1 97.25 310 PHE B N 1
ATOM 9786 C CA . PHE B 1 310 ? -10.562 17.672 22.141 1 97.25 310 PHE B CA 1
ATOM 9787 C C . PHE B 1 310 ? -10.781 18.859 21.203 1 97.25 310 PHE B C 1
ATOM 9789 O O . PHE B 1 310 ? -9.82 19.406 20.672 1 97.25 310 PHE B O 1
ATOM 9796 N N . ILE B 1 311 ? -12.008 19.234 20.969 1 96.62 311 ILE B N 1
ATOM 9797 C CA . ILE B 1 311 ? -12.328 20.391 20.141 1 96.62 311 ILE B CA 1
ATOM 9798 C C . ILE B 1 311 ? -13.07 21.438 20.969 1 96.62 311 ILE B C 1
ATOM 9800 O O . ILE B 1 311 ? -14.062 21.125 21.625 1 96.62 311 ILE B O 1
ATOM 9804 N N . GLN B 1 312 ? -12.57 22.625 20.969 1 94.75 312 GLN B N 1
ATOM 9805 C CA . GLN B 1 312 ? -13.203 23.734 21.672 1 94.75 312 GLN B CA 1
ATOM 9806 C C . GLN B 1 312 ? -13.547 24.875 20.719 1 94.75 312 GLN B C 1
ATOM 9808 O O . GLN B 1 312 ? -12.656 25.531 20.172 1 94.75 312 GLN B O 1
ATOM 9813 N N . SER B 1 313 ? -14.758 25.062 20.5 1 89.69 313 SER B N 1
ATOM 9814 C CA . SER B 1 313 ? -15.211 26.109 19.578 1 89.69 313 SER B CA 1
ATOM 9815 C C . SER B 1 313 ? -15.336 27.453 20.281 1 89.69 313 SER B C 1
ATOM 9817 O O . SER B 1 313 ? -15.039 28.5 19.688 1 89.69 313 SER B O 1
ATOM 9819 N N . ARG B 1 314 ? -15.852 27.484 21.562 1 86.44 314 ARG B N 1
ATOM 9820 C CA . ARG B 1 314 ? -16.047 28.719 22.328 1 86.44 314 ARG B CA 1
ATOM 9821 C C . ARG B 1 314 ? -15.438 28.594 23.719 1 86.44 314 ARG B C 1
ATOM 9823 O O . ARG B 1 314 ? -16.078 28.094 24.641 1 86.44 314 ARG B O 1
ATOM 9830 N N . PRO B 1 315 ? -14.375 29.203 23.938 1 84.94 315 PRO B N 1
ATOM 9831 C CA . PRO B 1 315 ? -13.68 29.062 25.219 1 84.94 315 PRO B CA 1
ATOM 9832 C C . PRO B 1 315 ? -14.461 29.688 26.375 1 84.94 315 PRO B C 1
ATOM 9834 O O . PRO B 1 315 ? -14.281 29.281 27.531 1 84.94 315 PRO B O 1
ATOM 9837 N N . ALA B 1 316 ? -15.406 30.562 26.094 1 84.75 316 ALA B N 1
ATOM 9838 C CA . ALA B 1 316 ? -16.109 31.266 27.141 1 84.75 316 ALA B CA 1
ATOM 9839 C C . ALA B 1 316 ? -17.391 30.531 27.547 1 84.75 316 ALA B C 1
ATOM 9841 O O . ALA B 1 316 ? -18 30.844 28.578 1 84.75 316 ALA B O 1
ATOM 9842 N N . SER B 1 317 ? -17.703 29.469 26.797 1 89.12 317 SER B N 1
ATOM 9843 C CA . SER B 1 317 ? -18.922 28.719 27.109 1 89.12 317 SER B CA 1
ATOM 9844 C C . SER B 1 317 ? -18.75 27.859 28.344 1 89.12 317 SER B C 1
ATOM 9846 O O . SER B 1 317 ? -17.672 27.297 28.578 1 89.12 317 SER B O 1
ATOM 9848 N N . ASN B 1 318 ? -19.812 27.75 29.281 1 93.25 318 ASN B N 1
ATOM 9849 C CA . ASN B 1 318 ? -19.703 27.016 30.531 1 93.25 318 ASN B CA 1
ATOM 9850 C C . ASN B 1 318 ? -20.859 26.047 30.734 1 93.25 318 ASN B C 1
ATOM 9852 O O . ASN B 1 318 ? -21.297 25.812 31.859 1 93.25 318 ASN B O 1
ATOM 9856 N N . LEU B 1 319 ? -21.453 25.609 29.688 1 96.75 319 LEU B N 1
ATOM 9857 C CA . LEU B 1 319 ? -22.609 24.703 29.781 1 96.75 319 LEU B CA 1
ATOM 9858 C C . LEU B 1 319 ? -22.234 23.406 30.5 1 96.75 319 LEU B C 1
ATOM 9860 O O . LEU B 1 319 ? -23.031 22.875 31.266 1 96.75 319 LEU B O 1
ATOM 9864 N N . GLN B 1 320 ? -21.047 22.953 30.359 1 97 320 GLN B N 1
ATOM 9865 C CA . GLN B 1 320 ? -20.625 21.656 30.875 1 97 320 GLN B CA 1
ATOM 9866 C C . GLN B 1 320 ? -20.266 21.75 32.375 1 97 320 GLN B C 1
ATOM 9868 O O . GLN B 1 320 ? -20.109 20.719 33.031 1 97 320 GLN B O 1
ATOM 9873 N N . THR B 1 321 ? -20.141 22.938 32.875 1 95.5 321 THR B N 1
ATOM 9874 C CA . THR B 1 321 ? -19.906 23.094 34.312 1 95.5 321 THR B CA 1
ATOM 9875 C C . THR B 1 321 ? -21.234 23.016 35.062 1 95.5 321 THR B C 1
ATOM 9877 O O . THR B 1 321 ? -21.234 22.859 36.312 1 95.5 321 THR B O 1
ATOM 9880 N N . GLN B 1 322 ? -22.344 23.094 34.344 1 95.75 322 GLN B N 1
ATOM 9881 C CA . GLN B 1 322 ? -23.672 23.062 34.938 1 95.75 322 GLN B CA 1
ATOM 9882 C C . GLN B 1 322 ? -24.188 21.625 35.031 1 95.75 322 GLN B C 1
ATOM 9884 O O . GLN B 1 322 ? -24.734 21.078 34.094 1 95.75 322 GLN B O 1
ATOM 9889 N N . GLY B 1 323 ? -24.234 21.094 36.219 1 93.44 323 GLY B N 1
ATOM 9890 C CA . GLY B 1 323 ? -24.625 19.719 36.469 1 93.44 323 GLY B CA 1
ATOM 9891 C C . GLY B 1 323 ? -26.062 19.422 36.062 1 93.44 323 GLY B C 1
ATOM 9892 O O . GLY B 1 323 ? -26.406 18.297 35.719 1 93.44 323 GLY B O 1
ATOM 9893 N N . GLN B 1 324 ? -26.906 20.406 36.094 1 93.56 324 GLN B N 1
ATOM 9894 C CA . GLN B 1 324 ? -28.328 20.234 35.781 1 93.56 324 GLN B CA 1
ATOM 9895 C C . GLN B 1 324 ? -28.562 19.984 34.312 1 93.56 324 GLN B C 1
ATOM 9897 O O . GLN B 1 324 ? -29.609 19.469 33.906 1 93.56 324 GLN B O 1
ATOM 9902 N N . LEU B 1 325 ? -27.531 20.328 33.531 1 95.94 325 LEU B N 1
ATOM 9903 C CA . LEU B 1 325 ? -27.672 20.156 32.094 1 95.94 325 LEU B CA 1
ATOM 9904 C C . LEU B 1 325 ? -27.094 18.812 31.641 1 95.94 325 LEU B C 1
ATOM 9906 O O . LEU B 1 325 ? -27.078 18.5 30.453 1 95.94 325 LEU B O 1
ATOM 9910 N N . ALA B 1 326 ? -26.672 18 32.625 1 95.44 326 ALA B N 1
ATOM 9911 C CA . ALA B 1 326 ? -26.188 16.656 32.281 1 95.44 326 ALA B CA 1
ATOM 9912 C C . ALA B 1 326 ? -27.297 15.805 31.688 1 95.44 326 ALA B C 1
ATOM 9914 O O . ALA B 1 326 ? -28.453 15.914 32.062 1 95.44 326 ALA B O 1
ATOM 9915 N N . PRO B 1 327 ? -26.938 14.883 30.703 1 95.12 327 PRO B N 1
ATOM 9916 C CA . PRO B 1 327 ? -27.938 14.055 30.031 1 95.12 327 PRO B CA 1
ATOM 9917 C C . PRO B 1 327 ? -28.766 13.234 31.016 1 95.12 327 PRO B C 1
ATOM 9919 O O . PRO B 1 327 ? -29.922 12.914 30.719 1 95.12 327 PRO B O 1
ATOM 9922 N N . SER B 1 328 ? -28.25 12.93 32.188 1 90.44 328 SER B N 1
ATOM 9923 C CA . SER B 1 328 ? -28.938 12.125 33.188 1 90.44 328 SER B CA 1
ATOM 9924 C C . SER B 1 328 ? -30.266 12.758 33.594 1 90.44 328 SER B C 1
ATOM 9926 O O . SER B 1 328 ? -31.188 12.055 34.031 1 90.44 328 SER B O 1
ATOM 9928 N N . HIS B 1 329 ? -30.422 14.008 33.375 1 92.62 329 HIS B N 1
ATOM 9929 C CA . HIS B 1 329 ? -31.578 14.734 33.906 1 92.62 329 HIS B CA 1
ATOM 9930 C C . HIS B 1 329 ? -32.688 14.867 32.844 1 92.62 329 HIS B C 1
ATOM 9932 O O . HIS B 1 329 ? -33.812 15.164 33.188 1 92.62 329 HIS B O 1
ATOM 9938 N N . TRP B 1 330 ? -32.344 14.656 31.656 1 94.25 330 TRP B N 1
ATOM 9939 C CA . TRP B 1 330 ? -33.375 14.977 30.656 1 94.25 330 TRP B CA 1
ATOM 9940 C C . TRP B 1 330 ? -33.469 13.891 29.609 1 94.25 330 TRP B C 1
ATOM 9942 O O . TRP B 1 330 ? -34.469 13.789 28.891 1 94.25 330 TRP B O 1
ATOM 9952 N N . LEU B 1 331 ? -32.5 13.031 29.375 1 93.44 331 LEU B N 1
ATOM 9953 C CA . LEU B 1 331 ? -32.5 12.023 28.312 1 93.44 331 LEU B CA 1
ATOM 9954 C C . LEU B 1 331 ? -33.281 10.789 28.75 1 93.44 331 LEU B C 1
ATOM 9956 O O . LEU B 1 331 ? -33.094 10.305 29.859 1 93.44 331 LEU B O 1
ATOM 9960 N N . ASP B 1 332 ? -34.094 10.219 27.922 1 88.62 332 ASP B N 1
ATOM 9961 C CA . ASP B 1 332 ? -34.906 9.016 28.094 1 88.62 332 ASP B CA 1
ATOM 9962 C C . ASP B 1 332 ? -36.031 9.273 29.094 1 88.62 332 ASP B C 1
ATOM 9964 O O . ASP B 1 332 ? -36.406 8.375 29.859 1 88.62 332 ASP B O 1
ATOM 9968 N N . LYS B 1 333 ? -36.5 10.445 29.141 1 87 333 LYS B N 1
ATOM 9969 C CA . LYS B 1 333 ? -37.562 10.781 30.125 1 87 333 LYS B CA 1
ATOM 9970 C C . LYS B 1 333 ? -38.844 11.188 29.422 1 87 333 LYS B C 1
ATOM 9972 O O . LYS B 1 333 ? -39.875 11.328 30.078 1 87 333 LYS B O 1
ATOM 9977 N N . THR B 1 334 ? -38.781 11.273 28.203 1 85.88 334 THR B N 1
ATOM 9978 C CA . THR B 1 334 ? -39.938 11.719 27.453 1 85.88 334 THR B CA 1
ATOM 9979 C C . THR B 1 334 ? -40.75 10.531 26.969 1 85.88 334 THR B C 1
ATOM 9981 O O . THR B 1 334 ? -40.219 9.578 26.422 1 85.88 334 THR B O 1
ATOM 9984 N N . GLU B 1 335 ? -42.094 10.461 27.297 1 82 335 GLU B N 1
ATOM 9985 C CA . GLU B 1 335 ? -42.969 9.359 26.922 1 82 335 GLU B CA 1
ATOM 9986 C C . GLU B 1 335 ? -43.344 9.422 25.438 1 82 335 GLU B C 1
ATOM 9988 O O . GLU B 1 335 ? -43.438 8.391 24.781 1 82 335 GLU B O 1
ATOM 9993 N N . ASP B 1 336 ? -43.469 10.602 24.797 1 89.44 336 ASP B N 1
ATOM 9994 C CA . ASP B 1 336 ? -43.906 10.727 23.406 1 89.44 336 ASP B CA 1
ATOM 9995 C C . ASP B 1 336 ? -42.75 11.148 22.5 1 89.44 336 ASP B C 1
ATOM 9997 O O . ASP B 1 336 ? -42.875 12.109 21.734 1 89.44 336 ASP B O 1
ATOM 10001 N N . VAL B 1 337 ? -41.688 10.32 22.609 1 93.25 337 VAL B N 1
ATOM 10002 C CA . VAL B 1 337 ? -40.5 10.68 21.891 1 93.25 337 VAL B CA 1
ATOM 10003 C C . VAL B 1 337 ? -40.719 10.508 20.391 1 93.25 337 VAL B C 1
ATOM 10005 O O . VAL B 1 337 ? -40.25 11.328 19.578 1 93.25 337 VAL B O 1
ATOM 10008 N N . ALA B 1 338 ? -41.406 9.477 19.953 1 93.69 338 ALA B N 1
ATOM 10009 C CA . ALA B 1 338 ? -41.656 9.195 18.547 1 93.69 338 ALA B CA 1
ATOM 10010 C C . ALA B 1 338 ? -42.406 10.344 17.891 1 93.69 338 ALA B C 1
ATOM 10012 O O . ALA B 1 338 ? -42.094 10.758 16.781 1 93.69 338 ALA B O 1
ATOM 10013 N N . ASP B 1 339 ? -43.406 10.883 18.562 1 93.62 339 ASP B N 1
ATOM 10014 C CA . ASP B 1 339 ? -44.219 11.977 18.031 1 93.62 339 ASP B CA 1
ATOM 10015 C C . ASP B 1 339 ? -43.406 13.266 17.938 1 93.62 339 ASP B C 1
ATOM 10017 O O . ASP B 1 339 ? -43.531 14.031 16.984 1 93.62 339 ASP B O 1
ATOM 10021 N N . LYS B 1 340 ? -42.562 13.43 18.875 1 95.19 340 LYS B N 1
ATOM 10022 C CA . LYS B 1 340 ? -41.75 14.625 18.859 1 95.19 340 LYS B CA 1
ATOM 10023 C C . LYS B 1 340 ? -40.75 14.586 17.719 1 95.19 340 LYS B C 1
ATOM 10025 O O . LYS B 1 340 ? -40.469 15.609 17.078 1 95.19 340 LYS B O 1
ATOM 10030 N N . ILE B 1 341 ? -40.188 13.422 17.516 1 96.19 341 ILE B N 1
ATOM 10031 C CA . ILE B 1 341 ? -39.25 13.25 16.391 1 96.19 341 ILE B CA 1
ATOM 10032 C C . ILE B 1 341 ? -39.969 13.516 15.078 1 96.19 341 ILE B C 1
ATOM 10034 O O . ILE B 1 341 ? -39.469 14.227 14.211 1 96.19 341 ILE B O 1
ATOM 10038 N N . THR B 1 342 ? -41.156 12.984 14.969 1 95.94 342 THR B N 1
ATOM 10039 C CA . THR B 1 342 ? -41.938 13.148 13.742 1 95.94 342 THR B CA 1
ATOM 10040 C C . THR B 1 342 ? -42.25 14.617 13.508 1 95.94 342 THR B C 1
ATOM 10042 O O . THR B 1 342 ? -42.156 15.102 12.383 1 95.94 342 THR B O 1
ATOM 10045 N N . ALA B 1 343 ? -42.625 15.273 14.562 1 95.31 343 ALA B N 1
ATOM 10046 C CA . ALA B 1 343 ? -42.938 16.688 14.453 1 95.31 343 ALA B CA 1
ATOM 10047 C C . ALA B 1 343 ? -41.688 17.5 14.055 1 95.31 343 ALA B C 1
ATOM 10049 O O . ALA B 1 343 ? -41.781 18.406 13.211 1 95.31 343 ALA B O 1
ATOM 10050 N N . PHE B 1 344 ? -40.656 17.188 14.688 1 96.44 344 PHE B N 1
ATOM 10051 C CA . PHE B 1 344 ? -39.406 17.875 14.391 1 96.44 344 PHE B CA 1
ATOM 10052 C C . PHE B 1 344 ? -38.969 17.641 12.945 1 96.44 344 PHE B C 1
ATOM 10054 O O . PHE B 1 344 ? -38.562 18.578 12.258 1 96.44 344 PHE B O 1
ATOM 10061 N N . GLU B 1 345 ? -39.031 16.453 12.477 1 96.81 345 GLU B N 1
ATOM 10062 C CA . GLU B 1 345 ? -38.688 16.109 11.109 1 96.81 345 GLU B CA 1
ATOM 10063 C C . GLU B 1 345 ? -39.594 16.812 10.109 1 96.81 345 GLU B C 1
ATOM 10065 O O . GLU B 1 345 ? -39.156 17.25 9.047 1 96.81 345 GLU B O 1
ATOM 10070 N N . LYS B 1 346 ? -40.844 16.906 10.43 1 95.56 346 LYS B N 1
ATOM 10071 C CA . LYS B 1 346 ? -41.781 17.625 9.562 1 95.56 346 LYS B CA 1
ATOM 10072 C C . LYS B 1 346 ? -41.438 19.094 9.445 1 95.56 346 LYS B C 1
ATOM 10074 O O . LYS B 1 346 ? -41.469 19.672 8.359 1 95.56 346 LYS B O 1
ATOM 10079 N N . GLU B 1 347 ? -41.094 19.609 10.508 1 95.69 347 GLU B N 1
ATOM 10080 C CA . GLU B 1 347 ? -40.656 21.016 10.516 1 95.69 347 GLU B CA 1
ATOM 10081 C C . GLU B 1 347 ? -39.406 21.203 9.633 1 95.69 347 GLU B C 1
ATOM 10083 O O . GLU B 1 347 ? -39.375 22.125 8.82 1 95.69 347 GLU B O 1
ATOM 10088 N N . LEU B 1 348 ? -38.469 20.359 9.82 1 96.94 348 LEU B N 1
ATOM 10089 C CA . LEU B 1 348 ? -37.25 20.438 9.047 1 96.94 348 LEU B CA 1
ATOM 10090 C C . LEU B 1 348 ? -37.531 20.234 7.559 1 96.94 348 LEU B C 1
ATOM 10092 O O . LEU B 1 348 ? -36.938 20.891 6.711 1 96.94 348 LEU B O 1
ATOM 10096 N N . ASN B 1 349 ? -38.344 19.328 7.293 1 96.25 349 ASN B N 1
ATOM 10097 C CA . ASN B 1 349 ? -38.688 19.062 5.902 1 96.25 349 ASN B CA 1
ATOM 10098 C C . ASN B 1 349 ? -39.344 20.266 5.254 1 96.25 349 ASN B C 1
ATOM 10100 O O . ASN B 1 349 ? -39 20.672 4.148 1 96.25 349 ASN B O 1
ATOM 10104 N N . ASP B 1 350 ? -40.344 20.891 5.953 1 95.25 350 ASP B N 1
ATOM 10105 C CA . ASP B 1 350 ? -41.125 21.969 5.395 1 95.25 350 ASP B CA 1
ATOM 10106 C C . ASP B 1 350 ? -40.344 23.266 5.297 1 95.25 350 ASP B C 1
ATOM 10108 O O . ASP B 1 350 ? -40.469 24 4.32 1 95.25 350 ASP B O 1
ATOM 10112 N N . ASN B 1 351 ? -39.438 23.438 6.219 1 95 351 ASN B N 1
ATOM 10113 C CA . ASN B 1 351 ? -38.812 24.75 6.312 1 95 351 ASN B CA 1
ATOM 10114 C C . ASN B 1 351 ? -37.406 24.734 5.695 1 95 351 ASN B C 1
ATOM 10116 O O . ASN B 1 351 ? -36.844 25.781 5.367 1 95 351 ASN B O 1
ATOM 10120 N N . VAL B 1 352 ? -36.906 23.594 5.59 1 97.5 352 VAL B N 1
ATOM 10121 C CA . VAL B 1 352 ? -35.5 23.578 5.176 1 97.5 352 VAL B CA 1
ATOM 10122 C C . VAL B 1 352 ? -35.344 22.75 3.902 1 97.5 352 VAL B C 1
ATOM 10124 O O . VAL B 1 352 ? -34.969 23.266 2.852 1 97.5 352 VAL B O 1
ATOM 10127 N N . PHE B 1 353 ? -35.719 21.453 3.932 1 97.62 353 PHE B N 1
ATOM 10128 C CA . PHE B 1 353 ? -35.406 20.578 2.812 1 97.62 353 PHE B CA 1
ATOM 10129 C C . PHE B 1 353 ? -36.25 20.922 1.6 1 97.62 353 PHE B C 1
ATOM 10131 O O . PHE B 1 353 ? -35.781 20.922 0.469 1 97.62 353 PHE B O 1
ATOM 10138 N N . ARG B 1 354 ? -37.562 21.156 1.814 1 96 354 ARG B N 1
ATOM 10139 C CA . ARG B 1 354 ? -38.438 21.453 0.699 1 96 354 ARG B CA 1
ATOM 10140 C C . ARG B 1 354 ? -37.969 22.688 -0.064 1 96 354 ARG B C 1
ATOM 10142 O O . ARG B 1 354 ? -37.844 22.656 -1.29 1 96 354 ARG B O 1
ATOM 10149 N N . PRO B 1 355 ? -37.656 23.766 0.63 1 95 355 PRO B N 1
ATOM 10150 C CA . PRO B 1 355 ? -37.094 24.906 -0.099 1 95 355 PRO B CA 1
ATOM 10151 C C . PRO B 1 355 ? -35.781 24.578 -0.786 1 95 355 PRO B C 1
ATOM 10153 O O . PRO B 1 355 ? -35.531 25.062 -1.89 1 95 355 PRO B O 1
ATOM 10156 N N . TYR B 1 356 ? -35 23.828 -0.112 1 96.19 356 TYR B N 1
ATOM 10157 C CA . TYR B 1 356 ? -33.719 23.422 -0.691 1 96.19 356 TYR B CA 1
ATOM 10158 C C . TYR B 1 356 ? -33.938 22.625 -1.973 1 96.19 356 TYR B C 1
ATOM 10160 O O . TYR B 1 356 ? -33.281 22.875 -2.984 1 96.19 356 TYR B O 1
ATOM 10168 N N . ARG B 1 357 ? -34.781 21.641 -1.932 1 96.5 357 ARG B N 1
ATOM 10169 C CA . ARG B 1 357 ? -35.125 20.828 -3.102 1 96.5 357 ARG B CA 1
ATOM 10170 C C . ARG B 1 357 ? -35.656 21.703 -4.234 1 96.5 357 ARG B C 1
ATOM 10172 O O . ARG B 1 357 ? -35.281 21.531 -5.395 1 96.5 357 ARG B O 1
ATOM 10179 N N . HIS B 1 358 ? -36.531 22.656 -3.869 1 95.38 358 HIS B N 1
ATOM 10180 C CA . HIS B 1 358 ? -37.125 23.562 -4.855 1 95.38 358 HIS B CA 1
ATOM 10181 C C . HIS B 1 358 ? -36.031 24.391 -5.531 1 95.38 358 HIS B C 1
ATOM 10183 O O . HIS B 1 358 ? -36.031 24.578 -6.75 1 95.38 358 HIS B O 1
ATOM 10189 N N . MET B 1 359 ? -35.219 24.859 -4.754 1 95.31 359 MET B N 1
ATOM 10190 C CA . MET B 1 359 ? -34.094 25.656 -5.277 1 95.31 359 MET B CA 1
ATOM 10191 C C . MET B 1 359 ? -33.25 24.828 -6.238 1 95.31 359 MET B C 1
ATOM 10193 O O . MET B 1 359 ? -32.906 25.297 -7.324 1 95.31 359 MET B O 1
ATOM 10197 N N . CYS B 1 360 ? -32.906 23.641 -5.852 1 95.75 360 CYS B N 1
ATOM 10198 C CA . CYS B 1 360 ? -32.094 22.766 -6.688 1 95.75 360 CYS B CA 1
ATOM 10199 C C . CYS B 1 360 ? -32.781 22.438 -7.996 1 95.75 360 CYS B C 1
ATOM 10201 O O . CYS B 1 360 ? -32.188 22.484 -9.062 1 95.75 360 CYS B O 1
ATOM 10203 N N . GLN B 1 361 ? -34.062 22.109 -7.895 1 97 361 GLN B N 1
ATOM 10204 C CA . GLN B 1 361 ? -34.875 21.812 -9.078 1 97 361 GLN B CA 1
ATOM 10205 C C . GLN B 1 361 ? -34.938 23 -10.031 1 97 361 GLN B C 1
ATOM 10207 O O . GLN B 1 361 ? -34.812 22.828 -11.25 1 97 361 GLN B O 1
ATOM 10212 N N . SER B 1 362 ? -35.031 24.141 -9.477 1 96.12 362 SER B N 1
ATOM 10213 C CA . SER B 1 362 ? -35.031 25.359 -10.289 1 96.12 362 SER B CA 1
ATOM 10214 C C . SER B 1 362 ? -33.719 25.547 -11.031 1 96.12 362 SER B C 1
ATOM 10216 O O . SER B 1 362 ? -33.719 25.906 -12.211 1 96.12 362 SER B O 1
ATOM 10218 N N . LYS B 1 363 ? -32.688 25.266 -10.375 1 94.88 363 LYS B N 1
ATOM 10219 C CA . LYS B 1 363 ? -31.375 25.406 -10.984 1 94.88 363 LYS B CA 1
ATOM 10220 C C . LYS B 1 363 ? -31.188 24.406 -12.117 1 94.88 363 LYS B C 1
ATOM 10222 O O . LYS B 1 363 ? -30.641 24.734 -13.164 1 94.88 363 LYS B O 1
ATOM 10227 N N . PHE B 1 364 ? -31.641 23.203 -11.898 1 96.69 364 PHE B N 1
ATOM 10228 C CA . PHE B 1 364 ? -31.516 22.172 -12.922 1 96.69 364 PHE B CA 1
ATOM 10229 C C . PHE B 1 364 ? -32.375 22.516 -14.133 1 96.69 364 PHE B C 1
ATOM 10231 O O . PHE B 1 364 ? -31.953 22.297 -15.281 1 96.69 364 PHE B O 1
ATOM 10238 N N . ILE B 1 365 ? -33.531 23 -13.875 1 96.56 365 ILE B N 1
ATOM 10239 C CA . ILE B 1 365 ? -34.438 23.375 -14.961 1 96.56 365 ILE B CA 1
ATOM 10240 C C . ILE B 1 365 ? -33.844 24.531 -15.758 1 96.56 365 ILE B C 1
ATOM 10242 O O . ILE B 1 365 ? -33.906 24.531 -16.984 1 96.56 365 ILE B O 1
ATOM 10246 N N . GLU B 1 366 ? -33.281 25.469 -15.07 1 94.94 366 GLU B N 1
ATOM 10247 C CA . GLU B 1 366 ? -32.625 26.578 -15.742 1 94.94 366 GLU B CA 1
ATOM 10248 C C . GLU B 1 366 ? -31.453 26.109 -16.609 1 94.94 366 GLU B C 1
ATOM 10250 O O . GLU B 1 366 ? -31.234 26.625 -17.703 1 94.94 366 GLU B O 1
ATOM 10255 N N . GLN B 1 367 ? -30.734 25.219 -16.078 1 92.88 367 GLN B N 1
ATOM 10256 C CA . GLN B 1 367 ? -29.625 24.672 -16.844 1 92.88 367 GLN B CA 1
ATOM 10257 C C . GLN B 1 367 ? -30.109 23.953 -18.109 1 92.88 367 GLN B C 1
ATOM 10259 O O . GLN B 1 367 ? -29.531 24.125 -19.188 1 92.88 367 GLN B O 1
ATOM 10264 N N . VAL B 1 368 ? -31.141 23.141 -17.984 1 94.31 368 VAL B N 1
ATOM 10265 C CA . VAL B 1 368 ? -31.703 22.422 -19.125 1 94.31 368 VAL B CA 1
ATOM 10266 C C . VAL B 1 368 ? -32.188 23.422 -20.156 1 94.31 368 VAL B C 1
ATOM 10268 O O . VAL B 1 368 ? -31.969 23.234 -21.359 1 94.31 368 VAL B O 1
ATOM 10271 N N . LYS B 1 369 ? -32.781 24.469 -19.719 1 90.25 369 LYS B N 1
ATOM 10272 C CA . LYS B 1 369 ? -33.281 25.516 -20.609 1 90.25 369 LYS B CA 1
ATOM 10273 C C . LYS B 1 369 ? -32.125 26.141 -21.406 1 90.25 369 LYS B C 1
ATOM 10275 O O . LYS B 1 369 ? -32.25 26.375 -22.609 1 90.25 369 LYS B O 1
ATOM 10280 N N . SER B 1 370 ? -31.125 26.344 -20.688 1 87.56 370 SER B N 1
ATOM 10281 C CA . SER B 1 370 ? -29.969 26.984 -21.297 1 87.56 370 SER B CA 1
ATOM 10282 C C . SER B 1 370 ? -29.281 26.062 -22.297 1 87.56 370 SER B C 1
ATOM 10284 O O . SER B 1 370 ? -28.641 26.516 -23.25 1 87.56 370 SER B O 1
ATOM 10286 N N . GLU B 1 371 ? -29.422 24.797 -22.109 1 89.19 371 GLU B N 1
ATOM 10287 C CA . GLU B 1 371 ? -28.75 23.812 -22.953 1 89.19 371 GLU B CA 1
ATOM 10288 C C . GLU B 1 371 ? -29.547 23.516 -24.219 1 89.19 371 GLU B C 1
ATOM 10290 O O . GLU B 1 371 ? -29.016 23.016 -25.203 1 89.19 371 GLU B O 1
ATOM 10295 N N . LEU B 1 372 ? -30.781 23.828 -24.156 1 87.38 372 LEU B N 1
ATOM 10296 C CA . LEU B 1 372 ? -31.656 23.5 -25.266 1 87.38 372 LEU B CA 1
ATOM 10297 C C . LEU B 1 372 ? -31.453 24.484 -26.422 1 87.38 372 LEU B C 1
ATOM 10299 O O . LEU B 1 372 ? -31.391 25.688 -26.203 1 87.38 372 LEU B O 1
ATOM 10303 N N . HIS B 1 373 ? -31.172 23.859 -27.562 1 81.31 373 HIS B N 1
ATOM 10304 C CA . HIS B 1 373 ? -31.062 24.625 -28.797 1 81.31 373 HIS B CA 1
ATOM 10305 C C . HIS B 1 373 ? -32.094 24.156 -29.828 1 81.31 373 HIS B C 1
ATOM 10307 O O . HIS B 1 373 ? -32.562 23.016 -29.766 1 81.31 373 HIS B O 1
ATOM 10313 N N . VAL B 1 374 ? -32.438 25.125 -30.641 1 78.06 374 VAL B N 1
ATOM 10314 C CA . VAL B 1 374 ? -33.375 24.766 -31.688 1 78.06 374 VAL B CA 1
ATOM 10315 C C . VAL B 1 374 ? -32.625 24.266 -32.906 1 78.06 374 VAL B C 1
ATOM 10317 O O . VAL B 1 374 ? -31.734 24.938 -33.406 1 78.06 374 VAL B O 1
ATOM 10320 N N . ASP B 1 375 ? -32.938 23.047 -33.25 1 75.06 375 ASP B N 1
ATOM 10321 C CA . ASP B 1 375 ? -32.344 22.484 -34.438 1 75.06 375 ASP B CA 1
ATOM 10322 C C . ASP B 1 375 ? -32.875 23.203 -35.688 1 75.06 375 ASP B C 1
ATOM 10324 O O . ASP B 1 375 ? -34.094 23.25 -35.906 1 75.06 375 ASP B O 1
ATOM 10328 N N . ASP B 1 376 ? -32.031 23.719 -36.5 1 69.56 376 ASP B N 1
ATOM 10329 C CA . ASP B 1 376 ? -32.406 24.531 -37.625 1 69.56 376 ASP B CA 1
ATOM 10330 C C . ASP B 1 376 ? -33.156 23.703 -38.688 1 69.56 376 ASP B C 1
ATOM 10332 O O . ASP B 1 376 ? -34 24.25 -39.406 1 69.56 376 ASP B O 1
ATOM 10336 N N . ILE B 1 377 ? -32.812 22.406 -38.719 1 68.5 377 ILE B N 1
ATOM 10337 C CA . ILE B 1 377 ? -33.375 21.547 -39.75 1 68.5 377 ILE B CA 1
ATOM 10338 C C . ILE B 1 377 ? -34.781 21.078 -39.344 1 68.5 377 ILE B C 1
ATOM 10340 O O . ILE B 1 377 ? -35.719 21.172 -40.125 1 68.5 377 ILE B O 1
ATOM 10344 N N . THR B 1 378 ? -34.938 20.672 -38.156 1 72.38 378 THR B N 1
ATOM 10345 C CA . THR B 1 378 ? -36.188 20.031 -37.75 1 72.38 378 THR B CA 1
ATOM 10346 C C . THR B 1 378 ? -37.062 21.016 -36.969 1 72.38 378 THR B C 1
ATOM 10348 O O . THR B 1 378 ? -38.25 20.781 -36.812 1 72.38 378 THR B O 1
ATOM 10351 N N . GLY B 1 379 ? -36.438 22.078 -36.594 1 70.62 379 GLY B N 1
ATOM 10352 C CA . GLY B 1 379 ? -37.188 23.031 -35.781 1 70.62 379 GLY B CA 1
ATOM 10353 C C . GLY B 1 379 ? -37.438 22.547 -34.344 1 70.62 379 GLY B C 1
ATOM 10354 O O . GLY B 1 379 ? -38.094 23.219 -33.562 1 70.62 379 GLY B O 1
ATOM 10355 N N . GLU B 1 380 ? -36.812 21.328 -34.125 1 75.44 380 GLU B N 1
ATOM 10356 C CA . GLU B 1 380 ? -37 20.719 -32.812 1 75.44 380 GLU B CA 1
ATOM 10357 C C . GLU B 1 380 ? -35.969 21.219 -31.812 1 75.44 380 GLU B C 1
ATOM 10359 O O . GLU B 1 380 ? -34.812 21.516 -32.188 1 75.44 380 GLU B O 1
ATOM 10364 N N . SER B 1 381 ? -36.406 21.328 -30.594 1 79 381 SER B N 1
ATOM 10365 C CA . SER B 1 381 ? -35.5 21.703 -29.516 1 79 381 SER B CA 1
ATOM 10366 C C . SER B 1 381 ? -34.656 20.516 -29.047 1 79 381 SER B C 1
ATOM 10368 O O . SER B 1 381 ? -35.219 19.516 -28.562 1 79 381 SER B O 1
ATOM 10370 N N . LYS B 1 382 ? -33.406 20.641 -29.328 1 84.62 382 LYS B N 1
ATOM 10371 C CA . LYS B 1 382 ? -32.5 19.547 -28.969 1 84.62 382 LYS B CA 1
ATOM 10372 C C . LYS B 1 382 ? -31.328 20.078 -28.141 1 84.62 382 LYS B C 1
ATOM 10374 O O . LYS B 1 382 ? -30.953 21.25 -28.25 1 84.62 382 LYS B O 1
ATOM 10379 N N . ASP B 1 383 ? -30.844 19.203 -27.266 1 88.38 383 ASP B N 1
ATOM 10380 C CA . ASP B 1 383 ? -29.672 19.578 -26.484 1 88.38 383 ASP B CA 1
ATOM 10381 C C . ASP B 1 383 ? -28.438 18.828 -26.969 1 88.38 383 ASP B C 1
ATOM 10383 O O . ASP B 1 383 ? -28.484 18.078 -27.953 1 88.38 383 ASP B O 1
ATOM 10387 N N . HIS B 1 384 ? -27.312 19.125 -26.297 1 86.5 384 HIS B N 1
ATOM 10388 C CA . HIS B 1 384 ? -26.031 18.547 -26.688 1 86.5 384 HIS B CA 1
ATOM 10389 C C . HIS B 1 384 ? -26.016 17.031 -26.453 1 86.5 384 HIS B C 1
ATOM 10391 O O . HIS B 1 384 ? -25.297 16.312 -27.156 1 86.5 384 HIS B O 1
ATOM 10397 N N . VAL B 1 385 ? -26.719 16.516 -25.5 1 90.25 385 VAL B N 1
ATOM 10398 C CA . VAL B 1 385 ? -26.766 15.086 -25.203 1 90.25 385 VAL B CA 1
ATOM 10399 C C . VAL B 1 385 ? -27.422 14.336 -26.359 1 90.25 385 VAL B C 1
ATOM 10401 O O . VAL B 1 385 ? -27 13.234 -26.703 1 90.25 385 VAL B O 1
ATOM 10404 N N . TYR B 1 386 ? -28.406 14.945 -26.922 1 85.62 386 TYR B N 1
ATOM 10405 C CA . TYR B 1 386 ? -29.047 14.375 -28.094 1 85.62 386 TYR B CA 1
ATOM 10406 C C . TYR B 1 386 ? -28.047 14.133 -29.219 1 85.62 386 TYR B C 1
ATOM 10408 O O . TYR B 1 386 ? -28 13.039 -29.797 1 85.62 386 TYR B O 1
ATOM 10416 N N . TYR B 1 387 ? -27.281 15.07 -29.438 1 84.25 387 TYR B N 1
ATOM 10417 C CA . TYR B 1 387 ? -26.297 14.969 -30.516 1 84.25 387 TYR B CA 1
ATOM 10418 C C . TYR B 1 387 ? -25.203 13.953 -30.156 1 84.25 387 TYR B C 1
ATOM 10420 O O . TYR B 1 387 ? -24.672 13.273 -31.031 1 84.25 387 TYR B O 1
ATOM 10428 N N . SER B 1 388 ? -24.891 13.852 -28.891 1 87.12 388 SER B N 1
ATOM 10429 C CA . SER B 1 388 ? -23.875 12.914 -28.422 1 87.12 388 SER B CA 1
ATOM 10430 C C . SER B 1 388 ? -24.312 11.469 -28.641 1 87.12 388 SER B C 1
ATOM 10432 O O . SER B 1 388 ? -23.469 10.578 -28.812 1 87.12 388 SER B O 1
ATOM 10434 N N . CYS B 1 389 ? -25.5 11.219 -28.562 1 84.5 389 CYS B N 1
ATOM 10435 C CA . CYS B 1 389 ? -26.031 9.875 -28.75 1 84.5 389 CYS B CA 1
ATOM 10436 C C . CYS B 1 389 ? -25.719 9.359 -30.156 1 84.5 389 CYS B C 1
ATOM 10438 O O . CYS B 1 389 ? -25.594 8.148 -30.359 1 84.5 389 CYS B O 1
ATOM 10440 N N . SER B 1 390 ? -25.578 10.242 -31.078 1 78.81 390 SER B N 1
ATOM 10441 C CA . SER B 1 390 ? -25.297 9.852 -32.469 1 78.81 390 SER B CA 1
ATOM 10442 C C . SER B 1 390 ? -23.828 10.016 -32.812 1 78.81 390 SER B C 1
ATOM 10444 O O . SER B 1 390 ? -23.375 9.57 -33.875 1 78.81 390 SER B O 1
ATOM 10446 N N . ALA B 1 391 ? -23.156 10.633 -31.938 1 80.19 391 ALA B N 1
ATOM 10447 C CA . ALA B 1 391 ? -21.75 10.922 -32.188 1 80.19 391 ALA B CA 1
ATOM 10448 C C . ALA B 1 391 ? -20.891 9.656 -32.062 1 80.19 391 ALA B C 1
ATOM 10450 O O . ALA B 1 391 ? -21.266 8.727 -31.344 1 80.19 391 ALA B O 1
ATOM 10451 N N . GLN B 1 392 ? -19.781 9.68 -32.75 1 72.94 392 GLN B N 1
ATOM 10452 C CA . GLN B 1 392 ? -18.844 8.57 -32.688 1 72.94 392 GLN B CA 1
ATOM 10453 C C . GLN B 1 392 ? -18.078 8.57 -31.375 1 72.94 392 GLN B C 1
ATOM 10455 O O . GLN B 1 392 ? -18.031 9.586 -30.688 1 72.94 392 GLN B O 1
ATOM 10460 N N . GLU B 1 393 ? -17.578 7.488 -31.016 1 72.19 393 GLU B N 1
ATOM 10461 C CA . GLU B 1 393 ? -16.891 7.289 -29.734 1 72.19 393 GLU B CA 1
ATOM 10462 C C . GLU B 1 393 ? -15.711 8.234 -29.578 1 72.19 393 GLU B C 1
ATOM 10464 O O . GLU B 1 393 ? -15.367 8.633 -28.469 1 72.19 393 GLU B O 1
ATOM 10469 N N . GLN B 1 394 ? -15.07 8.633 -30.672 1 73.88 394 GLN B N 1
ATOM 10470 C CA . GLN B 1 394 ? -13.875 9.469 -30.625 1 73.88 394 GLN B CA 1
ATOM 10471 C C . GLN B 1 394 ? -14.234 10.945 -30.562 1 73.88 394 GLN B C 1
ATOM 10473 O O . GLN B 1 394 ? -13.367 11.789 -30.312 1 73.88 394 GLN B O 1
ATOM 10478 N N . ASP B 1 395 ? -15.562 11.18 -30.719 1 78.5 395 ASP B N 1
ATOM 10479 C CA . ASP B 1 395 ? -16.031 12.562 -30.75 1 78.5 395 ASP B CA 1
ATOM 10480 C C . ASP B 1 395 ? -16.625 12.984 -29.422 1 78.5 395 ASP B C 1
ATOM 10482 O O . ASP B 1 395 ? -17.047 12.141 -28.625 1 78.5 395 ASP B O 1
ATOM 10486 N N . CYS B 1 396 ? -16.469 14.25 -29.156 1 82 396 CYS B N 1
ATOM 10487 C CA . CYS B 1 396 ? -17.172 14.867 -28.031 1 82 396 CYS B CA 1
ATOM 10488 C C . CYS B 1 396 ? -18.062 16 -28.5 1 82 396 CYS B C 1
ATOM 10490 O O . CYS B 1 396 ? -17.812 16.609 -29.531 1 82 396 CYS B O 1
ATOM 10492 N N . VAL B 1 397 ? -19.172 16.203 -27.906 1 86.25 397 VAL B N 1
ATOM 10493 C CA . VAL B 1 397 ? -20.094 17.281 -28.25 1 86.25 397 VAL B CA 1
ATOM 10494 C C . VAL B 1 397 ? -20.062 18.344 -27.156 1 86.25 397 VAL B C 1
ATOM 10496 O O . VAL B 1 397 ? -20.219 18.047 -25.969 1 86.25 397 VAL B O 1
ATOM 10499 N N . CYS B 1 398 ? -19.781 19.5 -27.562 1 85.06 398 CYS B N 1
ATOM 10500 C CA . CYS B 1 398 ? -19.688 20.609 -26.641 1 85.06 398 CYS B CA 1
ATOM 10501 C C . CYS B 1 398 ? -21.016 20.859 -25.938 1 85.06 398 CYS B C 1
ATOM 10503 O O . CYS B 1 398 ? -22.047 21.016 -26.594 1 85.06 398 CYS B O 1
ATOM 10505 N N . PRO B 1 399 ? -21.047 21.031 -24.672 1 80.25 399 PRO B N 1
ATOM 10506 C CA . PRO B 1 399 ? -22.297 21.266 -23.938 1 80.25 399 PRO B CA 1
ATOM 10507 C C . PRO B 1 399 ? -22.828 22.688 -24.125 1 80.25 399 PRO B C 1
ATOM 10509 O O . PRO B 1 399 ? -24.016 22.953 -23.859 1 80.25 399 PRO B O 1
ATOM 10512 N N . LYS B 1 400 ? -22.031 23.547 -24.594 1 78.94 400 LYS B N 1
ATOM 10513 C CA . LYS B 1 400 ? -22.453 24.938 -24.734 1 78.94 400 LYS B CA 1
ATOM 10514 C C . LYS B 1 400 ? -22.953 25.219 -26.156 1 78.94 400 LYS B C 1
ATOM 10516 O O . LYS B 1 400 ? -24 25.844 -26.328 1 78.94 400 LYS B O 1
ATOM 10521 N N . CYS B 1 401 ? -22.172 24.797 -27.141 1 82.44 401 CYS B N 1
ATOM 10522 C CA . CYS B 1 401 ? -22.547 25.156 -28.5 1 82.44 401 CYS B CA 1
ATOM 10523 C C . CYS B 1 401 ? -22.922 23.922 -29.312 1 82.44 401 CYS B C 1
ATOM 10525 O O . CYS B 1 401 ? -23.156 24.031 -30.516 1 82.44 401 CYS B O 1
ATOM 10527 N N . CYS B 1 402 ? -22.812 22.734 -28.797 1 85.44 402 CYS B N 1
ATOM 10528 C CA . CYS B 1 402 ? -23.219 21.453 -29.375 1 85.44 402 CYS B CA 1
ATOM 10529 C C . CYS B 1 402 ? -22.328 21.094 -30.562 1 85.44 402 CYS B C 1
ATOM 10531 O O . CYS B 1 402 ? -22.656 20.188 -31.328 1 85.44 402 CYS B O 1
ATOM 10533 N N . LYS B 1 403 ? -21.234 21.781 -30.703 1 84.75 403 LYS B N 1
ATOM 10534 C CA . LYS B 1 403 ? -20.297 21.422 -31.766 1 84.75 403 LYS B CA 1
ATOM 10535 C C . LYS B 1 403 ? -19.609 20.094 -31.484 1 84.75 403 LYS B C 1
ATOM 10537 O O . LYS B 1 403 ? -19.219 19.828 -30.344 1 84.75 403 LYS B O 1
ATOM 10542 N N . VAL B 1 404 ? -19.516 19.297 -32.531 1 86.75 404 VAL B N 1
ATOM 10543 C CA . VAL B 1 404 ? -18.812 18.031 -32.438 1 86.75 404 VAL B CA 1
ATOM 10544 C C . VAL B 1 404 ? -17.328 18.25 -32.719 1 86.75 404 VAL B C 1
ATOM 10546 O O . VAL B 1 404 ? -16.953 18.969 -33.625 1 86.75 404 VAL B O 1
ATOM 10549 N N . TYR B 1 405 ? -16.484 17.797 -31.875 1 84.94 405 TYR B N 1
ATOM 10550 C CA . TYR B 1 405 ? -15.039 17.906 -32.062 1 84.94 405 TYR B CA 1
ATOM 10551 C C . TYR B 1 405 ? -14.32 16.688 -31.484 1 84.94 405 TYR B C 1
ATOM 10553 O O . TYR B 1 405 ? -14.93 15.859 -30.812 1 84.94 405 TYR B O 1
ATOM 10561 N N . ASP B 1 406 ? -13.055 16.547 -31.719 1 79.31 406 ASP B N 1
ATOM 10562 C CA . ASP B 1 406 ? -12.25 15.406 -31.328 1 79.31 406 ASP B CA 1
ATOM 10563 C C . ASP B 1 406 ? -11.977 15.414 -29.828 1 79.31 406 ASP B C 1
ATOM 10565 O O . ASP B 1 406 ? -11.688 16.469 -29.25 1 79.31 406 ASP B O 1
ATOM 10569 N N . LYS B 1 407 ? -12.086 14.234 -29.188 1 74.44 407 LYS B N 1
ATOM 10570 C CA . LYS B 1 407 ? -11.914 14.062 -27.75 1 74.44 407 LYS B CA 1
ATOM 10571 C C . LYS B 1 407 ? -10.523 14.5 -27.297 1 74.44 407 LYS B C 1
ATOM 10573 O O . LYS B 1 407 ? -10.312 14.852 -26.141 1 74.44 407 LYS B O 1
ATOM 10578 N N . VAL B 1 408 ? -9.586 14.453 -28.188 1 68.44 408 VAL B N 1
ATOM 10579 C CA . VAL B 1 408 ? -8.203 14.805 -27.875 1 68.44 408 VAL B CA 1
ATOM 10580 C C . VAL B 1 408 ? -8.078 16.312 -27.688 1 68.44 408 VAL B C 1
ATOM 10582 O O . VAL B 1 408 ? -7.184 16.781 -26.984 1 68.44 408 VAL B O 1
ATOM 10585 N N . THR B 1 409 ? -9.086 17.031 -28.312 1 73.62 409 THR B N 1
ATOM 10586 C CA . THR B 1 409 ? -9.07 18.484 -28.219 1 73.62 409 THR B CA 1
ATOM 10587 C C . THR B 1 409 ? -9.609 18.953 -26.859 1 73.62 409 THR B C 1
ATOM 10589 O O . THR B 1 409 ? -10.719 18.578 -26.469 1 73.62 409 THR B O 1
ATOM 10592 N N . VAL B 1 410 ? -8.82 19.75 -26.125 1 73.81 410 VAL B N 1
ATOM 10593 C CA . VAL B 1 410 ? -9.156 20.141 -24.766 1 73.81 410 VAL B CA 1
ATOM 10594 C C . VAL B 1 410 ? -10.211 21.234 -24.781 1 73.81 410 VAL B C 1
ATOM 10596 O O . VAL B 1 410 ? -11.164 21.219 -24 1 73.81 410 VAL B O 1
ATOM 10599 N N . GLU B 1 411 ? -10.102 22.188 -25.734 1 82.75 411 GLU B N 1
ATOM 10600 C CA . GLU B 1 411 ? -11 23.328 -25.828 1 82.75 411 GLU B CA 1
ATOM 10601 C C . GLU B 1 411 ? -11.891 23.234 -27.062 1 82.75 411 GLU B C 1
ATOM 10603 O O . GLU B 1 411 ? -11.414 22.922 -28.156 1 82.75 411 GLU B O 1
ATOM 10608 N N . CYS B 1 412 ? -13.188 23.453 -26.75 1 85.88 412 CYS B N 1
ATOM 10609 C CA . CYS B 1 412 ? -14.125 23.453 -27.875 1 85.88 412 CYS B CA 1
ATOM 10610 C C . CYS B 1 412 ? -13.766 24.531 -28.891 1 85.88 412 CYS B C 1
ATOM 10612 O O . CYS B 1 412 ? -13.688 25.703 -28.547 1 85.88 412 CYS B O 1
ATOM 10614 N N . PRO B 1 413 ? -13.484 24.234 -30.125 1 83.38 413 PRO B N 1
ATOM 10615 C CA . PRO B 1 413 ? -13.117 25.203 -31.141 1 83.38 413 PRO B CA 1
ATOM 10616 C C . PRO B 1 413 ? -14.25 26.188 -31.453 1 83.38 413 PRO B C 1
ATOM 10618 O O . PRO B 1 413 ? -14 27.281 -31.969 1 83.38 413 PRO B O 1
ATOM 10621 N N . GLY B 1 414 ? -15.422 25.828 -31.188 1 81.88 414 GLY B N 1
ATOM 10622 C CA . GLY B 1 414 ? -16.562 26.672 -31.5 1 81.88 414 GLY B CA 1
ATOM 10623 C C . GLY B 1 414 ? -16.766 27.781 -30.484 1 81.88 414 GLY B C 1
ATOM 10624 O O . GLY B 1 414 ? -17.016 28.938 -30.875 1 81.88 414 GLY B O 1
ATOM 10625 N N . CYS B 1 415 ? -16.688 27.484 -29.25 1 86.25 415 CYS B N 1
ATOM 10626 C CA . CYS B 1 415 ? -17.062 28.484 -28.266 1 86.25 415 CYS B CA 1
ATOM 10627 C C . CYS B 1 415 ? -15.984 28.641 -27.203 1 86.25 415 CYS B C 1
ATOM 10629 O O . CYS B 1 415 ? -16.141 29.406 -26.25 1 86.25 415 CYS B O 1
ATOM 10631 N N . GLY B 1 416 ? -14.938 27.828 -27.188 1 80.75 416 GLY B N 1
ATOM 10632 C CA . GLY B 1 416 ? -13.852 27.953 -26.234 1 80.75 416 GLY B CA 1
ATOM 10633 C C . GLY B 1 416 ? -14.133 27.25 -24.922 1 80.75 416 GLY B C 1
ATOM 10634 O O . GLY B 1 416 ? -13.391 27.406 -23.953 1 80.75 416 GLY B O 1
ATOM 10635 N N . TYR B 1 417 ? -15.203 26.578 -24.891 1 80.62 417 TYR B N 1
ATOM 10636 C CA . TYR B 1 417 ? -15.523 25.828 -23.688 1 80.62 417 TYR B CA 1
ATOM 10637 C C . TYR B 1 417 ? -14.406 24.844 -23.344 1 80.62 417 TYR B C 1
ATOM 10639 O O . TYR B 1 417 ? -13.93 24.109 -24.219 1 80.62 417 TYR B O 1
ATOM 10647 N N . ASN B 1 418 ? -13.852 24.984 -21.969 1 78.38 418 ASN B N 1
ATOM 10648 C CA . ASN B 1 418 ? -12.797 24.094 -21.469 1 78.38 418 ASN B CA 1
ATOM 10649 C C . ASN B 1 418 ? -13.281 23.25 -20.297 1 78.38 418 ASN B C 1
ATOM 10651 O O . ASN B 1 418 ? -13.445 23.766 -19.188 1 78.38 418 ASN B O 1
ATOM 10655 N N . PRO B 1 419 ? -13.43 21.984 -20.656 1 70.5 419 PRO B N 1
ATOM 10656 C CA . PRO B 1 419 ? -13.977 21.109 -19.609 1 70.5 419 PRO B CA 1
ATOM 10657 C C . PRO B 1 419 ? -13.008 20.906 -18.453 1 70.5 419 PRO B C 1
ATOM 10659 O O . PRO B 1 419 ? -13.406 20.406 -17.391 1 70.5 419 PRO B O 1
ATOM 10662 N N . VAL B 1 420 ? -11.711 21.219 -18.5 1 64.19 420 VAL B N 1
ATOM 10663 C CA . VAL B 1 420 ? -10.703 20.969 -17.469 1 64.19 420 VAL B CA 1
ATOM 10664 C C . VAL B 1 420 ? -10.742 22.078 -16.422 1 64.19 420 VAL B C 1
ATOM 10666 O O . VAL B 1 420 ? -10.281 21.891 -15.289 1 64.19 420 VAL B O 1
ATOM 10669 N N . ASN B 1 421 ? -11.336 23.141 -16.672 1 61.44 421 ASN B N 1
ATOM 10670 C CA . ASN B 1 421 ? -11.336 24.25 -15.734 1 61.44 421 ASN B CA 1
ATOM 10671 C C . ASN B 1 421 ? -12.102 23.906 -14.461 1 61.44 421 ASN B C 1
ATOM 10673 O O . ASN B 1 421 ? -13.227 23.406 -14.516 1 61.44 421 ASN B O 1
ATOM 10677 N N . VAL B 1 422 ? -11.383 23.953 -13.273 1 62.31 422 VAL B N 1
ATOM 10678 C CA . VAL B 1 422 ? -11.836 23.578 -11.938 1 62.31 422 VAL B CA 1
ATOM 10679 C C . VAL B 1 422 ? -12.859 24.594 -11.43 1 62.31 422 VAL B C 1
ATOM 10681 O O . VAL B 1 422 ? -12.602 25.812 -11.453 1 62.31 422 VAL B O 1
ATOM 10684 N N . PRO B 1 423 ? -14.102 24.031 -11.164 1 60.28 423 PRO B N 1
ATOM 10685 C CA . PRO B 1 423 ? -15.062 24.953 -10.555 1 60.28 423 PRO B CA 1
ATOM 10686 C C . PRO B 1 423 ? -14.602 25.484 -9.195 1 60.28 423 PRO B C 1
ATOM 10688 O O . PRO B 1 423 ? -13.82 24.812 -8.516 1 60.28 423 PRO B O 1
ATOM 10691 N N . ASP B 1 424 ? -14.859 26.703 -8.867 1 60.38 424 ASP B N 1
ATOM 10692 C CA . ASP B 1 424 ? -14.617 27.312 -7.559 1 60.38 424 ASP B CA 1
ATOM 10693 C C . ASP B 1 424 ? -15.312 26.516 -6.449 1 60.38 424 ASP B C 1
ATOM 10695 O O . ASP B 1 424 ? -16.453 26.094 -6.613 1 60.38 424 ASP B O 1
ATOM 10699 N N . ARG B 1 425 ? -14.742 26.078 -5.367 1 59 425 ARG B N 1
ATOM 10700 C CA . ARG B 1 425 ? -15.312 25.375 -4.227 1 59 425 ARG B CA 1
ATOM 10701 C C . ARG B 1 425 ? -16.547 26.109 -3.693 1 59 425 ARG B C 1
ATOM 10703 O O . ARG B 1 425 ? -17.453 25.484 -3.141 1 59 425 ARG B O 1
ATOM 10710 N N . SER B 1 426 ? -16.453 27.391 -3.805 1 60.5 426 SER B N 1
ATOM 10711 C CA . SER B 1 426 ? -17.594 28.188 -3.344 1 60.5 426 SER B CA 1
ATOM 10712 C C . SER B 1 426 ? -18.875 27.797 -4.074 1 60.5 426 SER B C 1
ATOM 10714 O O . SER B 1 426 ? -19.953 27.844 -3.494 1 60.5 426 SER B O 1
ATOM 10716 N N . SER B 1 427 ? -18.688 27.266 -5.113 1 61.94 427 SER B N 1
ATOM 10717 C CA . SER B 1 427 ? -19.844 26.906 -5.926 1 61.94 427 SER B CA 1
ATOM 10718 C C . SER B 1 427 ? -20.406 25.547 -5.516 1 61.94 427 SER B C 1
ATOM 10720 O O . SER B 1 427 ? -21.578 25.25 -5.77 1 61.94 427 SER B O 1
ATOM 10722 N N . MET B 1 428 ? -19.719 24.875 -4.723 1 74.56 428 MET B N 1
ATOM 10723 C CA . MET B 1 428 ? -20.188 23.531 -4.422 1 74.56 428 MET B CA 1
ATOM 10724 C C . MET B 1 428 ? -21.125 23.531 -3.211 1 74.56 428 MET B C 1
ATOM 10726 O O . MET B 1 428 ? -22.125 22.828 -3.197 1 74.56 428 MET B O 1
ATOM 10730 N N . TYR B 1 429 ? -20.859 24.344 -2.189 1 84.75 429 TYR B N 1
ATOM 10731 C CA . TYR B 1 429 ? -21.656 24.281 -0.961 1 84.75 429 TYR B CA 1
ATOM 10732 C C . TYR B 1 429 ? -22.188 25.656 -0.581 1 84.75 429 TYR B C 1
ATOM 10734 O O . TYR B 1 429 ? -22.797 25.828 0.477 1 84.75 429 TYR B O 1
ATOM 10742 N N . GLY B 1 430 ? -22.078 26.609 -1.477 1 81.62 430 GLY B N 1
ATOM 10743 C CA . GLY B 1 430 ? -22.438 27.984 -1.189 1 81.62 430 GLY B CA 1
ATOM 10744 C C . GLY B 1 430 ? -23.938 28.219 -1.13 1 81.62 430 GLY B C 1
ATOM 10745 O O . GLY B 1 430 ? -24.391 29.25 -0.639 1 81.62 430 GLY B O 1
ATOM 10746 N N . ASP B 1 431 ? -24.688 27.203 -1.496 1 85.38 431 ASP B N 1
ATOM 10747 C CA . ASP B 1 431 ? -26.141 27.344 -1.504 1 85.38 431 ASP B CA 1
ATOM 10748 C C . ASP B 1 431 ? -26.703 27.266 -0.087 1 85.38 431 ASP B C 1
ATOM 10750 O O . ASP B 1 431 ? -27.844 27.688 0.152 1 85.38 431 ASP B O 1
ATOM 10754 N N . VAL B 1 432 ? -25.922 26.797 0.821 1 94 432 VAL B N 1
ATOM 10755 C CA . VAL B 1 432 ? -26.328 26.672 2.217 1 94 432 VAL B CA 1
ATOM 10756 C C . VAL B 1 432 ? -25.625 27.734 3.057 1 94 432 VAL B C 1
ATOM 10758 O O . VAL B 1 432 ? -24.406 27.906 2.949 1 94 432 VAL B O 1
ATOM 10761 N N . PRO B 1 433 ? -26.359 28.469 3.838 1 93.44 433 PRO B N 1
ATOM 10762 C CA . PRO B 1 433 ? -25.734 29.469 4.691 1 93.44 433 PRO B CA 1
ATOM 10763 C C . PRO B 1 433 ? -24.781 28.859 5.715 1 93.44 433 PRO B C 1
ATOM 10765 O O . PRO B 1 433 ? -25.062 27.797 6.277 1 93.44 433 PRO B O 1
ATOM 10768 N N . SER B 1 434 ? -23.703 29.609 5.98 1 93.75 434 SER B N 1
ATOM 10769 C CA . SER B 1 434 ? -22.719 29.141 6.945 1 93.75 434 SER B CA 1
ATOM 10770 C C . SER B 1 434 ? -23.109 29.516 8.367 1 93.75 434 SER B C 1
ATOM 10772 O O . SER B 1 434 ? -23.609 30.625 8.609 1 93.75 434 SER B O 1
ATOM 10774 N N . CYS B 1 435 ? -22.922 28.578 9.281 1 94.56 435 CYS B N 1
ATOM 10775 C CA . CYS B 1 435 ? -23.172 28.828 10.688 1 94.56 435 CYS B CA 1
ATOM 10776 C C . CYS B 1 435 ? -21.906 28.625 11.516 1 94.56 435 CYS B C 1
ATOM 10778 O O . CYS B 1 435 ? -21.984 28.391 12.719 1 94.56 435 CYS B O 1
ATOM 10780 N N . HIS B 1 436 ? -20.781 28.719 10.797 1 92.44 436 HIS B N 1
ATOM 10781 C CA . HIS B 1 436 ? -19.531 28.625 11.523 1 92.44 436 HIS B CA 1
ATOM 10782 C C . HIS B 1 436 ? -19.312 29.859 12.406 1 92.44 436 HIS B C 1
ATOM 10784 O O . HIS B 1 436 ? -19.719 30.969 12.047 1 92.44 436 HIS B O 1
ATOM 10790 N N . SER B 1 437 ? -18.641 29.547 13.516 1 86.06 437 SER B N 1
ATOM 10791 C CA . SER B 1 437 ? -18.25 30.672 14.352 1 86.06 437 SER B CA 1
ATOM 10792 C C . SER B 1 437 ? -17.172 31.5 13.664 1 86.06 437 SER B C 1
ATOM 10794 O O . SER B 1 437 ? -16.484 31.031 12.758 1 86.06 437 SER B O 1
ATOM 10796 N N . LYS B 1 438 ? -17.094 32.75 14.125 1 81.44 438 LYS B N 1
ATOM 10797 C CA . LYS B 1 438 ? -16.094 33.656 13.57 1 81.44 438 LYS B CA 1
ATOM 10798 C C . LYS B 1 438 ? -14.68 33.219 13.945 1 81.44 438 LYS B C 1
ATOM 10800 O O . LYS B 1 438 ? -13.758 33.312 13.141 1 81.44 438 LYS B O 1
ATOM 10805 N N . GLU B 1 439 ? -14.672 32.656 15.141 1 82.06 439 GLU B N 1
ATOM 10806 C CA . GLU B 1 439 ? -13.367 32.188 15.586 1 82.06 439 GLU B CA 1
ATOM 10807 C C . GLU B 1 439 ? -13.141 30.719 15.203 1 82.06 439 GLU B C 1
ATOM 10809 O O . GLU B 1 439 ? -14.07 29.906 15.25 1 82.06 439 GLU B O 1
ATOM 10814 N N . LYS B 1 440 ? -11.945 30.438 14.828 1 88.25 440 LYS B N 1
ATOM 10815 C CA . LYS B 1 440 ? -11.562 29.062 14.5 1 88.25 440 LYS B CA 1
ATOM 10816 C C . LYS B 1 440 ? -11.547 28.188 15.742 1 88.25 440 LYS B C 1
ATOM 10818 O O . LYS B 1 440 ? -11.039 28.594 16.797 1 88.25 440 LYS B O 1
ATOM 10823 N N . PRO B 1 441 ? -12.094 27.016 15.672 1 92.69 441 PRO B N 1
ATOM 10824 C CA . PRO B 1 441 ? -12.055 26.109 16.828 1 92.69 441 PRO B CA 1
ATOM 10825 C C . PRO B 1 441 ? -10.641 25.641 17.156 1 92.69 441 PRO B C 1
ATOM 10827 O O . PRO B 1 441 ? -9.828 25.422 16.25 1 92.69 441 PRO B O 1
ATOM 10830 N N . ALA B 1 442 ? -10.391 25.484 18.453 1 93 442 ALA B N 1
ATOM 10831 C CA . ALA B 1 442 ? -9.109 24.938 18.891 1 93 442 ALA B CA 1
ATOM 10832 C C . ALA B 1 442 ? -9.164 23.406 18.984 1 93 442 ALA B C 1
ATOM 10834 O O . ALA B 1 442 ? -10.125 22.844 19.5 1 93 442 ALA B O 1
ATOM 10835 N N . VAL B 1 443 ? -8.195 22.812 18.375 1 93.75 443 VAL B N 1
ATOM 10836 C CA . VAL B 1 443 ? -8.125 21.359 18.375 1 93.75 443 VAL B CA 1
ATOM 10837 C C . VAL B 1 443 ? -6.879 20.906 19.141 1 93.75 443 VAL B C 1
ATOM 10839 O O . VAL B 1 443 ? -5.77 21.375 18.844 1 93.75 443 VAL B O 1
ATOM 10842 N N . LYS B 1 444 ? -7.055 20 20.156 1 93.69 444 LYS B N 1
ATOM 10843 C CA . LYS B 1 444 ? -5.945 19.438 20.922 1 93.69 444 LYS B CA 1
ATOM 10844 C C . LYS B 1 444 ? -6.008 17.922 20.938 1 93.69 444 LYS B C 1
ATOM 10846 O O . LYS B 1 444 ? -7.09 17.328 21.031 1 93.69 444 LYS B O 1
ATOM 10851 N N . MET B 1 445 ? -4.852 17.406 20.922 1 94.19 445 MET B N 1
ATOM 10852 C CA . MET B 1 445 ? -4.766 15.953 21.062 1 94.19 445 MET B CA 1
ATOM 10853 C C . MET B 1 445 ? -4.832 15.547 22.531 1 94.19 445 MET B C 1
ATOM 10855 O O . MET B 1 445 ? -4.277 16.219 23.406 1 94.19 445 MET B O 1
ATOM 10859 N N . GLY B 1 446 ? -5.566 14.414 22.781 1 95.69 446 GLY B N 1
ATOM 10860 C CA . GLY B 1 446 ? -5.547 13.805 24.109 1 95.69 446 GLY B CA 1
ATOM 10861 C C . GLY B 1 446 ? -4.508 12.711 24.25 1 95.69 446 GLY B C 1
ATOM 10862 O O . GLY B 1 446 ? -3.697 12.492 23.344 1 95.69 446 GLY B O 1
ATOM 10863 N N . GLU B 1 447 ? -4.492 12.117 25.438 1 95.44 447 GLU B N 1
ATOM 10864 C CA . GLU B 1 447 ? -3.6 10.984 25.672 1 95.44 447 GLU B CA 1
ATOM 10865 C C . GLU B 1 447 ? -4.105 9.727 24.984 1 95.44 447 GLU B C 1
ATOM 10867 O O . GLU B 1 447 ? -5.309 9.453 24.969 1 95.44 447 GLU B O 1
ATOM 10872 N N . ILE B 1 448 ? -3.154 9.062 24.484 1 95 448 ILE B N 1
ATOM 10873 C CA . ILE B 1 448 ? -3.488 7.812 23.812 1 95 448 ILE B CA 1
ATOM 10874 C C . ILE B 1 448 ? -4.016 6.805 24.828 1 95 448 ILE B C 1
ATOM 10876 O O . ILE B 1 448 ? -3.484 6.695 25.938 1 95 448 ILE B O 1
ATOM 10880 N N . ILE B 1 449 ? -5.086 6.137 24.469 1 95.94 449 ILE B N 1
ATOM 10881 C CA . ILE B 1 449 ? -5.598 5.035 25.266 1 95.94 449 ILE B CA 1
ATOM 10882 C C . ILE B 1 449 ? -5.191 3.703 24.641 1 95.94 449 ILE B C 1
ATOM 10884 O O . ILE B 1 449 ? -5.625 3.375 23.531 1 95.94 449 ILE B O 1
ATOM 10888 N N . PRO B 1 450 ? -4.375 2.951 25.281 1 92.19 450 PRO B N 1
ATOM 10889 C CA . PRO B 1 450 ? -3.865 1.712 24.688 1 92.19 450 PRO B CA 1
ATOM 10890 C C . PRO B 1 450 ? -4.898 0.587 24.688 1 92.19 450 PRO B C 1
ATOM 10892 O O . PRO B 1 450 ? -4.594 -0.535 25.109 1 92.19 450 PRO B O 1
ATOM 10895 N N . ILE B 1 451 ? -6.086 0.842 24.297 1 91.62 451 ILE B N 1
ATOM 10896 C CA . ILE B 1 451 ? -7.191 -0.109 24.281 1 91.62 451 ILE B CA 1
ATOM 10897 C C . ILE B 1 451 ? -7.934 -0.008 22.953 1 91.62 451 ILE B C 1
ATOM 10899 O O . ILE B 1 451 ? -8.148 1.092 22.438 1 91.62 451 ILE B O 1
ATOM 10903 N N . ASN B 1 452 ? -8.195 -1.146 22.359 1 85.5 452 ASN B N 1
ATOM 10904 C CA . ASN B 1 452 ? -9.109 -1.208 21.219 1 85.5 452 ASN B CA 1
ATOM 10905 C C . ASN B 1 452 ? -10.562 -1.241 21.672 1 85.5 452 ASN B C 1
ATOM 10907 O O . ASN B 1 452 ? -10.984 -2.176 22.359 1 85.5 452 ASN B O 1
ATOM 10911 N N . PRO B 1 453 ? -11.32 -0.224 21.391 1 88.31 453 PRO B N 1
ATOM 10912 C CA . PRO B 1 453 ? -12.711 -0.17 21.844 1 88.31 453 PRO B CA 1
ATOM 10913 C C . PRO B 1 453 ? -13.625 -1.104 21.047 1 88.31 453 PRO B C 1
ATOM 10915 O O . PRO B 1 453 ? -14.484 -0.642 20.297 1 88.31 453 PRO B O 1
ATOM 10918 N N . ASN B 1 454 ? -13.539 -2.408 21.359 1 77.31 454 ASN B N 1
ATOM 10919 C CA . ASN B 1 454 ? -14.266 -3.377 20.547 1 77.31 454 ASN B CA 1
ATOM 10920 C C . ASN B 1 454 ? -15.188 -4.25 21.406 1 77.31 454 ASN B C 1
ATOM 10922 O O . ASN B 1 454 ? -15.797 -5.191 20.891 1 77.31 454 ASN B O 1
ATOM 10926 N N . SER B 1 455 ? -15.273 -4.012 22.75 1 79.62 455 SER B N 1
ATOM 10927 C CA . SER B 1 455 ? -16.156 -4.746 23.656 1 79.62 455 SER B CA 1
ATOM 10928 C C . SER B 1 455 ? -16.766 -3.82 24.703 1 79.62 455 SER B C 1
ATOM 10930 O O . SER B 1 455 ? -16.328 -2.68 24.859 1 79.62 455 SER B O 1
ATOM 10932 N N . LYS B 1 456 ? -17.75 -4.32 25.375 1 82.88 456 LYS B N 1
ATOM 10933 C CA . LYS B 1 456 ? -18.391 -3.52 26.422 1 82.88 456 LYS B CA 1
ATOM 10934 C C . LYS B 1 456 ? -17.391 -3.119 27.5 1 82.88 456 LYS B C 1
ATOM 10936 O O . LYS B 1 456 ? -17.375 -1.971 27.938 1 82.88 456 LYS B O 1
ATOM 10941 N N . ALA B 1 457 ? -16.578 -4.113 27.812 1 83 457 ALA B N 1
ATOM 10942 C CA . ALA B 1 457 ? -15.594 -3.861 28.859 1 83 457 ALA B CA 1
ATOM 10943 C C . ALA B 1 457 ? -14.57 -2.822 28.422 1 83 457 ALA B C 1
ATOM 10945 O O . ALA B 1 457 ? -14.219 -1.916 29.188 1 83 457 ALA B O 1
ATOM 10946 N N . THR B 1 458 ? -14.102 -2.934 27.219 1 89.75 458 THR B N 1
ATOM 10947 C CA . THR B 1 458 ? -13.062 -2.033 26.734 1 89.75 458 THR B CA 1
ATOM 10948 C C . THR B 1 458 ? -13.625 -0.641 26.469 1 89.75 458 THR B C 1
ATOM 10950 O O . THR B 1 458 ? -12.953 0.365 26.703 1 89.75 458 THR B O 1
ATOM 10953 N N . ILE B 1 459 ? -14.82 -0.546 26.016 1 92.94 459 ILE B N 1
ATOM 10954 C CA . ILE B 1 459 ? -15.438 0.751 25.781 1 92.94 459 ILE B CA 1
ATOM 10955 C C . ILE B 1 459 ? -15.688 1.46 27.109 1 92.94 459 ILE B C 1
ATOM 10957 O O . ILE B 1 459 ? -15.539 2.68 27.203 1 92.94 459 ILE B O 1
ATOM 10961 N N . LYS B 1 460 ? -16.125 0.627 28.078 1 93.12 460 LYS B N 1
ATOM 10962 C CA . LYS B 1 460 ? -16.297 1.207 29.406 1 93.12 460 LYS B CA 1
ATOM 10963 C C . LYS B 1 460 ? -15 1.85 29.891 1 93.12 460 LYS B C 1
ATOM 10965 O O . LYS B 1 460 ? -15.008 2.98 30.391 1 93.12 460 LYS B O 1
ATOM 10970 N N . GLU B 1 461 ? -13.969 1.122 29.656 1 94.44 461 GLU B N 1
ATOM 10971 C CA . GLU B 1 461 ? -12.664 1.637 30.062 1 94.44 461 GLU B CA 1
ATOM 10972 C C . GLU B 1 461 ? -12.289 2.889 29.281 1 94.44 461 GLU B C 1
ATOM 10974 O O . GLU B 1 461 ? -11.75 3.842 29.844 1 94.44 461 GLU B O 1
ATOM 10979 N N . VAL B 1 462 ? -12.523 2.902 28.031 1 96.56 462 VAL B N 1
ATOM 10980 C CA . VAL B 1 462 ? -12.234 4.051 27.188 1 96.56 462 VAL B CA 1
ATOM 10981 C C . VAL B 1 462 ? -13.055 5.258 27.641 1 96.56 462 VAL B C 1
ATOM 10983 O O . VAL B 1 462 ? -12.523 6.363 27.766 1 96.56 462 VAL B O 1
ATOM 10986 N N . LEU B 1 463 ? -14.336 5.055 27.953 1 97.06 463 LEU B N 1
ATOM 10987 C CA . LEU B 1 463 ? -15.211 6.148 28.375 1 97.06 463 LEU B CA 1
ATOM 10988 C C . LEU B 1 463 ? -14.758 6.723 29.719 1 97.06 463 LEU B C 1
ATOM 10990 O O . LEU B 1 463 ? -14.789 7.938 29.906 1 97.06 463 LEU B O 1
ATOM 10994 N N . LEU B 1 464 ? -14.375 5.828 30.594 1 95.88 464 LEU B N 1
ATOM 10995 C CA . LEU B 1 464 ? -13.883 6.293 31.891 1 95.88 464 LEU B CA 1
ATOM 10996 C C . LEU B 1 464 ? -12.617 7.125 31.719 1 95.88 464 LEU B C 1
ATOM 10998 O O . LEU B 1 464 ? -12.453 8.156 32.375 1 95.88 464 LEU B O 1
ATOM 11002 N N . ASN B 1 465 ? -11.781 6.645 30.859 1 96.81 465 ASN B N 1
ATOM 11003 C CA . ASN B 1 465 ? -10.555 7.379 30.578 1 96.81 465 ASN B CA 1
ATOM 11004 C C . ASN B 1 465 ? -10.844 8.742 29.953 1 96.81 465 ASN B C 1
ATOM 11006 O O . ASN B 1 465 ? -10.195 9.734 30.281 1 96.81 465 ASN B O 1
ATOM 11010 N N . LEU B 1 466 ? -11.812 8.844 29.047 1 97.69 466 LEU B N 1
ATOM 11011 C CA . LEU B 1 466 ? -12.18 10.102 28.391 1 97.69 466 LEU B CA 1
ATOM 11012 C C . LEU B 1 466 ? -12.703 11.102 29.422 1 97.69 466 LEU B C 1
ATOM 11014 O O . LEU B 1 466 ? -12.383 12.297 29.344 1 97.69 466 LEU B O 1
ATOM 11018 N N . LYS B 1 467 ? -13.484 10.617 30.359 1 96.69 467 LYS B N 1
ATOM 11019 C CA . LYS B 1 467 ? -14 11.477 31.438 1 96.69 467 LYS B CA 1
ATOM 11020 C C . LYS B 1 467 ? -12.859 12.07 32.25 1 96.69 467 LYS B C 1
ATOM 11022 O O . LYS B 1 467 ? -12.852 13.266 32.531 1 96.69 467 LYS B O 1
ATOM 11027 N N . GLN B 1 468 ? -11.977 11.18 32.531 1 96 468 GLN B N 1
ATOM 11028 C CA . GLN B 1 468 ? -10.836 11.609 33.312 1 96 468 GLN B CA 1
ATOM 11029 C C . GLN B 1 468 ? -10 12.656 32.562 1 96 468 GLN B C 1
ATOM 11031 O O . GLN B 1 468 ? -9.656 13.695 33.125 1 96 468 GLN B O 1
ATOM 11036 N N . GLN B 1 469 ? -9.734 12.43 31.328 1 96.88 469 GLN B N 1
ATOM 11037 C CA . GLN B 1 469 ? -8.914 13.344 30.547 1 96.88 469 GLN B CA 1
ATOM 11038 C C . GLN B 1 469 ? -9.625 14.68 30.344 1 96.88 469 GLN B C 1
ATOM 11040 O O . GLN B 1 469 ? -8.977 15.727 30.281 1 96.88 469 GLN B O 1
ATOM 11045 N N . ALA B 1 470 ? -10.961 14.602 30.203 1 97.31 470 ALA B N 1
ATOM 11046 C CA . ALA B 1 470 ? -11.734 15.812 29.922 1 97.31 470 ALA B CA 1
ATOM 11047 C C . ALA B 1 470 ? -12 16.594 31.203 1 97.31 470 ALA B C 1
ATOM 11049 O O . ALA B 1 470 ? -12.477 17.734 31.156 1 97.31 470 ALA B O 1
ATOM 11050 N N . GLY B 1 471 ? -11.742 16.016 32.375 1 95.25 471 GLY B N 1
ATOM 11051 C CA . GLY B 1 471 ? -11.891 16.688 33.656 1 95.25 471 GLY B CA 1
ATOM 11052 C C . GLY B 1 471 ? -13.305 16.641 34.188 1 95.25 471 GLY B C 1
ATOM 11053 O O . GLY B 1 471 ? -13.789 17.594 34.781 1 95.25 471 GLY B O 1
ATOM 11054 N N . VAL B 1 472 ? -14.008 15.586 33.875 1 96.19 472 VAL B N 1
ATOM 11055 C CA . VAL B 1 472 ? -15.344 15.43 34.469 1 96.19 472 VAL B CA 1
ATOM 11056 C C . VAL B 1 472 ? -15.234 15.156 35.969 1 96.19 472 VAL B C 1
ATOM 11058 O O . VAL B 1 472 ? -14.539 14.227 36.375 1 96.19 472 VAL B O 1
ATOM 11061 N N . GLY B 1 473 ? -15.945 15.844 36.781 1 91.62 473 GLY B N 1
ATOM 11062 C CA . GLY B 1 473 ? -15.844 15.758 38.25 1 91.62 473 GLY B CA 1
ATOM 11063 C C . GLY B 1 473 ? -14.977 16.844 38.844 1 91.62 473 GLY B C 1
ATOM 11064 O O . GLY B 1 473 ? -15.07 17.141 40.031 1 91.62 473 GLY B O 1
ATOM 11065 N N . THR B 1 474 ? -14.125 17.469 37.969 1 92.69 474 THR B N 1
ATOM 11066 C CA . THR B 1 474 ? -13.242 18.531 38.438 1 92.69 474 THR B CA 1
ATOM 11067 C C . THR B 1 474 ? -13.539 19.828 37.688 1 92.69 474 THR B C 1
ATOM 11069 O O . THR B 1 474 ? -14.141 20.75 38.25 1 92.69 474 THR B O 1
ATOM 11072 N N . ASP B 1 475 ? -13.32 19.797 36.344 1 91.81 475 ASP B N 1
ATOM 11073 C CA . ASP B 1 475 ? -13.469 21 35.5 1 91.81 475 ASP B CA 1
ATOM 11074 C C . ASP B 1 475 ? -14.867 21.078 34.906 1 91.81 475 ASP B C 1
ATOM 11076 O O . ASP B 1 475 ? -15.344 22.172 34.594 1 91.81 475 ASP B O 1
ATOM 11080 N N . ARG B 1 476 ? -15.477 19.953 34.781 1 95.94 476 ARG B N 1
ATOM 11081 C CA . ARG B 1 476 ? -16.766 19.828 34.125 1 95.94 476 ARG B CA 1
ATOM 11082 C C . ARG B 1 476 ? -17.656 18.797 34.812 1 95.94 476 ARG B C 1
ATOM 11084 O O . ARG B 1 476 ? -17.156 17.969 35.562 1 95.94 476 ARG B O 1
ATOM 11091 N N . SER B 1 477 ? -18.953 18.891 34.562 1 96.06 477 SER B N 1
ATOM 11092 C CA . SER B 1 477 ? -19.891 17.953 35.156 1 96.06 477 SER B CA 1
ATOM 11093 C C . SER B 1 477 ? -20.312 16.875 34.156 1 96.06 477 SER B C 1
ATOM 11095 O O . SER B 1 477 ? -20.734 15.781 34.562 1 96.06 477 SER B O 1
ATOM 11097 N N . TRP B 1 478 ? -20.297 17.156 32.938 1 97.12 478 TRP B N 1
ATOM 11098 C CA . TRP B 1 478 ? -20.641 16.234 31.844 1 97.12 478 TRP B CA 1
ATOM 11099 C C . TRP B 1 478 ? -19.875 16.594 30.578 1 97.12 478 TRP B C 1
ATOM 11101 O O . TRP B 1 478 ? -19.234 17.641 30.5 1 97.12 478 TRP B O 1
ATOM 11111 N N . ILE B 1 479 ? -19.812 15.703 29.641 1 97.19 479 ILE B N 1
ATOM 11112 C CA . ILE B 1 479 ? -19.094 15.961 28.391 1 97.19 479 ILE B CA 1
ATOM 11113 C C . ILE B 1 479 ? -19.844 15.344 27.219 1 97.19 479 ILE B C 1
ATOM 11115 O O . ILE B 1 479 ? -20.703 14.469 27.406 1 97.19 479 ILE B O 1
ATOM 11119 N N . ARG B 1 480 ? -19.594 15.859 26.016 1 97.31 480 ARG B N 1
ATOM 11120 C CA . ARG B 1 480 ? -20.062 15.281 24.766 1 97.31 480 ARG B CA 1
ATOM 11121 C C . ARG B 1 480 ? -18.969 14.453 24.094 1 97.31 480 ARG B C 1
ATOM 11123 O O . ARG B 1 480 ? -17.844 14.93 23.922 1 97.31 480 ARG B O 1
ATOM 11130 N N . VAL B 1 481 ? -19.297 13.195 23.781 1 97.69 481 VAL B N 1
ATOM 11131 C CA . VAL B 1 481 ? -18.297 12.273 23.234 1 97.69 481 VAL B CA 1
ATOM 11132 C C . VAL B 1 481 ? -18.766 11.75 21.875 1 97.69 481 VAL B C 1
ATOM 11134 O O . VAL B 1 481 ? -19.906 11.297 21.734 1 97.69 481 VAL B O 1
ATOM 11137 N N . GLY B 1 482 ? -17.859 11.906 20.875 1 96.38 482 GLY B N 1
ATOM 11138 C CA . GLY B 1 482 ? -18.156 11.375 19.562 1 96.38 482 GLY B CA 1
ATOM 11139 C C . GLY B 1 482 ? -17.469 10.062 19.281 1 96.38 482 GLY B C 1
ATOM 11140 O O . GLY B 1 482 ? -16.266 9.914 19.531 1 96.38 482 GLY B O 1
ATOM 11141 N N . PHE B 1 483 ? -18.281 9.008 18.812 1 92.62 483 PHE B N 1
ATOM 11142 C CA . PHE B 1 483 ? -17.797 7.715 18.344 1 92.62 483 PHE B CA 1
ATOM 11143 C C . PHE B 1 483 ? -18.375 7.383 16.984 1 92.62 483 PHE B C 1
ATOM 11145 O O . PHE B 1 483 ? -19.438 7.895 16.609 1 92.62 483 PHE B O 1
ATOM 11152 N N . ASP B 1 484 ? -17.609 6.48 16.328 1 86.69 484 ASP B N 1
ATOM 11153 C CA . ASP B 1 484 ? -18.125 6.031 15.047 1 86.69 484 ASP B CA 1
ATOM 11154 C C . ASP B 1 484 ? -18.594 4.582 15.117 1 86.69 484 ASP B C 1
ATOM 11156 O O . ASP B 1 484 ? -18.031 3.775 15.859 1 86.69 484 ASP B O 1
ATOM 11160 N N . GLY B 1 485 ? -19.703 4.277 14.547 1 82.44 485 GLY B N 1
ATOM 11161 C CA . GLY B 1 485 ? -20.109 2.92 14.211 1 82.44 485 GLY B CA 1
ATOM 11162 C C . GLY B 1 485 ? -20.344 2.051 15.43 1 82.44 485 GLY B C 1
ATOM 11163 O O . GLY B 1 485 ? -21.141 2.398 16.297 1 82.44 485 GLY B O 1
ATOM 11164 N N . VAL B 1 486 ? -19.547 1.034 15.594 1 79.06 486 VAL B N 1
ATOM 11165 C CA . VAL B 1 486 ? -19.75 -0.021 16.578 1 79.06 486 VAL B CA 1
ATOM 11166 C C . VAL B 1 486 ? -19.422 0.51 17.969 1 79.06 486 VAL B C 1
ATOM 11168 O O . VAL B 1 486 ? -20.203 0.321 18.922 1 79.06 486 VAL B O 1
ATOM 11171 N N . PRO B 1 487 ? -18.375 1.277 18.047 1 88.88 487 PRO B N 1
ATOM 11172 C CA . PRO B 1 487 ? -18.094 1.818 19.391 1 88.88 487 PRO B CA 1
ATOM 11173 C C . PRO B 1 487 ? -19.234 2.695 19.906 1 88.88 487 PRO B C 1
ATOM 11175 O O . PRO B 1 487 ? -19.531 2.668 21.109 1 88.88 487 PRO B O 1
ATOM 11178 N N . TYR B 1 488 ? -19.844 3.432 19.016 1 92.69 488 TYR B N 1
ATOM 11179 C CA . TYR B 1 488 ? -20.969 4.246 19.422 1 92.69 488 TYR B CA 1
ATOM 11180 C C . TYR B 1 488 ? -22.109 3.371 19.953 1 92.69 488 TYR B C 1
ATOM 11182 O O . TYR B 1 488 ? -22.703 3.668 20.984 1 92.69 488 TYR B O 1
ATOM 11190 N N . ARG B 1 489 ? -22.422 2.312 19.234 1 87.62 489 ARG B N 1
ATOM 11191 C CA . ARG B 1 489 ? -23.516 1.428 19.594 1 87.62 489 ARG B CA 1
ATOM 11192 C C . ARG B 1 489 ? -23.281 0.779 20.953 1 87.62 489 ARG B C 1
ATOM 11194 O O . ARG B 1 489 ? -24.156 0.762 21.812 1 87.62 489 ARG B O 1
ATOM 11201 N N . ILE B 1 490 ? -22.141 0.338 21.172 1 87 490 ILE B N 1
ATOM 11202 C CA . ILE B 1 490 ? -21.812 -0.329 22.422 1 87 490 ILE B CA 1
ATOM 11203 C C . ILE B 1 490 ? -21.828 0.681 23.578 1 87 490 ILE B C 1
ATOM 11205 O O . ILE B 1 490 ? -22.344 0.389 24.656 1 87 490 ILE B O 1
ATOM 11209 N N . ALA B 1 491 ? -21.297 1.831 23.297 1 93.19 491 ALA B N 1
ATOM 11210 C CA . ALA B 1 491 ? -21.312 2.885 24.312 1 93.19 491 ALA B CA 1
ATOM 11211 C C . ALA B 1 491 ? -22.734 3.248 24.719 1 93.19 491 ALA B C 1
ATOM 11213 O O . ALA B 1 491 ? -23.016 3.428 25.906 1 93.19 491 ALA B O 1
ATOM 11214 N N . ASN B 1 492 ? -23.547 3.344 23.703 1 91.44 492 ASN B N 1
ATOM 11215 C CA . ASN B 1 492 ? -24.938 3.678 23.969 1 91.44 492 ASN B CA 1
ATOM 11216 C C . ASN B 1 492 ? -25.609 2.609 24.828 1 91.44 492 ASN B C 1
ATOM 11218 O O . ASN B 1 492 ? -26.359 2.93 25.766 1 91.44 492 ASN B O 1
ATOM 11222 N N . LEU B 1 493 ? -25.406 1.386 24.547 1 87.31 493 LEU B N 1
ATOM 11223 C CA . LEU B 1 493 ? -25.984 0.28 25.312 1 87.31 493 LEU B CA 1
ATOM 11224 C C . LEU B 1 493 ? -25.438 0.263 26.734 1 87.31 493 LEU B C 1
ATOM 11226 O O . LEU B 1 493 ? -26.188 -0.003 27.688 1 87.31 493 LEU B O 1
ATOM 11230 N N . LEU B 1 494 ? -24.25 0.546 26.828 1 90.06 494 LEU B N 1
ATOM 11231 C CA . LEU B 1 494 ? -23.609 0.588 28.141 1 90.06 494 LEU B CA 1
ATOM 11232 C C . LEU B 1 494 ? -24.234 1.678 29.016 1 90.06 494 LEU B C 1
ATOM 11234 O O . LEU B 1 494 ? -24.562 1.436 30.172 1 90.06 494 LEU B O 1
ATOM 11238 N N . ILE B 1 495 ? -24.406 2.82 28.438 1 91.62 495 ILE B N 1
ATOM 11239 C CA . ILE B 1 495 ? -24.922 3.963 29.172 1 91.62 495 ILE B CA 1
ATOM 11240 C C . ILE B 1 495 ? -26.391 3.715 29.531 1 91.62 495 ILE B C 1
ATOM 11242 O O . ILE B 1 495 ? -26.844 4.043 30.641 1 91.62 495 ILE B O 1
ATOM 11246 N N . LYS B 1 496 ? -27.078 3.092 28.688 1 87.06 496 LYS B N 1
ATOM 11247 C CA . LYS B 1 496 ? -28.5 2.873 28.859 1 87.06 496 LYS B CA 1
ATOM 11248 C C . LYS B 1 496 ? -28.766 1.731 29.844 1 87.06 496 LYS B C 1
ATOM 11250 O O . LYS B 1 496 ? -29.75 1.767 30.594 1 87.06 496 LYS B O 1
ATOM 11255 N N . ASN B 1 497 ? -27.922 0.741 29.828 1 86.06 497 ASN B N 1
ATOM 11256 C CA . ASN B 1 497 ? -28.312 -0.512 30.469 1 86.06 497 ASN B CA 1
ATOM 11257 C C . ASN B 1 497 ? -27.5 -0.786 31.719 1 86.06 497 ASN B C 1
ATOM 11259 O O . ASN B 1 497 ? -27.844 -1.663 32.531 1 86.06 497 ASN B O 1
ATOM 11263 N N . THR B 1 498 ? -26.516 -0.084 31.906 1 88.44 498 THR B N 1
ATOM 11264 C CA . THR B 1 498 ? -25.656 -0.423 33.031 1 88.44 498 THR B CA 1
ATOM 11265 C C . THR B 1 498 ? -25.969 0.456 34.25 1 88.44 498 THR B C 1
ATOM 11267 O O . THR B 1 498 ? -25.969 1.685 34.125 1 88.44 498 THR B O 1
ATOM 11270 N N . ILE B 1 499 ? -26.297 -0.223 35.312 1 89.31 499 ILE B N 1
ATOM 11271 C CA . ILE B 1 499 ? -26.578 0.47 36.562 1 89.31 499 ILE B CA 1
ATOM 11272 C C . ILE B 1 499 ? -25.625 -0.035 37.656 1 89.31 499 ILE B C 1
ATOM 11274 O O . ILE B 1 499 ? -25.078 -1.128 37.562 1 89.31 499 ILE B O 1
ATOM 11278 N N . MET B 1 500 ? -25.359 0.837 38.562 1 87.69 500 MET B N 1
ATOM 11279 C CA . MET B 1 500 ? -24.547 0.465 39.719 1 87.69 500 MET B CA 1
ATOM 11280 C C . MET B 1 500 ? -25.422 0.335 40.969 1 87.69 500 MET B C 1
ATOM 11282 O O . MET B 1 500 ? -26.203 1.235 41.281 1 87.69 500 MET B O 1
ATOM 11286 N N . CYS B 1 501 ? -25.297 -0.792 41.625 1 88.44 501 CYS B N 1
ATOM 11287 C CA . CYS B 1 501 ? -26 -0.996 42.875 1 88.44 501 CYS B CA 1
ATOM 11288 C C . CYS B 1 501 ? -25.391 -0.138 44 1 88.44 501 CYS B C 1
ATOM 11290 O O . CYS B 1 501 ? -24.188 -0.165 44.219 1 88.44 501 CYS B O 1
ATOM 11292 N N . GLU B 1 502 ? -26.172 0.616 44.594 1 86.31 502 GLU B N 1
ATOM 11293 C CA . GLU B 1 502 ? -25.688 1.572 45.594 1 86.31 502 GLU B CA 1
ATOM 11294 C C . GLU B 1 502 ? -25.203 0.863 46.844 1 86.31 502 GLU B C 1
ATOM 11296 O O . GLU B 1 502 ? -24.453 1.434 47.625 1 86.31 502 GLU B O 1
ATOM 11301 N N . VAL B 1 503 ? -25.609 -0.323 46.969 1 86.56 503 VAL B N 1
ATOM 11302 C CA . VAL B 1 503 ? -25.25 -1.07 48.188 1 86.56 503 VAL B CA 1
ATOM 11303 C C . VAL B 1 503 ? -23.938 -1.82 47.938 1 86.56 503 VAL B C 1
ATOM 11305 O O . VAL B 1 503 ? -23 -1.702 48.75 1 86.56 503 VAL B O 1
ATOM 11308 N N . CYS B 1 504 ? -23.797 -2.57 46.906 1 87.38 504 CYS B N 1
ATOM 11309 C CA . CYS B 1 504 ? -22.609 -3.385 46.656 1 87.38 504 CYS B CA 1
ATOM 11310 C C . CYS B 1 504 ? -21.719 -2.754 45.625 1 87.38 504 CYS B C 1
ATOM 11312 O O . CYS B 1 504 ? -20.625 -3.25 45.344 1 87.38 504 CYS B O 1
ATOM 11314 N N . ASN B 1 505 ? -22.047 -1.79 44.969 1 84.06 505 ASN B N 1
ATOM 11315 C CA . ASN B 1 505 ? -21.297 -1.052 43.938 1 84.06 505 ASN B CA 1
ATOM 11316 C C . ASN B 1 505 ? -21 -1.921 42.719 1 84.06 505 ASN B C 1
ATOM 11318 O O . ASN B 1 505 ? -20.094 -1.62 41.938 1 84.06 505 ASN B O 1
ATOM 11322 N N . GLU B 1 506 ? -21.734 -2.949 42.594 1 86.75 506 GLU B N 1
ATOM 11323 C CA . GLU B 1 506 ? -21.578 -3.803 41.438 1 86.75 506 GLU B CA 1
ATOM 11324 C C . GLU B 1 506 ? -22.281 -3.207 40.219 1 86.75 506 GLU B C 1
ATOM 11326 O O . GLU B 1 506 ? -23.375 -2.652 40.344 1 86.75 506 GLU B O 1
ATOM 11331 N N . HIS B 1 507 ? -21.562 -3.355 39.062 1 86.94 507 HIS B N 1
ATOM 11332 C CA . HIS B 1 507 ? -22.156 -2.914 37.781 1 86.94 507 HIS B CA 1
ATOM 11333 C C . HIS B 1 507 ? -23 -4.02 37.156 1 86.94 507 HIS B C 1
ATOM 11335 O O . HIS B 1 507 ? -22.484 -5.109 36.906 1 86.94 507 HIS B O 1
ATOM 11341 N N . ILE B 1 508 ? -24.312 -3.703 37 1 85.94 508 ILE B N 1
ATOM 11342 C CA . ILE B 1 508 ? -25.266 -4.691 36.5 1 85.94 508 ILE B CA 1
ATOM 11343 C C . ILE B 1 508 ? -25.812 -4.246 35.156 1 85.94 508 ILE B C 1
ATOM 11345 O O . ILE B 1 508 ? -26.234 -3.096 35 1 85.94 508 ILE B O 1
ATOM 11349 N N . ASP B 1 509 ? -25.75 -5.102 34.219 1 82.75 509 ASP B N 1
ATOM 11350 C CA . ASP B 1 509 ? -26.438 -4.902 32.969 1 82.75 509 ASP B CA 1
ATOM 11351 C C . ASP B 1 509 ? -27.891 -5.355 33.031 1 82.75 509 ASP B C 1
ATOM 11353 O O . ASP B 1 509 ? -28.172 -6.555 33.031 1 82.75 509 ASP B O 1
ATOM 11357 N N . ILE B 1 510 ? -28.719 -4.422 33.094 1 84.12 510 ILE B N 1
ATOM 11358 C CA . ILE B 1 510 ? -30.125 -4.68 33.375 1 84.12 510 ILE B CA 1
ATOM 11359 C C . ILE B 1 510 ? -30.766 -5.418 32.188 1 84.12 510 ILE B C 1
ATOM 11361 O O . ILE B 1 510 ? -31.844 -6 32.312 1 84.12 510 ILE B O 1
ATOM 11365 N N . SER B 1 511 ? -30.109 -5.273 31.031 1 74.5 511 SER B N 1
ATOM 11366 C CA . SER B 1 511 ? -30.656 -6.012 29.891 1 74.5 511 SER B CA 1
ATOM 11367 C C . SER B 1 511 ? -30.438 -7.512 30.062 1 74.5 511 SER B C 1
ATOM 11369 O O . SER B 1 511 ? -31.156 -8.32 29.469 1 74.5 511 SER B O 1
ATOM 11371 N N . VAL B 1 512 ? -29.484 -7.871 30.875 1 71.12 512 VAL B N 1
ATOM 11372 C CA . VAL B 1 512 ? -29.156 -9.273 31.094 1 71.12 512 VAL B CA 1
ATOM 11373 C C . VAL B 1 512 ? -29.766 -9.742 32.406 1 71.12 512 VAL B C 1
ATOM 11375 O O . VAL B 1 512 ? -30.422 -10.789 32.469 1 71.12 512 VAL B O 1
ATOM 11378 N N . THR B 1 513 ? -29.5 -8.922 33.5 1 78.31 513 THR B N 1
ATOM 11379 C CA . THR B 1 513 ? -30.016 -9.234 34.844 1 78.31 513 THR B CA 1
ATOM 11380 C C . THR B 1 513 ? -30.844 -8.07 35.375 1 78.31 513 THR B C 1
ATOM 11382 O O . THR B 1 513 ? -30.297 -7.023 35.75 1 78.31 513 THR B O 1
ATOM 11385 N N . PRO B 1 514 ? -32.156 -8.352 35.406 1 84.88 514 PRO B N 1
ATOM 11386 C CA . PRO B 1 514 ? -32.969 -7.285 36 1 84.88 514 PRO B CA 1
ATOM 11387 C C . PRO B 1 514 ? -32.5 -6.918 37.438 1 84.88 514 PRO B C 1
ATOM 11389 O O . PRO B 1 514 ? -32.094 -7.789 38.188 1 84.88 514 PRO B O 1
ATOM 11392 N N . PHE B 1 515 ? -32.625 -5.648 37.719 1 87.12 515 PHE B N 1
ATOM 11393 C CA . PHE B 1 515 ? -32.125 -5.137 39 1 87.12 515 PHE B CA 1
ATOM 11394 C C . PHE B 1 515 ? -32.812 -5.812 40.156 1 87.12 515 PHE B C 1
ATOM 11396 O O . PHE B 1 515 ? -32.156 -6.094 41.188 1 87.12 515 PHE B O 1
ATOM 11403 N N . ASP B 1 516 ? -34.125 -6.094 40 1 85.25 516 ASP B N 1
ATOM 11404 C CA . ASP B 1 516 ? -34.875 -6.754 41.062 1 85.25 516 ASP B CA 1
ATOM 11405 C C . ASP B 1 516 ? -34.312 -8.141 41.375 1 85.25 516 ASP B C 1
ATOM 11407 O O . ASP B 1 516 ? -34.219 -8.555 42.531 1 85.25 516 ASP B O 1
ATOM 11411 N N . ALA B 1 517 ? -33.906 -8.742 40.344 1 87.25 517 ALA B N 1
ATOM 11412 C CA . ALA B 1 517 ? -33.312 -10.07 40.5 1 87.25 517 ALA B CA 1
ATOM 11413 C C . ALA B 1 517 ? -31.984 -9.984 41.25 1 87.25 517 ALA B C 1
ATOM 11415 O O . ALA B 1 517 ? -31.672 -10.844 42.062 1 87.25 517 ALA B O 1
ATOM 11416 N N . HIS B 1 518 ? -31.25 -8.992 40.875 1 88.75 518 HIS B N 1
ATOM 11417 C CA . HIS B 1 518 ? -29.984 -8.75 41.562 1 88.75 518 HIS B CA 1
ATOM 11418 C C . HIS B 1 518 ? -30.203 -8.531 43.062 1 88.75 518 HIS B C 1
ATOM 11420 O O . HIS B 1 518 ? -29.484 -9.102 43.906 1 88.75 518 HIS B O 1
ATOM 11426 N N . CYS B 1 519 ? -31.188 -7.785 43.344 1 89.38 519 CYS B N 1
ATOM 11427 C CA . CYS B 1 519 ? -31.5 -7.473 44.719 1 89.38 519 CYS B CA 1
ATOM 11428 C C . CYS B 1 519 ? -31.953 -8.719 45.469 1 89.38 519 CYS B C 1
ATOM 11430 O O . CYS B 1 519 ? -31.578 -8.922 46.625 1 89.38 519 CYS B O 1
ATOM 11432 N N . GLU B 1 520 ? -32.656 -9.531 44.812 1 87.06 520 GLU B N 1
ATOM 11433 C CA . GLU B 1 520 ? -33.156 -10.758 45.406 1 87.06 520 GLU B CA 1
ATOM 11434 C C . GLU B 1 520 ? -32.031 -11.742 45.688 1 87.06 520 GLU B C 1
ATOM 11436 O O . GLU B 1 520 ? -32.031 -12.422 46.719 1 87.06 520 GLU B O 1
ATOM 11441 N N . ILE B 1 521 ? -31.094 -11.711 44.812 1 88.19 521 ILE B N 1
ATOM 11442 C CA . ILE B 1 521 ? -30.031 -12.711 44.875 1 88.19 521 ILE B CA 1
ATOM 11443 C C . ILE B 1 521 ? -28.922 -12.242 45.812 1 88.19 521 ILE B C 1
ATOM 11445 O O . ILE B 1 521 ? -28.453 -13.008 46.656 1 88.19 521 ILE B O 1
ATOM 11449 N N . LYS B 1 522 ? -28.562 -10.984 45.688 1 88 522 LYS B N 1
ATOM 11450 C CA . LYS B 1 522 ? -27.375 -10.523 46.406 1 88 522 LYS B CA 1
ATOM 11451 C C . LYS B 1 522 ? -27.75 -9.836 47.719 1 88 522 LYS B C 1
ATOM 11453 O O . LYS B 1 522 ? -26.953 -9.781 48.656 1 88 522 LYS B O 1
ATOM 11458 N N . HIS B 1 523 ? -28.922 -9.219 47.719 1 89.88 523 HIS B N 1
ATOM 11459 C CA . HIS B 1 523 ? -29.328 -8.469 48.906 1 89.88 523 HIS B CA 1
ATOM 11460 C C . HIS B 1 523 ? -30.703 -8.93 49.406 1 89.88 523 HIS B C 1
ATOM 11462 O O . HIS B 1 523 ? -31.625 -8.125 49.5 1 89.88 523 HIS B O 1
ATOM 11468 N N . PRO B 1 524 ? -30.75 -10.18 49.781 1 82.81 524 PRO B N 1
ATOM 11469 C CA . PRO B 1 524 ? -32.062 -10.664 50.219 1 82.81 524 PRO B CA 1
ATOM 11470 C C . PRO B 1 524 ? -32.562 -9.938 51.469 1 82.81 524 PRO B C 1
ATOM 11472 O O . PRO B 1 524 ? -31.797 -9.75 52.438 1 82.81 524 PRO B O 1
ATOM 11475 N N . GLY B 1 525 ? -33.781 -9.461 51.625 1 81.69 525 GLY B N 1
ATOM 11476 C CA . GLY B 1 525 ? -34.406 -8.875 52.812 1 81.69 525 GLY B CA 1
ATOM 11477 C C . GLY B 1 525 ? -34.219 -7.371 52.875 1 81.69 525 GLY B C 1
ATOM 11478 O O . GLY B 1 525 ? -34.75 -6.727 53.812 1 81.69 525 GLY B O 1
ATOM 11479 N N . VAL B 1 526 ? -33.188 -6.891 52.125 1 79.25 526 VAL B N 1
ATOM 11480 C CA . VAL B 1 526 ? -33 -5.445 52.156 1 79.25 526 VAL B CA 1
ATOM 11481 C C . VAL B 1 526 ? -33.969 -4.773 51.188 1 79.25 526 VAL B C 1
ATOM 11483 O O . VAL B 1 526 ? -34 -5.125 50 1 79.25 526 VAL B O 1
ATOM 11486 N N . TYR B 1 527 ? -34.906 -3.941 51.719 1 76.62 527 TYR B N 1
ATOM 11487 C CA . TYR B 1 527 ? -35.906 -3.291 50.875 1 76.62 527 TYR B CA 1
ATOM 11488 C C . TYR B 1 527 ? -35.438 -1.891 50.469 1 76.62 527 TYR B C 1
ATOM 11490 O O . TYR B 1 527 ? -34.625 -1.281 51.156 1 76.62 527 TYR B O 1
ATOM 11498 N N . ASP B 1 528 ? -35.688 -1.279 49.281 1 81.06 528 ASP B N 1
ATOM 11499 C CA . ASP B 1 528 ? -35.562 0.085 48.781 1 81.06 528 ASP B CA 1
ATOM 11500 C C . ASP B 1 528 ? -34.094 0.389 48.438 1 81.06 528 ASP B C 1
ATOM 11502 O O . ASP B 1 528 ? -33.531 1.385 48.906 1 81.06 528 ASP B O 1
ATOM 11506 N N . ILE B 1 529 ? -33.438 -0.697 47.781 1 84.31 529 ILE B N 1
ATOM 11507 C CA . ILE B 1 529 ? -32.062 -0.481 47.312 1 84.31 529 ILE B CA 1
ATOM 11508 C C . ILE B 1 529 ? -32.062 0.416 46.094 1 84.31 529 ILE B C 1
ATOM 11510 O O . ILE B 1 529 ? -32.781 0.144 45.125 1 84.31 529 ILE B O 1
ATOM 11514 N N . GLY B 1 530 ? -31.375 1.534 46.219 1 82.19 530 GLY B N 1
ATOM 11515 C CA . GLY B 1 530 ? -31.297 2.457 45.094 1 82.19 530 GLY B CA 1
ATOM 11516 C C . GLY B 1 530 ? -30.25 2.049 44.062 1 82.19 530 GLY B C 1
ATOM 11517 O O . GLY B 1 530 ? -29.438 1.169 44.312 1 82.19 530 GLY B O 1
ATOM 11518 N N . SER B 1 531 ? -30.484 2.432 42.719 1 85.38 531 SER B N 1
ATOM 11519 C CA . SER B 1 531 ? -29.516 2.227 41.656 1 85.38 531 SER B CA 1
ATOM 11520 C C . SER B 1 531 ? -29.172 3.541 40.969 1 85.38 531 SER B C 1
ATOM 11522 O O . SER B 1 531 ? -29.969 4.48 40.969 1 85.38 531 SER B O 1
ATOM 11524 N N . LYS B 1 532 ? -27.828 3.604 40.594 1 83.06 532 LYS B N 1
ATOM 11525 C CA . LYS B 1 532 ? -27.375 4.77 39.844 1 83.06 532 LYS B CA 1
ATOM 11526 C C . LYS B 1 532 ? -26.891 4.367 38.469 1 83.06 532 LYS B C 1
ATOM 11528 O O . LYS B 1 532 ? -26.172 3.373 38.312 1 83.06 532 LYS B O 1
ATOM 11533 N N . LYS B 1 533 ? -27.359 5.129 37.469 1 86.75 533 LYS B N 1
ATOM 11534 C CA . LYS B 1 533 ? -26.891 4.867 36.094 1 86.75 533 LYS B CA 1
ATOM 11535 C C . LYS B 1 533 ? -25.406 5.184 35.969 1 86.75 533 LYS B C 1
ATOM 11537 O O . LYS B 1 533 ? -24.922 6.176 36.5 1 86.75 533 LYS B O 1
ATOM 11542 N N . LEU B 1 534 ? -24.781 4.242 35.312 1 87.38 534 LEU B N 1
ATOM 11543 C CA . LEU B 1 534 ? -23.359 4.422 35.062 1 87.38 534 LEU B CA 1
ATOM 11544 C C . LEU B 1 534 ? -23.125 5.305 33.844 1 87.38 534 LEU B C 1
ATOM 11546 O O . LEU B 1 534 ? -23.797 5.148 32.812 1 87.38 534 LEU B O 1
ATOM 11550 N N . LEU B 1 535 ? -22.266 6.348 33.875 1 92.38 535 LEU B N 1
ATOM 11551 C CA . LEU B 1 535 ? -21.781 7.164 32.75 1 92.38 535 LEU B CA 1
ATOM 11552 C C . LEU B 1 535 ? -22.906 8.031 32.188 1 92.38 535 LEU B C 1
ATOM 11554 O O . LEU B 1 535 ? -22.984 8.234 30.969 1 92.38 535 LEU B O 1
ATOM 11558 N N . ASP B 1 536 ? -23.844 8.375 33 1 90.94 536 ASP B N 1
ATOM 11559 C CA . ASP B 1 536 ? -25 9.156 32.562 1 90.94 536 ASP B CA 1
ATOM 11560 C C . ASP B 1 536 ? -24.641 10.633 32.406 1 90.94 536 ASP B C 1
ATOM 11562 O O . ASP B 1 536 ? -25.516 11.469 32.156 1 90.94 536 ASP B O 1
ATOM 11566 N N . ASP B 1 537 ? -23.359 10.922 32.625 1 94.94 537 ASP B N 1
ATOM 11567 C CA . ASP B 1 537 ? -22.828 12.266 32.438 1 94.94 537 ASP B CA 1
ATOM 11568 C C . ASP B 1 537 ? -22.156 12.398 31.062 1 94.94 537 ASP B C 1
ATOM 11570 O O . ASP B 1 537 ? -21.5 13.406 30.781 1 94.94 537 ASP B O 1
ATOM 11574 N N . ILE B 1 538 ? -22.344 11.422 30.219 1 96.69 538 ILE B N 1
ATOM 11575 C CA . ILE B 1 538 ? -21.781 11.445 28.875 1 96.69 538 ILE B CA 1
ATOM 11576 C C . ILE B 1 538 ? -22.906 11.57 27.844 1 96.69 538 ILE B C 1
ATOM 11578 O O . ILE B 1 538 ? -23.859 10.797 27.859 1 96.69 538 ILE B O 1
ATOM 11582 N N . LEU B 1 539 ? -22.766 12.547 27.016 1 97.25 539 LEU B N 1
ATOM 11583 C CA . LEU B 1 539 ? -23.656 12.703 25.875 1 97.25 539 LEU B CA 1
ATOM 11584 C C . LEU B 1 539 ? -22.984 12.18 24.594 1 97.25 539 LEU B C 1
ATOM 11586 O O . LEU B 1 539 ? -21.984 12.742 24.141 1 97.25 539 LEU B O 1
ATOM 11590 N N . LEU B 1 540 ? -23.547 11.195 23.984 1 96 540 LEU B N 1
ATOM 11591 C CA . LEU B 1 540 ? -22.938 10.586 22.797 1 96 540 LEU B CA 1
ATOM 11592 C C . LEU B 1 540 ? -23.391 11.305 21.531 1 96 540 LEU B C 1
ATOM 11594 O O . LEU B 1 540 ? -24.547 11.734 21.438 1 96 540 LEU B O 1
ATOM 11598 N N . THR B 1 541 ? -22.5 11.414 20.625 1 95.81 541 THR B N 1
ATOM 11599 C CA . THR B 1 541 ? -22.812 11.961 19.312 1 95.81 541 THR B CA 1
ATOM 11600 C C . THR B 1 541 ? -22.172 11.117 18.203 1 95.81 541 THR B C 1
ATOM 11602 O O . THR B 1 541 ? -21.031 10.672 18.344 1 95.81 541 THR B O 1
ATOM 11605 N N . PRO B 1 542 ? -22.906 10.844 17.172 1 94.06 542 PRO B N 1
ATOM 11606 C CA . PRO B 1 542 ? -22.312 10.094 16.062 1 94.06 542 PRO B CA 1
ATOM 11607 C C . PRO B 1 542 ? -21.422 10.961 15.172 1 94.06 542 PRO B C 1
ATOM 11609 O O . PRO B 1 542 ? -21.656 12.164 15.055 1 94.06 542 PRO B O 1
ATOM 11612 N N . GLY B 1 543 ? -20.469 10.289 14.539 1 93 543 GLY B N 1
ATOM 11613 C CA . GLY B 1 543 ? -19.641 11 13.578 1 93 543 GLY B CA 1
ATOM 11614 C C . GLY B 1 543 ? -20.375 11.305 12.281 1 93 543 GLY B C 1
ATOM 11615 O O . GLY B 1 543 ? -20.938 10.406 11.656 1 93 543 GLY B O 1
ATOM 11616 N N . ALA B 1 544 ? -20.359 12.523 11.875 1 94.12 544 ALA B N 1
ATOM 11617 C CA . ALA B 1 544 ? -21.062 12.945 10.664 1 94.12 544 ALA B CA 1
ATOM 11618 C C . ALA B 1 544 ? -20.438 12.328 9.422 1 94.12 544 ALA B C 1
ATOM 11620 O O . ALA B 1 544 ? -21.141 12.016 8.453 1 94.12 544 ALA B O 1
ATOM 11621 N N . GLY B 1 545 ? -19.141 12.281 9.43 1 92.44 545 GLY B N 1
ATOM 11622 C CA . GLY B 1 545 ? -18.469 11.656 8.312 1 92.44 545 GLY B CA 1
ATOM 11623 C C . GLY B 1 545 ? -18.828 10.195 8.133 1 92.44 545 GLY B C 1
ATOM 11624 O O . GLY B 1 545 ? -19.094 9.742 7.012 1 92.44 545 GLY B O 1
ATOM 11625 N N . HIS B 1 546 ? -18.859 9.508 9.164 1 90.81 546 HIS B N 1
ATOM 11626 C CA . HIS B 1 546 ? -19.234 8.102 9.125 1 90.81 546 HIS B CA 1
ATOM 11627 C C . HIS B 1 546 ? -20.688 7.922 8.695 1 90.81 546 HIS B C 1
ATOM 11629 O O . HIS B 1 546 ? -21.016 6.965 7.984 1 90.81 546 HIS B O 1
ATOM 11635 N N . ALA B 1 547 ? -21.5 8.781 9.164 1 92.56 547 ALA B N 1
ATOM 11636 C CA . ALA B 1 547 ? -22.906 8.75 8.719 1 92.56 547 ALA B CA 1
ATOM 11637 C C . ALA B 1 547 ? -23 8.914 7.207 1 92.56 547 ALA B C 1
ATOM 11639 O O . ALA B 1 547 ? -23.766 8.211 6.547 1 92.56 547 ALA B O 1
ATOM 11640 N N . GLU B 1 548 ? -22.234 9.828 6.711 1 93.88 548 GLU B N 1
ATOM 11641 C CA . GLU B 1 548 ? -22.203 10.07 5.27 1 93.88 548 GLU B CA 1
ATOM 11642 C C . GLU B 1 548 ? -21.781 8.82 4.508 1 93.88 548 GLU B C 1
ATOM 11644 O O . GLU B 1 548 ? -22.422 8.422 3.537 1 93.88 548 GLU B O 1
ATOM 11649 N N . ILE B 1 549 ? -20.703 8.25 4.961 1 92.12 549 ILE B N 1
ATOM 11650 C CA . ILE B 1 549 ? -20.141 7.082 4.301 1 92.12 549 ILE B CA 1
ATOM 11651 C C . ILE B 1 549 ? -21.172 5.953 4.258 1 92.12 549 ILE B C 1
ATOM 11653 O O . ILE B 1 549 ? -21.359 5.324 3.219 1 92.12 549 ILE B O 1
ATOM 11657 N N . ASN B 1 550 ? -21.828 5.75 5.344 1 89.5 550 ASN B N 1
ATOM 11658 C CA . ASN B 1 550 ? -22.75 4.621 5.422 1 89.5 550 ASN B CA 1
ATOM 11659 C C . ASN B 1 550 ? -24.031 4.898 4.652 1 89.5 550 ASN B C 1
ATOM 11661 O O . ASN B 1 550 ? -24.641 3.982 4.09 1 89.5 550 ASN B O 1
ATOM 11665 N N . LEU B 1 551 ? -24.5 6.121 4.609 1 93.81 551 LEU B N 1
ATOM 11666 C CA . LEU B 1 551 ? -25.641 6.473 3.775 1 93.81 551 LEU B CA 1
ATOM 11667 C C . LEU B 1 551 ? -25.344 6.211 2.303 1 93.81 551 LEU B C 1
ATOM 11669 O O . LEU B 1 551 ? -26.172 5.648 1.587 1 93.81 551 LEU B O 1
ATOM 11673 N N . LEU B 1 552 ? -24.156 6.594 1.893 1 95.38 552 LEU B N 1
ATOM 11674 C CA . LEU B 1 552 ? -23.766 6.379 0.505 1 95.38 552 LEU B CA 1
ATOM 11675 C C . LEU B 1 552 ? -23.672 4.891 0.185 1 95.38 552 LEU B C 1
ATOM 11677 O O . LEU B 1 552 ? -24.125 4.457 -0.881 1 95.38 552 LEU B O 1
ATOM 11681 N N . ARG B 1 553 ? -23.156 4.184 1.104 1 91.5 553 ARG B N 1
ATOM 11682 C CA . ARG B 1 553 ? -23.062 2.74 0.907 1 91.5 553 ARG B CA 1
ATOM 11683 C C . ARG B 1 553 ? -24.453 2.123 0.75 1 91.5 553 ARG B C 1
ATOM 11685 O O . ARG B 1 553 ? -24.656 1.253 -0.1 1 91.5 553 ARG B O 1
ATOM 11692 N N . ALA B 1 554 ? -25.359 2.57 1.558 1 91.94 554 ALA B N 1
ATOM 11693 C CA . ALA B 1 554 ? -26.719 2.057 1.504 1 91.94 554 ALA B CA 1
ATOM 11694 C C . ALA B 1 554 ? -27.375 2.383 0.166 1 91.94 554 ALA B C 1
ATOM 11696 O O . ALA B 1 554 ? -28.031 1.53 -0.434 1 91.94 554 ALA B O 1
ATOM 11697 N N . ILE B 1 555 ? -27.141 3.535 -0.329 1 95.19 555 ILE B N 1
ATOM 11698 C CA . ILE B 1 555 ? -27.75 3.99 -1.573 1 95.19 555 ILE B CA 1
ATOM 11699 C C . ILE B 1 555 ? -27.156 3.225 -2.752 1 95.19 555 ILE B C 1
ATOM 11701 O O . ILE B 1 555 ? -27.875 2.795 -3.652 1 95.19 555 ILE B O 1
ATOM 11705 N N . PHE B 1 556 ? -25.859 3.109 -2.738 1 95.38 556 PHE B N 1
ATOM 11706 C CA . PHE B 1 556 ? -25.188 2.418 -3.83 1 95.38 556 PHE B CA 1
ATOM 11707 C C . PHE B 1 556 ? -25.578 0.948 -3.871 1 95.38 556 PHE B C 1
ATOM 11709 O O . PHE B 1 556 ? -25.766 0.379 -4.949 1 95.38 556 PHE B O 1
ATOM 11716 N N . SER B 1 557 ? -25.766 0.406 -2.699 1 89.94 557 SER B N 1
ATOM 11717 C CA . SER B 1 557 ? -26.203 -0.982 -2.633 1 89.94 557 SER B CA 1
ATOM 11718 C C . SER B 1 557 ? -27.641 -1.126 -3.127 1 89.94 557 SER B C 1
ATOM 11720 O O . SER B 1 557 ? -27.969 -2.088 -3.824 1 89.94 557 SER B O 1
ATOM 11722 N N . LEU B 1 558 ? -28.469 -0.235 -2.775 1 92.25 558 LEU B N 1
ATOM 11723 C CA . LEU B 1 558 ? -29.875 -0.252 -3.154 1 92.25 558 LEU B CA 1
ATOM 11724 C C . LEU B 1 558 ? -30.031 -0.082 -4.66 1 92.25 558 LEU B C 1
ATOM 11726 O O . LEU B 1 558 ? -30.906 -0.712 -5.273 1 92.25 558 LEU B O 1
ATOM 11730 N N . THR B 1 559 ? -29.203 0.692 -5.25 1 95.75 559 THR B N 1
ATOM 11731 C CA . THR B 1 559 ? -29.375 1.056 -6.652 1 95.75 559 THR B CA 1
ATOM 11732 C C . THR B 1 559 ? -28.453 0.23 -7.543 1 95.75 559 THR B C 1
ATOM 11734 O O . THR B 1 559 ? -28.297 0.531 -8.727 1 95.75 559 THR B O 1
ATOM 11737 N N . ARG B 1 560 ? -27.828 -0.729 -6.98 1 94.06 560 ARG B N 1
ATOM 11738 C CA . ARG B 1 560 ? -26.844 -1.525 -7.707 1 94.06 560 ARG B CA 1
ATOM 11739 C C . ARG B 1 560 ? -27.406 -2.018 -9.031 1 94.06 560 ARG B C 1
ATOM 11741 O O . ARG B 1 560 ? -26.859 -1.717 -10.094 1 94.06 560 ARG B O 1
ATOM 11748 N N . VAL B 1 561 ? -28.609 -2.639 -8.977 1 93.06 561 VAL B N 1
ATOM 11749 C CA . VAL B 1 561 ? -29.188 -3.301 -10.141 1 93.06 561 VAL B CA 1
ATOM 11750 C C . VAL B 1 561 ? -29.906 -2.271 -11.016 1 93.06 561 VAL B C 1
ATOM 11752 O O . VAL B 1 561 ? -29.969 -2.426 -12.242 1 93.06 561 VAL B O 1
ATOM 11755 N N . ILE B 1 562 ? -30.375 -1.252 -10.398 1 96.12 562 ILE B N 1
ATOM 11756 C CA . ILE B 1 562 ? -31.172 -0.262 -11.117 1 96.12 562 ILE B CA 1
ATOM 11757 C C . ILE B 1 562 ? -30.312 0.472 -12.133 1 96.12 562 ILE B C 1
ATOM 11759 O O . ILE B 1 562 ? -30.656 0.553 -13.312 1 96.12 562 ILE B O 1
ATOM 11763 N N . PHE B 1 563 ? -29.156 1.003 -11.602 1 97.12 563 PHE B N 1
ATOM 11764 C CA . PHE B 1 563 ? -28.359 1.73 -12.578 1 97.12 563 PHE B CA 1
ATOM 11765 C C . PHE B 1 563 ? -26.906 1.814 -12.133 1 97.12 563 PHE B C 1
ATOM 11767 O O . PHE B 1 563 ? -26.016 2.129 -12.938 1 97.12 563 PHE B O 1
ATOM 11774 N N . MET B 1 564 ? -26.547 1.586 -10.875 1 96.69 564 MET B N 1
ATOM 11775 C CA . MET B 1 564 ? -25.219 1.926 -10.352 1 96.69 564 MET B CA 1
ATOM 11776 C C . MET B 1 564 ? -24.156 1.02 -10.945 1 96.69 564 MET B C 1
ATOM 11778 O O . MET B 1 564 ? -23.031 1.466 -11.219 1 96.69 564 MET B O 1
ATOM 11782 N N . GLU B 1 565 ? -24.422 -0.21 -11.055 1 93.81 565 GLU B N 1
ATOM 11783 C CA . GLU B 1 565 ? -23.469 -1.144 -11.633 1 93.81 565 GLU B CA 1
ATOM 11784 C C . GLU B 1 565 ? -23.125 -0.762 -13.078 1 93.81 565 GLU B C 1
ATOM 11786 O O . GLU B 1 565 ? -21.969 -0.825 -13.484 1 93.81 565 GLU B O 1
ATOM 11791 N N . HIS B 1 566 ? -24.125 -0.397 -13.797 1 93.69 566 HIS B N 1
ATOM 11792 C CA . HIS B 1 566 ? -23.922 0.042 -15.18 1 93.69 566 HIS B CA 1
ATOM 11793 C C . HIS B 1 566 ? -23.094 1.32 -15.234 1 93.69 566 HIS B C 1
ATOM 11795 O O . HIS B 1 566 ? -22.156 1.421 -16.031 1 93.69 566 HIS B O 1
ATOM 11801 N N . ILE B 1 567 ? -23.406 2.197 -14.398 1 96 567 ILE B N 1
ATOM 11802 C CA . ILE B 1 567 ? -22.703 3.48 -14.383 1 96 567 ILE B CA 1
ATOM 11803 C C . ILE B 1 567 ? -21.25 3.273 -13.969 1 96 567 ILE B C 1
ATOM 11805 O O . ILE B 1 567 ? -20.344 3.898 -14.531 1 96 567 ILE B O 1
ATOM 11809 N N . ALA B 1 568 ? -21.047 2.449 -12.992 1 93.62 568 ALA B N 1
ATOM 11810 C CA . ALA B 1 568 ? -19.672 2.111 -12.625 1 93.62 568 ALA B CA 1
ATOM 11811 C C . ALA B 1 568 ? -18.891 1.601 -13.836 1 93.62 568 ALA B C 1
ATOM 11813 O O . ALA B 1 568 ? -17.75 1.998 -14.055 1 93.62 568 ALA B O 1
ATOM 11814 N N . GLY B 1 569 ? -19.531 0.774 -14.664 1 89.12 569 GLY B N 1
ATOM 11815 C CA . GLY B 1 569 ? -18.906 0.276 -15.875 1 89.12 569 GLY B CA 1
ATOM 11816 C C . GLY B 1 569 ? -18.578 1.373 -16.875 1 89.12 569 GLY B C 1
ATOM 11817 O O . GLY B 1 569 ? -17.5 1.372 -17.469 1 89.12 569 GLY B O 1
ATOM 11818 N N . CYS B 1 570 ? -19.453 2.342 -16.969 1 90.5 570 CYS B N 1
ATOM 11819 C CA . CYS B 1 570 ? -19.25 3.467 -17.875 1 90.5 570 CYS B CA 1
ATOM 11820 C C . CYS B 1 570 ? -18.078 4.336 -17.422 1 90.5 570 CYS B C 1
ATOM 11822 O O . CYS B 1 570 ? -17.406 4.941 -18.234 1 90.5 570 CYS B O 1
ATOM 11824 N N . LEU B 1 571 ? -17.906 4.305 -16.125 1 90.56 571 LEU B N 1
ATOM 11825 C CA . LEU B 1 571 ? -16.859 5.156 -15.562 1 90.56 571 LEU B CA 1
ATOM 11826 C C . LEU B 1 571 ? -15.539 4.406 -15.469 1 90.56 571 LEU B C 1
ATOM 11828 O O . LEU B 1 571 ? -14.586 4.887 -14.836 1 90.56 571 LEU B O 1
ATOM 11832 N N . GLY B 1 572 ? -15.469 3.295 -15.938 1 81.44 572 GLY B N 1
ATOM 11833 C CA . GLY B 1 572 ? -14.203 2.592 -16.062 1 81.44 572 GLY B CA 1
ATOM 11834 C C . GLY B 1 572 ? -14.047 1.451 -15.078 1 81.44 572 GLY B C 1
ATOM 11835 O O . GLY B 1 572 ? -13.055 0.721 -15.117 1 81.44 572 GLY B O 1
ATOM 11836 N N . PHE B 1 573 ? -14.977 1.254 -14.188 1 86 573 PHE B N 1
ATOM 11837 C CA . PHE B 1 573 ? -14.945 0.132 -13.258 1 86 573 PHE B CA 1
ATOM 11838 C C . PHE B 1 573 ? -15.648 -1.082 -13.859 1 86 573 PHE B C 1
ATOM 11840 O O . PHE B 1 573 ? -16.797 -1.366 -13.523 1 86 573 PHE B O 1
ATOM 11847 N N . CYS B 1 574 ? -14.977 -1.852 -14.633 1 78.75 574 CYS B N 1
ATOM 11848 C CA . CYS B 1 574 ? -15.617 -2.82 -15.516 1 78.75 574 CYS B CA 1
ATOM 11849 C C . CYS B 1 574 ? -15.602 -4.215 -14.898 1 78.75 574 CYS B C 1
ATOM 11851 O O . CYS B 1 574 ? -16.578 -4.957 -15 1 78.75 574 CYS B O 1
ATOM 11853 N N . SER B 1 575 ? -14.578 -4.57 -14.234 1 68.19 575 SER B N 1
ATOM 11854 C CA . SER B 1 575 ? -14.508 -5.91 -13.656 1 68.19 575 SER B CA 1
ATOM 11855 C C . SER B 1 575 ? -15.477 -6.051 -12.484 1 68.19 575 SER B C 1
ATOM 11857 O O . SER B 1 575 ? -15.914 -5.055 -11.906 1 68.19 575 SER B O 1
ATOM 11859 N N . LYS B 1 576 ? -15.844 -7.285 -12.203 1 72.62 576 LYS B N 1
ATOM 11860 C CA . LYS B 1 576 ? -16.75 -7.527 -11.078 1 72.62 576 LYS B CA 1
ATOM 11861 C C . LYS B 1 576 ? -16.188 -6.941 -9.781 1 72.62 576 LYS B C 1
ATOM 11863 O O . LYS B 1 576 ? -16.906 -6.305 -9.016 1 72.62 576 LYS B O 1
ATOM 11868 N N . ARG B 1 577 ? -14.945 -7.062 -9.578 1 66.06 577 ARG B N 1
ATOM 11869 C CA . ARG B 1 577 ? -14.312 -6.539 -8.375 1 66.06 577 ARG B CA 1
ATOM 11870 C C . ARG B 1 577 ? -14.336 -5.012 -8.359 1 66.06 577 ARG B C 1
ATOM 11872 O O . ARG B 1 577 ? -14.523 -4.402 -7.305 1 66.06 577 ARG B O 1
ATOM 11879 N N . ALA B 1 578 ? -14.055 -4.438 -9.523 1 75.56 578 ALA B N 1
ATOM 11880 C CA . ALA B 1 578 ? -14.078 -2.982 -9.625 1 75.56 578 ALA B CA 1
ATOM 11881 C C . ALA B 1 578 ? -15.477 -2.434 -9.359 1 75.56 578 ALA B C 1
ATOM 11883 O O . ALA B 1 578 ? -15.625 -1.4 -8.695 1 75.56 578 ALA B O 1
ATOM 11884 N N . LYS B 1 579 ? -16.406 -3.162 -9.859 1 85.44 579 LYS B N 1
ATOM 11885 C CA . LYS B 1 579 ? -17.781 -2.746 -9.625 1 85.44 579 LYS B CA 1
ATOM 11886 C C . LYS B 1 579 ? -18.156 -2.893 -8.148 1 85.44 579 LYS B C 1
ATOM 11888 O O . LYS B 1 579 ? -18.797 -2.012 -7.578 1 85.44 579 LYS B O 1
ATOM 11893 N N . ASP B 1 580 ? -17.672 -4.016 -7.609 1 81.75 580 ASP B N 1
ATOM 11894 C CA . ASP B 1 580 ? -17.906 -4.219 -6.184 1 81.75 580 ASP B CA 1
ATOM 11895 C C . ASP B 1 580 ? -17.219 -3.141 -5.348 1 81.75 580 ASP B C 1
ATOM 11897 O O . ASP B 1 580 ? -17.75 -2.697 -4.332 1 81.75 580 ASP B O 1
ATOM 11901 N N . PHE B 1 581 ? -16.047 -2.664 -5.758 1 82.44 581 PHE B N 1
ATOM 11902 C CA . PHE B 1 581 ? -15.305 -1.585 -5.109 1 82.44 581 PHE B CA 1
ATOM 11903 C C . PHE B 1 581 ? -16.141 -0.313 -5.055 1 82.44 581 PHE B C 1
ATOM 11905 O O . PHE B 1 581 ? -16.188 0.363 -4.023 1 82.44 581 PHE B O 1
ATOM 11912 N N . VAL B 1 582 ? -16.859 -0.047 -6.074 1 88.44 582 VAL B N 1
ATOM 11913 C CA . VAL B 1 582 ? -17.688 1.15 -6.16 1 88.44 582 VAL B CA 1
ATOM 11914 C C . VAL B 1 582 ? -18.938 0.982 -5.297 1 88.44 582 VAL B C 1
ATOM 11916 O O . VAL B 1 582 ? -19.281 1.866 -4.508 1 88.44 582 VAL B O 1
ATOM 11919 N N . ILE B 1 583 ? -19.562 -0.14 -5.457 1 91.44 583 ILE B N 1
ATOM 11920 C CA . ILE B 1 583 ? -20.844 -0.377 -4.793 1 91.44 583 ILE B CA 1
ATOM 11921 C C . ILE B 1 583 ? -20.641 -0.416 -3.279 1 91.44 583 ILE B C 1
ATOM 11923 O O . ILE B 1 583 ? -21.469 0.085 -2.52 1 91.44 583 ILE B O 1
ATOM 11927 N N . ARG B 1 584 ? -19.5 -0.829 -2.877 1 84.94 584 ARG B N 1
ATOM 11928 C CA . ARG B 1 584 ? -19.188 -0.943 -1.453 1 84.94 584 ARG B CA 1
ATOM 11929 C C . ARG B 1 584 ? -18.703 0.387 -0.888 1 84.94 584 ARG B C 1
ATOM 11931 O O . ARG B 1 584 ? -18.625 0.555 0.33 1 84.94 584 ARG B O 1
ATOM 11938 N N . GLY B 1 585 ? -18.469 1.278 -1.733 1 88.44 585 GLY B N 1
ATOM 11939 C CA . GLY B 1 585 ? -17.953 2.553 -1.259 1 88.44 585 GLY B CA 1
ATOM 11940 C C . GLY B 1 585 ? -16.594 2.434 -0.593 1 88.44 585 GLY B C 1
ATOM 11941 O O . GLY B 1 585 ? -16.359 3.014 0.471 1 88.44 585 GLY B O 1
ATOM 11942 N N . SER B 1 586 ? -15.656 1.662 -1.22 1 79.62 586 SER B N 1
ATOM 11943 C CA . SER B 1 586 ? -14.367 1.331 -0.625 1 79.62 586 SER B CA 1
ATOM 11944 C C . SER B 1 586 ? -13.461 2.557 -0.55 1 79.62 586 SER B C 1
ATOM 11946 O O . SER B 1 586 ? -12.516 2.586 0.239 1 79.62 586 SER B O 1
ATOM 11948 N N . ASN B 1 587 ? -13.648 3.527 -1.34 1 85.19 587 ASN B N 1
ATOM 11949 C CA . ASN B 1 587 ? -12.969 4.82 -1.319 1 85.19 587 ASN B CA 1
ATOM 11950 C C . ASN B 1 587 ? -13.969 5.973 -1.293 1 85.19 587 ASN B C 1
ATOM 11952 O O . ASN B 1 587 ? -14.641 6.238 -2.289 1 85.19 587 ASN B O 1
ATOM 11956 N N . HIS B 1 588 ? -13.906 6.645 -0.253 1 87.25 588 HIS B N 1
ATOM 11957 C CA . HIS B 1 588 ? -14.938 7.652 -0.03 1 87.25 588 HIS B CA 1
ATOM 11958 C C . HIS B 1 588 ? -14.852 8.766 -1.066 1 87.25 588 HIS B C 1
ATOM 11960 O O . HIS B 1 588 ? -15.875 9.305 -1.497 1 87.25 588 HIS B O 1
ATOM 11966 N N . HIS B 1 589 ? -13.664 9.125 -1.442 1 85.25 589 HIS B N 1
ATOM 11967 C CA . HIS B 1 589 ? -13.508 10.195 -2.418 1 85.25 589 HIS B CA 1
ATOM 11968 C C . HIS B 1 589 ? -14.055 9.789 -3.781 1 85.25 589 HIS B C 1
ATOM 11970 O O . HIS B 1 589 ? -14.734 10.57 -4.441 1 85.25 589 HIS B O 1
ATOM 11976 N N . VAL B 1 590 ? -13.797 8.625 -4.168 1 87.56 590 VAL B N 1
ATOM 11977 C CA . VAL B 1 590 ? -14.305 8.086 -5.426 1 87.56 590 VAL B CA 1
ATOM 11978 C C . VAL B 1 590 ? -15.828 7.969 -5.355 1 87.56 590 VAL B C 1
ATOM 11980 O O . VAL B 1 590 ? -16.531 8.352 -6.293 1 87.56 590 VAL B O 1
ATOM 11983 N N . THR B 1 591 ? -16.281 7.496 -4.223 1 91.94 591 THR B N 1
ATOM 11984 C CA . THR B 1 591 ? -17.703 7.301 -4.027 1 91.94 591 THR B CA 1
ATOM 11985 C C . THR B 1 591 ? -18.453 8.625 -4.121 1 91.94 591 THR B C 1
ATOM 11987 O O . THR B 1 591 ? -19.5 8.711 -4.766 1 91.94 591 THR B O 1
ATOM 11990 N N . TRP B 1 592 ? -17.922 9.594 -3.537 1 92.88 592 TRP B N 1
ATOM 11991 C CA . TRP B 1 592 ? -18.562 10.906 -3.57 1 92.88 592 TRP B CA 1
ATOM 11992 C C . TRP B 1 592 ? -18.594 11.453 -4.992 1 92.88 592 TRP B C 1
ATOM 11994 O O . TRP B 1 592 ? -19.578 12.062 -5.406 1 92.88 592 TRP B O 1
ATOM 12004 N N . GLN B 1 593 ? -17.531 11.305 -5.699 1 92.12 593 GLN B N 1
ATOM 12005 C CA . GLN B 1 593 ? -17.5 11.781 -7.078 1 92.12 593 GLN B CA 1
ATOM 12006 C C . GLN B 1 593 ? -18.562 11.086 -7.926 1 92.12 593 GLN B C 1
ATOM 12008 O O . GLN B 1 593 ? -19.281 11.742 -8.68 1 92.12 593 GLN B O 1
ATOM 12013 N N . ILE B 1 594 ? -18.656 9.828 -7.727 1 95.75 594 ILE B N 1
ATOM 12014 C CA . ILE B 1 594 ? -19.625 9.07 -8.5 1 95.75 594 ILE B CA 1
ATOM 12015 C C . ILE B 1 594 ? -21.047 9.492 -8.094 1 95.75 594 ILE B C 1
ATOM 12017 O O . ILE B 1 594 ? -21.922 9.656 -8.945 1 95.75 594 ILE B O 1
ATOM 12021 N N . PHE B 1 595 ? -21.203 9.688 -6.828 1 96.69 595 PHE B N 1
ATOM 12022 C CA . PHE B 1 595 ? -22.484 10.148 -6.305 1 96.69 595 PHE B CA 1
ATOM 12023 C C . PHE B 1 595 ? -22.891 11.469 -6.957 1 96.69 595 PHE B C 1
ATOM 12025 O O . PHE B 1 595 ? -24.016 11.609 -7.426 1 96.69 595 PHE B O 1
ATOM 12032 N N . ASP B 1 596 ? -22.016 12.32 -6.996 1 94.38 596 ASP B N 1
ATOM 12033 C CA . ASP B 1 596 ? -22.281 13.641 -7.547 1 94.38 596 ASP B CA 1
ATOM 12034 C C . ASP B 1 596 ? -22.594 13.555 -9.039 1 94.38 596 ASP B C 1
ATOM 12036 O O . ASP B 1 596 ? -23.484 14.25 -9.531 1 94.38 596 ASP B O 1
ATOM 12040 N N . ILE B 1 597 ? -21.906 12.766 -9.734 1 96 597 ILE B N 1
ATOM 12041 C CA . ILE B 1 597 ? -22.125 12.57 -11.164 1 96 597 ILE B CA 1
ATOM 12042 C C . ILE B 1 597 ? -23.531 12.008 -11.398 1 96 597 ILE B C 1
ATOM 12044 O O . ILE B 1 597 ? -24.266 12.508 -12.25 1 96 597 ILE B O 1
ATOM 12048 N N . VAL B 1 598 ? -23.875 11.055 -10.633 1 98 598 VAL B N 1
ATOM 12049 C CA . VAL B 1 598 ? -25.156 10.367 -10.773 1 98 598 VAL B CA 1
ATOM 12050 C C . VAL B 1 598 ? -26.297 11.328 -10.445 1 98 598 VAL B C 1
ATOM 12052 O O . VAL B 1 598 ? -27.281 11.414 -11.188 1 98 598 VAL B O 1
ATOM 12055 N N . LEU B 1 599 ? -26.156 12.039 -9.352 1 98.06 599 LEU B N 1
ATOM 12056 C CA . LEU B 1 599 ? -27.172 12.992 -8.938 1 98.06 599 LEU B CA 1
ATOM 12057 C C . LEU B 1 599 ? -27.438 14.023 -10.039 1 98.06 599 LEU B C 1
ATOM 12059 O O . LEU B 1 599 ? -28.578 14.227 -10.453 1 98.06 599 LEU B O 1
ATOM 12063 N N . LYS B 1 600 ? -26.422 14.539 -10.562 1 96.69 600 LYS B N 1
ATOM 12064 C CA . LYS B 1 600 ? -26.562 15.594 -11.562 1 96.69 600 LYS B CA 1
ATOM 12065 C C . LYS B 1 600 ? -27.109 15.039 -12.875 1 96.69 600 LYS B C 1
ATOM 12067 O O . LYS B 1 600 ? -27.984 15.648 -13.492 1 96.69 600 LYS B O 1
ATOM 12072 N N . ALA B 1 601 ? -26.578 13.953 -13.25 1 97.81 601 ALA B N 1
ATOM 12073 C CA . ALA B 1 601 ? -26.984 13.375 -14.523 1 97.81 601 ALA B CA 1
ATOM 12074 C C . ALA B 1 601 ? -28.469 13.023 -14.523 1 97.81 601 ALA B C 1
ATOM 12076 O O . ALA B 1 601 ? -29.203 13.414 -15.438 1 97.81 601 ALA B O 1
ATOM 12077 N N . PHE B 1 602 ? -28.938 12.359 -13.547 1 98.44 602 PHE B N 1
ATOM 12078 C CA . PHE B 1 602 ? -30.344 11.945 -13.469 1 98.44 602 PHE B CA 1
ATOM 12079 C C . PHE B 1 602 ? -31.25 13.148 -13.258 1 98.44 602 PHE B C 1
ATOM 12081 O O . PHE B 1 602 ? -32.344 13.219 -13.812 1 98.44 602 PHE B O 1
ATOM 12088 N N . ALA B 1 603 ? -30.797 14.062 -12.398 1 98.38 603 ALA B N 1
ATOM 12089 C CA . ALA B 1 603 ? -31.609 15.266 -12.172 1 98.38 603 ALA B CA 1
ATOM 12090 C C . ALA B 1 603 ? -31.828 16.031 -13.469 1 98.38 603 ALA B C 1
ATOM 12092 O O . ALA B 1 603 ? -32.969 16.438 -13.766 1 98.38 603 ALA B O 1
ATOM 12093 N N . LEU B 1 604 ? -30.859 16.172 -14.227 1 97.38 604 LEU B N 1
ATOM 12094 C CA . LEU B 1 604 ? -30.938 16.906 -15.484 1 97.38 604 LEU B CA 1
ATOM 12095 C C . LEU B 1 604 ? -31.828 16.172 -16.484 1 97.38 604 LEU B C 1
ATOM 12097 O O . LEU B 1 604 ? -32.594 16.781 -17.203 1 97.38 604 LEU B O 1
ATOM 12101 N N . GLU B 1 605 ? -31.734 14.875 -16.531 1 97.44 605 GLU B N 1
ATOM 12102 C CA . GLU B 1 605 ? -32.531 14.102 -17.469 1 97.44 605 GLU B CA 1
ATOM 12103 C C . GLU B 1 605 ? -34 14.086 -17.078 1 97.44 605 GLU B C 1
ATOM 12105 O O . GLU B 1 605 ? -34.875 14.062 -17.938 1 97.44 605 GLU B O 1
ATOM 12110 N N . LEU B 1 606 ? -34.281 14.023 -15.758 1 97.94 606 LEU B N 1
ATOM 12111 C CA . LEU B 1 606 ? -35.656 14.164 -15.289 1 97.94 606 LEU B CA 1
ATOM 12112 C C . LEU B 1 606 ? -36.25 15.508 -15.703 1 97.94 606 LEU B C 1
ATOM 12114 O O . LEU B 1 606 ? -37.375 15.578 -16.219 1 97.94 606 LEU B O 1
ATOM 12118 N N . CYS B 1 607 ? -35.5 16.547 -15.461 1 97.19 607 CYS B N 1
ATOM 12119 C CA . CYS B 1 607 ? -35.938 17.891 -15.812 1 97.19 607 CYS B CA 1
ATOM 12120 C C . CYS B 1 607 ? -36.031 18.047 -17.328 1 97.19 607 CYS B C 1
ATOM 12122 O O . CYS B 1 607 ? -36.938 18.719 -17.812 1 97.19 607 CYS B O 1
ATOM 12124 N N . TYR B 1 608 ? -35.125 17.453 -17.984 1 96 608 TYR B N 1
ATOM 12125 C CA . TYR B 1 608 ? -35.156 17.5 -19.453 1 96 608 TYR B CA 1
ATOM 12126 C C . TYR B 1 608 ? -36.469 16.891 -19.969 1 96 608 TYR B C 1
ATOM 12128 O O . TYR B 1 608 ? -37.125 17.469 -20.828 1 96 608 TYR B O 1
ATOM 12136 N N . THR B 1 609 ? -36.812 15.719 -19.5 1 95.31 609 THR B N 1
ATOM 12137 C CA . THR B 1 609 ? -38.031 15.055 -19.922 1 95.31 609 THR B CA 1
ATOM 12138 C C . THR B 1 609 ? -39.25 15.961 -19.656 1 95.31 609 THR B C 1
ATOM 12140 O O . THR B 1 609 ? -40.125 16.078 -20.516 1 95.31 609 THR B O 1
ATOM 12143 N N . TYR B 1 610 ? -39.312 16.672 -18.531 1 94.69 610 TYR B N 1
ATOM 12144 C CA . TYR B 1 610 ? -40.375 17.609 -18.172 1 94.69 610 TYR B CA 1
ATOM 12145 C C . TYR B 1 610 ? -40.406 18.781 -19.141 1 94.69 610 TYR B C 1
ATOM 12147 O O . TYR B 1 610 ? -41.469 19.094 -19.688 1 94.69 610 TYR B O 1
ATOM 12155 N N . VAL B 1 611 ? -39.25 19.344 -19.344 1 94.12 611 VAL B N 1
ATOM 12156 C CA . VAL B 1 611 ? -39.188 20.547 -20.172 1 94.12 611 VAL B CA 1
ATOM 12157 C C . VAL B 1 611 ? -39.5 20.188 -21.625 1 94.12 611 VAL B C 1
ATOM 12159 O O . VAL B 1 611 ? -40.312 20.859 -22.281 1 94.12 611 VAL B O 1
ATOM 12162 N N . SER B 1 612 ? -38.969 19.156 -22.125 1 90.5 612 SER B N 1
ATOM 12163 C CA . SER B 1 612 ? -39.125 18.75 -23.516 1 90.5 612 SER B CA 1
ATOM 12164 C C . SER B 1 612 ? -40.562 18.344 -23.812 1 90.5 612 SER B C 1
ATOM 12166 O O . SER B 1 612 ? -41.125 18.766 -24.828 1 90.5 612 SER B O 1
ATOM 12168 N N . GLN B 1 613 ? -41.188 17.578 -22.953 1 89.56 613 GLN B N 1
ATOM 12169 C CA . GLN B 1 613 ? -42.562 17.109 -23.141 1 89.56 613 GLN B CA 1
ATOM 12170 C C . GLN B 1 613 ? -43.562 18.281 -23.125 1 89.56 613 GLN B C 1
ATOM 12172 O O . GLN B 1 613 ? -44.469 18.328 -23.953 1 89.56 613 GLN B O 1
ATOM 12177 N N . ASN B 1 614 ? -43.375 19.203 -22.281 1 89.38 614 ASN B N 1
ATOM 12178 C CA . ASN B 1 614 ? -44.281 20.328 -22.172 1 89.38 614 ASN B CA 1
ATOM 12179 C C . ASN B 1 614 ? -44.094 21.344 -23.297 1 89.38 614 ASN B C 1
ATOM 12181 O O . ASN B 1 614 ? -45.062 21.984 -23.734 1 89.38 614 ASN B O 1
ATOM 12185 N N . ARG B 1 615 ? -42.969 21.438 -23.719 1 87.06 615 ARG B N 1
ATOM 12186 C CA . ARG B 1 615 ? -42.688 22.328 -24.844 1 87.06 615 ARG B CA 1
ATOM 12187 C C . ARG B 1 615 ? -43.25 21.75 -26.141 1 87.06 615 ARG B C 1
ATOM 12189 O O . ARG B 1 615 ? -43.625 22.5 -27.047 1 87.06 615 ARG B O 1
ATOM 12196 N N . GLU B 1 616 ? -43.156 20.5 -26.219 1 83.38 616 GLU B N 1
ATOM 12197 C CA . GLU B 1 616 ? -43.781 19.859 -27.375 1 83.38 616 GLU B CA 1
ATOM 12198 C C . GLU B 1 616 ? -45.281 20.109 -27.406 1 83.38 616 GLU B C 1
ATOM 12200 O O . GLU B 1 616 ? -45.875 20.266 -28.484 1 83.38 616 GLU B O 1
ATOM 12205 N N . GLU B 1 617 ? -45.844 20.203 -26.234 1 83 617 GLU B N 1
ATOM 12206 C CA . GLU B 1 617 ? -47.281 20.453 -26.125 1 83 617 GLU B CA 1
ATOM 12207 C C . GLU B 1 617 ? -47.594 21.938 -26.266 1 83 617 GLU B C 1
ATOM 12209 O O . GLU B 1 617 ? -48.625 22.312 -26.859 1 83 617 GLU B O 1
ATOM 12214 N N . ASN B 1 618 ? -46.75 22.781 -25.641 1 83.81 618 ASN B N 1
ATOM 12215 C CA . ASN B 1 618 ? -46.875 24.234 -25.703 1 83.81 618 ASN B CA 1
ATOM 12216 C C . ASN B 1 618 ? -45.531 24.922 -25.891 1 83.81 618 ASN B C 1
ATOM 12218 O O . ASN B 1 618 ? -44.75 25.078 -24.938 1 83.81 618 ASN B O 1
ATOM 12222 N N . GLU B 1 619 ? -45.312 25.391 -27.047 1 77.62 619 GLU B N 1
ATOM 12223 C CA . GLU B 1 619 ? -44.031 25.984 -27.422 1 77.62 619 GLU B CA 1
ATOM 12224 C C . GLU B 1 619 ? -43.688 27.156 -26.516 1 77.62 619 GLU B C 1
ATOM 12226 O O . GLU B 1 619 ? -42.5 27.422 -26.281 1 77.62 619 GLU B O 1
ATOM 12231 N N . ASN B 1 620 ? -44.656 27.875 -25.938 1 79 620 ASN B N 1
ATOM 12232 C CA . ASN B 1 620 ? -44.406 29.047 -25.109 1 79 620 ASN B CA 1
ATOM 12233 C C . ASN B 1 620 ? -44.375 28.703 -23.625 1 79 620 ASN B C 1
ATOM 12235 O O . ASN B 1 620 ? -44.438 29.609 -22.781 1 79 620 ASN B O 1
ATOM 12239 N N . PHE B 1 621 ? -44.188 27.422 -23.391 1 86.31 621 PHE B N 1
ATOM 12240 C CA . PHE B 1 621 ? -44.219 26.953 -22.016 1 86.31 621 PHE B CA 1
ATOM 12241 C C . PHE B 1 621 ? -42.969 27.438 -21.25 1 86.31 621 PHE B C 1
ATOM 12243 O O . PHE B 1 621 ? -41.844 27.281 -21.719 1 86.31 621 PHE B O 1
ATOM 12250 N N . LEU B 1 622 ? -43.25 28.141 -20.109 1 88.31 622 LEU B N 1
ATOM 12251 C CA . LEU B 1 622 ? -42.156 28.547 -19.219 1 88.31 622 LEU B CA 1
ATOM 12252 C C . LEU B 1 622 ? -42.031 27.594 -18.031 1 88.31 622 LEU B C 1
ATOM 12254 O O . LEU B 1 622 ? -42.719 27.75 -17.031 1 88.31 622 LEU B O 1
ATOM 12258 N N . PRO B 1 623 ? -41.125 26.688 -18.141 1 91.56 623 PRO B N 1
ATOM 12259 C CA . PRO B 1 623 ? -41 25.641 -17.109 1 91.56 623 PRO B CA 1
ATOM 12260 C C . PRO B 1 623 ? -40.531 26.203 -15.766 1 91.56 623 PRO B C 1
ATOM 12262 O O . PRO B 1 623 ? -39.594 26.984 -15.703 1 91.56 623 PRO B O 1
ATOM 12265 N N . THR B 1 624 ? -41.188 25.859 -14.664 1 92.81 624 THR B N 1
ATOM 12266 C CA . THR B 1 624 ? -40.812 26.203 -13.297 1 92.81 624 THR B CA 1
ATOM 12267 C C . THR B 1 624 ? -40.719 24.969 -12.422 1 92.81 624 THR B C 1
ATOM 12269 O O . THR B 1 624 ? -41.219 23.891 -12.805 1 92.81 624 THR B O 1
ATOM 12272 N N . ALA B 1 625 ? -40.125 25.125 -11.305 1 94.12 625 ALA B N 1
ATOM 12273 C CA . ALA B 1 625 ? -39.969 23.984 -10.391 1 94.12 625 ALA B CA 1
ATOM 12274 C C . ALA B 1 625 ? -41.312 23.562 -9.812 1 94.12 625 ALA B C 1
ATOM 12276 O O . ALA B 1 625 ? -41.562 22.375 -9.578 1 94.12 625 ALA B O 1
ATOM 12277 N N . GLU B 1 626 ? -42.188 24.484 -9.602 1 91.19 626 GLU B N 1
ATOM 12278 C CA . GLU B 1 626 ? -43.531 24.188 -9.07 1 91.19 626 GLU B CA 1
ATOM 12279 C C . GLU B 1 626 ? -44.344 23.359 -10.062 1 91.19 626 GLU B C 1
ATOM 12281 O O . GLU B 1 626 ? -44.969 22.359 -9.68 1 91.19 626 GLU B O 1
ATOM 12286 N N . ASP B 1 627 ? -44.25 23.812 -11.25 1 92.81 627 ASP B N 1
ATOM 12287 C CA . ASP B 1 627 ? -44.969 23.094 -12.289 1 92.81 627 ASP B CA 1
ATOM 12288 C C . ASP B 1 627 ? -44.406 21.688 -12.5 1 92.81 627 ASP B C 1
ATOM 12290 O O . ASP B 1 627 ? -45.156 20.766 -12.844 1 92.81 627 ASP B O 1
ATOM 12294 N N . PHE B 1 628 ? -43.125 21.594 -12.344 1 95.25 628 PHE B N 1
ATOM 12295 C CA . PHE B 1 628 ? -42.469 20.297 -12.484 1 95.25 628 PHE B CA 1
ATOM 12296 C C . PHE B 1 628 ? -43.031 19.297 -11.484 1 95.25 628 PHE B C 1
ATOM 12298 O O . PHE B 1 628 ? -43.344 18.156 -11.852 1 95.25 628 PHE B O 1
ATOM 12305 N N . VAL B 1 629 ? -43.156 19.75 -10.25 1 93.75 629 VAL B N 1
ATOM 12306 C CA . VAL B 1 629 ? -43.656 18.875 -9.195 1 93.75 629 VAL B CA 1
ATOM 12307 C C . VAL B 1 629 ? -45.125 18.531 -9.461 1 93.75 629 VAL B C 1
ATOM 12309 O O . VAL B 1 629 ? -45.531 17.391 -9.289 1 93.75 629 VAL B O 1
ATOM 12312 N N . MET B 1 630 ? -45.875 19.484 -9.93 1 92.88 630 MET B N 1
ATOM 12313 C CA . MET B 1 630 ? -47.281 19.266 -10.25 1 92.88 630 MET B CA 1
ATOM 12314 C C . MET B 1 630 ? -47.438 18.297 -11.414 1 92.88 630 MET B C 1
ATOM 12316 O O . MET B 1 630 ? -48.281 17.391 -11.367 1 92.88 630 MET B O 1
ATOM 12320 N N . TRP B 1 631 ? -46.656 18.562 -12.391 1 95.5 631 TRP B N 1
ATOM 12321 C CA . TRP B 1 631 ? -46.656 17.703 -13.57 1 95.5 631 TRP B CA 1
ATOM 12322 C C . TRP B 1 631 ? -46.344 16.266 -13.195 1 95.5 631 TRP B C 1
ATOM 12324 O O . TRP B 1 631 ? -47.031 15.328 -13.609 1 95.5 631 TRP B O 1
ATOM 12334 N N . LYS B 1 632 ? -45.344 16.047 -12.398 1 95.25 632 LYS B N 1
ATOM 12335 C CA . LYS B 1 632 ? -44.906 14.719 -11.961 1 95.25 632 LYS B CA 1
ATOM 12336 C C . LYS B 1 632 ? -46 14.008 -11.188 1 95.25 632 LYS B C 1
ATOM 12338 O O . LYS B 1 632 ? -46.25 12.82 -11.398 1 95.25 632 LYS B O 1
ATOM 12343 N N . ASN B 1 633 ? -46.719 14.727 -10.32 1 91.75 633 ASN B N 1
ATOM 12344 C CA . ASN B 1 633 ? -47.688 14.125 -9.43 1 91.75 633 ASN B CA 1
ATOM 12345 C C . ASN B 1 633 ? -49.031 13.883 -10.148 1 91.75 633 ASN B C 1
ATOM 12347 O O . ASN B 1 633 ? -49.781 12.984 -9.766 1 91.75 633 ASN B O 1
ATOM 12351 N N . THR B 1 634 ? -49.312 14.586 -11.289 1 92.06 634 THR B N 1
ATOM 12352 C CA . THR B 1 634 ? -50.656 14.539 -11.875 1 92.06 634 THR B CA 1
ATOM 12353 C C . THR B 1 634 ? -50.625 13.812 -13.219 1 92.06 634 THR B C 1
ATOM 12355 O O . THR B 1 634 ? -51.594 13.18 -13.609 1 92.06 634 THR B O 1
ATOM 12358 N N . ARG B 1 635 ? -49.531 13.914 -13.914 1 93.38 635 ARG B N 1
ATOM 12359 C CA . ARG B 1 635 ? -49.594 13.484 -15.305 1 93.38 635 ARG B CA 1
ATOM 12360 C C . ARG B 1 635 ? -48.688 12.273 -15.531 1 93.38 635 ARG B C 1
ATOM 12362 O O . ARG B 1 635 ? -48.938 11.469 -16.438 1 93.38 635 ARG B O 1
ATOM 12369 N N . VAL B 1 636 ? -47.656 12.195 -14.812 1 95.62 636 VAL B N 1
ATOM 12370 C CA . VAL B 1 636 ? -46.656 11.156 -15.07 1 95.62 636 VAL B CA 1
ATOM 12371 C C . VAL B 1 636 ? -47.125 9.828 -14.477 1 95.62 636 VAL B C 1
ATOM 12373 O O . VAL B 1 636 ? -47.406 9.742 -13.281 1 95.62 636 VAL B O 1
ATOM 12376 N N . ILE B 1 637 ? -47.156 8.781 -15.297 1 94.5 637 ILE B N 1
ATOM 12377 C CA . ILE B 1 637 ? -47.625 7.461 -14.867 1 94.5 637 ILE B CA 1
ATOM 12378 C C . ILE B 1 637 ? -46.469 6.457 -14.984 1 94.5 637 ILE B C 1
ATOM 12380 O O . ILE B 1 637 ? -46.531 5.391 -14.359 1 94.5 637 ILE B O 1
ATOM 12384 N N . ASN B 1 638 ? -45.469 6.797 -15.75 1 94.94 638 ASN B N 1
ATOM 12385 C CA . ASN B 1 638 ? -44.312 5.934 -15.961 1 94.94 638 ASN B CA 1
ATOM 12386 C C . ASN B 1 638 ? -43.625 5.578 -14.641 1 94.94 638 ASN B C 1
ATOM 12388 O O . ASN B 1 638 ? -43.094 6.457 -13.961 1 94.94 638 ASN B O 1
ATOM 12392 N N . PRO B 1 639 ? -43.625 4.289 -14.281 1 95.62 639 PRO B N 1
ATOM 12393 C CA . PRO B 1 639 ? -43.094 3.902 -12.984 1 95.62 639 PRO B CA 1
ATOM 12394 C C . PRO B 1 639 ? -41.594 4.18 -12.859 1 95.62 639 PRO B C 1
ATOM 12396 O O . PRO B 1 639 ? -41.094 4.48 -11.766 1 95.62 639 PRO B O 1
ATOM 12399 N N . ASN B 1 640 ? -40.844 4.035 -13.969 1 96.75 640 ASN B N 1
ATOM 12400 C CA . ASN B 1 640 ? -39.406 4.34 -13.922 1 96.75 640 ASN B CA 1
ATOM 12401 C C . ASN B 1 640 ? -39.156 5.801 -13.555 1 96.75 640 ASN B C 1
ATOM 12403 O O . ASN B 1 640 ? -38.312 6.098 -12.734 1 96.75 640 ASN B O 1
ATOM 12407 N N . PHE B 1 641 ? -39.969 6.648 -14.172 1 96.69 641 PHE B N 1
ATOM 12408 C CA . PHE B 1 641 ? -39.812 8.078 -13.898 1 96.69 641 PHE B CA 1
ATOM 12409 C C . PHE B 1 641 ? -40.125 8.375 -12.43 1 96.69 641 PHE B C 1
ATOM 12411 O O . PHE B 1 641 ? -39.406 9.125 -11.781 1 96.69 641 PHE B O 1
ATOM 12418 N N . ASN B 1 642 ? -41.125 7.766 -11.93 1 96 642 ASN B N 1
ATOM 12419 C CA . ASN B 1 642 ? -41.531 7.984 -10.547 1 96 642 ASN B CA 1
ATOM 12420 C C . ASN B 1 642 ? -40.469 7.473 -9.562 1 96 642 ASN B C 1
ATOM 12422 O O . ASN B 1 642 ? -40.156 8.148 -8.594 1 96 642 ASN B O 1
ATOM 12426 N N . LEU B 1 643 ? -39.969 6.293 -9.828 1 96.88 643 LEU B N 1
ATOM 12427 C CA . LEU B 1 643 ? -38.938 5.711 -8.977 1 96.88 643 LEU B CA 1
ATOM 12428 C C . LEU B 1 643 ? -37.719 6.594 -8.953 1 96.88 643 LEU B C 1
ATOM 12430 O O . LEU B 1 643 ? -37.188 6.91 -7.887 1 96.88 643 LEU B O 1
ATOM 12434 N N . ILE B 1 644 ? -37.219 6.965 -10.141 1 97.94 644 ILE B N 1
ATOM 12435 C CA . ILE B 1 644 ? -35.969 7.734 -10.242 1 97.94 644 ILE B CA 1
ATOM 12436 C C . ILE B 1 644 ? -36.188 9.109 -9.617 1 97.94 644 ILE B C 1
ATOM 12438 O O . ILE B 1 644 ? -35.25 9.656 -9.008 1 97.94 644 ILE B O 1
ATOM 12442 N N . TYR B 1 645 ? -37.344 9.695 -9.789 1 97.38 645 TYR B N 1
ATOM 12443 C CA . TYR B 1 645 ? -37.625 10.969 -9.148 1 97.38 645 TYR B CA 1
ATOM 12444 C C . TYR B 1 645 ? -37.469 10.875 -7.637 1 97.38 645 TYR B C 1
ATOM 12446 O O . TYR B 1 645 ? -36.812 11.734 -7.023 1 97.38 645 TYR B O 1
ATOM 12454 N N . ASP B 1 646 ? -38 9.891 -7.039 1 96.81 646 ASP B N 1
ATOM 12455 C CA . ASP B 1 646 ? -37.906 9.719 -5.594 1 96.81 646 ASP B CA 1
ATOM 12456 C C . ASP B 1 646 ? -36.469 9.477 -5.156 1 96.81 646 ASP B C 1
ATOM 12458 O O . ASP B 1 646 ? -36 10.047 -4.16 1 96.81 646 ASP B O 1
ATOM 12462 N N . LEU B 1 647 ? -35.812 8.633 -5.91 1 97.5 647 LEU B N 1
ATOM 12463 C CA . LEU B 1 647 ? -34.406 8.344 -5.586 1 97.5 647 LEU B CA 1
ATOM 12464 C C . LEU B 1 647 ? -33.562 9.609 -5.656 1 97.5 647 LEU B C 1
ATOM 12466 O O . LEU B 1 647 ? -32.781 9.883 -4.75 1 97.5 647 LEU B O 1
ATOM 12470 N N . ILE B 1 648 ? -33.781 10.406 -6.652 1 98.06 648 ILE B N 1
ATOM 12471 C CA . ILE B 1 648 ? -32.875 11.516 -6.934 1 98.06 648 ILE B CA 1
ATOM 12472 C C . ILE B 1 648 ? -33.281 12.727 -6.086 1 98.06 648 ILE B C 1
ATOM 12474 O O . ILE B 1 648 ? -32.438 13.32 -5.414 1 98.06 648 ILE B O 1
ATOM 12478 N N . PHE B 1 649 ? -34.5 13.102 -6.004 1 97.81 649 PHE B N 1
ATOM 12479 C CA . PHE B 1 649 ? -34.875 14.391 -5.438 1 97.81 649 PHE B CA 1
ATOM 12480 C C . PHE B 1 649 ? -35.312 14.234 -3.977 1 97.81 649 PHE B C 1
ATOM 12482 O O . PHE B 1 649 ? -35.562 15.227 -3.291 1 97.81 649 PHE B O 1
ATOM 12489 N N . HIS B 1 650 ? -35.344 13.008 -3.463 1 96.62 650 HIS B N 1
ATOM 12490 C CA . HIS B 1 650 ? -35.562 12.805 -2.033 1 96.62 650 HIS B CA 1
ATOM 12491 C C . HIS B 1 650 ? -34.312 12.18 -1.381 1 96.62 650 HIS B C 1
ATOM 12493 O O . HIS B 1 650 ? -33.75 12.742 -0.431 1 96.62 650 HIS B O 1
ATOM 12499 N N . ILE B 1 651 ? -33.844 11.172 -1.978 1 97.25 651 ILE B N 1
ATOM 12500 C CA . ILE B 1 651 ? -32.781 10.406 -1.321 1 97.25 651 ILE B CA 1
ATOM 12501 C C . ILE B 1 651 ? -31.422 11 -1.663 1 97.25 651 ILE B C 1
ATOM 12503 O O . ILE B 1 651 ? -30.688 11.43 -0.774 1 97.25 651 ILE B O 1
ATOM 12507 N N . PHE B 1 652 ? -31.016 11.062 -2.965 1 98.31 652 PHE B N 1
ATOM 12508 C CA . PHE B 1 652 ? -29.703 11.578 -3.363 1 98.31 652 PHE B CA 1
ATOM 12509 C C . PHE B 1 652 ? -29.562 13.039 -2.953 1 98.31 652 PHE B C 1
ATOM 12511 O O . PHE B 1 652 ? -28.531 13.422 -2.391 1 98.31 652 PHE B O 1
ATOM 12518 N N . LEU B 1 653 ? -30.531 13.789 -3.219 1 97.56 653 LEU B N 1
ATOM 12519 C CA . LEU B 1 653 ? -30.469 15.203 -2.869 1 97.56 653 LEU B CA 1
ATOM 12520 C C . LEU B 1 653 ? -30.391 15.383 -1.355 1 97.56 653 LEU B C 1
ATOM 12522 O O . LEU B 1 653 ? -29.781 16.328 -0.869 1 97.56 653 LEU B O 1
ATOM 12526 N N . GLY B 1 654 ? -31.078 14.477 -0.644 1 97.88 654 GLY B N 1
ATOM 12527 C CA . GLY B 1 654 ? -30.953 14.5 0.806 1 97.88 654 GLY B CA 1
ATOM 12528 C C . GLY B 1 654 ? -29.531 14.383 1.293 1 97.88 654 GLY B C 1
ATOM 12529 O O . GLY B 1 654 ? -29.109 15.117 2.189 1 97.88 654 GLY B O 1
ATOM 12530 N N . VAL B 1 655 ? -28.781 13.516 0.701 1 97.75 655 VAL B N 1
ATOM 12531 C CA . VAL B 1 655 ? -27.391 13.312 1.077 1 97.75 655 VAL B CA 1
ATOM 12532 C C . VAL B 1 655 ? -26.578 14.562 0.727 1 97.75 655 VAL B C 1
ATOM 12534 O O . VAL B 1 655 ? -25.703 14.977 1.493 1 97.75 655 VAL B O 1
ATOM 12537 N N . LYS B 1 656 ? -26.812 15.109 -0.436 1 96.94 656 LYS B N 1
ATOM 12538 C CA . LYS B 1 656 ? -26.125 16.344 -0.816 1 96.94 656 LYS B CA 1
ATOM 12539 C C . LYS B 1 656 ? -26.406 17.453 0.182 1 96.94 656 LYS B C 1
ATOM 12541 O O . LYS B 1 656 ? -25.5 18.188 0.573 1 96.94 656 LYS B O 1
ATOM 12546 N N . CYS B 1 657 ? -27.641 17.594 0.557 1 97.5 657 CYS B N 1
ATOM 12547 C CA . CYS B 1 657 ? -28.031 18.594 1.553 1 97.5 657 CYS B CA 1
ATOM 12548 C C . CYS B 1 657 ? -27.312 18.344 2.875 1 97.5 657 CYS B C 1
ATOM 12550 O O . CYS B 1 657 ? -26.828 19.297 3.498 1 97.5 657 CYS B O 1
ATOM 12552 N N . PHE B 1 658 ? -27.297 17.125 3.291 1 97.19 658 PHE B N 1
ATOM 12553 C CA . PHE B 1 658 ? -26.609 16.734 4.516 1 97.19 658 PHE B CA 1
ATOM 12554 C C . PHE B 1 658 ? -25.141 17.172 4.465 1 97.19 658 PHE B C 1
ATOM 12556 O O . PHE B 1 658 ? -24.656 17.859 5.375 1 97.19 658 PHE B O 1
ATOM 12563 N N . ARG B 1 659 ? -24.469 16.828 3.408 1 96.5 659 ARG B N 1
ATOM 12564 C CA . ARG B 1 659 ? -23.062 17.172 3.26 1 96.5 659 ARG B CA 1
ATOM 12565 C C . ARG B 1 659 ? -22.875 18.688 3.236 1 96.5 659 ARG B C 1
ATOM 12567 O O . ARG B 1 659 ? -21.969 19.219 3.873 1 96.5 659 ARG B O 1
ATOM 12574 N N . SER B 1 660 ? -23.719 19.344 2.469 1 95.62 660 SER B N 1
ATOM 12575 C CA . SER B 1 660 ? -23.641 20.797 2.42 1 95.62 660 SER B CA 1
ATOM 12576 C C . SER B 1 660 ? -23.828 21.406 3.803 1 95.62 660 SER B C 1
ATOM 12578 O O . SER B 1 660 ? -23.141 22.359 4.164 1 95.62 660 SER B O 1
ATOM 12580 N N . GLY B 1 661 ? -24.75 20.828 4.504 1 97.12 661 GLY B N 1
ATOM 12581 C CA . GLY B 1 661 ? -24.969 21.297 5.867 1 97.12 661 GLY B CA 1
ATOM 12582 C C . GLY B 1 661 ? -23.766 21.109 6.762 1 97.12 661 GLY B C 1
ATOM 12583 O O . GLY B 1 661 ? -23.422 21.984 7.547 1 97.12 661 GLY B O 1
ATOM 12584 N N . ILE B 1 662 ? -23.094 20 6.637 1 97 662 ILE B N 1
ATOM 12585 C CA . ILE B 1 662 ? -21.922 19.703 7.441 1 97 662 ILE B CA 1
ATOM 12586 C C . ILE B 1 662 ? -20.766 20.641 7.043 1 97 662 ILE B C 1
ATOM 12588 O O . ILE B 1 662 ? -20.094 21.219 7.906 1 97 662 ILE B O 1
ATOM 12592 N N . ARG B 1 663 ? -20.531 20.812 5.75 1 94.88 663 ARG B N 1
ATOM 12593 C CA . ARG B 1 663 ? -19.438 21.656 5.273 1 94.88 663 ARG B CA 1
ATOM 12594 C C . ARG B 1 663 ? -19.625 23.094 5.734 1 94.88 663 ARG B C 1
ATOM 12596 O O . ARG B 1 663 ? -18.641 23.812 5.957 1 94.88 663 ARG B O 1
ATOM 12603 N N . ARG B 1 664 ? -20.891 23.453 6.008 1 96.06 664 ARG B N 1
ATOM 12604 C CA . ARG B 1 664 ? -21.219 24.844 6.363 1 96.06 664 ARG B CA 1
ATOM 12605 C C . ARG B 1 664 ? -21.578 24.953 7.84 1 96.06 664 ARG B C 1
ATOM 12607 O O . ARG B 1 664 ? -22 26.016 8.297 1 96.06 664 ARG B O 1
ATOM 12614 N N . ASN B 1 665 ? -21.453 23.906 8.562 1 96.5 665 ASN B N 1
ATOM 12615 C CA . ASN B 1 665 ? -21.859 23.828 9.961 1 96.5 665 ASN B CA 1
ATOM 12616 C C . ASN B 1 665 ? -23.281 24.344 10.164 1 96.5 665 ASN B C 1
ATOM 12618 O O . ASN B 1 665 ? -23.531 25.125 11.078 1 96.5 665 ASN B O 1
ATOM 12622 N N . ASN B 1 666 ? -24.109 24 9.25 1 97.62 666 ASN B N 1
ATOM 12623 C CA . ASN B 1 666 ? -25.547 24.297 9.359 1 97.62 666 ASN B CA 1
ATOM 12624 C C . ASN B 1 666 ? -26.344 23.062 9.773 1 97.62 666 ASN B C 1
ATOM 12626 O O . ASN B 1 666 ? -26.766 22.281 8.914 1 97.62 666 ASN B O 1
ATOM 12630 N N . SER B 1 667 ? -26.625 23.016 11.031 1 97.25 667 SER B N 1
ATOM 12631 C CA . SER B 1 667 ? -27.234 21.828 11.617 1 97.25 667 SER B CA 1
ATOM 12632 C C . SER B 1 667 ? -28.625 21.562 11.031 1 97.25 667 SER B C 1
ATOM 12634 O O . SER B 1 667 ? -29 20.406 10.82 1 97.25 667 SER B O 1
ATOM 12636 N N . GLN B 1 668 ? -29.344 22.609 10.727 1 97.06 668 GLN B N 1
ATOM 12637 C CA . GLN B 1 668 ? -30.703 22.438 10.203 1 97.06 668 GLN B CA 1
ATOM 12638 C C . GLN B 1 668 ? -30.672 21.75 8.836 1 97.06 668 GLN B C 1
ATOM 12640 O O . GLN B 1 668 ? -31.391 20.766 8.609 1 97.06 668 GLN B O 1
ATOM 12645 N N . HIS B 1 669 ? -29.844 22.219 8.016 1 97.56 669 HIS B N 1
ATOM 12646 C CA . HIS B 1 669 ? -29.719 21.609 6.699 1 97.56 669 HIS B CA 1
ATOM 12647 C C . HIS B 1 669 ? -29.156 20.188 6.809 1 97.56 669 HIS B C 1
ATOM 12649 O O . HIS B 1 669 ? -29.609 19.281 6.102 1 97.56 669 HIS B O 1
ATOM 12655 N N . ALA B 1 670 ? -28.172 20 7.707 1 98.06 670 ALA B N 1
ATOM 12656 C CA . ALA B 1 670 ? -27.547 18.688 7.875 1 98.06 670 ALA B CA 1
ATOM 12657 C C . ALA B 1 670 ? -28.578 17.641 8.297 1 98.06 670 ALA B C 1
ATOM 12659 O O . ALA B 1 670 ? -28.703 16.594 7.656 1 98.06 670 ALA B O 1
ATOM 12660 N N . ILE B 1 671 ? -29.328 17.984 9.25 1 98 671 ILE B N 1
ATOM 12661 C CA . ILE B 1 671 ? -30.281 17.016 9.797 1 98 671 ILE B CA 1
ATOM 12662 C C . ILE B 1 671 ? -31.453 16.859 8.844 1 98 671 ILE B C 1
ATOM 12664 O O . ILE B 1 671 ? -31.984 15.75 8.672 1 98 671 ILE B O 1
ATOM 12668 N N . ALA B 1 672 ? -31.891 18 8.234 1 98.19 672 ALA B N 1
ATOM 12669 C CA . ALA B 1 672 ? -32.969 17.906 7.262 1 98.19 672 ALA B CA 1
ATOM 12670 C C . ALA B 1 672 ? -32.625 16.922 6.141 1 98.19 672 ALA B C 1
ATOM 12672 O O . ALA B 1 672 ? -33.406 16.062 5.781 1 98.19 672 ALA B O 1
ATOM 12673 N N . GLY B 1 673 ? -31.438 17.109 5.637 1 97.81 673 GLY B N 1
ATOM 12674 C CA . GLY B 1 673 ? -30.969 16.234 4.574 1 97.81 673 GLY B CA 1
ATOM 12675 C C . GLY B 1 673 ? -30.812 14.797 5.012 1 97.81 673 GLY B C 1
ATOM 12676 O O . GLY B 1 673 ? -31.266 13.883 4.316 1 97.81 673 GLY B O 1
ATOM 12677 N N . ARG B 1 674 ? -30.188 14.539 6.156 1 97.38 674 ARG B N 1
ATOM 12678 C CA . ARG B 1 674 ? -29.953 13.195 6.668 1 97.38 674 ARG B CA 1
ATOM 12679 C C . ARG B 1 674 ? -31.281 12.461 6.879 1 97.38 674 ARG B C 1
ATOM 12681 O O . ARG B 1 674 ? -31.422 11.297 6.496 1 97.38 674 ARG B O 1
ATOM 12688 N N . GLN B 1 675 ? -32.25 13.172 7.445 1 96 675 GLN B N 1
ATOM 12689 C CA . GLN B 1 675 ? -33.5 12.531 7.82 1 96 675 GLN B CA 1
ATOM 12690 C C . GLN B 1 675 ? -34.344 12.234 6.59 1 96 675 GLN B C 1
ATOM 12692 O O . GLN B 1 675 ? -35.219 11.352 6.629 1 96 675 GLN B O 1
ATOM 12697 N N . LYS B 1 676 ? -34.125 12.938 5.555 1 95.88 676 LYS B N 1
ATOM 12698 C CA . LYS B 1 676 ? -34.781 12.617 4.305 1 95.88 676 LYS B CA 1
ATOM 12699 C C . LYS B 1 676 ? -34.281 11.297 3.725 1 95.88 676 LYS B C 1
ATOM 12701 O O . LYS B 1 676 ? -35.031 10.578 3.062 1 95.88 676 LYS B O 1
ATOM 12706 N N . THR B 1 677 ? -33.062 11 3.949 1 95.94 677 THR B N 1
ATOM 12707 C CA . THR B 1 677 ? -32.406 9.828 3.383 1 95.94 677 THR B CA 1
ATOM 12708 C C . THR B 1 677 ? -32.406 8.68 4.387 1 95.94 677 THR B C 1
ATOM 12710 O O . THR B 1 677 ? -32.375 7.508 3.996 1 95.94 677 THR B O 1
ATOM 12713 N N . ALA B 1 678 ? -32.438 8.875 5.637 1 94.12 678 ALA B N 1
ATOM 12714 C CA . ALA B 1 678 ? -32.25 7.926 6.734 1 94.12 678 ALA B CA 1
ATOM 12715 C C . ALA B 1 678 ? -33.219 6.746 6.602 1 94.12 678 ALA B C 1
ATOM 12717 O O . ALA B 1 678 ? -32.875 5.613 6.934 1 94.12 678 ALA B O 1
ATOM 12718 N N . PRO B 1 679 ? -34.438 6.945 6.09 1 94.12 679 PRO B N 1
ATOM 12719 C CA . PRO B 1 679 ? -35.375 5.828 6.016 1 94.12 679 PRO B CA 1
ATOM 12720 C C . PRO B 1 679 ? -34.812 4.645 5.223 1 94.12 679 PRO B C 1
ATOM 12722 O O . PRO B 1 679 ? -35.188 3.498 5.473 1 94.12 679 PRO B O 1
ATOM 12725 N N . ILE B 1 680 ? -33.906 4.93 4.352 1 93.19 680 ILE B N 1
ATOM 12726 C CA . ILE B 1 680 ? -33.375 3.857 3.516 1 93.19 680 ILE B CA 1
ATOM 12727 C C . ILE B 1 680 ? -32.625 2.861 4.383 1 93.19 680 ILE B C 1
ATOM 12729 O O . ILE B 1 680 ? -32.406 1.713 3.982 1 93.19 680 ILE B O 1
ATOM 12733 N N . MET B 1 681 ? -32.188 3.322 5.539 1 91.62 681 MET B N 1
ATOM 12734 C CA . MET B 1 681 ? -31.469 2.453 6.453 1 91.62 681 MET B CA 1
ATOM 12735 C C . MET B 1 681 ? -32.375 1.414 7.078 1 91.62 681 MET B C 1
ATOM 12737 O O . MET B 1 681 ? -31.922 0.434 7.664 1 91.62 681 MET B O 1
ATOM 12741 N N . TYR B 1 682 ? -33.688 1.556 6.918 1 90.5 682 TYR B N 1
ATOM 12742 C CA . TYR B 1 682 ? -34.656 0.703 7.605 1 90.5 682 TYR B CA 1
ATOM 12743 C C . TYR B 1 682 ? -35.281 -0.306 6.645 1 90.5 682 TYR B C 1
ATOM 12745 O O . TYR B 1 682 ? -36.25 -0.971 6.984 1 90.5 682 TYR B O 1
ATOM 12753 N N . ILE B 1 683 ? -34.906 -0.383 5.43 1 86.06 683 ILE B N 1
ATOM 12754 C CA . ILE B 1 683 ? -35.344 -1.416 4.5 1 86.06 683 ILE B CA 1
ATOM 12755 C C . ILE B 1 683 ? -34.281 -2.49 4.371 1 86.06 683 ILE B C 1
ATOM 12757 O O . ILE B 1 683 ? -34.531 -3.592 3.889 1 86.06 683 ILE B O 1
ATOM 12761 N N . GLY B 1 684 ? -33.031 -2.189 4.754 1 66.31 684 GLY B N 1
ATOM 12762 C CA . GLY B 1 684 ? -31.953 -3.141 4.617 1 66.31 684 GLY B CA 1
ATOM 12763 C C . GLY B 1 684 ? -31.406 -3.621 5.949 1 66.31 684 GLY B C 1
ATOM 12764 O O . GLY B 1 684 ? -32.094 -3.535 6.973 1 66.31 684 GLY B O 1
ATOM 12765 N N . LYS B 1 685 ? -30.297 -4.391 5.836 1 62.22 685 LYS B N 1
ATOM 12766 C CA . LYS B 1 685 ? -29.609 -5.023 6.961 1 62.22 685 LYS B CA 1
ATOM 12767 C C . LYS B 1 685 ? -28.594 -4.078 7.59 1 62.22 685 LYS B C 1
ATOM 12769 O O . LYS B 1 685 ? -27.391 -4.344 7.562 1 62.22 685 LYS B O 1
ATOM 12774 N N . HIS B 1 686 ? -29.172 -2.811 8.18 1 74.81 686 HIS B N 1
ATOM 12775 C CA . HIS B 1 686 ? -28.266 -1.833 8.766 1 74.81 686 HIS B CA 1
ATOM 12776 C C . HIS B 1 686 ? -28.453 -1.74 10.281 1 74.81 686 HIS B C 1
ATOM 12778 O O . HIS B 1 686 ? -28.719 -0.659 10.812 1 74.81 686 HIS B O 1
ATOM 12784 N N . GLY B 1 687 ? -28.203 -2.844 11.016 1 72.69 687 GLY B N 1
ATOM 12785 C CA . GLY B 1 687 ? -28.531 -2.988 12.422 1 72.69 687 GLY B CA 1
ATOM 12786 C C . GLY B 1 687 ? -27.734 -2.061 13.32 1 72.69 687 GLY B C 1
ATOM 12787 O O . GLY B 1 687 ? -28.156 -1.759 14.438 1 72.69 687 GLY B O 1
ATOM 12788 N N . ILE B 1 688 ? -26.672 -1.524 12.914 1 77.88 688 ILE B N 1
ATOM 12789 C CA . ILE B 1 688 ? -25.844 -0.633 13.719 1 77.88 688 ILE B CA 1
ATOM 12790 C C . ILE B 1 688 ? -26.312 0.808 13.547 1 77.88 688 ILE B C 1
ATOM 12792 O O . ILE B 1 688 ? -26.375 1.57 14.516 1 77.88 688 ILE B O 1
ATOM 12796 N N . TYR B 1 689 ? -26.766 1.109 12.398 1 85.19 689 TYR B N 1
ATOM 12797 C CA . TYR B 1 689 ? -27 2.518 12.102 1 85.19 689 TYR B CA 1
ATOM 12798 C C . TYR B 1 689 ? -28.453 2.896 12.383 1 85.19 689 TYR B C 1
ATOM 12800 O O . TYR B 1 689 ? -28.766 4.066 12.609 1 85.19 689 TYR B O 1
ATOM 12808 N N . GLN B 1 690 ? -29.422 1.906 12.414 1 88.56 690 GLN B N 1
ATOM 12809 C CA . GLN B 1 690 ? -30.812 2.201 12.742 1 88.56 690 GLN B CA 1
ATOM 12810 C C . GLN B 1 690 ? -30.938 2.77 14.148 1 88.56 690 GLN B C 1
ATOM 12812 O O . GLN B 1 690 ? -31.422 3.893 14.328 1 88.56 690 GLN B O 1
ATOM 12817 N N . PRO B 1 691 ? -30.328 2.072 15.094 1 88.19 691 PRO B N 1
ATOM 12818 C CA . PRO B 1 691 ? -30.438 2.629 16.438 1 88.19 691 PRO B CA 1
ATOM 12819 C C . PRO B 1 691 ? -29.625 3.912 16.609 1 88.19 691 PRO B C 1
ATOM 12821 O O . PRO B 1 691 ? -30.016 4.789 17.391 1 88.19 691 PRO B O 1
ATOM 12824 N N . LEU B 1 692 ? -28.547 4.027 15.961 1 92 692 LEU B N 1
ATOM 12825 C CA . LEU B 1 692 ? -27.688 5.199 16.062 1 92 692 LEU B CA 1
ATOM 12826 C C . LEU B 1 692 ? -28.422 6.453 15.594 1 92 692 LEU B C 1
ATOM 12828 O O . LEU B 1 692 ? -28.406 7.477 16.281 1 92 692 LEU B O 1
ATOM 12832 N N . LEU B 1 693 ? -29.094 6.371 14.469 1 92.88 693 LEU B N 1
ATOM 12833 C CA . LEU B 1 693 ? -29.812 7.512 13.914 1 92.88 693 LEU B CA 1
ATOM 12834 C C . LEU B 1 693 ? -31.016 7.879 14.781 1 92.88 693 LEU B C 1
ATOM 12836 O O . LEU B 1 693 ? -31.281 9.062 15.016 1 92.88 693 LEU B O 1
ATOM 12840 N N . PHE B 1 694 ? -31.625 6.863 15.234 1 93.88 694 PHE B N 1
ATOM 12841 C CA . PHE B 1 694 ? -32.781 7.102 16.109 1 93.88 694 PHE B CA 1
ATOM 12842 C C . PHE B 1 694 ? -32.344 7.777 17.406 1 93.88 694 PHE B C 1
ATOM 12844 O O . PHE B 1 694 ? -32.969 8.75 17.844 1 93.88 694 PHE B O 1
ATOM 12851 N N . ARG B 1 695 ? -31.266 7.309 17.984 1 94.31 695 ARG B N 1
ATOM 12852 C CA . ARG B 1 695 ? -30.766 7.852 19.234 1 94.31 695 ARG B CA 1
ATOM 12853 C C . ARG B 1 695 ? -30.359 9.312 19.078 1 94.31 695 ARG B C 1
ATOM 12855 O O . ARG B 1 695 ? -30.609 10.133 19.969 1 94.31 695 ARG B O 1
ATOM 12862 N N . ASP B 1 696 ? -29.734 9.609 18.062 1 95.56 696 ASP B N 1
ATOM 12863 C CA . ASP B 1 696 ? -29.312 10.984 17.812 1 95.56 696 ASP B CA 1
ATOM 12864 C C . ASP B 1 696 ? -30.531 11.914 17.734 1 95.56 696 ASP B C 1
ATOM 12866 O O . ASP B 1 696 ? -30.5 13.023 18.266 1 95.56 696 ASP B O 1
ATOM 12870 N N . MET B 1 697 ? -31.594 11.445 17.047 1 96.19 697 MET B N 1
ATOM 12871 C CA . MET B 1 697 ? -32.812 12.25 16.938 1 96.19 697 MET B CA 1
ATOM 12872 C C . MET B 1 697 ? -33.469 12.391 18.297 1 96.19 697 MET B C 1
ATOM 12874 O O . MET B 1 697 ? -34.031 13.453 18.625 1 96.19 697 MET B O 1
ATOM 12878 N N . GLN B 1 698 ? -33.438 11.344 19.047 1 95.75 698 GLN B N 1
ATOM 12879 C CA . GLN B 1 698 ? -33.969 11.391 20.391 1 95.75 698 GLN B CA 1
ATOM 12880 C C . GLN B 1 698 ? -33.281 12.461 21.234 1 95.75 698 GLN B C 1
ATOM 12882 O O . GLN B 1 698 ? -33.938 13.25 21.906 1 95.75 698 GLN B O 1
ATOM 12887 N N . VAL B 1 699 ? -32 12.492 21.156 1 96.38 699 VAL B N 1
ATOM 12888 C CA . VAL B 1 699 ? -31.219 13.469 21.891 1 96.38 699 VAL B CA 1
ATOM 12889 C C . VAL B 1 699 ? -31.625 14.883 21.484 1 96.38 699 VAL B C 1
ATOM 12891 O O . VAL B 1 699 ? -31.812 15.75 22.328 1 96.38 699 VAL B O 1
ATOM 12894 N N . ARG B 1 700 ? -31.812 15.094 20.234 1 96.06 700 ARG B N 1
ATOM 12895 C CA . ARG B 1 700 ? -32.062 16.422 19.688 1 96.06 700 ARG B CA 1
ATOM 12896 C C . ARG B 1 700 ? -33.438 16.922 20.125 1 96.06 700 ARG B C 1
ATOM 12898 O O . ARG B 1 700 ? -33.656 18.125 20.328 1 96.06 700 ARG B O 1
ATOM 12905 N N . VAL B 1 701 ? -34.406 16.016 20.297 1 96 701 VAL B N 1
ATOM 12906 C CA . VAL B 1 701 ? -35.75 16.453 20.625 1 96 701 VAL B CA 1
ATOM 12907 C C . VAL B 1 701 ? -35.938 16.578 22.125 1 96 701 VAL B C 1
ATOM 12909 O O . VAL B 1 701 ? -36.75 17.344 22.609 1 96 701 VAL B O 1
ATOM 12912 N N . GLU B 1 702 ? -35.156 15.82 22.891 1 96.38 702 GLU B N 1
ATOM 12913 C CA . GLU B 1 702 ? -35.281 15.805 24.344 1 96.38 702 GLU B CA 1
ATOM 12914 C C . GLU B 1 702 ? -34.375 16.844 25 1 96.38 702 GLU B C 1
ATOM 12916 O O . GLU B 1 702 ? -34.625 17.234 26.141 1 96.38 702 GLU B O 1
ATOM 12921 N N . ALA B 1 703 ? -33.406 17.281 24.328 1 96.75 703 ALA B N 1
ATOM 12922 C CA . ALA B 1 703 ? -32.406 18.172 24.906 1 96.75 703 ALA B CA 1
ATOM 12923 C C . ALA B 1 703 ? -33.031 19.516 25.297 1 96.75 703 ALA B C 1
ATOM 12925 O O . ALA B 1 703 ? -33.875 20.047 24.578 1 96.75 703 ALA B O 1
ATOM 12926 N N . PRO B 1 704 ? -32.594 20 26.422 1 96.12 704 PRO B N 1
ATOM 12927 C CA . PRO B 1 704 ? -33 21.359 26.781 1 96.12 704 PRO B CA 1
ATOM 12928 C C . PRO B 1 704 ? -32.5 22.406 25.781 1 96.12 704 PRO B C 1
ATOM 12930 O O . PRO B 1 704 ? -31.562 22.141 25.031 1 96.12 704 PRO B O 1
ATOM 12933 N N . PRO B 1 705 ? -33.062 23.562 25.734 1 95.56 705 PRO B N 1
ATOM 12934 C CA . PRO B 1 705 ? -32.781 24.562 24.719 1 95.56 705 PRO B CA 1
ATOM 12935 C C . PRO B 1 705 ? -31.297 24.922 24.641 1 95.56 705 PRO B C 1
ATOM 12937 O O . PRO B 1 705 ? -30.734 25.047 23.547 1 95.56 705 PRO B O 1
ATOM 12940 N N . ASP B 1 706 ? -30.641 25.047 25.812 1 95.06 706 ASP B N 1
ATOM 12941 C CA . ASP B 1 706 ? -29.234 25.406 25.812 1 95.06 706 ASP B CA 1
ATOM 12942 C C . ASP B 1 706 ? -28.391 24.312 25.172 1 95.06 706 ASP B C 1
ATOM 12944 O O . ASP B 1 706 ? -27.438 24.609 24.438 1 95.06 706 ASP B O 1
ATOM 12948 N N . ILE B 1 707 ? -28.734 23.078 25.453 1 96.62 707 ILE B N 1
ATOM 12949 C CA . ILE B 1 707 ? -27.984 21.953 24.906 1 96.62 707 ILE B CA 1
ATOM 12950 C C . ILE B 1 707 ? -28.297 21.812 23.406 1 96.62 707 ILE B C 1
ATOM 12952 O O . ILE B 1 707 ? -27.406 21.469 22.625 1 96.62 707 ILE B O 1
ATOM 12956 N N . LYS B 1 708 ? -29.516 22.016 23 1 96.38 708 LYS B N 1
ATOM 12957 C CA . LYS B 1 708 ? -29.891 22 21.578 1 96.38 708 LYS B CA 1
ATOM 12958 C C . LYS B 1 708 ? -29.062 23 20.781 1 96.38 708 LYS B C 1
ATOM 12960 O O . LYS B 1 708 ? -28.531 22.672 19.719 1 96.38 708 LYS B O 1
ATOM 12965 N N . LYS B 1 709 ? -28.984 24.156 21.391 1 95.19 709 LYS B N 1
ATOM 12966 C CA . LYS B 1 709 ? -28.188 25.203 20.734 1 95.19 709 LYS B CA 1
ATOM 12967 C C . LYS B 1 709 ? -26.719 24.797 20.656 1 95.19 709 LYS B C 1
ATOM 12969 O O . LYS B 1 709 ? -26.078 25.016 19.625 1 95.19 709 LYS B O 1
ATOM 12974 N N . TYR B 1 710 ? -26.266 24.219 21.75 1 95.5 710 TYR B N 1
ATOM 12975 C CA . TYR B 1 710 ? -24.875 23.75 21.781 1 95.5 710 TYR B CA 1
ATOM 12976 C C . TYR B 1 710 ? -24.609 22.734 20.688 1 95.5 710 TYR B C 1
ATOM 12978 O O . TYR B 1 710 ? -23.609 22.812 19.984 1 95.5 710 TYR B O 1
ATOM 12986 N N . ILE B 1 711 ? -25.516 21.781 20.469 1 96.31 711 ILE B N 1
ATOM 12987 C CA . ILE B 1 711 ? -25.391 20.734 19.469 1 96.31 711 ILE B CA 1
ATOM 12988 C C . ILE B 1 711 ? -25.406 21.359 18.062 1 96.31 711 ILE B C 1
ATOM 12990 O O . ILE B 1 711 ? -24.594 21.016 17.219 1 96.31 711 ILE B O 1
ATOM 12994 N N . GLU B 1 712 ? -26.266 22.297 17.828 1 95.44 712 GLU B N 1
ATOM 12995 C CA . GLU B 1 712 ? -26.422 22.938 16.531 1 95.44 712 GLU B CA 1
ATOM 12996 C C . GLU B 1 712 ? -25.188 23.75 16.141 1 95.44 712 GLU B C 1
ATOM 12998 O O . GLU B 1 712 ? -24.797 23.766 14.977 1 95.44 712 GLU B O 1
ATOM 13003 N N . GLU B 1 713 ? -24.609 24.328 17.125 1 94.25 713 GLU B N 1
ATOM 13004 C CA . GLU B 1 713 ? -23.453 25.188 16.875 1 94.25 713 GLU B CA 1
ATOM 13005 C C . GLU B 1 713 ? -22.188 24.359 16.672 1 94.25 713 GLU B C 1
ATOM 13007 O O . GLU B 1 713 ? -21.188 24.859 16.141 1 94.25 713 GLU B O 1
ATOM 13012 N N . ASN B 1 714 ? -22.25 23.109 17.109 1 95 714 ASN B N 1
ATOM 13013 C CA . ASN B 1 714 ? -21.062 22.266 17.047 1 95 714 ASN B CA 1
ATOM 13014 C C . ASN B 1 714 ? -21.328 20.984 16.25 1 95 714 ASN B C 1
ATOM 13016 O O . ASN B 1 714 ? -20.891 19.906 16.625 1 95 714 ASN B O 1
ATOM 13020 N N . GLU B 1 715 ? -22.109 21.203 15.156 1 95.19 715 GLU B N 1
ATOM 13021 C CA . GLU B 1 715 ? -22.406 20.078 14.258 1 95.19 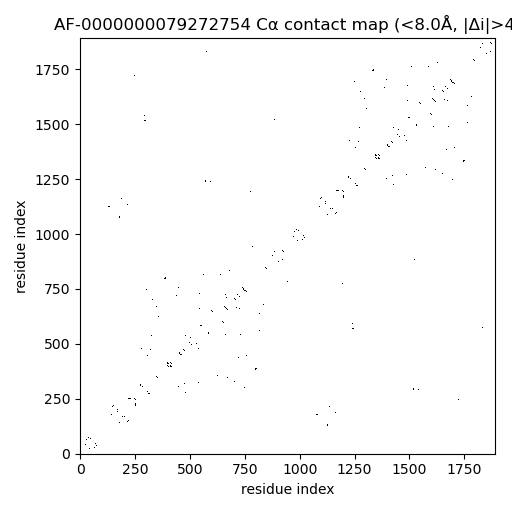715 GLU B CA 1
ATOM 13022 C C . GLU B 1 715 ? -21.156 19.672 13.477 1 95.19 715 GLU B C 1
ATOM 13024 O O . GLU B 1 715 ? -20.938 18.484 13.234 1 95.19 715 GLU B O 1
ATOM 13029 N N . ALA B 1 716 ? -20.406 20.641 13.109 1 95.62 716 ALA B N 1
ATOM 13030 C CA . ALA B 1 716 ? -19.172 20.469 12.352 1 95.62 716 ALA B CA 1
ATOM 13031 C C . ALA B 1 716 ? -18.125 21.516 12.727 1 95.62 716 ALA B C 1
ATOM 13033 O O . ALA B 1 716 ? -18.469 22.531 13.328 1 95.62 716 ALA B O 1
ATOM 13034 N N . PHE B 1 717 ? -16.891 21.188 12.406 1 95.25 717 PHE B N 1
ATOM 13035 C CA . PHE B 1 717 ? -15.766 22.031 12.805 1 95.25 717 PHE B CA 1
ATOM 13036 C C . PHE B 1 717 ? -14.836 22.297 11.625 1 95.25 717 PHE B C 1
ATOM 13038 O O . PHE B 1 717 ? -14.531 21.391 10.859 1 95.25 717 PHE B O 1
ATOM 13045 N N . SER B 1 718 ? -14.461 23.5 11.422 1 91.69 718 SER B N 1
ATOM 13046 C CA . SER B 1 718 ? -13.445 23.828 10.422 1 91.69 718 SER B CA 1
ATOM 13047 C C . SER B 1 718 ? -12.086 24.062 11.07 1 91.69 718 SER B C 1
ATOM 13049 O O . SER B 1 718 ? -11.844 25.125 11.648 1 91.69 718 SER B O 1
ATOM 13051 N N . ARG B 1 719 ? -11.172 23.297 10.859 1 82.94 719 ARG B N 1
ATOM 13052 C CA . ARG B 1 719 ? -9.844 23.375 11.453 1 82.94 719 ARG B CA 1
ATOM 13053 C C . ARG B 1 719 ? -9.062 24.562 10.898 1 82.94 719 ARG B C 1
ATOM 13055 O O . ARG B 1 719 ? -8.234 25.156 11.594 1 82.94 719 ARG B O 1
ATOM 13062 N N . SER B 1 720 ? -9.328 24.859 9.633 1 79.5 720 SER B N 1
ATOM 13063 C CA . SER B 1 720 ? -8.586 25.906 8.938 1 79.5 720 SER B CA 1
ATOM 13064 C C . SER B 1 720 ? -9.242 27.281 9.125 1 79.5 720 SER B C 1
ATOM 13066 O O . SER B 1 720 ? -8.625 28.312 8.859 1 79.5 720 SER B O 1
ATOM 13068 N N . GLY B 1 721 ? -10.461 27.234 9.5 1 83.25 721 GLY B N 1
ATOM 13069 C CA . GLY B 1 721 ? -11.227 28.469 9.578 1 83.25 721 GLY B CA 1
ATOM 13070 C C . GLY B 1 721 ? -11.992 28.781 8.312 1 83.25 721 GLY B C 1
ATOM 13071 O O . GLY B 1 721 ? -12.781 29.734 8.266 1 83.25 721 GLY B O 1
ATOM 13072 N N . ASN B 1 722 ? -11.773 28 7.281 1 84.75 722 ASN B N 1
ATOM 13073 C CA . ASN B 1 722 ? -12.516 28.156 6.039 1 84.75 722 ASN B CA 1
ATOM 13074 C C . ASN B 1 722 ? -13.953 27.656 6.18 1 84.75 722 ASN B C 1
ATOM 13076 O O . ASN B 1 722 ? -14.18 26.469 6.449 1 84.75 722 ASN B O 1
ATOM 13080 N N . ASN B 1 723 ? -14.891 28.5 5.906 1 88.12 723 ASN B N 1
ATOM 13081 C CA . ASN B 1 723 ? -16.297 28.203 6.164 1 88.12 723 ASN B CA 1
ATOM 13082 C C . ASN B 1 723 ? -16.875 27.234 5.141 1 88.12 723 ASN B C 1
ATOM 13084 O O . ASN B 1 723 ? -18.047 26.891 5.203 1 88.12 723 ASN B O 1
ATOM 13088 N N . LEU B 1 724 ? -16.094 26.797 4.195 1 87.19 724 LEU B N 1
ATOM 13089 C CA . LEU B 1 724 ? -16.531 25.828 3.205 1 87.19 724 LEU B CA 1
ATOM 13090 C C . LEU B 1 724 ? -15.945 24.453 3.504 1 87.19 724 LEU B C 1
ATOM 13092 O O . LEU B 1 724 ? -16.172 23.5 2.752 1 87.19 724 LEU B O 1
ATOM 13096 N N . ARG B 1 725 ? -15.219 24.344 4.668 1 88.06 725 ARG B N 1
ATOM 13097 C CA . ARG B 1 725 ? -14.5 23.109 4.938 1 88.06 725 ARG B CA 1
ATOM 13098 C C . ARG B 1 725 ? -14.836 22.562 6.324 1 88.06 725 ARG B C 1
ATOM 13100 O O . ARG B 1 725 ? -13.961 22.094 7.047 1 88.06 725 ARG B O 1
ATOM 13107 N N . GLY B 1 726 ? -16.109 22.703 6.652 1 92.06 726 GLY B N 1
ATOM 13108 C CA . GLY B 1 726 ? -16.547 22.062 7.883 1 92.06 726 GLY B CA 1
ATOM 13109 C C . GLY B 1 726 ? -16.562 20.547 7.801 1 92.06 726 GLY B C 1
ATOM 13110 O O . GLY B 1 726 ? -16.891 19.984 6.758 1 92.06 726 GLY B O 1
ATOM 13111 N N . GLU B 1 727 ? -16.156 19.906 8.875 1 93.69 727 GLU B N 1
ATOM 13112 C CA . GLU B 1 727 ? -16.156 18.453 8.969 1 93.69 727 GLU B CA 1
ATOM 13113 C C . GLU B 1 727 ? -16.672 17.984 10.328 1 93.69 727 GLU B C 1
ATOM 13115 O O . GLU B 1 727 ? -16.578 18.734 11.32 1 93.69 727 GLU B O 1
ATOM 13120 N N . GLY B 1 728 ? -17.219 16.766 10.289 1 95.12 728 GLY B N 1
ATOM 13121 C CA . GLY B 1 728 ? -17.547 16.188 11.578 1 95.12 728 GLY B CA 1
ATOM 13122 C C . GLY B 1 728 ? -16.344 15.953 12.461 1 95.12 728 GLY B C 1
ATOM 13123 O O . GLY B 1 728 ? -15.211 15.891 11.969 1 95.12 728 GLY B O 1
ATOM 13124 N N . GLY B 1 729 ? -16.547 15.914 13.75 1 95.25 729 GLY B N 1
ATOM 13125 C CA . GLY B 1 729 ? -15.445 15.688 14.672 1 95.25 729 GLY B CA 1
ATOM 13126 C C . GLY B 1 729 ? -14.68 14.406 14.391 1 95.25 729 GLY B C 1
ATOM 13127 O O . GLY B 1 729 ? -13.492 14.305 14.688 1 95.25 729 GLY B O 1
ATOM 13128 N N . ASP B 1 730 ? -15.312 13.477 13.773 1 93.88 730 ASP B N 1
ATOM 13129 C CA . ASP B 1 730 ? -14.68 12.211 13.414 1 93.88 730 ASP B CA 1
ATOM 13130 C C . ASP B 1 730 ? -13.633 12.406 12.32 1 93.88 730 ASP B C 1
ATOM 13132 O O . ASP B 1 730 ? -12.523 11.883 12.414 1 93.88 730 ASP B O 1
ATOM 13136 N N . TYR B 1 731 ? -13.953 13.227 11.305 1 92.88 731 TYR B N 1
ATOM 13137 C CA . TYR B 1 731 ? -13 13.492 10.234 1 92.88 731 TYR B CA 1
ATOM 13138 C C . TYR B 1 731 ? -11.852 14.359 10.742 1 92.88 731 TYR B C 1
ATOM 13140 O O . TYR B 1 731 ? -10.711 14.227 10.281 1 92.88 731 TYR B O 1
ATOM 13148 N N . VAL B 1 732 ? -12.164 15.211 11.688 1 94.44 732 VAL B N 1
ATOM 13149 C CA . VAL B 1 732 ? -11.102 15.984 12.32 1 94.44 732 VAL B CA 1
ATOM 13150 C C . VAL B 1 732 ? -10.125 15.031 13.016 1 94.44 732 VAL B C 1
ATOM 13152 O O . VAL B 1 732 ? -8.906 15.18 12.883 1 94.44 732 VAL B O 1
ATOM 13155 N N . THR B 1 733 ? -10.68 14.109 13.672 1 94.06 733 THR B N 1
ATOM 13156 C CA . THR B 1 733 ? -9.867 13.125 14.383 1 94.06 733 THR B CA 1
ATOM 13157 C C . THR B 1 733 ? -9.078 12.258 13.406 1 94.06 733 THR B C 1
ATOM 13159 O O . THR B 1 733 ? -7.926 11.922 13.656 1 94.06 733 THR B O 1
ATOM 13162 N N . GLU B 1 734 ? -9.672 11.945 12.32 1 89.94 734 GLU B N 1
ATOM 13163 C CA . GLU B 1 734 ? -8.992 11.156 11.297 1 89.94 734 GLU B CA 1
ATOM 13164 C C . GLU B 1 734 ? -7.793 11.906 10.727 1 89.94 734 GLU B C 1
ATOM 13166 O O . GLU B 1 734 ? -6.754 11.305 10.453 1 89.94 734 GLU B O 1
ATOM 13171 N N . ASN B 1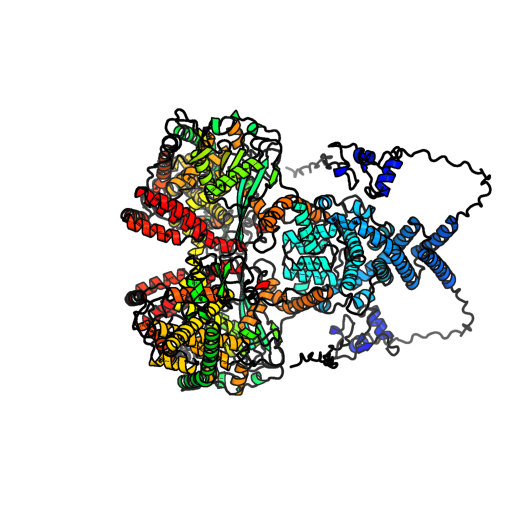 735 ? -7.961 13.148 10.531 1 87.25 735 ASN B N 1
ATOM 13172 C CA . ASN B 1 735 ? -6.855 13.969 10.039 1 87.25 735 ASN B CA 1
ATOM 13173 C C . ASN B 1 735 ? -5.695 14 11.031 1 87.25 735 ASN B C 1
ATOM 13175 O O . ASN B 1 735 ? -4.531 13.953 10.633 1 87.25 735 ASN B O 1
ATOM 13179 N N . GLU B 1 736 ? -6.07 14.07 12.266 1 89.62 736 GLU B N 1
ATOM 13180 C CA . GLU B 1 736 ? -5.035 14.031 13.297 1 89.62 736 GLU B CA 1
ATOM 13181 C C . GLU B 1 736 ? -4.352 12.672 13.344 1 89.62 736 GLU B C 1
ATOM 13183 O O . GLU B 1 736 ? -3.141 12.586 13.562 1 89.62 736 GLU B O 1
ATOM 13188 N N . ASN B 1 737 ? -5.129 11.672 13.195 1 88 737 ASN B N 1
ATOM 13189 C CA . ASN B 1 737 ? -4.578 10.32 13.148 1 88 737 ASN B CA 1
ATOM 13190 C C . ASN B 1 737 ? -3.59 10.164 11.992 1 88 737 ASN B C 1
ATOM 13192 O O . ASN B 1 737 ? -2.557 9.508 12.141 1 88 737 ASN B O 1
ATOM 13196 N N . ARG B 1 738 ? -3.9 10.711 10.938 1 82.5 738 ARG B N 1
ATOM 13197 C CA . ARG B 1 738 ? -3.008 10.656 9.781 1 82.5 738 ARG B CA 1
ATOM 13198 C C . ARG B 1 738 ? -1.693 11.367 10.078 1 82.5 738 ARG B C 1
ATOM 13200 O O . ARG B 1 738 ? -0.625 10.906 9.672 1 82.5 738 ARG B O 1
ATOM 13207 N N . SER B 1 739 ? -1.812 12.445 10.719 1 80.94 739 SER B N 1
ATOM 13208 C CA . SER B 1 739 ? -0.619 13.195 11.102 1 80.94 739 SER B CA 1
ATOM 13209 C C . SER B 1 739 ? 0.252 12.391 12.062 1 80.94 739 SER B C 1
ATOM 13211 O O . SER B 1 739 ? 1.479 12.391 11.945 1 80.94 739 SER B O 1
ATOM 13213 N N . LEU B 1 740 ? -0.398 11.734 12.969 1 87.12 740 LEU B N 1
ATOM 13214 C CA . LEU B 1 740 ? 0.329 10.914 13.93 1 87.12 740 LEU B CA 1
ATOM 13215 C C . LEU B 1 740 ? 1.07 9.781 13.234 1 87.12 740 LEU B C 1
ATOM 13217 O O . LEU B 1 740 ? 2.23 9.508 13.547 1 87.12 740 LEU B O 1
ATOM 13221 N N . LYS B 1 741 ? 0.451 9.156 12.375 1 82.56 741 LYS B N 1
ATOM 13222 C CA . LYS B 1 741 ? 1.03 8.016 11.68 1 82.56 741 LYS B CA 1
ATOM 13223 C C . LYS B 1 741 ? 2.24 8.43 10.852 1 82.56 741 LYS B C 1
ATOM 13225 O O . LYS B 1 741 ? 3.182 7.648 10.68 1 82.56 741 LYS B O 1
ATOM 13230 N N . SER B 1 742 ? 2.223 9.625 10.359 1 73.56 742 SER B N 1
ATOM 13231 C CA . SER B 1 742 ? 3.326 10.117 9.547 1 73.56 742 SER B CA 1
ATOM 13232 C C . SER B 1 742 ? 4.594 10.297 10.383 1 73.56 742 SER B C 1
ATOM 13234 O O . SER B 1 742 ? 5.703 10.289 9.844 1 73.56 742 SER B O 1
ATOM 13236 N N . ILE B 1 743 ? 4.402 10.492 11.625 1 76.31 743 ILE B N 1
ATOM 13237 C CA . ILE B 1 743 ? 5.516 10.727 12.539 1 76.31 743 ILE B CA 1
ATOM 13238 C C . ILE B 1 743 ? 6.113 9.391 12.977 1 76.31 743 ILE B C 1
ATOM 13240 O O . ILE B 1 743 ? 7.289 9.32 13.336 1 76.31 743 ILE B O 1
ATOM 13244 N N . LEU B 1 744 ? 5.312 8.359 12.906 1 79.62 744 LEU B N 1
ATOM 13245 C CA . LEU B 1 744 ? 5.738 7.047 13.383 1 79.62 744 LEU B CA 1
ATOM 13246 C C . LEU B 1 744 ? 6.668 6.375 12.383 1 79.62 744 LEU B C 1
ATOM 13248 O O . LEU B 1 744 ? 6.445 6.461 11.172 1 79.62 744 LEU B O 1
ATOM 13252 N N . PRO B 1 745 ? 7.727 5.828 12.867 1 69.88 745 PRO B N 1
ATOM 13253 C CA . PRO B 1 745 ? 8.57 5.039 11.969 1 69.88 745 PRO B CA 1
ATOM 13254 C C . PRO B 1 745 ? 7.855 3.816 11.406 1 69.88 745 PRO B C 1
ATOM 13256 O O . PRO B 1 745 ? 6.82 3.4 11.938 1 69.88 745 PRO B O 1
ATOM 13259 N N . PRO B 1 746 ? 8.422 3.348 10.297 1 67.25 746 PRO B N 1
ATOM 13260 C CA . PRO B 1 746 ? 7.828 2.121 9.758 1 67.25 746 PRO B CA 1
ATOM 13261 C C . PRO B 1 746 ? 7.863 0.963 10.75 1 67.25 746 PRO B C 1
ATOM 13263 O O . PRO B 1 746 ? 8.75 0.901 11.609 1 67.25 746 PRO B O 1
ATOM 13266 N N . GLY B 1 747 ? 6.934 -0.007 10.633 1 70.31 747 GLY B N 1
ATOM 13267 C CA . GLY B 1 747 ? 6.789 -1.128 11.547 1 70.31 747 GLY B CA 1
ATOM 13268 C C . GLY B 1 747 ? 5.637 -0.959 12.516 1 70.31 747 GLY B C 1
ATOM 13269 O O . GLY B 1 747 ? 4.883 0.013 12.43 1 70.31 747 GLY B O 1
ATOM 13270 N N . VAL B 1 748 ? 5.562 -1.832 13.422 1 76.25 748 VAL B N 1
ATOM 13271 C CA . VAL B 1 748 ? 4.492 -1.769 14.414 1 76.25 748 VAL B CA 1
ATOM 13272 C C . VAL B 1 748 ? 4.945 -0.922 15.602 1 76.25 748 VAL B C 1
ATOM 13274 O O . VAL B 1 748 ? 5.895 -1.278 16.297 1 76.25 748 VAL B O 1
ATOM 13277 N N . PRO B 1 749 ? 4.344 0.15 15.805 1 83.88 749 PRO B N 1
ATOM 13278 C CA . PRO B 1 749 ? 4.75 0.991 16.938 1 83.88 749 PRO B CA 1
ATOM 13279 C C . PRO B 1 749 ? 4.316 0.418 18.281 1 83.88 749 PRO B C 1
ATOM 13281 O O . PRO B 1 749 ? 3.285 -0.257 18.359 1 83.88 749 PRO B O 1
ATOM 13284 N N . THR B 1 750 ? 5.07 0.585 19.312 1 84.31 750 THR B N 1
ATOM 13285 C CA . THR B 1 750 ? 4.656 0.306 20.688 1 84.31 750 THR B CA 1
ATOM 13286 C C . THR B 1 750 ? 3.711 1.389 21.203 1 84.31 750 THR B C 1
ATOM 13288 O O . THR B 1 750 ? 3.543 2.428 20.547 1 84.31 750 THR B O 1
ATOM 13291 N N . VAL B 1 751 ? 3.08 1.163 22.312 1 87.94 751 VAL B N 1
ATOM 13292 C CA . VAL B 1 751 ? 2.184 2.143 22.906 1 87.94 751 VAL B CA 1
ATOM 13293 C C . VAL B 1 751 ? 2.959 3.416 23.25 1 87.94 751 VAL B C 1
ATOM 13295 O O . VAL B 1 751 ? 2.457 4.523 23.047 1 87.94 751 VAL B O 1
ATOM 13298 N N . GLU B 1 752 ? 4.176 3.166 23.656 1 87.19 752 GLU B N 1
ATOM 13299 C CA . GLU B 1 752 ? 5.023 4.301 24.016 1 87.19 752 GLU B CA 1
ATOM 13300 C C . GLU B 1 752 ? 5.312 5.176 22.797 1 87.19 752 GLU B C 1
ATOM 13302 O O . GLU B 1 752 ? 5.367 6.402 22.906 1 87.19 752 GLU B O 1
ATOM 13307 N N . ARG B 1 753 ? 5.445 4.559 21.719 1 88.25 753 ARG B N 1
ATOM 13308 C CA . ARG B 1 753 ? 5.727 5.301 20.5 1 88.25 753 ARG B CA 1
ATOM 13309 C C . ARG B 1 753 ? 4.5 6.082 20.031 1 88.25 753 ARG B C 1
ATOM 13311 O O . ARG B 1 753 ? 4.625 7.184 19.5 1 88.25 753 ARG B O 1
ATOM 13318 N N . TRP B 1 754 ? 3.361 5.488 20.219 1 91.69 754 TRP B N 1
ATOM 13319 C CA . TRP B 1 754 ? 2.129 6.211 19.922 1 91.69 754 TRP B CA 1
ATOM 13320 C C . TRP B 1 754 ? 2 7.449 20.797 1 91.69 754 TRP B C 1
ATOM 13322 O O . TRP B 1 754 ? 1.639 8.523 20.328 1 91.69 754 TRP B O 1
ATOM 13332 N N . GLN B 1 755 ? 2.27 7.238 22.078 1 92.56 755 GLN B N 1
ATOM 13333 C CA . GLN B 1 755 ? 2.205 8.336 23.047 1 92.56 755 GLN B CA 1
ATOM 13334 C C . GLN B 1 755 ? 3.195 9.438 22.688 1 92.56 755 GLN B C 1
ATOM 13336 O O . GLN B 1 755 ? 2.859 10.625 22.734 1 92.56 755 GLN B O 1
ATOM 13341 N N . MET B 1 756 ? 4.297 8.984 22.312 1 91.25 756 MET B N 1
ATOM 13342 C CA . MET B 1 756 ? 5.324 9.945 21.891 1 91.25 756 MET B CA 1
ATOM 13343 C C . MET B 1 756 ? 4.855 10.758 20.703 1 91.25 756 MET B C 1
ATOM 13345 O O . MET B 1 756 ? 4.977 11.984 20.688 1 91.25 756 MET B O 1
ATOM 13349 N N . ALA B 1 757 ? 4.367 10.094 19.703 1 90.75 757 ALA B N 1
ATOM 13350 C CA . ALA B 1 757 ? 3.904 10.766 18.5 1 90.75 757 ALA B CA 1
ATOM 13351 C C . ALA B 1 757 ? 2.777 11.75 18.812 1 90.75 757 ALA B C 1
ATOM 13353 O O . ALA B 1 757 ? 2.756 12.867 18.297 1 90.75 757 ALA B O 1
ATOM 13354 N N . SER B 1 758 ? 1.862 11.32 19.641 1 93.38 758 SER B N 1
ATOM 13355 C CA . SER B 1 758 ? 0.724 12.156 20 1 93.38 758 SER B CA 1
ATOM 13356 C C . SER B 1 758 ? 1.173 13.398 20.766 1 93.38 758 SER B C 1
ATOM 13358 O O . SER B 1 758 ? 0.734 14.508 20.469 1 93.38 758 SER B O 1
ATOM 13360 N N . ARG B 1 759 ? 2.059 13.289 21.734 1 93.12 759 ARG B N 1
ATOM 13361 C CA . ARG B 1 759 ? 2.494 14.375 22.609 1 93.12 759 ARG B CA 1
ATOM 13362 C C . ARG B 1 759 ? 3.402 15.352 21.859 1 93.12 759 ARG B C 1
ATOM 13364 O O . ARG B 1 759 ? 3.471 16.531 22.219 1 93.12 759 ARG B O 1
ATOM 13371 N N . CYS B 1 760 ? 4.039 14.859 20.781 1 91.19 760 CYS B N 1
ATOM 13372 C CA . CYS B 1 760 ? 4.969 15.711 20.047 1 91.19 760 CYS B CA 1
ATOM 13373 C C . CYS B 1 760 ? 4.305 16.312 18.812 1 91.19 760 CYS B C 1
ATOM 13375 O O . CYS B 1 760 ? 4.844 17.234 18.203 1 91.19 760 CYS B O 1
ATOM 13377 N N . SER B 1 761 ? 3.146 15.82 18.406 1 89.81 761 SER B N 1
ATOM 13378 C CA . SER B 1 761 ? 2.521 16.141 17.125 1 89.81 761 SER B CA 1
ATOM 13379 C C . SER B 1 761 ? 2.338 17.656 16.969 1 89.81 761 SER B C 1
ATOM 13381 O O . SER B 1 761 ? 2.688 18.219 15.93 1 89.81 761 SER B O 1
ATOM 13383 N N . ALA B 1 762 ? 1.817 18.328 17.906 1 88.31 762 ALA B N 1
ATOM 13384 C CA . ALA B 1 762 ? 1.548 19.766 17.812 1 88.31 762 ALA B CA 1
ATOM 13385 C C . ALA B 1 762 ? 2.836 20.547 17.594 1 88.31 762 ALA B C 1
ATOM 13387 O O . ALA B 1 762 ? 2.889 21.438 16.734 1 88.31 762 ALA B O 1
ATOM 13388 N N . ASN B 1 763 ? 3.826 20.219 18.375 1 88.62 763 ASN B N 1
ATOM 13389 C CA . ASN B 1 763 ? 5.109 20.906 18.25 1 88.62 763 ASN B CA 1
ATOM 13390 C C . ASN B 1 763 ? 5.785 20.609 16.922 1 88.62 763 ASN B C 1
ATOM 13392 O O . ASN B 1 763 ? 6.445 21.484 16.344 1 88.62 763 ASN B O 1
ATOM 13396 N N . LEU B 1 764 ? 5.676 19.469 16.469 1 89.44 764 LEU B N 1
ATOM 13397 C CA . LEU B 1 764 ? 6.277 19.109 15.188 1 89.44 764 LEU B CA 1
ATOM 13398 C C . LEU B 1 764 ? 5.613 19.859 14.031 1 89.44 764 LEU B C 1
ATOM 13400 O O . LEU B 1 764 ? 6.285 20.25 13.078 1 89.44 764 LEU B O 1
ATOM 13404 N N . GLN B 1 765 ? 4.348 20.031 14.109 1 87.06 765 GLN B N 1
ATOM 13405 C CA . GLN B 1 765 ? 3.65 20.797 13.086 1 87.06 765 GLN B CA 1
ATOM 13406 C C . GLN B 1 765 ? 4.094 22.266 13.086 1 87.06 765 GLN B C 1
ATOM 13408 O O . GLN B 1 765 ? 4.266 22.875 12.031 1 87.06 765 GLN B O 1
ATOM 13413 N N . LYS B 1 766 ? 4.234 22.797 14.25 1 88.69 766 LYS B N 1
ATOM 13414 C CA . LYS B 1 766 ? 4.727 24.156 14.359 1 88.69 766 LYS B CA 1
ATOM 13415 C C . LYS B 1 766 ? 6.152 24.281 13.828 1 88.69 766 LYS B C 1
ATOM 13417 O O . LYS B 1 766 ? 6.496 25.266 13.172 1 88.69 766 LYS B O 1
ATOM 13422 N N . ASN B 1 767 ? 6.906 23.297 14.203 1 91.44 767 ASN B N 1
ATOM 13423 C CA . ASN B 1 767 ? 8.273 23.281 13.711 1 91.44 767 ASN B CA 1
ATOM 13424 C C . ASN B 1 767 ? 8.32 23.203 12.188 1 91.44 767 ASN B C 1
ATOM 13426 O O . ASN B 1 767 ? 9.164 23.844 11.555 1 91.44 767 ASN B O 1
ATOM 13430 N N . ARG B 1 768 ? 7.5 22.422 11.578 1 90.5 768 ARG B N 1
ATOM 13431 C CA . ARG B 1 768 ? 7.414 22.312 10.125 1 90.5 768 ARG B CA 1
ATOM 13432 C C . ARG B 1 768 ? 7.133 23.672 9.492 1 90.5 768 ARG B C 1
ATOM 13434 O O . ARG B 1 768 ? 7.816 24.078 8.555 1 90.5 768 ARG B O 1
ATOM 13441 N N . LYS B 1 769 ? 6.234 24.375 10.023 1 88.06 769 LYS B N 1
ATOM 13442 C CA . LYS B 1 769 ? 5.91 25.703 9.508 1 88.06 769 LYS B CA 1
ATOM 13443 C C . LYS B 1 769 ? 7.102 26.641 9.633 1 88.06 769 LYS B C 1
ATOM 13445 O O . LYS B 1 769 ? 7.398 27.406 8.711 1 88.06 769 LYS B O 1
ATOM 13450 N N . ALA B 1 770 ? 7.75 26.625 10.781 1 91.12 770 ALA B N 1
ATOM 13451 C CA . ALA B 1 770 ? 8.898 27.484 11.031 1 91.12 770 ALA B CA 1
ATOM 13452 C C . ALA B 1 770 ? 10.031 27.188 10.055 1 91.12 770 ALA B C 1
ATOM 13454 O O . ALA B 1 770 ? 10.656 28.109 9.523 1 91.12 770 ALA B O 1
ATOM 13455 N N . VAL B 1 771 ? 10.289 25.938 9.82 1 92.62 771 VAL B N 1
ATOM 13456 C CA . VAL B 1 771 ? 11.383 25.547 8.938 1 92.62 771 VAL B CA 1
ATOM 13457 C C . VAL B 1 771 ? 11.086 25.984 7.512 1 92.62 771 VAL B C 1
ATOM 13459 O O . VAL B 1 771 ? 11.961 26.516 6.824 1 92.62 771 VAL B O 1
ATOM 13462 N N . PHE B 1 772 ? 9.898 25.781 7.066 1 90.75 772 PHE B N 1
ATOM 13463 C CA . PHE B 1 772 ? 9.539 26.172 5.711 1 90.75 772 PHE B CA 1
ATOM 13464 C C . PHE B 1 772 ? 9.617 27.688 5.555 1 90.75 772 PHE B C 1
ATOM 13466 O O . PHE B 1 772 ? 10.055 28.188 4.516 1 90.75 772 PHE B O 1
ATOM 13473 N N . GLN B 1 773 ? 9.242 28.359 6.551 1 87.81 773 GLN B N 1
ATOM 13474 C CA . GLN B 1 773 ? 9.328 29.812 6.527 1 87.81 773 GLN B CA 1
ATOM 13475 C C . GLN B 1 773 ? 10.781 30.266 6.453 1 87.81 773 GLN B C 1
ATOM 13477 O O . GLN B 1 773 ? 11.125 31.156 5.672 1 87.81 773 GLN B O 1
ATOM 13482 N N . ARG B 1 774 ? 11.617 29.672 7.223 1 89.56 774 ARG B N 1
ATOM 13483 C CA . ARG B 1 774 ? 13.031 30.031 7.234 1 89.56 774 ARG B CA 1
ATOM 13484 C C . ARG B 1 774 ? 13.688 29.703 5.898 1 89.56 774 ARG B C 1
ATOM 13486 O O . ARG B 1 774 ? 14.594 30.406 5.453 1 89.56 774 ARG B O 1
ATOM 13493 N N . ALA B 1 775 ? 13.227 28.609 5.32 1 88.62 775 ALA B N 1
ATOM 13494 C CA . ALA B 1 775 ? 13.82 28.172 4.062 1 88.62 775 ALA B CA 1
ATOM 13495 C C . ALA B 1 775 ? 13.242 28.938 2.879 1 88.62 775 ALA B C 1
ATOM 13497 O O . ALA B 1 775 ? 13.734 28.812 1.752 1 88.62 775 ALA B O 1
ATOM 13498 N N . GLY B 1 776 ? 12.18 29.75 3.062 1 79.94 776 GLY B N 1
ATOM 13499 C CA . GLY B 1 776 ? 11.555 30.531 2.004 1 79.94 776 GLY B CA 1
ATOM 13500 C C . GLY B 1 776 ? 10.719 29.688 1.058 1 79.94 776 GLY B C 1
ATOM 13501 O O . GLY B 1 776 ? 10.641 29.984 -0.136 1 79.94 776 GLY B O 1
ATOM 13502 N N . PHE B 1 777 ? 10.289 28.531 1.556 1 75.44 777 PHE B N 1
ATOM 13503 C CA . PHE B 1 777 ? 9.508 27.578 0.777 1 75.44 777 PHE B CA 1
ATOM 13504 C C . PHE B 1 777 ? 8.086 27.484 1.318 1 75.44 777 PHE B C 1
ATOM 13506 O O . PHE B 1 777 ? 7.871 27.562 2.529 1 75.44 777 PHE B O 1
ATOM 13513 N N . GLN B 1 778 ? 7.152 27.469 0.302 1 73.81 778 GLN B N 1
ATOM 13514 C CA . GLN B 1 778 ? 5.777 27.234 0.725 1 73.81 778 GLN B CA 1
ATOM 13515 C C . GLN B 1 778 ? 5.535 25.75 0.995 1 73.81 778 GLN B C 1
ATOM 13517 O O . GLN B 1 778 ? 5.961 24.891 0.216 1 73.81 778 GLN B O 1
ATOM 13522 N N . ASP B 1 779 ? 4.906 25.453 2.115 1 73.94 779 ASP B N 1
ATOM 13523 C CA . ASP B 1 779 ? 4.578 24.062 2.455 1 73.94 779 ASP B CA 1
ATOM 13524 C C . ASP B 1 779 ? 3.504 23.516 1.521 1 73.94 779 ASP B C 1
ATOM 13526 O O . ASP B 1 779 ? 2.377 24.016 1.494 1 73.94 779 ASP B O 1
ATOM 13530 N N . PRO B 1 780 ? 3.9 22.547 0.711 1 65.81 780 PRO B N 1
ATOM 13531 C CA . PRO B 1 780 ? 2.91 21.953 -0.194 1 65.81 780 PRO B CA 1
ATOM 13532 C C . PRO B 1 780 ? 1.75 21.297 0.548 1 65.81 780 PRO B C 1
ATOM 13534 O O . PRO B 1 780 ? 0.654 21.172 -0.003 1 65.81 780 PRO B O 1
ATOM 13537 N N . GLY B 1 781 ? 2.02 20.891 1.676 1 60.75 781 GLY B N 1
ATOM 13538 C CA . GLY B 1 781 ? 0.97 20.25 2.457 1 60.75 781 GLY B CA 1
ATOM 13539 C C . GLY B 1 781 ? -0.188 21.172 2.768 1 60.75 781 GLY B C 1
ATOM 13540 O O . GLY B 1 781 ? -1.282 20.719 3.109 1 60.75 781 GLY B O 1
ATOM 13541 N N . GLU B 1 782 ? 0.114 22.406 2.676 1 56.28 782 GLU B N 1
ATOM 13542 C CA . GLU B 1 782 ? -0.937 23.375 2.971 1 56.28 782 GLU B CA 1
ATOM 13543 C C . GLU B 1 782 ? -1.839 23.594 1.761 1 56.28 782 GLU B C 1
ATOM 13545 O O . GLU B 1 782 ? -2.955 24.109 1.896 1 56.28 782 GLU B O 1
ATOM 13550 N N . GLN B 1 783 ? -1.298 23.266 0.523 1 53.06 783 GLN B N 1
ATOM 13551 C CA . GLN B 1 783 ? -2.072 23.5 -0.69 1 53.06 783 GLN B CA 1
ATOM 13552 C C . GLN B 1 783 ? -3.105 22.406 -0.909 1 53.06 783 GLN B C 1
ATOM 13554 O O . GLN B 1 783 ? -2.764 21.219 -0.93 1 53.06 783 GLN B O 1
ATOM 13559 N N . ARG B 1 784 ? -4.348 22.703 -0.458 1 51.06 784 ARG B N 1
ATOM 13560 C CA . ARG B 1 784 ? -5.508 21.828 -0.359 1 51.06 784 ARG B CA 1
ATOM 13561 C C . ARG B 1 784 ? -5.898 21.281 -1.728 1 51.06 784 ARG B C 1
ATOM 13563 O O . ARG B 1 784 ? -5.621 21.906 -2.754 1 51.06 784 ARG B O 1
ATOM 13570 N N . GLY B 1 785 ? -6.355 20.016 -1.766 1 55.84 785 GLY B N 1
ATOM 13571 C CA . GLY B 1 785 ? -6.785 19.078 -2.793 1 55.84 785 GLY B CA 1
ATOM 13572 C C . GLY B 1 785 ? -7.652 19.719 -3.859 1 55.84 785 GLY B C 1
ATOM 13573 O O . GLY B 1 785 ? -8.477 20.594 -3.559 1 55.84 785 GLY B O 1
ATOM 13574 N N . SER B 1 786 ? -7.223 19.75 -5.07 1 57.78 786 SER B N 1
ATOM 13575 C CA . SER B 1 786 ? -7.898 20.281 -6.25 1 57.78 786 SER B CA 1
ATOM 13576 C C . SER B 1 786 ? -9.234 19.578 -6.477 1 57.78 786 SER B C 1
ATOM 13578 O O . SER B 1 786 ? -9.383 18.391 -6.184 1 57.78 786 SER B O 1
ATOM 13580 N N . VAL B 1 787 ? -10.344 20.438 -6.492 1 68.06 787 VAL B N 1
ATOM 13581 C CA . VAL B 1 787 ? -11.641 19.938 -6.93 1 68.06 787 VAL B CA 1
ATOM 13582 C C . VAL B 1 787 ? -11.617 19.672 -8.43 1 68.06 787 VAL B C 1
ATOM 13584 O O . VAL B 1 787 ? -10.992 20.406 -9.195 1 68.06 787 VAL B O 1
ATOM 13587 N N . PHE B 1 788 ? -12.156 18.484 -8.875 1 71.69 788 PHE B N 1
ATOM 13588 C CA . PHE B 1 788 ? -12.18 18.125 -10.281 1 71.69 788 PHE B CA 1
ATOM 13589 C C . PHE B 1 788 ? -13.5 18.531 -10.93 1 71.69 788 PHE B C 1
ATOM 13591 O O . PHE B 1 788 ? -14.555 18.406 -10.312 1 71.69 788 PHE B O 1
ATOM 13598 N N . ASN B 1 789 ? -13.391 19.141 -12.109 1 78.62 789 ASN B N 1
ATOM 13599 C CA . ASN B 1 789 ? -14.594 19.328 -12.914 1 78.62 789 ASN B CA 1
ATOM 13600 C C . ASN B 1 789 ? -15.117 18 -13.469 1 78.62 789 ASN B C 1
ATOM 13602 O O . ASN B 1 789 ? -14.391 17.281 -14.156 1 78.62 789 ASN B O 1
ATOM 13606 N N . ARG B 1 790 ? -16.422 17.734 -13.219 1 85.94 790 ARG B N 1
ATOM 13607 C CA . ARG B 1 790 ? -16.953 16.422 -13.562 1 85.94 790 ARG B CA 1
ATOM 13608 C C . ARG B 1 790 ? -17.984 16.531 -14.68 1 85.94 790 ARG B C 1
ATOM 13610 O O . ARG B 1 790 ? -18.75 15.594 -14.922 1 85.94 790 ARG B O 1
ATOM 13617 N N . GLU B 1 791 ? -18 17.609 -15.383 1 83.75 791 GLU B N 1
ATOM 13618 C CA . GLU B 1 791 ? -19.031 17.875 -16.375 1 83.75 791 GLU B CA 1
ATOM 13619 C C . GLU B 1 791 ? -18.984 16.859 -17.516 1 83.75 791 GLU B C 1
ATOM 13621 O O . GLU B 1 791 ? -20.016 16.453 -18.031 1 83.75 791 GLU B O 1
ATOM 13626 N N . LEU B 1 792 ? -17.859 16.516 -17.922 1 83.81 792 LEU B N 1
ATOM 13627 C CA . LEU B 1 792 ? -17.719 15.547 -19 1 83.81 792 LEU B CA 1
ATOM 13628 C C . LEU B 1 792 ? -18.312 14.195 -18.594 1 83.81 792 LEU B C 1
ATOM 13630 O O . LEU B 1 792 ? -18.922 13.516 -19.422 1 83.81 792 LEU B O 1
ATOM 13634 N N . GLU B 1 793 ? -18.047 13.797 -17.406 1 90.19 793 GLU B N 1
ATOM 13635 C CA . GLU B 1 793 ? -18.594 12.539 -16.906 1 90.19 793 GLU B CA 1
ATOM 13636 C C . GLU B 1 793 ? -20.109 12.594 -16.781 1 90.19 793 GLU B C 1
ATOM 13638 O O . GLU B 1 793 ? -20.797 11.617 -17.078 1 90.19 793 GLU B O 1
ATOM 13643 N N . VAL B 1 794 ? -20.594 13.742 -16.312 1 93.88 794 VAL B N 1
ATOM 13644 C CA . VAL B 1 794 ? -22.031 13.93 -16.203 1 93.88 794 VAL B CA 1
ATOM 13645 C C . VAL B 1 794 ? -22.688 13.781 -17.578 1 93.88 794 VAL B C 1
ATOM 13647 O O . VAL B 1 794 ? -23.688 13.094 -17.734 1 93.88 794 VAL B O 1
ATOM 13650 N N . GLN B 1 795 ? -22.141 14.344 -18.578 1 90.5 795 GLN B N 1
ATOM 13651 C CA . GLN B 1 795 ? -22.688 14.273 -19.938 1 90.5 795 GLN B CA 1
ATOM 13652 C C . GLN B 1 795 ? -22.656 12.844 -20.469 1 90.5 795 GLN B C 1
ATOM 13654 O O . GLN B 1 795 ? -23.594 12.414 -21.141 1 90.5 795 GLN B O 1
ATOM 13659 N N . ALA B 1 796 ? -21.641 12.211 -20.203 1 91.44 796 ALA B N 1
ATOM 13660 C CA . ALA B 1 796 ? -21.516 10.828 -20.656 1 91.44 796 ALA B CA 1
ATOM 13661 C C . ALA B 1 796 ? -22.625 9.953 -20.062 1 91.44 796 ALA B C 1
ATOM 13663 O O . ALA B 1 796 ? -23.188 9.094 -20.734 1 91.44 796 ALA B O 1
ATOM 13664 N N . ILE B 1 797 ? -22.875 10.172 -18.781 1 95.31 797 ILE B N 1
ATOM 13665 C CA . ILE B 1 797 ? -23.891 9.367 -18.125 1 95.31 797 ILE B CA 1
ATOM 13666 C C . ILE B 1 797 ? -25.281 9.781 -18.594 1 95.31 797 ILE B C 1
ATOM 13668 O O . ILE B 1 797 ? -26.172 8.945 -18.734 1 95.31 797 ILE B O 1
ATOM 13672 N N . ARG B 1 798 ? -25.469 11.086 -18.859 1 96.06 798 ARG B N 1
ATOM 13673 C CA . ARG B 1 798 ? -26.734 11.539 -19.438 1 96.06 798 ARG B CA 1
ATOM 13674 C C . ARG B 1 798 ? -27.016 10.836 -20.75 1 96.06 798 ARG B C 1
ATOM 13676 O O . ARG B 1 798 ? -28.156 10.445 -21.031 1 96.06 798 ARG B O 1
ATOM 13683 N N . LYS B 1 799 ? -26 10.734 -21.547 1 93.94 799 LYS B N 1
ATOM 13684 C CA . LYS B 1 799 ? -26.125 10.023 -22.812 1 93.94 799 LYS B CA 1
ATOM 13685 C C . LYS B 1 799 ? -26.609 8.586 -22.578 1 93.94 799 LYS B C 1
ATOM 13687 O O . LYS B 1 799 ? -27.5 8.109 -23.281 1 93.94 799 LYS B O 1
ATOM 13692 N N . GLU B 1 800 ? -26.031 7.906 -21.578 1 94.38 800 GLU B N 1
ATOM 13693 C CA . GLU B 1 800 ? -26.391 6.527 -21.266 1 94.38 800 GLU B CA 1
ATOM 13694 C C . GLU B 1 800 ? -27.859 6.438 -20.828 1 94.38 800 GLU B C 1
ATOM 13696 O O . GLU B 1 800 ? -28.562 5.496 -21.203 1 94.38 800 GLU B O 1
ATOM 13701 N N . ILE B 1 801 ? -28.312 7.379 -20.016 1 96.5 801 ILE B N 1
ATOM 13702 C CA . ILE B 1 801 ? -29.688 7.41 -19.531 1 96.5 801 ILE B CA 1
ATOM 13703 C C . ILE B 1 801 ? -30.641 7.594 -20.703 1 96.5 801 ILE B C 1
ATOM 13705 O O . ILE B 1 801 ? -31.641 6.891 -20.812 1 96.5 801 ILE B O 1
ATOM 13709 N N . ARG B 1 802 ? -30.328 8.469 -21.625 1 94.06 802 ARG B N 1
ATOM 13710 C CA . ARG B 1 802 ? -31.172 8.75 -22.781 1 94.06 802 ARG B CA 1
ATOM 13711 C C . ARG B 1 802 ? -31.25 7.543 -23.703 1 94.06 802 ARG B C 1
ATOM 13713 O O . ARG B 1 802 ? -32.344 7.203 -24.188 1 94.06 802 ARG B O 1
ATOM 13720 N N . LEU B 1 803 ? -30.156 6.906 -23.922 1 93.44 803 LEU B N 1
ATOM 13721 C CA . LEU B 1 803 ? -30.094 5.75 -24.812 1 93.44 803 LEU B CA 1
ATOM 13722 C C . LEU B 1 803 ? -30.875 4.578 -24.234 1 93.44 803 LEU B C 1
ATOM 13724 O O . LEU B 1 803 ? -31.469 3.789 -24.969 1 93.44 803 LEU B O 1
ATOM 13728 N N . SER B 1 804 ? -30.891 4.457 -22.938 1 93.88 804 SER B N 1
ATOM 13729 C CA . SER B 1 804 ? -31.609 3.363 -22.281 1 93.88 804 SER B CA 1
ATOM 13730 C C . SER B 1 804 ? -33.125 3.51 -22.469 1 93.88 804 SER B C 1
ATOM 13732 O O . SER B 1 804 ? -33.844 2.525 -22.391 1 93.88 804 SER B O 1
ATOM 13734 N N . GLY B 1 805 ? -33.594 4.762 -22.578 1 92.12 805 GLY B N 1
ATOM 13735 C CA . GLY B 1 805 ? -35 5.031 -22.734 1 92.12 805 GLY B CA 1
ATOM 13736 C C . GLY B 1 805 ? -35.781 4.863 -21.438 1 92.12 805 GLY B C 1
ATOM 13737 O O . GLY B 1 805 ? -37 4.836 -21.438 1 92.12 805 GLY B O 1
ATOM 13738 N N . MET B 1 806 ? -35.125 4.789 -20.344 1 93.5 806 MET B N 1
ATOM 13739 C CA . MET B 1 806 ? -35.75 4.5 -19.062 1 93.5 806 MET B CA 1
ATOM 13740 C C . MET B 1 806 ? -36.719 5.629 -18.672 1 93.5 806 MET B C 1
ATOM 13742 O O . MET B 1 806 ? -37.719 5.387 -18 1 93.5 806 MET B O 1
ATOM 13746 N N . LEU B 1 807 ? -36.375 6.852 -19.078 1 95 807 LEU B N 1
ATOM 13747 C CA . LEU B 1 807 ? -37.156 8 -18.672 1 95 807 LEU B CA 1
ATOM 13748 C C . LEU B 1 807 ? -37.969 8.531 -19.844 1 95 807 LEU B C 1
ATOM 13750 O O . LEU B 1 807 ? -38.531 9.625 -19.766 1 95 807 LEU B O 1
ATOM 13754 N N . LYS B 1 808 ? -37.938 7.609 -20.781 1 90 808 LYS B N 1
ATOM 13755 C CA . LYS B 1 808 ? -38.688 8.016 -21.969 1 90 808 LYS B CA 1
ATOM 13756 C C . LYS B 1 808 ? -40.188 7.816 -21.781 1 90 808 LYS B C 1
ATOM 13758 O O . LYS B 1 808 ? -40.625 7.02 -20.938 1 90 808 LYS B O 1
ATOM 13763 N N . ASN B 1 809 ? -41.125 8.43 -22.375 1 90.25 809 ASN B N 1
ATOM 13764 C CA . ASN B 1 809 ? -42.594 8.32 -22.406 1 90.25 809 ASN B CA 1
ATOM 13765 C C . ASN B 1 809 ? -43.188 8.422 -21.016 1 90.25 809 ASN B C 1
ATOM 13767 O O . ASN B 1 809 ? -43.75 7.457 -20.5 1 90.25 809 ASN B O 1
ATOM 13771 N N . PRO B 1 810 ? -43.156 9.562 -20.375 1 94.12 810 PRO B N 1
ATOM 13772 C CA . PRO B 1 810 ? -43.594 9.75 -19 1 94.12 810 PRO B CA 1
ATOM 13773 C C . PRO B 1 810 ? -45.062 9.43 -18.797 1 94.12 810 PRO B C 1
ATOM 13775 O O . PRO B 1 810 ? -45.5 9.133 -17.688 1 94.12 810 PRO B O 1
ATOM 13778 N N . TYR B 1 811 ? -45.875 9.312 -19.922 1 94.06 811 TYR B N 1
ATOM 13779 C CA . TYR B 1 811 ? -47.312 9.156 -19.812 1 94.06 811 TYR B CA 1
ATOM 13780 C C . TYR B 1 811 ? -47.75 7.703 -20 1 94.06 811 TYR B C 1
ATOM 13782 O O . TYR B 1 811 ? -48.938 7.371 -19.938 1 94.06 811 TYR B O 1
ATOM 13790 N N . GLU B 1 812 ? -46.844 6.805 -20.188 1 92.94 812 GLU B N 1
ATOM 13791 C CA . GLU B 1 812 ? -47.156 5.402 -20.453 1 92.94 812 GLU B CA 1
ATOM 13792 C C . GLU B 1 812 ? -46.844 4.52 -19.25 1 92.94 812 GLU B C 1
ATOM 13794 O O . GLU B 1 812 ? -45.844 4.742 -18.562 1 92.94 812 GLU B O 1
ATOM 13799 N N . GLU B 1 813 ? -47.75 3.58 -19.078 1 91.25 813 GLU B N 1
ATOM 13800 C CA . GLU B 1 813 ? -47.5 2.576 -18.047 1 91.25 813 GLU B CA 1
ATOM 13801 C C . GLU B 1 813 ? -46.656 1.427 -18.594 1 91.25 813 GLU B C 1
ATOM 13803 O O . GLU B 1 813 ? -47.125 0.629 -19.406 1 91.25 813 GLU B O 1
ATOM 13808 N N . ILE B 1 814 ? -45.438 1.456 -18.266 1 91.06 814 ILE B N 1
ATOM 13809 C CA . ILE B 1 814 ? -44.531 0.418 -18.719 1 91.06 814 ILE B CA 1
ATOM 13810 C C . ILE B 1 814 ? -44.031 -0.381 -17.516 1 91.06 814 ILE B C 1
ATOM 13812 O O . ILE B 1 814 ? -44.125 0.08 -16.375 1 91.06 814 ILE B O 1
ATOM 13816 N N . PRO B 1 815 ? -43.562 -1.604 -17.781 1 93.12 815 PRO B N 1
ATOM 13817 C CA . PRO B 1 815 ? -42.969 -2.35 -16.688 1 93.12 815 PRO B CA 1
ATOM 13818 C C . PRO B 1 815 ? -41.719 -1.659 -16.109 1 93.12 815 PRO B C 1
ATOM 13820 O O . PRO B 1 815 ? -40.969 -1.046 -16.859 1 93.12 815 PRO B O 1
ATOM 13823 N N . LEU B 1 816 ? -41.625 -1.782 -14.812 1 95.69 816 LEU B N 1
ATOM 13824 C CA . LEU B 1 816 ? -40.469 -1.209 -14.141 1 95.69 816 LEU B CA 1
ATOM 13825 C C . LEU B 1 816 ? -39.188 -1.934 -14.547 1 95.69 816 LEU B C 1
ATOM 13827 O O . LEU B 1 816 ? -39.094 -3.152 -14.391 1 95.69 816 LEU B O 1
ATOM 13831 N N . LYS B 1 817 ? -38.219 -1.18 -15.102 1 95.31 817 LYS B N 1
ATOM 13832 C CA . LYS B 1 817 ? -37 -1.786 -15.617 1 95.31 817 LYS B CA 1
ATOM 13833 C C . LYS B 1 817 ? -35.75 -1.007 -15.172 1 95.31 817 LYS B C 1
ATOM 13835 O O . LYS B 1 817 ? -35.844 0.18 -14.852 1 95.31 817 LYS B O 1
ATOM 13840 N N . SER B 1 818 ? -34.688 -1.704 -15.102 1 95.94 818 SER B N 1
ATOM 13841 C CA . SER B 1 818 ? -33.375 -1.07 -14.852 1 95.94 818 SER B CA 1
ATOM 13842 C C . SER B 1 818 ? -32.875 -0.359 -16.094 1 95.94 818 SER B C 1
ATOM 13844 O O . SER B 1 818 ? -33.469 -0.45 -17.172 1 95.94 818 SER B O 1
ATOM 13846 N N . ILE B 1 819 ? -31.75 0.314 -15.914 1 96.31 819 ILE B N 1
ATOM 13847 C CA . ILE B 1 819 ? -31.156 1.07 -17.016 1 96.31 819 ILE B CA 1
ATOM 13848 C C . ILE B 1 819 ? -30.734 0.117 -18.125 1 96.31 819 ILE B C 1
ATOM 13850 O O . ILE B 1 819 ? -30.719 0.494 -19.297 1 96.31 819 ILE B O 1
ATOM 13854 N N . GLU B 1 820 ? -30.453 -1.164 -17.797 1 93.25 820 GLU B N 1
ATOM 13855 C CA . GLU B 1 820 ? -30.031 -2.172 -18.766 1 93.25 820 GLU B CA 1
ATOM 13856 C C . GLU B 1 820 ? -31.219 -2.961 -19.297 1 93.25 820 GLU B C 1
ATOM 13858 O O . GLU B 1 820 ? -31.062 -3.912 -20.062 1 93.25 820 GLU B O 1
ATOM 13863 N N . GLY B 1 821 ? -32.406 -2.619 -18.781 1 92.25 821 GLY B N 1
ATOM 13864 C CA . GLY B 1 821 ? -33.594 -3.256 -19.281 1 92.25 821 GLY B CA 1
ATOM 13865 C C . GLY B 1 821 ? -34.031 -4.453 -18.453 1 92.25 821 GLY B C 1
ATOM 13866 O O . GLY B 1 821 ? -34.969 -5.152 -18.812 1 92.25 821 GLY B O 1
ATOM 13867 N N . LYS B 1 822 ? -33.406 -4.688 -17.375 1 91.88 822 LYS B N 1
ATOM 13868 C CA . LYS B 1 822 ? -33.781 -5.797 -16.516 1 91.88 822 LYS B CA 1
ATOM 13869 C C . LYS B 1 822 ? -35.062 -5.496 -15.766 1 91.88 822 LYS B C 1
ATOM 13871 O O . LYS B 1 822 ? -35.25 -4.387 -15.273 1 91.88 822 LYS B O 1
ATOM 13876 N N . LEU B 1 823 ? -35.875 -6.477 -15.688 1 93.06 823 LEU B N 1
ATOM 13877 C CA . LEU B 1 823 ? -37.156 -6.32 -14.992 1 93.06 823 LEU B CA 1
ATOM 13878 C C . LEU B 1 823 ? -36.938 -6.238 -13.484 1 93.06 823 LEU B C 1
ATOM 13880 O O . LEU B 1 823 ? -36.25 -7.074 -12.906 1 93.06 823 LEU B O 1
ATOM 13884 N N . LEU B 1 824 ? -37.562 -5.211 -12.875 1 95.12 824 LEU B N 1
ATOM 13885 C CA . LEU B 1 824 ? -37.5 -5.031 -11.43 1 95.12 824 LEU B CA 1
ATOM 13886 C C . LEU B 1 824 ? -38.812 -5.445 -10.766 1 95.12 824 LEU B C 1
ATOM 13888 O O . LEU B 1 824 ? -39.844 -5.629 -11.445 1 95.12 824 LEU B O 1
ATOM 13892 N N . HIS B 1 825 ? -38.75 -5.688 -9.508 1 94.25 825 HIS B N 1
ATOM 13893 C CA . HIS B 1 825 ? -39.969 -6.016 -8.758 1 94.25 825 HIS B CA 1
ATOM 13894 C C . HIS B 1 825 ? -41 -4.891 -8.852 1 94.25 825 HIS B C 1
ATOM 13896 O O . HIS B 1 825 ? -40.656 -3.717 -8.695 1 94.25 825 HIS B O 1
ATOM 13902 N N . GLN B 1 826 ? -42.188 -5.168 -8.969 1 91.38 826 GLN B N 1
ATOM 13903 C CA . GLN B 1 826 ? -43.219 -4.18 -9.219 1 91.38 826 GLN B CA 1
ATOM 13904 C C . GLN B 1 826 ? -43.406 -3.264 -8.008 1 91.38 826 GLN B C 1
ATOM 13906 O O . GLN B 1 826 ? -43.656 -2.066 -8.164 1 91.38 826 GLN B O 1
ATOM 13911 N N . ASP B 1 827 ? -43.25 -3.818 -6.832 1 91.81 827 ASP B N 1
ATOM 13912 C CA . ASP B 1 827 ? -43.5 -3.047 -5.617 1 91.81 827 ASP B CA 1
ATOM 13913 C C . ASP B 1 827 ? -42.312 -2.111 -5.32 1 91.81 827 ASP B C 1
ATOM 13915 O O . ASP B 1 827 ? -42.438 -1.242 -4.453 1 91.81 827 ASP B O 1
ATOM 13919 N N . PHE B 1 828 ? -41.281 -2.283 -6.125 1 95.44 828 PHE B N 1
ATOM 13920 C CA . PHE B 1 828 ? -40.062 -1.512 -5.844 1 95.44 828 PHE B CA 1
ATOM 13921 C C . PHE B 1 828 ? -40.281 -0.034 -6.148 1 95.44 828 PHE B C 1
ATOM 13923 O O . PHE B 1 828 ? -39.562 0.824 -5.637 1 95.44 828 PHE B O 1
ATOM 13930 N N . VAL B 1 829 ? -41.25 0.281 -6.945 1 94.31 829 VAL B N 1
ATOM 13931 C CA . VAL B 1 829 ? -41.594 1.663 -7.281 1 94.31 829 VAL B CA 1
ATOM 13932 C C . VAL B 1 829 ? -41.938 2.434 -6.012 1 94.31 829 VAL B C 1
ATOM 13934 O O . VAL B 1 829 ? -41.719 3.645 -5.934 1 94.31 829 VAL B O 1
ATOM 13937 N N . ASN B 1 830 ? -42.344 1.732 -4.961 1 93.5 830 ASN B N 1
ATOM 13938 C CA . ASN B 1 830 ? -42.781 2.352 -3.709 1 93.5 830 ASN B CA 1
ATOM 13939 C C . ASN B 1 830 ? -41.719 2.232 -2.629 1 93.5 830 ASN B C 1
ATOM 13941 O O . ASN B 1 830 ? -42 2.287 -1.437 1 93.5 830 ASN B O 1
ATOM 13945 N N . VAL B 1 831 ? -40.531 2.037 -3.068 1 94.69 831 VAL B N 1
ATOM 13946 C CA . VAL B 1 831 ? -39.469 1.749 -2.135 1 94.69 831 VAL B CA 1
ATOM 13947 C C . VAL B 1 831 ? -39.344 2.877 -1.111 1 94.69 831 VAL B C 1
ATOM 13949 O O . VAL B 1 831 ? -39.125 2.627 0.074 1 94.69 831 VAL B O 1
ATOM 13952 N N . TYR B 1 832 ? -39.438 4.109 -1.513 1 94.88 832 TYR B N 1
ATOM 13953 C CA . TYR B 1 832 ? -39.281 5.238 -0.602 1 94.88 832 TYR B CA 1
ATOM 13954 C C . TYR B 1 832 ? -40.406 5.273 0.424 1 94.88 832 TYR B C 1
ATOM 13956 O O . TYR B 1 832 ? -40.188 5.504 1.611 1 94.88 832 TYR B O 1
ATOM 13964 N N . ASN B 1 833 ? -41.594 5.027 -0.041 1 94.31 833 ASN B N 1
ATOM 13965 C CA . ASN B 1 833 ? -42.75 4.996 0.877 1 94.31 833 ASN B CA 1
ATOM 13966 C C . ASN B 1 833 ? -42.625 3.842 1.868 1 94.31 833 ASN B C 1
ATOM 13968 O O . ASN B 1 833 ? -42.938 4 3.051 1 94.31 833 ASN B O 1
ATOM 13972 N N . THR B 1 834 ? -42.25 2.725 1.378 1 95.19 834 THR B N 1
ATOM 13973 C CA . THR B 1 834 ? -42.031 1.586 2.262 1 95.19 834 THR B CA 1
ATOM 13974 C C . THR B 1 834 ? -40.969 1.905 3.299 1 95.19 834 THR B C 1
ATOM 13976 O O . THR B 1 834 ? -41.094 1.536 4.469 1 95.19 834 THR B O 1
ATOM 13979 N N . ALA B 1 835 ? -39.938 2.566 2.838 1 95.5 835 ALA B N 1
ATOM 13980 C CA . ALA B 1 835 ? -38.844 2.967 3.744 1 95.5 835 ALA B CA 1
ATOM 13981 C C . ALA B 1 835 ? -39.375 3.904 4.832 1 95.5 835 ALA B C 1
ATOM 13983 O O . ALA B 1 835 ? -39 3.773 6 1 95.5 835 ALA B O 1
ATOM 13984 N N . LEU B 1 836 ? -40.219 4.84 4.445 1 95.06 836 LEU B N 1
ATOM 13985 C CA . LEU B 1 836 ? -40.781 5.785 5.391 1 95.06 836 LEU B CA 1
ATOM 13986 C C . LEU B 1 836 ? -41.688 5.062 6.406 1 95.06 836 LEU B C 1
ATOM 13988 O O . LEU B 1 836 ? -41.625 5.359 7.602 1 95.06 836 LEU B O 1
ATOM 13992 N N . GLU B 1 837 ? -42.406 4.125 5.957 1 94.69 837 GLU B N 1
ATOM 13993 C CA . GLU B 1 837 ? -43.281 3.354 6.832 1 94.69 837 GLU B CA 1
ATOM 13994 C C . GLU B 1 837 ? -42.469 2.521 7.824 1 94.69 837 GLU B C 1
ATOM 13996 O O . GLU B 1 837 ? -42.812 2.445 9.008 1 94.69 837 GLU B O 1
ATOM 14001 N N . ASN B 1 838 ? -41.5 1.893 7.32 1 94.5 838 ASN B N 1
ATOM 14002 C CA . ASN B 1 838 ? -40.594 1.128 8.188 1 94.5 838 ASN B CA 1
ATOM 14003 C C . ASN B 1 838 ? -39.969 2.014 9.242 1 94.5 838 ASN B C 1
ATOM 14005 O O . ASN B 1 838 ? -39.812 1.609 10.398 1 94.5 838 ASN B O 1
ATOM 14009 N N . TYR B 1 839 ? -39.531 3.223 8.812 1 94.75 839 TYR B N 1
ATOM 14010 C CA . TYR B 1 839 ? -38.906 4.168 9.742 1 94.75 839 TYR B CA 1
ATOM 14011 C C . TYR B 1 839 ? -39.906 4.594 10.82 1 94.75 839 TYR B C 1
ATOM 14013 O O . TYR B 1 839 ? -39.562 4.652 12 1 94.75 839 TYR B O 1
ATOM 14021 N N . ASP B 1 840 ? -41.062 4.77 10.438 1 93.62 840 ASP B N 1
ATOM 14022 C CA . ASP B 1 840 ? -42.125 5.148 11.383 1 93.62 840 ASP B CA 1
ATOM 14023 C C . ASP B 1 840 ? -42.438 4 12.336 1 93.62 840 ASP B C 1
ATOM 14025 O O . ASP B 1 840 ? -42.656 4.223 13.531 1 93.62 840 ASP B O 1
ATOM 14029 N N . ALA B 1 841 ? -42.469 2.891 11.766 1 93.12 841 ALA B N 1
ATOM 14030 C CA . ALA B 1 841 ? -42.688 1.712 12.602 1 93.12 841 ALA B CA 1
ATOM 14031 C C . ALA B 1 841 ? -41.562 1.55 13.633 1 93.12 841 ALA B C 1
ATOM 14033 O O . ALA B 1 841 ? -41.812 1.192 14.781 1 93.12 841 ALA B O 1
ATOM 14034 N N . TYR B 1 842 ? -40.406 1.823 13.219 1 92.5 842 TYR B N 1
ATOM 14035 C CA . TYR B 1 842 ? -39.25 1.717 14.109 1 92.5 842 TYR B CA 1
ATOM 14036 C C . TYR B 1 842 ? -39.344 2.746 15.234 1 92.5 842 TYR B C 1
ATOM 14038 O O . TYR B 1 842 ? -39.031 2.436 16.391 1 92.5 842 TYR B O 1
ATOM 14046 N N . LYS B 1 843 ? -39.656 3.941 14.891 1 92.12 843 LYS B N 1
ATOM 14047 C CA . LYS B 1 843 ? -39.781 5 15.883 1 92.12 843 LYS B CA 1
ATOM 14048 C C . LYS B 1 843 ? -40.781 4.613 16.969 1 92.12 843 LYS B C 1
ATOM 14050 O O . LYS B 1 843 ? -40.562 4.895 18.156 1 92.12 843 LYS B O 1
ATOM 14055 N N . LYS B 1 844 ? -41.75 3.934 16.562 1 89.75 844 LYS B N 1
ATOM 14056 C CA . LYS B 1 844 ? -42.812 3.566 17.484 1 89.75 844 LYS B CA 1
ATOM 14057 C C . LYS B 1 844 ? -42.406 2.385 18.359 1 89.75 844 LYS B C 1
ATOM 14059 O O . LYS B 1 844 ? -42.75 2.334 19.547 1 89.75 844 LYS B O 1
ATOM 14064 N N . SER B 1 845 ? -41.656 1.49 17.703 1 87.69 845 SER B N 1
ATOM 14065 C CA . SER B 1 845 ? -41.219 0.312 18.453 1 87.69 845 SER B CA 1
ATOM 14066 C C . SER B 1 845 ? -39.781 -0.061 18.094 1 87.69 845 SER B C 1
ATOM 14068 O O . SER B 1 845 ? -39.562 -1.037 17.375 1 87.69 845 SER B O 1
ATOM 14070 N N . PRO B 1 846 ? -38.906 0.636 18.75 1 81.62 846 PRO B N 1
ATOM 14071 C CA . PRO B 1 846 ? -37.5 0.412 18.375 1 81.62 846 PRO B CA 1
ATOM 14072 C C . PRO B 1 846 ? -37 -0.966 18.797 1 81.62 846 PRO B C 1
ATOM 14074 O O . PRO B 1 846 ? -36.062 -1.494 18.188 1 81.62 846 PRO B O 1
ATOM 14077 N N . HIS B 1 847 ? -37.594 -1.624 19.75 1 73.75 847 HIS B N 1
ATOM 14078 C CA . HIS B 1 847 ? -37.094 -2.891 20.281 1 73.75 847 HIS B CA 1
ATOM 14079 C C . HIS B 1 847 ? -37.625 -4.07 19.469 1 73.75 847 HIS B C 1
ATOM 14081 O O . HIS B 1 847 ? -37 -5.133 19.438 1 73.75 847 HIS B O 1
ATOM 14087 N N . ALA B 1 848 ? -38.719 -3.969 18.812 1 71.88 848 ALA B N 1
ATOM 14088 C CA . ALA B 1 848 ? -39.312 -5.027 17.984 1 71.88 848 ALA B CA 1
ATOM 14089 C C . ALA B 1 848 ? -40 -4.449 16.766 1 71.88 848 ALA B C 1
ATOM 14091 O O . ALA B 1 848 ? -41.219 -4.582 16.625 1 71.88 848 ALA B O 1
ATOM 14092 N N . PRO B 1 849 ? -39.156 -3.943 15.938 1 78.44 849 PRO B N 1
ATOM 14093 C CA . PRO B 1 849 ? -39.812 -3.289 14.797 1 78.44 849 PRO B CA 1
ATOM 14094 C C . PRO B 1 849 ? -40.312 -4.285 13.758 1 78.44 849 PRO B C 1
ATOM 14096 O O . PRO B 1 849 ? -39.688 -5.301 13.5 1 78.44 849 PRO B O 1
ATOM 14099 N N . ASN B 1 850 ? -41.5 -4.098 13.344 1 80.5 850 ASN B N 1
ATOM 14100 C CA . ASN B 1 850 ? -42.062 -4.852 12.227 1 80.5 850 ASN B CA 1
ATOM 14101 C C . ASN B 1 850 ? -41.75 -4.191 10.891 1 80.5 850 ASN B C 1
ATOM 14103 O O . ASN B 1 850 ? -42.531 -3.398 10.375 1 80.5 850 ASN B O 1
ATOM 14107 N N . LEU B 1 851 ? -40.688 -4.531 10.352 1 85.44 851 LEU B N 1
ATOM 14108 C CA . LEU B 1 851 ? -40.25 -3.893 9.125 1 85.44 851 LEU B CA 1
ATOM 14109 C C . LEU B 1 851 ? -40.625 -4.734 7.906 1 85.44 851 LEU B C 1
ATOM 14111 O O . LEU B 1 851 ? -40.469 -5.957 7.922 1 85.44 851 LEU B O 1
ATOM 14115 N N . GLN B 1 852 ? -41.094 -4.082 6.898 1 86.38 852 GLN B N 1
ATOM 14116 C CA . GLN B 1 852 ? -41.438 -4.738 5.641 1 86.38 852 GLN B CA 1
ATOM 14117 C C . GLN B 1 852 ? -40.188 -4.918 4.766 1 86.38 852 GLN B C 1
ATOM 14119 O O . GLN B 1 852 ? -39.375 -4 4.633 1 86.38 852 GLN B O 1
ATOM 14124 N N . PRO B 1 853 ? -40.031 -6.133 4.176 1 85.25 853 PRO B N 1
ATOM 14125 C CA . PRO B 1 853 ? -38.906 -6.332 3.275 1 85.25 853 PRO B CA 1
ATOM 14126 C C . PRO B 1 853 ? -39.094 -5.633 1.93 1 85.25 853 PRO B C 1
ATOM 14128 O O . PRO B 1 853 ? -40.219 -5.441 1.478 1 85.25 853 PRO B O 1
ATOM 14131 N N . VAL B 1 854 ? -38.031 -5.211 1.35 1 89.25 854 VAL B N 1
ATOM 14132 C CA . VAL B 1 854 ? -38.031 -4.609 0.019 1 89.25 854 VAL B CA 1
ATOM 14133 C C . VAL B 1 854 ? -37.219 -5.492 -0.941 1 89.25 854 VAL B C 1
ATOM 14135 O O . VAL B 1 854 ? -36.094 -5.891 -0.641 1 89.25 854 VAL B O 1
ATOM 14138 N N . PHE B 1 855 ? -37.844 -5.832 -2.08 1 90.19 855 PHE B N 1
ATOM 14139 C CA . PHE B 1 855 ? -37.188 -6.641 -3.1 1 90.19 855 PHE B CA 1
ATOM 14140 C C . PHE B 1 855 ? -36.906 -5.816 -4.348 1 90.19 855 PHE B C 1
ATOM 14142 O O . PHE B 1 855 ? -37.812 -5.137 -4.863 1 90.19 855 PHE B O 1
ATOM 14149 N N . VAL B 1 856 ? -35.688 -5.891 -4.824 1 90.44 856 VAL B N 1
ATOM 14150 C CA . VAL B 1 856 ? -35.344 -5.16 -6.035 1 90.44 856 VAL B CA 1
ATOM 14151 C C . VAL B 1 856 ? -35.781 -5.965 -7.266 1 90.44 856 VAL B C 1
ATOM 14153 O O . VAL B 1 856 ? -36.281 -5.406 -8.234 1 90.44 856 VAL B O 1
ATOM 14156 N N . THR B 1 857 ? -35.5 -7.301 -7.129 1 90.88 857 THR B N 1
ATOM 14157 C CA . THR B 1 857 ? -35.906 -8.203 -8.203 1 90.88 857 THR B CA 1
ATOM 14158 C C . THR B 1 857 ? -36.75 -9.344 -7.668 1 90.88 857 THR B C 1
ATOM 14160 O O . THR B 1 857 ? -36.875 -9.516 -6.453 1 90.88 857 THR B O 1
ATOM 14163 N N . SER B 1 858 ? -37.312 -10.008 -8.625 1 88.06 858 SER B N 1
ATOM 14164 C CA . SER B 1 858 ? -38.094 -11.164 -8.227 1 88.06 858 SER B CA 1
ATOM 14165 C C . SER B 1 858 ? -37.219 -12.266 -7.641 1 88.06 858 SER B C 1
ATOM 14167 O O . SER B 1 858 ? -37.656 -13.039 -6.793 1 88.06 858 SER B O 1
ATOM 14169 N N . GLU B 1 859 ? -36.062 -12.297 -8.055 1 82.69 859 GLU B N 1
ATOM 14170 C CA . GLU B 1 859 ? -35.094 -13.258 -7.52 1 82.69 859 GLU B CA 1
ATOM 14171 C C . GLU B 1 859 ? -34.812 -13 -6.039 1 82.69 859 GLU B C 1
ATOM 14173 O O . GLU B 1 859 ? -34.656 -13.945 -5.262 1 82.69 859 GLU B O 1
ATOM 14178 N N . ASP B 1 860 ? -34.844 -11.75 -5.652 1 82.69 860 ASP B N 1
ATOM 14179 C CA . ASP B 1 860 ? -34.656 -11.383 -4.254 1 82.69 860 ASP B CA 1
ATOM 14180 C C . ASP B 1 860 ? -35.781 -11.93 -3.375 1 82.69 860 ASP B C 1
ATOM 14182 O O . ASP B 1 860 ? -35.531 -12.375 -2.252 1 82.69 860 ASP B O 1
ATOM 14186 N N . GLU B 1 861 ? -36.875 -11.836 -3.959 1 86.5 861 GLU B N 1
ATOM 14187 C CA . GLU B 1 861 ? -38.031 -12.336 -3.221 1 86.5 861 GLU B CA 1
ATOM 14188 C C . GLU B 1 861 ? -37.969 -13.852 -3.055 1 86.5 861 GLU B C 1
ATOM 14190 O O . GLU B 1 861 ? -38.25 -14.383 -1.979 1 86.5 861 GLU B O 1
ATOM 14195 N N . GLN B 1 862 ? -37.594 -14.477 -4.113 1 82.38 862 GLN B N 1
ATOM 14196 C CA . GLN B 1 862 ? -37.438 -15.93 -4.07 1 82.38 862 GLN B CA 1
ATOM 14197 C C . GLN B 1 862 ? -36.406 -16.359 -3.045 1 82.38 862 GLN B C 1
ATOM 14199 O O . GLN B 1 862 ? -36.625 -17.281 -2.271 1 82.38 862 GLN B O 1
ATOM 14204 N N . MET B 1 863 ? -35.375 -15.703 -3.072 1 75.12 863 MET B N 1
ATOM 14205 C CA . MET B 1 863 ? -34.281 -16.016 -2.133 1 75.12 863 MET B CA 1
ATOM 14206 C C . MET B 1 863 ? -34.75 -15.789 -0.694 1 75.12 863 MET B C 1
ATOM 14208 O O . MET B 1 863 ? -34.406 -16.562 0.201 1 75.12 863 MET B O 1
ATOM 14212 N N . TYR B 1 864 ? -35.438 -14.656 -0.489 1 73.75 864 TYR B N 1
ATOM 14213 C CA . TYR B 1 864 ? -35.969 -14.328 0.829 1 73.75 864 TYR B CA 1
ATOM 14214 C C . TYR B 1 864 ? -36.938 -15.398 1.313 1 73.75 864 TYR B C 1
ATOM 14216 O O . TYR B 1 864 ? -36.875 -15.836 2.467 1 73.75 864 TYR B O 1
ATOM 14224 N N . ASN B 1 865 ? -37.719 -15.844 0.457 1 75.62 865 ASN B N 1
ATOM 14225 C CA . ASN B 1 865 ? -38.719 -16.875 0.807 1 75.62 865 ASN B CA 1
ATOM 14226 C C . ASN B 1 865 ? -38.031 -18.219 1.065 1 75.62 865 ASN B C 1
ATOM 14228 O O . ASN B 1 865 ? -38.469 -18.953 1.965 1 75.62 865 ASN B O 1
ATOM 14232 N N . ASP B 1 866 ? -37.031 -18.484 0.388 1 72.06 866 ASP B N 1
ATOM 14233 C CA . ASP B 1 866 ? -36.25 -19.719 0.598 1 72.06 866 ASP B CA 1
ATOM 14234 C C . ASP B 1 866 ? -35.594 -19.719 1.968 1 72.06 866 ASP B C 1
ATOM 14236 O O . ASP B 1 866 ? -35.562 -20.734 2.662 1 72.06 866 ASP B O 1
ATOM 14240 N N . MET B 1 867 ? -35.031 -18.578 2.312 1 66.62 867 MET B N 1
ATOM 14241 C CA . MET B 1 867 ? -34.344 -18.438 3.594 1 66.62 867 MET B CA 1
ATOM 14242 C C . MET B 1 867 ? -35.312 -18.562 4.754 1 66.62 867 MET B C 1
ATOM 14244 O O . MET B 1 867 ? -35 -19.156 5.789 1 66.62 867 MET B O 1
ATOM 14248 N N . ASN B 1 868 ? -36.438 -17.969 4.586 1 62.88 868 ASN B N 1
ATOM 14249 C CA . ASN B 1 868 ? -37.469 -18.016 5.621 1 62.88 868 ASN B CA 1
ATOM 14250 C C . ASN B 1 868 ? -37.938 -19.453 5.867 1 62.88 868 ASN B C 1
ATOM 14252 O O . ASN B 1 868 ? -38.469 -19.766 6.938 1 62.88 868 ASN B O 1
ATOM 14256 N N . ASN B 1 869 ? -37.531 -20.25 4.91 1 68.44 869 ASN B N 1
ATOM 14257 C CA . ASN B 1 869 ? -37.906 -21.656 5.047 1 68.44 869 ASN B CA 1
ATOM 14258 C C . ASN B 1 869 ? -36.781 -22.484 5.645 1 68.44 869 ASN B C 1
ATOM 14260 O O . ASN B 1 869 ? -36.938 -23.688 5.84 1 68.44 869 ASN B O 1
ATOM 14264 N N . TRP B 1 870 ? -35.688 -21.828 5.969 1 72.06 870 TRP B N 1
ATOM 14265 C CA . TRP B 1 870 ? -34.594 -22.562 6.594 1 72.06 870 TRP B CA 1
ATOM 14266 C C . TRP B 1 870 ? -34.969 -23 8.008 1 72.06 870 TRP B C 1
ATOM 14268 O O . TRP B 1 870 ? -35.688 -22.297 8.711 1 72.06 870 TRP B O 1
ATOM 14278 N N . THR B 1 871 ? -34.531 -24.219 8.375 1 71.38 871 THR B N 1
ATOM 14279 C CA . THR B 1 871 ? -34.719 -24.672 9.75 1 71.38 871 THR B CA 1
ATOM 14280 C C . THR B 1 871 ? -33.781 -23.891 10.695 1 71.38 871 THR B C 1
ATOM 14282 O O . THR B 1 871 ? -32.812 -23.266 10.258 1 71.38 871 THR B O 1
ATOM 14285 N N . ALA B 1 872 ? -34.062 -23.828 12 1 69.38 872 ALA B N 1
ATOM 14286 C CA . ALA B 1 872 ? -33.25 -23.188 13.023 1 69.38 872 ALA B CA 1
ATOM 14287 C C . ALA B 1 872 ? -31.844 -23.75 13.016 1 69.38 872 ALA B C 1
ATOM 14289 O O . ALA B 1 872 ? -30.875 -23 13.195 1 69.38 872 ALA B O 1
ATOM 14290 N N . ARG B 1 873 ? -31.719 -24.938 12.781 1 67.31 873 ARG B N 1
ATOM 14291 C CA . ARG B 1 873 ? -30.422 -25.609 12.75 1 67.31 873 ARG B CA 1
ATOM 14292 C C . ARG B 1 873 ? -29.594 -25.141 11.555 1 67.31 873 ARG B C 1
ATOM 14294 O O . ARG B 1 873 ? -28.406 -24.828 11.695 1 67.31 873 ARG B O 1
ATOM 14301 N N . LYS B 1 874 ? -30.203 -25.109 10.453 1 73.62 874 LYS B N 1
ATOM 14302 C CA . LYS B 1 874 ? -29.484 -24.641 9.266 1 73.62 874 LYS B CA 1
ATOM 14303 C C . LYS B 1 874 ? -29.047 -23.188 9.422 1 73.62 874 LYS B C 1
ATOM 14305 O O . LYS B 1 874 ? -27.938 -22.828 9.016 1 73.62 874 LYS B O 1
ATOM 14310 N N . LEU B 1 875 ? -29.891 -22.438 10.039 1 73.12 875 LEU B N 1
ATOM 14311 C CA . LEU B 1 875 ? -29.578 -21.031 10.273 1 73.12 875 LEU B CA 1
ATOM 14312 C C . LEU B 1 875 ? -28.344 -20.875 11.156 1 73.12 875 LEU B C 1
ATOM 14314 O O . LEU B 1 875 ? -27.484 -20.031 10.891 1 73.12 875 LEU B O 1
ATOM 14318 N N . THR B 1 876 ? -28.312 -21.734 12.078 1 72.25 876 THR B N 1
ATOM 14319 C CA . THR B 1 876 ? -27.172 -21.703 12.977 1 72.25 876 THR B CA 1
ATOM 14320 C C . THR B 1 876 ? -25.906 -22.141 12.242 1 72.25 876 THR B C 1
ATOM 14322 O O . THR B 1 876 ? -24.844 -21.516 12.398 1 72.25 876 THR B O 1
ATOM 14325 N N . GLU B 1 877 ? -26.047 -23.078 11.5 1 71.44 877 GLU B N 1
ATOM 14326 C CA . GLU B 1 877 ? -24.906 -23.594 10.742 1 71.44 877 GLU B CA 1
ATOM 14327 C C . GLU B 1 877 ? -24.406 -22.562 9.734 1 71.44 877 GLU B C 1
ATOM 14329 O O . GLU B 1 877 ? -23.203 -22.328 9.625 1 71.44 877 GLU B O 1
ATOM 14334 N N . GLU B 1 878 ? -25.375 -21.938 9.141 1 71.88 878 GLU B N 1
ATOM 14335 C CA . GLU B 1 878 ? -25 -20.938 8.141 1 71.88 878 GLU B CA 1
ATOM 14336 C C . GLU B 1 878 ? -24.406 -19.688 8.789 1 71.88 878 GLU B C 1
ATOM 14338 O O . GLU B 1 878 ? -23.484 -19.078 8.25 1 71.88 878 GLU B O 1
ATOM 14343 N N . THR B 1 879 ? -24.906 -19.422 9.93 1 73.38 879 THR B N 1
ATOM 14344 C CA . THR B 1 879 ? -24.375 -18.281 10.672 1 73.38 879 THR B CA 1
ATOM 14345 C C . THR B 1 879 ? -22.938 -18.547 11.102 1 73.38 879 THR B C 1
ATOM 14347 O O . THR B 1 879 ? -22.078 -17.672 10.984 1 73.38 879 THR B O 1
ATOM 14350 N N . MET B 1 880 ? -22.734 -19.75 11.492 1 70.69 880 MET B N 1
ATOM 14351 C CA . MET B 1 880 ? -21.391 -20.125 11.922 1 70.69 880 MET B CA 1
ATOM 14352 C C . MET B 1 880 ? -20.422 -20.125 10.75 1 70.69 880 MET B C 1
ATOM 14354 O O . MET B 1 880 ? -19.281 -19.703 10.891 1 70.69 880 MET B O 1
ATOM 14358 N N . LYS B 1 881 ? -20.938 -20.469 9.641 1 67.25 881 LYS B N 1
ATOM 14359 C CA . LYS B 1 881 ? -20.109 -20.438 8.43 1 67.25 881 LYS B CA 1
ATOM 14360 C C . LYS B 1 881 ? -19.734 -19 8.07 1 67.25 881 LYS B C 1
ATOM 14362 O O . LYS B 1 881 ? -18.594 -18.75 7.656 1 67.25 881 LYS B O 1
ATOM 14367 N N . LEU B 1 882 ? -20.688 -18.109 8.273 1 70.25 882 LEU B N 1
ATOM 14368 C CA . LEU B 1 882 ? -20.453 -16.703 7.969 1 70.25 882 LEU B CA 1
ATOM 14369 C C . LEU B 1 882 ? -19.422 -16.109 8.93 1 70.25 882 LEU B C 1
ATOM 14371 O O . LEU B 1 882 ? -18.562 -15.336 8.516 1 70.25 882 LEU B O 1
ATOM 14375 N N . LEU B 1 883 ? -19.562 -16.578 10.133 1 68 883 LEU B N 1
ATOM 14376 C CA . LEU B 1 883 ? -18.672 -16.047 11.156 1 68 883 LEU B CA 1
ATOM 14377 C C . LEU B 1 883 ? -17.234 -16.484 10.898 1 68 883 LEU B C 1
ATOM 14379 O O . LEU B 1 883 ? -16.297 -15.75 11.227 1 68 883 LEU B O 1
ATOM 14383 N N . GLU B 1 884 ? -17.141 -17.578 10.258 1 60.16 884 GLU B N 1
ATOM 14384 C CA . GLU B 1 884 ? -15.812 -18.094 9.93 1 60.16 884 GLU B CA 1
ATOM 14385 C C . GLU B 1 884 ? -15.156 -17.297 8.812 1 60.16 884 GLU B C 1
ATOM 14387 O O . GLU B 1 884 ? -13.945 -17.359 8.625 1 60.16 884 GLU B O 1
ATOM 14392 N N . GLN B 1 885 ? -16 -16.406 8.266 1 57.66 885 GLN B N 1
ATOM 14393 C CA . GLN B 1 885 ? -15.5 -15.664 7.109 1 57.66 885 GLN B CA 1
ATOM 14394 C C . GLN B 1 885 ? -14.984 -14.289 7.512 1 57.66 885 GLN B C 1
ATOM 14396 O O . GLN B 1 885 ? -14.453 -13.555 6.68 1 57.66 885 GLN B O 1
ATOM 14401 N N . PHE B 1 886 ? -15.164 -14.031 8.727 1 57.31 886 PHE B N 1
ATOM 14402 C CA . PHE B 1 886 ? -14.68 -12.734 9.188 1 57.31 886 PHE B CA 1
ATOM 14403 C C . PHE B 1 886 ? -13.156 -12.68 9.141 1 57.31 886 PHE B C 1
ATOM 14405 O O . PHE B 1 886 ? -12.477 -13.625 9.555 1 57.31 886 PHE B O 1
ATOM 14412 N N . SER B 1 887 ? -12.625 -11.672 8.398 1 51.44 887 SER B N 1
ATOM 14413 C CA . SER B 1 887 ? -11.18 -11.5 8.297 1 51.44 887 SER B CA 1
ATOM 14414 C C . SER B 1 887 ? -10.57 -11.156 9.648 1 51.44 887 SER B C 1
ATOM 14416 O O . SER B 1 887 ? -9.445 -11.562 9.945 1 51.44 887 SER B O 1
ATOM 14418 N N . ASP B 1 888 ? -11.172 -10.344 10.414 1 48.19 888 ASP B N 1
ATOM 14419 C CA . ASP B 1 888 ? -10.727 -9.906 11.727 1 48.19 888 ASP B CA 1
ATOM 14420 C C . ASP B 1 888 ? -11.305 -10.797 12.828 1 48.19 888 ASP B C 1
ATOM 14422 O O . ASP B 1 888 ? -12.531 -10.875 12.992 1 48.19 888 ASP B O 1
ATOM 14426 N N . GLN B 1 889 ? -10.414 -11.508 13.414 1 52.78 889 GLN B N 1
ATOM 14427 C CA . GLN B 1 889 ? -10.82 -12.461 14.445 1 52.78 889 GLN B CA 1
ATOM 14428 C C . GLN B 1 889 ? -11.594 -11.758 15.562 1 52.78 889 GLN B C 1
ATOM 14430 O O . GLN B 1 889 ? -12.516 -12.336 16.141 1 52.78 889 GLN B O 1
ATOM 14435 N N . ASP B 1 890 ? -11.172 -10.578 15.781 1 49.06 890 ASP B N 1
ATOM 14436 C CA . ASP B 1 890 ? -11.844 -9.875 16.875 1 49.06 890 ASP B CA 1
ATOM 14437 C C . ASP B 1 890 ? -13.32 -9.648 16.547 1 49.06 890 ASP B C 1
ATOM 14439 O O . ASP B 1 890 ? -14.188 -9.852 17.406 1 49.06 890 ASP B O 1
ATOM 14443 N N . SER B 1 891 ? -13.453 -9.281 15.375 1 57.22 891 SER B N 1
ATOM 14444 C CA . SER B 1 891 ? -14.836 -9.094 14.961 1 57.22 891 SER B CA 1
ATOM 14445 C C . SER B 1 891 ? -15.602 -10.414 14.977 1 57.22 891 SER B C 1
ATOM 14447 O O . SER B 1 891 ? -16.75 -10.461 15.414 1 57.22 891 SER B O 1
ATOM 14449 N N . ALA B 1 892 ? -14.852 -11.398 14.539 1 60.47 892 ALA B N 1
ATOM 14450 C CA . ALA B 1 892 ? -15.492 -12.711 14.555 1 60.47 892 ALA B CA 1
ATOM 14451 C C . ALA B 1 892 ? -15.859 -13.125 15.977 1 60.47 892 ALA B C 1
ATOM 14453 O O . ALA B 1 892 ? -16.969 -13.625 16.219 1 60.47 892 ALA B O 1
ATOM 14454 N N . ASP B 1 893 ? -14.953 -12.805 16.875 1 57.91 893 ASP B N 1
ATOM 14455 C CA . ASP B 1 893 ? -15.195 -13.188 18.266 1 57.91 893 ASP B CA 1
ATOM 14456 C C . ASP B 1 893 ? -16.344 -12.375 18.859 1 57.91 893 ASP B C 1
ATOM 14458 O O . ASP B 1 893 ? -17.172 -12.906 19.609 1 57.91 893 ASP B O 1
ATOM 14462 N N . MET B 1 894 ? -16.344 -11.148 18.562 1 59.72 894 MET B N 1
ATOM 14463 C CA . MET B 1 894 ? -17.422 -10.297 19.016 1 59.72 894 MET B CA 1
ATOM 14464 C C . MET B 1 894 ? -18.781 -10.844 18.578 1 59.72 894 MET B C 1
ATOM 14466 O O . MET B 1 894 ? -19.688 -10.992 19.391 1 59.72 894 MET B O 1
ATOM 14470 N N . TYR B 1 895 ? -18.812 -11.25 17.375 1 67.12 895 TYR B N 1
ATOM 14471 C CA . TYR B 1 895 ? -20.094 -11.719 16.859 1 67.12 895 TYR B CA 1
ATOM 14472 C C . TYR B 1 895 ? -20.359 -13.148 17.297 1 67.12 895 TYR B C 1
ATOM 14474 O O . TYR B 1 895 ? -21.531 -13.555 17.422 1 67.12 895 TYR B O 1
ATOM 14482 N N . ARG B 1 896 ? -19.281 -13.773 17.672 1 65.69 896 ARG B N 1
ATOM 14483 C CA . ARG B 1 896 ? -19.484 -15.086 18.281 1 65.69 896 ARG B CA 1
ATOM 14484 C C . ARG B 1 896 ? -20.109 -14.961 19.672 1 65.69 896 ARG B C 1
ATOM 14486 O O . ARG B 1 896 ? -20.984 -15.75 20.031 1 65.69 896 ARG B O 1
ATOM 14493 N N . GLU B 1 897 ? -19.609 -13.945 20.359 1 61.31 897 GLU B N 1
ATOM 14494 C CA . GLU B 1 897 ? -20.203 -13.68 21.656 1 61.31 897 GLU B CA 1
ATOM 14495 C C . GLU B 1 897 ? -21.656 -13.258 21.531 1 61.31 897 GLU B C 1
ATOM 14497 O O . GLU B 1 897 ? -22.516 -13.758 22.266 1 61.31 897 GLU B O 1
ATOM 14502 N N . MET B 1 898 ? -21.906 -12.477 20.625 1 63.88 898 MET B N 1
ATOM 14503 C CA . MET B 1 898 ? -23.281 -12.047 20.391 1 63.88 898 MET B CA 1
ATOM 14504 C C . MET B 1 898 ? -24.141 -13.219 19.953 1 63.88 898 MET B C 1
ATOM 14506 O O . MET B 1 898 ? -25.312 -13.312 20.328 1 63.88 898 MET B O 1
ATOM 14510 N N . HIS B 1 899 ? -23.438 -14.094 19.188 1 68 899 HIS B N 1
ATOM 14511 C CA . HIS B 1 899 ? -24.156 -15.266 18.703 1 68 899 HIS B CA 1
ATOM 14512 C C . HIS B 1 899 ? -24.547 -16.188 19.844 1 68 899 HIS B C 1
ATOM 14514 O O . HIS B 1 899 ? -25.609 -16.812 19.797 1 68 899 HIS B O 1
ATOM 14520 N N . SER B 1 900 ? -23.688 -16.297 20.828 1 64.94 900 SER B N 1
ATOM 14521 C CA . SER B 1 900 ? -24.031 -17.125 21.984 1 64.94 900 SER B CA 1
ATOM 14522 C C . SER B 1 900 ? -25.312 -16.641 22.656 1 64.94 900 SER B C 1
ATOM 14524 O O . SER B 1 900 ? -26.109 -17.438 23.141 1 64.94 900 SER B O 1
ATOM 14526 N N . ASP B 1 901 ? -25.547 -15.43 22.609 1 59.94 901 ASP B N 1
ATOM 14527 C CA . ASP B 1 901 ? -26.75 -14.852 23.172 1 59.94 901 ASP B CA 1
ATOM 14528 C C . ASP B 1 901 ? -27.953 -15.062 22.234 1 59.94 901 ASP B C 1
ATOM 14530 O O . ASP B 1 901 ? -29.047 -15.367 22.688 1 59.94 901 ASP B O 1
ATOM 14534 N N . VAL B 1 902 ? -27.656 -14.984 20.922 1 64.44 902 VAL B N 1
ATOM 14535 C CA . VAL B 1 902 ? -28.703 -15.086 19.906 1 64.44 902 VAL B CA 1
ATOM 14536 C C . VAL B 1 902 ? -29.094 -16.547 19.703 1 64.44 902 VAL B C 1
ATOM 14538 O O . VAL B 1 902 ? -30.234 -16.844 19.328 1 64.44 902 VAL B O 1
ATOM 14541 N N . ALA B 1 903 ? -28.172 -17.453 19.969 1 65 903 ALA B N 1
ATOM 14542 C CA . ALA B 1 903 ? -28.422 -18.875 19.766 1 65 903 ALA B CA 1
ATOM 14543 C C . ALA B 1 903 ? -29.641 -19.344 20.547 1 65 903 ALA B C 1
ATOM 14545 O O . ALA B 1 903 ? -30.344 -20.266 20.141 1 65 903 ALA B O 1
ATOM 14546 N N . LYS B 1 904 ? -29.938 -18.672 21.656 1 62.09 904 LYS B N 1
ATOM 14547 C CA . LYS B 1 904 ? -31.062 -19.031 22.516 1 62.09 904 LYS B CA 1
ATOM 14548 C C . LYS B 1 904 ? -32.312 -18.203 22.172 1 62.09 904 LYS B C 1
ATOM 14550 O O . LYS B 1 904 ? -33.375 -18.406 22.766 1 62.09 904 LYS B O 1
ATOM 14555 N N . ALA B 1 905 ? -32.188 -17.359 21.328 1 62.66 905 ALA B N 1
ATOM 14556 C CA . ALA B 1 905 ? -33.281 -16.422 21.047 1 62.66 905 ALA B CA 1
ATOM 14557 C C . ALA B 1 905 ? -34.219 -16.984 20 1 62.66 905 ALA B C 1
ATOM 14559 O O . ALA B 1 905 ? -34.031 -18.094 19.5 1 62.66 905 ALA B O 1
ATOM 14560 N N . ALA B 1 906 ? -35.375 -16.281 19.859 1 64.25 906 ALA B N 1
ATOM 14561 C CA . ALA B 1 906 ? -36.406 -16.641 18.875 1 64.25 906 ALA B CA 1
ATOM 14562 C C . ALA B 1 906 ? -35.812 -16.688 17.469 1 64.25 906 ALA B C 1
ATOM 14564 O O . ALA B 1 906 ? -34.781 -16.062 17.203 1 64.25 906 ALA B O 1
ATOM 14565 N N . LYS B 1 907 ? -36.375 -17.531 16.578 1 67.94 907 LYS B N 1
ATOM 14566 C CA . LYS B 1 907 ? -35.906 -17.719 15.211 1 67.94 907 LYS B CA 1
ATOM 14567 C C . LYS B 1 907 ? -35.719 -16.375 14.492 1 67.94 907 LYS B C 1
ATOM 14569 O O . LYS B 1 907 ? -34.781 -16.188 13.75 1 67.94 907 LYS B O 1
ATOM 14574 N N . SER B 1 908 ? -36.688 -15.562 14.789 1 64.81 908 SER B N 1
ATOM 14575 C CA . SER B 1 908 ? -36.625 -14.25 14.156 1 64.81 908 SER B CA 1
ATOM 14576 C C . SER B 1 908 ? -35.344 -13.508 14.539 1 64.81 908 SER B C 1
ATOM 14578 O O . SER B 1 908 ? -34.75 -12.844 13.703 1 64.81 908 SER B O 1
ATOM 14580 N N . VAL B 1 909 ? -34.969 -13.758 15.688 1 65 909 VAL B N 1
ATOM 14581 C CA . VAL B 1 909 ? -33.75 -13.117 16.188 1 65 909 VAL B CA 1
ATOM 14582 C C . VAL B 1 909 ? -32.531 -13.773 15.555 1 65 909 VAL B C 1
ATOM 14584 O O . VAL B 1 909 ? -31.562 -13.094 15.203 1 65 909 VAL B O 1
ATOM 14587 N N . LYS B 1 910 ? -32.688 -14.984 15.383 1 69.69 910 LYS B N 1
ATOM 14588 C CA . LYS B 1 910 ? -31.594 -15.727 14.773 1 69.69 910 LYS B CA 1
ATOM 14589 C C . LYS B 1 910 ? -31.406 -15.328 13.312 1 69.69 910 LYS B C 1
ATOM 14591 O O . LYS B 1 910 ? -30.281 -15.188 12.836 1 69.69 910 LYS B O 1
ATOM 14596 N N . ILE B 1 911 ? -32.469 -15.195 12.719 1 66.56 911 ILE B N 1
ATOM 14597 C CA . ILE B 1 911 ? -32.438 -14.781 11.32 1 66.56 911 ILE B CA 1
ATOM 14598 C C . ILE B 1 911 ? -31.828 -13.383 11.211 1 66.56 911 ILE B C 1
ATOM 14600 O O . ILE B 1 911 ? -30.984 -13.133 10.352 1 66.56 911 ILE B O 1
ATOM 14604 N N . GLN B 1 912 ? -32.219 -12.625 12.125 1 65.19 912 GLN B N 1
ATOM 14605 C CA . GLN B 1 912 ? -31.688 -11.266 12.133 1 65.19 912 GLN B CA 1
ATOM 14606 C C . GLN B 1 912 ? -30.172 -11.266 12.367 1 65.19 912 GLN B C 1
ATOM 14608 O O . GLN B 1 912 ? -29.438 -10.523 11.711 1 65.19 912 GLN B O 1
ATOM 14613 N N . PHE B 1 913 ? -29.859 -12.039 13.164 1 68.19 913 PHE B N 1
ATOM 14614 C CA . PHE B 1 913 ? -28.438 -12.133 13.477 1 68.19 913 PHE B CA 1
ATOM 14615 C C . PHE B 1 913 ? -27.656 -12.648 12.273 1 68.19 913 PHE B C 1
ATOM 14617 O O . PHE B 1 913 ? -26.594 -12.109 11.945 1 68.19 913 PHE B O 1
ATOM 14624 N N . TYR B 1 914 ? -28.172 -13.617 11.703 1 67.75 914 TYR B N 1
ATOM 14625 C CA . TYR B 1 914 ? -27.547 -14.156 10.5 1 67.75 914 TYR B CA 1
ATOM 14626 C C . TYR B 1 914 ? -27.422 -13.086 9.43 1 67.75 914 TYR B C 1
ATOM 14628 O O . TYR B 1 914 ? -26.375 -12.953 8.797 1 67.75 914 TYR B O 1
ATOM 14636 N N . GLN B 1 915 ? -28.391 -12.391 9.406 1 61.91 915 GLN B N 1
ATOM 14637 C CA . GLN B 1 915 ? -28.406 -11.328 8.406 1 61.91 915 GLN B CA 1
ATOM 14638 C C . GLN B 1 915 ? -27.406 -10.227 8.758 1 61.91 915 GLN B C 1
ATOM 14640 O O . GLN B 1 915 ? -26.734 -9.695 7.879 1 61.91 915 GLN B O 1
ATOM 14645 N N . ASP B 1 916 ? -27.359 -10.047 10 1 60.25 916 ASP B N 1
ATOM 14646 C CA . ASP B 1 916 ? -26.406 -9.039 10.469 1 60.25 916 ASP B CA 1
ATOM 14647 C C . ASP B 1 916 ? -24.969 -9.453 10.172 1 60.25 916 ASP B C 1
ATOM 14649 O O . ASP B 1 916 ? -24.188 -8.656 9.656 1 60.25 916 ASP B O 1
ATOM 14653 N N . ILE B 1 917 ? -24.719 -10.633 10.484 1 65.12 917 ILE B N 1
ATOM 14654 C CA . ILE B 1 917 ? -23.359 -11.148 10.297 1 65.12 917 ILE B CA 1
ATOM 14655 C C . ILE B 1 917 ? -23.047 -11.219 8.805 1 65.12 917 ILE B C 1
ATOM 14657 O O . ILE B 1 917 ? -21.938 -10.883 8.391 1 65.12 917 ILE B O 1
ATOM 14661 N N . SER B 1 918 ? -23.969 -11.664 8.156 1 59.91 918 SER B N 1
ATOM 14662 C CA . SER B 1 918 ? -23.797 -11.758 6.715 1 59.91 918 SER B CA 1
ATOM 14663 C C . SER B 1 918 ? -23.516 -10.398 6.102 1 59.91 918 SER B C 1
ATOM 14665 O O . SER B 1 918 ? -22.672 -10.273 5.211 1 59.91 918 SER B O 1
ATOM 14667 N N . GLN B 1 919 ? -24.047 -9.492 6.738 1 54.19 919 GLN B N 1
ATOM 14668 C CA . GLN B 1 919 ? -23.844 -8.133 6.258 1 54.19 919 GLN B CA 1
ATOM 14669 C C . GLN B 1 919 ? -22.469 -7.605 6.633 1 54.19 919 GLN B C 1
ATOM 14671 O O . GLN B 1 919 ? -21.812 -6.953 5.824 1 54.19 919 GLN B O 1
ATOM 14676 N N . ILE B 1 920 ? -22.219 -7.902 7.871 1 55.28 920 ILE B N 1
ATOM 14677 C CA . ILE B 1 920 ? -20.922 -7.43 8.359 1 55.28 920 ILE B CA 1
ATOM 14678 C C . ILE B 1 920 ? -19.797 -8.078 7.566 1 55.28 920 ILE B C 1
ATOM 14680 O O . ILE B 1 920 ? -18.828 -7.418 7.199 1 55.28 920 ILE B O 1
ATOM 14684 N N . LEU B 1 921 ? -19.969 -9.336 7.426 1 56.22 921 LEU B N 1
ATOM 14685 C CA . LEU B 1 921 ? -18.969 -10.078 6.672 1 56.22 921 LEU B CA 1
ATOM 14686 C C . LEU B 1 921 ? -18.859 -9.555 5.242 1 56.22 921 LEU B C 1
ATOM 14688 O O . LEU B 1 921 ? -17.766 -9.469 4.684 1 56.22 921 LEU B O 1
ATOM 14692 N N . ASN B 1 922 ? -19.938 -9.312 4.824 1 48.34 922 ASN B N 1
ATOM 14693 C CA . ASN B 1 922 ? -19.906 -8.711 3.498 1 48.34 922 ASN B CA 1
ATOM 14694 C C . ASN B 1 922 ? -19.188 -7.359 3.514 1 48.34 922 ASN B C 1
ATOM 14696 O O . ASN B 1 922 ? -18.438 -7.035 2.588 1 48.34 922 ASN B O 1
ATOM 14700 N N . LEU B 1 923 ? -19.453 -6.785 4.617 1 43.38 923 LEU B N 1
ATOM 14701 C CA . LEU B 1 923 ? -18.781 -5.496 4.773 1 43.38 923 LEU B CA 1
ATOM 14702 C C . LEU B 1 923 ? -17.297 -5.68 5.082 1 43.38 923 LEU B C 1
ATOM 14704 O O . LEU B 1 923 ? -16.453 -4.953 4.555 1 43.38 923 LEU B O 1
ATOM 14708 N N . GLU B 1 924 ? -17 -6.566 6.02 1 44.75 924 GLU B N 1
ATOM 14709 C CA . GLU B 1 924 ? -15.625 -6.836 6.418 1 44.75 924 GLU B CA 1
ATOM 14710 C C . GLU B 1 924 ? -14.82 -7.406 5.254 1 44.75 924 GLU B C 1
ATOM 14712 O O . GLU B 1 924 ? -13.641 -7.074 5.086 1 44.75 924 GLU B O 1
ATOM 14717 N N . ARG B 1 925 ? -15.383 -8.352 4.711 1 42.22 925 ARG B N 1
ATOM 14718 C CA . ARG B 1 925 ? -14.742 -8.883 3.516 1 42.22 925 ARG B CA 1
ATOM 14719 C C . ARG B 1 925 ? -14.297 -7.762 2.584 1 42.2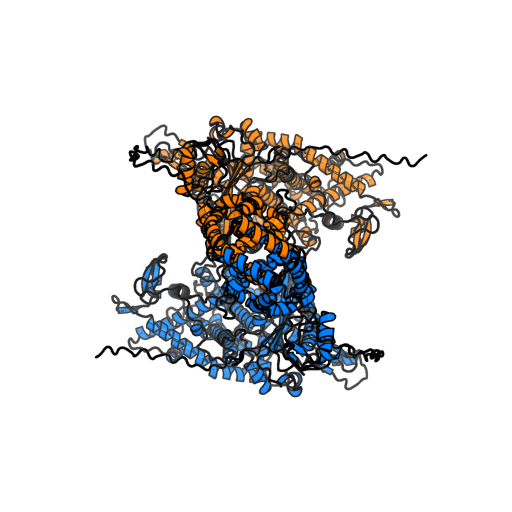2 925 ARG B C 1
ATOM 14721 O O . ARG B 1 925 ? -13.234 -7.852 1.957 1 42.22 925 ARG B O 1
ATOM 14728 N N . GLU B 1 926 ? -15.156 -6.844 2.635 1 35.72 926 GLU B N 1
ATOM 14729 C CA . GLU B 1 926 ? -14.914 -5.695 1.77 1 35.72 926 GLU B CA 1
ATOM 14730 C C . GLU B 1 926 ? -13.828 -4.785 2.352 1 35.72 926 GLU B C 1
ATOM 14732 O O . GLU B 1 926 ? -12.984 -4.266 1.619 1 35.72 926 GLU B O 1
ATOM 14737 N N . LEU B 1 927 ? -13.938 -4.668 3.689 1 33.03 927 LEU B N 1
ATOM 14738 C CA . LEU B 1 927 ? -12.961 -3.805 4.352 1 33.03 927 LEU B CA 1
ATOM 14739 C C . LEU B 1 927 ? -11.57 -4.434 4.332 1 33.03 927 LEU B C 1
ATOM 14741 O O . LEU B 1 927 ? -10.578 -3.734 4.129 1 33.03 927 LEU B O 1
ATOM 14745 N N . LEU B 1 928 ? -11.555 -5.656 4.688 1 35 928 LEU B N 1
ATOM 14746 C CA . LEU B 1 928 ? -10.266 -6.328 4.738 1 35 928 LEU B CA 1
ATOM 14747 C C . LEU B 1 928 ? -9.688 -6.508 3.334 1 35 928 LEU B C 1
ATOM 14749 O O . LEU B 1 928 ? -8.469 -6.512 3.154 1 35 928 LEU B O 1
ATOM 14753 N N . ALA B 1 929 ? -10.609 -6.836 2.459 1 32.06 929 ALA B N 1
ATOM 14754 C CA . ALA B 1 929 ? -10.055 -6.824 1.107 1 32.06 929 ALA B CA 1
ATOM 14755 C C . ALA B 1 929 ? -9.359 -5.5 0.812 1 32.06 929 ALA B C 1
ATOM 14757 O O . ALA B 1 929 ? -8.398 -5.453 0.042 1 32.06 929 ALA B O 1
ATOM 14758 N N . PHE B 1 930 ? -9.945 -4.457 1.312 1 28.52 930 PHE B N 1
ATOM 14759 C CA . PHE B 1 930 ? -9.406 -3.105 1.184 1 28.52 930 PHE B CA 1
ATOM 14760 C C . PHE B 1 930 ? -8.203 -2.908 2.098 1 28.52 930 PHE B C 1
ATOM 14762 O O . PHE B 1 930 ? -7.324 -2.094 1.809 1 28.52 930 PHE B O 1
ATOM 14769 N N . GLY B 1 931 ? -8.297 -3.434 3.258 1 29.56 931 GLY B N 1
ATOM 14770 C CA . GLY B 1 931 ? -7.262 -3.053 4.207 1 29.56 931 GLY B CA 1
ATOM 14771 C C . GLY B 1 931 ? -5.859 -3.348 3.711 1 29.56 931 GLY B C 1
ATOM 14772 O O . GLY B 1 931 ? -4.891 -2.754 4.188 1 29.56 931 GLY B O 1
ATOM 14773 N N . ASN B 1 932 ? -5.82 -4.484 3.158 1 28.38 932 ASN B N 1
ATOM 14774 C CA . ASN B 1 932 ? -4.438 -4.676 2.734 1 28.38 932 ASN B CA 1
ATOM 14775 C C . ASN B 1 932 ? -4.055 -3.703 1.622 1 28.38 932 ASN B C 1
ATOM 14777 O O . ASN B 1 932 ? -2.869 -3.473 1.376 1 28.38 932 ASN B O 1
ATOM 14781 N N . GLU B 1 933 ? -5.02 -3.287 0.809 1 27.77 933 GLU B N 1
ATOM 14782 C CA . GLU B 1 933 ? -4.73 -2.332 -0.257 1 27.77 933 GLU B CA 1
ATOM 14783 C C . GLU B 1 933 ? -4.602 -0.914 0.292 1 27.77 933 GLU B C 1
ATOM 14785 O O . GLU B 1 933 ? -3.824 -0.11 -0.225 1 27.77 933 GLU B O 1
ATOM 14790 N N . ASP B 1 934 ? -5.473 -0.47 1.16 1 26.89 934 ASP B N 1
ATOM 14791 C CA . ASP B 1 934 ? -5.445 0.909 1.637 1 26.89 934 ASP B CA 1
ATOM 14792 C C . ASP B 1 934 ? -4.176 1.188 2.439 1 26.89 934 ASP B C 1
ATOM 14794 O O . ASP B 1 934 ? -3.803 2.348 2.637 1 26.89 934 ASP B O 1
ATOM 14798 N N . ILE B 1 935 ? -3.768 0.248 3.125 1 27.33 935 ILE B N 1
ATOM 14799 C CA . ILE B 1 935 ? -2.643 0.654 3.963 1 27.33 935 ILE B CA 1
ATOM 14800 C C . ILE B 1 935 ? -1.459 1.044 3.082 1 27.33 935 ILE B C 1
ATOM 14802 O O . ILE B 1 935 ? -0.604 1.832 3.492 1 27.33 935 ILE B O 1
ATOM 14806 N N . GLU B 1 936 ? -1.347 0.435 1.984 1 28.86 936 GLU B N 1
ATOM 14807 C CA . GLU B 1 936 ? -0.218 0.868 1.166 1 28.86 936 GLU B CA 1
ATOM 14808 C C . GLU B 1 936 ? -0.463 2.254 0.578 1 28.86 936 GLU B C 1
ATOM 14810 O O . GLU B 1 936 ? 0.366 2.77 -0.175 1 28.86 936 GLU B O 1
ATOM 14815 N N . GLN B 1 937 ? -1.696 2.666 0.564 1 28.3 937 GLN B N 1
ATOM 14816 C CA . GLN B 1 937 ? -1.836 4.039 0.091 1 28.3 937 GLN B CA 1
ATOM 14817 C C . GLN B 1 937 ? -1.061 5.008 0.979 1 28.3 937 GLN B C 1
ATOM 14819 O O . GLN B 1 937 ? -1.597 5.523 1.963 1 28.3 937 GLN B O 1
ATOM 14824 N N . LYS B 1 938 ? -0.108 4.645 1.569 1 28.36 938 LYS B N 1
ATOM 14825 C CA . LYS B 1 938 ? 0.612 5.668 2.324 1 28.36 938 LYS B CA 1
ATOM 14826 C C . LYS B 1 938 ? 0.513 7.027 1.64 1 28.36 938 LYS B C 1
ATOM 14828 O O . LYS B 1 938 ? 0.201 7.109 0.449 1 28.36 938 LYS B O 1
ATOM 14833 N N . ASP B 1 939 ? 1.443 7.895 2.178 1 25.73 939 ASP B N 1
ATOM 14834 C CA . ASP B 1 939 ? 1.637 9.328 2.389 1 25.73 939 ASP B CA 1
ATOM 14835 C C . ASP B 1 939 ? 1.726 10.07 1.058 1 25.73 939 ASP B C 1
ATOM 14837 O O . ASP B 1 939 ? 1.748 11.297 1.029 1 25.73 939 ASP B O 1
ATOM 14841 N N . ASP B 1 940 ? 2.047 9.305 0.068 1 26.09 940 ASP B N 1
ATOM 14842 C CA . ASP B 1 940 ? 2.277 10.32 -0.958 1 26.09 940 ASP B CA 1
ATOM 14843 C C . ASP B 1 940 ? 0.963 10.953 -1.41 1 26.09 940 ASP B C 1
ATOM 14845 O O . ASP B 1 940 ? 0.961 12.031 -2.012 1 26.09 940 ASP B O 1
ATOM 14849 N N . ASP B 1 941 ? -0.101 10.125 -1.354 1 27.67 941 ASP B N 1
ATOM 14850 C CA . ASP B 1 941 ? -1.274 10.797 -1.903 1 27.67 941 ASP B CA 1
ATOM 14851 C C . ASP B 1 941 ? -1.829 11.828 -0.917 1 27.67 941 ASP B C 1
ATOM 14853 O O . ASP B 1 941 ? -2.859 12.453 -1.179 1 27.67 941 ASP B O 1
ATOM 14857 N N . MET B 1 942 ? -1.62 11.719 0.259 1 27.55 942 MET B N 1
ATOM 14858 C CA . MET B 1 942 ? -2.174 12.852 0.994 1 27.55 942 MET B CA 1
ATOM 14859 C C . MET B 1 942 ? -1.906 14.164 0.258 1 27.55 942 MET B C 1
ATOM 14861 O O . MET B 1 942 ? -2.32 15.234 0.711 1 27.55 942 MET B O 1
ATOM 14865 N N . GLU B 1 943 ? -0.986 14.07 -0.654 1 26.11 943 GLU B N 1
ATOM 14866 C CA . GLU B 1 943 ? -0.979 15.367 -1.329 1 26.11 943 GLU B CA 1
ATOM 14867 C C . GLU B 1 943 ? -2.229 15.547 -2.186 1 26.11 943 GLU B C 1
ATOM 14869 O O . GLU B 1 943 ? -2.545 16.672 -2.6 1 26.11 943 GLU B O 1
ATOM 14874 N N . GLN B 1 944 ? -2.844 14.352 -2.658 1 24.33 944 GLN B N 1
ATOM 14875 C CA . GLN B 1 944 ? -3.945 14.688 -3.557 1 24.33 944 GLN B CA 1
ATOM 14876 C C . GLN B 1 944 ? -5.262 14.789 -2.793 1 24.33 944 GLN B C 1
ATOM 14878 O O . GLN B 1 944 ? -6.332 14.883 -3.402 1 24.33 944 GLN B O 1
ATOM 14883 N N . THR B 1 945 ? -5.43 14.32 -1.601 1 20.81 945 THR B N 1
ATOM 14884 C CA . THR B 1 945 ? -6.781 14.242 -1.062 1 20.81 945 THR B CA 1
ATOM 14885 C C . THR B 1 945 ? -7.508 15.57 -1.231 1 20.81 945 THR B C 1
ATOM 14887 O O . THR B 1 945 ? -8.734 15.602 -1.345 1 20.81 945 THR B O 1
ATOM 14890 N N . GLU B 1 946 ? -7.172 16.75 -0.693 1 18.14 946 GLU B N 1
ATOM 14891 C CA . GLU B 1 946 ? -8.312 17.656 -0.629 1 18.14 946 GLU B CA 1
ATOM 14892 C C . GLU B 1 946 ? -8.828 18 -2.025 1 18.14 946 GLU B C 1
ATOM 14894 O O . GLU B 1 946 ? -8.039 18.328 -2.918 1 18.14 946 GLU B O 1
#

Foldseek 3Di:
DDPPPPPPPDPPPPPDPPPPPVPPPQDAQFQCCVVQPPDPDFAKDFPPPPPDPVVLVVQSVVVVRHPPPTGIHGPSSSVPPDPPPPDPPDPPPPDPPPCPCPDPPPCPVVVVVVVVVVVVVCVVVVVDDPVRVVVVVVVVCVVCLVVLQVVLVVQQCQQLALVSLLPDDLLVVLVVHDVVVSVVLCVVVVPDSDPPLPPLQVSLVSLQVSQQVSCVSPVSGAHNLLLLVLLLVCLFPVDQVVSQVSVVRGSNHHPVSSVNSLLVLLPDFFAADLAAAKEKEKDKDKDWFDDPDDDDVDDGDMFIWIWMKIKHQDRVHALQQDQCQFLLNFFPPDPPLLVLLVVLLVVLCVPPQVVVLQVVLQVLLVLLVQQWDQDPPPRATDGLLVLVLVDDPQWDADRRPSDIDGPVDQADPPPRDGQFDFDDLCVQQVVDAFLADQDAMDMAIHFMGRADLQDLVRLLVVLVVSCVRNQCVHSGVAHEYEDEFRSLQSVVQLQVFWKAWPVPRDTDRCVVPNPVNVCCVPPNPDPPTDIGGDRSRYHYDYFLVNLLQVLLLLLLLLCVFQPQLVLQVLVPQPDPVSSVCQSLCLDVLVVVLSLVLVLSLLSSLLSNQVVNVVCVVPVPDDDHSVVSVVCLVPFFDALLSLLSCCCRSQASVLSSQLVSCQLRLAQSSNLSSSVSNVLSCLQALNVRVLVNNLSNSSCLSRRDPVVNVVCSNPVFHDNVSDSRGTGTPVVVSVVVVVSLVSSQRRGHDDSSSSSSSSSCSVSSVSSSVVSCSSSVHDDLLVVDAGRRRCVSSSSSVSSLQVVLCSSPPRRDYDARAHSVGHGWDRCLSCVSVLSVVQSSQCSVPVPDGDHDHHGGHPVRVVVVVVVVPDDLVVLLVLLLVLLVLQPDVSVSVSLVVVVVVQNPPDSVSSNSSSSNSNVVSSSRVSNVVSVVVVVPPPPPCSSHRD/DDDPPPDPPDPPPPDDPDPVPVPPPDDAQFQCCVVQPPDPDFAKDFPPPPPDPVVLVVLSVVVVRHPPPTGIHGPSSSVPRPPPPPDPPPPPPPDPPVCPCPDPPPPCVVVVCVVVVVVVVCVVVVVDDPVRVVVVVVVVCVVCLVVLQVVLVVCQCQQLALVSLLPDDLLVVLVPHDPVVSVVLCVVVVPDSDPPLPPLQVSLVSLQVSQQVSCVSPVSGAHNLLLLVLLLVCLAPVDQVVSQVSVVRGSNHHPVSSVNSLLVLLPDFFAADLAAAKEKEKDKDKDFFDDPDDDDVDDGDMFIWMWMKIKHQDRPHALQQDQCQFLLNFFPPDPPLLVLLVVLLVVLCVPPQVVVLQVVLQVLLVLLVQQWDQDPPPRATDGLLVLVLVDDPQWDADSRPRDIDGPVDQADPPPRDGLFDFDDLCVQLVVDAFLADQDAMDMAIHFMGRADLQALVRLLVVLVVSCVRNQCVHSGVAHEYEDEFPSLQSVVQLQVAWKAWPVPRDTDRCVVPNPVNVCCVPPNPDPPTDIGGDRSRYHYDYFLVNLLQVLLLLLLLLCVFQPQLVLQVLVPQPDPVSSVCQSRCLDVVVVVLSLVLVLSLLSSLLSNQVVSVVCVVPVPDDDHSVVSVVCLVPFFDALLSLLSCCCRSQASVLSSQLVSCQLRLAQSSNLSSSVSNVLSCLQALNVRVLVNNLSNSSCLSRRDPVVNVVCSNPVWHDNVSDSRGTGTPVVVSVVVSLSLVSSQRRGHDDSSSSSSSSSCSVSSVSSSVVSCSSNVHDDLLVVDAGRGRCVSSSSSVSSLQVVLCSPPPRRDYDARAHSVGHGWDRCLSCVSVLSVVQSSQCSVPVPDGDHDHHGGHPVRVVVVVVVVPDDLVVLLVLLLVLLVLQPDVSVSVSLVVVVVVQNPPDSVSSNSSSSNSNVVSSSRVSNVVCVVVVVVVDDPCSSNDD

pLDDT: mean 81.03, std 19.34, range [18.14, 98.44]

Radius of gyration: 41.87 Å; Cα contacts (8 Å, |Δi|>4): 2849; chains: 2; bounding box: 124×113×119 Å

Nearest PDB structures (foldseek):
  4ky0-assembly1_B  TM=1.670E-01  e=6.457E+00  Thermococcus kodakarensis KOD1
  1wnw-assembly4_B  TM=1.664E-01  e=8.441E+00  Corynebacterium diphtheriae
  4ky0-assembly1_B  TM=1.318E-01  e=7.222E+00  Thermococcus kodakarensis KOD1
  1wnw-assembly4_B  TM=1.587E-01  e=9.853E+00  Corynebacterium diphtheriae

Solvent-accessible surface area (backbone atoms only — not comparable to full-atom values): 101423 Å² total; per-residue (Å²): 142,73,84,72,72,78,75,76,74,75,77,74,77,84,76,75,73,82,72,80,63,78,71,80,72,87,59,56,51,38,77,52,39,84,78,38,47,81,52,98,77,55,60,68,40,52,62,85,53,82,86,56,72,62,63,39,53,48,49,35,42,72,72,63,34,25,58,94,81,47,55,31,39,26,55,38,54,41,64,65,44,76,76,75,77,72,79,76,78,79,73,80,76,73,78,78,70,81,74,74,77,56,72,78,68,73,68,63,58,58,58,52,52,47,53,52,50,48,51,50,50,32,52,78,67,65,68,61,52,70,66,57,48,23,50,51,30,27,51,49,14,48,58,44,21,59,54,46,53,52,49,38,63,70,48,39,67,51,47,56,39,66,73,54,56,61,69,64,46,58,66,62,52,56,69,72,41,65,58,37,59,50,34,19,53,28,34,33,22,69,51,74,91,58,91,60,74,85,45,36,33,55,46,40,34,52,52,48,44,51,30,35,45,35,23,60,51,33,81,86,34,30,27,41,68,38,26,52,49,44,51,44,43,37,42,71,68,46,47,65,65,55,44,40,52,40,26,48,61,39,14,30,32,44,63,64,56,52,53,48,29,48,51,60,51,29,69,54,75,50,66,56,73,78,60,40,40,53,42,36,28,46,46,74,45,73,37,70,20,89,67,82,70,87,35,63,61,34,58,76,51,62,37,53,29,23,43,32,32,39,36,30,66,45,67,83,41,59,65,30,57,38,61,81,70,24,43,65,71,45,58,92,68,65,88,62,50,49,60,47,44,51,51,50,49,50,49,30,36,65,71,41,37,47,54,49,47,44,52,50,43,36,51,40,44,50,49,47,58,68,42,47,36,70,36,85,85,79,67,43,78,41,40,33,50,63,54,44,68,73,46,53,90,65,46,38,47,32,76,84,78,46,48,73,43,54,61,87,54,68,51,39,86,85,76,58,53,50,64,78,56,56,63,62,68,61,73,73,41,59,88,44,69,67,46,61,67,92,56,56,40,47,76,43,55,37,58,63,38,85,45,58,54,74,44,67,70,42,36,50,51,50,52,52,50,50,36,57,56,58,26,47,83,76,62,20,48,28,46,39,39,32,27,53,70,66,47,34,50,46,48,50,49,45,40,72,30,26,30,27,35,69,84,79,64,48,79,38,45,41,85,81,46,46,62,68,56,49,38,56,71,75,39,66,91,64,78,87,79,58,73,42,68,39,66,37,36,50,38,78,40,73,22,50,48,57,50,51,54,51,52,50,26,52,50,34,55,69,32,29,78,42,43,45,48,59,49,34,36,53,35,29,28,67,29,64,66,44,31,48,40,54,36,59,38,74,44,63,68,50,39,49,52,51,48,53,36,50,47,51,22,52,50,39,50,55,39,38,47,53,49,54,56,46,33,73,76,33,78,84,59,78,85,48,44,68,55,50,54,49,44,51,75,73,59,46,53,17,41,40,46,53,33,50,48,48,47,41,67,37,33,49,45,10,48,51,36,17,50,29,11,30,20,12,15,19,38,64,42,20,50,25,10,41,62,55,32,48,26,60,44,42,44,55,78,38,82,68,56,50,57,50,56,52,50,53,47,49,49,60,67,48,41,53,70,71,54,37,50,50,49,36,60,58,50,22,49,26,81,85,52,47,63,77,53,22,30,17,60,47,49,54,42,49,54,50,49,51,54,34,56,41,58,46,59,87,53,51,60,52,69,66,51,51,38,26,32,51,43,36,42,68,59,49,53,51,35,42,52,50,48,29,55,39,43,69,43,82,62,63,84,70,55,70,20,72,61,78,48,53,62,68,45,20,46,54,48,36,29,53,49,59,72,49,43,52,62,51,62,46,69,40,83,55,82,42,47,20,54,88,61,47,71,39,27,76,71,40,56,45,45,67,59,53,12,48,50,20,37,52,38,28,54,72,30,72,88,69,52,77,57,63,84,73,41,65,30,62,66,49,46,52,52,51,56,54,56,73,65,52,51,72,65,54,48,49,53,51,33,52,54,40,44,54,52,28,70,49,60,64,60,27,48,47,50,47,56,52,38,64,61,33,72,75,44,56,67,70,50,37,50,48,47,35,44,42,46,48,41,44,30,56,47,38,47,51,44,51,62,36,49,54,33,56,63,32,58,54,72,71,50,68,51,55,65,63,140,82,82,76,70,78,76,78,75,75,79,74,77,82,76,80,70,84,71,80,65,78,72,79,76,88,62,56,52,37,78,52,38,84,77,37,48,81,53,96,77,57,59,70,41,54,62,85,55,81,86,57,70,61,64,40,55,46,50,34,43,72,71,62,34,26,58,94,80,48,54,32,39,26,54,37,52,41,64,62,44,74,75,70,75,70,74,77,74,77,71,79,73,73,80,75,68,77,78,70,78,61,74,78,71,72,70,62,63,60,59,54,52,48,54,53,51,49,51,52,49,33,52,78,67,66,68,62,52,71,67,55,49,23,52,50,29,27,51,49,15,49,58,44,22,59,55,46,53,54,50,40,63,71,48,40,66,51,46,57,38,67,72,54,56,61,68,66,46,58,68,62,53,56,69,72,42,64,58,38,58,50,34,19,54,28,33,33,22,67,51,73,90,57,90,60,74,86,46,38,32,55,45,40,35,50,53,48,46,53,32,36,44,34,23,59,52,34,80,84,34,30,26,42,69,38,25,53,48,44,51,43,44,37,41,70,69,44,46,67,66,55,45,41,52,41,25,46,61,38,14,31,32,45,64,65,54,52,53,49,28,48,53,59,52,28,68,54,77,48,65,55,71,79,62,40,38,54,42,35,26,48,47,73,47,72,40,69,21,86,67,82,70,86,36,61,61,33,57,77,51,62,39,54,28,23,43,33,33,39,37,32,66,45,67,86,40,58,65,30,57,39,62,81,71,21,44,65,70,45,59,93,67,66,88,62,50,47,60,48,44,52,51,51,50,50,50,30,35,66,70,41,38,48,54,50,46,45,52,50,45,37,51,40,42,50,50,47,59,69,36,47,36,69,36,86,87,77,67,42,77,42,40,28,49,62,54,42,66,74,46,54,90,63,45,38,48,33,70,84,76,47,47,74,43,54,60,86,54,68,52,39,87,84,77,58,52,50,66,76,59,55,63,62,69,64,73,74,41,59,90,44,70,67,46,62,67,92,57,58,41,46,76,44,56,37,58,66,39,84,46,57,54,76,45,66,70,42,35,51,50,49,51,54,50,50,37,58,57,59,26,48,82,75,61,19,48,28,44,40,38,32,28,53,70,65,46,34,51,46,49,49,49,46,37,73,32,25,30,27,34,70,84,77,64,47,80,37,46,43,84,80,46,45,62,69,55,48,39,55,71,76,38,63,92,64,78,88,77,58,73,42,67,38,66,36,36,53,38,78,40,75,23,52,47,56,50,51,54,50,51,49,26,52,49,35,54,71,32,31,78,42,44,46,48,58,49,34,35,52,34,30,28,67,31,64,64,45,30,48,41,55,36,60,38,75,44,63,68,49,37,50,52,51,48,51,34,50,46,52,21,51,51,39,52,55,40,37,46,54,49,52,56,46,32,73,75,34,78,84,59,79,84,49,45,67,54,48,54,49,43,50,76,71,58,46,54,16,41,40,46,53,33,50,48,48,46,41,68,37,33,50,43,11,50,52,36,17,51,30,11,31,19,13,16,20,39,64,42,20,49,26,10,40,61,54,32,48,26,61,45,42,45,56,77,37,80,66,54,49,58,50,55,50,51,53,48,49,49,60,67,49,42,53,70,72,55,38,50,52,50,36,60,60,51,22,48,25,82,83,52,48,64,77,53,22,30,16,60,47,50,54,42,48,54,51,50,53,54,35,55,41,58,45,59,86,52,52,60,52,69,66,52,50,40,26,32,50,42,36,43,67,59,51,54,51,36,42,52,51,47,28,56,40,45,70,44,81,63,63,84,70,56,69,23,75,63,77,47,55,61,67,47,21,49,53,48,36,31,52,48,61,74,49,44,54,62,51,63,46,70,40,82,53,83,41,48,20,54,87,62,46,72,38,26,77,71,41,57,43,45,68,60,52,12,48,50,20,37,52,38,28,55,73,28,74,90,69,52,76,58,63,84,72,40,64,29,61,64,48,46,52,52,51,54,53,56,73,63,52,52,73,64,54,48,50,52,51,36,52,54,42,44,55,51,28,68,48,61,65,58,28,48,48,50,46,56,52,38,64,60,36,71,75,44,58,66,70,50,37,51,48,46,37,44,43,47,48,39,45,30,55,46,38,48,49,44,51,63,36,46,56,30,54,62,37,58,49,72,71,48,72,58,59,66,63

Secondary structure (DSSP, 8-state):
-----------------------------BTTHHHH--SSSPPEEETTSTTS-HHHHHHHHHTTSB-TT--EEEHHHHHTS-----------------TT-------THHHHHHHHHHHHHHHHTT-S-HHHHHHHHHHHHHHHHHHHHHHHHHHTTGGG-HHHHHT--HHHHHHTS-HHHHHHHHHHHT----SSGGGHHHHHHHHHHHHHHHHHH-TT---HHHHHHHHHHHHHH--HHHHHHHHHHSTT--HHHHHHHHHHHTTSPP---SSS--EEEEEEEEEE-------TT----EEEEEEEEEEES-TT--GGG-GGGSGGGTTT--TTHHHHHHHHHHHHIIIIIHHHHHHHHHHHHHHHHHH-EE-TTT--EE-HHHHHHHS-TTEEE-TTT--EEETT-SS-TTT---TTSPPPTHHHHTTS-----SSPPEEEE---B-----SHHHHHHHHHHHHHHHTBTTTBS-EEEEE-HHHHHHHHHHHHHEEEETTT--EEETTTS-HHHHHHHHSTT-----EEETTTTEEEEE-HHHHHHHHHHHHHHHTIIIIIHHHHHHTT--SHHHHHHHHTT-SHHHHHHHHHHHHHHHHHHHHHHHHHHHHHH-TT----HHHHHHHHHHT---HHHHHHHHIIIIIIHHHHHHHHHHHTT-HHHHHHHHHHHGGGGGTTT-TTHHHHHHHHHHHHHHS-HHHHHHHHHTS-B-SS--TT--B-HHHHHHHHHHHHHHHSPSS---HHHHHHHHHHHHHHHHHHHHHHHHHT---GGGS--PPPP-HHHHHHHHHHHHHHTTT--TTS----B-TT--B--GGGGGHHHHHHHHHHHHHH-TTS--PPP--SSHHHHHHHHHHHT--HHHHHHHHHHHHTT-SSHHHHHHHHHHHHHHTTS-HHHHHHHHHHHHHHHHHHHHHHHHHHHHTT--TTGGGT--/-----------------------------BTTHHHH--SSSPPEEETTSTTS-HHHHHHHHHTTSB-TT--EEEHHHHHTS-----------------TT-------THHHHHHHHHHHHHHHHTT-S-HHHHHHHHHHHHHHHHHHHHHHHHHHTTGGG-HHHHHT--HHHHHHTS-HHHHHHHHHHHT----SSGGGHHHHHHHHHHHHHHHHHH-TT---HHHHHHHHHHHHHH--HHHHHHHHHHSTT--HHHHHHHHHHHTTSPP---SSS--EEEEEEEEEE-------TT----EEEEEEEEEEES-TT--GGG-GGGSGGGTTT--TTHHHHHHHHHHHHIIIIIHHHHHHHHHHHHHHHHHH-EE-TTT--EE-HHHHHHHS-TTEEE-TTT--EEETT-SS-TTT---TTPPPPTHHHHTTS-----SSPPEEEE---B-----SHHHHHHHHHHHHHHHTBTTTBS-EEEEE-HHHHHHHHHHHHHEEEETTT--EEETTTS-HHHHHHHHSTT-----EEETTTTEEEEE-HHHHHHHHHHHHHHHTIIIIIHHHHHHTT--SHHHHHHHHTT-SHHHHHHHHHHHHHHHHHHHHHHHHHHHHHH-TT----HHHHHHHHHHT---HHHHHHHHIIIIIIHHHHHHHHHHHTT-HHHHHHHHHHHGGGGGTTT-TTHHHHHHHHHHHHHHS-HHHHHHHHHTS-B-SS--TT--B-HHHHHHHHHHHHHHHSPSS---HHHHHHHHHHHHHHHHHHHHHHHHHT---GGGS--PPPP-HHHHHHHHHHHHHHTTT--TTS----B-TT--B--GGGGGHHHHHHHHHHHHHH-TTS--PPP--SSHHHHHHHHHHHT--HHHHHHHHHHHHTT-SSHHHHHHHHHHHHHHTTS-HHHHHHHHHHHHHHHHHHHHHHHHHHHHTTS-TTGGGT--

Organism: Patiria miniata (NCBI:txid46514)

Sequence (1892 aa):
MGKTKPVAQRRTRSSAGDSSWSQFTKSCKCIMHDVFKTSESPKLFNIALKSHPTRKLQWLLDKKYLSPRAKHVCIDCLDQAPSTSGTGSKRDTTGKKDPSQLPEEEEPSNSESAIVGEILNLIANRKLSQESVTRVCSALGNLLSSDILQDSKAVQGSYKNLENLLDLNCVEYLGERPPALVSFLSSISNVTIDKDQQNAKKTNGLCLVIENIYALRNANFVGPLSFSQGLVKWSINGSKTTHALDGASSASGSVTSLKKVLQNSSAKSNVCFSSGDVDVFADNTQRIGKTGRVRTGGTTPANVVTNVVFIQSRPASNLQTQGQLAPSHWLDKTEDVADKITAFEKELNDNVFRPYRHMCQSKFIEQVKSELHVDDITGESKDHVYYSCSAQEQDCVCPKCCKVYDKVTVECPGCGYNPVNVPDRSSMYGDVPSCHSKEKPAVKMGEIIPINPNSKATIKEVLLNLKQQAGVGTDRSWIRVGFDGVPYRIANLLIKNTIMCEVCNEHIDISVTPFDAHCEIKHPGVYDIGSKKLLDDILLTPGAGHAEINLLRAIFSLTRVIFMEHIAGCLGFCSKRAKDFVIRGSNHHVTWQIFDIVLKAFALELCYTYVSQNREENENFLPTAEDFVMWKNTRVINPNFNLIYDLIFHIFLGVKCFRSGIRRNNSQHAIAGRQKTAPIMYIGKHGIYQPLLFRDMQVRVEAPPDIKKYIEENEAFSRSGNNLRGEGGDYVTENENRSLKSILPPGVPTVERWQMASRCSANLQKNRKAVFQRAGFQDPGEQRGSVFNRELEVQAIRKEIRLSGMLKNPYEEIPLKSIEGKLLHQDFVNVYNTALENYDAYKKSPHAPNLQPVFVTSEDEQMYNDMNNWTARKLTEETMKLLEQFSDQDSADMYREMHSDVAKAAKSVKIQFYQDISQILNLERELLAFGNEDIEQKDDDMEQTEMGKTKPVAQRRTRSSAGDSSWSQFTKSCKCIMHDVFKTSESPKLFNIALKSHPTRKLQWLLDKKYLSPRAKHVCIDCLDQAPSTSGTGSKRDTTGKKDPSQLPEEEEPSNSESAIVGEILNLIANRKLSQESVTRVCSALGNLLSSDILQDSKAVQGSYKNLENLLDLNCVEYLGERPPALVSFLSSISNVTIDKDQQNAKKTNGLCLVIENIYALRNANFVGPLSFSQGLVKWSINGSKTTHALDGASSASGSVTSLKKVLQNSSAKSNVCFSSGDVDVFADNTQRIGKTGRVRTGGTTPANVVTNVVFIQSRPASNLQTQGQLAPSHWLDKTEDVADKITAFEKELNDNVFRPYRHMCQSKFIEQVKSELHVDDITGESKDHVYYSCSAQEQDCVCPKCCKVYDKVTVECPGCGYNPVNVPDRSSMYGDVPSCHSKEKPAVKMGEIIPINPNSKATIKEVLLNLKQQAGVGTDRSWIRVGFDGVPYRIANLLIKNTIMCEVCNEHIDISVTPFDAHCEIKHPGVYDIGSKKLLDDILLTPGAGHAEINLLRAIFSLTRVIFMEHIAGCLGFCSKRAKDFVIRGSNHHVTWQIFDIVLKAFALELCYTYVSQNREENENFLPTAEDFVMWKNTRVINPNFNLIYDLIFHIFLGVKCFRSGIRRNNSQHAIAGRQKTAPIMYIGKHGIYQPLLFRDMQVRVEAPPDIKKYIEENEAFSRSGNNLRGEGGDYVTENENRSLKSILPPGVPTVERWQMASRCSANLQKNRKAVFQRAGFQDPGEQRGSVFNRELEVQAIRKEIRLSGMLKNPYEEIPLKSIEGKLLHQDFVNVYNTALENYDAYKKSPHAPNLQPVFVTSEDEQMYNDMNNWTARKLTEETMKLLEQFSDQDSADMYREMHSDVAKAAKSVKIQFYQDISQILNLERELLAFGNEDIEQKDDDMEQTE